Protein 6VPU (pdb70)

InterPro domains:
  IPR002500 Phosphoadenosine phosphosulphate reductase domain [PF01507] (53-225)
  IPR004511 Phosphoadenosine phosphosulphate/adenosine 5'-phosphosulphate reductase [MF_00063] (10-248)
  IPR004511 Phosphoadenosine phosphosulphate/adenosine 5'-phosphosulphate reductase [NF002537] (14-251)
  IPR004511 Phosphoadenosine phosphosulphate/adenosine 5'-phosphosulphate reductase [PIRSF000857] (19-251)
  IPR004511 Phosphoadenosine phosphosulphate/adenosine 5'-phosphosulphate reductase [TIGR00434] (38-248)
  IPR011800 Phosphoadenosine phosphosulphate reductase CysH [TIGR02057] (26-247)
  IPR014729 Rossmann-like alpha/beta/alpha sandwich fold [G3DSA:3.40.50.620] (7-221)

Structure (mmCIF, N/CA/C/O backbone):
data_6VPU
#
_entry.id   6VPU
#
_cell.length_a   107.758
_cell.length_b   76.637
_cell.length_c   143.876
_cell.angle_alpha   90.000
_cell.angle_beta   102.890
_cell.angle_gamma   90.000
#
_symmetry.space_group_name_H-M   'P 1 21 1'
#
loop_
_entity.id
_entity.type
_entity.pdbx_description
1 polymer 'Phosphoadenosine phosphosulfate reductase'
2 non-polymer 'TETRAETHYLENE GLYCOL'
3 non-polymer DI(HYDROXYETHYL)ETHER
4 non-polymer 'HEXAETHYLENE GLYCOL'
5 water water
#
loop_
_atom_site.group_PDB
_atom_site.id
_atom_site.type_symbol
_atom_site.label_atom_id
_atom_site.label_alt_id
_atom_site.label_comp_id
_atom_site.label_asym_id
_atom_site.label_entity_id
_atom_site.label_seq_id
_atom_site.pdbx_PDB_ins_code
_atom_site.Cartn_x
_atom_site.Cartn_y
_atom_site.Cartn_z
_atom_site.occupancy
_atom_site.B_iso_or_equiv
_atom_site.auth_seq_id
_atom_site.auth_comp_id
_atom_site.auth_asym_id
_atom_site.auth_atom_id
_atom_site.pdbx_PDB_model_num
ATOM 1 N N . SER A 1 10 ? -21.955 16.822 53.554 1.00 93.80 7 SER A N 1
ATOM 2 C CA . SER A 1 10 ? -22.619 15.525 53.884 1.00 93.30 7 SER A CA 1
ATOM 3 C C . SER A 1 10 ? -23.555 15.113 52.737 1.00 88.79 7 SER A C 1
ATOM 4 O O . SER A 1 10 ? -23.096 14.370 51.843 1.00 85.93 7 SER A O 1
ATOM 7 N N . THR A 1 11 ? -24.807 15.593 52.762 1.00 85.16 8 THR A N 1
ATOM 8 C CA . THR A 1 11 ? -25.830 15.287 51.720 1.00 80.43 8 THR A CA 1
ATOM 9 C C . THR A 1 11 ? -26.380 16.606 51.157 1.00 74.02 8 THR A C 1
ATOM 10 O O . THR A 1 11 ? -26.775 17.466 51.970 1.00 75.27 8 THR A O 1
ATOM 14 N N . LEU A 1 12 ? -26.421 16.746 49.825 1.00 66.85 9 LEU A N 1
ATOM 15 C CA . LEU A 1 12 ? -26.912 18.000 49.181 1.00 62.94 9 LEU A CA 1
ATOM 16 C C . LEU A 1 12 ? -28.426 18.140 49.409 1.00 63.21 9 LEU A C 1
ATOM 17 O O . LEU A 1 12 ? -29.171 17.164 49.113 1.00 55.73 9 LEU A O 1
ATOM 22 N N . GLN A 1 13 ? -28.839 19.321 49.898 1.00 65.07 10 GLN A N 1
ATOM 23 C CA . GLN A 1 13 ? -30.251 19.624 50.270 1.00 64.10 10 GLN A CA 1
ATOM 24 C C . GLN A 1 13 ? -31.035 20.185 49.073 1.00 53.26 10 GLN A C 1
ATOM 25 O O . GLN A 1 13 ? -30.669 21.244 48.525 1.00 50.50 10 GLN A O 1
ATOM 31 N N . LEU A 1 14 ? -32.120 19.493 48.745 1.00 48.37 11 LEU A N 1
ATOM 32 C CA . LEU A 1 14 ? -33.052 19.789 47.631 1.00 43.22 11 LEU A CA 1
ATOM 33 C C . LEU A 1 14 ? -33.805 21.104 47.873 1.00 43.53 11 LEU A C 1
ATOM 34 O O . LEU A 1 14 ? -33.998 21.854 46.899 1.00 40.32 11 LEU A O 1
ATOM 39 N N . SER A 1 15 ? -34.196 21.374 49.124 1.00 47.00 12 SER A N 1
ATOM 40 C CA . SER A 1 15 ? -35.002 22.576 49.480 1.00 49.84 12 SER A CA 1
ATOM 41 C C . SER A 1 15 ? -34.311 23.882 49.057 1.00 50.58 12 SER A C 1
ATOM 42 O O . SER A 1 15 ? -35.030 24.828 48.663 1.00 49.72 12 SER A O 1
ATOM 45 N N . GLU A 1 16 ? -32.984 23.954 49.169 1.00 52.56 13 GLU A N 1
ATOM 46 C CA . GLU A 1 16 ? -32.244 25.192 48.793 1.00 55.58 13 GLU A CA 1
ATOM 47 C C . GLU A 1 16 ? -32.340 25.381 47.266 1.00 48.37 13 GLU A C 1
ATOM 48 O O . GLU A 1 16 ? -32.639 26.507 46.826 1.00 49.40 13 GLU A O 1
ATOM 54 N N . LEU A 1 17 ? -32.149 24.304 46.497 1.00 42.62 14 LEU A N 1
ATOM 55 C CA . LEU A 1 17 ? -32.198 24.359 45.009 1.00 39.12 14 LEU A CA 1
ATOM 56 C C . LEU A 1 17 ? -33.626 24.630 44.511 1.00 36.65 14 LEU A C 1
ATOM 57 O O . LEU A 1 17 ? -33.758 25.244 43.439 1.00 33.73 14 LEU A O 1
ATOM 62 N N . LEU A 1 18 ? -34.650 24.184 45.246 1.00 36.97 15 LEU A N 1
ATOM 63 C CA . LEU A 1 18 ? -36.053 24.403 44.796 1.00 36.72 15 LEU A CA 1
ATOM 64 C C . LEU A 1 18 ? -36.418 25.887 44.900 1.00 38.16 15 LEU A C 1
ATOM 65 O O . LEU A 1 18 ? -37.374 26.289 44.223 1.00 38.07 15 LEU A O 1
ATOM 70 N N . SER A 1 19 ? -35.680 26.666 45.697 1.00 39.51 16 SER A N 1
ATOM 71 C CA . SER A 1 19 ? -35.981 28.118 45.828 1.00 41.81 16 SER A CA 1
ATOM 72 C C . SER A 1 19 ? -35.218 28.906 44.759 1.00 39.83 16 SER A C 1
ATOM 73 O O . SER A 1 19 ? -35.313 30.132 44.768 1.00 41.83 16 SER A O 1
ATOM 76 N N . LEU A 1 20 ? -34.494 28.216 43.876 1.00 38.00 17 LEU A N 1
ATOM 77 C CA . LEU A 1 20 ? -33.709 28.884 42.801 1.00 38.14 17 LEU A CA 1
ATOM 78 C C . LEU A 1 20 ? -34.449 28.762 41.467 1.00 36.59 17 LEU A C 1
ATOM 79 O O . LEU A 1 20 ? -35.274 27.851 41.330 1.00 35.45 17 LEU A O 1
ATOM 84 N N . THR A 1 21 ? -34.136 29.649 40.523 1.00 36.08 18 THR A N 1
ATOM 85 C CA . THR A 1 21 ? -34.700 29.561 39.155 1.00 33.30 18 THR A CA 1
ATOM 86 C C . THR A 1 21 ? -34.009 28.399 38.436 1.00 30.85 18 THR A C 1
ATOM 87 O O . THR A 1 21 ? -32.962 27.929 38.945 1.00 27.92 18 THR A O 1
ATOM 91 N N . LYS A 1 22 ? -34.535 27.993 37.277 1.00 29.82 19 LYS A N 1
ATOM 92 C CA . LYS A 1 22 ? -33.929 26.889 36.490 1.00 30.12 19 LYS A CA 1
ATOM 93 C C . LYS A 1 22 ? -32.494 27.283 36.109 1.00 27.79 19 LYS A C 1
ATOM 94 O O . LYS A 1 22 ? -31.603 26.415 36.195 1.00 26.43 19 LYS A O 1
ATOM 100 N N . ALA A 1 23 ? -32.299 28.539 35.689 1.00 28.94 20 ALA A N 1
ATOM 101 C CA . ALA A 1 23 ? -30.959 29.049 35.302 1.00 30.00 20 ALA A CA 1
ATOM 102 C C . ALA A 1 23 ? -29.999 28.950 36.494 1.00 29.48 20 ALA A C 1
ATOM 103 O O . ALA A 1 23 ? -28.883 28.442 36.300 1.00 29.02 20 ALA A O 1
ATOM 105 N N . GLU A 1 24 ? -30.422 29.425 37.673 1.00 30.32 21 GLU A N 1
ATOM 106 C CA . GLU A 1 24 ? -29.577 29.379 38.901 1.00 31.73 21 GLU A CA 1
ATOM 107 C C . GLU A 1 24 ? -29.251 27.922 39.263 1.00 29.31 21 GLU A C 1
ATOM 108 O O . GLU A 1 24 ? -28.136 27.672 39.752 1.00 27.52 21 GLU A O 1
ATOM 114 N N . GLN A 1 25 ? -30.189 27.002 39.027 1.00 27.20 22 GLN A N 1
ATOM 115 C CA . GLN A 1 25 ? -29.965 25.565 39.341 1.00 25.12 22 GLN A CA 1
ATOM 116 C C . GLN A 1 25 ? -28.838 25.033 38.451 1.00 24.96 22 GLN A C 1
ATOM 117 O O . GLN A 1 25 ? -27.952 24.319 38.978 1.00 24.32 22 GLN A O 1
ATOM 123 N N . SER A 1 26 ? -28.880 25.376 37.159 1.00 24.37 23 SER A N 1
ATOM 124 C CA . SER A 1 26 ? -27.849 24.942 36.182 1.00 25.33 23 SER A CA 1
ATOM 125 C C . SER A 1 26 ? -26.460 25.455 36.607 1.00 25.00 23 SER A C 1
ATOM 126 O O . SER A 1 26 ? -25.486 24.685 36.489 1.00 24.33 23 SER A O 1
ATOM 129 N N . ILE A 1 27 ? -26.381 26.702 37.072 1.00 26.59 24 ILE A N 1
ATOM 130 C CA . ILE A 1 27 ? -25.094 27.305 37.538 1.00 28.48 24 ILE A CA 1
ATOM 131 C C . ILE A 1 27 ? -24.622 26.552 38.789 1.00 29.18 24 ILE A C 1
ATOM 132 O O . ILE A 1 27 ? -23.445 26.108 38.815 1.00 29.78 24 ILE A O 1
ATOM 137 N N . ARG A 1 28 ? -25.514 26.388 39.770 1.00 28.81 25 ARG A N 1
ATOM 138 C CA . ARG A 1 28 ? -25.177 25.702 41.045 1.00 30.57 25 ARG A CA 1
ATOM 139 C C . ARG A 1 28 ? -24.697 24.263 40.784 1.00 28.29 25 ARG A C 1
ATOM 140 O O . ARG A 1 28 ? -23.782 23.818 41.500 1.00 26.95 25 ARG A O 1
ATOM 148 N N . LEU A 1 29 ? -25.252 23.579 39.776 1.00 24.28 26 LEU A N 1
ATOM 149 C CA . LEU A 1 29 ? -24.902 22.151 39.529 1.00 23.69 26 LEU A CA 1
ATOM 150 C C . LEU A 1 29 ? -23.878 22.005 38.391 1.00 23.78 26 LEU A C 1
ATOM 151 O O . LEU A 1 29 ? -23.548 20.850 38.048 1.00 22.74 26 LEU A O 1
ATOM 156 N N . ALA A 1 30 ? -23.367 23.121 37.864 1.00 25.34 27 ALA A N 1
ATOM 157 C CA . ALA A 1 30 ? -22.434 23.102 36.711 1.00 25.66 27 ALA A CA 1
ATOM 158 C C . ALA A 1 30 ? -21.147 22.311 36.994 1.00 25.28 27 ALA A C 1
ATOM 159 O O . ALA A 1 30 ? -20.779 21.453 36.162 1.00 24.69 27 ALA A O 1
ATOM 161 N N A GLU A 1 31 ? -20.436 22.638 38.081 0.70 27.46 28 GLU A N 1
ATOM 162 N N B GLU A 1 31 ? -20.526 22.560 38.149 0.30 25.05 28 GLU A N 1
ATOM 163 C CA A GLU A 1 31 ? -19.136 21.965 38.393 0.70 28.96 28 GLU A CA 1
ATOM 164 C CA B GLU A 1 31 ? -19.247 21.891 38.504 0.30 25.16 28 GLU A CA 1
ATOM 165 C C A GLU A 1 31 ? -19.341 20.463 38.613 0.70 27.50 28 GLU A C 1
ATOM 166 C C B GLU A 1 31 ? -19.485 20.408 38.823 0.30 23.85 28 GLU A C 1
ATOM 167 O O A GLU A 1 31 ? -18.612 19.657 37.983 0.70 27.77 28 GLU A O 1
ATOM 168 O O B GLU A 1 31 ? -18.702 19.575 38.318 0.30 23.92 28 GLU A O 1
ATOM 179 N N A ILE A 1 32 ? -20.287 20.111 39.501 0.60 26.40 29 ILE A N 1
ATOM 180 N N B ILE A 1 32 ? -20.515 20.071 39.613 0.40 22.73 29 ILE A N 1
ATOM 181 C CA A ILE A 1 32 ? -20.632 18.694 39.839 0.60 25.96 29 ILE A CA 1
ATOM 182 C CA B ILE A 1 32 ? -20.712 18.627 39.933 0.40 22.42 29 ILE A CA 1
ATOM 183 C C A ILE A 1 32 ? -20.896 17.918 38.548 0.60 23.59 29 ILE A C 1
ATOM 184 C C B ILE A 1 32 ? -21.058 17.855 38.648 0.40 21.55 29 ILE A C 1
ATOM 185 O O A ILE A 1 32 ? -20.358 16.804 38.407 0.60 25.04 29 ILE A O 1
ATOM 186 O O B ILE A 1 32 ? -20.712 16.663 38.594 0.40 21.93 29 ILE A O 1
ATOM 195 N N . ASN A 1 33 ? -21.718 18.485 37.661 1.00 21.93 30 ASN A N 1
ATOM 196 C CA . ASN A 1 33 ? -22.041 17.804 36.376 1.00 21.71 30 ASN A CA 1
ATOM 197 C C . ASN A 1 33 ? -20.741 17.508 35.611 1.00 23.02 30 ASN A C 1
ATOM 198 O O . ASN A 1 33 ? -20.603 16.371 35.105 1.00 23.46 30 ASN A O 1
ATOM 203 N N . VAL A 1 34 ? -19.793 18.450 35.579 1.00 24.07 31 VAL A N 1
ATOM 204 C CA . VAL A 1 34 ? -18.525 18.162 34.836 1.00 24.76 31 VAL A CA 1
ATOM 205 C C . VAL A 1 34 ? -17.787 17.019 35.543 1.00 25.21 31 VAL A C 1
ATOM 206 O O . VAL A 1 34 ? -17.253 16.135 34.842 1.00 25.66 31 VAL A O 1
ATOM 210 N N . GLU A 1 35 ? -17.809 17.016 36.875 1.00 26.33 32 GLU A N 1
ATOM 211 C CA . GLU A 1 35 ? -17.112 15.979 37.683 1.00 27.92 32 GLU A CA 1
ATOM 212 C C . GLU A 1 35 ? -17.771 14.612 37.442 1.00 25.39 32 GLU A C 1
ATOM 213 O O . GLU A 1 35 ? -17.031 13.622 37.231 1.00 25.11 32 GLU A O 1
ATOM 219 N N . LEU A 1 36 ? -19.106 14.559 37.458 1.00 23.60 33 LEU A N 1
ATOM 220 C CA . LEU A 1 36 ? -19.849 13.285 37.249 1.00 23.31 33 LEU A CA 1
ATOM 221 C C . LEU A 1 36 ? -19.592 12.714 35.847 1.00 22.48 33 LEU A C 1
ATOM 222 O O . LEU A 1 36 ? -19.515 11.478 35.734 1.00 22.68 33 LEU A O 1
ATOM 227 N N A GLU A 1 37 ? -19.485 13.575 34.825 0.50 22.85 34 GLU A N 1
ATOM 228 N N B GLU A 1 37 ? -19.464 13.586 34.837 0.50 22.05 34 GLU A N 1
ATOM 229 C CA A GLU A 1 37 ? -19.217 13.117 33.430 0.50 25.11 34 GLU A CA 1
ATOM 230 C CA B GLU A 1 37 ? -19.230 13.172 33.423 0.50 23.69 34 GLU A CA 1
ATOM 231 C C A GLU A 1 37 ? -17.949 12.255 33.399 0.50 25.93 34 GLU A C 1
ATOM 232 C C B GLU A 1 37 ? -17.928 12.352 33.329 0.50 25.10 34 GLU A C 1
ATOM 233 O O A GLU A 1 37 ? -17.931 11.263 32.651 0.50 26.38 34 GLU A O 1
ATOM 234 O O B GLU A 1 37 ? -17.857 11.479 32.449 0.50 25.65 34 GLU A O 1
ATOM 245 N N . MET A 1 38 ? -16.940 12.616 34.200 1.00 30.70 35 MET A N 1
ATOM 246 C CA . MET A 1 38 ? -15.646 11.874 34.215 1.00 32.77 35 MET A CA 1
ATOM 247 C C . MET A 1 38 ? -15.761 10.527 34.944 1.00 30.86 35 MET A C 1
ATOM 248 O O . MET A 1 38 ? -14.818 9.732 34.831 1.00 31.37 35 MET A O 1
ATOM 253 N N . LEU A 1 39 ? -16.849 10.290 35.679 1.00 28.79 36 LEU A N 1
ATOM 254 C CA . LEU A 1 39 ? -17.015 9.022 36.438 1.00 27.93 36 LEU A CA 1
ATOM 255 C C . LEU A 1 39 ? -17.761 7.990 35.586 1.00 26.33 36 LEU A C 1
ATOM 256 O O . LEU A 1 39 ? -18.415 8.375 34.602 1.00 25.36 36 LEU A O 1
ATOM 261 N N . SER A 1 40 ? -17.659 6.721 35.975 1.00 25.21 37 SER A N 1
ATOM 262 C CA . SER A 1 40 ? -18.411 5.623 35.317 1.00 24.75 37 SER A CA 1
ATOM 263 C C . SER A 1 40 ? -19.865 5.657 35.794 1.00 23.87 37 SER A C 1
ATOM 264 O O . SER A 1 40 ? -20.125 6.251 36.848 1.00 23.32 37 SER A O 1
ATOM 267 N N . ALA A 1 41 ? -20.755 4.969 35.085 1.00 23.78 38 ALA A N 1
ATOM 268 C CA . ALA A 1 41 ? -22.158 4.878 35.544 1.00 23.51 38 ALA A CA 1
ATOM 269 C C . ALA A 1 41 ? -22.184 4.324 36.981 1.00 23.97 38 ALA A C 1
ATOM 270 O O . ALA A 1 41 ? -22.985 4.827 37.799 1.00 22.76 38 ALA A O 1
ATOM 272 N N . GLN A 1 42 ? -21.332 3.337 37.291 1.00 24.72 39 GLN A N 1
ATOM 273 C CA . GLN A 1 42 ? -21.353 2.751 38.664 1.00 25.28 39 GLN A CA 1
ATOM 274 C C . GLN A 1 42 ? -20.936 3.804 39.693 1.00 25.06 39 GLN A C 1
ATOM 275 O O . GLN A 1 42 ? -21.591 3.864 40.767 1.00 24.80 39 GLN A O 1
ATOM 281 N N . GLU A 1 43 ? -19.889 4.583 39.396 1.00 25.01 40 GLU A N 1
ATOM 282 C CA . GLU A 1 43 ? -19.427 5.639 40.336 1.00 25.20 40 GLU A CA 1
ATOM 283 C C . GLU A 1 43 ? -20.478 6.747 40.454 1.00 23.85 40 GLU A C 1
ATOM 284 O O . GLU A 1 43 ? -20.607 7.317 41.545 1.00 23.30 40 GLU A O 1
ATOM 290 N N . ARG A 1 44 ? -21.194 7.037 39.365 1.00 22.75 41 ARG A N 1
ATOM 291 C CA . ARG A 1 44 ? -22.243 8.093 39.393 1.00 21.81 41 ARG A CA 1
ATOM 292 C C . ARG A 1 44 ? -23.377 7.654 40.330 1.00 21.56 41 ARG A C 1
ATOM 293 O O . ARG A 1 44 ? -23.792 8.462 41.177 1.00 21.51 41 ARG A O 1
ATOM 301 N N . VAL A 1 45 ? -23.856 6.415 40.187 1.00 21.12 42 VAL A N 1
ATOM 302 C CA . VAL A 1 45 ? -24.948 5.914 41.067 1.00 20.64 42 VAL A CA 1
ATOM 303 C C . VAL A 1 45 ? -24.448 5.940 42.512 1.00 21.54 42 VAL A C 1
ATOM 304 O O . VAL A 1 45 ? -25.199 6.414 43.367 1.00 20.76 42 VAL A O 1
ATOM 308 N N . ALA A 1 46 ? -23.228 5.442 42.760 1.00 22.49 43 ALA A N 1
ATOM 309 C CA . ALA A 1 46 ? -22.665 5.456 44.132 1.00 23.75 43 ALA A CA 1
ATOM 310 C C . ALA A 1 46 ? -22.667 6.893 44.668 1.00 23.89 43 ALA A C 1
ATOM 311 O O . ALA A 1 46 ? -23.079 7.096 45.817 1.00 24.08 43 ALA A O 1
ATOM 313 N N . TRP A 1 47 ? -22.199 7.845 43.862 1.00 23.79 44 TRP A N 1
ATOM 314 C CA . TRP A 1 47 ? -22.172 9.273 44.280 1.00 23.97 44 TRP A CA 1
ATOM 315 C C . TRP A 1 47 ? -23.587 9.742 44.651 1.00 23.26 44 TRP A C 1
ATOM 316 O O . TRP A 1 47 ? -23.736 10.421 45.695 1.00 23.31 44 TRP A O 1
ATOM 327 N N . ALA A 1 48 ? -24.589 9.390 43.834 1.00 22.72 45 ALA A N 1
ATOM 328 C CA . ALA A 1 48 ? -25.979 9.834 44.084 1.00 22.62 45 ALA A CA 1
ATOM 329 C C . ALA A 1 48 ? -26.503 9.228 45.391 1.00 23.39 45 ALA A C 1
ATOM 330 O O . ALA A 1 48 ? -27.144 9.957 46.161 1.00 23.44 45 ALA A O 1
ATOM 332 N N . LEU A 1 49 ? -26.241 7.940 45.621 1.00 24.22 46 LEU A N 1
ATOM 333 C CA . LEU A 1 49 ? -26.756 7.278 46.856 1.00 26.28 46 LEU A CA 1
ATOM 334 C C . LEU A 1 49 ? -26.121 7.900 48.107 1.00 27.56 46 LEU A C 1
ATOM 335 O O . LEU A 1 49 ? -26.824 7.988 49.132 1.00 27.72 46 LEU A O 1
ATOM 340 N N . GLN A 1 50 ? -24.861 8.348 48.008 1.00 28.95 47 GLN A N 1
ATOM 341 C CA A GLN A 1 50 ? -24.118 8.925 49.165 0.50 30.27 47 GLN A CA 1
ATOM 342 C CA B GLN A 1 50 ? -24.114 8.920 49.164 0.50 30.11 47 GLN A CA 1
ATOM 343 C C . GLN A 1 50 ? -24.361 10.429 49.330 1.00 29.58 47 GLN A C 1
ATOM 344 O O . GLN A 1 50 ? -24.365 10.886 50.487 1.00 30.34 47 GLN A O 1
ATOM 355 N N . ASN A 1 51 ? -24.572 11.160 48.230 1.00 27.22 48 ASN A N 1
ATOM 356 C CA . ASN A 1 51 ? -24.626 12.646 48.345 1.00 27.49 48 ASN A CA 1
ATOM 357 C C . ASN A 1 51 ? -25.982 13.301 48.075 1.00 26.30 48 ASN A C 1
ATOM 358 O O . ASN A 1 51 ? -26.088 14.507 48.357 1.00 27.85 48 ASN A O 1
ATOM 363 N N . LEU A 1 52 ? -26.948 12.596 47.508 1.00 24.10 49 LEU A N 1
ATOM 364 C CA . LEU A 1 52 ? -28.249 13.264 47.243 1.00 23.09 49 LEU A CA 1
ATOM 365 C C . LEU A 1 52 ? -29.258 12.751 48.266 1.00 22.85 49 LEU A C 1
ATOM 366 O O . LEU A 1 52 ? -29.206 11.556 48.598 1.00 22.00 49 LEU A O 1
ATOM 371 N N . GLU A 1 53 ? -30.140 13.639 48.708 1.00 23.51 50 GLU A N 1
ATOM 372 C CA . GLU A 1 53 ? -31.169 13.335 49.733 1.00 25.15 50 GLU A CA 1
ATOM 373 C C . GLU A 1 53 ? -32.096 12.198 49.281 1.00 23.28 50 GLU A C 1
ATOM 374 O O . GLU A 1 53 ? -32.416 12.121 48.078 1.00 23.37 50 GLU A O 1
ATOM 380 N N . GLY A 1 54 ? -32.492 11.343 50.229 1.00 22.30 51 GLY A N 1
ATOM 381 C CA . GLY A 1 54 ? -33.419 10.226 49.976 1.00 20.89 51 GLY A CA 1
ATOM 382 C C . GLY A 1 54 ? -34.878 10.661 50.136 1.00 19.98 51 GLY A C 1
ATOM 383 O O . GLY A 1 54 ? -35.163 11.756 50.613 1.00 19.68 51 GLY A O 1
ATOM 384 N N . ALA A 1 55 ? -35.812 9.771 49.806 1.00 19.37 52 ALA A N 1
ATOM 385 C CA . ALA A 1 55 ? -35.524 8.422 49.363 1.00 19.18 52 ALA A CA 1
ATOM 386 C C . ALA A 1 55 ? -35.098 8.408 47.895 1.00 19.11 52 ALA A C 1
ATOM 387 O O . ALA A 1 55 ? -35.414 9.360 47.152 1.00 18.69 52 ALA A O 1
ATOM 389 N N . HIS A 1 56 ? -34.378 7.351 47.535 1.00 19.46 53 HIS A N 1
ATOM 390 C CA . HIS A 1 56 ? -33.921 7.089 46.152 1.00 19.77 53 HIS A CA 1
ATOM 391 C C . HIS A 1 56 ? -34.873 6.080 45.514 1.00 19.35 53 HIS A C 1
ATOM 392 O O . HIS A 1 56 ? -35.325 5.156 46.223 1.00 19.42 53 HIS A O 1
ATOM 399 N N . ALA A 1 57 ? -35.192 6.275 44.237 1.00 19.10 54 ALA A N 1
ATOM 400 C CA . ALA A 1 57 ? -36.038 5.308 43.505 1.00 18.80 54 ALA A CA 1
ATOM 401 C C . ALA A 1 57 ? -35.629 5.304 42.032 1.00 18.33 54 ALA A C 1
ATOM 402 O O . ALA A 1 57 ? -35.092 6.323 41.547 1.00 17.90 54 ALA A O 1
ATOM 404 N N . VAL A 1 58 ? -35.843 4.172 41.367 1.00 18.04 55 VAL A N 1
ATOM 405 C CA . VAL A 1 58 ? -35.602 4.088 39.903 1.00 18.35 55 VAL A CA 1
ATOM 406 C C . VAL A 1 58 ? -36.960 3.803 39.258 1.00 18.72 55 VAL A C 1
ATOM 407 O O . VAL A 1 58 ? -37.753 3.058 39.859 1.00 19.70 55 VAL A O 1
ATOM 411 N N . SER A 1 59 ? -37.262 4.459 38.145 1.00 18.15 56 SER A N 1
ATOM 412 C CA . SER A 1 59 ? -38.519 4.133 37.435 1.00 18.37 56 SER A CA 1
ATOM 413 C C . SER A 1 59 ? -38.129 3.314 36.213 1.00 18.00 56 SER A C 1
ATOM 414 O O . SER A 1 59 ? -36.966 3.464 35.754 1.00 17.42 56 SER A O 1
ATOM 417 N N . SER A 1 60 ? -39.024 2.436 35.777 1.00 17.10 57 SER A N 1
ATOM 418 C CA . SER A 1 60 ? -38.779 1.634 34.559 1.00 17.82 57 SER A CA 1
ATOM 419 C C . SER A 1 60 ? -40.101 1.315 33.865 1.00 18.06 57 SER A C 1
ATOM 420 O O . SER A 1 60 ? -41.098 1.056 34.564 1.00 17.68 57 SER A O 1
ATOM 423 N N . SER A 1 61 ? -40.103 1.388 32.538 1.00 18.37 58 SER A N 1
ATOM 424 C CA . SER A 1 61 ? -41.264 0.948 31.724 1.00 19.27 58 SER A CA 1
ATOM 425 C C . SER A 1 61 ? -41.031 -0.514 31.295 1.00 18.57 58 SER A C 1
ATOM 426 O O . SER A 1 61 ? -41.871 -1.066 30.574 1.00 18.01 58 SER A O 1
ATOM 429 N N . PHE A 1 62 ? -39.900 -1.103 31.702 1.00 17.72 59 PHE A N 1
ATOM 430 C CA . PHE A 1 62 ? -39.574 -2.513 31.364 1.00 17.78 59 PHE A CA 1
ATOM 431 C C . PHE A 1 62 ? -39.603 -2.699 29.843 1.00 17.85 59 PHE A C 1
ATOM 432 O O . PHE A 1 62 ? -40.094 -3.725 29.360 1.00 18.41 59 PHE A O 1
ATOM 440 N N . GLY A 1 63 ? -39.057 -1.718 29.129 1.00 17.34 60 GLY A N 1
ATOM 441 C CA . GLY A 1 63 ? -38.931 -1.754 27.664 1.00 18.05 60 GLY A CA 1
ATOM 442 C C . GLY A 1 63 ? -37.699 -2.531 27.196 1.00 18.40 60 GLY A C 1
ATOM 443 O O . GLY A 1 63 ? -37.050 -3.248 28.010 1.00 18.35 60 GLY A O 1
ATOM 444 N N . ILE A 1 64 ? -37.327 -2.320 25.936 1.00 18.49 61 ILE A N 1
ATOM 445 C CA . ILE A 1 64 ? -36.230 -3.102 25.288 1.00 19.30 61 ILE A CA 1
ATOM 446 C C . ILE A 1 64 ? -34.964 -3.195 26.156 1.00 19.29 61 ILE A C 1
ATOM 447 O O . ILE A 1 64 ? -34.492 -4.336 26.387 1.00 19.09 61 ILE A O 1
ATOM 452 N N . GLN A 1 65 ? -34.423 -2.063 26.610 1.00 19.21 62 GLN A N 1
ATOM 453 C CA . GLN A 1 65 ? -33.106 -2.062 27.300 1.00 20.19 62 GLN A CA 1
ATOM 454 C C . GLN A 1 65 ? -33.262 -1.853 28.811 1.00 19.52 62 GLN A C 1
ATOM 455 O O . GLN A 1 65 ? -32.270 -1.480 29.439 1.00 19.71 62 GLN A O 1
ATOM 461 N N . ALA A 1 66 ? -34.413 -2.210 29.384 1.00 18.53 63 ALA A N 1
ATOM 462 C CA . ALA A 1 66 ? -34.691 -1.914 30.810 1.00 17.80 63 ALA A CA 1
ATOM 463 C C . ALA A 1 66 ? -33.724 -2.615 31.778 1.00 17.40 63 ALA A C 1
ATOM 464 O O . ALA A 1 66 ? -33.496 -2.042 32.858 1.00 16.87 63 ALA A O 1
ATOM 466 N N . ALA A 1 67 ? -33.225 -3.809 31.435 1.00 17.64 64 ALA A N 1
ATOM 467 C CA . ALA A 1 67 ? -32.369 -4.584 32.374 1.00 18.10 64 ALA A CA 1
ATOM 468 C C . ALA A 1 67 ? -31.096 -3.821 32.763 1.00 18.58 64 ALA A C 1
ATOM 469 O O . ALA A 1 67 ? -30.560 -4.098 33.881 1.00 17.93 64 ALA A O 1
ATOM 471 N N . VAL A 1 68 ? -30.632 -2.893 31.912 1.00 19.03 65 VAL A N 1
ATOM 472 C CA . VAL A 1 68 ? -29.372 -2.151 32.232 1.00 19.78 65 VAL A CA 1
ATOM 473 C C . VAL A 1 68 ? -29.568 -1.333 33.510 1.00 19.72 65 VAL A C 1
ATOM 474 O O . VAL A 1 68 ? -28.839 -1.594 34.478 1.00 20.90 65 VAL A O 1
ATOM 478 N N . MET A 1 69 ? -30.521 -0.392 33.520 1.00 19.16 66 MET A N 1
ATOM 479 C CA . MET A 1 69 ? -30.736 0.461 34.723 1.00 19.04 66 MET A CA 1
ATOM 480 C C . MET A 1 69 ? -31.105 -0.391 35.935 1.00 18.86 66 MET A C 1
ATOM 481 O O . MET A 1 69 ? -30.620 -0.084 37.038 1.00 19.19 66 MET A O 1
ATOM 486 N N . LEU A 1 70 ? -31.974 -1.383 35.750 1.00 18.44 67 LEU A N 1
ATOM 487 C CA . LEU A 1 70 ? -32.413 -2.197 36.912 1.00 18.13 67 LEU A CA 1
ATOM 488 C C . LEU A 1 70 ? -31.218 -2.928 37.527 1.00 18.51 67 LEU A C 1
ATOM 489 O O . LEU A 1 70 ? -31.114 -2.934 38.758 1.00 19.77 67 LEU A O 1
ATOM 494 N N . HIS A 1 71 ? -30.353 -3.520 36.706 1.00 19.39 68 HIS A N 1
ATOM 495 C CA . HIS A 1 71 ? -29.162 -4.236 37.242 1.00 19.67 68 HIS A CA 1
ATOM 496 C C . HIS A 1 71 ? -28.194 -3.222 37.867 1.00 20.10 68 HIS A C 1
ATOM 497 O O . HIS A 1 71 ? -27.758 -3.438 39.029 1.00 19.98 68 HIS A O 1
ATOM 504 N N . LEU A 1 72 ? -27.894 -2.141 37.133 1.00 20.19 69 LEU A N 1
ATOM 505 C CA . LEU A 1 72 ? -26.922 -1.108 37.587 1.00 20.79 69 LEU A CA 1
ATOM 506 C C . LEU A 1 72 ? -27.271 -0.607 38.993 1.00 20.80 69 LEU A C 1
ATOM 507 O O . LEU A 1 72 ? -26.380 -0.620 39.876 1.00 20.98 69 LEU A O 1
ATOM 512 N N . VAL A 1 73 ? -28.517 -0.174 39.190 1.00 20.30 70 VAL A N 1
ATOM 513 C CA . VAL A 1 73 ? -28.901 0.451 40.489 1.00 21.04 70 VAL A CA 1
ATOM 514 C C . VAL A 1 73 ? -29.156 -0.614 41.568 1.00 21.46 70 VAL A C 1
ATOM 515 O O . VAL A 1 73 ? -28.650 -0.409 42.699 1.00 21.64 70 VAL A O 1
ATOM 519 N N . SER A 1 74 ? -29.846 -1.714 41.248 1.00 21.16 71 SER A N 1
ATOM 520 C CA . SER A 1 74 ? -30.138 -2.735 42.297 1.00 21.89 71 SER A CA 1
ATOM 521 C C . SER A 1 74 ? -28.828 -3.350 42.819 1.00 23.34 71 SER A C 1
ATOM 522 O O . SER A 1 74 ? -28.805 -3.745 43.996 1.00 23.09 71 SER A O 1
ATOM 525 N N . LYS A 1 75 ? -27.768 -3.399 42.004 1.00 24.90 72 LYS A N 1
ATOM 526 C CA . LYS A 1 75 ? -26.501 -3.999 42.512 1.00 26.74 72 LYS A CA 1
ATOM 527 C C . LYS A 1 75 ? -25.867 -3.068 43.553 1.00 27.98 72 LYS A C 1
ATOM 528 O O . LYS A 1 75 ? -25.042 -3.571 44.328 1.00 29.37 72 LYS A O 1
ATOM 534 N N . GLN A 1 76 ? -26.258 -1.789 43.600 1.00 27.66 73 GLN A N 1
ATOM 535 C CA . GLN A 1 76 ? -25.692 -0.849 44.610 1.00 28.89 73 GLN A CA 1
ATOM 536 C C . GLN A 1 76 ? -26.671 -0.647 45.774 1.00 28.67 73 GLN A C 1
ATOM 537 O O . GLN A 1 76 ? -26.201 -0.325 46.879 1.00 28.93 73 GLN A O 1
ATOM 543 N N . GLN A 1 77 ? -27.975 -0.775 45.526 1.00 26.63 74 GLN A N 1
ATOM 544 C CA . GLN A 1 77 ? -28.988 -0.705 46.621 1.00 26.99 74 GLN A CA 1
ATOM 545 C C . GLN A 1 77 ? -30.023 -1.786 46.317 1.00 25.47 74 GLN A C 1
ATOM 546 O O . GLN A 1 77 ? -30.956 -1.519 45.537 1.00 23.06 74 GLN A O 1
ATOM 552 N N . ALA A 1 78 ? -29.837 -2.959 46.924 1.00 24.82 75 ALA A N 1
ATOM 553 C CA . ALA A 1 78 ? -30.671 -4.151 46.654 1.00 24.76 75 ALA A CA 1
ATOM 554 C C . ALA A 1 78 ? -32.171 -3.870 46.819 1.00 24.34 75 ALA A C 1
ATOM 555 O O . ALA A 1 78 ? -32.957 -4.387 45.993 1.00 24.72 75 ALA A O 1
ATOM 557 N N . ASP A 1 79 ? -32.562 -3.079 47.823 1.00 24.08 76 ASP A N 1
ATOM 558 C CA . ASP A 1 79 ? -34.008 -2.858 48.095 1.00 24.13 76 ASP A CA 1
ATOM 559 C C . ASP A 1 79 ? -34.481 -1.528 47.500 1.00 22.36 76 ASP A C 1
ATOM 560 O O . ASP A 1 79 ? -35.529 -1.018 47.937 1.00 21.59 76 ASP A O 1
ATOM 565 N N . ILE A 1 80 ? -33.753 -0.978 46.533 1.00 21.66 77 ILE A N 1
ATOM 566 C CA . ILE A 1 80 ? -34.239 0.318 45.979 1.00 21.32 77 ILE A CA 1
ATOM 567 C C . ILE A 1 80 ? -35.619 0.121 45.356 1.00 20.24 77 ILE A C 1
ATOM 568 O O . ILE A 1 80 ? -35.874 -0.846 44.640 1.00 19.55 77 ILE A O 1
ATOM 573 N N . PRO A 1 81 ? -36.575 1.019 45.665 1.00 19.71 78 PRO A N 1
ATOM 574 C CA . PRO A 1 81 ? -37.893 0.971 45.049 1.00 18.94 78 PRO A CA 1
ATOM 575 C C . PRO A 1 81 ? -37.826 1.125 43.522 1.00 18.51 78 PRO A C 1
ATOM 576 O O . PRO A 1 81 ? -37.189 2.060 43.042 1.00 18.51 78 PRO A O 1
ATOM 580 N N . VAL A 1 82 ? -38.490 0.209 42.809 1.00 17.96 79 VAL A N 1
ATOM 581 C CA . VAL A 1 82 ? -38.581 0.241 41.326 1.00 17.42 79 VAL A CA 1
ATOM 582 C C . VAL A 1 82 ? -40.028 0.632 41.003 1.00 17.37 79 VAL A C 1
ATOM 583 O O . VAL A 1 82 ? -40.938 -0.194 41.244 1.00 17.09 79 VAL A O 1
ATOM 587 N N . ILE A 1 83 ? -40.218 1.847 40.487 1.00 16.69 80 ILE A N 1
ATOM 588 C CA . ILE A 1 83 ? -41.583 2.375 40.217 1.00 16.35 80 ILE A CA 1
ATOM 589 C C . ILE A 1 83 ? -42.040 1.913 38.834 1.00 16.00 80 ILE A C 1
ATOM 590 O O . ILE A 1 83 ? -41.341 2.190 37.852 1.00 15.35 80 ILE A O 1
ATOM 595 N N . LEU A 1 84 ? -43.147 1.179 38.798 1.00 16.16 81 LEU A N 1
ATOM 596 C CA . LEU A 1 84 ? -43.780 0.779 37.523 1.00 16.45 81 LEU A CA 1
ATOM 597 C C . LEU A 1 84 ? -45.175 1.392 37.473 1.00 16.33 81 LEU A C 1
ATOM 598 O O . LEU A 1 84 ? -45.946 1.170 38.423 1.00 15.77 81 LEU A O 1
ATOM 603 N N . THR A 1 85 ? -45.472 2.140 36.410 1.00 17.26 82 THR A N 1
ATOM 604 C CA . THR A 1 85 ? -46.846 2.651 36.209 1.00 17.38 82 THR A CA 1
ATOM 605 C C . THR A 1 85 ? -47.488 1.680 35.217 1.00 17.20 82 THR A C 1
ATOM 606 O O . THR A 1 85 ? -47.050 1.646 34.058 1.00 17.34 82 THR A O 1
ATOM 610 N N . ASP A 1 86 ? -48.421 0.860 35.688 1.00 16.24 83 ASP A N 1
ATOM 611 C CA . ASP A 1 86 ? -49.103 -0.116 34.802 1.00 16.15 83 ASP A CA 1
ATOM 612 C C . ASP A 1 86 ? -50.291 0.597 34.150 1.00 16.02 83 ASP A C 1
ATOM 613 O O . ASP A 1 86 ? -51.260 0.915 34.865 1.00 16.34 83 ASP A O 1
ATOM 618 N N . THR A 1 87 ? -50.182 0.869 32.852 1.00 15.61 84 THR A N 1
ATOM 619 C CA . THR A 1 87 ? -51.268 1.519 32.089 1.00 15.59 84 THR A CA 1
ATOM 620 C C . THR A 1 87 ? -52.467 0.577 31.978 1.00 16.01 84 THR A C 1
ATOM 621 O O . THR A 1 87 ? -53.573 1.091 31.707 1.00 17.60 84 THR A O 1
ATOM 625 N N . GLY A 1 88 ? -52.241 -0.729 32.194 1.00 15.64 85 GLY A N 1
ATOM 626 C CA . GLY A 1 88 ? -53.255 -1.787 32.004 1.00 15.97 85 GLY A CA 1
ATOM 627 C C . GLY A 1 88 ? -53.238 -2.305 30.565 1.00 16.25 85 GLY A C 1
ATOM 628 O O . GLY A 1 88 ? -54.019 -3.232 30.246 1.00 16.48 85 GLY A O 1
ATOM 629 N N . TYR A 1 89 ? -52.366 -1.745 29.716 1.00 15.11 86 TYR A N 1
ATOM 630 C CA . TYR A 1 89 ? -52.326 -2.149 28.288 1.00 15.57 86 TYR A CA 1
ATOM 631 C C . TYR A 1 89 ? -50.903 -2.500 27.829 1.00 15.78 86 TYR A C 1
ATOM 632 O O . TYR A 1 89 ? -50.643 -2.402 26.624 1.00 15.58 86 TYR A O 1
ATOM 641 N N . LEU A 1 90 ? -50.011 -2.893 28.743 1.00 15.83 87 LEU A N 1
ATOM 642 C CA . LEU A 1 90 ? -48.638 -3.244 28.294 1.00 16.08 87 LEU A CA 1
ATOM 643 C C . LEU A 1 90 ? -48.706 -4.558 27.500 1.00 16.54 87 LEU A C 1
ATOM 644 O O . LEU A 1 90 ? -49.709 -5.301 27.629 1.00 15.98 87 LEU A O 1
ATOM 649 N N . PHE A 1 91 ? -47.730 -4.810 26.630 1.00 16.30 88 PHE A N 1
ATOM 650 C CA . PHE A 1 91 ? -47.748 -6.102 25.902 1.00 17.39 88 PHE A CA 1
ATOM 651 C C . PHE A 1 91 ? -47.668 -7.262 26.890 1.00 17.85 88 PHE A C 1
ATOM 652 O O . PHE A 1 91 ? -47.072 -7.141 27.960 1.00 17.12 88 PHE A O 1
ATOM 660 N N . PRO A 1 92 ? -48.279 -8.418 26.549 1.00 18.71 89 PRO A N 1
ATOM 661 C CA . PRO A 1 92 ? -48.175 -9.611 27.380 1.00 18.84 89 PRO A CA 1
ATOM 662 C C . PRO A 1 92 ? -46.691 -9.920 27.661 1.00 18.68 89 PRO A C 1
ATOM 663 O O . PRO A 1 92 ? -46.360 -10.244 28.798 1.00 18.38 89 PRO A O 1
ATOM 667 N N . GLU A 1 93 ? -45.833 -9.732 26.649 1.00 18.25 90 GLU A N 1
ATOM 668 C CA . GLU A 1 93 ? -44.378 -10.018 26.769 1.00 18.72 90 GLU A CA 1
ATOM 669 C C . GLU A 1 93 ? -43.731 -9.035 27.752 1.00 17.77 90 GLU A C 1
ATOM 670 O O . GLU A 1 93 ? -42.715 -9.415 28.377 1.00 17.83 90 GLU A O 1
ATOM 676 N N . THR A 1 94 ? -44.308 -7.840 27.908 1.00 17.26 91 THR A N 1
ATOM 677 C CA . THR A 1 94 ? -43.767 -6.849 28.877 1.00 16.50 91 THR A CA 1
ATOM 678 C C . THR A 1 94 ? -44.123 -7.320 30.292 1.00 16.32 91 THR A C 1
ATOM 679 O O . THR A 1 94 ? -43.239 -7.256 31.174 1.00 16.06 91 THR A O 1
ATOM 683 N N . TYR A 1 95 ? -45.370 -7.747 30.503 1.00 16.18 92 TYR A N 1
ATOM 684 C CA . TYR A 1 95 ? -45.760 -8.278 31.833 1.00 16.38 92 TYR A CA 1
ATOM 685 C C . TYR A 1 95 ? -44.878 -9.489 32.179 1.00 16.89 92 TYR A C 1
ATOM 686 O O . TYR A 1 95 ? -44.445 -9.609 33.337 1.00 16.97 92 TYR A O 1
ATOM 695 N N . GLN A 1 96 ? -44.612 -10.357 31.205 1.00 17.91 93 GLN A N 1
ATOM 696 C CA . GLN A 1 96 ? -43.747 -11.547 31.439 1.00 19.24 93 GLN A CA 1
ATOM 697 C C . GLN A 1 96 ? -42.324 -11.075 31.787 1.00 18.74 93 GLN A C 1
ATOM 698 O O . GLN A 1 96 ? -41.705 -11.662 32.711 1.00 18.57 93 GLN A O 1
ATOM 704 N N . PHE A 1 97 ? -41.827 -10.043 31.099 1.00 18.44 94 PHE A N 1
ATOM 705 C CA . PHE A 1 97 ? -40.463 -9.486 31.347 1.00 18.50 94 PHE A CA 1
ATOM 706 C C . PHE A 1 97 ? -40.397 -8.856 32.749 1.00 17.89 94 PHE A C 1
ATOM 707 O O . PHE A 1 97 ? -39.367 -9.038 33.436 1.00 18.16 94 PHE A O 1
ATOM 715 N N . ILE A 1 98 ? -41.440 -8.116 33.149 1.00 17.27 95 ILE A N 1
ATOM 716 C CA . ILE A 1 98 ? -41.517 -7.524 34.520 1.00 17.36 95 ILE A CA 1
ATOM 717 C C . ILE A 1 98 ? -41.383 -8.658 35.551 1.00 18.04 95 ILE A C 1
ATOM 718 O O . ILE A 1 98 ? -40.570 -8.525 36.505 1.00 17.41 95 ILE A O 1
ATOM 723 N N . ASP A 1 99 ? -42.166 -9.729 35.378 1.00 18.68 96 ASP A N 1
ATOM 724 C CA . ASP A 1 99 ? -42.108 -10.881 36.324 1.00 20.03 96 ASP A CA 1
ATOM 725 C C . ASP A 1 99 ? -40.710 -11.524 36.295 1.00 20.33 96 ASP A C 1
ATOM 726 O O . ASP A 1 99 ? -40.201 -11.868 37.374 1.00 19.24 96 ASP A O 1
ATOM 731 N N . GLU A 1 100 ? -40.125 -11.684 35.106 1.00 21.72 97 GLU A N 1
ATOM 732 C CA . GLU A 1 100 ? -38.796 -12.348 34.968 1.00 23.46 97 GLU A CA 1
ATOM 733 C C . GLU A 1 100 ? -37.712 -11.535 35.686 1.00 22.04 97 GLU A C 1
ATOM 734 O O . GLU A 1 100 ? -36.953 -12.133 36.485 1.00 22.20 97 GLU A O 1
ATOM 740 N N . LEU A 1 101 ? -37.644 -10.230 35.415 1.00 20.46 98 LEU A N 1
ATOM 741 C CA . LEU A 1 101 ? -36.591 -9.383 36.027 1.00 20.39 98 LEU A CA 1
ATOM 742 C C . LEU A 1 101 ? -36.862 -9.185 37.516 1.00 20.01 98 LEU A C 1
ATOM 743 O O . LEU A 1 101 ? -35.892 -9.113 38.257 1.00 20.12 98 LEU A O 1
ATOM 748 N N . THR A 1 102 ? -38.128 -9.060 37.928 1.00 20.10 99 THR A N 1
ATOM 749 C CA . THR A 1 102 ? -38.421 -8.904 39.380 1.00 20.80 99 THR A CA 1
ATOM 750 C C . THR A 1 102 ? -37.822 -10.101 40.133 1.00 22.14 99 THR A C 1
ATOM 751 O O . THR A 1 102 ? -37.220 -9.898 41.216 1.00 21.00 99 THR A O 1
ATOM 755 N N . LYS A 1 103 ? -37.974 -11.298 39.567 1.00 23.23 100 LYS A N 1
ATOM 756 C CA . LYS A 1 103 ? -37.424 -12.520 40.201 1.00 25.34 100 LYS A CA 1
ATOM 757 C C . LYS A 1 103 ? -35.899 -12.596 40.027 1.00 23.91 100 LYS A C 1
ATOM 758 O O . LYS A 1 103 ? -35.222 -12.778 41.031 1.00 23.12 100 LYS A O 1
ATOM 764 N N . SER A 1 104 ? -35.379 -12.417 38.810 1.00 22.67 101 SER A N 1
ATOM 765 C CA . SER A 1 104 ? -33.926 -12.633 38.572 1.00 22.86 101 SER A CA 1
ATOM 766 C C . SER A 1 104 ? -33.069 -11.567 39.271 1.00 22.58 101 SER A C 1
ATOM 767 O O . SER A 1 104 ? -31.962 -11.915 39.712 1.00 21.80 101 SER A O 1
ATOM 770 N N . LEU A 1 105 ? -33.540 -10.319 39.348 1.00 21.34 102 LEU A N 1
ATOM 771 C CA . LEU A 1 105 ? -32.765 -9.243 40.023 1.00 21.55 102 LEU A CA 1
ATOM 772 C C . LEU A 1 105 ? -33.290 -9.006 41.448 1.00 21.69 102 LEU A C 1
ATOM 773 O O . LEU A 1 105 ? -32.736 -8.116 42.129 1.00 21.57 102 LEU A O 1
ATOM 778 N N . ASN A 1 106 ? -34.296 -9.773 41.887 1.00 22.24 103 ASN A N 1
ATOM 779 C CA . ASN A 1 106 ? -34.863 -9.614 43.256 1.00 23.68 103 ASN A CA 1
ATOM 780 C C . ASN A 1 106 ? -35.224 -8.135 43.458 1.00 22.82 103 ASN A C 1
ATOM 781 O O . ASN A 1 106 ? -34.697 -7.508 44.405 1.00 23.06 103 ASN A O 1
ATOM 786 N N . LEU A 1 107 ? -36.102 -7.601 42.601 1.00 21.52 104 LEU A N 1
ATOM 787 C CA . LEU A 1 107 ? -36.448 -6.156 42.631 1.00 20.50 104 LEU A CA 1
ATOM 788 C C . LEU A 1 107 ? -37.544 -5.854 43.658 1.00 20.72 104 LEU A C 1
ATOM 789 O O . LEU A 1 107 ? -38.472 -6.688 43.846 1.00 20.87 104 LEU A O 1
ATOM 794 N N . ASN A 1 108 ? -37.449 -4.664 44.247 1.00 20.40 105 ASN A N 1
ATOM 795 C CA . ASN A 1 108 ? -38.472 -4.105 45.161 1.00 20.58 105 ASN A CA 1
ATOM 796 C C . ASN A 1 108 ? -39.479 -3.373 44.262 1.00 19.95 105 ASN A C 1
ATOM 797 O O . ASN A 1 108 ? -39.419 -2.140 44.180 1.00 20.18 105 ASN A O 1
ATOM 802 N N . LEU A 1 109 ? -40.362 -4.124 43.601 1.00 19.97 106 LEU A N 1
ATOM 803 C CA . LEU A 1 109 ? -41.292 -3.549 42.592 1.00 19.91 106 LEU A CA 1
ATOM 804 C C . LEU A 1 109 ? -42.473 -2.841 43.270 1.00 19.81 106 LEU A C 1
ATOM 805 O O . LEU A 1 109 ? -43.164 -3.468 44.090 1.00 19.85 106 LEU A O 1
ATOM 810 N N . LYS A 1 110 ? -42.673 -1.568 42.929 1.00 19.34 107 LYS A N 1
ATOM 811 C CA . LYS A 1 110 ? -43.789 -0.742 43.450 1.00 19.48 107 LYS A CA 1
ATOM 812 C C . LYS A 1 110 ? -44.698 -0.420 42.263 1.00 18.55 107 LYS A C 1
ATOM 813 O O . LYS A 1 110 ? -44.273 0.341 41.382 1.00 18.84 107 LYS A O 1
ATOM 819 N N . VAL A 1 111 ? -45.904 -0.984 42.245 1.00 18.05 108 VAL A N 1
ATOM 820 C CA . VAL A 1 111 ? -46.809 -0.797 41.072 1.00 17.45 108 VAL A CA 1
ATOM 821 C C . VAL A 1 111 ? -47.845 0.288 41.364 1.00 17.05 108 VAL A C 1
ATOM 822 O O . VAL A 1 111 ? -48.495 0.223 42.426 1.00 16.50 108 VAL A O 1
ATOM 826 N N . TYR A 1 112 ? -47.992 1.227 40.431 1.00 16.75 109 TYR A N 1
ATOM 827 C CA . TYR A 1 112 ? -48.963 2.347 40.484 1.00 16.97 109 TYR A CA 1
ATOM 828 C C . TYR A 1 112 ? -49.809 2.335 39.213 1.00 16.31 109 TYR A C 1
ATOM 829 O O . TYR A 1 112 ? -49.295 1.956 38.146 1.00 16.14 109 TYR A O 1
ATOM 838 N N . ARG A 1 113 ? -51.077 2.721 39.357 1.00 16.00 110 ARG A N 1
ATOM 839 C CA . ARG A 1 113 ? -52.033 2.730 38.224 1.00 15.69 110 ARG A CA 1
ATOM 840 C C . ARG A 1 113 ? -53.220 3.624 38.582 1.00 15.91 110 ARG A C 1
ATOM 841 O O . ARG A 1 113 ? -53.331 4.049 39.769 1.00 15.72 110 ARG A O 1
ATOM 849 N N . ALA A 1 114 ? -54.082 3.876 37.596 1.00 15.79 111 ALA A N 1
ATOM 850 C CA . ALA A 1 114 ? -55.301 4.687 37.808 1.00 16.14 111 ALA A CA 1
ATOM 851 C C . ALA A 1 114 ? -56.213 3.991 38.823 1.00 16.28 111 ALA A C 1
ATOM 852 O O . ALA A 1 114 ? -56.092 2.748 39.001 1.00 16.07 111 ALA A O 1
ATOM 854 N N . ASN A 1 115 ? -57.127 4.761 39.424 1.00 17.13 112 ASN A N 1
ATOM 855 C CA . ASN A 1 115 ? -58.109 4.220 40.399 1.00 18.26 112 ASN A CA 1
ATOM 856 C C . ASN A 1 115 ? -59.111 3.337 39.642 1.00 17.53 112 ASN A C 1
ATOM 857 O O . ASN A 1 115 ? -59.725 2.454 40.260 1.00 17.23 112 ASN A O 1
ATOM 862 N N . GLU A 1 116 ? -59.265 3.594 38.346 1.00 17.45 113 GLU A N 1
ATOM 863 C CA . GLU A 1 116 ? -60.212 2.850 37.485 1.00 18.10 113 GLU A CA 1
ATOM 864 C C . GLU A 1 116 ? -59.409 1.921 36.569 1.00 16.67 113 GLU A C 1
ATOM 865 O O . GLU A 1 116 ? -58.420 2.378 35.985 1.00 16.18 113 GLU A O 1
ATOM 871 N N . SER A 1 117 ? -59.848 0.669 36.456 1.00 15.82 114 SER A N 1
ATOM 872 C CA . SER A 1 117 ? -59.227 -0.354 35.577 1.00 15.75 114 SER A CA 1
ATOM 873 C C . SER A 1 117 ? -59.439 0.014 34.105 1.00 15.62 114 SER A C 1
ATOM 874 O O . SER A 1 117 ? -60.271 0.897 33.817 1.00 15.43 114 SER A O 1
ATOM 877 N N . ALA A 1 118 ? -58.713 -0.670 33.220 1.00 15.46 115 ALA A N 1
ATOM 878 C CA . ALA A 1 118 ? -58.852 -0.507 31.755 1.00 15.44 115 ALA A CA 1
ATOM 879 C C . ALA A 1 118 ? -60.327 -0.648 31.340 1.00 15.35 115 ALA A C 1
ATOM 880 O O . ALA A 1 118 ? -60.842 0.241 30.623 1.00 15.05 115 ALA A O 1
ATOM 882 N N . ASN A 1 119 ? -60.997 -1.715 31.787 1.00 15.40 116 ASN A N 1
ATOM 883 C CA . ASN A 1 119 ? -62.418 -1.934 31.378 1.00 15.48 116 ASN A CA 1
ATOM 884 C C . ASN A 1 119 ? -63.325 -0.820 31.935 1.00 15.26 116 ASN A C 1
ATOM 885 O O . ASN A 1 119 ? -64.275 -0.424 31.208 1.00 15.35 116 ASN A O 1
ATOM 890 N N . TRP A 1 120 ? -63.087 -0.357 33.165 1.00 14.63 117 TRP A N 1
ATOM 891 C CA . TRP A 1 120 ? -63.857 0.781 33.748 1.00 14.94 117 TRP A CA 1
ATOM 892 C C . TRP A 1 120 ? -63.648 2.044 32.876 1.00 15.01 117 TRP A C 1
ATOM 893 O O . TRP A 1 120 ? -64.658 2.710 32.514 1.00 14.95 117 TRP A O 1
ATOM 904 N N . GLN A 1 121 ? -62.392 2.364 32.540 1.00 14.75 118 GLN A N 1
ATOM 905 C CA . GLN A 1 121 ? -62.061 3.529 31.668 1.00 15.39 118 GLN A CA 1
ATOM 906 C C . GLN A 1 121 ? -62.782 3.423 30.316 1.00 15.97 118 GLN A C 1
ATOM 907 O O . GLN A 1 121 ? -63.367 4.440 29.867 1.00 16.09 118 GLN A O 1
ATOM 913 N N . GLU A 1 122 ? -62.761 2.247 29.689 1.00 16.55 119 GLU A N 1
ATOM 914 C CA . GLU A 1 122 ? -63.462 2.077 28.384 1.00 17.19 119 GLU A CA 1
ATOM 915 C C . GLU A 1 122 ? -64.979 2.207 28.583 1.00 17.63 119 GLU A C 1
ATOM 916 O O . GLU A 1 122 ? -65.633 2.807 27.716 1.00 17.60 119 GLU A O 1
ATOM 922 N N . ALA A 1 123 ? -65.521 1.702 29.698 1.00 17.87 120 ALA A N 1
ATOM 923 C CA . ALA A 1 123 ? -66.981 1.839 29.947 1.00 18.53 120 ALA A CA 1
ATOM 924 C C . ALA A 1 123 ? -67.356 3.319 30.128 1.00 19.00 120 ALA A C 1
ATOM 925 O O . ALA A 1 123 ? -68.451 3.729 29.673 1.00 19.19 120 ALA A O 1
ATOM 927 N N . ARG A 1 124 ? -66.480 4.097 30.764 1.00 19.68 121 ARG A N 1
ATOM 928 C CA . ARG A 1 124 ? -66.774 5.524 31.043 1.00 21.08 121 ARG A CA 1
ATOM 929 C C . ARG A 1 124 ? -66.481 6.435 29.845 1.00 21.64 121 ARG A C 1
ATOM 930 O O . ARG A 1 124 ? -67.322 7.323 29.583 1.00 21.94 121 ARG A O 1
ATOM 938 N N . TYR A 1 125 ? -65.375 6.201 29.124 1.00 20.51 122 TYR A N 1
ATOM 939 C CA . TYR A 1 125 ? -64.912 7.172 28.090 1.00 20.45 122 TYR A CA 1
ATOM 940 C C . TYR A 1 125 ? -64.843 6.602 26.675 1.00 20.32 122 TYR A C 1
ATOM 941 O O . TYR A 1 125 ? -64.649 7.407 25.735 1.00 20.65 122 TYR A O 1
ATOM 950 N N . GLY A 1 126 ? -64.968 5.285 26.525 1.00 20.19 123 GLY A N 1
ATOM 951 C CA . GLY A 1 126 ? -64.702 4.684 25.208 1.00 20.36 123 GLY A CA 1
ATOM 952 C C . GLY A 1 126 ? -63.199 4.479 25.113 1.00 19.91 123 GLY A C 1
ATOM 953 O O . GLY A 1 126 ? -62.568 4.443 26.186 1.00 19.58 123 GLY A O 1
ATOM 954 N N . LYS A 1 127 ? -62.636 4.371 23.908 1.00 19.85 124 LYS A N 1
ATOM 955 C CA . LYS A 1 127 ? -61.170 4.145 23.763 1.00 20.11 124 LYS A CA 1
ATOM 956 C C . LYS A 1 127 ? -60.506 5.513 23.580 1.00 19.47 124 LYS A C 1
ATOM 957 O O . LYS A 1 127 ? -60.541 6.046 22.455 1.00 19.03 124 LYS A O 1
ATOM 963 N N . LEU A 1 128 ? -59.954 6.056 24.670 1.00 18.67 125 LEU A N 1
ATOM 964 C CA . LEU A 1 128 ? -59.362 7.421 24.680 1.00 18.93 125 LEU A CA 1
ATOM 965 C C . LEU A 1 128 ? -58.287 7.595 23.604 1.00 19.76 125 LEU A C 1
ATOM 966 O O . LEU A 1 128 ? -58.226 8.690 23.054 1.00 19.90 125 LEU A O 1
ATOM 971 N N . TRP A 1 129 ? -57.488 6.564 23.317 1.00 20.15 126 TRP A N 1
ATOM 972 C CA . TRP A 1 129 ? -56.392 6.677 22.314 1.00 20.95 126 TRP A CA 1
ATOM 973 C C . TRP A 1 129 ? -56.959 6.867 20.897 1.00 23.13 126 TRP A C 1
ATOM 974 O O . TRP A 1 129 ? -56.172 7.248 20.008 1.00 23.86 126 TRP A O 1
ATOM 985 N N . GLU A 1 130 ? -58.253 6.612 20.700 1.00 23.17 127 GLU A N 1
ATOM 986 C CA . GLU A 1 130 ? -58.892 6.779 19.363 1.00 25.43 127 GLU A CA 1
ATOM 987 C C . GLU A 1 130 ? -59.642 8.117 19.303 1.00 26.08 127 GLU A C 1
ATOM 988 O O . GLU A 1 130 ? -60.339 8.344 18.293 1.00 26.48 127 GLU A O 1
ATOM 994 N N . GLN A 1 131 ? -59.477 8.990 20.306 1.00 23.85 128 GLN A N 1
ATOM 995 C CA . GLN A 1 131 ? -60.318 10.221 20.332 1.00 25.10 128 GLN A CA 1
ATOM 996 C C . GLN A 1 131 ? -59.469 11.496 20.232 1.00 25.02 128 GLN A C 1
ATOM 997 O O . GLN A 1 131 ? -59.765 12.457 20.955 1.00 24.98 128 GLN A O 1
ATOM 1003 N N . GLY A 1 132 ? -58.444 11.474 19.379 1.00 26.22 129 GLY A N 1
ATOM 1004 C CA . GLY A 1 132 ? -57.611 12.651 19.063 1.00 26.89 129 GLY A CA 1
ATOM 1005 C C . GLY A 1 132 ? -56.764 13.176 20.209 1.00 27.01 129 GLY A C 1
ATOM 1006 O O . GLY A 1 132 ? -56.531 12.441 21.185 1.00 24.57 129 GLY A O 1
ATOM 1007 N N . ILE A 1 133 ? -56.335 14.436 20.067 1.00 27.42 130 ILE A N 1
ATOM 1008 C CA . ILE A 1 133 ? -55.440 15.149 21.026 1.00 28.56 130 ILE A CA 1
ATOM 1009 C C . ILE A 1 133 ? -55.996 15.092 22.454 1.00 25.95 130 ILE A C 1
ATOM 1010 O O . ILE A 1 133 ? -55.212 14.761 23.370 1.00 24.28 130 ILE A O 1
ATOM 1015 N N . GLU A 1 134 ? -57.268 15.449 22.646 1.00 24.71 131 GLU A N 1
ATOM 1016 C CA . GLU A 1 134 ? -57.858 15.467 24.013 1.00 24.64 131 GLU A CA 1
ATOM 1017 C C . GLU A 1 134 ? -57.903 14.037 24.590 1.00 23.03 131 GLU A C 1
ATOM 1018 O O . GLU A 1 134 ? -57.594 13.884 25.794 1.00 22.39 131 GLU A O 1
ATOM 1024 N N . GLY A 1 135 ? -58.262 13.036 23.778 1.00 21.72 132 GLY A N 1
ATOM 1025 C CA . GLY A 1 135 ? -58.298 11.632 24.241 1.00 20.34 132 GLY A CA 1
ATOM 1026 C C . GLY A 1 135 ? -56.929 11.136 24.701 1.00 19.65 132 GLY A C 1
ATOM 1027 O O . GLY A 1 135 ? -56.834 10.607 25.826 1.00 18.68 132 GLY A O 1
ATOM 1028 N N . ILE A 1 136 ? -55.905 11.312 23.863 1.00 20.15 133 ILE A N 1
ATOM 1029 C CA . ILE A 1 136 ? -54.504 10.896 24.186 1.00 20.88 133 ILE A CA 1
ATOM 1030 C C . ILE A 1 136 ? -54.023 11.652 25.430 1.00 21.40 133 ILE A C 1
ATOM 1031 O O . ILE A 1 136 ? -53.392 11.011 26.313 1.00 19.23 133 ILE A O 1
ATOM 1036 N N . GLU A 1 137 ? -54.324 12.953 25.521 1.00 23.28 134 GLU A N 1
ATOM 1037 C CA . GLU A 1 137 ? -53.878 13.742 26.701 1.00 24.96 134 GLU A CA 1
ATOM 1038 C C . GLU A 1 137 ? -54.527 13.181 27.977 1.00 22.89 134 GLU A C 1
ATOM 1039 O O . GLU A 1 137 ? -53.803 12.985 28.977 1.00 21.55 134 GLU A O 1
ATOM 1045 N N . LYS A 1 138 ? -55.846 12.977 27.964 1.00 22.25 135 LYS A N 1
ATOM 1046 C CA . LYS A 1 138 ? -56.541 12.431 29.160 1.00 22.71 135 LYS A CA 1
ATOM 1047 C C . LYS A 1 138 ? -55.979 11.040 29.491 1.00 19.12 135 LYS A C 1
ATOM 1048 O O . LYS A 1 138 ? -55.743 10.779 30.684 1.00 17.64 135 LYS A O 1
ATOM 1054 N N . TYR A 1 139 ? -55.785 10.188 28.476 1.00 17.38 136 TYR A N 1
ATOM 1055 C CA . TYR A 1 139 ? -55.245 8.821 28.698 1.00 16.51 136 TYR A CA 1
ATOM 1056 C C . TYR A 1 139 ? -53.879 8.912 29.397 1.00 16.81 136 TYR A C 1
ATOM 1057 O O . TYR A 1 139 ? -53.657 8.207 30.408 1.00 15.57 136 TYR A O 1
ATOM 1066 N N . ASN A 1 140 ? -52.987 9.753 28.871 1.00 18.59 137 ASN A N 1
ATOM 1067 C CA . ASN A 1 140 ? -51.624 9.910 29.454 1.00 20.19 137 ASN A CA 1
ATOM 1068 C C . ASN A 1 140 ? -51.703 10.414 30.901 1.00 19.33 137 ASN A C 1
ATOM 1069 O O . ASN A 1 140 ? -50.955 9.868 31.739 1.00 19.01 137 ASN A O 1
ATOM 1074 N N . LYS A 1 141 ? -52.565 11.397 31.183 1.00 19.55 138 LYS A N 1
ATOM 1075 C CA . LYS A 1 141 ? -52.682 11.957 32.558 1.00 20.75 138 LYS A CA 1
ATOM 1076 C C . LYS A 1 141 ? -53.184 10.880 33.519 1.00 18.52 138 LYS A C 1
ATOM 1077 O O . LYS A 1 141 ? -52.609 10.727 34.611 1.00 18.67 138 LYS A O 1
ATOM 1083 N N . LEU A 1 142 ? -54.217 10.161 33.102 1.00 17.27 139 LEU A N 1
ATOM 1084 C CA . LEU A 1 142 ? -54.861 9.104 33.915 1.00 17.54 139 LEU A CA 1
ATOM 1085 C C . LEU A 1 142 ? -53.949 7.882 34.132 1.00 16.34 139 LEU A C 1
ATOM 1086 O O . LEU A 1 142 ? -53.915 7.382 35.277 1.00 15.54 139 LEU A O 1
ATOM 1091 N N . ASN A 1 143 ? -53.210 7.440 33.105 1.00 15.52 140 ASN A N 1
ATOM 1092 C CA . ASN A 1 143 ? -52.476 6.144 33.201 1.00 16.16 140 ASN A CA 1
ATOM 1093 C C . ASN A 1 143 ? -50.948 6.294 33.293 1.00 17.60 140 ASN A C 1
ATOM 1094 O O . ASN A 1 143 ? -50.294 5.266 33.515 1.00 19.39 140 ASN A O 1
ATOM 1099 N N . LYS A 1 144 ? -50.393 7.495 33.138 1.00 18.15 141 LYS A N 1
ATOM 1100 C CA . LYS A 1 144 ? -48.910 7.637 33.213 1.00 19.08 141 LYS A CA 1
ATOM 1101 C C . LYS A 1 144 ? -48.508 8.749 34.190 1.00 18.87 141 LYS A C 1
ATOM 1102 O O . LYS A 1 144 ? -47.755 8.451 35.140 1.00 19.42 141 LYS A O 1
ATOM 1108 N N . VAL A 1 145 ? -48.995 9.974 33.971 1.00 19.43 142 VAL A N 1
ATOM 1109 C CA . VAL A 1 145 ? -48.576 11.165 34.777 1.00 19.59 142 VAL A CA 1
ATOM 1110 C C . VAL A 1 145 ? -49.069 11.084 36.228 1.00 18.64 142 VAL A C 1
ATOM 1111 O O . VAL A 1 145 ? -48.223 11.168 37.140 1.00 17.52 142 VAL A O 1
ATOM 1115 N N . GLU A 1 146 ? -50.373 10.938 36.452 1.00 17.02 143 GLU A N 1
ATOM 1116 C CA . GLU A 1 146 ? -50.865 10.968 37.858 1.00 17.60 143 GLU A CA 1
ATOM 1117 C C . GLU A 1 146 ? -50.303 9.796 38.661 1.00 16.96 143 GLU A C 1
ATOM 1118 O O . GLU A 1 146 ? -49.942 9.982 39.821 1.00 15.98 143 GLU A O 1
ATOM 1124 N N . PRO A 1 147 ? -50.262 8.545 38.136 1.00 16.34 144 PRO A N 1
ATOM 1125 C CA . PRO A 1 147 ? -49.685 7.437 38.897 1.00 16.18 144 PRO A CA 1
ATOM 1126 C C . PRO A 1 147 ? -48.214 7.661 39.286 1.00 16.19 144 PRO A C 1
ATOM 1127 O O . PRO A 1 147 ? -47.853 7.324 40.414 1.00 15.56 144 PRO A O 1
ATOM 1131 N N . MET A 1 148 ? -47.434 8.268 38.390 1.00 16.79 145 MET A N 1
ATOM 1132 C CA . MET A 1 148 ? -45.998 8.543 38.673 1.00 18.39 145 MET A CA 1
ATOM 1133 C C . MET A 1 148 ? -45.898 9.641 39.733 1.00 17.64 145 MET A C 1
ATOM 1134 O O . MET A 1 148 ? -45.076 9.487 40.656 1.00 16.92 145 MET A O 1
ATOM 1139 N N . ARG A 1 149 ? -46.688 10.710 39.592 1.00 18.45 146 ARG A N 1
ATOM 1140 C CA . ARG A 1 149 ? -46.664 11.809 40.594 1.00 20.33 146 ARG A CA 1
ATOM 1141 C C . ARG A 1 149 ? -47.027 11.245 41.978 1.00 18.44 146 ARG A C 1
ATOM 1142 O O . ARG A 1 149 ? -46.368 11.621 42.960 1.00 17.11 146 ARG A O 1
ATOM 1150 N N . ARG A 1 150 ? -48.013 10.349 42.041 1.00 17.05 147 ARG A N 1
ATOM 1151 C CA . ARG A 1 150 ? -48.472 9.764 43.329 1.00 17.72 147 ARG A CA 1
ATOM 1152 C C . ARG A 1 150 ? -47.383 8.829 43.878 1.00 17.04 147 ARG A C 1
ATOM 1153 O O . ARG A 1 150 ? -47.148 8.835 45.111 1.00 17.30 147 ARG A O 1
ATOM 1161 N N . ALA A 1 151 ? -46.737 8.060 43.011 1.00 16.91 148 ALA A N 1
ATOM 1162 C CA . ALA A 1 151 ? -45.648 7.158 43.453 1.00 16.68 148 ALA A CA 1
ATOM 1163 C C . ALA A 1 151 ? -44.504 7.961 44.094 1.00 16.96 148 ALA A C 1
ATOM 1164 O O . ALA A 1 151 ? -44.019 7.554 45.179 1.00 17.38 148 ALA A O 1
ATOM 1166 N N . LEU A 1 152 ? -44.082 9.057 43.457 1.00 17.88 149 LEU A N 1
ATOM 1167 C CA . LEU A 1 152 ? -42.970 9.879 44.011 1.00 18.74 149 LEU A CA 1
ATOM 1168 C C . LEU A 1 152 ? -43.372 10.434 45.386 1.00 19.38 149 LEU A C 1
ATOM 1169 O O . LEU A 1 152 ? -42.519 10.488 46.296 1.00 19.18 149 LEU A O 1
ATOM 1174 N N A ASN A 1 153 ? -44.638 10.833 45.519 0.50 19.88 150 ASN A N 1
ATOM 1175 N N B ASN A 1 153 ? -44.634 10.851 45.525 0.50 19.97 150 ASN A N 1
ATOM 1176 C CA A ASN A 1 153 ? -45.150 11.411 46.788 0.50 20.93 150 ASN A CA 1
ATOM 1177 C CA B ASN A 1 153 ? -45.141 11.422 46.803 0.50 21.08 150 ASN A CA 1
ATOM 1178 C C A ASN A 1 153 ? -45.185 10.336 47.882 0.50 21.07 150 ASN A C 1
ATOM 1179 C C B ASN A 1 153 ? -45.199 10.341 47.892 0.50 21.17 150 ASN A C 1
ATOM 1180 O O A ASN A 1 153 ? -44.579 10.558 48.958 0.50 20.50 150 ASN A O 1
ATOM 1181 O O B ASN A 1 153 ? -44.619 10.566 48.982 0.50 20.65 150 ASN A O 1
ATOM 1190 N N . GLU A 1 154 ? -45.840 9.207 47.598 1.00 20.75 151 GLU A N 1
ATOM 1191 C CA . GLU A 1 154 ? -46.038 8.128 48.605 1.00 21.77 151 GLU A CA 1
ATOM 1192 C C . GLU A 1 154 ? -44.723 7.444 48.972 1.00 19.44 151 GLU A C 1
ATOM 1193 O O . GLU A 1 154 ? -44.620 6.997 50.119 1.00 18.85 151 GLU A O 1
ATOM 1199 N N . LEU A 1 155 ? -43.770 7.369 48.044 1.00 17.71 152 LEU A N 1
ATOM 1200 C CA . LEU A 1 155 ? -42.478 6.701 48.358 1.00 18.18 152 LEU A CA 1
ATOM 1201 C C . LEU A 1 155 ? -41.461 7.733 48.885 1.00 17.88 152 LEU A C 1
ATOM 1202 O O . LEU A 1 155 ? -40.297 7.343 49.092 1.00 17.80 152 LEU A O 1
ATOM 1207 N N . ASN A 1 156 ? -41.879 8.996 49.077 1.00 17.33 153 ASN A N 1
ATOM 1208 C CA . ASN A 1 156 ? -41.016 10.049 49.686 1.00 18.20 153 ASN A CA 1
ATOM 1209 C C . ASN A 1 156 ? -39.728 10.241 48.878 1.00 18.48 153 ASN A C 1
ATOM 1210 O O . ASN A 1 156 ? -38.665 10.505 49.475 1.00 17.98 153 ASN A O 1
ATOM 1215 N N . VAL A 1 157 ? -39.839 10.147 47.559 1.00 18.37 154 VAL A N 1
ATOM 1216 C CA . VAL A 1 157 ? -38.650 10.211 46.670 1.00 18.70 154 VAL A CA 1
ATOM 1217 C C . VAL A 1 157 ? -38.128 11.648 46.534 1.00 20.14 154 VAL A C 1
ATOM 1218 O O . VAL A 1 157 ? -38.934 12.560 46.228 1.00 19.57 154 VAL A O 1
ATOM 1222 N N . LYS A 1 158 ? -36.814 11.814 46.721 1.00 20.71 155 LYS A N 1
ATOM 1223 C CA . LYS A 1 158 ? -36.111 13.107 46.505 1.00 21.43 155 LYS A CA 1
ATOM 1224 C C . LYS A 1 158 ? -35.067 12.913 45.398 1.00 19.64 155 LYS A C 1
ATOM 1225 O O . LYS A 1 158 ? -34.636 13.925 44.813 1.00 20.02 155 LYS A O 1
ATOM 1231 N N . THR A 1 159 ? -34.671 11.664 45.131 1.00 18.84 156 THR A N 1
ATOM 1232 C CA . THR A 1 159 ? -33.705 11.367 44.043 1.00 18.57 156 THR A CA 1
ATOM 1233 C C . THR A 1 159 ? -34.313 10.311 43.122 1.00 18.60 156 THR A C 1
ATOM 1234 O O . THR A 1 159 ? -34.581 9.176 43.578 1.00 19.42 156 THR A O 1
ATOM 1238 N N . TRP A 1 160 ? -34.465 10.681 41.862 1.00 19.09 157 TRP A N 1
ATOM 1239 C CA . TRP A 1 160 ? -35.132 9.828 40.852 1.00 19.66 157 TRP A CA 1
ATOM 1240 C C . TRP A 1 160 ? -34.135 9.413 39.778 1.00 18.33 157 TRP A C 1
ATOM 1241 O O . TRP A 1 160 ? -33.626 10.295 39.052 1.00 17.57 157 TRP A O 1
ATOM 1252 N N . PHE A 1 161 ? -33.842 8.113 39.742 1.00 18.75 158 PHE A N 1
ATOM 1253 C CA . PHE A 1 161 ? -32.923 7.531 38.734 1.00 18.08 158 PHE A CA 1
ATOM 1254 C C . PHE A 1 161 ? -33.721 7.167 37.482 1.00 18.43 158 PHE A C 1
ATOM 1255 O O . PHE A 1 161 ? -34.799 6.525 37.621 1.00 17.79 158 PHE A O 1
ATOM 1263 N N . SER A 1 162 ? -33.210 7.553 36.312 1.00 18.48 159 SER A N 1
ATOM 1264 C CA . SER A 1 162 ? -33.858 7.201 35.023 1.00 20.29 159 SER A CA 1
ATOM 1265 C C . SER A 1 162 ? -32.791 6.802 33.993 1.00 19.96 159 SER A C 1
ATOM 1266 O O . SER A 1 162 ? -31.661 7.320 34.083 1.00 19.06 159 SER A O 1
ATOM 1269 N N . GLY A 1 163 ? -33.152 5.899 33.065 1.00 19.65 160 GLY A N 1
ATOM 1270 C CA . GLY A 1 163 ? -32.232 5.392 32.028 1.00 20.28 160 GLY A CA 1
ATOM 1271 C C . GLY A 1 163 ? -32.221 6.220 30.752 1.00 20.64 160 GLY A C 1
ATOM 1272 O O . GLY A 1 163 ? -31.752 5.683 29.737 1.00 21.01 160 GLY A O 1
ATOM 1273 N N . LEU A 1 164 ? -32.691 7.471 30.788 1.00 20.98 161 LEU A N 1
ATOM 1274 C CA . LEU A 1 164 ? -32.659 8.335 29.576 1.00 21.79 161 LEU A CA 1
ATOM 1275 C C . LEU A 1 164 ? -31.220 8.455 29.062 1.00 22.10 161 LEU A C 1
ATOM 1276 O O . LEU A 1 164 ? -30.284 8.562 29.903 1.00 19.50 161 LEU A O 1
ATOM 1281 N N . ARG A 1 165 ? -31.064 8.490 27.732 1.00 21.37 162 ARG A N 1
ATOM 1282 C CA . ARG A 1 165 ? -29.729 8.624 27.087 1.00 21.49 162 ARG A CA 1
ATOM 1283 C C . ARG A 1 165 ? -29.788 9.707 26.005 1.00 21.80 162 ARG A C 1
ATOM 1284 O O . ARG A 1 165 ? -30.821 9.800 25.292 1.00 22.39 162 ARG A O 1
ATOM 1292 N N . ARG A 1 166 ? -28.721 10.496 25.902 1.00 21.58 163 ARG A N 1
ATOM 1293 C CA . ARG A 1 166 ? -28.611 11.586 24.893 1.00 23.46 163 ARG A CA 1
ATOM 1294 C C . ARG A 1 166 ? -28.786 11.040 23.468 1.00 24.57 163 ARG A C 1
ATOM 1295 O O . ARG A 1 166 ? -29.373 11.747 22.620 1.00 25.60 163 ARG A O 1
ATOM 1303 N N . GLU A 1 167 ? -28.280 9.837 23.219 1.00 25.92 164 GLU A N 1
ATOM 1304 C CA . GLU A 1 167 ? -28.328 9.180 21.884 1.00 29.19 164 GLU A CA 1
ATOM 1305 C C . GLU A 1 167 ? -29.766 8.797 21.482 1.00 30.55 164 GLU A C 1
ATOM 1306 O O . GLU A 1 167 ? -29.963 8.447 20.303 1.00 30.68 164 GLU A O 1
ATOM 1312 N N . GLN A 1 168 ? -30.741 8.871 22.397 1.00 30.42 165 GLN A N 1
ATOM 1313 C CA . GLN A 1 168 ? -32.127 8.432 22.064 1.00 34.02 165 GLN A CA 1
ATOM 1314 C C . GLN A 1 168 ? -32.805 9.417 21.101 1.00 35.95 165 GLN A C 1
ATOM 1315 O O . GLN A 1 168 ? -33.616 8.948 20.267 1.00 38.26 165 GLN A O 1
ATOM 1321 N N . SER A 1 169 ? -32.488 10.712 21.179 1.00 36.14 166 SER A N 1
ATOM 1322 C CA . SER A 1 169 ? -33.122 11.688 20.251 1.00 37.55 166 SER A CA 1
ATOM 1323 C C . SER A 1 169 ? -32.398 13.037 20.291 1.00 38.74 166 SER A C 1
ATOM 1324 O O . SER A 1 169 ? -31.662 13.295 21.266 1.00 35.85 166 SER A O 1
ATOM 1327 N N . GLN A 1 170 ? -32.629 13.857 19.257 1.00 41.10 167 GLN A N 1
ATOM 1328 C CA . GLN A 1 170 ? -32.063 15.227 19.137 1.00 44.61 167 GLN A CA 1
ATOM 1329 C C . GLN A 1 170 ? -32.490 16.044 20.358 1.00 42.54 167 GLN A C 1
ATOM 1330 O O . GLN A 1 170 ? -31.671 16.836 20.858 1.00 42.73 167 GLN A O 1
ATOM 1336 N N . SER A 1 171 ? -33.729 15.833 20.812 1.00 42.25 168 SER A N 1
ATOM 1337 C CA . SER A 1 171 ? -34.308 16.580 21.963 1.00 43.85 168 SER A CA 1
ATOM 1338 C C . SER A 1 171 ? -33.558 16.274 23.268 1.00 41.57 168 SER A C 1
ATOM 1339 O O . SER A 1 171 ? -33.591 17.137 24.165 1.00 43.85 168 SER A O 1
ATOM 1342 N N . ARG A 1 172 ? -32.890 15.115 23.355 1.00 39.34 169 ARG A N 1
ATOM 1343 C CA . ARG A 1 172 ? -32.184 14.680 24.600 1.00 37.35 169 ARG A CA 1
ATOM 1344 C C . ARG A 1 172 ? -30.662 14.849 24.477 1.00 35.17 169 ARG A C 1
ATOM 1345 O O . ARG A 1 172 ? -29.958 14.529 25.455 1.00 31.75 169 ARG A O 1
ATOM 1353 N N . ALA A 1 173 ? -30.187 15.373 23.343 1.00 35.91 170 ALA A N 1
ATOM 1354 C CA . ALA A 1 173 ? -28.740 15.532 23.056 1.00 37.18 170 ALA A CA 1
ATOM 1355 C C . ALA A 1 173 ? -27.985 16.244 24.194 1.00 36.38 170 ALA A C 1
ATOM 1356 O O . ALA A 1 173 ? -26.810 15.883 24.414 1.00 36.42 170 ALA A O 1
ATOM 1358 N N . GLY A 1 174 ? -28.613 17.202 24.889 1.00 35.21 171 GLY A N 1
ATOM 1359 C CA . GLY A 1 174 ? -27.901 17.962 25.943 1.00 34.97 171 GLY A CA 1
ATOM 1360 C C . GLY A 1 174 ? -28.297 17.589 27.372 1.00 32.45 171 GLY A C 1
ATOM 1361 O O . GLY A 1 174 ? -27.927 18.342 28.287 1.00 31.86 171 GLY A O 1
ATOM 1362 N N . LEU A 1 175 ? -29.001 16.475 27.581 1.00 29.86 172 LEU A N 1
ATOM 1363 C CA . LEU A 1 175 ? -29.424 16.103 28.961 1.00 27.73 172 LEU A CA 1
ATOM 1364 C C . LEU A 1 175 ? -28.232 16.076 29.915 1.00 25.82 172 LEU A C 1
ATOM 1365 O O . LEU A 1 175 ? -27.195 15.495 29.613 1.00 25.83 172 LEU A O 1
ATOM 1370 N N . PRO A 1 176 ? -28.328 16.736 31.085 1.00 24.13 173 PRO A N 1
ATOM 1371 C CA . PRO A 1 176 ? -27.276 16.649 32.093 1.00 23.88 173 PRO A CA 1
ATOM 1372 C C . PRO A 1 176 ? -27.458 15.397 32.963 1.00 21.98 173 PRO A C 1
ATOM 1373 O O . PRO A 1 176 ? -28.574 14.873 33.049 1.00 21.32 173 PRO A O 1
ATOM 1377 N N . ILE A 1 177 ? -26.380 14.939 33.598 1.00 20.84 174 ILE A N 1
ATOM 1378 C CA . ILE A 1 177 ? -26.498 13.764 34.514 1.00 19.37 174 ILE A CA 1
ATOM 1379 C C . ILE A 1 177 ? -27.385 14.139 35.706 1.00 18.23 174 ILE A C 1
ATOM 1380 O O . ILE A 1 177 ? -28.196 13.286 36.146 1.00 18.70 174 ILE A O 1
ATOM 1385 N N . LEU A 1 178 ? -27.222 15.358 36.213 1.00 18.71 175 LEU A N 1
ATOM 1386 C CA . LEU A 1 178 ? -27.950 15.825 37.421 1.00 18.88 175 LEU A CA 1
ATOM 1387 C C . LEU A 1 178 ? -28.665 17.143 37.148 1.00 19.16 175 LEU A C 1
ATOM 1388 O O . LEU A 1 178 ? -28.020 18.108 36.730 1.00 20.03 175 LEU A O 1
ATOM 1393 N N . SER A 1 179 ? -29.962 17.158 37.436 1.00 19.50 176 SER A N 1
ATOM 1394 C CA . SER A 1 179 ? -30.812 18.360 37.286 1.00 19.99 176 SER A CA 1
ATOM 1395 C C . SER A 1 179 ? -31.998 18.196 38.235 1.00 20.09 176 SER A C 1
ATOM 1396 O O . SER A 1 179 ? -32.083 17.132 38.889 1.00 18.96 176 SER A O 1
ATOM 1399 N N . ILE A 1 180 ? -32.861 19.206 38.294 1.00 21.27 177 ILE A N 1
ATOM 1400 C CA . ILE A 1 180 ? -34.085 19.178 39.142 1.00 22.96 177 ILE A CA 1
ATOM 1401 C C . ILE A 1 180 ? -35.289 19.115 38.199 1.00 24.19 177 ILE A C 1
ATOM 1402 O O . ILE A 1 180 ? -35.312 19.922 37.240 1.00 22.24 177 ILE A O 1
ATOM 1407 N N . GLN A 1 181 ? -36.207 18.173 38.429 1.00 24.73 178 GLN A N 1
ATOM 1408 C CA . GLN A 1 181 ? -37.452 18.107 37.613 1.00 27.99 178 GLN A CA 1
ATOM 1409 C C . GLN A 1 181 ? -38.593 17.640 38.517 1.00 27.83 178 GLN A C 1
ATOM 1410 O O . GLN A 1 181 ? -38.380 16.694 39.283 1.00 25.57 178 GLN A O 1
ATOM 1416 N N . ASN A 1 182 ? -39.742 18.316 38.436 1.00 29.60 179 ASN A N 1
ATOM 1417 C CA . ASN A 1 182 ? -40.941 17.944 39.236 1.00 30.65 179 ASN A CA 1
ATOM 1418 C C . ASN A 1 182 ? -40.592 17.796 40.721 1.00 29.73 179 ASN A C 1
ATOM 1419 O O . ASN A 1 182 ? -41.060 16.814 41.347 1.00 28.73 179 ASN A O 1
ATOM 1424 N N . GLY A 1 183 ? -39.795 18.735 41.244 1.00 28.65 180 GLY A N 1
ATOM 1425 C CA . GLY A 1 183 ? -39.457 18.824 42.677 1.00 29.13 180 GLY A CA 1
ATOM 1426 C C . GLY A 1 183 ? -38.485 17.770 43.178 1.00 27.43 180 GLY A C 1
ATOM 1427 O O . GLY A 1 183 ? -38.349 17.665 44.405 1.00 30.74 180 GLY A O 1
ATOM 1428 N N . VAL A 1 184 ? -37.806 17.034 42.299 1.00 24.37 181 VAL A N 1
ATOM 1429 C CA . VAL A 1 184 ? -36.847 16.008 42.801 1.00 23.26 181 VAL A CA 1
ATOM 1430 C C . VAL A 1 184 ? -35.551 16.074 41.998 1.00 21.58 181 VAL A C 1
ATOM 1431 O O . VAL A 1 184 ? -35.553 16.659 40.897 1.00 20.13 181 VAL A O 1
ATOM 1435 N N . PHE A 1 185 ? -34.482 15.497 42.546 1.00 20.38 182 PHE A N 1
ATOM 1436 C CA . PHE A 1 185 ? -33.240 15.387 41.747 1.00 20.17 182 PHE A CA 1
ATOM 1437 C C . PHE A 1 185 ? -33.499 14.330 40.667 1.00 20.06 182 PHE A C 1
ATOM 1438 O O . PHE A 1 185 ? -34.015 13.249 41.000 1.00 20.15 182 PHE A O 1
ATOM 1446 N N . LYS A 1 186 ? -33.215 14.670 39.417 1.00 20.23 183 LYS A N 1
ATOM 1447 C CA . LYS A 1 186 ? -33.338 13.753 38.253 1.00 20.95 183 LYS A CA 1
ATOM 1448 C C . LYS A 1 186 ? -31.904 13.318 37.934 1.00 19.28 183 LYS A C 1
ATOM 1449 O O . LYS A 1 186 ? -31.099 14.206 37.564 1.00 19.03 183 LYS A O 1
ATOM 1455 N N . PHE A 1 187 ? -31.586 12.041 38.155 1.00 18.01 184 PHE A N 1
ATOM 1456 C CA . PHE A 1 187 ? -30.197 11.529 37.978 1.00 18.07 184 PHE A CA 1
ATOM 1457 C C . PHE A 1 187 ? -30.171 10.495 36.844 1.00 17.65 184 PHE A C 1
ATOM 1458 O O . PHE A 1 187 ? -30.884 9.474 36.916 1.00 16.84 184 PHE A O 1
ATOM 1466 N N . LEU A 1 188 ? -29.336 10.752 35.839 1.00 17.40 185 LEU A N 1
ATOM 1467 C CA . LEU A 1 188 ? -29.263 9.909 34.619 1.00 17.31 185 LEU A CA 1
ATOM 1468 C C . LEU A 1 188 ? -27.856 9.328 34.531 1.00 17.75 185 LEU A C 1
ATOM 1469 O O . LEU A 1 188 ? -26.986 9.865 33.835 1.00 18.44 185 LEU A O 1
ATOM 1474 N N . PRO A 1 189 ? -27.598 8.183 35.192 1.00 17.21 186 PRO A N 1
ATOM 1475 C CA . PRO A 1 189 ? -26.243 7.643 35.257 1.00 18.07 186 PRO A CA 1
ATOM 1476 C C . PRO A 1 189 ? -25.690 7.073 33.945 1.00 18.27 186 PRO A C 1
ATOM 1477 O O . PRO A 1 189 ? -24.490 6.946 33.881 1.00 19.77 186 PRO A O 1
ATOM 1481 N N . VAL A 1 190 ? -26.541 6.730 32.971 1.00 18.06 187 VAL A N 1
ATOM 1482 C CA . VAL A 1 190 ? -26.019 6.192 31.673 1.00 19.15 187 VAL A CA 1
ATOM 1483 C C . VAL A 1 190 ? -26.360 7.174 30.550 1.00 18.81 187 VAL A C 1
ATOM 1484 O O . VAL A 1 190 ? -26.410 6.738 29.394 1.00 19.23 187 VAL A O 1
ATOM 1488 N N . VAL A 1 191 ? -26.474 8.466 30.871 1.00 19.41 188 VAL A N 1
ATOM 1489 C CA . VAL A 1 191 ? -26.930 9.500 29.895 1.00 19.24 188 VAL A CA 1
ATOM 1490 C C . VAL A 1 191 ? -25.970 9.588 28.694 1.00 20.42 188 VAL A C 1
ATOM 1491 O O . VAL A 1 191 ? -26.443 9.943 27.606 1.00 20.58 188 VAL A O 1
ATOM 1495 N N . ASP A 1 192 ? -24.692 9.246 28.872 1.00 20.98 189 ASP A N 1
ATOM 1496 C CA . ASP A 1 192 ? -23.694 9.357 27.770 1.00 22.60 189 ASP A CA 1
ATOM 1497 C C . ASP A 1 192 ? -23.424 7.998 27.109 1.00 22.27 189 ASP A C 1
ATOM 1498 O O . ASP A 1 192 ? -22.501 7.925 26.269 1.00 22.76 189 ASP A O 1
ATOM 1503 N N . TRP A 1 193 ? -24.183 6.966 27.463 1.00 20.72 190 TRP A N 1
ATOM 1504 C CA . TRP A 1 193 ? -23.986 5.608 26.891 1.00 21.68 190 TRP A CA 1
ATOM 1505 C C . TRP A 1 193 ? -24.553 5.502 25.473 1.00 22.41 190 TRP A C 1
ATOM 1506 O O . TRP A 1 193 ? -25.655 6.036 25.218 1.00 23.19 190 TRP A O 1
ATOM 1517 N N . SER A 1 194 ? -23.833 4.780 24.615 1.00 23.42 191 SER A N 1
ATOM 1518 C CA . SER A 1 194 ? -24.281 4.507 23.229 1.00 24.27 191 SER A CA 1
ATOM 1519 C C . SER A 1 194 ? -25.099 3.215 23.240 1.00 24.07 191 SER A C 1
ATOM 1520 O O . SER A 1 194 ? -25.111 2.522 24.271 1.00 22.89 191 SER A O 1
ATOM 1523 N N . ASN A 1 195 ? -25.738 2.901 22.119 1.00 25.28 192 ASN A N 1
ATOM 1524 C CA . ASN A 1 195 ? -26.496 1.637 21.978 1.00 25.42 192 ASN A CA 1
ATOM 1525 C C . ASN A 1 195 ? -25.511 0.462 22.127 1.00 25.29 192 ASN A C 1
ATOM 1526 O O . ASN A 1 195 ? -25.885 -0.582 22.699 1.00 23.66 192 ASN A O 1
ATOM 1531 N N . LYS A 1 196 ? -24.284 0.645 21.635 1.00 25.98 193 LYS A N 1
ATOM 1532 C CA . LYS A 1 196 ? -23.220 -0.392 21.726 1.00 27.79 193 LYS A CA 1
ATOM 1533 C C . LYS A 1 196 ? -22.865 -0.639 23.200 1.00 25.68 193 LYS A C 1
ATOM 1534 O O . LYS A 1 196 ? -22.695 -1.824 23.581 1.00 24.86 193 LYS A O 1
ATOM 1540 N N . ASP A 1 197 ? -22.746 0.436 23.986 1.00 24.27 194 ASP A N 1
ATOM 1541 C CA . ASP A 1 197 ? -22.401 0.335 25.431 1.00 23.82 194 ASP A CA 1
ATOM 1542 C C . ASP A 1 197 ? -23.480 -0.485 26.149 1.00 23.25 194 ASP A C 1
ATOM 1543 O O . ASP A 1 197 ? -23.137 -1.307 27.030 1.00 22.09 194 ASP A O 1
ATOM 1548 N N . VAL A 1 198 ? -24.743 -0.250 25.786 1.00 22.04 195 VAL A N 1
ATOM 1549 C CA . VAL A 1 198 ? -25.904 -0.980 26.384 1.00 21.92 195 VAL A CA 1
ATOM 1550 C C . VAL A 1 198 ? -25.795 -2.472 26.046 1.00 22.11 195 VAL A C 1
ATOM 1551 O O . VAL A 1 198 ? -25.929 -3.300 26.968 1.00 21.35 195 VAL A O 1
ATOM 1555 N N . HIS A 1 199 ? -25.542 -2.793 24.778 1.00 22.40 196 HIS A N 1
ATOM 1556 C CA . HIS A 1 199 ? -25.431 -4.209 24.338 1.00 23.83 196 HIS A CA 1
ATOM 1557 C C . HIS A 1 199 ? -24.284 -4.894 25.092 1.00 24.59 196 HIS A C 1
ATOM 1558 O O . HIS A 1 199 ? -24.479 -6.008 25.595 1.00 24.46 196 HIS A O 1
ATOM 1565 N N . TYR A 1 200 ? -23.129 -4.237 25.161 1.00 25.27 197 TYR A N 1
ATOM 1566 C CA . TYR A 1 200 ? -21.953 -4.809 25.864 1.00 26.72 197 TYR A CA 1
ATOM 1567 C C . TYR A 1 200 ? -22.310 -5.117 27.332 1.00 25.02 197 TYR A C 1
ATOM 1568 O O . TYR A 1 200 ? -21.971 -6.220 27.841 1.00 24.18 197 TYR A O 1
ATOM 1577 N N . TYR A 1 201 ? -22.996 -4.180 27.989 1.00 23.64 198 TYR A N 1
ATOM 1578 C CA . TYR A 1 201 ? -23.351 -4.348 29.427 1.00 22.77 198 TYR A CA 1
ATOM 1579 C C . TYR A 1 201 ? -24.289 -5.549 29.600 1.00 22.56 198 TYR A C 1
ATOM 1580 O O . TYR A 1 201 ? -24.031 -6.387 30.492 1.00 22.52 198 TYR A O 1
ATOM 1589 N N . LEU A 1 202 ? -25.338 -5.633 28.776 1.00 21.99 199 LEU A N 1
ATOM 1590 C CA . LEU A 1 202 ? -26.284 -6.779 28.856 1.00 22.73 199 LEU A CA 1
ATOM 1591 C C . LEU A 1 202 ? -25.518 -8.101 28.717 1.00 24.64 199 LEU A C 1
ATOM 1592 O O . LEU A 1 202 ? -25.733 -8.986 29.561 1.00 23.89 199 LEU A O 1
ATOM 1597 N N . LYS A 1 203 ? -24.678 -8.233 27.685 1.00 26.85 200 LYS A N 1
ATOM 1598 C CA . LYS A 1 203 ? -23.938 -9.506 27.468 1.00 30.16 200 LYS A CA 1
ATOM 1599 C C . LYS A 1 203 ? -22.964 -9.748 28.630 1.00 29.60 200 LYS A C 1
ATOM 1600 O O . LYS A 1 203 ? -22.878 -10.894 29.093 1.00 28.95 200 LYS A O 1
ATOM 1606 N N . GLU A 1 204 ? -22.297 -8.689 29.088 1.00 29.10 201 GLU A N 1
ATOM 1607 C CA . GLU A 1 204 ? -21.299 -8.759 30.191 1.00 30.40 201 GLU A CA 1
ATOM 1608 C C . GLU A 1 204 ? -21.941 -9.356 31.447 1.00 29.21 201 GLU A C 1
ATOM 1609 O O . GLU A 1 204 ? -21.303 -10.207 32.084 1.00 29.60 201 GLU A O 1
ATOM 1615 N N . HIS A 1 205 ? -23.171 -8.954 31.771 1.00 26.84 202 HIS A N 1
ATOM 1616 C CA . HIS A 1 205 ? -23.810 -9.439 33.022 1.00 26.60 202 HIS A CA 1
ATOM 1617 C C . HIS A 1 205 ? -24.857 -10.525 32.757 1.00 26.23 202 HIS A C 1
ATOM 1618 O O . HIS A 1 205 ? -25.611 -10.830 33.699 1.00 25.74 202 HIS A O 1
ATOM 1625 N N . GLY A 1 206 ? -24.867 -11.106 31.553 1.00 25.71 203 GLY A N 1
ATOM 1626 C CA . GLY A 1 206 ? -25.816 -12.177 31.185 1.00 26.50 203 GLY A CA 1
ATOM 1627 C C . GLY A 1 206 ? -27.272 -11.732 31.267 1.00 25.25 203 GLY A C 1
ATOM 1628 O O . GLY A 1 206 ? -28.132 -12.580 31.574 1.00 25.93 203 GLY A O 1
ATOM 1629 N N . LEU A 1 207 ? -27.550 -10.468 30.948 1.00 23.97 204 LEU A N 1
ATOM 1630 C CA . LEU A 1 207 ? -28.922 -9.894 31.022 1.00 23.27 204 LEU A CA 1
ATOM 1631 C C . LEU A 1 207 ? -29.588 -10.002 29.655 1.00 23.98 204 LEU A C 1
ATOM 1632 O O . LEU A 1 207 ? -28.863 -10.010 28.636 1.00 24.28 204 LEU A O 1
ATOM 1637 N N . SER A 1 208 ? -30.918 -10.014 29.639 1.00 28.64 205 SER A N 1
ATOM 1638 C CA . SER A 1 208 ? -31.647 -10.168 28.358 1.00 28.65 205 SER A CA 1
ATOM 1639 C C . SER A 1 208 ? -32.286 -8.855 27.905 1.00 26.10 205 SER A C 1
ATOM 1640 O O . SER A 1 208 ? -32.548 -7.975 28.748 1.00 23.30 205 SER A O 1
ATOM 1643 N N . TYR A 1 209 ? -32.469 -8.735 26.592 1.00 25.32 206 TYR A N 1
ATOM 1644 C CA . TYR A 1 209 ? -33.314 -7.661 26.027 1.00 24.20 206 TYR A CA 1
ATOM 1645 C C . TYR A 1 209 ? -34.770 -8.082 26.276 1.00 22.17 206 TYR A C 1
ATOM 1646 O O . TYR A 1 209 ? -34.999 -9.272 26.582 1.00 21.16 206 TYR A O 1
ATOM 1655 N N . HIS A 1 210 ? -35.714 -7.147 26.151 1.00 20.51 207 HIS A N 1
ATOM 1656 C CA . HIS A 1 210 ? -37.162 -7.475 26.207 1.00 19.67 207 HIS A CA 1
ATOM 1657 C C . HIS A 1 210 ? -37.427 -8.574 25.174 1.00 21.35 207 HIS A C 1
ATOM 1658 O O . HIS A 1 210 ? -36.835 -8.542 24.096 1.00 20.39 207 HIS A O 1
ATOM 1665 N N . PRO A 1 211 ? -38.304 -9.571 25.449 1.00 21.73 208 PRO A N 1
ATOM 1666 C CA . PRO A 1 211 ? -38.575 -10.655 24.500 1.00 23.59 208 PRO A CA 1
ATOM 1667 C C . PRO A 1 211 ? -39.007 -10.241 23.085 1.00 23.70 208 PRO A C 1
ATOM 1668 O O . PRO A 1 211 ? -38.774 -11.015 22.180 1.00 25.73 208 PRO A O 1
ATOM 1672 N N . LEU A 1 212 ? -39.608 -9.055 22.919 1.00 22.08 209 LEU A N 1
ATOM 1673 C CA . LEU A 1 212 ? -40.097 -8.647 21.568 1.00 22.81 209 LEU A CA 1
ATOM 1674 C C . LEU A 1 212 ? -38.973 -8.036 20.721 1.00 23.88 209 LEU A C 1
ATOM 1675 O O . LEU A 1 212 ? -39.204 -7.832 19.506 1.00 24.13 209 LEU A O 1
ATOM 1680 N N . TRP A 1 213 ? -37.803 -7.780 21.310 1.00 24.54 210 TRP A N 1
ATOM 1681 C CA . TRP A 1 213 ? -36.670 -7.233 20.509 1.00 28.37 210 TRP A CA 1
ATOM 1682 C C . TRP A 1 213 ? -36.334 -8.227 19.391 1.00 32.11 210 TRP A C 1
ATOM 1683 O O . TRP A 1 213 ? -36.132 -7.785 18.233 1.00 32.90 210 TRP A O 1
ATOM 1694 N N . GLU A 1 214 ? -36.308 -9.519 19.726 1.00 35.17 211 GLU A N 1
ATOM 1695 C CA . GLU A 1 214 ? -36.039 -10.595 18.732 1.00 39.50 211 GLU A CA 1
ATOM 1696 C C . GLU A 1 214 ? -37.159 -10.673 17.690 1.00 39.11 211 GLU A C 1
ATOM 1697 O O . GLU A 1 214 ? -36.919 -11.275 16.633 1.00 37.79 211 GLU A O 1
ATOM 1703 N N . GLN A 1 215 ? -38.336 -10.109 17.985 1.00 36.41 212 GLN A N 1
ATOM 1704 C CA . GLN A 1 215 ? -39.497 -10.218 17.053 1.00 35.23 212 GLN A CA 1
ATOM 1705 C C . GLN A 1 215 ? -39.625 -8.954 16.190 1.00 34.83 212 GLN A C 1
ATOM 1706 O O . GLN A 1 215 ? -40.658 -8.821 15.515 1.00 34.69 212 GLN A O 1
ATOM 1712 N N . GLY A 1 216 ? -38.616 -8.070 16.204 1.00 33.63 213 GLY A N 1
ATOM 1713 C CA . GLY A 1 216 ? -38.629 -6.864 15.353 1.00 33.72 213 GLY A CA 1
ATOM 1714 C C . GLY A 1 216 ? -39.252 -5.634 16.000 1.00 32.37 213 GLY A C 1
ATOM 1715 O O . GLY A 1 216 ? -39.514 -4.662 15.264 1.00 33.46 213 GLY A O 1
ATOM 1716 N N . TYR A 1 217 ? -39.495 -5.646 17.310 1.00 29.41 214 TYR A N 1
ATOM 1717 C CA . TYR A 1 217 ? -40.035 -4.423 17.964 1.00 29.39 214 TYR A CA 1
ATOM 1718 C C . TYR A 1 217 ? -38.845 -3.526 18.341 1.00 30.17 214 TYR A C 1
ATOM 1719 O O . TYR A 1 217 ? -37.986 -3.969 19.131 1.00 32.35 214 TYR A O 1
ATOM 1728 N N . LEU A 1 218 ? -38.762 -2.324 17.765 1.00 29.95 215 LEU A N 1
ATOM 1729 C CA . LEU A 1 218 ? -37.633 -1.408 18.098 1.00 31.02 215 LEU A CA 1
ATOM 1730 C C . LEU A 1 218 ? -37.908 -0.795 19.469 1.00 29.06 215 LEU A C 1
ATOM 1731 O O . LEU A 1 218 ? -36.954 -0.365 20.132 1.00 28.22 215 LEU A O 1
ATOM 1736 N N . SER A 1 219 ? -39.186 -0.713 19.832 1.00 26.20 216 SER A N 1
ATOM 1737 C CA . SER A 1 219 ? -39.579 -0.213 21.169 1.00 25.94 216 SER A CA 1
ATOM 1738 C C . SER A 1 219 ? -40.961 -0.782 21.484 1.00 24.53 216 SER A C 1
ATOM 1739 O O . SER A 1 219 ? -41.647 -1.272 20.552 1.00 22.72 216 SER A O 1
ATOM 1742 N N . VAL A 1 220 ? -41.332 -0.733 22.755 1.00 23.52 217 VAL A N 1
ATOM 1743 C CA . VAL A 1 220 ? -42.625 -1.302 23.201 1.00 23.27 217 VAL A CA 1
ATOM 1744 C C . VAL A 1 220 ? -43.260 -0.329 24.186 1.00 25.28 217 VAL A C 1
ATOM 1745 O O . VAL A 1 220 ? -42.536 0.260 25.021 1.00 27.56 217 VAL A O 1
ATOM 1749 N N . GLY A 1 221 ? -44.579 -0.254 24.119 1.00 24.32 218 GLY A N 1
ATOM 1750 C CA . GLY A 1 221 ? -45.397 0.567 25.018 1.00 22.67 218 GLY A CA 1
ATOM 1751 C C . GLY A 1 221 ? -46.737 -0.106 25.191 1.00 20.61 218 GLY A C 1
ATOM 1752 O O . GLY A 1 221 ? -46.759 -1.281 25.568 1.00 19.59 218 GLY A O 1
ATOM 1753 N N . ASP A 1 222 ? -47.812 0.612 24.891 1.00 19.77 219 ASP A N 1
ATOM 1754 C CA . ASP A 1 222 ? -49.167 0.034 25.014 1.00 19.10 219 ASP A CA 1
ATOM 1755 C C . ASP A 1 222 ? -49.480 -0.723 23.723 1.00 19.39 219 ASP A C 1
ATOM 1756 O O . ASP A 1 222 ? -49.030 -0.284 22.638 1.00 19.76 219 ASP A O 1
ATOM 1761 N N . THR A 1 223 ? -50.239 -1.806 23.845 1.00 19.22 220 THR A N 1
ATOM 1762 C CA . THR A 1 223 ? -50.600 -2.638 22.673 1.00 19.65 220 THR A CA 1
ATOM 1763 C C . THR A 1 223 ? -51.346 -1.796 21.634 1.00 21.95 220 THR A C 1
ATOM 1764 O O . THR A 1 223 ? -51.154 -2.047 20.428 1.00 22.95 220 THR A O 1
ATOM 1768 N N . HIS A 1 224 ? -52.115 -0.802 22.089 1.00 22.00 221 HIS A N 1
ATOM 1769 C CA . HIS A 1 224 ? -52.945 0.027 21.178 1.00 24.49 221 HIS A CA 1
ATOM 1770 C C . HIS A 1 224 ? -52.180 1.212 20.580 1.00 27.20 221 HIS A C 1
ATOM 1771 O O . HIS A 1 224 ? -52.733 1.828 19.660 1.00 28.84 221 HIS A O 1
ATOM 1778 N N . THR A 1 225 ? -50.972 1.533 21.053 1.00 28.93 222 THR A N 1
ATOM 1779 C CA . THR A 1 225 ? -50.322 2.782 20.551 1.00 32.66 222 THR A CA 1
ATOM 1780 C C . THR A 1 225 ? -48.923 2.511 19.983 1.00 35.51 222 THR A C 1
ATOM 1781 O O . THR A 1 225 ? -48.469 3.328 19.152 1.00 42.24 222 THR A O 1
ATOM 1785 N N . THR A 1 226 ? -48.267 1.425 20.383 1.00 34.33 223 THR A N 1
ATOM 1786 C CA . THR A 1 226 ? -46.910 1.126 19.851 1.00 34.96 223 THR A CA 1
ATOM 1787 C C . THR A 1 226 ? -46.962 1.100 18.313 1.00 40.52 223 THR A C 1
ATOM 1788 O O . THR A 1 226 ? -47.948 0.583 17.756 1.00 41.60 223 THR A O 1
ATOM 1792 N N . GLN A 1 227 ? -45.937 1.658 17.660 1.00 42.77 224 GLN A N 1
ATOM 1793 C CA . GLN A 1 227 ? -45.869 1.704 16.170 1.00 44.19 224 GLN A CA 1
ATOM 1794 C C . GLN A 1 227 ? -45.773 0.282 15.601 1.00 41.52 224 GLN A C 1
ATOM 1795 O O . GLN A 1 227 ? -45.165 -0.592 16.274 1.00 37.39 224 GLN A O 1
ATOM 1801 N N . LYS A 1 228 ? -46.386 0.057 14.430 1.00 42.39 225 LYS A N 1
ATOM 1802 C CA . LYS A 1 228 ? -46.313 -1.250 13.716 1.00 39.70 225 LYS A CA 1
ATOM 1803 C C . LYS A 1 228 ? -44.979 -1.262 12.952 1.00 36.71 225 LYS A C 1
ATOM 1804 O O . LYS A 1 228 ? -44.956 -0.884 11.760 1.00 35.25 225 LYS A O 1
ATOM 1810 N N . TRP A 1 229 ? -43.918 -1.682 13.649 1.00 34.27 226 TRP A N 1
ATOM 1811 C CA . TRP A 1 229 ? -42.507 -1.695 13.163 1.00 33.80 226 TRP A CA 1
ATOM 1812 C C . TRP A 1 229 ? -42.333 -2.449 11.839 1.00 32.02 226 TRP A C 1
ATOM 1813 O O . TRP A 1 229 ? -41.463 -2.027 11.048 1.00 31.84 226 TRP A O 1
ATOM 1824 N N . GLU A 1 230 ? -43.098 -3.523 11.621 1.00 31.62 227 GLU A N 1
ATOM 1825 C CA . GLU A 1 230 ? -42.929 -4.372 10.413 1.00 32.95 227 GLU A CA 1
ATOM 1826 C C . GLU A 1 230 ? -44.277 -4.754 9.813 1.00 35.67 227 GLU A C 1
ATOM 1827 O O . GLU A 1 230 ? -45.291 -4.726 10.508 1.00 34.71 227 GLU A O 1
ATOM 1833 N N . PRO A 1 231 ? -44.317 -5.143 8.515 1.00 37.45 228 PRO A N 1
ATOM 1834 C CA . PRO A 1 231 ? -45.549 -5.623 7.893 1.00 42.40 228 PRO A CA 1
ATOM 1835 C C . PRO A 1 231 ? -46.027 -6.876 8.647 1.00 48.13 228 PRO A C 1
ATOM 1836 O O . PRO A 1 231 ? -45.184 -7.628 9.111 1.00 48.24 228 PRO A O 1
ATOM 1840 N N . GLY A 1 232 ? -47.348 -7.063 8.760 1.00 54.50 229 GLY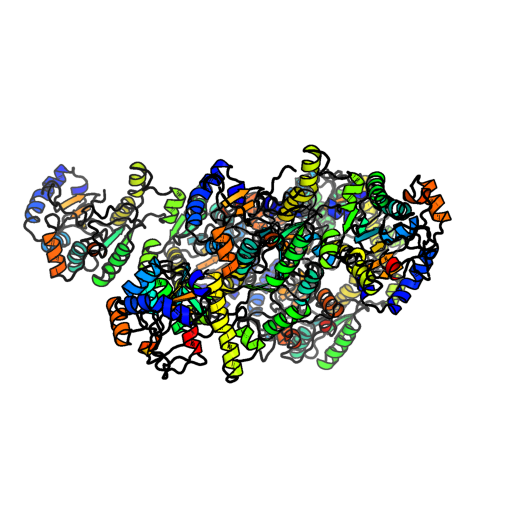 A N 1
ATOM 1841 C CA . GLY A 1 232 ? -47.924 -8.208 9.495 1.00 57.73 229 GLY A CA 1
ATOM 1842 C C . GLY A 1 232 ? -48.292 -7.838 10.926 1.00 60.51 229 GLY A C 1
ATOM 1843 O O . GLY A 1 232 ? -49.074 -8.588 11.543 1.00 63.25 229 GLY A O 1
ATOM 1844 N N . MET A 1 233 ? -47.749 -6.728 11.444 1.00 59.82 230 MET A N 1
ATOM 1845 C CA . MET A 1 233 ? -48.066 -6.281 12.828 1.00 63.03 230 MET A CA 1
ATOM 1846 C C . MET A 1 233 ? -49.369 -5.474 12.811 1.00 67.01 230 MET A C 1
ATOM 1847 O O . MET A 1 233 ? -50.203 -5.620 13.707 1.00 76.28 230 MET A O 1
ATOM 1852 N N . SER B 1 10 ? -53.128 17.092 49.677 1.00 69.73 7 SER B N 1
ATOM 1853 C CA . SER B 1 10 ? -53.905 16.918 50.944 1.00 66.85 7 SER B CA 1
ATOM 1854 C C . SER B 1 10 ? -53.001 16.391 52.070 1.00 61.85 7 SER B C 1
ATOM 1855 O O . SER B 1 10 ? -53.442 16.411 53.235 1.00 62.67 7 SER B O 1
ATOM 1858 N N . THR B 1 11 ? -51.797 15.914 51.742 1.00 59.68 8 THR B N 1
ATOM 1859 C CA . THR B 1 11 ? -50.858 15.427 52.789 1.00 54.52 8 THR B CA 1
ATOM 1860 C C . THR B 1 11 ? -50.234 16.635 53.500 1.00 51.18 8 THR B C 1
ATOM 1861 O O . THR B 1 11 ? -49.673 17.494 52.801 1.00 52.12 8 THR B O 1
ATOM 1865 N N . LEU B 1 12 ? -50.338 16.689 54.834 1.00 46.32 9 LEU B N 1
ATOM 1866 C CA . LEU B 1 12 ? -49.754 17.806 55.626 1.00 44.40 9 LEU B CA 1
ATOM 1867 C C . LEU B 1 12 ? -48.220 17.737 55.520 1.00 42.49 9 LEU B C 1
ATOM 1868 O O . LEU B 1 12 ? -47.634 16.692 55.913 1.00 38.25 9 LEU B O 1
ATOM 1873 N N . GLN B 1 13 ? -47.605 18.807 54.998 1.00 44.03 10 GLN B N 1
ATOM 1874 C CA . GLN B 1 13 ? -46.131 18.881 54.775 1.00 44.44 10 GLN B CA 1
ATOM 1875 C C . GLN B 1 13 ? -45.436 19.393 56.043 1.00 42.30 10 GLN B C 1
ATOM 1876 O O . GLN B 1 13 ? -45.875 20.419 56.595 1.00 42.97 10 GLN B O 1
ATOM 1882 N N . LEU B 1 14 ? -44.368 18.702 56.459 1.00 39.69 11 LEU B N 1
ATOM 1883 C CA . LEU B 1 14 ? -43.598 19.045 57.686 1.00 38.23 11 LEU B CA 1
ATOM 1884 C C . LEU B 1 14 ? -42.992 20.447 57.560 1.00 41.39 11 LEU B C 1
ATOM 1885 O O . LEU B 1 14 ? -42.938 21.148 58.578 1.00 41.11 11 LEU B O 1
ATOM 1890 N N . SER B 1 15 ? -42.545 20.822 56.359 1.00 45.31 12 SER B N 1
ATOM 1891 C CA . SER B 1 15 ? -41.934 22.160 56.140 1.00 49.97 12 SER B CA 1
ATOM 1892 C C . SER B 1 15 ? -42.950 23.256 56.485 1.00 53.15 12 SER B C 1
ATOM 1893 O O . SER B 1 15 ? -42.513 24.360 56.857 1.00 54.68 12 SER B O 1
ATOM 1896 N N . GLU B 1 16 ? -44.251 22.959 56.350 1.00 54.89 13 GLU B N 1
ATOM 1897 C CA . GLU B 1 16 ? -45.315 23.949 56.678 1.00 59.14 13 GLU B CA 1
ATOM 1898 C C . GLU B 1 16 ? -45.235 24.276 58.172 1.00 57.39 13 GLU B C 1
ATOM 1899 O O . GLU B 1 16 ? -45.197 25.466 58.502 1.00 60.86 13 GLU B O 1
ATOM 1905 N N . LEU B 1 17 ? -45.184 23.251 59.034 1.00 54.18 14 LEU B N 1
ATOM 1906 C CA . LEU B 1 17 ? -45.153 23.486 60.503 1.00 51.89 14 LEU B CA 1
ATOM 1907 C C . LEU B 1 17 ? -43.752 23.878 60.991 1.00 51.68 14 LEU B C 1
ATOM 1908 O O . LEU B 1 17 ? -43.670 24.487 62.079 1.00 52.10 14 LEU B O 1
ATOM 1913 N N . LEU B 1 18 ? -42.694 23.558 60.242 1.00 50.57 15 LEU B N 1
ATOM 1914 C CA . LEU B 1 18 ? -41.340 23.982 60.695 1.00 51.59 15 LEU B CA 1
ATOM 1915 C C . LEU B 1 18 ? -41.178 25.484 60.400 1.00 55.87 15 LEU B C 1
ATOM 1916 O O . LEU B 1 18 ? -40.242 26.089 60.958 1.00 56.60 15 LEU B O 1
ATOM 1921 N N . SER B 1 19 ? -42.062 26.056 59.565 1.00 57.85 16 SER B N 1
ATOM 1922 C CA . SER B 1 19 ? -42.003 27.507 59.235 1.00 64.21 16 SER B CA 1
ATOM 1923 C C . SER B 1 19 ? -42.847 28.291 60.249 1.00 64.87 16 SER B C 1
ATOM 1924 O O . SER B 1 19 ? -42.674 29.523 60.330 1.00 69.32 16 SER B O 1
ATOM 1927 N N . LEU B 1 20 ? -43.729 27.592 60.976 1.00 61.43 17 LEU B N 1
ATOM 1928 C CA . LEU B 1 20 ? -44.609 28.210 62.010 1.00 61.62 17 LEU B CA 1
ATOM 1929 C C . LEU B 1 20 ? -43.859 28.253 63.348 1.00 60.41 17 LEU B C 1
ATOM 1930 O O . LEU B 1 20 ? -42.861 27.534 63.495 1.00 58.95 17 LEU B O 1
ATOM 1935 N N . THR B 1 21 ? -44.338 29.082 64.278 1.00 62.93 18 THR B N 1
ATOM 1936 C CA . THR B 1 21 ? -43.742 29.226 65.634 1.00 62.49 18 THR B CA 1
ATOM 1937 C C . THR B 1 21 ? -44.205 28.043 66.504 1.00 58.11 18 THR B C 1
ATOM 1938 O O . THR B 1 21 ? -45.135 27.335 66.080 1.00 55.41 18 THR B O 1
ATOM 1942 N N . LYS B 1 22 ? -43.565 27.835 67.659 1.00 56.58 19 LYS B N 1
ATOM 1943 C CA . LYS B 1 22 ? -43.910 26.738 68.607 1.00 53.19 19 LYS B CA 1
ATOM 1944 C C . LYS B 1 22 ? -45.376 26.878 69.044 1.00 53.15 19 LYS B C 1
ATOM 1945 O O . LYS B 1 22 ? -46.123 25.865 69.038 1.00 48.70 19 LYS B O 1
ATOM 1951 N N . ALA B 1 23 ? -45.772 28.097 69.413 1.00 55.31 20 ALA B N 1
ATOM 1952 C CA . ALA B 1 23 ? -47.163 28.357 69.836 1.00 56.02 20 ALA B CA 1
ATOM 1953 C C . ALA B 1 23 ? -48.086 28.246 68.620 1.00 55.42 20 ALA B C 1
ATOM 1954 O O . ALA B 1 23 ? -49.228 27.796 68.797 1.00 53.00 20 ALA B O 1
ATOM 1956 N N . GLU B 1 24 ? -47.596 28.601 67.425 1.00 57.29 21 GLU B N 1
ATOM 1957 C CA . GLU B 1 24 ? -48.491 28.547 66.234 1.00 57.87 21 GLU B CA 1
ATOM 1958 C C . GLU B 1 24 ? -48.544 27.106 65.708 1.00 52.43 21 GLU B C 1
ATOM 1959 O O . GLU B 1 24 ? -49.510 26.797 64.980 1.00 51.91 21 GLU B O 1
ATOM 1965 N N . GLN B 1 25 ? -47.555 26.269 66.051 1.00 49.17 22 GLN B N 1
ATOM 1966 C CA . GLN B 1 25 ? -47.610 24.831 65.658 1.00 44.90 22 GLN B CA 1
ATOM 1967 C C . GLN B 1 25 ? -48.809 24.224 66.393 1.00 42.66 22 GLN B C 1
ATOM 1968 O O . GLN B 1 25 ? -49.657 23.596 65.737 1.00 41.39 22 GLN B O 1
ATOM 1974 N N . SER B 1 26 ? -48.876 24.463 67.707 1.00 42.56 23 SER B N 1
ATOM 1975 C CA . SER B 1 26 ? -49.980 23.970 68.572 1.00 41.46 23 SER B CA 1
ATOM 1976 C C . SER B 1 26 ? -51.334 24.487 68.061 1.00 42.56 23 SER B C 1
ATOM 1977 O O . SER B 1 26 ? -52.307 23.716 68.089 1.00 40.60 23 SER B O 1
ATOM 1980 N N . ILE B 1 27 ? -51.391 25.747 67.625 1.00 45.86 24 ILE B N 1
ATOM 1981 C CA . ILE B 1 27 ? -52.661 26.345 67.112 1.00 48.57 24 ILE B CA 1
ATOM 1982 C C . ILE B 1 27 ? -53.056 25.644 65.804 1.00 47.84 24 ILE B C 1
ATOM 1983 O O . ILE B 1 27 ? -54.229 25.227 65.681 1.00 47.88 24 ILE B O 1
ATOM 1988 N N . ARG B 1 28 ? -52.104 25.506 64.881 1.00 48.05 25 ARG B N 1
ATOM 1989 C CA . ARG B 1 28 ? -52.349 24.864 63.563 1.00 48.08 25 ARG B CA 1
ATOM 1990 C C . ARG B 1 28 ? -52.820 23.414 63.754 1.00 44.11 25 ARG B C 1
ATOM 1991 O O . ARG B 1 28 ? -53.689 22.987 62.976 1.00 44.81 25 ARG B O 1
ATOM 1999 N N . LEU B 1 29 ? -52.344 22.720 64.795 1.00 40.40 26 LEU B N 1
ATOM 2000 C CA . LEU B 1 29 ? -52.711 21.288 65.025 1.00 37.41 26 LEU B CA 1
ATOM 2001 C C . LEU B 1 29 ? -53.847 21.144 66.057 1.00 36.30 26 LEU B C 1
ATOM 2002 O O . LEU B 1 29 ? -54.243 20.001 66.317 1.00 33.73 26 LEU B O 1
ATOM 2007 N N . ALA B 1 30 ? -54.408 22.253 66.551 1.00 38.17 27 ALA B N 1
ATOM 2008 C CA . ALA B 1 30 ? -55.457 22.211 67.606 1.00 38.60 27 ALA B CA 1
ATOM 2009 C C . ALA B 1 30 ? -56.689 21.380 67.202 1.00 38.06 27 ALA B C 1
ATOM 2010 O O . ALA B 1 30 ? -57.062 20.478 67.968 1.00 36.18 27 ALA B O 1
ATOM 2012 N N . GLU B 1 31 ? -57.336 21.709 66.078 1.00 40.04 28 GLU B N 1
ATOM 2013 C CA . GLU B 1 31 ? -58.561 20.976 65.637 1.00 40.78 28 GLU B CA 1
ATOM 2014 C C . GLU B 1 31 ? -58.242 19.502 65.354 1.00 37.77 28 GLU B C 1
ATOM 2015 O O . GLU B 1 31 ? -58.999 18.633 65.818 1.00 36.71 28 GLU B O 1
ATOM 2021 N N . ILE B 1 32 ? -57.184 19.235 64.583 1.00 36.49 29 ILE B N 1
ATOM 2022 C CA . ILE B 1 32 ? -56.791 17.831 64.245 1.00 34.41 29 ILE B CA 1
ATOM 2023 C C . ILE B 1 32 ? -56.622 17.008 65.533 1.00 32.09 29 ILE B C 1
ATOM 2024 O O . ILE B 1 32 ? -57.058 15.822 65.554 1.00 31.28 29 ILE B O 1
ATOM 2029 N N . ASN B 1 33 ? -55.987 17.586 66.555 1.00 31.26 30 ASN B N 1
ATOM 2030 C CA . ASN B 1 33 ? -55.814 16.868 67.846 1.00 30.39 30 ASN B CA 1
ATOM 2031 C C . ASN B 1 33 ? -57.169 16.495 68.463 1.00 31.38 30 ASN B C 1
ATOM 2032 O O . ASN B 1 33 ? -57.295 15.340 68.913 1.00 30.67 30 ASN B O 1
ATOM 2037 N N . VAL B 1 34 ? -58.144 17.404 68.474 1.00 33.76 31 VAL B N 1
ATOM 2038 C CA . VAL B 1 34 ? -59.469 17.068 69.081 1.00 35.58 31 VAL B CA 1
ATOM 2039 C C . VAL B 1 34 ? -60.094 15.936 68.246 1.00 35.99 31 VAL B C 1
ATOM 2040 O O . VAL B 1 34 ? -60.545 14.925 68.855 1.00 36.52 31 VAL B O 1
ATOM 2044 N N . GLU B 1 35 ? -60.014 16.032 66.913 1.00 37.26 32 GLU B N 1
ATOM 2045 C CA . GLU B 1 35 ? -60.560 14.994 65.992 1.00 38.43 32 GLU B CA 1
ATOM 2046 C C . GLU B 1 35 ? -59.906 13.631 66.261 1.00 36.23 32 GLU B C 1
ATOM 2047 O O . GLU B 1 35 ? -60.651 12.636 66.372 1.00 35.72 32 GLU B O 1
ATOM 2053 N N . LEU B 1 36 ? -58.570 13.600 66.370 1.00 25.31 33 LEU B N 1
ATOM 2054 C CA . LEU B 1 36 ? -57.804 12.340 66.592 1.00 25.00 33 LEU B CA 1
ATOM 2055 C C . LEU B 1 36 ? -58.206 11.693 67.923 1.00 25.70 33 LEU B C 1
ATOM 2056 O O . LEU B 1 36 ? -58.312 10.455 67.942 1.00 25.11 33 LEU B O 1
ATOM 2061 N N . GLU B 1 37 ? -58.457 12.485 68.975 1.00 26.48 34 GLU B N 1
ATOM 2062 C CA . GLU B 1 37 ? -58.853 11.906 70.294 1.00 28.52 34 GLU B CA 1
ATOM 2063 C C . GLU B 1 37 ? -60.107 11.028 70.149 1.00 28.88 34 GLU B C 1
ATOM 2064 O O . GLU B 1 37 ? -60.209 10.013 70.869 1.00 27.52 34 GLU B O 1
ATOM 2070 N N . MET B 1 38 ? -61.026 11.394 69.251 1.00 30.18 35 MET B N 1
ATOM 2071 C CA . MET B 1 38 ? -62.300 10.638 69.087 1.00 32.63 35 MET B CA 1
ATOM 2072 C C . MET B 1 38 ? -62.086 9.314 68.335 1.00 30.59 35 MET B C 1
ATOM 2073 O O . MET B 1 38 ? -62.966 8.441 68.418 1.00 30.76 35 MET B O 1
ATOM 2078 N N . LEU B 1 39 ? -60.964 9.156 67.642 1.00 28.56 36 LEU B N 1
ATOM 2079 C CA . LEU B 1 39 ? -60.737 7.911 66.861 1.00 27.97 36 LEU B CA 1
ATOM 2080 C C . LEU B 1 39 ? -60.069 6.845 67.736 1.00 26.65 36 LEU B C 1
ATOM 2081 O O . LEU B 1 39 ? -59.477 7.187 68.773 1.00 25.81 36 LEU B O 1
ATOM 2086 N N . SER B 1 40 ? -60.182 5.594 67.302 1.00 25.77 37 SER B N 1
ATOM 2087 C CA . SER B 1 40 ? -59.479 4.457 67.937 1.00 25.31 37 SER B CA 1
ATOM 2088 C C . SER B 1 40 ? -57.994 4.569 67.564 1.00 23.32 37 SER B C 1
ATOM 2089 O O . SER B 1 40 ? -57.685 5.284 66.583 1.00 22.09 37 SER B O 1
ATOM 2092 N N . ALA B 1 41 ? -57.117 3.877 68.292 1.00 22.56 38 ALA B N 1
ATOM 2093 C CA . ALA B 1 41 ? -55.671 3.870 67.965 1.00 21.47 38 ALA B CA 1
ATOM 2094 C C . ALA B 1 41 ? -55.462 3.417 66.503 1.00 21.19 38 ALA B C 1
ATOM 2095 O O . ALA B 1 41 ? -54.610 4.014 65.811 1.00 19.80 38 ALA B O 1
ATOM 2097 N N . GLN B 1 42 ? -56.190 2.387 66.057 1.00 21.85 39 GLN B N 1
ATOM 2098 C CA . GLN B 1 42 ? -56.070 1.885 64.658 1.00 22.69 39 GLN B CA 1
ATOM 2099 C C . GLN B 1 42 ? -56.374 3.014 63.661 1.00 22.19 39 GLN B C 1
ATOM 2100 O O . GLN B 1 42 ? -55.580 3.204 62.713 1.00 21.16 39 GLN B O 1
ATOM 2106 N N . GLU B 1 43 ? -57.492 3.720 63.858 1.00 22.79 40 GLU B N 1
ATOM 2107 C CA . GLU B 1 43 ? -57.885 4.829 62.946 1.00 22.99 40 GLU B CA 1
ATOM 2108 C C . GLU B 1 43 ? -56.859 5.966 63.020 1.00 21.67 40 GLU B C 1
ATOM 2109 O O . GLU B 1 43 ? -56.624 6.619 61.973 1.00 20.56 40 GLU B O 1
ATOM 2115 N N . ARG B 1 44 ? -56.300 6.223 64.209 1.00 20.62 41 ARG B N 1
ATOM 2116 C CA . ARG B 1 44 ? -55.261 7.284 64.365 1.00 19.90 41 ARG B CA 1
ATOM 2117 C C . ARG B 1 44 ? -54.038 6.936 63.503 1.00 18.93 41 ARG B C 1
ATOM 2118 O O . ARG B 1 44 ? -53.567 7.819 62.766 1.00 18.48 41 ARG B O 1
ATOM 2126 N N . VAL B 1 45 ? -53.561 5.691 63.566 1.00 18.86 42 VAL B N 1
ATOM 2127 C CA . VAL B 1 45 ? -52.387 5.276 62.734 1.00 18.62 42 VAL B CA 1
ATOM 2128 C C . VAL B 1 45 ? -52.733 5.429 61.239 1.00 18.78 42 VAL B C 1
ATOM 2129 O O . VAL B 1 45 ? -51.915 5.998 60.490 1.00 18.30 42 VAL B O 1
ATOM 2133 N N . ALA B 1 46 ? -53.908 4.951 60.823 1.00 19.74 43 ALA B N 1
ATOM 2134 C CA . ALA B 1 46 ? -54.318 5.057 59.402 1.00 19.85 43 ALA B CA 1
ATOM 2135 C C . ALA B 1 46 ? -54.315 6.532 58.987 1.00 19.64 43 ALA B C 1
ATOM 2136 O O . ALA B 1 46 ? -53.771 6.843 57.915 1.00 19.89 43 ALA B O 1
ATOM 2138 N N . TRP B 1 47 ? -54.874 7.403 59.825 1.00 19.84 44 TRP B N 1
ATOM 2139 C CA . TRP B 1 47 ? -54.929 8.857 59.527 1.00 19.96 44 TRP B CA 1
ATOM 2140 C C . TRP B 1 47 ? -53.505 9.395 59.332 1.00 19.20 44 TRP B C 1
ATOM 2141 O O . TRP B 1 47 ? -53.285 10.107 58.327 1.00 18.72 44 TRP B O 1
ATOM 2152 N N . ALA B 1 48 ? -52.573 9.027 60.219 1.00 18.09 45 ALA B N 1
ATOM 2153 C CA . ALA B 1 48 ? -51.178 9.527 60.126 1.00 18.00 45 ALA B CA 1
ATOM 2154 C C . ALA B 1 48 ? -50.519 9.052 58.823 1.00 18.05 45 ALA B C 1
ATOM 2155 O O . ALA B 1 48 ? -49.853 9.862 58.162 1.00 17.95 45 ALA B O 1
ATOM 2157 N N . LEU B 1 49 ? -50.713 7.780 58.477 1.00 18.75 46 LEU B N 1
ATOM 2158 C CA . LEU B 1 49 ? -50.101 7.192 57.251 1.00 19.85 46 LEU B CA 1
ATOM 2159 C C . LEU B 1 49 ? -50.641 7.894 56.004 1.00 21.35 46 LEU B C 1
ATOM 2160 O O . LEU B 1 49 ? -49.872 8.047 55.045 1.00 21.83 46 LEU B O 1
ATOM 2165 N N . GLN B 1 50 ? -51.902 8.322 56.042 1.00 22.67 47 GLN B N 1
ATOM 2166 C CA . GLN B 1 50 ? -52.586 8.915 54.864 1.00 25.66 47 GLN B CA 1
ATOM 2167 C C . GLN B 1 50 ? -52.456 10.446 54.826 1.00 25.39 47 GLN B C 1
ATOM 2168 O O . GLN B 1 50 ? -52.470 10.996 53.694 1.00 26.95 47 GLN B O 1
ATOM 2174 N N . ASN B 1 51 ? -52.251 11.109 55.969 1.00 23.33 48 ASN B N 1
ATOM 2175 C CA . ASN B 1 51 ? -52.322 12.599 55.987 1.00 24.26 48 ASN B CA 1
ATOM 2176 C C . ASN B 1 51 ? -51.018 13.274 56.407 1.00 23.20 48 ASN B C 1
ATOM 2177 O O . ASN B 1 51 ? -50.926 14.509 56.197 1.00 24.32 48 ASN B O 1
ATOM 2182 N N . LEU B 1 52 ? -50.055 12.535 56.957 1.00 21.03 49 LEU B N 1
ATOM 2183 C CA . LEU B 1 52 ? -48.784 13.180 57.369 1.00 20.28 49 LEU B CA 1
ATOM 2184 C C . LEU B 1 52 ? -47.684 12.728 56.415 1.00 19.88 49 LEU B C 1
ATOM 2185 O O . LEU B 1 52 ? -47.656 11.534 56.056 1.00 18.64 49 LEU B O 1
ATOM 2190 N N . GLU B 1 53 ? -46.800 13.661 56.071 1.00 20.46 50 GLU B N 1
ATOM 2191 C CA . GLU B 1 53 ? -45.674 13.391 55.146 1.00 21.49 50 GLU B CA 1
ATOM 2192 C C . GLU B 1 53 ? -44.760 12.301 55.710 1.00 20.03 50 GLU B C 1
ATOM 2193 O O . GLU B 1 53 ? -44.502 12.308 56.942 1.00 18.50 50 GLU B O 1
ATOM 2199 N N . GLY B 1 54 ? -44.283 11.406 54.833 1.00 19.42 51 GLY B N 1
ATOM 2200 C CA . GLY B 1 54 ? -43.313 10.364 55.220 1.00 18.18 51 GLY B CA 1
ATOM 2201 C C . GLY B 1 54 ? -41.883 10.867 55.027 1.00 18.37 51 GLY B C 1
ATOM 2202 O O . GLY B 1 54 ? -41.687 11.990 54.554 1.00 19.31 51 GLY B O 1
ATOM 2203 N N . ALA B 1 55 ? -40.885 10.021 55.296 1.00 16.72 52 ALA B N 1
ATOM 2204 C CA . ALA B 1 55 ? -41.065 8.634 55.695 1.00 16.08 52 ALA B CA 1
ATOM 2205 C C . ALA B 1 55 ? -41.687 8.493 57.087 1.00 15.35 52 ALA B C 1
ATOM 2206 O O . ALA B 1 55 ? -41.489 9.376 57.946 1.00 14.82 52 ALA B O 1
ATOM 2208 N N . HIS B 1 56 ? -42.398 7.385 57.276 1.00 15.19 53 HIS B N 1
ATOM 2209 C CA . HIS B 1 56 ? -43.004 7.027 58.580 1.00 15.37 53 HIS B CA 1
ATOM 2210 C C . HIS B 1 56 ? -42.111 5.977 59.234 1.00 15.02 53 HIS B C 1
ATOM 2211 O O . HIS B 1 56 ? -41.591 5.110 58.505 1.00 15.17 53 HIS B O 1
ATOM 2218 N N . ALA B 1 57 ? -41.923 6.082 60.548 1.00 14.30 54 ALA B N 1
ATOM 2219 C CA . ALA B 1 57 ? -41.144 5.075 61.288 1.00 14.12 54 ALA B CA 1
ATOM 2220 C C . ALA B 1 57 ? -41.725 4.954 62.694 1.00 14.22 54 ALA B C 1
ATOM 2221 O O . ALA B 1 57 ? -42.344 5.916 63.185 1.00 14.50 54 ALA B O 1
ATOM 2223 N N . VAL B 1 58 ? -41.573 3.778 63.275 1.00 14.36 55 VAL B N 1
ATOM 2224 C CA . VAL B 1 58 ? -41.977 3.570 64.688 1.00 14.47 55 VAL B CA 1
ATOM 2225 C C . VAL B 1 58 ? -40.717 3.188 65.457 1.00 14.23 55 VAL B C 1
ATOM 2226 O O . VAL B 1 58 ? -39.885 2.444 64.891 1.00 14.15 55 VAL B O 1
ATOM 2230 N N . SER B 1 59 ? -40.558 3.725 66.665 1.00 13.65 56 SER B N 1
ATOM 2231 C CA . SER B 1 59 ? -39.401 3.361 67.513 1.00 14.12 56 SER B CA 1
ATOM 2232 C C . SER B 1 59 ? -39.912 2.475 68.640 1.00 14.23 56 SER B C 1
ATOM 2233 O O . SER B 1 59 ? -41.130 2.572 68.993 1.00 13.86 56 SER B O 1
ATOM 2236 N N . SER B 1 60 ? -39.042 1.612 69.141 1.00 14.23 57 SER B N 1
ATOM 2237 C CA . SER B 1 60 ? -39.446 0.734 70.262 1.00 15.11 57 SER B CA 1
ATOM 2238 C C . SER B 1 60 ? -38.227 0.353 71.081 1.00 15.43 57 SER B C 1
ATOM 2239 O O . SER B 1 60 ? -37.150 0.142 70.482 1.00 15.45 57 SER B O 1
ATOM 2242 N N A SER B 1 61 ? -38.394 0.317 72.402 0.50 15.95 58 SER B N 1
ATOM 2243 N N B SER B 1 61 ? -38.393 0.322 72.406 0.50 15.80 58 SER B N 1
ATOM 2244 C CA A SER B 1 61 ? -37.339 -0.143 73.341 0.50 16.50 58 SER B CA 1
ATOM 2245 C CA B SER B 1 61 ? -37.345 -0.143 73.354 0.50 16.25 58 SER B CA 1
ATOM 2246 C C A SER B 1 61 ? -37.544 -1.641 73.618 0.50 16.57 58 SER B C 1
ATOM 2247 C C B SER B 1 61 ? -37.527 -1.649 73.591 0.50 16.43 58 SER B C 1
ATOM 2248 O O A SER B 1 61 ? -36.746 -2.218 74.380 0.50 16.50 58 SER B O 1
ATOM 2249 O O B SER B 1 61 ? -36.691 -2.243 74.298 0.50 16.42 58 SER B O 1
ATOM 2254 N N . PHE B 1 62 ? -38.586 -2.239 73.018 1.00 16.47 59 PHE B N 1
ATOM 2255 C CA . PHE B 1 62 ? -38.887 -3.683 73.199 1.00 16.86 59 PHE B CA 1
ATOM 2256 C C . PHE B 1 62 ? -39.005 -4.000 74.697 1.00 17.45 59 PHE B C 1
ATOM 2257 O O . PHE B 1 62 ? -38.488 -5.030 75.151 1.00 17.45 59 PHE B O 1
ATOM 2265 N N . GLY B 1 63 ? -39.657 -3.088 75.424 1.00 17.68 60 GLY B N 1
ATOM 2266 C CA . GLY B 1 63 ? -39.952 -3.211 76.863 1.00 18.29 60 GLY B CA 1
ATOM 2267 C C . GLY B 1 63 ? -41.171 -4.084 77.132 1.00 18.68 60 GLY B C 1
ATOM 2268 O O . GLY B 1 63 ? -41.616 -4.817 76.227 1.00 17.66 60 GLY B O 1
ATOM 2269 N N . ILE B 1 64 ? -41.734 -3.946 78.332 1.00 19.24 61 ILE B N 1
ATOM 2270 C CA . ILE B 1 64 ? -42.829 -4.830 78.826 1.00 20.12 61 ILE B CA 1
ATOM 2271 C C . ILE B 1 64 ? -44.021 -4.898 77.862 1.00 19.56 61 ILE B C 1
ATOM 2272 O O . ILE B 1 64 ? -44.439 -6.023 77.557 1.00 19.95 61 ILE B O 1
ATOM 2277 N N . GLN B 1 65 ? -44.543 -3.755 77.422 1.00 18.76 62 GLN B N 1
ATOM 2278 C CA . GLN B 1 65 ? -45.772 -3.703 76.587 1.00 19.60 62 GLN B CA 1
ATOM 2279 C C . GLN B 1 65 ? -45.459 -3.369 75.129 1.00 18.42 62 GLN B C 1
ATOM 2280 O O . GLN B 1 65 ? -46.397 -2.968 74.425 1.00 18.71 62 GLN B O 1
ATOM 2286 N N . ALA B 1 66 ? -44.236 -3.649 74.675 1.00 17.46 63 ALA B N 1
ATOM 2287 C CA . ALA B 1 66 ? -43.785 -3.236 73.327 1.00 16.86 63 ALA B CA 1
ATOM 2288 C C . ALA B 1 66 ? -44.599 -3.867 72.197 1.00 17.19 63 ALA B C 1
ATOM 2289 O O . ALA B 1 66 ? -44.690 -3.215 71.154 1.00 16.60 63 ALA B O 1
ATOM 2291 N N . ALA B 1 67 ? -45.121 -5.083 72.375 1.00 17.81 64 ALA B N 1
ATOM 2292 C CA . ALA B 1 67 ? -45.831 -5.759 71.260 1.00 18.60 64 ALA B CA 1
ATOM 2293 C C . ALA B 1 67 ? -47.048 -4.952 70.794 1.00 18.52 64 ALA B C 1
ATOM 2294 O O . ALA B 1 67 ? -47.403 -5.074 69.605 1.00 18.60 64 ALA B O 1
ATOM 2296 N N . VAL B 1 68 ? -47.657 -4.148 71.674 1.00 18.56 65 VAL B N 1
ATOM 2297 C CA . VAL B 1 68 ? -48.852 -3.343 71.283 1.00 18.92 65 VAL B CA 1
ATOM 2298 C C . VAL B 1 68 ? -48.523 -2.423 70.101 1.00 18.45 65 VAL B C 1
ATOM 2299 O O . VAL B 1 68 ? -49.183 -2.572 69.069 1.00 18.94 65 VAL B O 1
ATOM 2303 N N . MET B 1 69 ? -47.560 -1.500 70.251 1.00 18.22 66 MET B N 1
ATOM 2304 C CA . MET B 1 69 ? -47.239 -0.543 69.155 1.00 18.08 66 MET B CA 1
ATOM 2305 C C . MET B 1 69 ? -46.714 -1.274 67.916 1.00 17.36 66 MET B C 1
ATOM 2306 O O . MET B 1 69 ? -47.055 -0.862 66.811 1.00 16.77 66 MET B O 1
ATOM 2311 N N . LEU B 1 70 ? -45.853 -2.272 68.100 1.00 17.52 67 LEU B N 1
ATOM 2312 C CA . LEU B 1 70 ? -45.245 -2.968 66.932 1.00 17.27 67 LEU B CA 1
ATOM 2313 C C . LEU B 1 70 ? -46.326 -3.695 66.123 1.00 17.72 67 LEU B C 1
ATOM 2314 O O . LEU B 1 70 ? -46.276 -3.626 64.888 1.00 18.31 67 LEU B O 1
ATOM 2319 N N . HIS B 1 71 ? -47.262 -4.367 66.792 1.00 18.57 68 HIS B N 1
ATOM 2320 C CA . HIS B 1 71 ? -48.368 -5.054 66.066 1.00 19.04 68 HIS B CA 1
ATOM 2321 C C . HIS B 1 71 ? -49.308 -4.010 65.451 1.00 19.09 68 HIS B C 1
ATOM 2322 O O . HIS B 1 71 ? -49.622 -4.107 64.230 1.00 18.98 68 HIS B O 1
ATOM 2329 N N . LEU B 1 72 ? -49.700 -3.015 66.252 1.00 19.37 69 LEU B N 1
ATOM 2330 C CA . LEU B 1 72 ? -50.645 -1.961 65.794 1.00 19.78 69 LEU B CA 1
ATOM 2331 C C . LEU B 1 72 ? -50.168 -1.303 64.494 1.00 19.42 69 LEU B C 1
ATOM 2332 O O . LEU B 1 72 ? -50.952 -1.235 63.532 1.00 19.43 69 LEU B O 1
ATOM 2337 N N . VAL B 1 73 ? -48.926 -0.820 64.467 1.00 18.97 70 VAL B N 1
ATOM 2338 C CA . VAL B 1 73 ? -48.411 -0.054 63.300 1.00 19.33 70 VAL B CA 1
ATOM 2339 C C . VAL B 1 73 ? -48.046 -1.015 62.163 1.00 19.03 70 VAL B C 1
ATOM 2340 O O . VAL B 1 73 ? -48.406 -0.702 61.008 1.00 19.27 70 VAL B O 1
ATOM 2344 N N . SER B 1 74 ? -47.439 -2.167 62.467 1.00 19.45 71 SER B N 1
ATOM 2345 C CA . SER B 1 74 ? -47.018 -3.086 61.372 1.00 19.99 71 SER B CA 1
ATOM 2346 C C . SER B 1 74 ? -48.231 -3.701 60.660 1.00 21.50 71 SER B C 1
ATOM 2347 O O . SER B 1 74 ? -48.113 -3.961 59.455 1.00 21.07 71 SER B O 1
ATOM 2350 N N . LYS B 1 75 ? -49.360 -3.896 61.347 1.00 23.83 72 LYS B N 1
ATOM 2351 C CA . LYS B 1 75 ? -50.518 -4.499 60.629 1.00 25.74 72 LYS B CA 1
ATOM 2352 C C . LYS B 1 75 ? -51.113 -3.483 59.641 1.00 26.38 72 LYS B C 1
ATOM 2353 O O . LYS B 1 75 ? -51.873 -3.907 58.764 1.00 27.07 72 LYS B O 1
ATOM 2359 N N . GLN B 1 76 ? -50.744 -2.202 59.727 1.00 26.22 73 GLN B N 1
ATOM 2360 C CA . GLN B 1 76 ? -51.291 -1.227 58.742 1.00 26.24 73 GLN B CA 1
ATOM 2361 C C . GLN B 1 76 ? -50.213 -0.793 57.749 1.00 26.14 73 GLN B C 1
ATOM 2362 O O . GLN B 1 76 ? -50.569 -0.239 56.697 1.00 25.29 73 GLN B O 1
ATOM 2368 N N . GLN B 1 77 ? -48.945 -1.042 58.080 1.00 25.99 74 GLN B N 1
ATOM 2369 C CA . GLN B 1 77 ? -47.821 -0.725 57.164 1.00 25.07 74 GLN B CA 1
ATOM 2370 C C . GLN B 1 77 ? -46.764 -1.808 57.417 1.00 24.05 74 GLN B C 1
ATOM 2371 O O . GLN B 1 77 ? -45.889 -1.589 58.259 1.00 20.41 74 GLN B O 1
ATOM 2377 N N . ALA B 1 78 ? -46.892 -2.945 56.723 1.00 23.85 75 ALA B N 1
ATOM 2378 C CA . ALA B 1 78 ? -46.027 -4.131 56.949 1.00 23.92 75 ALA B CA 1
ATOM 2379 C C . ALA B 1 78 ? -44.529 -3.782 56.907 1.00 23.12 75 ALA B C 1
ATOM 2380 O O . ALA B 1 78 ? -43.772 -4.339 57.721 1.00 22.23 75 ALA B O 1
ATOM 2382 N N . ASP B 1 79 ? -44.116 -2.899 56.000 1.00 22.99 76 ASP B N 1
ATOM 2383 C CA . ASP B 1 79 ? -42.662 -2.610 55.826 1.00 23.77 76 ASP B CA 1
ATOM 2384 C C . ASP B 1 79 ? -42.238 -1.363 56.608 1.00 21.17 76 ASP B C 1
ATOM 2385 O O . ASP B 1 79 ? -41.129 -0.844 56.332 1.00 20.76 76 ASP B O 1
ATOM 2390 N N . ILE B 1 80 ? -43.043 -0.913 57.568 1.00 19.43 77 ILE B N 1
ATOM 2391 C CA . ILE B 1 80 ? -42.639 0.328 58.287 1.00 18.58 77 ILE B CA 1
ATOM 2392 C C . ILE B 1 80 ? -41.291 0.099 58.974 1.00 17.20 77 ILE B C 1
ATOM 2393 O O . ILE B 1 80 ? -41.069 -0.936 59.599 1.00 16.58 77 ILE B O 1
ATOM 2398 N N . PRO B 1 81 ? -40.323 1.022 58.817 1.00 15.89 78 PRO B N 1
ATOM 2399 C CA . PRO B 1 81 ? -39.061 0.915 59.550 1.00 15.39 78 PRO B CA 1
ATOM 2400 C C . PRO B 1 81 ? -39.326 0.933 61.066 1.00 14.28 78 PRO B C 1
ATOM 2401 O O . PRO B 1 81 ? -40.101 1.776 61.547 1.00 14.05 78 PRO B O 1
ATOM 2405 N N . VAL B 1 82 ? -38.723 -0.024 61.775 1.00 14.02 79 VAL B N 1
ATOM 2406 C CA . VAL B 1 82 ? -38.839 -0.128 63.258 1.00 13.85 79 VAL B CA 1
ATOM 2407 C C . VAL B 1 82 ? -37.457 0.227 63.818 1.00 13.89 79 VAL B C 1
ATOM 2408 O O . VAL B 1 82 ? -36.509 -0.580 63.629 1.00 13.73 79 VAL B O 1
ATOM 2412 N N . ILE B 1 83 ? -37.344 1.402 64.439 1.00 13.53 80 ILE B N 1
ATOM 2413 C CA . ILE B 1 83 ? -36.044 1.880 64.978 1.00 13.37 80 ILE B CA 1
ATOM 2414 C C . ILE B 1 83 ? -35.777 1.278 66.361 1.00 13.63 80 ILE B C 1
ATOM 2415 O O . ILE B 1 83 ? -36.611 1.469 67.298 1.00 13.10 80 ILE B O 1
ATOM 2420 N N . LEU B 1 84 ? -34.636 0.598 66.478 1.00 13.78 81 LEU B N 1
ATOM 2421 C CA . LEU B 1 84 ? -34.166 0.063 67.781 1.00 14.44 81 LEU B CA 1
ATOM 2422 C C . LEU B 1 84 ? -32.792 0.667 68.071 1.00 14.27 81 LEU B C 1
ATOM 2423 O O . LEU B 1 84 ? -31.915 0.536 67.210 1.00 14.14 81 LEU B O 1
ATOM 2428 N N . THR B 1 85 ? -32.640 1.326 69.225 1.00 15.12 82 THR B N 1
ATOM 2429 C CA . THR B 1 85 ? -31.300 1.818 69.636 1.00 15.29 82 THR B CA 1
ATOM 2430 C C . THR B 1 85 ? -30.765 0.756 70.596 1.00 15.12 82 THR B C 1
ATOM 2431 O O . THR B 1 85 ? -31.406 0.511 71.642 1.00 15.05 82 THR B O 1
ATOM 2435 N N . ASP B 1 86 ? -29.715 0.058 70.182 1.00 14.67 83 ASP B N 1
ATOM 2436 C CA . ASP B 1 86 ? -29.098 -0.996 71.024 1.00 14.68 83 ASP B CA 1
ATOM 2437 C C . ASP B 1 86 ? -28.002 -0.355 71.874 1.00 14.83 83 ASP B C 1
ATOM 2438 O O . ASP B 1 86 ? -26.948 0.034 71.306 1.00 15.66 83 ASP B O 1
ATOM 2443 N N . THR B 1 87 ? -28.232 -0.236 73.178 1.00 14.30 84 THR B N 1
ATOM 2444 C CA . THR B 1 87 ? -27.210 0.361 74.082 1.00 14.81 84 THR B CA 1
ATOM 2445 C C . THR B 1 87 ? -25.997 -0.569 74.191 1.00 14.41 84 THR B C 1
ATOM 2446 O O . THR B 1 87 ? -24.917 -0.098 74.612 1.00 14.70 84 THR B O 1
ATOM 2450 N N . GLY B 1 88 ? -26.195 -1.841 73.838 1.00 14.29 85 GLY B N 1
ATOM 2451 C CA . GLY B 1 88 ? -25.197 -2.912 73.970 1.00 14.63 85 GLY B CA 1
ATOM 2452 C C . GLY B 1 88 ? -25.318 -3.613 75.321 1.00 14.77 85 GLY B C 1
ATOM 2453 O O . GLY B 1 88 ? -24.526 -4.546 75.584 1.00 14.92 85 GLY B O 1
ATOM 2454 N N . TYR B 1 89 ? -26.277 -3.189 76.150 1.00 15.23 86 TYR B N 1
ATOM 2455 C CA . TYR B 1 89 ? -26.433 -3.742 77.524 1.00 15.19 86 TYR B CA 1
ATOM 2456 C C . TYR B 1 89 ? -27.890 -4.109 77.847 1.00 15.80 86 TYR B C 1
ATOM 2457 O O . TYR B 1 89 ? -28.250 -4.199 79.065 1.00 15.27 86 TYR B O 1
ATOM 2466 N N . LEU B 1 90 ? -28.720 -4.347 76.826 1.00 15.23 87 LEU B N 1
ATOM 2467 C CA . LEU B 1 90 ? -30.112 -4.754 77.137 1.00 15.93 87 LEU B CA 1
ATOM 2468 C C . LEU B 1 90 ? -30.108 -6.137 77.808 1.00 16.86 87 LEU B C 1
ATOM 2469 O O . LEU B 1 90 ? -29.112 -6.888 77.672 1.00 15.95 87 LEU B O 1
ATOM 2474 N N . PHE B 1 91 ? -31.179 -6.461 78.537 1.00 17.13 88 PHE B N 1
ATOM 2475 C CA . PHE B 1 91 ? -31.284 -7.813 79.136 1.00 18.51 88 PHE B CA 1
ATOM 2476 C C . PHE B 1 91 ? -31.254 -8.881 78.047 1.00 18.58 88 PHE B C 1
ATOM 2477 O O . PHE B 1 91 ? -31.772 -8.676 76.949 1.00 17.20 88 PHE B O 1
ATOM 2485 N N . PRO B 1 92 ? -30.642 -10.055 78.320 1.00 19.28 89 PRO B N 1
ATOM 2486 C CA . PRO B 1 92 ? -30.668 -11.165 77.371 1.00 19.69 89 PRO B CA 1
ATOM 2487 C C . PRO B 1 92 ? -32.107 -11.457 76.914 1.00 19.69 89 PRO B C 1
ATOM 2488 O O . PRO B 1 92 ? -32.318 -11.707 75.737 1.00 19.42 89 PRO B O 1
ATOM 2492 N N . GLU B 1 93 ? -33.062 -11.346 77.843 1.00 19.35 90 GLU B N 1
ATOM 2493 C CA . GLU B 1 93 ? -34.495 -11.605 77.537 1.00 19.67 90 GLU B CA 1
ATOM 2494 C C . GLU B 1 93 ? -35.026 -10.545 76.559 1.00 18.41 90 GLU B C 1
ATOM 2495 O O . GLU B 1 93 ? -35.956 -10.857 75.793 1.00 18.57 90 GLU B O 1
ATOM 2501 N N . THR B 1 94 ? -34.502 -9.319 76.622 1.00 17.42 91 THR B N 1
ATOM 2502 C CA . THR B 1 94 ? -34.938 -8.259 75.681 1.00 16.65 91 THR B CA 1
ATOM 2503 C C . THR B 1 94 ? -34.432 -8.613 74.273 1.00 16.23 91 THR B C 1
ATOM 2504 O O . THR B 1 94 ? -35.212 -8.473 73.312 1.00 15.34 91 THR B O 1
ATOM 2508 N N . TYR B 1 95 ? -33.171 -9.040 74.165 1.00 16.13 92 TYR B N 1
ATOM 2509 C CA . TYR B 1 95 ? -32.635 -9.456 72.842 1.00 16.29 92 TYR B CA 1
ATOM 2510 C C . TYR B 1 95 ? -33.467 -10.630 72.308 1.00 17.24 92 TYR B C 1
ATOM 2511 O O . TYR B 1 95 ? -33.771 -10.636 71.102 1.00 17.01 92 TYR B O 1
ATOM 2520 N N . GLN B 1 96 ? -33.827 -11.585 73.174 1.00 18.55 93 GLN B N 1
ATOM 2521 C CA . GLN B 1 96 ? -34.651 -12.748 72.755 1.00 20.27 93 GLN B CA 1
ATOM 2522 C C . GLN B 1 96 ? -36.031 -12.258 72.286 1.00 20.00 93 GLN B C 1
ATOM 2523 O O . GLN B 1 96 ? -36.553 -12.808 71.297 1.00 20.12 93 GLN B O 1
ATOM 2529 N N . PHE B 1 97 ? -36.590 -11.258 72.969 1.00 19.58 94 PHE B N 1
ATOM 2530 C CA . PHE B 1 97 ? -37.923 -10.689 72.649 1.00 19.31 94 PHE B CA 1
ATOM 2531 C C . PHE B 1 97 ? -37.849 -9.953 71.306 1.00 18.56 94 PHE B C 1
ATOM 2532 O O . PHE B 1 97 ? -38.792 -10.070 70.491 1.00 18.92 94 PHE B O 1
ATOM 2540 N N . ILE B 1 98 ? -36.761 -9.208 71.087 1.00 17.39 95 ILE B N 1
ATOM 2541 C CA . ILE B 1 98 ? -36.553 -8.492 69.794 1.00 16.89 95 ILE B CA 1
ATOM 2542 C C . ILE B 1 98 ? -36.580 -9.541 68.679 1.00 17.47 95 ILE B C 1
ATOM 2543 O O . ILE B 1 98 ? -37.339 -9.360 67.701 1.00 17.72 95 ILE B O 1
ATOM 2548 N N . ASP B 1 99 ? -35.815 -10.620 68.849 1.00 18.68 96 ASP B N 1
ATOM 2549 C CA . ASP B 1 99 ? -35.745 -11.689 67.813 1.00 20.46 96 ASP B CA 1
ATOM 2550 C C . ASP B 1 99 ? -37.124 -12.329 67.605 1.00 21.56 96 ASP B C 1
ATOM 2551 O O . ASP B 1 99 ? -37.509 -12.529 66.423 1.00 21.17 96 ASP B O 1
ATOM 2556 N N . GLU B 1 100 ? -37.833 -12.630 68.698 1.00 22.03 97 GLU B N 1
ATOM 2557 C CA . GLU B 1 100 ? -39.175 -13.281 68.628 1.00 24.40 97 GLU B CA 1
ATOM 2558 C C . GLU B 1 100 ? -40.175 -12.381 67.877 1.00 23.47 97 GLU B C 1
ATOM 2559 O O . GLU B 1 100 ? -40.863 -12.894 66.979 1.00 23.99 97 GLU B O 1
ATOM 2565 N N . LEU B 1 101 ? -40.246 -11.089 68.222 1.00 21.77 98 LEU B N 1
ATOM 2566 C CA . LEU B 1 101 ? -41.227 -10.163 67.578 1.00 21.19 98 LEU B CA 1
ATOM 2567 C C . LEU B 1 101 ? -40.809 -9.851 66.136 1.00 20.33 98 LEU B C 1
ATOM 2568 O O . LEU B 1 101 ? -41.709 -9.719 65.280 1.00 19.47 98 LEU B O 1
ATOM 2573 N N . THR B 1 102 ? -39.503 -9.752 65.877 1.00 19.94 99 THR B N 1
ATOM 2574 C CA . THR B 1 102 ? -39.054 -9.468 64.493 1.00 20.11 99 THR B CA 1
ATOM 2575 C C . THR B 1 102 ? -39.540 -10.600 63.580 1.00 21.17 99 THR B C 1
ATOM 2576 O O . THR B 1 102 ? -40.021 -10.313 62.465 1.00 20.91 99 THR B O 1
ATOM 2580 N N . LYS B 1 103 ? -39.445 -11.839 64.057 1.00 23.48 100 LYS B N 1
ATOM 2581 C CA . LYS B 1 103 ? -39.866 -13.022 63.268 1.00 26.09 100 LYS B CA 1
ATOM 2582 C C . LYS B 1 103 ? -41.397 -13.122 63.231 1.00 25.00 100 LYS B C 1
ATOM 2583 O O . LYS B 1 103 ? -41.957 -13.200 62.118 1.00 25.25 100 LYS B O 1
ATOM 2589 N N . SER B 1 104 ? -42.057 -13.087 64.392 1.00 24.35 101 SER B N 1
ATOM 2590 C CA . SER B 1 104 ? -43.534 -13.279 64.432 1.00 24.46 101 SER B CA 1
ATOM 2591 C C . SER B 1 104 ? -44.273 -12.112 63.756 1.00 24.12 101 SER B C 1
ATOM 2592 O O . SER B 1 104 ? -45.311 -12.373 63.153 1.00 25.25 101 SER B O 1
ATOM 2595 N N . LEU B 1 105 ? -43.769 -10.876 63.838 1.00 22.70 102 LEU B N 1
ATOM 2596 C CA . LEU B 1 105 ? -44.460 -9.726 63.188 1.00 22.38 102 LEU B CA 1
ATOM 2597 C C . LEU B 1 105 ? -43.803 -9.347 61.850 1.00 22.44 102 LEU B C 1
ATOM 2598 O O . LEU B 1 105 ? -44.318 -8.406 61.208 1.00 22.85 102 LEU B O 1
ATOM 2603 N N . ASN B 1 106 ? -42.733 -10.042 61.443 1.00 22.58 103 ASN B N 1
ATOM 2604 C CA . ASN B 1 106 ? -42.029 -9.735 60.165 1.00 23.46 103 ASN B CA 1
ATOM 2605 C C . ASN B 1 106 ? -41.663 -8.240 60.160 1.00 21.45 103 ASN B C 1
ATOM 2606 O O . ASN B 1 106 ? -42.019 -7.536 59.199 1.00 20.29 103 ASN B O 1
ATOM 2611 N N . LEU B 1 107 ? -40.938 -7.782 61.184 1.00 20.09 104 LEU B N 1
ATOM 2612 C CA . LEU B 1 107 ? -40.626 -6.330 61.315 1.00 19.03 104 LEU B CA 1
ATOM 2613 C C . LEU B 1 107 ? -39.441 -5.924 60.434 1.00 18.45 104 LEU B C 1
ATOM 2614 O O . LEU B 1 107 ? -38.497 -6.718 60.301 1.00 18.70 104 LEU B O 1
ATOM 2619 N N . ASN B 1 108 ? -39.497 -4.699 59.903 1.00 17.60 105 ASN B N 1
ATOM 2620 C CA . ASN B 1 108 ? -38.398 -4.093 59.112 1.00 17.08 105 ASN B CA 1
ATOM 2621 C C . ASN B 1 108 ? -37.499 -3.411 60.152 1.00 16.31 105 ASN B C 1
ATOM 2622 O O . ASN B 1 108 ? -37.550 -2.176 60.288 1.00 15.46 105 ASN B O 1
ATOM 2627 N N . LEU B 1 109 ? -36.749 -4.219 60.893 1.00 16.26 106 LEU B N 1
ATOM 2628 C CA . LEU B 1 109 ? -35.944 -3.712 62.023 1.00 16.50 106 LEU B CA 1
ATOM 2629 C C . LEU B 1 109 ? -34.709 -2.945 61.532 1.00 16.19 106 LEU B C 1
ATOM 2630 O O . LEU B 1 109 ? -33.947 -3.486 60.722 1.00 16.14 106 LEU B O 1
ATOM 2635 N N . LYS B 1 110 ? -34.544 -1.721 62.028 1.00 15.24 107 LYS B N 1
ATOM 2636 C CA . LYS B 1 110 ? -33.395 -0.829 61.737 1.00 15.32 107 LYS B CA 1
ATOM 2637 C C . LYS B 1 110 ? -32.648 -0.615 63.050 1.00 14.38 107 LYS B C 1
ATOM 2638 O O . LYS B 1 110 ? -33.166 0.115 63.913 1.00 14.11 107 LYS B O 1
ATOM 2644 N N . VAL B 1 111 ? -31.470 -1.225 63.185 1.00 14.33 108 VAL B N 1
ATOM 2645 C CA . VAL B 1 111 ? -30.705 -1.129 64.461 1.00 13.99 108 VAL B CA 1
ATOM 2646 C C . VAL B 1 111 ? -29.679 0.007 64.385 1.00 14.22 108 VAL B C 1
ATOM 2647 O O . VAL B 1 111 ? -28.904 0.060 63.412 1.00 14.16 108 VAL B O 1
ATOM 2651 N N . TYR B 1 112 ? -29.664 0.842 65.419 1.00 14.16 109 TYR B N 1
ATOM 2652 C CA . TYR B 1 112 ? -28.717 1.971 65.562 1.00 14.46 109 TYR B CA 1
ATOM 2653 C C . TYR B 1 112 ? -28.003 1.836 66.901 1.00 14.25 109 TYR B C 1
ATOM 2654 O O . TYR B 1 112 ? -28.617 1.383 67.892 1.00 15.32 109 TYR B O 1
ATOM 2663 N N . ARG B 1 113 ? -26.735 2.245 66.925 1.00 14.19 110 ARG B N 1
ATOM 2664 C CA . ARG B 1 113 ? -25.921 2.117 68.153 1.00 13.75 110 ARG B CA 1
ATOM 2665 C C . ARG B 1 113 ? -24.710 3.032 68.046 1.00 13.71 110 ARG B C 1
ATOM 2666 O O . ARG B 1 113 ? -24.494 3.623 66.976 1.00 13.76 110 ARG B O 1
ATOM 2674 N N . ALA B 1 114 ? -23.976 3.139 69.145 1.00 13.81 111 ALA B N 1
ATOM 2675 C CA . ALA B 1 114 ? -22.747 3.954 69.179 1.00 14.13 111 ALA B CA 1
ATOM 2676 C C . ALA B 1 114 ? -21.751 3.411 68.151 1.00 14.22 111 ALA B C 1
ATOM 2677 O O . ALA B 1 114 ? -21.854 2.216 67.771 1.00 13.55 111 ALA B O 1
ATOM 2679 N N . ASN B 1 115 ? -20.794 4.246 67.751 1.00 14.87 112 ASN B N 1
ATOM 2680 C CA . ASN B 1 115 ? -19.736 3.831 66.797 1.00 15.60 112 ASN B CA 1
ATOM 2681 C C . ASN B 1 115 ? -18.813 2.835 67.514 1.00 16.11 112 ASN B C 1
ATOM 2682 O O . ASN B 1 115 ? -18.251 1.941 66.838 1.00 15.36 112 ASN B O 1
ATOM 2687 N N . GLU B 1 116 ? -18.683 2.996 68.833 1.00 16.30 113 GLU B N 1
ATOM 2688 C CA . GLU B 1 116 ? -17.836 2.141 69.704 1.00 17.03 113 GLU B CA 1
ATOM 2689 C C . GLU B 1 116 ? -18.696 1.076 70.401 1.00 16.28 113 GLU B C 1
ATOM 2690 O O . GLU B 1 116 ? -19.746 1.430 70.979 1.00 16.05 113 GLU B O 1
ATOM 2696 N N . SER B 1 117 ? -18.224 -0.175 70.385 1.00 15.93 114 SER B N 1
ATOM 2697 C CA . SER B 1 117 ? -18.905 -1.304 71.066 1.00 15.64 114 SER B CA 1
ATOM 2698 C C . SER B 1 117 ? -18.824 -1.127 72.585 1.00 15.65 114 SER B C 1
ATOM 2699 O O . SER B 1 117 ? -18.000 -0.299 73.061 1.00 15.29 114 SER B O 1
ATOM 2702 N N . ALA B 1 118 ? -19.621 -1.912 73.311 1.00 15.71 115 ALA B N 1
ATOM 2703 C CA . ALA B 1 118 ? -19.594 -1.878 74.791 1.00 15.96 115 ALA B CA 1
ATOM 2704 C C . ALA B 1 118 ? -18.154 -2.054 75.306 1.00 16.28 115 ALA B C 1
ATOM 2705 O O . ALA B 1 118 ? -17.730 -1.242 76.150 1.00 16.29 115 ALA B O 1
ATOM 2707 N N . ASN B 1 119 ? -17.407 -3.044 74.796 1.00 16.46 116 ASN B N 1
ATOM 2708 C CA . ASN B 1 119 ? -16.036 -3.289 75.334 1.00 17.02 116 ASN B CA 1
ATOM 2709 C C . ASN B 1 119 ? -15.082 -2.141 74.952 1.00 16.97 116 ASN B C 1
ATOM 2710 O O . ASN B 1 119 ? -14.161 -1.854 75.745 1.00 16.73 116 ASN B O 1
ATOM 2715 N N . TRP B 1 120 ? -15.309 -1.508 73.806 1.00 16.24 117 TRP B N 1
ATOM 2716 C CA . TRP B 1 120 ? -14.480 -0.350 73.383 1.00 16.50 117 TRP B CA 1
ATOM 2717 C C . TRP B 1 120 ? -14.741 0.806 74.358 1.00 16.41 117 TRP B C 1
ATOM 2718 O O . TRP B 1 120 ? -13.763 1.433 74.832 1.00 16.56 117 TRP B O 1
ATOM 2729 N N . GLN B 1 121 ? -16.019 1.070 74.649 1.00 16.25 118 GLN B N 1
ATOM 2730 C CA . GLN B 1 121 ? -16.405 2.154 75.593 1.00 16.91 118 GLN B CA 1
ATOM 2731 C C . GLN B 1 121 ? -15.777 1.900 76.975 1.00 17.79 118 GLN B C 1
ATOM 2732 O O . GLN B 1 121 ? -15.221 2.857 77.562 1.00 17.79 118 GLN B O 1
ATOM 2738 N N . GLU B 1 122 ? -15.851 0.661 77.473 1.00 18.33 119 GLU B N 1
ATOM 2739 C CA . GLU B 1 122 ? -15.280 0.351 78.809 1.00 19.80 119 GLU B CA 1
ATOM 2740 C C . GLU B 1 122 ? -13.744 0.510 78.776 1.00 20.06 119 GLU B C 1
ATOM 2741 O O . GLU B 1 122 ? -13.189 0.988 79.770 1.00 19.63 119 GLU B O 1
ATOM 2747 N N . ALA B 1 123 ? -13.084 0.159 77.672 1.00 20.09 120 ALA B N 1
ATOM 2748 C CA . ALA B 1 123 ? -11.609 0.340 77.596 1.00 21.99 120 ALA B CA 1
ATOM 2749 C C . ALA B 1 123 ? -11.261 1.834 77.659 1.00 22.64 120 ALA B C 1
ATOM 2750 O O . ALA B 1 123 ? -10.184 2.176 78.169 1.00 22.73 120 ALA B O 1
ATOM 2752 N N . ARG B 1 124 ? -12.140 2.693 77.140 1.00 23.32 121 ARG B N 1
ATOM 2753 C CA . ARG B 1 124 ? -11.861 4.155 77.128 1.00 24.76 121 ARG B CA 1
ATOM 2754 C C . ARG B 1 124 ? -12.276 4.858 78.418 1.00 25.11 121 ARG B C 1
ATOM 2755 O O . ARG B 1 124 ? -11.474 5.678 78.920 1.00 25.14 121 ARG B O 1
ATOM 2763 N N . TYR B 1 125 ? -13.480 4.559 78.914 1.00 24.26 122 TYR B N 1
ATOM 2764 C CA . TYR B 1 125 ? -14.106 5.351 80.003 1.00 25.11 122 TYR B CA 1
ATOM 2765 C C . TYR B 1 125 ? -14.316 4.586 81.311 1.00 25.95 122 TYR B C 1
ATOM 2766 O O . TYR B 1 125 ? -14.651 5.237 82.327 1.00 27.86 122 TYR B O 1
ATOM 2775 N N . GLY B 1 126 ? -14.101 3.276 81.311 1.00 25.12 123 GLY B N 1
ATOM 2776 C CA . GLY B 1 126 ? -14.490 2.489 82.489 1.00 25.65 123 GLY B CA 1
ATOM 2777 C C . GLY B 1 126 ? -15.992 2.270 82.419 1.00 25.52 123 GLY B C 1
ATOM 2778 O O . GLY B 1 126 ? -16.516 2.177 81.280 1.00 24.55 123 GLY B O 1
ATOM 2779 N N . LYS B 1 127 ? -16.688 2.271 83.557 1.00 25.26 124 LYS B N 1
ATOM 2780 C CA . LYS B 1 127 ? -18.157 2.044 83.552 1.00 25.26 124 LYS B CA 1
ATOM 2781 C C . LYS B 1 127 ? -18.852 3.381 83.818 1.00 25.14 124 LYS B C 1
ATOM 2782 O O . LYS B 1 127 ? -18.947 3.779 84.995 1.00 25.76 124 LYS B O 1
ATOM 2788 N N . LEU B 1 128 ? -19.340 4.022 82.750 1.00 23.78 125 LEU B N 1
ATOM 2789 C CA . LEU B 1 128 ? -19.956 5.371 82.836 1.00 23.90 125 LEU B CA 1
ATOM 2790 C C . LEU B 1 128 ? -21.150 5.393 83.793 1.00 24.03 125 LEU B C 1
ATOM 2791 O O . LEU B 1 128 ? -21.314 6.413 84.477 1.00 23.93 125 LEU B O 1
ATOM 2796 N N . TRP B 1 129 ? -21.916 4.307 83.865 1.00 24.01 126 TRP B N 1
ATOM 2797 C CA . TRP B 1 129 ? -23.132 4.284 84.727 1.00 25.59 126 TRP B CA 1
ATOM 2798 C C . TRP B 1 129 ? -22.753 4.342 86.216 1.00 27.45 126 TRP B C 1
ATOM 2799 O O . TRP B 1 129 ? -23.642 4.673 87.037 1.00 28.89 126 TRP B O 1
ATOM 2810 N N . GLU B 1 130 ? -21.490 4.059 86.546 1.00 29.00 127 GLU B N 1
ATOM 2811 C CA . GLU B 1 130 ? -21.016 4.106 87.958 1.00 31.60 127 GLU B CA 1
ATOM 2812 C C . GLU B 1 130 ? -20.329 5.447 88.256 1.00 32.34 127 GLU B C 1
ATOM 2813 O O . GLU B 1 130 ? -19.765 5.572 89.355 1.00 34.42 127 GLU B O 1
ATOM 2819 N N . GLN B 1 131 ? -20.402 6.425 87.347 1.00 31.67 128 GLN B N 1
ATOM 2820 C CA . GLN B 1 131 ? -19.639 7.693 87.546 1.00 32.66 128 GLN B CA 1
ATOM 2821 C C . GLN B 1 131 ? -20.583 8.876 87.804 1.00 33.51 128 GLN B C 1
ATOM 2822 O O . GLN B 1 131 ? -20.285 9.998 87.327 1.00 33.22 128 GLN B O 1
ATOM 2828 N N . GLY B 1 132 ? -21.679 8.631 88.528 1.00 34.61 129 GLY B N 1
ATOM 2829 C CA . GLY B 1 132 ? -22.615 9.702 88.925 1.00 36.19 129 GLY B CA 1
ATOM 2830 C C . GLY B 1 132 ? -23.437 10.251 87.773 1.00 35.62 129 GLY B C 1
ATOM 2831 O O . GLY B 1 132 ? -23.376 9.680 86.657 1.00 33.57 129 GLY B O 1
ATOM 2832 N N . ILE B 1 133 ? -24.185 11.326 88.041 1.00 35.54 130 ILE B N 1
ATOM 2833 C CA . ILE B 1 133 ? -25.066 11.965 87.017 1.00 36.85 130 ILE B CA 1
ATOM 2834 C C . ILE B 1 133 ? -24.225 12.356 85.792 1.00 35.19 130 ILE B C 1
ATOM 2835 O O . ILE B 1 133 ? -24.758 12.272 84.679 1.00 31.85 130 ILE B O 1
ATOM 2840 N N . GLU B 1 134 ? -22.963 12.753 85.998 1.00 35.63 131 GLU B N 1
ATOM 2841 C CA . GLU B 1 134 ? -22.052 13.132 84.878 1.00 37.34 131 GLU B CA 1
ATOM 2842 C C . GLU B 1 134 ? -21.834 11.906 83.976 1.00 34.15 131 GLU B C 1
ATOM 2843 O O . GLU B 1 134 ? -21.940 12.040 82.738 1.00 33.16 131 GLU B O 1
ATOM 2849 N N . GLY B 1 135 ? -21.552 10.753 84.588 1.00 31.16 132 GLY B N 1
ATOM 2850 C CA . GLY B 1 135 ? -21.309 9.505 83.846 1.00 29.24 132 GLY B CA 1
ATOM 2851 C C . GLY B 1 135 ? -22.555 9.020 83.127 1.00 27.19 132 GLY B C 1
ATOM 2852 O O . GLY B 1 135 ? -22.451 8.606 81.957 1.00 24.86 132 GLY B O 1
ATOM 2853 N N . ILE B 1 136 ? -23.700 9.071 83.805 1.00 26.79 133 ILE B N 1
ATOM 2854 C CA . ILE B 1 136 ? -24.981 8.601 83.204 1.00 27.52 133 ILE B CA 1
ATOM 2855 C C . ILE B 1 136 ? -25.336 9.482 81.996 1.00 26.61 133 ILE B C 1
ATOM 2856 O O . ILE B 1 136 ? -25.760 8.922 80.979 1.00 23.93 133 ILE B O 1
ATOM 2861 N N . GLU B 1 137 ? -25.142 10.801 82.090 1.00 27.77 134 GLU B N 1
ATOM 2862 C CA . GLU B 1 137 ? -25.467 11.705 80.948 1.00 29.33 134 GLU B CA 1
ATOM 2863 C C . GLU B 1 137 ? -24.554 11.378 79.753 1.00 26.40 134 GLU B C 1
ATOM 2864 O O . GLU B 1 137 ? -25.072 11.331 78.619 1.00 24.85 134 GLU B O 1
ATOM 2870 N N . LYS B 1 138 ? -23.256 11.171 79.994 1.00 24.70 135 LYS B N 1
ATOM 2871 C CA . LYS B 1 138 ? -22.328 10.797 78.892 1.00 24.25 135 LYS B CA 1
ATOM 2872 C C . LYS B 1 138 ? -22.805 9.480 78.261 1.00 21.90 135 LYS B C 1
ATOM 2873 O O . LYS B 1 138 ? -22.887 9.416 77.024 1.00 20.39 135 LYS B O 1
ATOM 2879 N N . TYR B 1 139 ? -23.110 8.481 79.098 1.00 20.87 136 TYR B N 1
ATOM 2880 C CA . TYR B 1 139 ? -23.593 7.148 78.637 1.00 19.88 136 TYR B CA 1
ATOM 2881 C C . TYR B 1 139 ? -24.876 7.287 77.806 1.00 19.22 136 TYR B C 1
ATOM 2882 O O . TYR B 1 139 ? -24.964 6.659 76.734 1.00 17.21 136 TYR B O 1
ATOM 2891 N N . ASN B 1 140 ? -25.839 8.081 78.291 1.00 20.36 137 ASN B N 1
ATOM 2892 C CA . ASN B 1 140 ? -27.139 8.267 77.585 1.00 21.04 137 ASN B CA 1
ATOM 2893 C C . ASN B 1 140 ? -26.913 8.940 76.228 1.00 21.13 137 ASN B C 1
ATOM 2894 O O . ASN B 1 140 ? -27.534 8.509 75.240 1.00 20.23 137 ASN B O 1
ATOM 2899 N N . LYS B 1 141 ? -26.037 9.944 76.179 1.00 22.65 138 LYS B N 1
ATOM 2900 C CA . LYS B 1 141 ? -25.773 10.643 74.896 1.00 23.93 138 LYS B CA 1
ATOM 2901 C C . LYS B 1 141 ? -25.161 9.662 73.893 1.00 21.13 138 LYS B C 1
ATOM 2902 O O . LYS B 1 141 ? -25.577 9.638 72.731 1.00 19.66 138 LYS B O 1
ATOM 2908 N N . LEU B 1 142 ? -24.208 8.867 74.367 1.00 19.35 139 LEU B N 1
ATOM 2909 C CA . LEU B 1 142 ? -23.446 7.942 73.500 1.00 18.95 139 LEU B CA 1
ATOM 2910 C C . LEU B 1 142 ? -24.312 6.776 73.017 1.00 17.14 139 LEU B C 1
ATOM 2911 O O . LEU B 1 142 ? -24.252 6.447 71.812 1.00 16.78 139 LEU B O 1
ATOM 2916 N N . ASN B 1 143 ? -25.138 6.231 73.906 1.00 16.33 140 ASN B N 1
ATOM 2917 C CA . ASN B 1 143 ? -25.836 4.949 73.630 1.00 16.14 140 ASN B CA 1
ATOM 2918 C C . ASN B 1 143 ? -27.349 5.088 73.399 1.00 17.16 140 ASN B C 1
ATOM 2919 O O . ASN B 1 143 ? -27.945 4.056 73.024 1.00 17.29 140 ASN B O 1
ATOM 2924 N N . LYS B 1 144 ? -27.936 6.279 73.564 1.00 18.13 141 LYS B N 1
ATOM 2925 C CA . LYS B 1 144 ? -29.410 6.438 73.355 1.00 18.43 141 LYS B CA 1
ATOM 2926 C C . LYS B 1 144 ? -29.742 7.653 72.477 1.00 17.85 141 LYS B C 1
ATOM 2927 O O . LYS B 1 144 ? -30.374 7.470 71.418 1.00 18.51 141 LYS B O 1
ATOM 2933 N N . VAL B 1 145 ? -29.285 8.839 72.865 1.00 18.29 142 VAL B N 1
ATOM 2934 C CA . VAL B 1 145 ? -29.661 10.104 72.162 1.00 17.99 142 VAL B CA 1
ATOM 2935 C C . VAL B 1 145 ? -29.012 10.211 70.779 1.00 17.28 142 VAL B C 1
ATOM 2936 O O . VAL B 1 145 ? -29.755 10.380 69.791 1.00 16.43 142 VAL B O 1
ATOM 2940 N N . GLU B 1 146 ? -27.685 10.099 70.680 1.00 16.65 143 GLU B N 1
ATOM 2941 C CA . GLU B 1 146 ? -27.077 10.289 69.337 1.00 16.66 143 GLU B CA 1
ATOM 2942 C C . GLU B 1 146 ? -27.550 9.205 68.369 1.00 16.04 143 GLU B C 1
ATOM 2943 O O . GLU B 1 146 ? -27.827 9.508 67.206 1.00 16.37 143 GLU B O 1
ATOM 2949 N N . PRO B 1 147 ? -27.608 7.907 68.751 1.00 15.54 144 PRO B N 1
ATOM 2950 C CA . PRO B 1 147 ? -28.083 6.888 67.818 1.00 15.34 144 PRO B CA 1
ATOM 2951 C C . PRO B 1 147 ? -29.522 7.124 67.320 1.00 15.48 144 PRO B C 1
ATOM 2952 O O . PRO B 1 147 ? -29.784 6.851 66.154 1.00 15.22 144 PRO B O 1
ATOM 2956 N N . MET B 1 148 ? -30.411 7.599 68.195 1.00 16.05 145 MET B N 1
ATOM 2957 C CA . MET B 1 148 ? -31.817 7.895 67.790 1.00 17.61 145 MET B CA 1
ATOM 2958 C C . MET B 1 148 ? -31.817 9.102 66.849 1.00 17.38 145 MET B C 1
ATOM 2959 O O . MET B 1 148 ? -32.525 9.057 65.817 1.00 16.68 145 MET B O 1
ATOM 2964 N N . ARG B 1 149 ? -31.043 10.143 67.186 1.00 17.78 146 ARG B N 1
ATOM 2965 C CA . ARG B 1 149 ? -30.978 11.342 66.305 1.00 17.86 146 ARG B CA 1
ATOM 2966 C C . ARG B 1 149 ? -30.537 10.901 64.907 1.00 17.44 146 ARG B C 1
ATOM 2967 O O . ARG B 1 149 ? -31.165 11.338 63.916 1.00 16.77 146 ARG B O 1
ATOM 2975 N N . ARG B 1 150 ? -29.498 10.048 64.832 1.00 16.87 147 ARG B N 1
ATOM 2976 C CA . ARG B 1 150 ? -28.927 9.586 63.540 1.00 16.59 147 ARG B CA 1
ATOM 2977 C C . ARG B 1 150 ? -29.937 8.687 62.813 1.00 16.52 147 ARG B C 1
ATOM 2978 O O . ARG B 1 150 ? -30.043 8.789 61.566 1.00 17.01 147 ARG B O 1
ATOM 2986 N N . ALA B 1 151 ? -30.637 7.834 63.552 1.00 16.07 148 ALA B N 1
ATOM 2987 C CA . ALA B 1 151 ? -31.660 6.952 62.936 1.00 16.07 148 ALA B CA 1
ATOM 2988 C C . ALA B 1 151 ? -32.728 7.812 62.245 1.00 16.18 148 ALA B C 1
ATOM 2989 O O . ALA B 1 151 ? -33.041 7.551 61.066 1.00 17.02 148 ALA B O 1
ATOM 2991 N N . LEU B 1 152 ? -33.234 8.838 62.933 1.00 16.87 149 LEU B N 1
ATOM 2992 C CA . LEU B 1 152 ? -34.310 9.677 62.332 1.00 17.91 149 LEU B CA 1
ATOM 2993 C C . LEU B 1 152 ? -33.767 10.377 61.084 1.00 19.21 149 LEU B C 1
ATOM 2994 O O . LEU B 1 152 ? -34.525 10.499 60.084 1.00 18.53 149 LEU B O 1
ATOM 2999 N N . ASN B 1 153 ? -32.512 10.824 61.147 1.00 20.36 150 ASN B N 1
ATOM 3000 C CA . ASN B 1 153 ? -31.906 11.554 60.006 1.00 22.04 150 ASN B CA 1
ATOM 3001 C C . ASN B 1 153 ? -31.667 10.592 58.841 1.00 20.79 150 ASN B C 1
ATOM 3002 O O . ASN B 1 153 ? -32.147 10.891 57.737 1.00 20.35 150 ASN B O 1
ATOM 3007 N N . GLU B 1 154 ? -30.988 9.465 59.087 1.00 19.86 151 GLU B N 1
ATOM 3008 C CA . GLU B 1 154 ? -30.623 8.534 57.980 1.00 20.86 151 GLU B CA 1
ATOM 3009 C C . GLU B 1 154 ? -31.847 7.868 57.362 1.00 20.43 151 GLU B C 1
ATOM 3010 O O . GLU B 1 154 ? -31.765 7.522 56.181 1.00 20.72 151 GLU B O 1
ATOM 3016 N N . LEU B 1 155 ? -32.913 7.654 58.134 1.00 18.85 152 LEU B N 1
ATOM 3017 C CA . LEU B 1 155 ? -34.110 6.982 57.558 1.00 18.97 152 LEU B CA 1
ATOM 3018 C C . LEU B 1 155 ? -35.063 8.025 56.952 1.00 19.26 152 LEU B C 1
ATOM 3019 O O . LEU B 1 155 ? -36.176 7.631 56.547 1.00 19.69 152 LEU B O 1
ATOM 3024 N N . ASN B 1 156 ? -34.638 9.295 56.891 1.00 19.26 153 ASN B N 1
ATOM 3025 C CA . ASN B 1 156 ? -35.445 10.396 56.300 1.00 19.99 153 ASN B CA 1
ATOM 3026 C C . ASN B 1 156 ? -36.821 10.472 56.980 1.00 18.24 153 ASN B C 1
ATOM 3027 O O . ASN B 1 156 ? -37.807 10.755 56.285 1.00 18.35 153 ASN B O 1
ATOM 3032 N N . VAL B 1 157 ? -36.879 10.269 58.299 1.00 16.46 154 VAL B N 1
ATOM 3033 C CA . VAL B 1 157 ? -38.194 10.258 59.008 1.00 16.06 154 VAL B CA 1
ATOM 3034 C C . VAL B 1 157 ? -38.803 11.658 59.104 1.00 16.56 154 VAL B C 1
ATOM 3035 O O . VAL B 1 157 ? -38.104 12.586 59.538 1.00 16.84 154 VAL B O 1
ATOM 3039 N N . LYS B 1 158 ? -40.086 11.777 58.751 1.00 16.26 155 LYS B N 1
ATOM 3040 C CA . LYS B 1 158 ? -40.850 13.039 58.937 1.00 17.05 155 LYS B CA 1
ATOM 3041 C C . LYS B 1 158 ? -42.023 12.738 59.880 1.00 16.35 155 LYS B C 1
ATOM 3042 O O . LYS B 1 158 ? -42.542 13.684 60.491 1.00 16.19 155 LYS B O 1
ATOM 3048 N N . THR B 1 159 ? -42.431 11.465 59.989 1.00 15.73 156 THR B N 1
ATOM 3049 C CA . THR B 1 159 ? -43.517 11.087 60.943 1.00 15.44 156 THR B CA 1
ATOM 3050 C C . THR B 1 159 ? -42.993 9.952 61.830 1.00 15.22 156 THR B C 1
ATOM 3051 O O . THR B 1 159 ? -42.683 8.851 61.309 1.00 14.48 156 THR B O 1
ATOM 3055 N N . TRP B 1 160 ? -42.918 10.232 63.128 1.00 15.23 157 TRP B N 1
ATOM 3056 C CA . TRP B 1 160 ? -42.360 9.302 64.133 1.00 15.56 157 TRP B CA 1
ATOM 3057 C C . TRP B 1 160 ? -43.458 8.802 65.075 1.00 15.22 157 TRP B C 1
ATOM 3058 O O . TRP B 1 160 ? -43.988 9.609 65.844 1.00 15.69 157 TRP B O 1
ATOM 3069 N N . PHE B 1 161 ? -43.789 7.515 64.962 1.00 14.81 158 PHE B N 1
ATOM 3070 C CA . PHE B 1 161 ? -44.784 6.875 65.853 1.00 15.10 158 PHE B CA 1
ATOM 3071 C C . PHE B 1 161 ? -44.084 6.418 67.129 1.00 15.26 158 PHE B C 1
ATOM 3072 O O . PHE B 1 161 ? -43.008 5.787 67.028 1.00 14.80 158 PHE B O 1
ATOM 3080 N N . SER B 1 162 ? -44.704 6.685 68.280 1.00 16.32 159 SER B N 1
ATOM 3081 C CA . SER B 1 162 ? -44.146 6.282 69.598 1.00 17.82 159 SER B CA 1
ATOM 3082 C C . SER B 1 162 ? -45.277 5.813 70.517 1.00 18.44 159 SER B C 1
ATOM 3083 O O . SER B 1 162 ? -46.402 6.360 70.396 1.00 17.26 159 SER B O 1
ATOM 3086 N N . GLY B 1 163 ? -44.966 4.871 71.420 1.00 18.71 160 GLY B N 1
ATOM 3087 C CA . GLY B 1 163 ? -45.962 4.294 72.341 1.00 20.50 160 GLY B CA 1
ATOM 3088 C C . GLY B 1 163 ? -46.104 5.066 73.641 1.00 21.21 160 GLY B C 1
ATOM 3089 O O . GLY B 1 163 ? -46.689 4.512 74.549 1.00 21.39 160 GLY B O 1
ATOM 3090 N N . LEU B 1 164 ? -45.607 6.301 73.718 1.00 22.54 161 LEU B N 1
ATOM 3091 C CA . LEU B 1 164 ? -45.727 7.101 74.968 1.00 24.34 161 LEU B CA 1
ATOM 3092 C C . LEU B 1 164 ? -47.193 7.219 75.388 1.00 26.07 161 LEU B C 1
ATOM 3093 O O . LEU B 1 164 ? -48.059 7.377 74.490 1.00 23.98 161 LEU B O 1
ATOM 3098 N N . ARG B 1 165 ? -47.452 7.166 76.702 1.00 24.49 162 ARG B N 1
ATOM 3099 C CA . ARG B 1 165 ? -48.843 7.306 77.198 1.00 26.47 162 ARG B CA 1
ATOM 3100 C C . ARG B 1 165 ? -48.894 8.343 78.326 1.00 26.77 162 ARG B C 1
ATOM 3101 O O . ARG B 1 165 ? -47.886 8.544 78.988 1.00 25.59 162 ARG B O 1
ATOM 3109 N N . ARG B 1 166 ? -50.041 8.987 78.496 1.00 29.47 163 ARG B N 1
ATOM 3110 C CA . ARG B 1 166 ? -50.280 10.019 79.541 1.00 32.88 163 ARG B CA 1
ATOM 3111 C C . ARG B 1 166 ? -50.148 9.393 80.935 1.00 36.75 163 ARG B C 1
ATOM 3112 O O . ARG B 1 166 ? -49.532 10.047 81.795 1.00 40.23 163 ARG B O 1
ATOM 3120 N N . GLU B 1 167 ? -50.701 8.191 81.143 1.00 37.55 164 GLU B N 1
ATOM 3121 C CA . GLU B 1 167 ? -50.604 7.494 82.461 1.00 50.73 164 GLU B CA 1
ATOM 3122 C C . GLU B 1 167 ? -49.714 6.250 82.317 1.00 53.25 164 GLU B C 1
ATOM 3123 O O . GLU B 1 167 ? -48.475 6.414 82.409 1.00 56.35 164 GLU B O 1
ATOM 3129 N N . GLN B 1 170 ? -51.832 14.257 83.724 1.00 85.41 167 GLN B N 1
ATOM 3130 C CA . GLN B 1 170 ? -51.277 14.878 82.488 1.00 83.31 167 GLN B CA 1
ATOM 3131 C C . GLN B 1 170 ? -52.405 15.005 81.456 1.00 81.49 167 GLN B C 1
ATOM 3132 O O . GLN B 1 170 ? -52.884 13.960 80.962 1.00 74.07 167 GLN B O 1
ATOM 3138 N N . SER B 1 171 ? -52.804 16.245 81.154 1.00 80.54 168 SER B N 1
ATOM 3139 C CA . SER B 1 171 ? -53.920 16.536 80.215 1.00 76.60 168 SER B CA 1
ATOM 3140 C C . SER B 1 171 ? -53.507 16.259 78.762 1.00 71.34 168 SER B C 1
ATOM 3141 O O . SER B 1 171 ? -52.350 15.847 78.525 1.00 70.16 168 SER B O 1
ATOM 3144 N N . ARG B 1 172 ? -54.442 16.489 77.836 1.00 67.84 169 ARG B N 1
ATOM 3145 C CA . ARG B 1 172 ? -54.244 16.291 76.377 1.00 65.42 169 ARG B CA 1
ATOM 3146 C C . ARG B 1 172 ? -53.287 17.366 75.839 1.00 68.61 169 ARG B C 1
ATOM 3147 O O . ARG B 1 172 ? -52.502 17.045 74.929 1.00 72.33 169 ARG B O 1
ATOM 3155 N N . ALA B 1 173 ? -53.367 18.593 76.373 1.00 69.82 170 ALA B N 1
ATOM 3156 C CA . ALA B 1 173 ? -52.464 19.699 75.968 1.00 68.51 170 ALA B CA 1
ATOM 3157 C C . ALA B 1 173 ? -51.035 19.377 76.431 1.00 67.01 170 ALA B C 1
ATOM 3158 O O . ALA B 1 173 ? -50.078 19.845 75.775 1.00 66.59 170 ALA B O 1
ATOM 3160 N N . GLY B 1 174 ? -50.911 18.598 77.515 1.00 62.05 171 GLY B N 1
ATOM 3161 C CA . GLY B 1 174 ? -49.606 18.188 78.074 1.00 58.76 171 GLY B CA 1
ATOM 3162 C C . GLY B 1 174 ? -48.915 17.157 77.193 1.00 54.04 171 GLY B C 1
ATOM 3163 O O . GLY B 1 174 ? -47.682 17.293 76.979 1.00 54.35 171 GLY B O 1
ATOM 3164 N N . LEU B 1 175 ? -49.672 16.161 76.704 1.00 44.69 172 LEU B N 1
ATOM 3165 C CA . LEU B 1 175 ? -49.134 15.101 75.806 1.00 38.78 172 LEU B CA 1
ATOM 3166 C C . LEU B 1 175 ? -50.160 14.867 74.699 1.00 33.98 172 LEU B C 1
ATOM 3167 O O . LEU B 1 175 ? -51.029 14.002 74.785 1.00 30.88 172 LEU B O 1
ATOM 3172 N N . PRO B 1 176 ? -50.112 15.684 73.632 1.00 30.26 173 PRO B N 1
ATOM 3173 C CA . PRO B 1 176 ? -51.064 15.566 72.539 1.00 28.18 173 PRO B CA 1
ATOM 3174 C C . PRO B 1 176 ? -50.706 14.373 71.644 1.00 24.23 173 PRO B C 1
ATOM 3175 O O . PRO B 1 176 ? -49.558 13.936 71.649 1.00 22.11 173 PRO B O 1
ATOM 3179 N N . ILE B 1 177 ? -51.707 13.872 70.922 1.00 22.23 174 ILE B N 1
ATOM 3180 C CA . ILE B 1 177 ? -51.497 12.764 69.951 1.00 20.46 174 ILE B CA 1
ATOM 3181 C C . ILE B 1 177 ? -50.513 13.231 68.876 1.00 19.44 174 ILE B C 1
ATOM 3182 O O . ILE B 1 177 ? -49.636 12.426 68.503 1.00 17.96 174 ILE B O 1
ATOM 3187 N N . LEU B 1 178 ? -50.661 14.479 68.409 1.00 19.70 175 LEU B N 1
ATOM 3188 C CA . LEU B 1 178 ? -49.822 15.009 67.303 1.00 20.11 175 LEU B CA 1
ATOM 3189 C C . LEU B 1 178 ? -49.148 16.321 67.709 1.00 20.92 175 LEU B C 1
ATOM 3190 O O . LEU B 1 178 ? -49.845 17.272 68.098 1.00 22.03 175 LEU B O 1
ATOM 3195 N N . SER B 1 179 ? -47.820 16.358 67.605 1.00 20.76 176 SER B N 1
ATOM 3196 C CA . SER B 1 179 ? -47.056 17.594 67.894 1.00 22.05 176 SER B CA 1
ATOM 3197 C C . SER B 1 179 ? -45.735 17.536 67.127 1.00 22.93 176 SER B C 1
ATOM 3198 O O . SER B 1 179 ? -45.437 16.476 66.539 1.00 21.85 176 SER B O 1
ATOM 3201 N N . ILE B 1 180 ? -45.020 18.661 67.094 1.00 24.80 177 ILE B N 1
ATOM 3202 C CA . ILE B 1 180 ? -43.677 18.732 66.461 1.00 25.19 177 ILE B CA 1
ATOM 3203 C C . ILE B 1 180 ? -42.657 18.503 67.576 1.00 26.25 177 ILE B C 1
ATOM 3204 O O . ILE B 1 180 ? -42.724 19.223 68.579 1.00 27.53 177 ILE B O 1
ATOM 3209 N N . GLN B 1 181 ? -41.805 17.490 67.422 1.00 26.58 178 GLN B N 1
ATOM 3210 C CA . GLN B 1 181 ? -40.740 17.170 68.406 1.00 26.95 178 GLN B CA 1
ATOM 3211 C C . GLN B 1 181 ? -39.506 16.715 67.626 1.00 26.63 178 GLN B C 1
ATOM 3212 O O . GLN B 1 181 ? -39.683 15.972 66.647 1.00 22.13 178 GLN B O 1
ATOM 3218 N N . ASN B 1 182 ? -38.313 17.165 68.024 1.00 27.69 179 ASN B N 1
ATOM 3219 C CA . ASN B 1 182 ? -37.051 16.755 67.349 1.00 29.51 179 ASN B CA 1
ATOM 3220 C C . ASN B 1 182 ? -37.128 16.996 65.830 1.00 27.56 179 ASN B C 1
ATOM 3221 O O . ASN B 1 182 ? -36.554 16.189 65.085 1.00 27.44 179 ASN B O 1
ATOM 3226 N N . GLY B 1 183 ? -37.837 18.042 65.396 1.00 27.38 180 GLY B N 1
ATOM 3227 C CA . GLY B 1 183 ? -37.918 18.417 63.969 1.00 27.15 180 GLY B CA 1
ATOM 3228 C C . GLY B 1 183 ? -38.840 17.535 63.127 1.00 26.16 180 GLY B C 1
ATOM 3229 O O . GLY B 1 183 ? -38.806 17.704 61.896 1.00 26.87 180 GLY B O 1
ATOM 3230 N N . VAL B 1 184 ? -39.660 16.668 63.740 1.00 22.66 181 VAL B N 1
ATOM 3231 C CA . VAL B 1 184 ? -40.566 15.775 62.948 1.00 20.92 181 VAL B CA 1
ATOM 3232 C C . VAL B 1 184 ? -41.965 15.749 63.571 1.00 20.02 181 VAL B C 1
ATOM 3233 O O . VAL B 1 184 ? -42.140 16.257 64.707 1.00 19.69 181 VAL B O 1
ATOM 3237 N N . PHE B 1 185 ? -42.929 15.208 62.827 1.00 18.50 182 PHE B N 1
ATOM 3238 C CA . PHE B 1 185 ? -44.267 14.978 63.421 1.00 18.28 182 PHE B CA 1
ATOM 3239 C C . PHE B 1 185 ? -44.118 13.836 64.430 1.00 17.98 182 PHE B C 1
ATOM 3240 O O . PHE B 1 185 ? -43.640 12.744 64.026 1.00 17.33 182 PHE B O 1
ATOM 3248 N N . LYS B 1 186 ? -44.460 14.076 65.694 1.00 17.76 183 LYS B N 1
ATOM 3249 C CA . LYS B 1 186 ? -44.389 12.985 66.695 1.00 18.25 183 LYS B CA 1
ATOM 3250 C C . LYS B 1 186 ? -45.834 12.543 66.937 1.00 17.51 183 LYS B C 1
ATOM 3251 O O . LYS B 1 186 ? -46.643 13.394 67.392 1.00 18.45 183 LYS B O 1
ATOM 3257 N N . PHE B 1 187 ? -46.132 11.279 66.630 1.00 16.34 184 PHE B N 1
ATOM 3258 C CA . PHE B 1 187 ? -47.521 10.753 66.674 1.00 16.03 184 PHE B CA 1
ATOM 3259 C C . PHE B 1 187 ? -47.642 9.644 67.731 1.00 16.14 184 PHE B C 1
ATOM 3260 O O . PHE B 1 187 ? -46.920 8.622 67.643 1.00 15.46 184 PHE B O 1
ATOM 3268 N N . LEU B 1 188 ? -48.560 9.841 68.690 1.00 16.27 185 LEU B N 1
ATOM 3269 C CA . LEU B 1 188 ? -48.761 8.944 69.866 1.00 16.20 185 LEU B CA 1
ATOM 3270 C C . LEU B 1 188 ? -50.152 8.323 69.798 1.00 16.64 185 LEU B C 1
ATOM 3271 O O . LEU B 1 188 ? -51.078 8.790 70.463 1.00 17.43 185 LEU B O 1
ATOM 3276 N N . PRO B 1 189 ? -50.331 7.213 69.053 1.00 16.80 186 PRO B N 1
ATOM 3277 C CA . PRO B 1 189 ? -51.660 6.652 68.829 1.00 17.90 186 PRO B CA 1
ATOM 3278 C C . PRO B 1 189 ? -52.306 5.953 70.035 1.00 18.66 186 PRO B C 1
ATOM 3279 O O . PRO B 1 189 ? -53.494 5.796 69.985 1.00 19.14 186 PRO B O 1
ATOM 3283 N N . VAL B 1 190 ? -51.535 5.567 71.062 1.00 18.31 187 VAL B N 1
ATOM 3284 C CA . VAL B 1 190 ? -52.147 4.912 72.263 1.00 18.88 187 VAL B CA 1
ATOM 3285 C C . VAL B 1 190 ? -51.931 5.820 73.484 1.00 19.48 187 VAL B C 1
ATOM 3286 O O . VAL B 1 190 ? -51.950 5.312 74.612 1.00 20.10 187 VAL B O 1
ATOM 3290 N N . VAL B 1 191 ? -51.808 7.127 73.253 1.00 19.52 188 VAL B N 1
ATOM 3291 C CA . VAL B 1 191 ? -51.459 8.113 74.320 1.00 20.49 188 VAL B CA 1
ATOM 3292 C C . VAL B 1 191 ? -52.502 8.102 75.446 1.00 21.91 188 VAL B C 1
ATOM 3293 O O . VAL B 1 191 ? -52.128 8.452 76.585 1.00 22.90 188 VAL B O 1
ATOM 3297 N N . ASP B 1 192 ? -53.741 7.691 75.148 1.00 22.15 189 ASP B N 1
ATOM 3298 C CA . ASP B 1 192 ? -54.837 7.704 76.153 1.00 23.23 189 ASP B CA 1
ATOM 3299 C C . ASP B 1 192 ? -55.164 6.286 76.648 1.00 23.37 189 ASP B C 1
ATOM 3300 O O . ASP B 1 192 ? -56.186 6.137 77.342 1.00 24.28 189 ASP B O 1
ATOM 3305 N N . TRP B 1 193 ? -54.326 5.297 76.337 1.00 22.29 190 TRP B N 1
ATOM 3306 C CA . TRP B 1 193 ? -54.571 3.895 76.769 1.00 22.85 190 TRP B CA 1
ATOM 3307 C C . TRP B 1 193 ? -54.138 3.652 78.223 1.00 23.07 190 TRP B C 1
ATOM 3308 O O . TRP B 1 193 ? -53.148 4.256 78.684 1.00 23.16 190 TRP B O 1
ATOM 3319 N N . SER B 1 194 ? -54.876 2.773 78.899 1.00 23.78 191 SER B N 1
ATOM 3320 C CA . SER B 1 194 ? -54.557 2.306 80.266 1.00 24.65 191 SER B CA 1
ATOM 3321 C C . SER B 1 194 ? -53.802 0.976 80.164 1.00 24.04 191 SER B C 1
ATOM 3322 O O . SER B 1 194 ? -53.722 0.411 79.044 1.00 22.77 191 SER B O 1
ATOM 3325 N N . ASN B 1 195 ? -53.296 0.474 81.291 1.00 24.17 192 ASN B N 1
ATOM 3326 C CA . ASN B 1 195 ? -52.639 -0.858 81.314 1.00 24.46 192 ASN B CA 1
ATOM 3327 C C . ASN B 1 195 ? -53.699 -1.923 81.013 1.00 24.71 192 ASN B C 1
ATOM 3328 O O . ASN B 1 195 ? -53.352 -2.949 80.392 1.00 24.25 192 ASN B O 1
ATOM 3333 N N . LYS B 1 196 ? -54.950 -1.667 81.398 1.00 25.74 193 LYS B N 1
ATOM 3334 C CA . LYS B 1 196 ? -56.046 -2.629 81.103 1.00 27.73 193 LYS B CA 1
ATOM 3335 C C . LYS B 1 196 ? -56.206 -2.716 79.578 1.00 26.68 193 LYS B C 1
ATOM 3336 O O . LYS B 1 196 ? -56.322 -3.835 79.057 1.00 28.10 193 LYS B O 1
ATOM 3342 N N . ASP B 1 197 ? -56.206 -1.572 78.896 1.00 25.89 194 ASP B N 1
ATOM 3343 C CA . ASP B 1 197 ? -56.353 -1.546 77.409 1.00 25.47 194 ASP B CA 1
ATOM 3344 C C . ASP B 1 197 ? -55.254 -2.408 76.778 1.00 24.39 194 ASP B C 1
ATOM 3345 O O . ASP B 1 197 ? -55.547 -3.192 75.848 1.00 24.17 194 ASP B O 1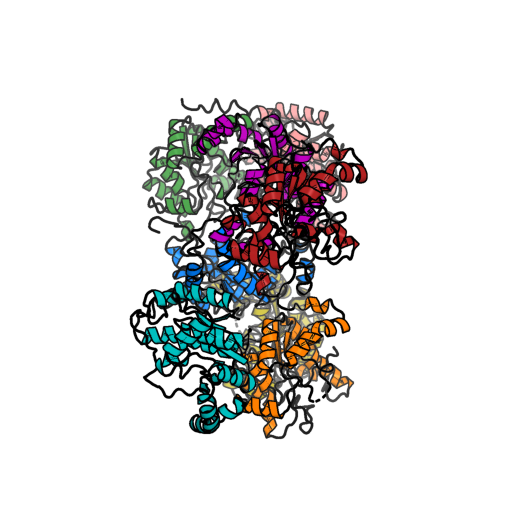
ATOM 3350 N N . VAL B 1 198 ? -54.026 -2.249 77.268 1.00 23.95 195 VAL B N 1
ATOM 3351 C CA . VAL B 1 198 ? -52.857 -3.026 76.772 1.00 23.90 195 VAL B CA 1
ATOM 3352 C C . VAL B 1 198 ? -53.104 -4.523 76.995 1.00 25.14 195 VAL B C 1
ATOM 3353 O O . VAL B 1 198 ? -52.932 -5.305 76.040 1.00 24.80 195 VAL B O 1
ATOM 3357 N N . HIS B 1 199 ? -53.494 -4.911 78.209 1.00 26.64 196 HIS B N 1
ATOM 3358 C CA . HIS B 1 199 ? -53.721 -6.347 78.523 1.00 29.09 196 HIS B CA 1
ATOM 3359 C C . HIS B 1 199 ? -54.722 -6.980 77.538 1.00 29.97 196 HIS B C 1
ATOM 3360 O O . HIS B 1 199 ? -54.424 -8.073 77.018 1.00 28.93 196 HIS B O 1
ATOM 3367 N N . TYR B 1 200 ? -55.860 -6.325 77.282 1.00 29.70 197 TYR B N 1
ATOM 3368 C CA . TYR B 1 200 ? -56.874 -6.927 76.376 1.00 32.26 197 TYR B CA 1
ATOM 3369 C C . TYR B 1 200 ? -56.425 -6.844 74.916 1.00 29.74 197 TYR B C 1
ATOM 3370 O O . TYR B 1 200 ? -56.817 -7.746 74.151 1.00 29.87 197 TYR B O 1
ATOM 3379 N N . TYR B 1 201 ? -55.654 -5.821 74.539 1.00 27.96 198 TYR B N 1
ATOM 3380 C CA . TYR B 1 201 ? -55.167 -5.772 73.136 1.00 27.18 198 TYR B CA 1
ATOM 3381 C C . TYR B 1 201 ? -54.251 -6.981 72.898 1.00 27.43 198 TYR B C 1
ATOM 3382 O O . TYR B 1 201 ? -54.431 -7.672 71.882 1.00 27.67 198 TYR B O 1
ATOM 3391 N N . LEU B 1 202 ? -53.306 -7.226 73.813 1.00 27.07 199 LEU B N 1
ATOM 3392 C CA . LEU B 1 202 ? -52.352 -8.367 73.732 1.00 28.08 199 LEU B CA 1
ATOM 3393 C C . LEU B 1 202 ? -53.132 -9.689 73.683 1.00 30.80 199 LEU B C 1
ATOM 3394 O O . LEU B 1 202 ? -52.829 -10.527 72.816 1.00 30.79 199 LEU B O 1
ATOM 3399 N N . LYS B 1 203 ? -54.117 -9.849 74.569 1.00 33.83 200 LYS B N 1
ATOM 3400 C CA . LYS B 1 203 ? -54.914 -11.100 74.644 1.00 36.56 200 LYS B CA 1
ATOM 3401 C C . LYS B 1 203 ? -55.679 -11.313 73.334 1.00 36.47 200 LYS B C 1
ATOM 3402 O O . LYS B 1 203 ? -55.647 -12.444 72.813 1.00 36.81 200 LYS B O 1
ATOM 3408 N N . GLU B 1 204 ? -56.316 -10.256 72.824 1.00 35.50 201 GLU B N 1
ATOM 3409 C CA . GLU B 1 204 ? -57.112 -10.321 71.570 1.00 37.22 201 GLU B CA 1
ATOM 3410 C C . GLU B 1 204 ? -56.250 -10.786 70.385 1.00 36.40 201 GLU B C 1
ATOM 3411 O O . GLU B 1 204 ? -56.745 -11.601 69.580 1.00 37.37 201 GLU B O 1
ATOM 3417 N N . HIS B 1 205 ? -55.019 -10.285 70.262 1.00 34.05 202 HIS B N 1
ATOM 3418 C CA . HIS B 1 205 ? -54.179 -10.641 69.088 1.00 33.11 202 HIS B CA 1
ATOM 3419 C C . HIS B 1 205 ? -53.160 -11.745 69.415 1.00 33.25 202 HIS B C 1
ATOM 3420 O O . HIS B 1 205 ? -52.285 -11.988 68.568 1.00 34.91 202 HIS B O 1
ATOM 3427 N N . GLY B 1 206 ? -53.285 -12.414 70.563 1.00 34.20 203 GLY B N 1
ATOM 3428 C CA . GLY B 1 206 ? -52.350 -13.488 70.967 1.00 34.60 203 GLY B CA 1
ATOM 3429 C C . GLY B 1 206 ? -50.919 -12.986 71.086 1.00 33.65 203 GLY B C 1
ATOM 3430 O O . GLY B 1 206 ? -49.988 -13.754 70.776 1.00 35.12 203 GLY B O 1
ATOM 3431 N N . LEU B 1 207 ? -50.742 -11.737 71.521 1.00 31.84 204 LEU B N 1
ATOM 3432 C CA . LEU B 1 207 ? -49.386 -11.147 71.657 1.00 29.70 204 LEU B CA 1
ATOM 3433 C C . LEU B 1 207 ? -48.862 -11.400 73.067 1.00 29.31 204 LEU B C 1
ATOM 3434 O O . LEU B 1 207 ? -49.672 -11.593 73.975 1.00 29.58 204 LEU B O 1
ATOM 3439 N N . SER B 1 208 ? -47.544 -11.394 73.227 1.00 28.44 205 SER B N 1
ATOM 3440 C CA . SER B 1 208 ? -46.940 -11.667 74.551 1.00 28.98 205 SER B CA 1
ATOM 3441 C C . SER B 1 208 ? -46.386 -10.396 75.180 1.00 26.81 205 SER B C 1
ATOM 3442 O O . SER B 1 208 ? -46.089 -9.420 74.445 1.00 24.24 205 SER B O 1
ATOM 3445 N N . TYR B 1 209 ? -46.316 -10.422 76.507 1.00 25.26 206 TYR B N 1
ATOM 3446 C CA . TYR B 1 209 ? -45.590 -9.393 77.276 1.00 24.15 206 TYR B CA 1
ATOM 3447 C C . TYR B 1 209 ? -44.104 -9.767 77.178 1.00 22.90 206 TYR B C 1
ATOM 3448 O O . TYR B 1 209 ? -43.801 -10.933 76.797 1.00 22.94 206 TYR B O 1
ATOM 3457 N N . HIS B 1 210 ? -43.212 -8.832 77.500 1.00 21.49 207 HIS B N 1
ATOM 3458 C CA . HIS B 1 210 ? -41.750 -9.114 77.559 1.00 20.60 207 HIS B CA 1
ATOM 3459 C C . HIS B 1 210 ? -41.546 -10.333 78.457 1.00 22.03 207 HIS B C 1
ATOM 3460 O O . HIS B 1 210 ? -42.221 -10.453 79.481 1.00 21.88 207 HIS B O 1
ATOM 3467 N N . PRO B 1 211 ? -40.635 -11.276 78.130 1.00 22.72 208 PRO B N 1
ATOM 3468 C CA . PRO B 1 211 ? -40.438 -12.462 78.966 1.00 24.60 208 PRO B CA 1
ATOM 3469 C C . PRO B 1 211 ? -40.196 -12.188 80.461 1.00 25.06 208 PRO B C 1
ATOM 3470 O O . PRO B 1 211 ? -40.535 -13.034 81.256 1.00 26.70 208 PRO B O 1
ATOM 3474 N N . LEU B 1 212 ? -39.653 -11.022 80.816 1.00 23.82 209 LEU B N 1
ATOM 3475 C CA . LEU B 1 212 ? -39.343 -10.760 82.249 1.00 24.63 209 LEU B CA 1
ATOM 3476 C C . LEU B 1 212 ? -40.597 -10.319 83.012 1.00 25.70 209 LEU B C 1
ATOM 3477 O O . LEU B 1 212 ? -40.541 -10.273 84.262 1.00 26.53 209 LEU B O 1
ATOM 3482 N N . TRP B 1 213 ? -41.690 -10.046 82.303 1.00 26.00 210 TRP B N 1
ATOM 3483 C CA . TRP B 1 213 ? -42.958 -9.666 82.980 1.00 28.62 210 TRP B CA 1
ATOM 3484 C C . TRP B 1 213 ? -43.418 -10.807 83.900 1.00 31.05 210 TRP B C 1
ATOM 3485 O O . TRP B 1 213 ? -43.781 -10.521 85.072 1.00 31.33 210 TRP B O 1
ATOM 3496 N N . GLU B 1 214 ? -43.351 -12.057 83.426 1.00 33.43 211 GLU B N 1
ATOM 3497 C CA . GLU B 1 214 ? -43.831 -13.182 84.280 1.00 37.16 211 GLU B CA 1
ATOM 3498 C C . GLU B 1 214 ? -42.808 -13.462 85.388 1.00 37.32 211 GLU B C 1
ATOM 3499 O O . GLU B 1 214 ? -43.163 -14.206 86.329 1.00 37.45 211 GLU B O 1
ATOM 3505 N N . GLN B 1 215 ? -41.612 -12.863 85.307 1.00 35.25 212 GLN B N 1
ATOM 3506 C CA . GLN B 1 215 ? -40.589 -13.051 86.373 1.00 36.83 212 GLN B CA 1
ATOM 3507 C C . GLN B 1 215 ? -40.669 -11.907 87.395 1.00 35.83 212 GLN B C 1
ATOM 3508 O O . GLN B 1 215 ? -39.768 -11.839 88.240 1.00 38.70 212 GLN B O 1
ATOM 3514 N N . GLY B 1 216 ? -41.679 -11.031 87.301 1.00 34.24 213 GLY B N 1
ATOM 3515 C CA . GLY B 1 216 ? -41.875 -9.945 88.289 1.00 34.03 213 GLY B CA 1
ATOM 3516 C C . GLY B 1 216 ? -41.310 -8.586 87.886 1.00 31.98 213 GLY B C 1
ATOM 3517 O O . GLY B 1 216 ? -41.468 -7.636 88.681 1.00 31.67 213 GLY B O 1
ATOM 3518 N N . TYR B 1 217 ? -40.676 -8.465 86.718 1.00 28.50 214 TYR B N 1
ATOM 3519 C CA . TYR B 1 217 ? -40.125 -7.146 86.305 1.00 27.19 214 TYR B CA 1
ATOM 3520 C C . TYR B 1 217 ? -41.257 -6.190 85.924 1.00 26.84 214 TYR B C 1
ATOM 3521 O O . TYR B 1 217 ? -42.113 -6.560 85.102 1.00 26.93 214 TYR B O 1
ATOM 3530 N N . LEU B 1 218 ? -41.235 -4.983 86.493 1.00 27.03 215 LEU B N 1
ATOM 3531 C CA . LEU B 1 218 ? -42.266 -3.960 86.181 1.00 28.18 215 LEU B CA 1
ATOM 3532 C C . LEU B 1 218 ? -41.661 -2.962 85.193 1.00 26.39 215 LEU B C 1
ATOM 3533 O O . LEU B 1 218 ? -42.405 -2.178 84.610 1.00 25.96 215 LEU B O 1
ATOM 3538 N N . SER B 1 219 ? -40.344 -3.029 85.014 1.00 26.83 216 SER B N 1
ATOM 3539 C CA . SER B 1 219 ? -39.626 -2.174 84.038 1.00 25.75 216 SER B CA 1
ATOM 3540 C C . SER B 1 219 ? -38.385 -2.944 83.582 1.00 24.79 216 SER B C 1
ATOM 3541 O O . SER B 1 219 ? -37.939 -3.855 84.326 1.00 23.54 216 SER B O 1
ATOM 3544 N N . VAL B 1 220 ? -37.901 -2.658 82.377 1.00 22.64 217 VAL B N 1
ATOM 3545 C CA . VAL B 1 220 ? -36.659 -3.316 81.894 1.00 23.14 217 VAL B CA 1
ATOM 3546 C C . VAL B 1 220 ? -35.682 -2.200 81.517 1.00 24.05 217 VAL B C 1
ATOM 3547 O O . VAL B 1 220 ? -35.775 -1.116 82.107 1.00 31.76 217 VAL B O 1
ATOM 3551 N N . GLY B 1 221 ? -34.785 -2.447 80.583 1.00 23.03 218 GLY B N 1
ATOM 3552 C CA . GLY B 1 221 ? -33.779 -1.435 80.234 1.00 20.60 218 GLY B CA 1
ATOM 3553 C C . GLY B 1 221 ? -32.418 -2.095 80.199 1.00 20.12 218 GLY B C 1
ATOM 3554 O O . GLY B 1 221 ? -32.336 -3.205 79.632 1.00 19.14 218 GLY B O 1
ATOM 3555 N N . ASP B 1 222 ? -31.404 -1.455 80.789 1.00 19.36 219 ASP B N 1
ATOM 3556 C CA . ASP B 1 222 ? -30.024 -2.006 80.752 1.00 19.39 219 ASP B CA 1
ATOM 3557 C C . ASP B 1 222 ? -29.789 -2.868 81.995 1.00 20.15 219 ASP B C 1
ATOM 3558 O O . ASP B 1 222 ? -30.303 -2.512 83.069 1.00 19.90 219 ASP B O 1
ATOM 3563 N N . THR B 1 223 ? -29.040 -3.958 81.841 1.00 20.22 220 THR B N 1
ATOM 3564 C CA . THR B 1 223 ? -28.742 -4.872 82.974 1.00 21.32 220 THR B CA 1
ATOM 3565 C C . THR B 1 223 ? -28.105 -4.118 84.152 1.00 22.29 220 THR B C 1
ATOM 3566 O O . THR B 1 223 ? -28.396 -4.477 85.298 1.00 22.51 220 THR B O 1
ATOM 3570 N N . HIS B 1 224 ? -27.277 -3.110 83.875 1.00 22.28 221 HIS B N 1
ATOM 3571 C CA . HIS B 1 224 ? -26.525 -2.398 84.947 1.00 23.58 221 HIS B CA 1
ATOM 3572 C C . HIS B 1 224 ? -27.326 -1.265 85.600 1.00 25.29 221 HIS B C 1
ATOM 3573 O O . HIS B 1 224 ? -26.847 -0.770 86.639 1.00 26.52 221 HIS B O 1
ATOM 3580 N N . THR B 1 225 ? -28.499 -0.892 85.072 1.00 25.80 222 THR B N 1
ATOM 3581 C CA . THR B 1 225 ? -29.206 0.294 85.640 1.00 28.40 222 THR B CA 1
ATOM 3582 C C . THR B 1 225 ? -30.683 0.003 85.949 1.00 28.66 222 THR B C 1
ATOM 3583 O O . THR B 1 225 ? -31.231 0.708 86.825 1.00 33.51 222 THR B O 1
ATOM 3587 N N . THR B 1 226 ? -31.291 -0.992 85.305 1.00 34.96 223 THR B N 1
ATOM 3588 C CA . THR B 1 226 ? -32.728 -1.313 85.546 1.00 34.71 223 THR B CA 1
ATOM 3589 C C . THR B 1 226 ? -33.017 -1.616 87.026 1.00 37.68 223 THR B C 1
ATOM 3590 O O . THR B 1 226 ? -32.253 -2.384 87.649 1.00 40.58 223 THR B O 1
ATOM 3594 N N . GLN B 1 227 ? -34.092 -1.011 87.541 1.00 38.43 224 GLN B N 1
ATOM 3595 C CA . GLN B 1 227 ? -34.681 -1.221 88.895 1.00 40.41 224 GLN B CA 1
ATOM 3596 C C . GLN B 1 227 ? -36.014 -1.941 88.650 1.00 36.54 224 GLN B C 1
ATOM 3597 O O . GLN B 1 227 ? -37.042 -1.262 88.466 1.00 34.86 224 GLN B O 1
ATOM 3603 N N . LYS B 1 228 ? -35.956 -3.273 88.596 1.00 36.05 225 LYS B N 1
ATOM 3604 C CA . LYS B 1 228 ? -37.093 -4.165 88.247 1.00 33.58 225 LYS B CA 1
ATOM 3605 C C . LYS B 1 228 ? -38.356 -3.876 89.066 1.00 31.56 225 LYS B C 1
ATOM 3606 O O . LYS B 1 228 ? -39.463 -4.093 88.516 1.00 29.95 225 LYS B O 1
ATOM 3612 N N . TRP B 1 229 ? -38.202 -3.433 90.318 1.00 30.06 226 TRP B N 1
ATOM 3613 C CA . TRP B 1 229 ? -39.358 -3.210 91.227 1.00 30.74 226 TRP B CA 1
ATOM 3614 C C . TRP B 1 229 ? -40.138 -1.937 90.858 1.00 31.25 226 TRP B C 1
ATOM 3615 O O . TRP B 1 229 ? -41.268 -1.781 91.382 1.00 29.43 226 TRP B O 1
ATOM 3626 N N . GLU B 1 230 ? -39.570 -1.042 90.035 1.00 31.20 227 GLU B N 1
ATOM 3627 C CA . GLU B 1 230 ? -40.244 0.254 89.730 1.00 34.00 227 GLU B CA 1
ATOM 3628 C C . GLU B 1 230 ? -41.114 0.116 88.487 1.00 34.97 227 GLU B C 1
ATOM 3629 O O . GLU B 1 230 ? -40.663 -0.425 87.478 1.00 35.16 227 GLU B O 1
ATOM 3635 N N . PRO B 1 231 ? -42.375 0.606 88.516 1.00 35.32 228 PRO B N 1
ATOM 3636 C CA . PRO B 1 231 ? -43.254 0.531 87.351 1.00 36.83 228 PRO B CA 1
ATOM 3637 C C . PRO B 1 231 ? -42.699 1.355 86.180 1.00 38.28 228 PRO B C 1
ATOM 3638 O O . PRO B 1 231 ? -42.338 2.499 86.376 1.00 38.58 228 PRO B O 1
ATOM 3642 N N . GLY B 1 232 ? -42.626 0.725 85.006 1.00 36.69 229 GLY B N 1
ATOM 3643 C CA . GLY B 1 232 ? -42.138 1.349 83.759 1.00 38.12 229 GLY B CA 1
ATOM 3644 C C . GLY B 1 232 ? -42.555 0.495 82.575 1.00 39.56 229 GLY B C 1
ATOM 3645 O O . GLY B 1 232 ? -41.735 0.303 81.654 1.00 36.41 229 GLY B O 1
ATOM 3646 N N . MET B 1 233 ? -43.794 -0.013 82.622 1.00 39.60 230 MET B N 1
ATOM 3647 C CA . MET B 1 233 ? -44.320 -0.917 81.563 1.00 41.66 230 MET B CA 1
ATOM 3648 C C . MET B 1 233 ? -44.493 -0.172 80.229 1.00 43.22 230 MET B C 1
ATOM 3649 O O . MET B 1 233 ? -44.180 -0.776 79.164 1.00 43.60 230 MET B O 1
ATOM 3654 N N . SER B 1 234 ? -44.959 1.081 80.276 1.00 44.56 231 SER B N 1
ATOM 3655 C CA . SER B 1 234 ? -45.208 1.873 79.038 1.00 48.76 231 SER B CA 1
ATOM 3656 C C . SER B 1 234 ? -43.879 2.267 78.377 1.00 49.36 231 SER B C 1
ATOM 3657 O O . SER B 1 234 ? -42.829 2.188 79.056 1.00 44.21 231 SER B O 1
ATOM 3660 N N . GLU B 1 235 ? -43.927 2.672 77.100 1.00 44.69 232 GLU B N 1
ATOM 3661 C CA . GLU B 1 235 ? -42.696 3.069 76.359 1.00 50.09 232 GLU B CA 1
ATOM 3662 C C . GLU B 1 235 ? -41.937 4.117 77.184 1.00 51.24 232 GLU B C 1
ATOM 3663 O O . GLU B 1 235 ? -42.584 5.055 77.697 1.00 49.86 232 GLU B O 1
ATOM 3669 N N . GLU B 1 236 ? -40.622 3.935 77.324 1.00 58.38 233 GLU B N 1
ATOM 3670 C CA . GLU B 1 236 ? -39.766 4.891 78.074 1.00 65.60 233 GLU B CA 1
ATOM 3671 C C . GLU B 1 236 ? -39.486 6.091 77.157 1.00 66.74 233 GLU B C 1
ATOM 3672 O O . GLU B 1 236 ? -39.170 5.869 75.972 1.00 63.38 233 GLU B O 1
ATOM 3678 N N . GLU B 1 237 ? -39.592 7.308 77.697 1.00 69.48 234 GLU B N 1
ATOM 3679 C CA . GLU B 1 237 ? -39.408 8.559 76.914 1.00 74.64 234 GLU B CA 1
ATOM 3680 C C . GLU B 1 237 ? -37.929 8.796 76.587 1.00 79.40 234 GLU B C 1
ATOM 3681 O O . GLU B 1 237 ? -37.087 8.619 77.492 1.00 83.94 234 GLU B O 1
ATOM 3687 N N . THR B 1 238 ? -37.645 9.189 75.338 1.00 81.26 235 THR B N 1
ATOM 3688 C CA . THR B 1 238 ? -36.267 9.522 74.881 1.00 83.65 235 THR B CA 1
ATOM 3689 C C . THR B 1 238 ? -35.967 10.957 75.333 1.00 84.56 235 THR B C 1
ATOM 3690 O O . THR B 1 238 ? -36.729 11.861 74.933 1.00 87.01 235 THR B O 1
ATOM 3694 N N . ARG B 1 239 ? -34.909 11.156 76.127 1.00 87.06 236 ARG B N 1
ATOM 3695 C CA . ARG B 1 239 ? -34.573 12.507 76.662 1.00 92.27 236 ARG B CA 1
ATOM 3696 C C . ARG B 1 239 ? -33.316 13.042 75.960 1.00 90.47 236 ARG B C 1
ATOM 3697 O O . ARG B 1 239 ? -32.195 12.721 76.408 1.00 92.30 236 ARG B O 1
ATOM 3705 N N . PHE B 1 240 ? -33.527 13.847 74.910 1.00 86.16 237 PHE B N 1
ATOM 3706 C CA . PHE B 1 240 ? -32.452 14.443 74.069 1.00 83.78 237 PHE B CA 1
ATOM 3707 C C . PHE B 1 240 ? -31.699 15.548 74.820 1.00 85.61 237 PHE B C 1
ATOM 3708 O O . PHE B 1 240 ? -32.336 16.524 75.266 1.00 87.19 237 PHE B O 1
ATOM 3716 N N . PHE B 1 241 ? -30.374 15.386 74.927 1.00 85.25 238 PHE B N 1
ATOM 3717 C CA . PHE B 1 241 ? -29.470 16.371 75.581 1.00 89.38 238 PHE B CA 1
ATOM 3718 C C . PHE B 1 241 ? -28.283 16.670 74.651 1.00 84.47 238 PHE B C 1
ATOM 3719 O O . PHE B 1 241 ? -27.737 17.790 74.731 1.00 89.01 238 PHE B O 1
ATOM 3727 N N . GLY B 1 242 ? -27.908 15.705 73.798 1.00 75.13 239 GLY B N 1
ATOM 3728 C CA . GLY B 1 242 ? -26.789 15.871 72.843 1.00 69.74 239 GLY B CA 1
ATOM 3729 C C . GLY B 1 242 ? -26.318 14.536 72.282 1.00 64.02 239 GLY B C 1
ATOM 3730 O O . GLY B 1 242 ? -25.510 14.402 71.346 1.00 57.67 239 GLY B O 1
ATOM 3731 N N . SER C 1 10 ? -39.411 20.237 -19.133 1.00 52.96 7 SER C N 1
ATOM 3732 C CA . SER C 1 10 ? -38.013 20.319 -19.679 1.00 51.56 7 SER C CA 1
ATOM 3733 C C . SER C 1 10 ? -37.015 20.136 -18.525 1.00 45.92 7 SER C C 1
ATOM 3734 O O . SER C 1 10 ? -37.191 20.786 -17.468 1.00 46.10 7 SER C O 1
ATOM 3737 N N . THR C 1 11 ? -36.011 19.280 -18.731 1.00 43.58 8 THR C N 1
ATOM 3738 C CA . THR C 1 11 ? -35.004 18.902 -17.696 1.00 40.94 8 THR C CA 1
ATOM 3739 C C . THR C 1 11 ? -34.370 20.144 -17.052 1.00 37.59 8 THR C C 1
ATOM 3740 O O . THR C 1 11 ? -33.831 20.989 -17.789 1.00 36.73 8 THR C O 1
ATOM 3744 N N . LEU C 1 12 ? -34.422 20.231 -15.717 1.00 34.62 9 LEU C N 1
ATOM 3745 C CA . LEU C 1 12 ? -33.801 21.366 -14.985 1.00 33.17 9 LEU C CA 1
ATOM 3746 C C . LEU C 1 12 ? -32.273 21.233 -15.092 1.00 31.65 9 LEU C C 1
ATOM 3747 O O . LEU C 1 12 ? -31.720 20.196 -14.628 1.00 27.83 9 LEU C O 1
ATOM 3752 N N . GLN C 1 13 ? -31.628 22.249 -15.669 1.00 32.04 10 GLN C N 1
ATOM 3753 C CA . GLN C 1 13 ? -30.157 22.258 -15.892 1.00 33.56 10 GLN C CA 1
ATOM 3754 C C . GLN C 1 13 ? -29.455 22.831 -14.652 1.00 31.45 10 GLN C C 1
ATOM 3755 O O . GLN C 1 13 ? -29.867 23.908 -14.160 1.00 31.32 10 GLN C O 1
ATOM 3761 N N . LEU C 1 14 ? -28.424 22.132 -14.170 1.00 29.46 11 LEU C N 1
ATOM 3762 C CA . LEU C 1 14 ? -27.654 22.591 -12.980 1.00 29.13 11 LEU C CA 1
ATOM 3763 C C . LEU C 1 14 ? -27.086 23.998 -13.219 1.00 31.52 11 LEU C C 1
ATOM 3764 O O . LEU C 1 14 ? -26.998 24.762 -12.244 1.00 32.74 11 LEU C O 1
ATOM 3769 N N . SER C 1 15 ? -26.723 24.335 -14.466 1.00 33.63 12 SER C N 1
ATOM 3770 C CA . SER C 1 15 ? -26.160 25.679 -14.775 1.00 36.80 12 SER C CA 1
ATOM 3771 C C . SER C 1 15 ? -27.171 26.790 -14.459 1.00 38.72 12 SER C C 1
ATOM 3772 O O . SER C 1 15 ? -26.724 27.913 -14.096 1.00 38.25 12 SER C O 1
ATOM 3775 N N A GLU C 1 16 ? -28.473 26.526 -14.619 0.40 38.21 13 GLU C N 1
ATOM 3776 N N B GLU C 1 16 ? -28.474 26.494 -14.604 0.60 39.34 13 GLU C N 1
ATOM 3777 C CA A GLU C 1 16 ? -29.483 27.568 -14.289 0.40 40.02 13 GLU C CA 1
ATOM 3778 C CA B GLU C 1 16 ? -29.559 27.470 -14.302 0.60 41.97 13 GLU C CA 1
ATOM 3779 C C A GLU C 1 16 ? -29.377 27.906 -12.798 0.40 40.58 13 GLU C C 1
ATOM 3780 C C B GLU C 1 16 ? -29.472 27.862 -12.822 0.60 41.98 13 GLU C C 1
ATOM 3781 O O A GLU C 1 16 ? -29.457 29.102 -12.465 0.40 44.22 13 GLU C O 1
ATOM 3782 O O B GLU C 1 16 ? -29.686 29.049 -12.517 0.60 46.61 13 GLU C O 1
ATOM 3793 N N . LEU C 1 17 ? -29.182 26.891 -11.944 1.00 38.49 14 LEU C N 1
ATOM 3794 C CA . LEU C 1 17 ? -29.090 27.126 -10.470 1.00 39.46 14 LEU C CA 1
ATOM 3795 C C . LEU C 1 17 ? -27.717 27.673 -10.053 1.00 39.17 14 LEU C C 1
ATOM 3796 O O . LEU C 1 17 ? -27.701 28.568 -9.192 1.00 38.09 14 LEU C O 1
ATOM 3801 N N . LEU C 1 18 ? -26.616 27.151 -10.608 1.00 40.77 15 LEU C N 1
ATOM 3802 C CA . LEU C 1 18 ? -25.255 27.606 -10.188 1.00 42.09 15 LEU C CA 1
ATOM 3803 C C . LEU C 1 18 ? -25.053 29.098 -10.492 1.00 46.16 15 LEU C C 1
ATOM 3804 O O . LEU C 1 18 ? -24.163 29.698 -9.855 1.00 46.22 15 LEU C O 1
ATOM 3809 N N . SER C 1 19 ? -25.848 29.674 -11.405 1.00 48.50 16 SER C N 1
ATOM 3810 C CA . SER C 1 19 ? -25.689 31.108 -11.778 1.00 54.43 16 SER C CA 1
ATOM 3811 C C . SER C 1 19 ? -26.513 32.013 -10.849 1.00 56.22 16 SER C C 1
ATOM 3812 O O . SER C 1 19 ? -26.460 33.246 -11.034 1.00 59.23 16 SER C O 1
ATOM 3815 N N . LEU C 1 20 ? -27.229 31.423 -9.883 1.00 53.45 17 LEU C N 1
ATOM 3816 C CA . LEU C 1 20 ? -28.063 32.188 -8.910 1.00 52.48 17 LEU C CA 1
ATOM 3817 C C . LEU C 1 20 ? -27.381 32.181 -7.536 1.00 50.98 17 LEU C C 1
ATOM 3818 O O . LEU C 1 20 ? -26.579 31.274 -7.279 1.00 48.75 17 LEU C O 1
ATOM 3823 N N . THR C 1 21 ? -27.685 33.178 -6.699 1.00 53.71 18 THR C N 1
ATOM 3824 C CA . THR C 1 21 ? -27.164 33.248 -5.307 1.00 52.87 18 THR C CA 1
ATOM 3825 C C . THR C 1 21 ? -27.776 32.083 -4.511 1.00 51.16 18 THR C C 1
ATOM 3826 O O . THR C 1 21 ? -28.745 31.487 -5.017 1.00 44.87 18 THR C O 1
ATOM 3830 N N . LYS C 1 22 ? -27.265 31.793 -3.310 1.00 50.44 19 LYS C N 1
ATOM 3831 C CA . LYS C 1 22 ? -27.796 30.658 -2.512 1.00 47.95 19 LYS C CA 1
ATOM 3832 C C . LYS C 1 22 ? -29.260 30.926 -2.131 1.00 47.32 19 LYS C C 1
ATOM 3833 O O . LYS C 1 22 ? -30.057 29.957 -2.101 1.00 41.57 19 LYS C O 1
ATOM 3839 N N . ALA C 1 23 ? -29.587 32.185 -1.819 1.00 47.68 20 ALA C N 1
ATOM 3840 C CA . ALA C 1 23 ? -30.964 32.571 -1.431 1.00 47.57 20 ALA C CA 1
ATOM 3841 C C . ALA C 1 23 ? -31.876 32.452 -2.654 1.00 46.00 20 ALA C C 1
ATOM 3842 O O . ALA C 1 23 ? -33.022 31.982 -2.496 1.00 43.77 20 ALA C O 1
ATOM 3844 N N . GLU C 1 24 ? -31.363 32.837 -3.829 1.00 46.54 21 GLU C N 1
ATOM 3845 C CA . GLU C 1 24 ? -32.122 32.750 -5.106 1.00 45.90 21 GLU C CA 1
ATOM 3846 C C . GLU C 1 24 ? -32.308 31.268 -5.452 1.00 41.22 21 GLU C C 1
ATOM 3847 O O . GLU C 1 24 ? -33.343 30.942 -6.055 1.00 40.90 21 GLU C O 1
ATOM 3853 N N . GLN C 1 25 ? -31.332 30.420 -5.097 1.00 38.26 22 GLN C N 1
ATOM 3854 C CA . GLN C 1 25 ? -31.442 28.952 -5.345 1.00 35.06 22 GLN C CA 1
ATOM 3855 C C . GLN C 1 25 ? -32.628 28.412 -4.536 1.00 32.27 22 GLN C C 1
ATOM 3856 O O . GLN C 1 25 ? -33.483 27.731 -5.126 1.00 30.97 22 GLN C O 1
ATOM 3862 N N . SER C 1 26 ? -32.679 28.732 -3.239 1.00 33.95 23 SER C N 1
ATOM 3863 C CA . SER C 1 26 ? -33.790 28.269 -2.359 1.00 32.35 23 SER C CA 1
ATOM 3864 C C . SER C 1 26 ? -35.149 28.746 -2.890 1.00 32.32 23 SER C C 1
ATOM 3865 O O . SER C 1 26 ? -36.128 27.954 -2.838 1.00 29.32 23 SER C O 1
ATOM 3868 N N . ILE C 1 27 ? -35.215 29.991 -3.373 1.00 34.19 24 ILE C N 1
ATOM 3869 C CA . ILE C 1 27 ? -36.479 30.551 -3.935 1.00 35.73 24 ILE C CA 1
ATOM 3870 C C . ILE C 1 27 ? -36.838 29.786 -5.215 1.00 35.13 24 ILE C C 1
ATOM 3871 O O . ILE C 1 27 ? -38.001 29.360 -5.338 1.00 34.32 24 ILE C O 1
ATOM 3876 N N . ARG C 1 28 ? -35.863 29.588 -6.111 1.00 34.65 25 ARG C N 1
ATOM 3877 C CA . ARG C 1 28 ? -36.099 28.872 -7.396 1.00 34.88 25 ARG C CA 1
ATOM 3878 C C . ARG C 1 28 ? -36.557 27.429 -7.141 1.00 30.37 25 ARG C C 1
ATOM 3879 O O . ARG C 1 28 ? -37.349 26.916 -7.956 1.00 30.76 25 ARG C O 1
ATOM 3887 N N . LEU C 1 29 ? -36.083 26.789 -6.068 1.00 27.36 26 LEU C N 1
ATOM 3888 C CA . LEU C 1 29 ? -36.474 25.380 -5.795 1.00 25.08 26 LEU C CA 1
ATOM 3889 C C . LEU C 1 29 ? -37.618 25.304 -4.771 1.00 24.22 26 LEU C C 1
ATOM 3890 O O . LEU C 1 29 ? -38.016 24.171 -4.437 1.00 22.53 26 LEU C O 1
ATOM 3895 N N . ALA C 1 30 ? -38.167 26.445 -4.342 1.00 25.46 27 ALA C N 1
ATOM 3896 C CA . ALA C 1 30 ? -39.226 26.467 -3.296 1.00 26.64 27 ALA C CA 1
ATOM 3897 C C . ALA C 1 30 ? -40.454 25.627 -3.679 1.00 26.17 27 ALA C C 1
ATOM 3898 O O . ALA C 1 30 ? -40.860 24.777 -2.854 1.00 24.79 27 ALA C O 1
ATOM 3900 N N . GLU C 1 31 ? -41.043 25.878 -4.852 1.00 27.45 28 GLU C N 1
ATOM 3901 C CA . GLU C 1 31 ? -42.280 25.157 -5.268 1.00 28.60 28 GLU C CA 1
ATOM 3902 C C . GLU C 1 31 ? -41.978 23.673 -5.487 1.00 25.23 28 GLU C C 1
ATOM 3903 O O . GLU C 1 31 ? -42.780 22.851 -5.025 1.00 24.35 28 GLU C O 1
ATOM 3909 N N . ILE C 1 32 ? -40.871 23.352 -6.167 1.00 24.13 29 ILE C N 1
ATOM 3910 C CA . ILE C 1 32 ? -40.483 21.928 -6.402 1.00 23.33 29 ILE C CA 1
ATOM 3911 C C . ILE C 1 32 ? -40.385 21.196 -5.056 1.00 21.41 29 ILE C C 1
ATOM 3912 O O . ILE C 1 32 ? -40.905 20.065 -4.948 1.00 20.65 29 ILE C O 1
ATOM 3917 N N . ASN C 1 33 ? -39.779 21.838 -4.056 1.00 20.70 30 ASN C N 1
ATOM 3918 C CA . ASN C 1 33 ? -39.602 21.187 -2.728 1.00 19.89 30 ASN C CA 1
ATOM 3919 C C . ASN C 1 33 ? -40.956 20.906 -2.078 1.00 19.90 30 ASN C C 1
ATOM 3920 O O . ASN C 1 33 ? -41.114 19.816 -1.511 1.00 20.19 30 ASN C O 1
ATOM 3925 N N . VAL C 1 34 ? -41.908 21.822 -2.192 1.00 21.42 31 VAL C N 1
ATOM 3926 C CA . VAL C 1 34 ? -43.247 21.557 -1.591 1.00 22.88 31 VAL C CA 1
ATOM 3927 C C . VAL C 1 34 ? -43.896 20.393 -2.357 1.00 23.10 31 VAL C C 1
ATOM 3928 O O . VAL C 1 34 ? -44.498 19.517 -1.708 1.00 21.95 31 VAL C O 1
ATOM 3932 N N . GLU C 1 35 ? -43.780 20.386 -3.688 1.00 23.61 32 GLU C N 1
ATOM 3933 C CA . GLU C 1 35 ? -44.373 19.290 -4.507 1.00 24.87 32 GLU C CA 1
ATOM 3934 C C . GLU C 1 35 ? -43.722 17.947 -4.129 1.00 22.03 32 GLU C C 1
ATOM 3935 O O . GLU C 1 35 ? -44.450 16.956 -3.964 1.00 21.52 32 GLU C O 1
ATOM 3941 N N . LEU C 1 36 ? -42.394 17.915 -4.031 1.00 21.07 33 LEU C N 1
ATOM 3942 C CA . LEU C 1 36 ? -41.666 16.649 -3.719 1.00 21.17 33 LEU C CA 1
ATOM 3943 C C . LEU C 1 36 ? -42.052 16.108 -2.335 1.00 21.23 33 LEU C C 1
ATOM 3944 O O . LEU C 1 36 ? -42.179 14.879 -2.185 1.00 21.44 33 LEU C O 1
ATOM 3949 N N . GLU C 1 37 ? -42.258 16.993 -1.363 1.00 22.82 34 GLU C N 1
ATOM 3950 C CA . GLU C 1 37 ? -42.626 16.570 0.013 1.00 24.75 34 GLU C CA 1
ATOM 3951 C C . GLU C 1 37 ? -43.915 15.720 -0.022 1.00 25.18 34 GLU C C 1
ATOM 3952 O O . GLU C 1 37 ? -44.027 14.769 0.782 1.00 23.12 34 GLU C O 1
ATOM 3958 N N A MET C 1 38 ? -44.824 16.022 -0.961 0.50 24.92 35 MET C N 1
ATOM 3959 N N B MET C 1 38 ? -44.825 16.019 -0.959 0.50 25.03 35 MET C N 1
ATOM 3960 C CA A MET C 1 38 ? -46.138 15.324 -1.087 0.50 26.69 35 MET C CA 1
ATOM 3961 C CA B MET C 1 38 ? -46.140 15.319 -1.036 0.50 26.89 35 MET C CA 1
ATOM 3962 C C A MET C 1 38 ? -45.976 13.912 -1.661 0.50 25.84 35 MET C C 1
ATOM 3963 C C B MET C 1 38 ? -46.037 13.987 -1.796 0.50 26.02 35 MET C C 1
ATOM 3964 O O A MET C 1 38 ? -46.877 13.084 -1.432 0.50 26.01 35 MET C O 1
ATOM 3965 O O B MET C 1 38 ? -47.067 13.292 -1.869 0.50 26.16 35 MET C O 1
ATOM 3974 N N . LEU C 1 39 ? -44.868 13.656 -2.362 1.00 23.92 36 LEU C N 1
ATOM 3975 C CA . LEU C 1 39 ? -44.659 12.357 -3.058 1.00 23.95 36 LEU C CA 1
ATOM 3976 C C . LEU C 1 39 ? -43.988 11.327 -2.138 1.00 23.25 36 LEU C C 1
ATOM 3977 O O . LEU C 1 39 ? -43.339 11.722 -1.148 1.00 22.64 36 LEU C O 1
ATOM 3982 N N . SER C 1 40 ? -44.123 10.049 -2.498 1.00 22.66 37 SER C N 1
ATOM 3983 C CA . SER C 1 40 ? -43.432 8.945 -1.795 1.00 22.12 37 SER C CA 1
ATOM 3984 C C . SER C 1 40 ? -41.938 8.989 -2.161 1.00 20.12 37 SER C C 1
ATOM 3985 O O . SER C 1 40 ? -41.595 9.597 -3.196 1.00 18.87 37 SER C O 1
ATOM 3988 N N . ALA C 1 41 ? -41.091 8.324 -1.376 1.00 19.75 38 ALA C N 1
ATOM 3989 C CA . ALA C 1 41 ? -39.644 8.233 -1.702 1.00 19.10 38 ALA C CA 1
ATOM 3990 C C . ALA C 1 41 ? -39.455 7.707 -3.137 1.00 18.34 38 ALA C C 1
ATOM 3991 O O . ALA C 1 41 ? -38.587 8.254 -3.868 1.00 17.20 38 ALA C O 1
ATOM 3993 N N . GLN C 1 42 ? -40.226 6.684 -3.525 1.00 19.57 39 GLN C N 1
ATOM 3994 C CA . GLN C 1 42 ? -40.103 6.073 -4.882 1.00 20.02 39 GLN C CA 1
ATOM 3995 C C . GLN C 1 42 ? -40.405 7.124 -5.956 1.00 19.40 39 GLN C C 1
ATOM 3996 O O . GLN C 1 42 ? -39.627 7.234 -6.915 1.00 19.09 39 GLN C O 1
ATOM 4002 N N . GLU C 1 43 ? -41.498 7.869 -5.785 1.00 20.29 40 GLU C N 1
ATOM 4003 C CA . GLU C 1 43 ? -41.917 8.904 -6.765 1.00 21.38 40 GLU C CA 1
ATOM 4004 C C . GLU C 1 43 ? -40.885 10.038 -6.777 1.00 19.12 40 GLU C C 1
ATOM 4005 O O . GLU C 1 43 ? -40.620 10.577 -7.870 1.00 19.07 40 GLU C O 1
ATOM 4011 N N . ARG C 1 44 ? -40.304 10.371 -5.619 1.00 18.02 41 ARG C N 1
ATOM 4012 C CA . ARG C 1 44 ? -39.273 11.448 -5.561 1.00 16.63 41 ARG C CA 1
ATOM 4013 C C . ARG C 1 44 ? -38.054 11.027 -6.396 1.00 16.47 41 ARG C C 1
ATOM 4014 O O . ARG C 1 44 ? -37.540 11.862 -7.175 1.00 16.49 41 ARG C O 1
ATOM 4022 N N . VAL C 1 45 ? -37.612 9.782 -6.251 1.00 16.62 42 VAL C N 1
ATOM 4023 C CA . VAL C 1 45 ? -36.430 9.312 -7.034 1.00 17.09 42 VAL C CA 1
ATOM 4024 C C . VAL C 1 45 ? -36.778 9.341 -8.529 1.00 16.76 42 VAL C C 1
ATOM 4025 O O . VAL C 1 45 ? -35.966 9.857 -9.325 1.00 16.50 42 VAL C O 1
ATOM 4029 N N . ALA C 1 46 ? -37.946 8.811 -8.896 1.00 17.87 43 ALA C N 1
ATOM 4030 C CA . ALA C 1 46 ? -38.372 8.822 -10.320 1.00 18.82 43 ALA C CA 1
ATOM 4031 C C . ALA C 1 46 ? -38.384 10.260 -10.858 1.00 18.08 43 ALA C C 1
ATOM 4032 O O . ALA C 1 46 ? -37.899 10.486 -11.994 1.00 17.99 43 ALA C O 1
ATOM 4034 N N . TRP C 1 47 ? -38.904 11.207 -10.078 1.00 17.92 44 TRP C N 1
ATOM 4035 C CA . TRP C 1 47 ? -38.944 12.625 -10.529 1.00 18.31 44 TRP C CA 1
ATOM 4036 C C . TRP C 1 47 ? -37.512 13.141 -10.766 1.00 17.27 44 TRP C C 1
ATOM 4037 O O . TRP C 1 47 ? -37.279 13.785 -11.806 1.00 17.93 44 TRP C O 1
ATOM 4048 N N . ALA C 1 48 ? -36.581 12.835 -9.864 1.00 16.36 45 ALA C N 1
ATOM 4049 C CA . ALA C 1 48 ? -35.185 13.318 -10.017 1.00 16.11 45 ALA C CA 1
ATOM 4050 C C . ALA C 1 48 ? -34.551 12.706 -11.272 1.00 16.56 45 ALA C C 1
ATOM 4051 O O . ALA C 1 48 ? -33.861 13.427 -12.009 1.00 17.93 45 ALA C O 1
ATOM 4053 N N . LEU C 1 49 ? -34.804 11.425 -11.508 1.00 16.98 46 LEU C N 1
ATOM 4054 C CA . LEU C 1 49 ? -34.213 10.724 -12.677 1.00 18.14 46 LEU C CA 1
ATOM 4055 C C . LEU C 1 49 ? -34.733 11.325 -13.981 1.00 20.09 46 LEU C C 1
ATOM 4056 O O . LEU C 1 49 ? -33.945 11.410 -14.937 1.00 20.13 46 LEU C O 1
ATOM 4061 N N . GLN C 1 50 ? -36.003 11.731 -14.003 1.00 21.25 47 GLN C N 1
ATOM 4062 C CA . GLN C 1 50 ? -36.659 12.243 -15.234 1.00 24.13 47 GLN C CA 1
ATOM 4063 C C . GLN C 1 50 ? -36.500 13.765 -15.384 1.00 23.49 47 GLN C C 1
ATOM 4064 O O . GLN C 1 50 ? -36.504 14.225 -16.541 1.00 23.48 47 GLN C O 1
ATOM 4070 N N . ASN C 1 51 ? -36.312 14.514 -14.288 1.00 21.33 48 ASN C N 1
ATOM 4071 C CA . ASN C 1 51 ? -36.383 16.003 -14.377 1.00 22.44 48 ASN C CA 1
ATOM 4072 C C . ASN C 1 51 ? -35.089 16.733 -14.002 1.00 21.47 48 ASN C C 1
ATOM 4073 O O . ASN C 1 51 ? -35.018 17.943 -14.301 1.00 24.04 48 ASN C O 1
ATOM 4078 N N . LEU C 1 52 ? -34.142 16.068 -13.347 1.00 20.51 49 LEU C N 1
ATOM 4079 C CA . LEU C 1 52 ? -32.861 16.739 -13.002 1.00 19.27 49 LEU C CA 1
ATOM 4080 C C . LEU C 1 52 ? -31.769 16.242 -13.939 1.00 19.29 49 LEU C C 1
ATOM 4081 O O . LEU C 1 52 ? -31.732 15.041 -14.245 1.00 18.10 49 LEU C O 1
ATOM 4086 N N . GLU C 1 53 ? -30.877 17.147 -14.308 1.00 20.19 50 GLU C N 1
ATOM 4087 C CA . GLU C 1 53 ? -29.772 16.812 -15.230 1.00 21.43 50 GLU C CA 1
ATOM 4088 C C . GLU C 1 53 ? -28.900 15.704 -14.629 1.00 19.87 50 GLU C C 1
ATOM 4089 O O . GLU C 1 53 ? -28.698 15.716 -13.396 1.00 18.16 50 GLU C O 1
ATOM 4095 N N . GLY C 1 54 ? -28.425 14.789 -15.481 1.00 18.44 51 GLY C N 1
ATOM 4096 C CA . GLY C 1 54 ? -27.512 13.700 -15.079 1.00 18.42 51 GLY C CA 1
ATOM 4097 C C . GLY C 1 54 ? -26.051 14.126 -15.235 1.00 18.40 51 GLY C C 1
ATOM 4098 O O . GLY C 1 54 ? -25.767 15.246 -15.673 1.00 17.98 51 GLY C O 1
ATOM 4099 N N . ALA C 1 55 ? -25.115 13.225 -14.918 1.00 18.58 52 ALA C N 1
ATOM 4100 C CA . ALA C 1 55 ? -25.391 11.869 -14.475 1.00 17.93 52 ALA C CA 1
ATOM 4101 C C . ALA C 1 55 ? -25.949 11.834 -13.047 1.00 16.91 52 ALA C C 1
ATOM 4102 O O . ALA C 1 55 ? -25.722 12.794 -12.260 1.00 17.11 52 ALA C O 1
ATOM 4104 N N . HIS C 1 56 ? -26.678 10.759 -12.752 1.00 16.70 53 HIS C N 1
ATOM 4105 C CA . HIS C 1 56 ? -27.292 10.482 -11.428 1.00 16.48 53 HIS C CA 1
ATOM 4106 C C . HIS C 1 56 ? -26.431 9.438 -10.726 1.00 16.32 53 HIS C C 1
ATOM 4107 O O . HIS C 1 56 ? -25.985 8.476 -11.409 1.00 16.63 53 HIS C O 1
ATOM 4114 N N . ALA C 1 57 ? -26.169 9.642 -9.440 1.00 15.62 54 ALA C N 1
ATOM 4115 C CA . ALA C 1 57 ? -25.368 8.673 -8.667 1.00 15.85 54 ALA C CA 1
ATOM 4116 C C . ALA C 1 57 ? -25.856 8.676 -7.226 1.00 15.64 54 ALA C C 1
ATOM 4117 O O . ALA C 1 57 ? -26.440 9.690 -6.777 1.00 15.52 54 ALA C O 1
ATOM 4119 N N . VAL C 1 58 ? -25.710 7.529 -6.574 1.00 17.23 55 VAL C N 1
ATOM 4120 C CA . VAL C 1 58 ? -26.015 7.434 -5.125 1.00 17.08 55 VAL C CA 1
ATOM 4121 C C . VAL C 1 58 ? -24.696 7.132 -4.414 1.00 17.42 55 VAL C C 1
ATOM 4122 O O . VAL C 1 58 ? -23.855 6.405 -4.991 1.00 17.17 55 VAL C O 1
ATOM 4126 N N . SER C 1 59 ? -24.478 7.758 -3.265 1.00 16.98 56 SER C N 1
ATOM 4127 C CA . SER C 1 59 ? -23.274 7.442 -2.456 1.00 17.17 56 SER C CA 1
ATOM 4128 C C . SER C 1 59 ? -23.720 6.613 -1.250 1.00 17.32 56 SER C C 1
ATOM 4129 O O . SER C 1 59 ? -24.875 6.784 -0.806 1.00 16.59 56 SER C O 1
ATOM 4132 N N . SER C 1 60 ? -22.842 5.744 -0.756 1.00 17.37 57 SER C N 1
ATOM 4133 C CA . SER C 1 60 ? -23.180 4.965 0.456 1.00 17.91 57 SER C CA 1
ATOM 4134 C C . SER C 1 60 ? -21.911 4.647 1.239 1.00 18.48 57 SER C C 1
ATOM 4135 O O . SER C 1 60 ? -20.875 4.389 0.620 1.00 17.65 57 SER C O 1
ATOM 4138 N N A SER C 1 61 ? -21.994 4.737 2.564 0.70 19.10 58 SER C N 1
ATOM 4139 N N B SER C 1 61 ? -22.006 4.719 2.568 0.30 18.81 58 SER C N 1
ATOM 4140 C CA A SER C 1 61 ? -20.890 4.303 3.458 0.70 20.12 58 SER C CA 1
ATOM 4141 C CA B SER C 1 61 ? -20.909 4.305 3.480 0.30 19.32 58 SER C CA 1
ATOM 4142 C C A SER C 1 61 ? -21.131 2.831 3.839 0.70 20.57 58 SER C C 1
ATOM 4143 C C B SER C 1 61 ? -21.146 2.837 3.864 0.30 19.69 58 SER C C 1
ATOM 4144 O O A SER C 1 61 ? -20.280 2.250 4.539 0.70 20.45 58 SER C O 1
ATOM 4145 O O B SER C 1 61 ? -20.311 2.274 4.598 0.30 19.82 58 SER C O 1
ATOM 4150 N N . PHE C 1 62 ? -22.250 2.251 3.373 1.00 19.22 59 PHE C N 1
ATOM 4151 C CA . PHE C 1 62 ? -22.613 0.842 3.686 1.00 19.58 59 PHE C CA 1
ATOM 4152 C C . PHE C 1 62 ? -22.682 0.645 5.204 1.00 19.82 59 PHE C C 1
ATOM 4153 O O . PHE C 1 62 ? -22.230 -0.405 5.712 1.00 20.01 59 PHE C O 1
ATOM 4161 N N . GLY C 1 63 ? -23.233 1.653 5.885 1.00 19.04 60 GLY C N 1
ATOM 4162 C CA . GLY C 1 63 ? -23.447 1.659 7.337 1.00 19.50 60 GLY C CA 1
ATOM 4163 C C . GLY C 1 63 ? -24.681 0.863 7.741 1.00 19.55 60 GLY C C 1
ATOM 4164 O O . GLY C 1 63 ? -25.246 0.136 6.893 1.00 19.19 60 GLY C O 1
ATOM 4165 N N . ILE C 1 64 ? -25.146 1.080 8.968 1.00 19.77 61 ILE C N 1
ATOM 4166 C CA . ILE C 1 64 ? -26.244 0.261 9.562 1.00 20.61 61 ILE C CA 1
ATOM 4167 C C . ILE C 1 64 ? -27.503 0.208 8.681 1.00 20.01 61 ILE C C 1
ATOM 4168 O O . ILE C 1 64 ? -27.981 -0.917 8.449 1.00 19.89 61 ILE C O 1
ATOM 4173 N N . GLN C 1 65 ? -28.014 1.350 8.210 1.00 19.83 62 GLN C N 1
ATOM 4174 C CA . GLN C 1 65 ? -29.305 1.382 7.447 1.00 19.73 62 GLN C CA 1
ATOM 4175 C C . GLN C 1 65 ? -29.084 1.582 5.943 1.00 18.60 62 GLN C C 1
ATOM 4176 O O . GLN C 1 65 ? -30.051 1.963 5.244 1.00 18.25 62 GLN C O 1
ATOM 4182 N N . ALA C 1 66 ? -27.886 1.264 5.443 1.00 18.00 63 ALA C N 1
ATOM 4183 C CA . ALA C 1 66 ? -27.498 1.521 4.035 1.00 17.30 63 ALA C CA 1
ATOM 4184 C C . ALA C 1 66 ? -28.388 0.819 2.994 1.00 17.05 63 ALA C C 1
ATOM 4185 O O . ALA C 1 66 ? -28.539 1.391 1.885 1.00 16.83 63 ALA C O 1
ATOM 4187 N N . ALA C 1 67 ? -28.930 -0.361 3.293 1.00 17.53 64 ALA C N 1
ATOM 4188 C CA . ALA C 1 67 ? -29.718 -1.118 2.278 1.00 17.43 64 ALA C CA 1
ATOM 4189 C C . ALA C 1 67 ? -30.976 -0.358 1.813 1.00 17.68 64 ALA C C 1
ATOM 4190 O O . ALA C 1 67 ? -31.402 -0.616 0.670 1.00 17.01 64 ALA C O 1
ATOM 4192 N N . VAL C 1 68 ? -31.545 0.547 2.624 1.00 18.03 65 VAL C N 1
ATOM 4193 C CA . VAL C 1 68 ? -32.768 1.293 2.187 1.00 18.32 65 VAL C CA 1
ATOM 4194 C C . VAL C 1 68 ? -32.469 2.092 0.908 1.00 18.04 65 VAL C C 1
ATOM 4195 O O . VAL C 1 68 ? -33.138 1.849 -0.121 1.00 17.61 65 VAL C O 1
ATOM 4199 N N . MET C 1 69 ? -31.477 2.992 0.951 1.00 17.84 66 MET C N 1
ATOM 4200 C CA . MET C 1 69 ? -31.180 3.870 -0.216 1.00 17.48 66 MET C CA 1
ATOM 4201 C C . MET C 1 69 ? -30.712 3.042 -1.411 1.00 17.25 66 MET C C 1
ATOM 4202 O O . MET C 1 69 ? -31.114 3.361 -2.545 1.00 16.73 66 MET C O 1
ATOM 4207 N N . LEU C 1 70 ? -29.896 2.017 -1.167 1.00 16.89 67 LEU C N 1
ATOM 4208 C CA . LEU C 1 70 ? -29.305 1.208 -2.262 1.00 16.68 67 LEU C CA 1
ATOM 4209 C C . LEU C 1 70 ? -30.424 0.447 -2.977 1.00 16.64 67 LEU C C 1
ATOM 4210 O O . LEU C 1 70 ? -30.431 0.444 -4.213 1.00 17.28 67 LEU C O 1
ATOM 4215 N N . HIS C 1 71 ? -31.359 -0.129 -2.229 1.00 16.89 68 HIS C N 1
ATOM 4216 C CA . HIS C 1 71 ? -32.493 -0.854 -2.861 1.00 17.35 68 HIS C CA 1
ATOM 4217 C C . HIS C 1 71 ? -33.439 0.156 -3.516 1.00 17.48 68 HIS C C 1
ATOM 4218 O O . HIS C 1 71 ? -33.806 -0.035 -4.705 1.00 17.86 68 HIS C O 1
ATOM 4225 N N . LEU C 1 72 ? -33.794 1.208 -2.783 1.00 17.70 69 LEU C N 1
ATOM 4226 C CA . LEU C 1 72 ? -34.749 2.234 -3.289 1.00 18.11 69 LEU C CA 1
ATOM 4227 C C . LEU C 1 72 ? -34.270 2.801 -4.633 1.00 18.12 69 LEU C C 1
ATOM 4228 O O . LEU C 1 72 ? -35.075 2.837 -5.594 1.00 18.11 69 LEU C O 1
ATOM 4233 N N . VAL C 1 73 ? -32.996 3.181 -4.724 1.00 18.04 70 VAL C N 1
ATOM 4234 C CA . VAL C 1 73 ? -32.518 3.831 -5.981 1.00 18.55 70 VAL C CA 1
ATOM 4235 C C . VAL C 1 73 ? -32.226 2.783 -7.073 1.00 18.20 70 VAL C C 1
ATOM 4236 O O . VAL C 1 73 ? -32.620 3.029 -8.225 1.00 18.31 70 VAL C O 1
ATOM 4240 N N . SER C 1 74 ? -31.610 1.646 -6.740 1.00 17.62 71 SER C N 1
ATOM 4241 C CA . SER C 1 74 ? -31.275 0.652 -7.799 1.00 18.07 71 SER C CA 1
ATOM 4242 C C . SER C 1 74 ? -32.552 0.051 -8.403 1.00 19.34 71 SER C C 1
ATOM 4243 O O . SER C 1 74 ? -32.519 -0.303 -9.610 1.00 19.85 71 SER C O 1
ATOM 4246 N N . LYS C 1 75 ? -33.640 -0.021 -7.634 1.00 20.56 72 LYS C N 1
ATOM 4247 C CA . LYS C 1 75 ? -34.904 -0.561 -8.208 1.00 23.39 72 LYS C CA 1
ATOM 4248 C C . LYS C 1 75 ? -35.500 0.430 -9.218 1.00 23.47 72 LYS C C 1
ATOM 4249 O O . LYS C 1 75 ? -36.331 -0.012 -10.030 1.00 24.50 72 LYS C O 1
ATOM 4255 N N . GLN C 1 76 ? -35.080 1.700 -9.187 1.00 23.05 73 GLN C N 1
ATOM 4256 C CA . GLN C 1 76 ? -35.560 2.733 -10.148 1.00 22.87 73 GLN C CA 1
ATOM 4257 C C . GLN C 1 76 ? -34.585 2.809 -11.336 1.00 23.42 73 GLN C C 1
ATOM 4258 O O . GLN C 1 76 ? -35.034 3.137 -12.443 1.00 22.82 73 GLN C O 1
ATOM 4264 N N . GLN C 1 77 ? -33.285 2.577 -11.098 1.00 22.22 74 GLN C N 1
ATOM 4265 C CA . GLN C 1 77 ? -32.248 2.577 -12.174 1.00 23.06 74 GLN C CA 1
ATOM 4266 C C . GLN C 1 77 ? -31.225 1.493 -11.809 1.00 21.99 74 GLN C C 1
ATOM 4267 O O . GLN C 1 77 ? -30.325 1.771 -10.988 1.00 19.04 74 GLN C O 1
ATOM 4273 N N . ALA C 1 78 ? -31.357 0.310 -12.416 1.00 22.10 75 ALA C N 1
ATOM 4274 C CA . ALA C 1 78 ? -30.510 -0.863 -12.088 1.00 22.96 75 ALA C CA 1
ATOM 4275 C C . ALA C 1 78 ? -29.010 -0.541 -12.136 1.00 22.57 75 ALA C C 1
ATOM 4276 O O . ALA C 1 78 ? -28.292 -1.002 -11.236 1.00 22.07 75 ALA C O 1
ATOM 4278 N N . ASP C 1 79 ? -28.559 0.212 -13.142 1.00 22.55 76 ASP C N 1
ATOM 4279 C CA . ASP C 1 79 ? -27.104 0.451 -13.311 1.00 22.83 76 ASP C CA 1
ATOM 4280 C C . ASP C 1 79 ? -26.690 1.806 -12.727 1.00 21.15 76 ASP C C 1
ATOM 4281 O O . ASP C 1 79 ? -25.645 2.335 -13.153 1.00 20.29 76 ASP C O 1
ATOM 4286 N N . ILE C 1 80 ? -27.455 2.340 -11.773 1.00 19.95 77 ILE C N 1
ATOM 4287 C CA . ILE C 1 80 ? -27.043 3.639 -11.175 1.00 19.80 77 ILE C CA 1
ATOM 4288 C C . ILE C 1 80 ? -25.680 3.461 -10.515 1.00 18.53 77 ILE C C 1
ATOM 4289 O O . ILE C 1 80 ? -25.448 2.473 -9.821 1.00 17.44 77 ILE C O 1
ATOM 4294 N N . PRO C 1 81 ? -24.717 4.372 -10.779 1.00 17.96 78 PRO C N 1
ATOM 4295 C CA . PRO C 1 81 ? -23.420 4.311 -10.127 1.00 17.49 78 PRO C CA 1
ATOM 4296 C C . PRO C 1 81 ? -23.568 4.454 -8.607 1.00 16.78 78 PRO C C 1
ATOM 4297 O O . PRO C 1 81 ? -24.257 5.380 -8.150 1.00 16.63 78 PRO C O 1
ATOM 4301 N N . VAL C 1 82 ? -22.956 3.528 -7.870 1.00 15.88 79 VAL C N 1
ATOM 4302 C CA . VAL C 1 82 ? -22.945 3.555 -6.381 1.00 15.44 79 VAL C CA 1
ATOM 4303 C C . VAL C 1 82 ? -21.525 3.939 -5.951 1.00 15.29 79 VAL C C 1
ATOM 4304 O O . VAL C 1 82 ? -20.588 3.120 -6.145 1.00 15.09 79 VAL C O 1
ATOM 4308 N N . ILE C 1 83 ? -21.368 5.149 -5.422 1.00 15.34 80 ILE C N 1
ATOM 4309 C CA . ILE C 1 83 ? -20.029 5.645 -5.011 1.00 15.67 80 ILE C CA 1
ATOM 4310 C C . ILE C 1 83 ? -19.689 5.159 -3.605 1.00 15.91 80 ILE C C 1
ATOM 4311 O O . ILE C 1 83 ? -20.457 5.462 -2.645 1.00 16.24 80 ILE C O 1
ATOM 4316 N N . LEU C 1 84 ? -18.569 4.459 -3.494 1.00 15.84 81 LEU C N 1
ATOM 4317 C CA . LEU C 1 84 ? -18.044 4.027 -2.179 1.00 16.04 81 LEU C CA 1
ATOM 4318 C C . LEU C 1 84 ? -16.646 4.616 -2.012 1.00 16.42 81 LEU C C 1
ATOM 4319 O O . LEU C 1 84 ? -15.819 4.442 -2.933 1.00 15.76 81 LEU C O 1
ATOM 4324 N N . THR C 1 85 ? -16.416 5.320 -0.901 1.00 16.89 82 THR C N 1
ATOM 4325 C CA . THR C 1 85 ? -15.045 5.799 -0.604 1.00 17.88 82 THR C CA 1
ATOM 4326 C C . THR C 1 85 ? -14.458 4.793 0.391 1.00 17.70 82 THR C C 1
ATOM 4327 O O . THR C 1 85 ? -15.038 4.627 1.472 1.00 17.91 82 THR C O 1
ATOM 4331 N N . ASP C 1 86 ? -13.421 4.069 -0.025 1.00 17.50 83 ASP C N 1
ATOM 4332 C CA . ASP C 1 86 ? -12.779 3.061 0.856 1.00 17.61 83 ASP C CA 1
ATOM 4333 C C . ASP C 1 86 ? -11.599 3.734 1.553 1.00 18.41 83 ASP C C 1
ATOM 4334 O O . ASP C 1 86 ? -10.574 3.997 0.877 1.00 18.29 83 ASP C O 1
ATOM 4339 N N . THR C 1 87 ? -11.761 4.009 2.851 1.00 18.59 84 THR C N 1
ATOM 4340 C CA . THR C 1 87 ? -10.699 4.617 3.692 1.00 19.21 84 THR C CA 1
ATOM 4341 C C . THR C 1 87 ? -9.529 3.646 3.826 1.00 19.50 84 THR C C 1
ATOM 4342 O O . THR C 1 87 ? -8.424 4.109 4.126 1.00 19.83 84 THR C O 1
ATOM 4346 N N . GLY C 1 88 ? -9.790 2.359 3.576 1.00 19.27 85 GLY C N 1
ATOM 4347 C CA . GLY C 1 88 ? -8.814 1.271 3.759 1.00 19.28 85 GLY C CA 1
ATOM 4348 C C . GLY C 1 88 ? -8.892 0.698 5.172 1.00 19.73 85 GLY C C 1
ATOM 4349 O O . GLY C 1 88 ? -8.120 -0.229 5.468 1.00 19.59 85 GLY C O 1
ATOM 4350 N N . TYR C 1 89 ? -9.797 1.225 6.011 1.00 19.20 86 TYR C N 1
ATOM 4351 C CA . TYR C 1 89 ? -9.884 0.777 7.426 1.00 20.08 86 TYR C CA 1
ATOM 4352 C C . TYR C 1 89 ? -11.331 0.533 7.888 1.00 20.21 86 TYR C C 1
ATOM 4353 O O . TYR C 1 89 ? -11.597 0.650 9.117 1.00 19.81 86 TYR C O 1
ATOM 4362 N N . LEU C 1 90 ? -12.244 0.226 6.959 1.00 19.81 87 LEU C N 1
ATOM 4363 C CA . LEU C 1 90 ? -13.647 -0.079 7.340 1.00 20.25 87 LEU C CA 1
ATOM 4364 C C . LEU C 1 90 ? -13.671 -1.362 8.178 1.00 21.19 87 LEU C C 1
ATOM 4365 O O . LEU C 1 90 ? -12.696 -2.145 8.117 1.00 20.54 87 LEU C O 1
ATOM 4370 N N . PHE C 1 91 ? -14.734 -1.552 8.959 1.00 21.06 88 PHE C N 1
ATOM 4371 C CA . PHE C 1 91 ? -14.878 -2.811 9.725 1.00 22.45 88 PHE C CA 1
ATOM 4372 C C . PHE C 1 91 ? -14.926 -3.984 8.753 1.00 21.82 88 PHE C C 1
ATOM 4373 O O . PHE C 1 91 ? -15.434 -3.841 7.637 1.00 19.97 88 PHE C O 1
ATOM 4381 N N . PRO C 1 92 ? -14.352 -5.154 9.122 1.00 23.06 89 PRO C N 1
ATOM 4382 C CA . PRO C 1 92 ? -14.442 -6.347 8.284 1.00 22.97 89 PRO C CA 1
ATOM 4383 C C . PRO C 1 92 ? -15.912 -6.615 7.928 1.00 22.36 89 PRO C C 1
ATOM 4384 O O . PRO C 1 92 ? -16.196 -6.955 6.798 1.00 21.18 89 PRO C O 1
ATOM 4388 N N . GLU C 1 93 ? -16.813 -6.402 8.894 1.00 22.19 90 GLU C N 1
ATOM 4389 C CA . GLU C 1 93 ? -18.263 -6.625 8.658 1.00 21.87 90 GLU C CA 1
ATOM 4390 C C . GLU C 1 93 ? -18.777 -5.627 7.614 1.00 20.75 90 GLU C C 1
ATOM 4391 O O . GLU C 1 93 ? -19.747 -5.967 6.897 1.00 20.31 90 GLU C O 1
ATOM 4397 N N . THR C 1 94 ? -18.158 -4.447 7.521 1.00 20.12 91 THR C N 1
ATOM 4398 C CA . THR C 1 94 ? -18.622 -3.468 6.503 1.00 19.14 91 THR C CA 1
ATOM 4399 C C . THR C 1 94 ? -18.204 -3.982 5.119 1.00 18.88 91 THR C C 1
ATOM 4400 O O . THR C 1 94 ? -19.059 -3.947 4.199 1.00 17.77 91 THR C O 1
ATOM 4404 N N . TYR C 1 95 ? -16.956 -4.453 4.978 1.00 18.15 92 TYR C N 1
ATOM 4405 C CA . TYR C 1 95 ? -16.513 -5.007 3.670 1.00 18.41 92 TYR C CA 1
ATOM 4406 C C . TYR C 1 95 ? -17.375 -6.223 3.319 1.00 19.08 92 TYR C C 1
ATOM 4407 O O . TYR C 1 95 ? -17.721 -6.373 2.148 1.00 18.57 92 TYR C O 1
ATOM 4416 N N . GLN C 1 96 ? -17.735 -7.044 4.311 1.00 20.30 93 GLN C N 1
ATOM 4417 C CA . GLN C 1 96 ? -18.601 -8.230 4.023 1.00 21.55 93 GLN C CA 1
ATOM 4418 C C . GLN C 1 96 ? -19.997 -7.743 3.587 1.00 20.65 93 GLN C C 1
ATOM 4419 O O . GLN C 1 96 ? -20.598 -8.363 2.676 1.00 19.92 93 GLN C O 1
ATOM 4425 N N . PHE C 1 97 ? -20.467 -6.633 4.160 1.00 20.80 94 PHE C N 1
ATOM 4426 C CA . PHE C 1 97 ? -21.812 -6.087 3.823 1.00 20.32 94 PHE C CA 1
ATOM 4427 C C . PHE C 1 97 ? -21.787 -5.504 2.407 1.00 19.46 94 PHE C C 1
ATOM 4428 O O . PHE C 1 97 ? -22.778 -5.667 1.653 1.00 18.49 94 PHE C O 1
ATOM 4436 N N . ILE C 1 98 ? -20.702 -4.800 2.071 1.00 18.86 95 ILE C N 1
ATOM 4437 C CA . ILE C 1 98 ? -20.515 -4.253 0.697 1.00 18.68 95 ILE C CA 1
ATOM 4438 C C . ILE C 1 98 ? -20.615 -5.414 -0.299 1.00 19.21 95 ILE C C 1
ATOM 4439 O O . ILE C 1 98 ? -21.372 -5.295 -1.292 1.00 18.85 95 ILE C O 1
ATOM 4444 N N . ASP C 1 99 ? -19.877 -6.497 -0.047 1.00 20.02 96 ASP C N 1
ATOM 4445 C CA . ASP C 1 99 ? -19.908 -7.655 -0.976 1.00 21.55 96 ASP C CA 1
ATOM 4446 C C . ASP C 1 99 ? -21.328 -8.218 -1.052 1.00 22.33 96 ASP C C 1
ATOM 4447 O O . ASP C 1 99 ? -21.780 -8.503 -2.179 1.00 21.26 96 ASP C O 1
ATOM 4452 N N . GLU C 1 100 ? -21.991 -8.366 0.100 1.00 23.43 97 GLU C N 1
ATOM 4453 C CA . GLU C 1 100 ? -23.355 -8.967 0.160 1.00 25.11 97 GLU C CA 1
ATOM 4454 C C . GLU C 1 100 ? -24.360 -8.134 -0.655 1.00 23.19 97 GLU C C 1
ATOM 4455 O O . GLU C 1 100 ? -25.076 -8.720 -1.487 1.00 22.10 97 GLU C O 1
ATOM 4461 N N . LEU C 1 101 ? -24.426 -6.823 -0.406 1.00 21.20 98 LEU C N 1
ATOM 4462 C CA . LEU C 1 101 ? -25.400 -5.951 -1.116 1.00 20.48 98 LEU C CA 1
ATOM 4463 C C . LEU C 1 101 ? -25.016 -5.786 -2.592 1.00 19.75 98 LEU C C 1
ATOM 4464 O O . LEU C 1 101 ? -25.933 -5.690 -3.427 1.00 19.42 98 LEU C O 1
ATOM 4469 N N . THR C 1 102 ? -23.718 -5.764 -2.909 1.00 19.98 99 THR C N 1
ATOM 4470 C CA . THR C 1 102 ? -23.311 -5.618 -4.333 1.00 20.15 99 THR C CA 1
ATOM 4471 C C . THR C 1 102 ? -23.851 -6.821 -5.114 1.00 21.50 99 THR C C 1
ATOM 4472 O O . THR C 1 102 ? -24.362 -6.619 -6.230 1.00 21.40 99 THR C O 1
ATOM 4476 N N . LYS C 1 103 ? -23.797 -8.011 -4.515 1.00 23.00 100 LYS C N 1
ATOM 4477 C CA . LYS C 1 103 ? -24.278 -9.238 -5.191 1.00 25.34 100 LYS C CA 1
ATOM 4478 C C . LYS C 1 103 ? -25.817 -9.290 -5.194 1.00 24.62 100 LYS C C 1
ATOM 4479 O O . LYS C 1 103 ? -26.400 -9.420 -6.286 1.00 23.48 100 LYS C O 1
ATOM 4485 N N . SER C 1 104 ? -26.454 -9.129 -4.030 1.00 23.90 101 SER C N 1
ATOM 4486 C CA . SER C 1 104 ? -27.932 -9.276 -3.934 1.00 23.99 101 SER C CA 1
ATOM 4487 C C . SER C 1 104 ? -28.686 -8.183 -4.702 1.00 23.26 101 SER C C 1
ATOM 4488 O O . SER C 1 104 ? -29.774 -8.485 -5.205 1.00 23.00 101 SER C O 1
ATOM 4491 N N . LEU C 1 105 ? -28.135 -6.971 -4.801 1.00 21.83 102 LEU C N 1
ATOM 4492 C CA . LEU C 1 105 ? -28.837 -5.854 -5.486 1.00 21.34 102 LEU C CA 1
ATOM 4493 C C . LEU C 1 105 ? -28.208 -5.575 -6.859 1.00 21.28 102 LEU C C 1
ATOM 4494 O O . LEU C 1 105 ? -28.685 -4.647 -7.544 1.00 20.72 102 LEU C O 1
ATOM 4499 N N A ASN C 1 106 ? -27.188 -6.354 -7.237 0.70 21.55 103 ASN C N 1
ATOM 4500 N N B ASN C 1 106 ? -27.190 -6.360 -7.243 0.30 21.12 103 ASN C N 1
ATOM 4501 C CA A ASN C 1 106 ? -26.486 -6.186 -8.537 0.70 21.73 103 ASN C CA 1
ATOM 4502 C CA B ASN C 1 106 ? -26.495 -6.179 -8.548 0.30 20.99 103 ASN C CA 1
ATOM 4503 C C A ASN C 1 106 ? -26.085 -4.709 -8.680 0.70 20.74 103 ASN C C 1
ATOM 4504 C C B ASN C 1 106 ? -26.090 -4.706 -8.683 0.30 20.27 103 ASN C C 1
ATOM 4505 O O A ASN C 1 106 ? -26.424 -4.082 -9.693 0.70 20.64 103 ASN C O 1
ATOM 4506 O O B ASN C 1 106 ? -26.441 -4.083 -9.701 0.30 20.30 103 ASN C O 1
ATOM 4515 N N . LEU C 1 107 ? -25.365 -4.181 -7.691 1.00 19.66 104 LEU C N 1
ATOM 4516 C CA . LEU C 1 107 ? -24.963 -2.750 -7.705 1.00 18.78 104 LEU C CA 1
ATOM 4517 C C . LEU C 1 107 ? -23.814 -2.475 -8.674 1.00 18.28 104 LEU C C 1
ATOM 4518 O O . LEU C 1 107 ? -22.896 -3.308 -8.775 1.00 18.34 104 LEU C O 1
ATOM 4523 N N . ASN C 1 108 ? -23.885 -1.312 -9.313 1.00 17.46 105 ASN C N 1
ATOM 4524 C CA . ASN C 1 108 ? -22.831 -0.776 -10.208 1.00 17.31 105 ASN C CA 1
ATOM 4525 C C . ASN C 1 108 ? -21.873 -0.013 -9.281 1.00 16.97 105 ASN C C 1
ATOM 4526 O O . ASN C 1 108 ? -21.888 1.223 -9.270 1.00 16.82 105 ASN C O 1
ATOM 4531 N N . LEU C 1 109 ? -21.086 -0.753 -8.508 1.00 17.23 106 LEU C N 1
ATOM 4532 C CA . LEU C 1 109 ? -20.213 -0.156 -7.467 1.00 16.85 106 LEU C CA 1
ATOM 4533 C C . LEU C 1 109 ? -18.995 0.527 -8.085 1.00 17.22 106 LEU C C 1
ATOM 4534 O O . LEU C 1 109 ? -18.279 -0.114 -8.877 1.00 16.91 106 LEU C O 1
ATOM 4539 N N . LYS C 1 110 ? -18.767 1.777 -7.691 1.00 17.40 107 LYS C N 1
ATOM 4540 C CA . LYS C 1 110 ? -17.623 2.593 -8.165 1.00 17.73 107 LYS C CA 1
ATOM 4541 C C . LYS C 1 110 ? -16.793 2.935 -6.926 1.00 17.51 107 LYS C C 1
ATOM 4542 O O . LYS C 1 110 ? -17.273 3.739 -6.093 1.00 17.49 107 LYS C O 1
ATOM 4548 N N . VAL C 1 111 ? -15.623 2.309 -6.802 1.00 17.24 108 VAL C N 1
ATOM 4549 C CA . VAL C 1 111 ? -14.777 2.484 -5.588 1.00 17.25 108 VAL C CA 1
ATOM 4550 C C . VAL C 1 111 ? -13.720 3.567 -5.820 1.00 17.71 108 VAL C C 1
ATOM 4551 O O . VAL C 1 111 ? -13.032 3.532 -6.852 1.00 17.28 108 VAL C O 1
ATOM 4555 N N . TYR C 1 112 ? -13.605 4.484 -4.861 1.00 17.25 109 TYR C N 1
ATOM 4556 C CA . TYR C 1 112 ? -12.621 5.594 -4.848 1.00 18.18 109 TYR C CA 1
ATOM 4557 C C . TYR C 1 112 ? -11.845 5.527 -3.534 1.00 17.32 109 TYR C C 1
ATOM 4558 O O . TYR C 1 112 ? -12.421 5.165 -2.494 1.00 17.41 109 TYR C O 1
ATOM 4567 N N . ARG C 1 113 ? -10.569 5.884 -3.601 1.00 17.57 110 ARG C N 1
ATOM 4568 C CA . ARG C 1 113 ? -9.677 5.835 -2.421 1.00 17.62 110 ARG C CA 1
ATOM 4569 C C . ARG C 1 113 ? -8.443 6.695 -2.703 1.00 17.95 110 ARG C C 1
ATOM 4570 O O . ARG C 1 113 ? -8.271 7.156 -3.846 1.00 17.16 110 ARG C O 1
ATOM 4578 N N . ALA C 1 114 ? -7.591 6.841 -1.699 1.00 18.62 111 ALA C N 1
ATOM 4579 C CA . ALA C 1 114 ? -6.332 7.604 -1.853 1.00 19.32 111 ALA C CA 1
ATOM 4580 C C . ALA C 1 114 ? -5.395 6.869 -2.820 1.00 19.94 111 ALA C C 1
ATOM 4581 O O . ALA C 1 114 ? -5.528 5.639 -2.974 1.00 19.43 111 ALA C O 1
ATOM 4583 N N . ASN C 1 115 ? -4.490 7.614 -3.455 1.00 21.34 112 ASN C N 1
ATOM 4584 C CA . ASN C 1 115 ? -3.493 7.039 -4.395 1.00 23.29 112 ASN C CA 1
ATOM 4585 C C . ASN C 1 115 ? -2.506 6.170 -3.601 1.00 23.66 112 ASN C C 1
ATOM 4586 O O . ASN C 1 115 ? -1.867 5.284 -4.197 1.00 22.85 112 ASN C O 1
ATOM 4591 N N . GLU C 1 116 ? -2.394 6.423 -2.296 1.00 23.93 113 GLU C N 1
ATOM 4592 C CA . GLU C 1 116 ? -1.485 5.655 -1.410 1.00 24.58 113 GLU C CA 1
ATOM 4593 C C . GLU C 1 116 ? -2.327 4.709 -0.544 1.00 23.13 113 GLU C C 1
ATOM 4594 O O . GLU C 1 116 ? -3.293 5.189 0.078 1.00 21.79 113 GLU C O 1
ATOM 4600 N N . SER C 1 117 ? -1.963 3.424 -0.518 1.00 21.64 114 SER C N 1
ATOM 4601 C CA . SER C 1 117 ? -2.645 2.394 0.313 1.00 20.71 114 SER C CA 1
ATOM 4602 C C . SER C 1 117 ? -2.456 2.699 1.803 1.00 20.57 114 SER C C 1
ATOM 4603 O O . SER C 1 117 ? -1.585 3.542 2.146 1.00 20.54 114 SER C O 1
ATOM 4606 N N . ALA C 1 118 ? -3.239 2.036 2.655 1.00 20.50 115 ALA C N 1
ATOM 4607 C CA . ALA C 1 118 ? -3.121 2.217 4.122 1.00 21.37 115 ALA C CA 1
ATOM 4608 C C . ALA C 1 118 ? -1.666 2.024 4.582 1.00 21.70 115 ALA C C 1
ATOM 4609 O O . ALA C 1 118 ? -1.187 2.866 5.348 1.00 22.77 115 ALA C O 1
ATOM 4611 N N . ASN C 1 119 ? -0.979 0.982 4.110 1.00 21.47 116 ASN C N 1
ATOM 4612 C CA . ASN C 1 119 ? 0.418 0.697 4.560 1.00 22.22 116 ASN C CA 1
ATOM 4613 C C . ASN C 1 119 ? 1.397 1.762 4.043 1.00 22.19 116 ASN C C 1
ATOM 4614 O O . ASN C 1 119 ? 2.376 2.060 4.772 1.00 21.89 116 ASN C O 1
ATOM 4619 N N . TRP C 1 120 ? 1.154 2.301 2.846 1.00 21.44 117 TRP C N 1
ATOM 4620 C CA . TRP C 1 120 ? 1.968 3.401 2.267 1.00 21.84 117 TRP C CA 1
ATOM 4621 C C . TRP C 1 120 ? 1.792 4.636 3.159 1.00 22.33 117 TRP C C 1
ATOM 4622 O O . TRP C 1 120 ? 2.802 5.255 3.527 1.00 22.47 117 TRP C O 1
ATOM 4633 N N . GLN C 1 121 ? 0.536 4.955 3.503 1.00 22.30 118 GLN C N 1
ATOM 4634 C CA . GLN C 1 121 ? 0.230 6.115 4.379 1.00 23.15 118 GLN C CA 1
ATOM 4635 C C . GLN C 1 121 ? 0.943 5.939 5.729 1.00 24.31 118 GLN C C 1
ATOM 4636 O O . GLN C 1 121 ? 1.615 6.895 6.172 1.00 24.40 118 GLN C O 1
ATOM 4642 N N . GLU C 1 122 ? 0.814 4.765 6.353 1.00 24.79 119 GLU C N 1
ATOM 4643 C CA . GLU C 1 122 ? 1.457 4.548 7.678 1.00 26.51 119 GLU C CA 1
ATOM 4644 C C . GLU C 1 122 ? 2.985 4.675 7.543 1.00 26.91 119 GLU C C 1
ATOM 4645 O O . GLU C 1 122 ? 3.607 5.250 8.467 1.00 26.80 119 GLU C O 1
ATOM 4651 N N . ALA C 1 123 ? 3.564 4.196 6.435 1.00 26.96 120 ALA C N 1
ATOM 4652 C CA . ALA C 1 123 ? 5.034 4.296 6.242 1.00 28.11 120 ALA C CA 1
ATOM 4653 C C . ALA C 1 123 ? 5.461 5.767 6.159 1.00 29.25 120 ALA C C 1
ATOM 4654 O O . ALA C 1 123 ? 6.553 6.094 6.659 1.00 30.25 120 ALA C O 1
ATOM 4656 N N . ARG C 1 124 ? 4.639 6.625 5.553 1.00 28.81 121 ARG C N 1
ATOM 4657 C CA . ARG C 1 124 ? 4.991 8.064 5.434 1.00 30.54 121 ARG C CA 1
ATOM 4658 C C . ARG C 1 124 ? 4.665 8.871 6.699 1.00 31.37 121 ARG C C 1
ATOM 4659 O O . ARG C 1 124 ? 5.514 9.668 7.101 1.00 33.61 121 ARG C O 1
ATOM 4667 N N . TYR C 1 125 ? 3.483 8.676 7.292 1.00 31.55 122 TYR C N 1
ATOM 4668 C CA . TYR C 1 125 ? 3.005 9.581 8.375 1.00 32.82 122 TYR C CA 1
ATOM 4669 C C . TYR C 1 125 ? 2.765 8.928 9.738 1.00 33.59 122 TYR C C 1
ATOM 4670 O O . TYR C 1 125 ? 2.396 9.692 10.665 1.00 35.45 122 TYR C O 1
ATOM 4679 N N . GLY C 1 126 ? 2.986 7.621 9.882 1.00 32.88 123 GLY C N 1
ATOM 4680 C CA . GLY C 1 126 ? 2.588 6.959 11.136 1.00 33.84 123 GLY C CA 1
ATOM 4681 C C . GLY C 1 126 ? 1.078 6.802 11.117 1.00 33.63 123 GLY C C 1
ATOM 4682 O O . GLY C 1 126 ? 0.520 6.728 9.994 1.00 33.24 123 GLY C O 1
ATOM 4683 N N . LYS C 1 127 ? 0.425 6.841 12.279 1.00 32.11 124 LYS C N 1
ATOM 4684 C CA . LYS C 1 127 ? -1.055 6.678 12.343 1.00 32.17 124 LYS C CA 1
ATOM 4685 C C . LYS C 1 127 ? -1.688 8.061 12.536 1.00 32.06 124 LYS C C 1
ATOM 4686 O O . LYS C 1 127 ? -1.746 8.538 13.682 1.00 32.36 124 LYS C O 1
ATOM 4692 N N . LEU C 1 128 ? -2.152 8.667 11.437 1.00 30.95 125 LEU C N 1
ATOM 4693 C CA . LEU C 1 128 ? -2.741 10.037 11.469 1.00 31.36 125 LEU C CA 1
ATOM 4694 C C . LEU C 1 128 ? -3.873 10.139 12.498 1.00 31.75 125 LEU C C 1
ATOM 4695 O O . LEU C 1 128 ? -3.969 11.203 13.139 1.00 32.35 125 LEU C O 1
ATOM 4700 N N . TRP C 1 129 ? -4.677 9.082 12.663 1.00 32.04 126 TRP C N 1
ATOM 4701 C CA . TRP C 1 129 ? -5.826 9.131 13.613 1.00 33.27 126 TRP C CA 1
ATOM 4702 C C . TRP C 1 129 ? -5.342 9.253 15.066 1.00 35.89 126 TRP C C 1
ATOM 4703 O O . TRP C 1 129 ? -6.159 9.651 15.922 1.00 38.02 126 TRP C O 1
ATOM 4714 N N . GLU C 1 130 ? -4.069 8.956 15.334 1.00 37.01 127 GLU C N 1
ATOM 4715 C CA . GLU C 1 130 ? -3.544 9.043 16.727 1.00 40.76 127 GLU C CA 1
ATOM 4716 C C . GLU C 1 130 ? -2.809 10.370 16.949 1.00 40.94 127 GLU C C 1
ATOM 4717 O O . GLU C 1 130 ? -2.172 10.502 18.011 1.00 41.91 127 GLU C O 1
ATOM 4723 N N . GLN C 1 131 ? -2.941 11.327 16.022 1.00 38.97 128 GLN C N 1
ATOM 4724 C CA . GLN C 1 131 ? -2.181 12.607 16.105 1.00 38.87 128 GLN C CA 1
ATOM 4725 C C . GLN C 1 131 ? -3.141 13.782 16.349 1.00 39.08 128 GLN C C 1
ATOM 4726 O O . GLN C 1 131 ? -2.864 14.890 15.845 1.00 38.97 128 GLN C O 1
ATOM 4732 N N . GLY C 1 132 ? -4.238 13.527 17.074 1.00 38.98 129 GLY C N 1
ATOM 4733 C CA . GLY C 1 132 ? -5.202 14.570 17.476 1.00 39.79 129 GLY C CA 1
ATOM 4734 C C . GLY C 1 132 ? -6.029 15.126 16.333 1.00 40.50 129 GLY C C 1
ATOM 4735 O O . GLY C 1 132 ? -5.993 14.556 15.214 1.00 39.01 129 GLY C O 1
ATOM 4736 N N . ILE C 1 133 ? -6.756 16.209 16.628 1.00 40.97 130 ILE C N 1
ATOM 4737 C CA . ILE C 1 133 ? -7.659 16.918 15.670 1.00 41.88 130 ILE C CA 1
ATOM 4738 C C . ILE C 1 133 ? -6.935 17.139 14.334 1.00 39.63 130 ILE C C 1
ATOM 4739 O O . ILE C 1 133 ? -7.540 16.852 13.269 1.00 36.99 130 ILE C O 1
ATOM 4744 N N A GLU C 1 134 ? -5.689 17.619 14.397 0.50 38.92 131 GLU C N 1
ATOM 4745 N N B GLU C 1 134 ? -5.689 17.626 14.395 0.50 39.20 131 GLU C N 1
ATOM 4746 C CA A GLU C 1 134 ? -4.866 17.918 13.192 0.50 38.58 131 GLU C CA 1
ATOM 4747 C CA B GLU C 1 134 ? -4.869 17.912 13.184 0.50 39.03 131 GLU C CA 1
ATOM 4748 C C A GLU C 1 134 ? -4.678 16.651 12.344 0.50 37.14 131 GLU C C 1
ATOM 4749 C C B GLU C 1 134 ? -4.694 16.642 12.343 0.50 37.38 131 GLU C C 1
ATOM 4750 O O A GLU C 1 134 ? -4.910 16.725 11.117 0.50 36.13 131 GLU C O 1
ATOM 4751 O O B GLU C 1 134 ? -4.955 16.705 11.120 0.50 36.31 131 GLU C O 1
ATOM 4762 N N . GLY C 1 135 ? -4.272 15.542 12.974 1.00 36.20 132 GLY C N 1
ATOM 4763 C CA . GLY C 1 135 ? -4.056 14.263 12.268 1.00 35.00 132 GLY C CA 1
ATOM 4764 C C . GLY C 1 135 ? -5.343 13.716 11.661 1.00 34.31 132 GLY C C 1
ATOM 4765 O O . GLY C 1 135 ? -5.294 13.262 10.503 1.00 32.57 132 GLY C O 1
ATOM 4766 N N . ILE C 1 136 ? -6.446 13.752 12.421 1.00 33.69 133 ILE C N 1
ATOM 4767 C CA . ILE C 1 136 ? -7.776 13.251 11.957 1.00 34.32 133 ILE C CA 1
ATOM 4768 C C . ILE C 1 136 ? -8.231 14.052 10.723 1.00 33.24 133 ILE C C 1
ATOM 4769 O O . ILE C 1 136 ? -8.809 13.438 9.808 1.00 31.73 133 ILE C O 1
ATOM 4774 N N . GLU C 1 137 ? -7.974 15.362 10.695 1.00 34.86 134 GLU C N 1
ATOM 4775 C CA . GLU C 1 137 ? -8.373 16.207 9.532 1.00 36.27 134 GLU C CA 1
ATOM 4776 C C . GLU C 1 137 ? -7.546 15.806 8.305 1.00 33.84 134 GLU C C 1
ATOM 4777 O O . GLU C 1 137 ? -8.127 15.740 7.199 1.00 31.57 134 GLU C O 1
ATOM 4783 N N . LYS C 1 138 ? -6.237 15.595 8.481 1.00 31.82 135 LYS C N 1
ATOM 4784 C CA . LYS C 1 138 ? -5.364 15.153 7.358 1.00 30.47 135 LYS C CA 1
ATOM 4785 C C . LYS C 1 138 ? -5.881 13.813 6.821 1.00 27.93 135 LYS C C 1
ATOM 4786 O O . LYS C 1 138 ? -5.939 13.636 5.591 1.00 25.72 135 LYS C O 1
ATOM 4792 N N . TYR C 1 139 ? -6.238 12.908 7.735 1.00 27.44 136 TYR C N 1
ATOM 4793 C CA . TYR C 1 139 ? -6.745 11.559 7.380 1.00 26.43 136 TYR C CA 1
ATOM 4794 C C . TYR C 1 139 ? -8.085 11.653 6.635 1.00 25.33 136 TYR C C 1
ATOM 4795 O O . TYR C 1 139 ? -8.279 10.917 5.655 1.00 22.94 136 TYR C O 1
ATOM 4804 N N . ASN C 1 140 ? -8.974 12.532 7.095 1.00 26.53 137 ASN C N 1
ATOM 4805 C CA . ASN C 1 140 ? -10.319 12.687 6.476 1.00 27.28 137 ASN C CA 1
ATOM 4806 C C . ASN C 1 140 ? -10.184 13.257 5.060 1.00 26.51 137 ASN C C 1
ATOM 4807 O O . ASN C 1 140 ? -10.884 12.781 4.154 1.00 23.69 137 ASN C O 1
ATOM 4812 N N . LYS C 1 141 ? -9.283 14.214 4.869 1.00 28.14 138 LYS C N 1
ATOM 4813 C CA . LYS C 1 141 ? -9.118 14.835 3.525 1.00 28.31 138 LYS C CA 1
ATOM 4814 C C . LYS C 1 141 ? -8.515 13.798 2.565 1.00 26.07 138 LYS C C 1
ATOM 4815 O O . LYS C 1 141 ? -9.012 13.678 1.427 1.00 23.51 138 LYS C O 1
ATOM 4821 N N . LEU C 1 142 ? -7.563 13.003 3.046 1.00 24.56 139 LEU C N 1
ATOM 4822 C CA . LEU C 1 142 ? -6.874 12.000 2.189 1.00 23.88 139 LEU C CA 1
ATOM 4823 C C . LEU C 1 142 ? -7.764 10.776 1.900 1.00 22.54 139 LEU C C 1
ATOM 4824 O O . LEU C 1 142 ? -7.753 10.278 0.752 1.00 21.33 139 LEU C O 1
ATOM 4829 N N . ASN C 1 143 ? -8.539 10.324 2.883 1.00 21.91 140 ASN C N 1
ATOM 4830 C CA . ASN C 1 143 ? -9.246 9.021 2.733 1.00 21.15 140 ASN C CA 1
ATOM 4831 C C . ASN C 1 143 ? -10.761 9.169 2.556 1.00 21.17 140 ASN C C 1
ATOM 4832 O O . ASN C 1 143 ? -11.389 8.142 2.264 1.00 20.78 140 ASN C O 1
ATOM 4837 N N . LYS C 1 144 ? -11.320 10.374 2.700 1.00 22.10 141 LYS C N 1
ATOM 4838 C CA . LYS C 1 144 ? -12.796 10.517 2.541 1.00 23.59 141 LYS C CA 1
ATOM 4839 C C . LYS C 1 144 ? -13.164 11.675 1.598 1.00 23.80 141 LYS C C 1
ATOM 4840 O O . LYS C 1 144 ? -13.880 11.423 0.610 1.00 23.38 141 LYS C O 1
ATOM 4846 N N . VAL C 1 145 ? -12.667 12.888 1.872 1.00 24.52 142 VAL C N 1
ATOM 4847 C CA . VAL C 1 145 ? -13.099 14.095 1.100 1.00 23.86 142 VAL C CA 1
ATOM 4848 C C . VAL C 1 145 ? -12.567 14.104 -0.339 1.00 22.91 142 VAL C C 1
ATOM 4849 O O . VAL C 1 145 ? -13.402 14.265 -1.277 1.00 21.10 142 VAL C O 1
ATOM 4853 N N . GLU C 1 146 ? -11.250 13.977 -0.534 1.00 21.57 143 GLU C N 1
ATOM 4854 C CA . GLU C 1 146 ? -10.714 14.074 -1.921 1.00 21.48 143 GLU C CA 1
ATOM 4855 C C . GLU C 1 146 ? -11.249 12.931 -2.788 1.00 20.56 143 GLU C C 1
ATOM 4856 O O . GLU C 1 146 ? -11.582 13.161 -3.946 1.00 20.66 143 GLU C O 1
ATOM 4862 N N . PRO C 1 147 ? -11.295 11.664 -2.316 1.00 19.34 144 PRO C N 1
ATOM 4863 C CA . PRO C 1 147 ? -11.856 10.580 -3.128 1.00 19.28 144 PRO C CA 1
ATOM 4864 C C . PRO C 1 147 ? -13.323 10.837 -3.518 1.00 18.99 144 PRO C C 1
ATOM 4865 O O . PRO C 1 147 ? -13.684 10.523 -4.638 1.00 19.27 144 PRO C O 1
ATOM 4869 N N . MET C 1 148 ? -14.136 11.378 -2.606 1.00 19.43 145 MET C N 1
ATOM 4870 C CA . MET C 1 148 ? -15.555 11.683 -2.969 1.00 20.51 145 MET C CA 1
ATOM 4871 C C . MET C 1 148 ? -15.575 12.810 -4.017 1.00 20.40 145 MET C C 1
ATOM 4872 O O . MET C 1 148 ? -16.359 12.717 -4.992 1.00 19.39 145 MET C O 1
ATOM 4877 N N . ARG C 1 149 ? -14.721 13.821 -3.850 1.00 21.07 146 ARG C N 1
ATOM 4878 C CA . ARG C 1 149 ? -14.662 14.947 -4.827 1.00 22.22 146 ARG C CA 1
ATOM 4879 C C . ARG C 1 149 ? -14.297 14.408 -6.218 1.00 20.87 146 ARG C C 1
ATOM 4880 O O . ARG C 1 149 ? -14.920 14.834 -7.225 1.00 20.01 146 ARG C O 1
ATOM 4888 N N . ARG C 1 150 ? -13.291 13.536 -6.275 1.00 19.78 147 ARG C N 1
ATOM 4889 C CA . ARG C 1 150 ? -12.837 12.928 -7.552 1.00 19.55 147 ARG C CA 1
ATOM 4890 C C . ARG C 1 150 ? -13.950 12.036 -8.121 1.00 18.81 147 ARG C C 1
ATOM 4891 O O . ARG C 1 150 ? -14.157 12.054 -9.347 1.00 19.86 147 ARG C O 1
ATOM 4899 N N . ALA C 1 151 ? -14.651 11.290 -7.270 1.00 18.17 148 ALA C N 1
ATOM 4900 C CA . ALA C 1 151 ? -15.729 10.409 -7.791 1.00 17.84 148 ALA C CA 1
ATOM 4901 C C . ALA C 1 151 ? -16.821 11.242 -8.481 1.00 17.66 148 ALA C C 1
ATOM 4902 O O . ALA C 1 151 ? -17.219 10.882 -9.600 1.00 17.31 148 ALA C O 1
ATOM 4904 N N . LEU C 1 152 ? -17.283 12.323 -7.843 1.00 18.40 149 LEU C N 1
ATOM 4905 C CA . LEU C 1 152 ? -18.366 13.164 -8.429 1.00 19.10 149 LEU C CA 1
ATOM 4906 C C . LEU C 1 152 ? -17.880 13.743 -9.761 1.00 20.28 149 LEU C C 1
ATOM 4907 O O . LEU C 1 152 ? -18.664 13.771 -10.718 1.00 19.50 149 LEU C O 1
ATOM 4912 N N . ASN C 1 153 ? -16.609 14.141 -9.820 1.00 21.91 150 ASN C N 1
ATOM 4913 C CA . ASN C 1 153 ? -16.036 14.732 -11.056 1.00 23.63 150 ASN C CA 1
ATOM 4914 C C . ASN C 1 153 ? -15.884 13.663 -12.156 1.00 23.15 150 ASN C C 1
ATOM 4915 O O . ASN C 1 153 ? -16.388 13.887 -13.266 1.00 22.71 150 ASN C O 1
ATOM 4920 N N . GLU C 1 154 ? -15.224 12.539 -11.864 1.00 22.99 151 GLU C N 1
ATOM 4921 C CA . GLU C 1 154 ? -14.973 11.517 -12.926 1.00 23.68 151 GLU C CA 1
ATOM 4922 C C . GLU C 1 154 ? -16.270 10.839 -13.387 1.00 22.73 151 GLU C C 1
ATOM 4923 O O . GLU C 1 154 ? -16.314 10.401 -14.562 1.00 22.12 151 GLU C O 1
ATOM 4929 N N . LEU C 1 155 ? -17.272 10.728 -12.509 1.00 20.67 152 LEU C N 1
ATOM 4930 C CA . LEU C 1 155 ? -18.539 10.055 -12.909 1.00 20.08 152 LEU C CA 1
ATOM 4931 C C . LEU C 1 155 ? -19.530 11.081 -13.483 1.00 19.90 152 LEU C C 1
ATOM 4932 O O . LEU C 1 155 ? -20.696 10.684 -13.752 1.00 18.59 152 LEU C O 1
ATOM 4937 N N . ASN C 1 156 ? -19.096 12.340 -13.638 1.00 19.75 153 ASN C N 1
ATOM 4938 C CA . ASN C 1 156 ? -19.923 13.386 -14.299 1.00 21.20 153 ASN C CA 1
ATOM 4939 C C . ASN C 1 156 ? -21.242 13.573 -13.552 1.00 19.69 153 ASN C C 1
ATOM 4940 O O . ASN C 1 156 ? -22.268 13.803 -14.217 1.00 21.00 153 ASN C O 1
ATOM 4945 N N . VAL C 1 157 ? -21.197 13.527 -12.223 1.00 18.97 154 VAL C N 1
ATOM 4946 C CA . VAL C 1 157 ? -22.444 13.592 -11.400 1.00 18.08 154 VAL C CA 1
ATOM 4947 C C . VAL C 1 157 ? -22.994 15.019 -11.314 1.00 18.75 154 VAL C C 1
ATOM 4948 O O . VAL C 1 157 ? -22.235 15.936 -10.918 1.00 19.05 154 VAL C O 1
ATOM 4952 N N . LYS C 1 158 ? -24.279 15.186 -11.660 1.00 18.36 155 LYS C N 1
ATOM 4953 C CA . LYS C 1 158 ? -24.986 16.481 -11.492 1.00 19.03 155 LYS C CA 1
ATOM 4954 C C . LYS C 1 158 ? -26.145 16.289 -10.499 1.00 17.75 155 LYS C C 1
ATOM 4955 O O . LYS C 1 158 ? -26.637 17.303 -9.961 1.00 18.28 155 LYS C O 1
ATOM 4961 N N . THR C 1 159 ? -26.575 15.044 -10.290 1.00 16.98 156 THR C N 1
ATOM 4962 C CA . THR C 1 159 ? -27.621 14.724 -9.284 1.00 16.31 156 THR C CA 1
ATOM 4963 C C . THR C 1 159 ? -27.069 13.626 -8.378 1.00 16.25 156 THR C C 1
ATOM 4964 O O . THR C 1 159 ? -26.832 12.494 -8.864 1.00 15.84 156 THR C O 1
ATOM 4968 N N . TRP C 1 160 ? -26.941 13.963 -7.103 1.00 15.95 157 TRP C N 1
ATOM 4969 C CA . TRP C 1 160 ? -26.349 13.097 -6.065 1.00 16.61 157 TRP C CA 1
ATOM 4970 C C . TRP C 1 160 ? -27.427 12.691 -5.051 1.00 15.77 157 TRP C C 1
ATOM 4971 O O . TRP C 1 160 ? -27.949 13.574 -4.359 1.00 16.17 157 TRP C O 1
ATOM 4982 N N . PHE C 1 161 ? -27.792 11.408 -5.059 1.00 15.37 158 PHE C N 1
ATOM 4983 C CA . PHE C 1 161 ? -28.777 10.843 -4.107 1.00 15.43 158 PHE C CA 1
ATOM 4984 C C . PHE C 1 161 ? -28.063 10.525 -2.796 1.00 16.18 158 PHE C C 1
ATOM 4985 O O . PHE C 1 161 ? -26.978 9.897 -2.829 1.00 16.85 158 PHE C O 1
ATOM 4993 N N . SER C 1 162 ? -28.641 10.965 -1.683 1.00 17.40 159 SER C N 1
ATOM 4994 C CA . SER C 1 162 ? -28.054 10.696 -0.347 1.00 18.55 159 SER C CA 1
ATOM 4995 C C . SER C 1 162 ? -29.157 10.276 0.629 1.00 18.60 159 SER C C 1
ATOM 4996 O O . SER C 1 162 ? -30.282 10.756 0.468 1.00 17.78 159 SER C O 1
ATOM 4999 N N . GLY C 1 163 ? -28.810 9.453 1.621 1.00 18.63 160 GLY C N 1
ATOM 5000 C CA . GLY C 1 163 ? -29.781 8.942 2.612 1.00 19.67 160 GLY C CA 1
ATOM 5001 C C . GLY C 1 163 ? -29.920 9.806 3.855 1.00 19.96 160 GLY C C 1
ATOM 5002 O O . GLY C 1 163 ? -30.497 9.297 4.826 1.00 20.70 160 GLY C O 1
ATOM 5003 N N . LEU C 1 164 ? -29.461 11.065 3.837 1.00 20.77 161 LEU C N 1
ATOM 5004 C CA . LEU C 1 164 ? -29.575 11.947 5.036 1.00 23.14 161 LEU C CA 1
ATOM 5005 C C . LEU C 1 164 ? -31.048 12.065 5.450 1.00 22.62 161 LEU C C 1
ATOM 5006 O O . LEU C 1 164 ? -31.908 12.149 4.550 1.00 21.55 161 LEU C O 1
ATOM 5011 N N . ARG C 1 165 ? -31.312 12.086 6.761 1.00 21.53 162 ARG C N 1
ATOM 5012 C CA . ARG C 1 165 ? -32.696 12.214 7.298 1.00 21.77 162 ARG C CA 1
ATOM 5013 C C . ARG C 1 165 ? -32.720 13.302 8.382 1.00 22.22 162 ARG C C 1
ATOM 5014 O O . ARG C 1 165 ? -31.775 13.350 9.189 1.00 21.30 162 ARG C O 1
ATOM 5022 N N . ARG C 1 166 ? -33.752 14.151 8.360 1.00 22.71 163 ARG C N 1
ATOM 5023 C CA . ARG C 1 166 ? -33.968 15.243 9.356 1.00 25.22 163 ARG C CA 1
ATOM 5024 C C . ARG C 1 166 ? -33.863 14.716 10.793 1.00 26.68 163 ARG C C 1
ATOM 5025 O O . ARG C 1 166 ? -33.239 15.406 11.623 1.00 27.01 163 ARG C O 1
ATOM 5033 N N . GLU C 1 167 ? -34.474 13.560 11.064 1.00 26.88 164 GLU C N 1
ATOM 5034 C CA . GLU C 1 167 ? -34.466 12.904 12.403 1.00 30.40 164 GLU C CA 1
ATOM 5035 C C . GLU C 1 167 ? -33.024 12.747 12.919 1.00 30.98 164 GLU C C 1
ATOM 5036 O O . GLU C 1 167 ? -32.824 12.755 14.161 1.00 31.35 164 GLU C O 1
ATOM 5042 N N . GLN C 1 168 ? -32.056 12.660 12.003 1.00 30.48 165 GLN C N 1
ATOM 5043 C CA . GLN C 1 168 ? -30.636 12.387 12.364 1.00 34.26 165 GLN C CA 1
ATOM 5044 C C . GLN C 1 168 ? -29.765 13.650 12.274 1.00 37.59 165 GLN C C 1
ATOM 5045 O O . GLN C 1 168 ? -28.567 13.545 12.596 1.00 41.65 165 GLN C O 1
ATOM 5051 N N . SER C 1 169 ? -30.338 14.792 11.882 1.00 53.90 166 SER C N 1
ATOM 5052 C CA . SER C 1 169 ? -29.552 16.052 11.770 1.00 54.51 166 SER C CA 1
ATOM 5053 C C . SER C 1 169 ? -29.027 16.462 13.156 1.00 57.58 166 SER C C 1
ATOM 5054 O O . SER C 1 169 ? -29.229 17.634 13.529 1.00 58.68 166 SER C O 1
ATOM 5057 N N . GLY C 1 174 ? -32.857 22.121 9.065 1.00 53.09 171 GLY C N 1
ATOM 5058 C CA . GLY C 1 174 ? -33.653 22.392 7.852 1.00 53.88 171 GLY C CA 1
ATOM 5059 C C . GLY C 1 174 ? -33.058 21.719 6.623 1.00 49.75 171 GLY C C 1
ATOM 5060 O O . GLY C 1 174 ? -32.226 22.353 5.949 1.00 55.05 171 GLY C O 1
ATOM 5061 N N . LEU C 1 175 ? -33.459 20.471 6.359 1.00 35.92 172 LEU C N 1
ATOM 5062 C CA . LEU C 1 175 ? -32.964 19.677 5.201 1.00 32.10 172 LEU C CA 1
ATOM 5063 C C . LEU C 1 175 ? -34.045 19.590 4.127 1.00 28.92 172 LEU C C 1
ATOM 5064 O O . LEU C 1 175 ? -35.008 18.839 4.281 1.00 26.35 172 LEU C O 1
ATOM 5069 N N . PRO C 1 176 ? -33.935 20.359 3.025 1.00 26.90 173 PRO C N 1
ATOM 5070 C CA . PRO C 1 176 ? -34.872 20.222 1.916 1.00 25.45 173 PRO C CA 1
ATOM 5071 C C . PRO C 1 176 ? -34.553 18.944 1.121 1.00 22.78 173 PRO C C 1
ATOM 5072 O O . PRO C 1 176 ? -33.422 18.478 1.152 1.00 21.79 173 PRO C O 1
ATOM 5076 N N . ILE C 1 177 ? -35.559 18.390 0.448 1.00 21.28 174 ILE C N 1
ATOM 5077 C CA . ILE C 1 177 ? -35.356 17.191 -0.414 1.00 19.66 174 ILE C CA 1
ATOM 5078 C C . ILE C 1 177 ? -34.374 17.551 -1.529 1.00 19.13 174 ILE C C 1
ATOM 5079 O O . ILE C 1 177 ? -33.495 16.715 -1.828 1.00 18.74 174 ILE C O 1
ATOM 5084 N N . LEU C 1 178 ? -34.514 18.753 -2.103 1.00 19.24 175 LEU C N 1
ATOM 5085 C CA . LEU C 1 178 ? -33.651 19.187 -3.235 1.00 18.97 175 LEU C CA 1
ATOM 5086 C C . LEU C 1 178 ? -32.951 20.511 -2.896 1.00 20.17 175 LEU C C 1
ATOM 5087 O O . LEU C 1 178 ? -33.641 21.483 -2.524 1.00 20.05 175 LEU C O 1
ATOM 5092 N N . SER C 1 179 ? -31.627 20.529 -3.050 1.00 20.44 176 SER C N 1
ATOM 5093 C CA . SER C 1 179 ? -30.799 21.747 -2.839 1.00 21.44 176 SER C CA 1
ATOM 5094 C C . SER C 1 179 ? -29.498 21.582 -3.623 1.00 22.22 176 SER C C 1
ATOM 5095 O O . SER C 1 179 ? -29.282 20.493 -4.200 1.00 20.72 176 SER C O 1
ATOM 5098 N N . ILE C 1 180 ? -28.684 22.633 -3.661 1.00 24.34 177 ILE C N 1
ATOM 5099 C CA . ILE C 1 180 ? -27.355 22.579 -4.332 1.00 25.37 177 ILE C CA 1
ATOM 5100 C C . ILE C 1 180 ? -26.312 22.382 -3.233 1.00 27.54 177 ILE C C 1
ATOM 5101 O O . ILE C 1 180 ? -26.251 23.241 -2.341 1.00 29.07 177 ILE C O 1
ATOM 5106 N N . GLN C 1 181 ? -25.560 21.283 -3.265 1.00 28.50 178 GLN C N 1
ATOM 5107 C CA . GLN C 1 181 ? -24.480 20.988 -2.284 1.00 31.13 178 GLN C CA 1
ATOM 5108 C C . GLN C 1 181 ? -23.274 20.448 -3.066 1.00 30.56 178 GLN C C 1
ATOM 5109 O O . GLN C 1 181 ? -23.483 19.615 -3.967 1.00 28.90 178 GLN C O 1
ATOM 5115 N N . ASN C 1 182 ? -22.067 20.928 -2.758 1.00 31.17 179 ASN C N 1
ATOM 5116 C CA . ASN C 1 182 ? -20.833 20.471 -3.455 1.00 32.13 179 ASN C CA 1
ATOM 5117 C C . ASN C 1 182 ? -20.945 20.730 -4.965 1.00 30.30 179 ASN C C 1
ATOM 5118 O O . ASN C 1 182 ? -20.370 19.948 -5.730 1.00 30.75 179 ASN C O 1
ATOM 5123 N N . GLY C 1 183 ? -21.688 21.764 -5.366 1.00 29.17 180 GLY C N 1
ATOM 5124 C CA . GLY C 1 183 ? -21.810 22.162 -6.785 1.00 28.51 180 GLY C CA 1
ATOM 5125 C C . GLY C 1 183 ? -22.768 21.295 -7.593 1.00 26.31 180 GLY C C 1
ATOM 5126 O O . GLY C 1 183 ? -22.813 21.487 -8.825 1.00 26.91 180 GLY C O 1
ATOM 5127 N N . VAL C 1 184 ? -23.529 20.402 -6.949 1.00 23.34 181 VAL C N 1
ATOM 5128 C CA . VAL C 1 184 ? -24.465 19.516 -7.715 1.00 21.52 181 VAL C CA 1
ATOM 5129 C C . VAL C 1 184 ? -25.848 19.539 -7.059 1.00 20.47 181 VAL C C 1
ATOM 5130 O O . VAL C 1 184 ? -25.985 20.100 -5.947 1.00 20.61 181 VAL C O 1
ATOM 5134 N N . PHE C 1 185 ? -26.839 18.970 -7.740 1.00 19.50 182 PHE C N 1
ATOM 5135 C CA . PHE C 1 185 ? -28.169 18.816 -7.107 1.00 19.29 182 PHE C CA 1
ATOM 5136 C C . PHE C 1 185 ? -28.028 17.744 -6.024 1.00 19.63 182 PHE C C 1
ATOM 5137 O O . PHE C 1 185 ? -27.527 16.639 -6.347 1.00 19.86 182 PHE C O 1
ATOM 5145 N N . LYS C 1 186 ? -28.337 18.080 -4.772 1.00 20.09 183 LYS C N 1
ATOM 5146 C CA . LYS C 1 186 ? -28.280 17.049 -3.709 1.00 20.15 183 LYS C CA 1
ATOM 5147 C C . LYS C 1 186 ? -29.730 16.669 -3.433 1.00 18.47 183 LYS C C 1
ATOM 5148 O O . LYS C 1 186 ? -30.511 17.565 -3.076 1.00 18.39 183 LYS C O 1
ATOM 5154 N N . PHE C 1 187 ? -30.042 15.386 -3.604 1.00 17.10 184 PHE C N 1
ATOM 5155 C CA . PHE C 1 187 ? -31.437 14.896 -3.536 1.00 16.35 184 PHE C CA 1
ATOM 5156 C C . PHE C 1 187 ? -31.566 13.885 -2.398 1.00 16.44 184 PHE C C 1
ATOM 5157 O O . PHE C 1 187 ? -30.871 12.857 -2.426 1.00 16.15 184 PHE C O 1
ATOM 5165 N N . LEU C 1 188 ? -32.452 14.181 -1.443 1.00 16.56 185 LEU C N 1
ATOM 5166 C CA . LEU C 1 188 ? -32.623 13.350 -0.218 1.00 16.80 185 LEU C CA 1
ATOM 5167 C C . LEU C 1 188 ? -34.022 12.759 -0.241 1.00 16.53 185 LEU C C 1
ATOM 5168 O O . LEU C 1 188 ? -34.939 13.319 0.360 1.00 17.22 185 LEU C O 1
ATOM 5173 N N . PRO C 1 189 ? -34.224 11.596 -0.899 1.00 16.32 186 PRO C N 1
ATOM 5174 C CA . PRO C 1 189 ? -35.568 11.043 -1.071 1.00 16.45 186 PRO C CA 1
ATOM 5175 C C . PRO C 1 189 ? -36.201 10.488 0.213 1.00 17.07 186 PRO C C 1
ATOM 5176 O O . PRO C 1 189 ? -37.410 10.352 0.217 1.00 16.76 186 PRO C O 1
ATOM 5180 N N . VAL C 1 190 ? -35.396 10.193 1.252 1.00 16.56 187 VAL C N 1
ATOM 5181 C CA . VAL C 1 190 ? -35.984 9.656 2.518 1.00 16.91 187 VAL C CA 1
ATOM 5182 C C . VAL C 1 190 ? -35.764 10.655 3.661 1.00 17.62 187 VAL C C 1
ATOM 5183 O O . VAL C 1 190 ? -35.858 10.241 4.840 1.00 18.66 187 VAL C O 1
ATOM 5187 N N . VAL C 1 191 ? -35.609 11.934 3.326 1.00 17.71 188 VAL C N 1
ATOM 5188 C CA . VAL C 1 191 ? -35.246 12.985 4.321 1.00 18.18 188 VAL C CA 1
ATOM 5189 C C . VAL C 1 191 ? -36.269 13.049 5.467 1.00 19.13 188 VAL C C 1
ATOM 5190 O O . VAL C 1 191 ? -35.851 13.418 6.577 1.00 19.24 188 VAL C O 1
ATOM 5194 N N . ASP C 1 192 ? -37.534 12.692 5.206 1.00 19.46 189 ASP C N 1
ATOM 5195 C CA . ASP C 1 192 ? -38.623 12.785 6.221 1.00 20.65 189 ASP C CA 1
ATOM 5196 C C . ASP C 1 192 ? -38.905 11.427 6.875 1.00 20.43 189 ASP C C 1
ATOM 5197 O O . ASP C 1 192 ? -39.903 11.335 7.614 1.00 20.83 189 ASP C O 1
ATOM 5202 N N . TRP C 1 193 ? -38.054 10.429 6.641 1.00 19.61 190 TRP C N 1
ATOM 5203 C CA . TRP C 1 193 ? -38.258 9.074 7.224 1.00 19.96 190 TRP C CA 1
ATOM 5204 C C . TRP C 1 193 ? -37.714 8.980 8.653 1.00 19.98 190 TRP C C 1
ATOM 5205 O O . TRP C 1 193 ? -36.679 9.585 8.950 1.00 20.13 190 TRP C O 1
ATOM 5216 N N . SER C 1 194 ? -38.418 8.229 9.493 1.00 20.83 191 SER C N 1
ATOM 5217 C CA . SER C 1 194 ? -38.015 7.933 10.889 1.00 20.99 191 SER C CA 1
ATOM 5218 C C . SER C 1 194 ? -37.276 6.595 10.920 1.00 20.57 191 SER C C 1
ATOM 5219 O O . SER C 1 194 ? -37.296 5.875 9.897 1.00 19.03 191 SER C O 1
ATOM 5222 N N . ASN C 1 195 ? -36.670 6.264 12.063 1.00 21.15 192 ASN C N 1
ATOM 5223 C CA . ASN C 1 195 ? -36.032 4.934 12.239 1.00 21.45 192 ASN C CA 1
ATOM 5224 C C . ASN C 1 195 ? -37.094 3.846 12.018 1.00 21.20 192 ASN C C 1
ATOM 5225 O O . ASN C 1 195 ? -36.727 2.761 11.528 1.00 20.35 192 ASN C O 1
ATOM 5230 N N . LYS C 1 196 ? -38.354 4.116 12.381 1.00 22.46 193 LYS C N 1
ATOM 5231 C CA . LYS C 1 196 ? -39.431 3.108 12.182 1.00 23.79 193 LYS C CA 1
ATOM 5232 C C . LYS C 1 196 ? -39.658 2.906 10.683 1.00 22.73 193 LYS C C 1
ATOM 5233 O O . LYS C 1 196 ? -39.827 1.737 10.268 1.00 22.70 193 LYS C O 1
ATOM 5239 N N . ASP C 1 197 ? -39.665 3.999 9.908 1.00 22.34 194 ASP C N 1
ATOM 5240 C CA . ASP C 1 197 ? -39.895 3.912 8.439 1.00 21.87 194 ASP C CA 1
ATOM 5241 C C . ASP C 1 197 ? -38.785 3.059 7.809 1.00 20.46 194 ASP C C 1
ATOM 5242 O O . ASP C 1 197 ? -39.082 2.212 6.927 1.00 20.09 194 ASP C O 1
ATOM 5247 N N . VAL C 1 198 ? -37.552 3.260 8.268 1.00 19.74 195 VAL C N 1
ATOM 5248 C CA . VAL C 1 198 ? -36.371 2.509 7.752 1.00 18.92 195 VAL C CA 1
ATOM 5249 C C . VAL C 1 198 ? -36.544 1.023 8.071 1.00 19.47 195 VAL C C 1
ATOM 5250 O O . VAL C 1 198 ? -36.413 0.181 7.145 1.00 18.54 195 VAL C O 1
ATOM 5254 N N . HIS C 1 199 ? -36.896 0.726 9.322 1.00 20.19 196 HIS C N 1
ATOM 5255 C CA . HIS C 1 199 ? -37.033 -0.672 9.798 1.00 21.11 196 HIS C CA 1
ATOM 5256 C C . HIS C 1 199 ? -38.135 -1.389 9.012 1.00 20.99 196 HIS C C 1
ATOM 5257 O O . HIS C 1 199 ? -37.915 -2.539 8.583 1.00 20.93 196 HIS C O 1
ATOM 5264 N N . TYR C 1 200 ? -39.278 -0.723 8.860 1.00 20.90 197 TYR C N 1
ATOM 5265 C CA . TYR C 1 200 ? -40.442 -1.277 8.125 1.00 21.35 197 TYR C CA 1
ATOM 5266 C C . TYR C 1 200 ? -40.024 -1.593 6.686 1.00 20.57 197 TYR C C 1
ATOM 5267 O O . TYR C 1 200 ? -40.344 -2.688 6.210 1.00 21.25 197 TYR C O 1
ATOM 5276 N N . TYR C 1 201 ? -39.368 -0.637 6.020 1.00 19.52 198 TYR C N 1
ATOM 5277 C CA . TYR C 1 201 ? -38.898 -0.811 4.618 1.00 18.89 198 TYR C CA 1
ATOM 5278 C C . TYR C 1 201 ? -37.966 -2.030 4.500 1.00 19.06 198 TYR C C 1
ATOM 5279 O O . TYR C 1 201 ? -38.147 -2.854 3.569 1.00 18.81 198 TYR C O 1
ATOM 5288 N N . LEU C 1 202 ? -36.982 -2.149 5.399 1.00 19.47 199 LEU C N 1
ATOM 5289 C CA . LEU C 1 202 ? -36.037 -3.302 5.335 1.00 20.42 199 LEU C CA 1
ATOM 5290 C C . LEU C 1 202 ? -36.802 -4.637 5.389 1.00 22.26 199 LEU C C 1
ATOM 5291 O O . LEU C 1 202 ? -36.507 -5.535 4.572 1.00 22.11 199 LEU C O 1
ATOM 5296 N N A LYS C 1 203 ? -37.735 -4.761 6.337 0.50 23.08 200 LYS C N 1
ATOM 5297 N N B LYS C 1 203 ? -37.767 -4.766 6.305 0.50 23.41 200 LYS C N 1
ATOM 5298 C CA A LYS C 1 203 ? -38.541 -6.003 6.487 0.50 24.81 200 LYS C CA 1
ATOM 5299 C CA B LYS C 1 203 ? -38.522 -6.046 6.447 0.50 25.33 200 LYS C CA 1
ATOM 5300 C C A LYS C 1 203 ? -39.416 -6.214 5.245 0.50 25.39 200 LYS C C 1
ATOM 5301 C C B LYS C 1 203 ? -39.465 -6.234 5.254 0.50 25.74 200 LYS C C 1
ATOM 5302 O O A LYS C 1 203 ? -39.463 -7.350 4.745 0.50 26.22 200 LYS C O 1
ATOM 5303 O O B LYS C 1 203 ? -39.615 -7.380 4.803 0.50 26.69 200 LYS C O 1
ATOM 5314 N N . GLU C 1 204 ? -40.056 -5.140 4.772 1.00 25.54 201 GLU C N 1
ATOM 5315 C CA . GLU C 1 204 ? -40.982 -5.152 3.607 1.00 26.77 201 GLU C CA 1
ATOM 5316 C C . GLU C 1 204 ? -40.294 -5.703 2.346 1.00 27.51 201 GLU C C 1
ATOM 5317 O O . GLU C 1 204 ? -40.981 -6.386 1.551 1.00 27.87 201 GLU C O 1
ATOM 5323 N N . HIS C 1 205 ? -38.989 -5.452 2.191 1.00 25.42 202 HIS C N 1
ATOM 5324 C CA . HIS C 1 205 ? -38.252 -5.851 0.959 1.00 25.26 202 HIS C CA 1
ATOM 5325 C C . HIS C 1 205 ? -37.236 -6.974 1.211 1.00 25.24 202 HIS C C 1
ATOM 5326 O O . HIS C 1 205 ? -36.414 -7.240 0.293 1.00 24.59 202 HIS C O 1
ATOM 5333 N N . GLY C 1 206 ? -37.300 -7.620 2.377 1.00 25.35 203 GLY C N 1
ATOM 5334 C CA . GLY C 1 206 ? -36.390 -8.735 2.701 1.00 26.40 203 GLY C CA 1
ATOM 5335 C C . GLY C 1 206 ? -34.941 -8.289 2.778 1.00 25.99 203 GLY C C 1
ATOM 5336 O O . GLY C 1 206 ? -34.056 -9.120 2.475 1.00 26.15 203 GLY C O 1
ATOM 5337 N N . LEU C 1 207 ? -34.711 -7.034 3.180 1.00 24.43 204 LEU C N 1
ATOM 5338 C CA . LEU C 1 207 ? -33.346 -6.462 3.274 1.00 24.06 204 LEU C CA 1
ATOM 5339 C C . LEU C 1 207 ? -32.821 -6.612 4.697 1.00 24.86 204 LEU C C 1
ATOM 5340 O O . LEU C 1 207 ? -33.616 -6.745 5.632 1.00 25.14 204 LEU C O 1
ATOM 5345 N N A SER C 1 208 ? -31.501 -6.539 4.851 0.50 24.97 205 SER C N 1
ATOM 5346 N N B SER C 1 208 ? -31.503 -6.544 4.856 0.50 24.84 205 SER C N 1
ATOM 5347 C CA A SER C 1 208 ? -30.905 -6.718 6.196 0.50 25.50 205 SER C CA 1
ATOM 5348 C CA B SER C 1 208 ? -30.926 -6.722 6.209 0.50 25.29 205 SER C CA 1
ATOM 5349 C C A SER C 1 208 ? -30.201 -5.445 6.670 0.50 24.57 205 SER C C 1
ATOM 5350 C C B SER C 1 208 ? -30.184 -5.464 6.670 0.50 24.47 205 SER C C 1
ATOM 5351 O O A SER C 1 208 ? -29.836 -4.589 5.825 0.50 23.50 205 SER C O 1
ATOM 5352 O O B SER C 1 208 ? -29.782 -4.635 5.815 0.50 23.44 205 SER C O 1
ATOM 5357 N N . TYR C 1 209 ? -30.061 -5.325 7.991 1.00 24.45 206 TYR C N 1
ATOM 5358 C CA . TYR C 1 209 ? -29.260 -4.246 8.599 1.00 23.35 206 TYR C CA 1
ATOM 5359 C C . TYR C 1 209 ? -27.802 -4.683 8.444 1.00 22.97 206 TYR C C 1
ATOM 5360 O O . TYR C 1 209 ? -27.573 -5.879 8.155 1.00 23.42 206 TYR C O 1
ATOM 5369 N N . HIS C 1 210 ? -26.862 -3.758 8.607 1.00 21.63 207 HIS C N 1
ATOM 5370 C CA . HIS C 1 210 ? -25.421 -4.117 8.638 1.00 21.20 207 HIS C CA 1
ATOM 5371 C C . HIS C 1 210 ? -25.245 -5.172 9.726 1.00 22.11 207 HIS C C 1
ATOM 5372 O O . HIS C 1 210 ? -25.921 -5.102 10.757 1.00 21.40 207 HIS C O 1
ATOM 5379 N N . PRO C 1 211 ? -24.334 -6.160 9.557 1.00 22.89 208 PRO C N 1
ATOM 5380 C CA . PRO C 1 211 ? -24.119 -7.197 10.569 1.00 24.23 208 PRO C CA 1
ATOM 5381 C C . PRO C 1 211 ? -23.832 -6.700 11.995 1.00 24.39 208 PRO C C 1
ATOM 5382 O O . PRO C 1 211 ? -24.200 -7.402 12.909 1.00 25.64 208 PRO C O 1
ATOM 5386 N N . LEU C 1 212 ? -23.233 -5.513 12.157 1.00 23.95 209 LEU C N 1
ATOM 5387 C CA . LEU C 1 212 ? -22.873 -5.036 13.528 1.00 24.83 209 LEU C CA 1
ATOM 5388 C C . LEU C 1 212 ? -24.108 -4.502 14.265 1.00 25.50 209 LEU C C 1
ATOM 5389 O O . LEU C 1 212 ? -24.008 -4.243 15.480 1.00 24.82 209 LEU C O 1
ATOM 5394 N N . TRP C 1 213 ? -25.235 -4.380 13.563 1.00 19.81 210 TRP C N 1
ATOM 5395 C CA . TRP C 1 213 ? -26.516 -4.018 14.225 1.00 24.09 210 TRP C CA 1
ATOM 5396 C C . TRP C 1 213 ? -26.802 -5.038 15.338 1.00 25.94 210 TRP C C 1
ATOM 5397 O O . TRP C 1 213 ? -27.269 -4.631 16.403 1.00 26.51 210 TRP C O 1
ATOM 5408 N N . GLU C 1 214 ? -26.488 -6.313 15.090 1.00 29.96 211 GLU C N 1
ATOM 5409 C CA . GLU C 1 214 ? -26.716 -7.421 16.064 1.00 35.17 211 GLU C CA 1
ATOM 5410 C C . GLU C 1 214 ? -25.816 -7.238 17.297 1.00 36.78 211 GLU C C 1
ATOM 5411 O O . GLU C 1 214 ? -26.099 -7.886 18.337 1.00 37.09 211 GLU C O 1
ATOM 5417 N N . GLN C 1 215 ? -24.766 -6.413 17.187 1.00 35.02 212 GLN C N 1
ATOM 5418 C CA . GLN C 1 215 ? -23.861 -6.131 18.337 1.00 36.45 212 GLN C CA 1
ATOM 5419 C C . GLN C 1 215 ? -24.194 -4.740 18.885 1.00 34.59 212 GLN C C 1
ATOM 5420 O O . GLN C 1 215 ? -23.407 -4.211 19.674 1.00 37.11 212 GLN C O 1
ATOM 5426 N N . GLY C 1 216 ? -25.320 -4.169 18.455 1.00 33.02 213 GLY C N 1
ATOM 5427 C CA . GLY C 1 216 ? -25.788 -2.882 19.006 1.00 33.31 213 GLY C CA 1
ATOM 5428 C C . GLY C 1 216 ? -25.129 -1.658 18.403 1.00 31.69 213 GLY C C 1
ATOM 5429 O O . GLY C 1 216 ? -25.271 -0.576 19.015 1.00 31.98 213 GLY C O 1
ATOM 5430 N N . TYR C 1 217 ? -24.418 -1.796 17.275 1.00 28.47 214 TYR C N 1
ATOM 5431 C CA . TYR C 1 217 ? -23.831 -0.590 16.636 1.00 28.31 214 TYR C CA 1
ATOM 5432 C C . TYR C 1 217 ? -24.973 0.186 15.974 1.00 29.21 214 TYR C C 1
ATOM 5433 O O . TYR C 1 217 ? -25.822 -0.423 15.323 1.00 29.66 214 TYR C O 1
ATOM 5442 N N . LEU C 1 218 ? -24.974 1.500 16.151 1.00 33.26 215 LEU C N 1
ATOM 5443 C CA . LEU C 1 218 ? -26.012 2.389 15.579 1.00 37.85 215 LEU C CA 1
ATOM 5444 C C . LEU C 1 218 ? -25.373 3.120 14.400 1.00 37.59 215 LEU C C 1
ATOM 5445 O O . LEU C 1 218 ? -26.102 3.563 13.486 1.00 38.30 215 LEU C O 1
ATOM 5450 N N . SER C 1 219 ? -24.041 3.210 14.441 1.00 36.23 216 SER C N 1
ATOM 5451 C CA . SER C 1 219 ? -23.224 3.849 13.383 1.00 34.73 216 SER C CA 1
ATOM 5452 C C . SER C 1 219 ? -21.896 3.093 13.276 1.00 33.90 216 SER C C 1
ATOM 5453 O O . SER C 1 219 ? -21.391 2.624 14.315 1.00 31.13 216 SER C O 1
ATOM 5456 N N . VAL C 1 220 ? -21.347 2.998 12.067 1.00 32.12 217 VAL C N 1
ATOM 5457 C CA . VAL C 1 220 ? -20.058 2.277 11.862 1.00 31.04 217 VAL C CA 1
ATOM 5458 C C . VAL C 1 220 ? -19.207 3.099 10.902 1.00 31.57 217 VAL C C 1
ATOM 5459 O O . VAL C 1 220 ? -19.759 3.619 9.900 1.00 34.59 217 VAL C O 1
ATOM 5463 N N . GLY C 1 221 ? -17.922 3.205 11.222 1.00 29.82 218 GLY C N 1
ATOM 5464 C CA . GLY C 1 221 ? -16.944 3.910 10.380 1.00 28.52 218 GLY C CA 1
ATOM 5465 C C . GLY C 1 221 ? -15.680 3.087 10.279 1.00 26.14 218 GLY C C 1
ATOM 5466 O O . GLY C 1 221 ? -15.753 1.919 9.832 1.00 25.28 218 GLY C O 1
ATOM 5467 N N . ASP C 1 222 ? -14.563 3.667 10.702 1.00 25.30 219 ASP C N 1
ATOM 5468 C CA . ASP C 1 222 ? -13.261 2.963 10.651 1.00 24.38 219 ASP C CA 1
ATOM 5469 C C . ASP C 1 222 ? -13.082 2.194 11.959 1.00 26.35 219 ASP C C 1
ATOM 5470 O O . ASP C 1 222 ? -13.673 2.606 12.980 1.00 25.82 219 ASP C O 1
ATOM 5475 N N . THR C 1 223 ? -12.279 1.132 11.918 1.00 25.60 220 THR C N 1
ATOM 5476 C CA . THR C 1 223 ? -12.008 0.280 13.105 1.00 28.84 220 THR C CA 1
ATOM 5477 C C . THR C 1 223 ? -11.241 1.038 14.201 1.00 33.32 220 THR C C 1
ATOM 5478 O O . THR C 1 223 ? -11.391 0.656 15.378 1.00 35.33 220 THR C O 1
ATOM 5482 N N . HIS C 1 224 ? -10.457 2.057 13.833 1.00 32.39 221 HIS C N 1
ATOM 5483 C CA . HIS C 1 224 ? -9.581 2.789 14.792 1.00 36.76 221 HIS C CA 1
ATOM 5484 C C . HIS C 1 224 ? -10.223 4.057 15.390 1.00 39.41 221 HIS C C 1
ATOM 5485 O O . HIS C 1 224 ? -9.560 4.675 16.255 1.00 42.73 221 HIS C O 1
ATOM 5492 N N . THR C 1 225 ? -11.436 4.444 14.973 1.00 39.74 222 THR C N 1
ATOM 5493 C CA . THR C 1 225 ? -12.054 5.689 15.510 1.00 42.88 222 THR C CA 1
ATOM 5494 C C . THR C 1 225 ? -13.541 5.435 15.784 1.00 45.76 222 THR C C 1
ATOM 5495 O O . THR C 1 225 ? -14.319 5.305 14.837 1.00 45.43 222 THR C O 1
ATOM 5499 N N . SER D 1 10 ? -99.640 59.648 15.555 1.00 77.21 7 SER D N 1
ATOM 5500 C CA . SER D 1 10 ? -100.102 58.281 15.945 1.00 75.46 7 SER D CA 1
ATOM 5501 C C . SER D 1 10 ? -99.319 57.799 17.171 1.00 70.83 7 SER D C 1
ATOM 5502 O O . SER D 1 10 ? -99.956 57.450 18.192 1.00 69.13 7 SER D O 1
ATOM 5505 N N . THR D 1 11 ? -97.988 57.800 17.058 1.00 67.01 8 THR D N 1
ATOM 5506 C CA . THR D 1 11 ? -97.065 57.326 18.124 1.00 60.70 8 THR D CA 1
ATOM 5507 C C . THR D 1 11 ? -96.524 58.511 18.933 1.00 55.19 8 THR D C 1
ATOM 5508 O O . THR D 1 11 ? -96.083 59.498 18.310 1.00 54.02 8 THR D O 1
ATOM 5512 N N . LEU D 1 12 ? -96.570 58.410 20.268 1.00 48.82 9 LEU D N 1
ATOM 5513 C CA . LEU D 1 12 ? -96.005 59.462 21.155 1.00 45.30 9 LEU D CA 1
ATOM 5514 C C . LEU D 1 12 ? -94.475 59.355 21.063 1.00 43.58 9 LEU D C 1
ATOM 5515 O O . LEU D 1 12 ? -93.949 58.221 21.266 1.00 39.76 9 LEU D O 1
ATOM 5520 N N . GLN D 1 13 ? -93.815 60.479 20.740 1.00 42.31 10 GLN D N 1
ATOM 5521 C CA . GLN D 1 13 ? -92.347 60.577 20.492 1.00 41.61 10 GLN D CA 1
ATOM 5522 C C . GLN D 1 13 ? -91.614 61.031 21.764 1.00 38.36 10 GLN D C 1
ATOM 5523 O O . GLN D 1 13 ? -91.961 62.086 22.325 1.00 38.06 10 GLN D O 1
ATOM 5529 N N . LEU D 1 14 ? -90.582 60.275 22.134 1.00 35.38 11 LEU D N 1
ATOM 5530 C CA . LEU D 1 14 ? -89.751 60.443 23.359 1.00 32.12 11 LEU D CA 1
ATOM 5531 C C . LEU D 1 14 ? -88.885 61.716 23.350 1.00 32.60 11 LEU D C 1
ATOM 5532 O O . LEU D 1 14 ? -88.701 62.291 24.436 1.00 30.05 11 LEU D O 1
ATOM 5537 N N . SER D 1 15 ? -88.345 62.114 22.190 1.00 35.70 12 SER D N 1
ATOM 5538 C CA . SER D 1 15 ? -87.401 63.269 22.061 1.00 38.90 12 SER D CA 1
ATOM 5539 C C . SER D 1 15 ? -87.920 64.529 22.769 1.00 42.64 12 SER D C 1
ATOM 5540 O O . SER D 1 15 ? -87.101 65.222 23.435 1.00 44.62 12 SER D O 1
ATOM 5543 N N . GLU D 1 16 ? -89.202 64.838 22.574 1.00 45.71 13 GLU D N 1
ATOM 5544 C CA . GLU D 1 16 ? -89.861 66.007 23.210 1.00 50.14 13 GLU D CA 1
ATOM 5545 C C . GLU D 1 16 ? -89.618 65.959 24.723 1.00 47.11 13 GLU D C 1
ATOM 5546 O O . GLU D 1 16 ? -88.859 66.815 25.266 1.00 45.58 13 GLU D O 1
ATOM 5552 N N . LEU D 1 17 ? -90.223 64.937 25.337 1.00 41.90 14 LEU D N 1
ATOM 5553 C CA . LEU D 1 17 ? -90.256 64.686 26.799 1.00 38.86 14 LEU D CA 1
ATOM 5554 C C . LEU D 1 17 ? -88.855 64.695 27.415 1.00 36.57 14 LEU D C 1
ATOM 5555 O O . LEU D 1 17 ? -88.750 65.131 28.568 1.00 32.97 14 LEU D O 1
ATOM 5560 N N . LEU D 1 18 ? -87.829 64.276 26.668 1.00 35.05 15 LEU D N 1
ATOM 5561 C CA . LEU D 1 18 ? -86.463 64.172 27.259 1.00 35.40 15 LEU D CA 1
ATOM 5562 C C . LEU D 1 18 ? -85.869 65.539 27.614 1.00 35.51 15 LEU D C 1
ATOM 5563 O O . LEU D 1 18 ? -84.995 65.570 28.505 1.00 37.48 15 LEU D O 1
ATOM 5568 N N . SER D 1 19 ? -86.294 66.607 26.949 1.00 34.71 16 SER D N 1
ATOM 5569 C CA . SER D 1 19 ? -85.713 67.940 27.262 1.00 36.55 16 SER D CA 1
ATOM 5570 C C . SER D 1 19 ? -86.617 68.697 28.239 1.00 34.60 16 SER D C 1
ATOM 5571 O O . SER D 1 19 ? -86.411 69.914 28.407 1.00 36.53 16 SER D O 1
ATOM 5574 N N . LEU D 1 20 ? -87.565 67.992 28.867 1.00 31.94 17 LEU D N 1
ATOM 5575 C CA . LEU D 1 20 ? -88.505 68.620 29.833 1.00 32.13 17 LEU D CA 1
ATOM 5576 C C . LEU D 1 20 ? -88.106 68.256 31.269 1.00 31.15 17 LEU D C 1
ATOM 5577 O O . LEU D 1 20 ? -87.444 67.222 31.479 1.00 30.19 17 LEU D O 1
ATOM 5582 N N . THR D 1 21 ? -88.502 69.091 32.223 1.00 31.43 18 THR D N 1
ATOM 5583 C CA . THR D 1 21 ? -88.263 68.780 33.649 1.00 31.30 18 THR D CA 1
ATOM 5584 C C . THR D 1 21 ? -89.169 67.608 34.033 1.00 29.97 18 THR D C 1
ATOM 5585 O O . THR D 1 21 ? -90.139 67.350 33.289 1.00 28.23 18 THR D O 1
ATOM 5589 N N . LYS D 1 22 ? -88.855 66.933 35.138 1.00 30.32 19 LYS D N 1
ATOM 5590 C CA . LYS D 1 22 ? -89.670 65.799 35.648 1.00 30.50 19 LYS D CA 1
ATOM 5591 C C . LYS D 1 22 ? -91.120 66.271 35.836 1.00 29.14 19 LYS D C 1
ATOM 5592 O O . LYS D 1 22 ? -92.042 65.511 35.480 1.00 27.28 19 LYS D O 1
ATOM 5598 N N . ALA D 1 23 ? -91.306 67.496 36.339 1.00 29.45 20 ALA D N 1
ATOM 5599 C CA . ALA D 1 23 ? -92.660 68.056 36.575 1.00 29.81 20 ALA D CA 1
ATOM 5600 C C . ALA D 1 23 ? -93.417 68.201 35.245 1.00 28.54 20 ALA D C 1
ATOM 5601 O O . ALA D 1 23 ? -94.592 67.796 35.186 1.00 27.61 20 ALA D O 1
ATOM 5603 N N . GLU D 1 24 ? -92.757 68.737 34.216 1.00 28.85 21 GLU D N 1
ATOM 5604 C CA . GLU D 1 24 ? -93.380 68.949 32.879 1.00 29.54 21 GLU D CA 1
ATOM 5605 C C . GLU D 1 24 ? -93.758 67.592 32.274 1.00 27.36 21 GLU D C 1
ATOM 5606 O O . GLU D 1 24 ? -94.838 67.490 31.651 1.00 26.78 21 GLU D O 1
ATOM 5612 N N . GLN D 1 25 ? -92.881 66.597 32.426 1.00 25.44 22 GLN D N 1
ATOM 5613 C CA . GLN D 1 25 ? -93.169 65.229 31.913 1.00 23.88 22 GLN D CA 1
ATOM 5614 C C . GLN D 1 25 ? -94.422 64.688 32.613 1.00 23.46 22 GLN D C 1
ATOM 5615 O O . GLN D 1 25 ? -95.295 64.107 31.919 1.00 23.29 22 GLN D O 1
ATOM 5621 N N . SER D 1 26 ? -94.509 64.885 33.934 1.00 23.62 23 SER D N 1
ATOM 5622 C CA . SER D 1 26 ? -95.653 64.345 34.716 1.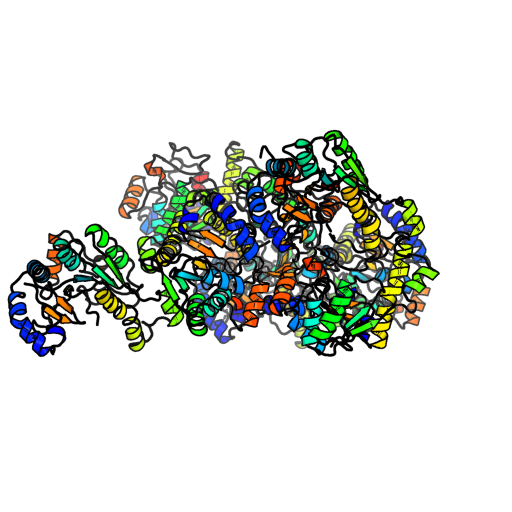00 23.43 23 SER D CA 1
ATOM 5623 C C . SER D 1 26 ? -96.969 64.984 34.243 1.00 24.26 23 SER D C 1
ATOM 5624 O O . SER D 1 26 ? -97.982 64.253 34.137 1.00 23.53 23 SER D O 1
ATOM 5627 N N . ILE D 1 27 ? -96.941 66.285 33.950 1.00 25.63 24 ILE D N 1
ATOM 5628 C CA . ILE D 1 27 ? -98.139 67.015 33.442 1.00 27.29 24 ILE D CA 1
ATOM 5629 C C . ILE D 1 27 ? -98.522 66.435 32.072 1.00 27.00 24 ILE D C 1
ATOM 5630 O O . ILE D 1 27 ? -99.701 66.060 31.887 1.00 27.30 24 ILE D O 1
ATOM 5635 N N . ARG D 1 28 ? -97.557 66.330 31.159 1.00 26.69 25 ARG D N 1
ATOM 5636 C CA . ARG D 1 28 ? -97.820 65.787 29.797 1.00 27.66 25 ARG D CA 1
ATOM 5637 C C . ARG D 1 28 ? -98.389 64.354 29.854 1.00 25.45 25 ARG D C 1
ATOM 5638 O O . ARG D 1 28 ? -99.196 64.018 28.980 1.00 25.94 25 ARG D O 1
ATOM 5646 N N . LEU D 1 29 ? -97.978 63.524 30.818 1.00 23.07 26 LEU D N 1
ATOM 5647 C CA . LEU D 1 29 ? -98.469 62.109 30.862 1.00 22.42 26 LEU D CA 1
ATOM 5648 C C . LEU D 1 29 ? -99.600 61.905 31.887 1.00 22.03 26 LEU D C 1
ATOM 5649 O O . LEU D 1 29 ? -100.017 60.754 32.051 1.00 21.77 26 LEU D O 1
ATOM 5654 N N . ALA D 1 30 ? -100.108 62.968 32.517 1.00 22.59 27 ALA D N 1
ATOM 5655 C CA . ALA D 1 30 ? -101.133 62.815 33.584 1.00 22.74 27 ALA D CA 1
ATOM 5656 C C . ALA D 1 30 ? -102.412 62.130 33.077 1.00 22.98 27 ALA D C 1
ATOM 5657 O O . ALA D 1 30 ? -102.872 61.183 33.726 1.00 22.36 27 ALA D O 1
ATOM 5659 N N . GLU D 1 31 ? -102.986 62.624 31.984 1.00 24.72 28 GLU D N 1
ATOM 5660 C CA . GLU D 1 31 ? -104.280 62.087 31.487 1.00 25.91 28 GLU D CA 1
ATOM 5661 C C . GLU D 1 31 ? -104.103 60.636 31.015 1.00 25.04 28 GLU D C 1
ATOM 5662 O O . GLU D 1 31 ? -104.960 59.790 31.348 1.00 24.60 28 GLU D O 1
ATOM 5668 N N . ILE D 1 32 ? -103.016 60.351 30.300 1.00 23.99 29 ILE D N 1
ATOM 5669 C CA . ILE D 1 32 ? -102.743 58.965 29.819 1.00 23.79 29 ILE D CA 1
ATOM 5670 C C . ILE D 1 32 ? -102.649 58.016 31.019 1.00 22.65 29 ILE D C 1
ATOM 5671 O O . ILE D 1 32 ? -103.167 56.897 30.921 1.00 22.64 29 ILE D O 1
ATOM 5676 N N . ASN D 1 33 ? -102.015 58.453 32.110 1.00 21.60 30 ASN D N 1
ATOM 5677 C CA . ASN D 1 33 ? -101.854 57.569 33.296 1.00 21.42 30 ASN D CA 1
ATOM 5678 C C . ASN D 1 33 ? -103.219 57.241 33.915 1.00 22.51 30 ASN D C 1
ATOM 5679 O O . ASN D 1 33 ? -103.438 56.065 34.274 1.00 22.62 30 ASN D O 1
ATOM 5684 N N . VAL D 1 34 ? -104.118 58.222 33.986 1.00 23.52 31 VAL D N 1
ATOM 5685 C CA . VAL D 1 34 ? -105.459 57.945 34.572 1.00 25.23 31 VAL D CA 1
ATOM 5686 C C . VAL D 1 34 ? -106.198 56.962 33.650 1.00 26.66 31 VAL D C 1
ATOM 5687 O O . VAL D 1 34 ? -106.834 56.039 34.191 1.00 26.99 31 VAL D O 1
ATOM 5691 N N . GLU D 1 35 ? -106.077 57.111 32.324 1.00 28.10 32 GLU D N 1
ATOM 5692 C CA . GLU D 1 35 ? -106.733 56.165 31.371 1.00 30.99 32 GLU D CA 1
ATOM 5693 C C . GLU D 1 35 ? -106.121 54.762 31.516 1.00 29.98 32 GLU D C 1
ATOM 5694 O O . GLU D 1 35 ? -106.877 53.774 31.565 1.00 29.76 32 GLU D O 1
ATOM 5700 N N . LEU D 1 36 ? -104.788 54.670 31.564 1.00 24.95 33 LEU D N 1
ATOM 5701 C CA . LEU D 1 36 ? -104.135 53.334 31.668 1.00 24.35 33 LEU D CA 1
ATOM 5702 C C . LEU D 1 36 ? -104.517 52.601 32.964 1.00 24.73 33 LEU D C 1
ATOM 5703 O O . LEU D 1 36 ? -104.650 51.360 32.914 1.00 24.47 33 LEU D O 1
ATOM 5708 N N A GLU D 1 37 ? -104.672 53.324 34.082 0.50 25.29 34 GLU D N 1
ATOM 5709 N N B GLU D 1 37 ? -104.695 53.345 34.060 0.50 25.34 34 GLU D N 1
ATOM 5710 C CA A GLU D 1 37 ? -105.040 52.687 35.380 0.50 26.73 34 GLU D CA 1
ATOM 5711 C CA B GLU D 1 37 ? -105.040 52.769 35.387 0.50 26.83 34 GLU D CA 1
ATOM 5712 C C A GLU D 1 37 ? -106.355 51.908 35.234 0.50 27.66 34 GLU D C 1
ATOM 5713 C C B GLU D 1 37 ? -106.361 51.981 35.288 0.50 27.73 34 GLU D C 1
ATOM 5714 O O A GLU D 1 37 ? -106.493 50.855 35.886 0.50 27.13 34 GLU D O 1
ATOM 5715 O O B GLU D 1 37 ? -106.508 50.986 36.025 0.50 27.22 34 GLU D O 1
ATOM 5726 N N . MET D 1 38 ? -107.280 52.410 34.412 1.00 28.68 35 MET D N 1
ATOM 5727 C CA . MET D 1 38 ? -108.600 51.739 34.229 1.00 31.10 35 MET D CA 1
ATOM 5728 C C . MET D 1 38 ? -108.472 50.476 33.358 1.00 29.92 35 MET D C 1
ATOM 5729 O O . MET D 1 38 ? -109.415 49.674 33.367 1.00 29.42 35 MET D O 1
ATOM 5734 N N . LEU D 1 39 ? -107.354 50.293 32.644 1.00 27.99 36 LEU D N 1
ATOM 5735 C CA . LEU D 1 39 ? -107.203 49.109 31.752 1.00 27.46 36 LEU D CA 1
ATOM 5736 C C . LEU D 1 39 ? -106.573 47.920 32.488 1.00 26.42 36 LEU D C 1
ATOM 5737 O O . LEU D 1 39 ? -105.975 48.114 33.561 1.00 26.89 36 LEU D O 1
ATOM 5742 N N . SER D 1 40 ? -106.706 46.730 31.893 1.00 25.12 37 SER D N 1
ATOM 5743 C CA . SER D 1 40 ? -106.050 45.502 32.399 1.00 23.82 37 SER D CA 1
ATOM 5744 C C . SER D 1 40 ? -104.564 45.548 32.010 1.00 22.23 37 SER D C 1
ATOM 5745 O O . SER D 1 40 ? -104.216 46.302 31.066 1.00 21.05 37 SER D O 1
ATOM 5748 N N . ALA D 1 41 ? -103.727 44.762 32.690 1.00 21.51 38 ALA D N 1
ATOM 5749 C CA . ALA D 1 41 ? -102.290 44.668 32.335 1.00 20.95 38 ALA D CA 1
ATOM 5750 C C . ALA D 1 41 ? -102.145 44.360 30.838 1.00 21.07 38 ALA D C 1
ATOM 5751 O O . ALA D 1 41 ? -101.293 44.993 30.181 1.00 19.37 38 ALA D O 1
ATOM 5753 N N . GLN D 1 42 ? -102.933 43.402 30.330 1.00 21.12 39 GLN D N 1
ATOM 5754 C CA . GLN D 1 42 ? -102.860 43.024 28.895 1.00 23.02 39 GLN D CA 1
ATOM 5755 C C . GLN D 1 42 ? -103.152 44.225 27.994 1.00 22.81 39 GLN D C 1
ATOM 5756 O O . GLN D 1 42 ? -102.425 44.394 27.003 1.00 22.49 39 GLN D O 1
ATOM 5762 N N . GLU D 1 43 ? -104.201 44.990 28.316 1.00 23.39 40 GLU D N 1
ATOM 5763 C CA . GLU D 1 43 ? -104.621 46.158 27.494 1.00 24.48 40 GLU D CA 1
ATOM 5764 C C . GLU D 1 43 ? -103.593 47.287 27.629 1.00 22.11 40 GLU D C 1
ATOM 5765 O O . GLU D 1 43 ? -103.455 48.071 26.683 1.00 20.91 40 GLU D O 1
ATOM 5771 N N . ARG D 1 44 ? -102.931 47.369 28.776 1.00 21.09 41 ARG D N 1
ATOM 5772 C CA . ARG D 1 44 ? -101.886 48.405 28.973 1.00 20.50 41 ARG D CA 1
ATOM 5773 C C . ARG D 1 44 ? -100.726 48.093 28.023 1.00 19.82 41 ARG D C 1
ATOM 5774 O O . ARG D 1 44 ? -100.235 49.024 27.385 1.00 19.58 41 ARG D O 1
ATOM 5782 N N . VAL D 1 45 ? -100.308 46.824 27.961 1.00 19.32 42 VAL D N 1
ATOM 5783 C CA . VAL D 1 45 ? -99.202 46.404 27.054 1.00 18.92 42 VAL D CA 1
ATOM 5784 C C . VAL D 1 45 ? -99.605 46.698 25.604 1.00 19.48 42 VAL D C 1
ATOM 5785 O O . VAL D 1 45 ? -98.778 47.271 24.871 1.00 19.05 42 VAL D O 1
ATOM 5789 N N . ALA D 1 46 ? -100.825 46.312 25.212 1.00 19.86 43 ALA D N 1
ATOM 5790 C CA . ALA D 1 46 ? -101.319 46.579 23.841 1.00 20.56 43 ALA D CA 1
ATOM 5791 C C . ALA D 1 46 ? -101.227 48.083 23.555 1.00 20.71 43 ALA D C 1
ATOM 5792 O O . ALA D 1 46 ? -100.736 48.446 22.481 1.00 21.45 43 ALA D O 1
ATOM 5794 N N . TRP D 1 47 ? -101.701 48.923 24.480 1.00 20.50 44 TRP D N 1
ATOM 5795 C CA . TRP D 1 47 ? -101.641 50.394 24.284 1.00 20.26 44 TRP D CA 1
ATOM 5796 C C . TRP D 1 47 ? -100.182 50.839 24.079 1.00 19.48 44 TRP D C 1
ATOM 5797 O O . TRP D 1 47 ? -99.920 51.605 23.136 1.00 18.64 44 TRP D O 1
ATOM 5808 N N . ALA D 1 48 ? -99.263 50.345 24.913 1.00 19.01 45 ALA D N 1
ATOM 5809 C CA . ALA D 1 48 ? -97.830 50.723 24.809 1.00 18.74 45 ALA D CA 1
ATOM 5810 C C . ALA D 1 48 ? -97.247 50.298 23.454 1.00 19.10 45 ALA D C 1
ATOM 5811 O O . ALA D 1 48 ? -96.502 51.092 22.861 1.00 19.38 45 ALA D O 1
ATOM 5813 N N . LEU D 1 49 ? -97.571 49.089 22.990 1.00 19.70 46 LEU D N 1
ATOM 5814 C CA . LEU D 1 49 ? -97.017 48.572 21.709 1.00 20.52 46 LEU D CA 1
ATOM 5815 C C . LEU D 1 49 ? -97.548 49.400 20.526 1.00 22.28 46 LEU D C 1
ATOM 5816 O O . LEU D 1 49 ? -96.801 49.588 19.556 1.00 22.30 46 LEU D O 1
ATOM 5821 N N . GLN D 1 50 ? -98.775 49.908 20.637 1.00 24.03 47 GLN D N 1
ATOM 5822 C CA . GLN D 1 50 ? -99.451 50.673 19.559 1.00 27.03 47 GLN D CA 1
ATOM 5823 C C . GLN D 1 50 ? -99.169 52.184 19.631 1.00 25.94 47 GLN D C 1
ATOM 5824 O O . GLN D 1 50 ? -99.111 52.796 18.555 1.00 25.19 47 GLN D O 1
ATOM 5830 N N . ASN D 1 51 ? -98.936 52.753 20.825 1.00 24.12 48 ASN D N 1
ATOM 5831 C CA . ASN D 1 51 ? -98.887 54.237 20.962 1.00 23.90 48 ASN D CA 1
ATOM 5832 C C . ASN D 1 51 ? -97.538 54.803 21.412 1.00 23.10 48 ASN D C 1
ATOM 5833 O O . ASN D 1 51 ? -97.390 56.038 21.328 1.00 23.60 48 ASN D O 1
ATOM 5838 N N . LEU D 1 52 ? -96.616 53.981 21.905 1.00 21.16 49 LEU D N 1
ATOM 5839 C CA . LEU D 1 52 ? -95.300 54.519 22.343 1.00 20.30 49 LEU D CA 1
ATOM 5840 C C . LEU D 1 52 ? -94.243 54.117 21.319 1.00 20.33 49 LEU D C 1
ATOM 5841 O O . LEU D 1 52 ? -94.276 52.969 20.849 1.00 19.50 49 LEU D O 1
ATOM 5846 N N . GLU D 1 53 ? -93.321 55.037 21.036 1.00 21.54 50 GLU D N 1
ATOM 5847 C CA . GLU D 1 53 ? -92.219 54.791 20.077 1.00 21.90 50 GLU D CA 1
ATOM 5848 C C . GLU D 1 53 ? -91.390 53.581 20.521 1.00 20.16 50 GLU D C 1
ATOM 5849 O O . GLU D 1 53 ? -91.204 53.400 21.746 1.00 18.65 50 GLU D O 1
ATOM 5855 N N . GLY D 1 54 ? -90.945 52.777 19.550 1.00 18.81 51 GLY D N 1
ATOM 5856 C CA . GLY D 1 54 ? -90.056 51.627 19.781 1.00 17.95 51 GLY D CA 1
ATOM 5857 C C . GLY D 1 54 ? -88.588 52.055 19.686 1.00 17.86 51 GLY D C 1
ATOM 5858 O O . GLY D 1 54 ? -88.299 53.215 19.394 1.00 18.11 51 GLY D O 1
ATOM 5859 N N . ALA D 1 55 ? -87.659 51.109 19.844 1.00 17.20 52 ALA D N 1
ATOM 5860 C CA . ALA D 1 55 ? -87.958 49.706 20.055 1.00 17.03 52 ALA D CA 1
ATOM 5861 C C . ALA D 1 55 ? -88.515 49.479 21.463 1.00 16.94 52 ALA D C 1
ATOM 5862 O O . ALA D 1 55 ? -88.201 50.273 22.376 1.00 17.04 52 ALA D O 1
ATOM 5864 N N . HIS D 1 56 ? -89.359 48.455 21.580 1.00 16.81 53 HIS D N 1
ATOM 5865 C CA . HIS D 1 56 ? -89.929 47.989 22.866 1.00 16.51 53 HIS D CA 1
ATOM 5866 C C . HIS D 1 56 ? -89.057 46.835 23.370 1.00 16.07 53 HIS D C 1
ATOM 5867 O O . HIS D 1 56 ? -88.626 46.005 22.539 1.00 16.27 53 HIS D O 1
ATOM 5874 N N . ALA D 1 57 ? -88.802 46.788 24.674 1.00 15.17 54 ALA D N 1
ATOM 5875 C CA . ALA D 1 57 ? -88.033 45.671 25.255 1.00 14.77 54 ALA D CA 1
ATOM 5876 C C . ALA D 1 57 ? -88.581 45.412 26.646 1.00 14.58 54 ALA D C 1
ATOM 5877 O O . ALA D 1 57 ? -89.192 46.339 27.209 1.00 15.10 54 ALA D O 1
ATOM 5879 N N . VAL D 1 58 ? -88.412 44.189 27.130 1.00 14.36 55 VAL D N 1
ATOM 5880 C CA . VAL D 1 58 ? -88.776 43.848 28.531 1.00 14.74 55 VAL D CA 1
ATOM 5881 C C . VAL D 1 58 ? -87.486 43.411 29.238 1.00 14.72 55 VAL D C 1
ATOM 5882 O O . VAL D 1 58 ? -86.670 42.728 28.597 1.00 15.12 55 VAL D O 1
ATOM 5886 N N . SER D 1 59 ? -87.270 43.864 30.468 1.00 14.40 56 SER D N 1
ATOM 5887 C CA . SER D 1 59 ? -86.109 43.372 31.243 1.00 14.45 56 SER D CA 1
ATOM 5888 C C . SER D 1 59 ? -86.626 42.373 32.282 1.00 15.11 56 SER D C 1
ATOM 5889 O O . SER D 1 59 ? -87.809 42.490 32.699 1.00 14.64 56 SER D O 1
ATOM 5892 N N . SER D 1 60 ? -85.802 41.398 32.648 1.00 14.96 57 SER D N 1
ATOM 5893 C CA . SER D 1 60 ? -86.216 40.451 33.707 1.00 15.39 57 SER D CA 1
ATOM 5894 C C . SER D 1 60 ? -84.996 39.957 34.468 1.00 15.52 57 SER D C 1
ATOM 5895 O O . SER D 1 60 ? -83.945 39.755 33.841 1.00 15.43 57 SER D O 1
ATOM 5898 N N A SER D 1 61 ? -85.131 39.803 35.786 0.50 16.01 58 SER D N 1
ATOM 5899 N N B SER D 1 61 ? -85.157 39.818 35.786 0.50 15.85 58 SER D N 1
ATOM 5900 C CA A SER D 1 61 ? -84.066 39.201 36.628 0.50 16.37 58 SER D CA 1
ATOM 5901 C CA B SER D 1 61 ? -84.131 39.240 36.688 0.50 16.13 58 SER D CA 1
ATOM 5902 C C A SER D 1 61 ? -84.319 37.689 36.714 0.50 16.34 58 SER D C 1
ATOM 5903 C C B SER D 1 61 ? -84.399 37.735 36.825 0.50 16.24 58 SER D C 1
ATOM 5904 O O A SER D 1 61 ? -83.474 36.969 37.271 0.50 16.50 58 SER D O 1
ATOM 5905 O O B SER D 1 61 ? -83.654 37.070 37.561 0.50 16.46 58 SER D O 1
ATOM 5910 N N . PHE D 1 62 ? -85.453 37.236 36.161 1.00 16.38 59 PHE D N 1
ATOM 5911 C CA . PHE D 1 62 ? -85.836 35.797 36.195 1.00 16.04 59 PHE D CA 1
ATOM 5912 C C . PHE D 1 62 ? -85.965 35.331 37.646 1.00 15.96 59 PHE D C 1
ATOM 5913 O O . PHE D 1 62 ? -85.539 34.205 37.961 1.00 16.38 59 PHE D O 1
ATOM 5921 N N . GLY D 1 63 ? -86.546 36.197 38.486 1.00 15.52 60 GLY D N 1
ATOM 5922 C CA . GLY D 1 63 ? -86.831 35.913 39.903 1.00 15.94 60 GLY D CA 1
ATOM 5923 C C . GLY D 1 63 ? -88.110 35.104 40.104 1.00 16.44 60 GLY D C 1
ATOM 5924 O O . GLY D 1 63 ? -88.632 34.537 39.123 1.00 15.87 60 GLY D O 1
ATOM 5925 N N . ILE D 1 64 ? -88.628 35.114 41.335 1.00 17.00 61 ILE D N 1
ATOM 5926 C CA . ILE D 1 64 ? -89.778 34.255 41.751 1.00 18.05 61 ILE D CA 1
ATOM 5927 C C . ILE D 1 64 ? -90.979 34.371 40.801 1.00 17.61 61 ILE D C 1
ATOM 5928 O O . ILE D 1 64 ? -91.488 33.309 40.395 1.00 17.81 61 ILE D O 1
ATOM 5933 N N . GLN D 1 65 ? -91.415 35.588 40.471 1.00 17.17 62 GLN D N 1
ATOM 5934 C CA . GLN D 1 65 ? -92.658 35.785 39.667 1.00 17.81 62 GLN D CA 1
ATOM 5935 C C . GLN D 1 65 ? -92.355 36.232 38.234 1.00 16.80 62 GLN D C 1
ATOM 5936 O O . GLN D 1 65 ? -93.271 36.778 37.582 1.00 16.86 62 GLN D O 1
ATOM 5942 N N . ALA D 1 66 ? -91.154 35.946 37.733 1.00 16.35 63 ALA D N 1
ATOM 5943 C CA . ALA D 1 66 ? -90.721 36.465 36.413 1.00 15.70 63 ALA D CA 1
ATOM 5944 C C . ALA D 1 66 ? -91.597 35.994 35.245 1.00 15.79 63 ALA D C 1
ATOM 5945 O O . ALA D 1 66 ? -91.662 36.752 34.247 1.00 15.72 63 ALA D O 1
ATOM 5947 N N . ALA D 1 67 ? -92.175 34.789 35.315 1.00 16.38 64 ALA D N 1
ATOM 5948 C CA . ALA D 1 67 ? -92.957 34.254 34.170 1.00 16.83 64 ALA D CA 1
ATOM 5949 C C . ALA D 1 67 ? -94.121 35.183 33.813 1.00 17.08 64 ALA D C 1
ATOM 5950 O O . ALA D 1 67 ? -94.498 35.200 32.624 1.00 17.30 64 ALA D O 1
ATOM 5952 N N . VAL D 1 68 ? -94.645 35.953 34.773 1.00 17.20 65 VAL D N 1
ATOM 5953 C CA . VAL D 1 68 ? -95.805 36.845 34.467 1.00 17.77 65 VAL D CA 1
ATOM 5954 C C . VAL D 1 68 ? -95.444 37.820 33.335 1.00 17.34 65 VAL D C 1
ATOM 5955 O O . VAL D 1 68 ? -96.073 37.742 32.272 1.00 17.63 65 VAL D O 1
ATOM 5959 N N . MET D 1 69 ? -94.478 38.719 33.558 1.00 17.43 66 MET D N 1
ATOM 5960 C CA . MET D 1 69 ? -94.122 39.755 32.553 1.00 16.93 66 MET D CA 1
ATOM 5961 C C . MET D 1 69 ? -93.672 39.129 31.228 1.00 16.91 66 MET D C 1
ATOM 5962 O O . MET D 1 69 ? -94.045 39.670 30.153 1.00 16.77 66 MET D O 1
ATOM 5967 N N . LEU D 1 70 ? -92.885 38.055 31.298 1.00 16.25 67 LEU D N 1
ATOM 5968 C CA . LEU D 1 70 ? -92.326 37.429 30.079 1.00 16.26 67 LEU D CA 1
ATOM 5969 C C . LEU D 1 70 ? -93.442 36.856 29.197 1.00 16.79 67 LEU D C 1
ATOM 5970 O O . LEU D 1 70 ? -93.354 37.029 27.956 1.00 15.81 67 LEU D O 1
ATOM 5975 N N . HIS D 1 71 ? -94.442 36.205 29.810 1.00 17.42 68 HIS D N 1
ATOM 5976 C CA . HIS D 1 71 ? -95.578 35.623 29.047 1.00 18.12 68 HIS D CA 1
ATOM 5977 C C . HIS D 1 71 ? -96.489 36.755 28.551 1.00 18.57 68 HIS D C 1
ATOM 5978 O O . HIS D 1 71 ? -96.858 36.742 27.353 1.00 19.26 68 HIS D O 1
ATOM 5985 N N . LEU D 1 72 ? -96.827 37.695 29.443 1.00 18.65 69 LEU D N 1
ATOM 5986 C CA . LEU D 1 72 ? -97.729 38.834 29.133 1.00 19.22 69 LEU D CA 1
ATOM 5987 C C . LEU D 1 72 ? -97.245 39.571 27.872 1.00 18.81 69 LEU D C 1
ATOM 5988 O O . LEU D 1 72 ? -98.039 39.750 26.951 1.00 17.80 69 LEU D O 1
ATOM 5993 N N . VAL D 1 73 ? -95.973 39.960 27.836 1.00 18.78 70 VAL D N 1
ATOM 5994 C CA . VAL D 1 73 ? -95.464 40.763 26.688 1.00 19.15 70 VAL D CA 1
ATOM 5995 C C . VAL D 1 73 ? -95.175 39.875 25.462 1.00 19.11 70 VAL D C 1
ATOM 5996 O O . VAL D 1 73 ? -95.596 40.274 24.351 1.00 18.83 70 VAL D O 1
ATOM 6000 N N . SER D 1 74 ? -94.509 38.727 25.631 1.00 18.65 71 SER D N 1
ATOM 6001 C CA . SER D 1 74 ? -94.171 37.848 24.477 1.00 19.47 71 SER D CA 1
ATOM 6002 C C . SER D 1 74 ? -95.449 37.365 23.763 1.00 21.11 71 SER D C 1
ATOM 6003 O O . SER D 1 74 ? -95.403 37.148 22.535 1.00 20.15 71 SER D O 1
ATOM 6006 N N . LYS D 1 75 ? -96.561 37.231 24.483 1.00 22.06 72 LYS D N 1
ATOM 6007 C CA . LYS D 1 75 ? -97.809 36.783 23.801 1.00 24.81 72 LYS D CA 1
ATOM 6008 C C . LYS D 1 75 ? -98.301 37.859 22.826 1.00 23.70 72 LYS D C 1
ATOM 6009 O O . LYS D 1 75 ? -98.972 37.482 21.857 1.00 23.74 72 LYS D O 1
ATOM 6015 N N . GLN D 1 76 ? -97.947 39.128 23.056 1.00 22.72 73 GLN D N 1
ATOM 6016 C CA . GLN D 1 76 ? -98.410 40.238 22.177 1.00 22.79 73 GLN D CA 1
ATOM 6017 C C . GLN D 1 76 ? -97.347 40.596 21.131 1.00 23.36 73 GLN D C 1
ATOM 6018 O O . GLN D 1 76 ? -97.744 41.091 20.070 1.00 23.81 73 GLN D O 1
ATOM 6024 N N . GLN D 1 77 ? -96.066 40.406 21.445 1.00 22.42 74 GLN D N 1
ATOM 6025 C CA . GLN D 1 77 ? -94.947 40.624 20.483 1.00 23.07 74 GLN D CA 1
ATOM 6026 C C . GLN D 1 77 ? -93.977 39.452 20.707 1.00 22.08 74 GLN D C 1
ATOM 6027 O O . GLN D 1 77 ? -93.155 39.517 21.652 1.00 19.32 74 GLN D O 1
ATOM 6033 N N . ALA D 1 78 ? -94.078 38.422 19.861 1.00 21.91 75 ALA D N 1
ATOM 6034 C CA . ALA D 1 78 ? -93.317 37.161 20.029 1.00 22.14 75 ALA D CA 1
ATOM 6035 C C . ALA D 1 78 ? -91.806 37.397 20.091 1.00 21.41 75 ALA D C 1
ATOM 6036 O O . ALA D 1 78 ? -91.149 36.730 20.902 1.00 20.46 75 ALA D O 1
ATOM 6038 N N . ASP D 1 79 ? -91.281 38.291 19.259 1.00 22.10 76 ASP D N 1
ATOM 6039 C CA . ASP D 1 79 ? -89.806 38.482 19.208 1.00 23.26 76 ASP D CA 1
ATOM 6040 C C . ASP D 1 79 ? -89.381 39.667 20.076 1.00 20.98 76 ASP D C 1
ATOM 6041 O O . ASP D 1 79 ? -88.262 40.181 19.857 1.00 20.26 76 ASP D O 1
ATOM 6046 N N . ILE D 1 80 ? -90.187 40.047 21.069 1.00 20.09 77 ILE D N 1
ATOM 6047 C CA . ILE D 1 80 ? -89.760 41.228 21.872 1.00 19.55 77 ILE D CA 1
ATOM 6048 C C . ILE D 1 80 ? -88.424 40.913 22.539 1.00 18.21 77 ILE D C 1
ATOM 6049 O O . ILE D 1 80 ? -88.232 39.826 23.084 1.00 17.95 77 ILE D O 1
ATOM 6054 N N . PRO D 1 81 ? -87.433 41.822 22.461 1.00 17.25 78 PRO D N 1
ATOM 6055 C CA . PRO D 1 81 ? -86.154 41.604 23.128 1.00 16.52 78 PRO D CA 1
ATOM 6056 C C . PRO D 1 81 ? -86.333 41.511 24.648 1.00 15.46 78 PRO D C 1
ATOM 6057 O O . PRO D 1 81 ? -87.050 42.332 25.219 1.00 15.13 78 PRO D O 1
ATOM 6061 N N . VAL D 1 82 ? -85.756 40.464 25.242 1.00 14.59 79 VAL D N 1
ATOM 6062 C CA . VAL D 1 82 ? -85.780 40.247 26.716 1.00 14.22 79 VAL D CA 1
ATOM 6063 C C . VAL D 1 82 ? -84.369 40.514 27.233 1.00 13.81 79 VAL D C 1
ATOM 6064 O O . VAL D 1 82 ? -83.459 39.695 26.934 1.00 14.04 79 VAL D O 1
ATOM 6068 N N . ILE D 1 83 ? -84.196 41.610 27.969 1.00 13.77 80 ILE D N 1
ATOM 6069 C CA . ILE D 1 83 ? -82.855 42.001 28.483 1.00 13.95 80 ILE D CA 1
ATOM 6070 C C . ILE D 1 83 ? -82.564 41.277 29.789 1.00 14.22 80 ILE D C 1
ATOM 6071 O O . ILE D 1 83 ? -83.348 41.424 30.759 1.00 14.34 80 ILE D O 1
ATOM 6076 N N . LEU D 1 84 ? -81.466 40.523 29.787 1.00 14.77 81 LEU D N 1
ATOM 6077 C CA . LEU D 1 84 ? -80.963 39.847 30.999 1.00 14.91 81 LEU D CA 1
ATOM 6078 C C . LEU D 1 84 ? -79.556 40.378 31.290 1.00 14.96 81 LEU D C 1
ATOM 6079 O O . LEU D 1 84 ? -78.705 40.304 30.381 1.00 14.70 81 LEU D O 1
ATOM 6084 N N . THR D 1 85 ? -79.344 40.903 32.499 1.00 15.36 82 THR D N 1
ATOM 6085 C CA . THR D 1 85 ? -77.983 41.298 32.938 1.00 15.38 82 THR D CA 1
ATOM 6086 C C . THR D 1 85 ? -77.472 40.134 33.778 1.00 15.33 82 THR D C 1
ATOM 6087 O O . THR D 1 85 ? -78.038 39.872 34.849 1.00 16.11 82 THR D O 1
ATOM 6091 N N . ASP D 1 86 ? -76.504 39.395 33.256 1.00 14.96 83 ASP D N 1
ATOM 6092 C CA . ASP D 1 86 ? -75.967 38.241 34.007 1.00 15.10 83 ASP D CA 1
ATOM 6093 C C . ASP D 1 86 ? -74.820 38.743 34.887 1.00 15.07 83 ASP D C 1
ATOM 6094 O O . ASP D 1 86 ? -73.769 39.087 34.328 1.00 14.81 83 ASP D O 1
ATOM 6099 N N . THR D 1 87 ? -75.013 38.742 36.205 1.00 14.94 84 THR D N 1
ATOM 6100 C CA . THR D 1 87 ? -73.971 39.207 37.153 1.00 15.33 84 THR D CA 1
ATOM 6101 C C . THR D 1 87 ? -72.822 38.203 37.180 1.00 15.26 84 THR D C 1
ATOM 6102 O O . THR D 1 87 ? -71.728 38.572 37.650 1.00 14.97 84 THR D O 1
ATOM 6106 N N . GLY D 1 88 ? -73.102 36.983 36.707 1.00 14.95 85 GLY D N 1
ATOM 6107 C CA . GLY D 1 88 ? -72.175 35.848 36.760 1.00 15.61 85 GLY D CA 1
ATOM 6108 C C . GLY D 1 88 ? -72.332 35.054 38.050 1.00 15.91 85 GLY D C 1
ATOM 6109 O O . GLY D 1 88 ? -71.646 34.017 38.183 1.00 16.45 85 GLY D O 1
ATOM 6110 N N . TYR D 1 89 ? -73.223 35.490 38.955 1.00 15.74 86 TYR D N 1
ATOM 6111 C CA . TYR D 1 89 ? -73.409 34.805 40.263 1.00 16.01 86 TYR D CA 1
ATOM 6112 C C . TYR D 1 89 ? -74.880 34.458 40.536 1.00 16.07 86 TYR D C 1
ATOM 6113 O O . TYR D 1 89 ? -75.257 34.306 41.730 1.00 15.75 86 TYR D O 1
ATOM 6122 N N . LEU D 1 90 ? -75.703 34.329 39.491 1.00 15.92 87 LEU D N 1
ATOM 6123 C CA . LEU D 1 90 ? -77.116 33.963 39.759 1.00 16.36 87 LEU D CA 1
ATOM 6124 C C . LEU D 1 90 ? -77.163 32.534 40.312 1.00 16.97 87 LEU D C 1
ATOM 6125 O O . LEU D 1 90 ? -76.201 31.767 40.074 1.00 16.49 87 LEU D O 1
ATOM 6130 N N . PHE D 1 91 ? -78.226 32.201 41.056 1.00 17.36 88 PHE D N 1
ATOM 6131 C CA . PHE D 1 91 ? -78.376 30.810 41.547 1.00 18.34 88 PHE D CA 1
ATOM 6132 C C . PHE D 1 91 ? -78.410 29.856 40.364 1.00 17.92 88 PHE D C 1
ATOM 6133 O O . PHE D 1 91 ? -78.887 30.226 39.287 1.00 17.79 88 PHE D O 1
ATOM 6141 N N . PRO D 1 92 ? -77.865 28.625 40.515 1.00 18.64 89 PRO D N 1
ATOM 6142 C CA . PRO D 1 92 ? -77.953 27.606 39.471 1.00 18.57 89 PRO D CA 1
ATOM 6143 C C . PRO D 1 92 ? -79.408 27.449 39.006 1.00 18.46 89 PRO D C 1
ATOM 6144 O O . PRO D 1 92 ? -79.635 27.343 37.795 1.00 17.88 89 PRO D O 1
ATOM 6148 N N . GLU D 1 93 ? -80.350 27.449 39.967 1.00 18.27 90 GLU D N 1
ATOM 6149 C CA . GLU D 1 93 ? -81.799 27.327 39.662 1.00 18.33 90 GLU D CA 1
ATOM 6150 C C . GLU D 1 93 ? -82.271 28.514 38.809 1.00 17.43 90 GLU D C 1
ATOM 6151 O O . GLU D 1 93 ? -83.215 28.319 38.028 1.00 17.59 90 GLU D O 1
ATOM 6157 N N . THR D 1 94 ? -81.653 29.695 38.951 1.00 16.79 91 THR D N 1
ATOM 6158 C CA . THR D 1 94 ? -82.081 30.864 38.132 1.00 15.93 91 THR D CA 1
ATOM 6159 C C . THR D 1 94 ? -81.624 30.634 36.686 1.00 15.63 91 THR D C 1
ATOM 6160 O O . THR D 1 94 ? -82.414 30.919 35.761 1.00 15.37 91 THR D O 1
ATOM 6164 N N . TYR D 1 95 ? -80.385 30.169 36.498 1.00 15.65 92 TYR D N 1
ATOM 6165 C CA . TYR D 1 95 ? -79.892 29.846 35.131 1.00 15.74 92 TYR D CA 1
ATOM 6166 C C . TYR D 1 95 ? -80.795 28.772 34.495 1.00 16.63 92 TYR D C 1
ATOM 6167 O O . TYR D 1 95 ? -81.150 28.901 33.307 1.00 16.10 92 TYR D O 1
ATOM 6176 N N . GLN D 1 96 ? -81.178 27.748 35.263 1.00 17.89 93 GLN D N 1
ATOM 6177 C CA . GLN D 1 96 ? -82.066 26.666 34.750 1.00 19.24 93 GLN D CA 1
ATOM 6178 C C . GLN D 1 96 ? -83.444 27.250 34.398 1.00 18.64 93 GLN D C 1
ATOM 6179 O O . GLN D 1 96 ? -84.026 26.825 33.385 1.00 18.04 93 GLN D O 1
ATOM 6185 N N . PHE D 1 97 ? -83.936 28.198 35.198 1.00 18.31 94 PHE D N 1
ATOM 6186 C CA . PHE D 1 97 ? -85.246 28.849 34.938 1.00 17.94 94 PHE D CA 1
ATOM 6187 C C . PHE D 1 97 ? -85.148 29.697 33.662 1.00 17.11 94 PHE D C 1
ATOM 6188 O O . PHE D 1 97 ? -86.102 29.679 32.860 1.00 17.08 94 PHE D O 1
ATOM 6196 N N . ILE D 1 98 ? -84.052 30.448 33.491 1.00 16.73 95 ILE D N 1
ATOM 6197 C CA . ILE D 1 98 ? -83.814 31.265 32.262 1.00 16.49 95 ILE D CA 1
ATOM 6198 C C . ILE D 1 98 ? -83.892 30.332 31.050 1.00 16.94 95 ILE D C 1
ATOM 6199 O O . ILE D 1 98 ? -84.624 30.661 30.101 1.00 17.52 95 ILE D O 1
ATOM 6204 N N . ASP D 1 99 ? -83.179 29.206 31.101 1.00 17.88 96 ASP D N 1
ATOM 6205 C CA . ASP D 1 99 ? -83.172 28.223 29.983 1.00 19.15 96 ASP D CA 1
ATOM 6206 C C . ASP D 1 99 ? -84.583 27.663 29.734 1.00 20.16 96 ASP D C 1
ATOM 6207 O O . ASP D 1 99 ? -84.987 27.592 28.554 1.00 20.20 96 ASP D O 1
ATOM 6212 N N A GLU D 1 100 ? -85.317 27.303 30.789 0.50 20.60 97 GLU D N 1
ATOM 6213 N N B GLU D 1 100 ? -85.296 27.298 30.812 0.50 20.84 97 GLU D N 1
ATOM 6214 C CA A GLU D 1 100 ? -86.671 26.704 30.610 0.50 21.53 97 GLU D CA 1
ATOM 6215 C CA B GLU D 1 100 ? -86.681 26.749 30.730 0.50 21.92 97 GLU D CA 1
ATOM 6216 C C A GLU D 1 100 ? -87.652 27.727 30.011 0.50 21.05 97 GLU D C 1
ATOM 6217 C C B GLU D 1 100 ? -87.598 27.735 30.003 0.50 21.28 97 GLU D C 1
ATOM 6218 O O A GLU D 1 100 ? -88.412 27.338 29.094 0.50 21.73 97 GLU D O 1
ATOM 6219 O O B GLU D 1 100 ? -88.236 27.340 29.003 0.50 22.09 97 GLU D O 1
ATOM 6230 N N . LEU D 1 101 ? -87.666 28.967 30.516 1.00 20.30 98 LEU D N 1
ATOM 6231 C CA . LEU D 1 101 ? -88.563 30.036 29.991 1.00 19.76 98 LEU D CA 1
ATOM 6232 C C . LEU D 1 101 ? -88.124 30.457 28.584 1.00 18.73 98 LEU D C 1
ATOM 6233 O O . LEU D 1 101 ? -89.019 30.733 27.746 1.00 18.48 98 LEU D O 1
ATOM 6238 N N . THR D 1 102 ? -86.819 30.506 28.321 1.00 18.15 99 THR D N 1
ATOM 6239 C CA . THR D 1 102 ? -86.372 30.896 26.957 1.00 18.47 99 THR D CA 1
ATOM 6240 C C . THR D 1 102 ? -86.954 29.891 25.959 1.00 20.10 99 THR D C 1
ATOM 6241 O O . THR D 1 102 ? -87.456 30.327 24.903 1.00 20.54 99 THR D O 1
ATOM 6245 N N . LYS D 1 103 ? -86.917 28.604 26.306 1.00 21.27 100 LYS D N 1
ATOM 6246 C CA . LYS D 1 103 ? -87.433 27.546 25.402 1.00 23.66 100 LYS D CA 1
ATOM 6247 C C . LYS D 1 103 ? -88.971 27.523 25.388 1.00 22.84 100 LYS D C 1
ATOM 6248 O O . LYS D 1 103 ? -89.542 27.551 24.281 1.00 23.01 100 LYS D O 1
ATOM 6254 N N . SER D 1 104 ? -89.627 27.507 26.554 1.00 22.44 101 SER D N 1
ATOM 6255 C CA . SER D 1 104 ? -91.114 27.377 26.599 1.00 23.22 101 SER D CA 1
ATOM 6256 C C . SER D 1 104 ? -91.828 28.610 26.029 1.00 23.21 101 SER D C 1
ATOM 6257 O O . SER D 1 104 ? -92.906 28.419 25.442 1.00 22.83 101 SER D O 1
ATOM 6260 N N . LEU D 1 105 ? -91.282 29.821 26.206 1.00 21.70 102 LEU D N 1
ATOM 6261 C CA . LEU D 1 105 ? -91.954 31.043 25.679 1.00 21.46 102 LEU D CA 1
ATOM 6262 C C . LEU D 1 105 ? -91.280 31.529 24.382 1.00 22.05 102 LEU D C 1
ATOM 6263 O O . LEU D 1 105 ? -91.719 32.573 23.851 1.00 21.93 102 LEU D O 1
ATOM 6268 N N . ASN D 1 106 ? -90.277 30.799 23.881 1.00 22.74 103 ASN D N 1
ATOM 6269 C CA . ASN D 1 106 ? -89.534 31.190 22.649 1.00 23.33 103 ASN D CA 1
ATOM 6270 C C . ASN D 1 106 ? -89.062 32.650 22.802 1.00 21.16 103 ASN D C 1
ATOM 6271 O O . ASN D 1 106 ? -89.344 33.485 21.925 1.00 20.67 103 ASN D O 1
ATOM 6276 N N . LEU D 1 107 ? -88.362 32.949 23.893 1.00 19.31 104 LEU D N 1
ATOM 6277 C CA . LEU D 1 107 ? -87.924 34.348 24.153 1.00 18.25 104 LEU D CA 1
ATOM 6278 C C . LEU D 1 107 ? -86.730 34.742 23.281 1.00 17.84 104 LEU D C 1
ATOM 6279 O O . LEU D 1 107 ? -85.830 33.895 23.061 1.00 18.30 104 LEU D O 1
ATOM 6284 N N . ASN D 1 108 ? -86.715 36.015 22.875 1.00 17.60 105 ASN D N 1
ATOM 6285 C CA . ASN D 1 108 ? -85.596 36.628 22.114 1.00 17.17 105 ASN D CA 1
ATOM 6286 C C . ASN D 1 108 ? -84.662 37.190 23.191 1.00 16.22 105 ASN D C 1
ATOM 6287 O O . ASN D 1 108 ? -84.712 38.411 23.456 1.00 15.80 105 ASN D O 1
ATOM 6292 N N . LEU D 1 109 ? -83.867 36.311 23.810 1.00 15.90 106 LEU D N 1
ATOM 6293 C CA . LEU D 1 109 ? -83.044 36.664 24.992 1.00 15.77 106 LEU D CA 1
ATOM 6294 C C . LEU D 1 109 ? -81.774 37.425 24.582 1.00 15.89 106 LEU D C 1
ATOM 6295 O O . LEU D 1 109 ? -81.004 36.915 23.739 1.00 15.72 106 LEU D O 1
ATOM 6300 N N . LYS D 1 110 ? -81.569 38.594 25.182 1.00 15.46 107 LYS D N 1
ATOM 6301 C CA . LYS D 1 110 ? -80.386 39.462 24.920 1.00 16.06 107 LYS D CA 1
ATOM 6302 C C . LYS D 1 110 ? -79.598 39.552 26.223 1.00 15.22 107 LYS D C 1
ATOM 6303 O O . LYS D 1 110 ? -80.063 40.243 27.148 1.00 14.32 107 LYS D O 1
ATOM 6309 N N . VAL D 1 111 ? -78.447 38.885 26.275 1.00 14.97 108 VAL D N 1
ATOM 6310 C CA . VAL D 1 111 ? -77.645 38.833 27.527 1.00 14.92 108 VAL D CA 1
ATOM 6311 C C . VAL D 1 111 ? -76.568 39.926 27.535 1.00 14.98 108 VAL D C 1
ATOM 6312 O O . VAL D 1 111 ? -75.798 40.041 26.550 1.00 14.69 108 VAL D O 1
ATOM 6316 N N . TYR D 1 112 ? -76.495 40.654 28.647 1.00 14.63 109 TYR D N 1
ATOM 6317 C CA . TYR D 1 112 ? -75.506 41.739 28.874 1.00 15.04 109 TYR D CA 1
ATOM 6318 C C . TYR D 1 112 ? -74.768 41.450 30.181 1.00 14.47 109 TYR D C 1
ATOM 6319 O O . TYR D 1 112 ? -75.366 40.880 31.126 1.00 14.25 109 TYR D O 1
ATOM 6328 N N . ARG D 1 113 ? -73.489 41.819 30.215 1.00 14.23 110 ARG D N 1
ATOM 6329 C CA . ARG D 1 113 ? -72.649 41.549 31.403 1.00 13.83 110 ARG D CA 1
ATOM 6330 C C . ARG D 1 113 ? -71.399 42.423 31.335 1.00 14.21 110 ARG D C 1
ATOM 6331 O O . ARG D 1 113 ? -71.177 43.060 30.292 1.00 14.16 110 ARG D O 1
ATOM 6339 N N . ALA D 1 114 ? -70.628 42.448 32.424 1.00 14.55 111 ALA D N 1
ATOM 6340 C CA . ALA D 1 114 ? -69.351 43.193 32.469 1.00 14.72 111 ALA D CA 1
ATOM 6341 C C . ALA D 1 114 ? -68.377 42.632 31.426 1.00 15.22 111 ALA D C 1
ATOM 6342 O O . ALA D 1 114 ? -68.527 41.449 31.037 1.00 14.97 111 ALA D O 1
ATOM 6344 N N . ASN D 1 115 ? -67.364 43.428 31.067 1.00 15.53 112 ASN D N 1
ATOM 6345 C CA . ASN D 1 115 ? -66.319 43.023 30.092 1.00 16.81 112 ASN D CA 1
ATOM 6346 C C . ASN D 1 115 ? -65.385 41.995 30.760 1.00 17.03 112 ASN D C 1
ATOM 6347 O O . ASN D 1 115 ? -64.745 41.212 30.049 1.00 16.54 112 ASN D O 1
ATOM 6352 N N . GLU D 1 116 ? -65.337 42.004 32.089 1.00 17.48 113 GLU D N 1
ATOM 6353 C CA . GLU D 1 116 ? -64.512 41.066 32.894 1.00 18.23 113 GLU D CA 1
ATOM 6354 C C . GLU D 1 116 ? -65.432 39.993 33.506 1.00 17.36 113 GLU D C 1
ATOM 6355 O O . GLU D 1 116 ? -66.459 40.360 34.144 1.00 16.08 113 GLU D O 1
ATOM 6361 N N . SER D 1 117 ? -65.051 38.721 33.358 1.00 16.51 114 SER D N 1
ATOM 6362 C CA . SER D 1 117 ? -65.812 37.586 33.942 1.00 16.51 114 SER D CA 1
ATOM 6363 C C . SER D 1 117 ? -65.717 37.634 35.470 1.00 16.33 114 SER D C 1
ATOM 6364 O O . SER D 1 117 ? -64.880 38.399 36.003 1.00 15.55 114 SER D O 1
ATOM 6367 N N . ALA D 1 118 ? -66.529 36.818 36.139 1.00 16.33 115 ALA D N 1
ATOM 6368 C CA . ALA D 1 118 ? -66.506 36.728 37.617 1.00 16.70 115 ALA D CA 1
ATOM 6369 C C . ALA D 1 118 ? -65.086 36.418 38.128 1.00 16.76 115 ALA D C 1
ATOM 6370 O O . ALA D 1 118 ? -64.637 37.098 39.067 1.00 16.99 115 ALA D O 1
ATOM 6372 N N . ASN D 1 119 ? -64.397 35.433 37.538 1.00 16.91 116 ASN D N 1
ATOM 6373 C CA . ASN D 1 119 ? -63.031 35.049 38.012 1.00 17.41 116 ASN D CA 1
ATOM 6374 C C . ASN D 1 119 ? -62.032 36.188 37.742 1.00 17.42 116 ASN D C 1
ATOM 6375 O O . ASN D 1 119 ? -61.117 36.382 38.563 1.00 17.05 116 ASN D O 1
ATOM 6380 N N . TRP D 1 120 ? -62.194 36.902 36.626 1.00 16.74 117 TRP D N 1
ATOM 6381 C CA . TRP D 1 120 ? -61.336 38.072 36.317 1.00 17.14 117 TRP D CA 1
ATOM 6382 C C . TRP D 1 120 ? -61.572 39.152 37.391 1.00 17.24 117 TRP D C 1
ATOM 6383 O O . TRP D 1 120 ? -60.589 39.677 37.928 1.00 17.86 117 TRP D O 1
ATOM 6394 N N . GLN D 1 121 ? -62.842 39.463 37.685 1.00 16.85 118 GLN D N 1
ATOM 6395 C CA . GLN D 1 121 ? -63.182 40.482 38.715 1.00 17.65 118 GLN D CA 1
ATOM 6396 C C . GLN D 1 121 ? -62.574 40.092 40.069 1.00 18.32 118 GLN D C 1
ATOM 6397 O O . GLN D 1 121 ? -62.005 40.982 40.735 1.00 18.01 118 GLN D O 1
ATOM 6403 N N . GLU D 1 122 ? -62.683 38.819 40.464 1.00 19.13 119 GLU D N 1
ATOM 6404 C CA . GLU D 1 122 ? -62.123 38.383 41.776 1.00 20.28 119 GLU D CA 1
ATOM 6405 C C . GLU D 1 122 ? -60.591 38.492 41.777 1.00 20.45 119 GLU D C 1
ATOM 6406 O O . GLU D 1 122 ? -60.028 38.884 42.825 1.00 20.16 119 GLU D O 1
ATOM 6412 N N . ALA D 1 123 ? -59.939 38.171 40.658 1.00 20.45 120 ALA D N 1
ATOM 6413 C CA . ALA D 1 123 ? -58.461 38.274 40.586 1.00 21.35 120 ALA D CA 1
ATOM 6414 C C . ALA D 1 123 ? -58.027 39.739 40.698 1.00 22.17 120 ALA D C 1
ATOM 6415 O O . ALA D 1 123 ? -56.961 40.016 41.265 1.00 22.93 120 ALA D O 1
ATOM 6417 N N . ARG D 1 124 ? -58.840 40.646 40.174 1.00 22.96 121 ARG D N 1
ATOM 6418 C CA . ARG D 1 124 ? -58.478 42.081 40.132 1.00 24.98 121 ARG D CA 1
ATOM 6419 C C . ARG D 1 124 ? -58.940 42.824 41.394 1.00 25.44 121 ARG D C 1
ATOM 6420 O O . ARG D 1 124 ? -58.164 43.665 41.874 1.00 26.10 121 ARG D O 1
ATOM 6428 N N . TYR D 1 125 ? -60.097 42.467 41.970 1.00 24.19 122 TYR D N 1
ATOM 6429 C CA . TYR D 1 125 ? -60.664 43.276 43.082 1.00 24.30 122 TYR D CA 1
ATOM 6430 C C . TYR D 1 125 ? -60.896 42.495 44.383 1.00 25.06 122 TYR D C 1
ATOM 6431 O O . TYR D 1 125 ? -61.205 43.142 45.415 1.00 25.97 122 TYR D O 1
ATOM 6440 N N . GLY D 1 126 ? -60.733 41.174 44.365 1.00 25.39 123 GLY D N 1
ATOM 6441 C CA . GLY D 1 126 ? -61.169 40.373 45.523 1.00 25.49 123 GLY D CA 1
ATOM 6442 C C . GLY D 1 126 ? -62.681 40.208 45.425 1.00 25.28 123 GLY D C 1
ATOM 6443 O O . GLY D 1 126 ? -63.203 40.327 44.289 1.00 23.34 123 GLY D O 1
ATOM 6444 N N . LYS D 1 127 ? -63.374 40.008 46.547 1.00 26.15 124 LYS D N 1
ATOM 6445 C CA . LYS D 1 127 ? -64.855 39.846 46.525 1.00 27.06 124 LYS D CA 1
ATOM 6446 C C . LYS D 1 127 ? -65.487 41.182 46.932 1.00 26.85 124 LYS D C 1
ATOM 6447 O O . LYS D 1 127 ? -65.580 41.458 48.151 1.00 27.85 124 LYS D O 1
ATOM 6453 N N . LEU D 1 128 ? -65.904 41.969 45.935 1.00 25.77 125 LEU D N 1
ATOM 6454 C CA . LEU D 1 128 ? -66.464 43.332 46.160 1.00 25.26 125 LEU D CA 1
ATOM 6455 C C . LEU D 1 128 ? -67.656 43.298 47.122 1.00 25.76 125 LEU D C 1
ATOM 6456 O O . LEU D 1 128 ? -67.764 44.239 47.923 1.00 25.58 125 LEU D O 1
ATOM 6461 N N . TRP D 1 129 ? -68.491 42.256 47.074 1.00 25.16 126 TRP D N 1
ATOM 6462 C CA . TRP D 1 129 ? -69.679 42.193 47.977 1.00 25.87 126 TRP D CA 1
ATOM 6463 C C . TRP D 1 129 ? -69.256 42.089 49.443 1.00 28.37 126 TRP D C 1
ATOM 6464 O O . TRP D 1 129 ? -70.112 42.346 50.296 1.00 29.80 126 TRP D O 1
ATOM 6475 N N . GLU D 1 130 ? -68.004 41.712 49.724 1.00 31.43 127 GLU D N 1
ATOM 6476 C CA . GLU D 1 130 ? -67.519 41.604 51.132 1.00 33.30 127 GLU D CA 1
ATOM 6477 C C . GLU D 1 130 ? -66.748 42.872 51.535 1.00 34.64 127 GLU D C 1
ATOM 6478 O O . GLU D 1 130 ? -66.103 42.838 52.610 1.00 37.54 127 GLU D O 1
ATOM 6484 N N . GLN D 1 131 ? -66.846 43.957 50.754 1.00 32.92 128 GLN D N 1
ATOM 6485 C CA . GLN D 1 131 ? -66.048 45.185 51.046 1.00 33.90 128 GLN D CA 1
ATOM 6486 C C . GLN D 1 131 ? -66.958 46.370 51.400 1.00 34.88 128 GLN D C 1
ATOM 6487 O O . GLN D 1 131 ? -66.628 47.511 50.999 1.00 36.25 128 GLN D O 1
ATOM 6493 N N . GLY D 1 132 ? -68.051 46.101 52.125 1.00 35.26 129 GLY D N 1
ATOM 6494 C CA . GLY D 1 132 ? -68.973 47.134 52.637 1.00 35.58 129 GLY D CA 1
ATOM 6495 C C . GLY D 1 132 ? -69.781 47.827 51.560 1.00 35.52 129 GLY D C 1
ATOM 6496 O O . GLY D 1 132 ? -69.792 47.346 50.399 1.00 32.17 129 GLY D O 1
ATOM 6497 N N . ILE D 1 133 ? -70.425 48.937 51.933 1.00 35.08 130 ILE D N 1
ATOM 6498 C CA . ILE D 1 133 ? -71.272 49.719 50.982 1.00 36.79 130 ILE D CA 1
ATOM 6499 C C . ILE D 1 133 ? -70.441 50.134 49.759 1.00 35.27 130 ILE D C 1
ATOM 6500 O O . ILE D 1 133 ? -70.994 50.107 48.653 1.00 34.09 130 ILE D O 1
ATOM 6505 N N . GLU D 1 134 ? -69.169 50.503 49.952 1.00 37.49 131 GLU D N 1
ATOM 6506 C CA . GLU D 1 134 ? -68.309 50.944 48.818 1.00 38.39 131 GLU D CA 1
ATOM 6507 C C . GLU D 1 134 ? -68.146 49.799 47.807 1.00 33.13 131 GLU D C 1
ATOM 6508 O O . GLU D 1 134 ? -68.313 50.051 46.593 1.00 31.41 131 GLU D O 1
ATOM 6514 N N . GLY D 1 135 ? -67.827 48.596 48.292 1.00 29.64 132 GLY D N 1
ATOM 6515 C CA . GLY D 1 135 ? -67.633 47.431 47.404 1.00 27.74 132 GLY D CA 1
ATOM 6516 C C . GLY D 1 135 ? -68.924 47.036 46.715 1.00 26.41 132 GLY D C 1
ATOM 6517 O O . GLY D 1 135 ? -68.893 46.749 45.489 1.00 23.28 132 GLY D O 1
ATOM 6518 N N . ILE D 1 136 ? -70.033 47.063 47.462 1.00 25.80 133 ILE D N 1
ATOM 6519 C CA . ILE D 1 136 ? -71.366 46.689 46.905 1.00 25.69 133 ILE D CA 1
ATOM 6520 C C . ILE D 1 136 ? -71.728 47.673 45.783 1.00 25.36 133 ILE D C 1
ATOM 6521 O O . ILE D 1 136 ? -72.224 47.203 44.741 1.00 23.90 133 ILE D O 1
ATOM 6526 N N . GLU D 1 137 ? -71.468 48.973 45.966 1.00 26.33 134 GLU D N 1
ATOM 6527 C CA . GLU D 1 137 ? -71.764 49.969 44.895 1.00 28.47 134 GLU D CA 1
ATOM 6528 C C . GLU D 1 137 ? -70.889 49.684 43.662 1.00 25.90 134 GLU D C 1
ATOM 6529 O O . GLU D 1 137 ? -71.403 49.776 42.536 1.00 25.88 134 GLU D O 1
ATOM 6535 N N . LYS D 1 138 ? -69.611 49.372 43.862 1.00 26.66 135 LYS D N 1
ATOM 6536 C CA . LYS D 1 138 ? -68.714 49.060 42.717 1.00 25.73 135 LYS D CA 1
ATOM 6537 C C . LYS D 1 138 ? -69.234 47.819 41.987 1.00 23.26 135 LYS D C 1
ATOM 6538 O O . LYS D 1 138 ? -69.261 47.820 40.743 1.00 22.59 135 LYS D O 1
ATOM 6544 N N . TYR D 1 139 ? -69.627 46.798 42.745 1.00 22.23 136 TYR D N 1
ATOM 6545 C CA . TYR D 1 139 ? -70.140 45.536 42.155 1.00 20.94 136 TYR D CA 1
ATOM 6546 C C . TYR D 1 139 ? -71.414 45.802 41.344 1.00 19.99 136 TYR D C 1
ATOM 6547 O O . TYR D 1 139 ? -71.536 45.266 40.239 1.00 18.81 136 TYR D O 1
ATOM 6556 N N . ASN D 1 140 ? -72.332 46.607 41.885 1.00 20.75 137 ASN D N 1
ATOM 6557 C CA . ASN D 1 140 ? -73.624 46.916 41.214 1.00 20.69 137 ASN D CA 1
ATOM 6558 C C . ASN D 1 140 ? -73.377 47.676 39.906 1.00 20.67 137 ASN D C 1
ATOM 6559 O O . ASN D 1 140 ? -73.993 47.323 38.893 1.00 19.90 137 ASN D O 1
ATOM 6564 N N A LYS D 1 141 ? -72.515 48.698 39.939 0.50 21.74 138 LYS D N 1
ATOM 6565 N N B LYS D 1 141 ? -72.491 48.676 39.932 0.50 21.95 138 LYS D N 1
ATOM 6566 C CA A LYS D 1 141 ? -72.196 49.476 38.712 0.50 22.27 138 LYS D CA 1
ATOM 6567 C CA B LYS D 1 141 ? -72.184 49.482 38.720 0.50 22.65 138 LYS D CA 1
ATOM 6568 C C A LYS D 1 141 ? -71.653 48.530 37.633 0.50 21.35 138 LYS D C 1
ATOM 6569 C C B LYS D 1 141 ? -71.607 48.578 37.624 0.50 21.66 138 LYS D C 1
ATOM 6570 O O A LYS D 1 141 ? -72.171 48.557 36.498 0.50 21.28 138 LYS D O 1
ATOM 6571 O O B LYS D 1 141 ? -72.031 48.707 36.455 0.50 21.68 138 LYS D O 1
ATOM 6582 N N . LEU D 1 142 ? -70.664 47.714 37.998 1.00 21.01 139 LEU D N 1
ATOM 6583 C CA . LEU D 1 142 ? -69.956 46.787 37.077 1.00 20.55 139 LEU D CA 1
ATOM 6584 C C . LEU D 1 142 ? -70.871 45.674 36.538 1.00 18.55 139 LEU D C 1
ATOM 6585 O O . LEU D 1 142 ? -70.848 45.435 35.308 1.00 18.03 139 LEU D O 1
ATOM 6590 N N . ASN D 1 143 ? -71.699 45.076 37.400 1.00 16.97 140 ASN D N 1
ATOM 6591 C CA . ASN D 1 143 ? -72.468 43.852 37.041 1.00 16.64 140 ASN D CA 1
ATOM 6592 C C . ASN D 1 143 ? -73.964 44.089 36.818 1.00 17.43 140 ASN D C 1
ATOM 6593 O O . ASN D 1 143 ? -74.608 43.150 36.308 1.00 17.81 140 ASN D O 1
ATOM 6598 N N . LYS D 1 144 ? -74.482 45.282 37.105 1.00 18.46 141 LYS D N 1
ATOM 6599 C CA . LYS D 1 144 ? -75.939 45.518 36.908 1.00 19.28 141 LYS D CA 1
ATOM 6600 C C . LYS D 1 144 ? -76.220 46.833 36.175 1.00 18.41 141 LYS D C 1
ATOM 6601 O O . LYS D 1 144 ? -76.900 46.790 35.138 1.00 18.87 141 LYS D O 1
ATOM 6607 N N . VAL D 1 145 ? -75.712 47.952 36.688 1.00 18.78 142 VAL D N 1
ATOM 6608 C CA . VAL D 1 145 ? -76.065 49.290 36.128 1.00 18.59 142 VAL D CA 1
ATOM 6609 C C . VAL D 1 145 ? -75.459 49.492 34.739 1.00 17.54 142 VAL D C 1
ATOM 6610 O O . VAL D 1 145 ? -76.217 49.806 33.808 1.00 16.41 142 VAL D O 1
ATOM 6614 N N . GLU D 1 146 ? -74.149 49.335 34.594 1.00 16.84 143 GLU D N 1
ATOM 6615 C CA . GLU D 1 146 ? -73.555 49.627 33.264 1.00 17.00 143 GLU D CA 1
ATOM 6616 C C . GLU D 1 146 ? -74.096 48.657 32.213 1.00 16.09 143 GLU D C 1
ATOM 6617 O O . GLU D 1 146 ? -74.379 49.077 31.094 1.00 16.07 143 GLU D O 1
ATOM 6623 N N . PRO D 1 147 ? -74.208 47.333 32.464 1.00 15.47 144 PRO D N 1
ATOM 6624 C CA . PRO D 1 147 ? -74.752 46.433 31.439 1.00 15.27 144 PRO D CA 1
ATOM 6625 C C . PRO D 1 147 ? -76.192 46.785 31.013 1.00 15.33 144 PRO D C 1
ATOM 6626 O O . PRO D 1 147 ? -76.503 46.673 29.827 1.00 15.70 144 PRO D O 1
ATOM 6630 N N . MET D 1 148 ? -77.018 47.258 31.942 1.00 16.65 145 MET D N 1
ATOM 6631 C CA . MET D 1 148 ? -78.417 47.618 31.583 1.00 17.51 145 MET D CA 1
ATOM 6632 C C . MET D 1 148 ? -78.389 48.884 30.723 1.00 17.90 145 MET D C 1
ATOM 6633 O O . MET D 1 148 ? -79.115 48.943 29.719 1.00 18.32 145 MET D O 1
ATOM 6638 N N . ARG D 1 149 ? -77.584 49.872 31.122 1.00 18.25 146 ARG D N 1
ATOM 6639 C CA . ARG D 1 149 ? -77.458 51.122 30.336 1.00 18.76 146 ARG D CA 1
ATOM 6640 C C . ARG D 1 149 ? -77.036 50.768 28.904 1.00 17.78 146 ARG D C 1
ATOM 6641 O O . ARG D 1 149 ? -77.619 51.309 27.975 1.00 17.29 146 ARG D O 1
ATOM 6649 N N . ARG D 1 150 ? -76.062 49.865 28.759 1.00 17.04 147 ARG D N 1
ATOM 6650 C CA . ARG D 1 150 ? -75.523 49.478 27.425 1.00 17.39 147 ARG D CA 1
ATOM 6651 C C . ARG D 1 150 ? -76.597 48.699 26.661 1.00 16.58 147 ARG D C 1
ATOM 6652 O O . ARG D 1 150 ? -76.733 48.918 25.434 1.00 17.47 147 ARG D O 1
ATOM 6660 N N . ALA D 1 151 ? -77.327 47.821 27.346 1.00 15.85 148 ALA D N 1
ATOM 6661 C CA . ALA D 1 151 ? -78.412 47.059 26.682 1.00 15.46 148 ALA D CA 1
ATOM 6662 C C . ALA D 1 151 ? -79.458 48.022 26.098 1.00 15.88 148 ALA D C 1
ATOM 6663 O O . ALA D 1 151 ? -79.821 47.872 24.918 1.00 15.11 148 ALA D O 1
ATOM 6665 N N . LEU D 1 152 ? -79.916 48.997 26.893 1.00 15.99 149 LEU D N 1
ATOM 6666 C CA . LEU D 1 152 ? -80.967 49.939 26.410 1.00 16.85 149 LEU D CA 1
ATOM 6667 C C . LEU D 1 152 ? -80.454 50.704 25.181 1.00 18.05 149 LEU D C 1
ATOM 6668 O O . LEU D 1 152 ? -81.236 50.909 24.243 1.00 18.69 149 LEU D O 1
ATOM 6673 N N . ASN D 1 153 ? -79.187 51.112 25.201 1.00 18.67 150 ASN D N 1
ATOM 6674 C CA . ASN D 1 153 ? -78.596 51.889 24.079 1.00 20.33 150 ASN D CA 1
ATOM 6675 C C . ASN D 1 153 ? -78.422 51.005 22.834 1.00 19.70 150 ASN D C 1
ATOM 6676 O O . ASN D 1 153 ? -78.888 51.407 21.746 1.00 19.65 150 ASN D O 1
ATOM 6681 N N . GLU D 1 154 ? -77.796 49.842 22.984 1.00 19.04 151 GLU D N 1
ATOM 6682 C CA . GLU D 1 154 ? -77.495 48.981 21.807 1.00 20.03 151 GLU D CA 1
ATOM 6683 C C . GLU D 1 154 ? -78.779 48.427 21.179 1.00 18.93 151 GLU D C 1
ATOM 6684 O O . GLU D 1 154 ? -78.795 48.212 19.961 1.00 18.36 151 GLU D O 1
ATOM 6690 N N . LEU D 1 155 ? -79.825 48.235 21.975 1.00 18.27 152 LEU D N 1
ATOM 6691 C CA . LEU D 1 155 ? -81.079 47.655 21.433 1.00 18.16 152 LEU D CA 1
ATOM 6692 C C . LEU D 1 155 ? -82.029 48.775 20.984 1.00 18.01 152 LEU D C 1
ATOM 6693 O O . LEU D 1 155 ? -83.172 48.445 20.650 1.00 18.08 152 LEU D O 1
ATOM 6698 N N . ASN D 1 156 ? -81.575 50.038 21.009 1.00 18.40 153 ASN D N 1
ATOM 6699 C CA . ASN D 1 156 ? -82.381 51.191 20.511 1.00 19.40 153 ASN D CA 1
ATOM 6700 C C . ASN D 1 156 ? -83.707 51.274 21.267 1.00 18.21 153 ASN D C 1
ATOM 6701 O O . ASN D 1 156 ? -84.726 51.644 20.655 1.00 18.70 153 ASN D O 1
ATOM 6706 N N . VAL D 1 157 ? -83.679 50.970 22.561 1.00 17.29 154 VAL D N 1
ATOM 6707 C CA . VAL D 1 157 ? -84.935 50.911 23.362 1.00 16.24 154 VAL D CA 1
ATOM 6708 C C . VAL D 1 157 ? -85.479 52.311 23.651 1.00 16.35 154 VAL D C 1
ATOM 6709 O O . VAL D 1 157 ? -84.712 53.161 24.124 1.00 17.46 154 VAL D O 1
ATOM 6713 N N . LYS D 1 158 ? -86.756 52.541 23.340 1.00 16.50 155 LYS D N 1
ATOM 6714 C CA . LYS D 1 158 ? -87.431 53.811 23.716 1.00 17.55 155 LYS D CA 1
ATOM 6715 C C . LYS D 1 158 ? -88.598 53.495 24.662 1.00 16.24 155 LYS D C 1
ATOM 6716 O O . LYS D 1 158 ? -89.072 54.439 25.334 1.00 16.41 155 LYS D O 1
ATOM 6722 N N . THR D 1 159 ? -89.056 52.236 24.687 1.00 15.48 156 THR D N 1
ATOM 6723 C CA . THR D 1 159 ? -90.124 51.782 25.608 1.00 15.34 156 THR D CA 1
ATOM 6724 C C . THR D 1 159 ? -89.617 50.549 26.359 1.00 15.04 156 THR D C 1
ATOM 6725 O O . THR D 1 159 ? -89.426 49.474 25.731 1.00 14.49 156 THR D O 1
ATOM 6729 N N . TRP D 1 160 ? -89.459 50.712 27.669 1.00 15.43 157 TRP D N 1
ATOM 6730 C CA . TRP D 1 160 ? -88.904 49.669 28.563 1.00 14.98 157 TRP D CA 1
ATOM 6731 C C . TRP D 1 160 ? -90.000 49.118 29.476 1.00 14.38 157 TRP D C 1
ATOM 6732 O O . TRP D 1 160 ? -90.500 49.865 30.317 1.00 13.79 157 TRP D O 1
ATOM 6743 N N . PHE D 1 161 ? -90.387 47.865 29.235 1.00 14.39 158 PHE D N 1
ATOM 6744 C CA . PHE D 1 161 ? -91.399 47.161 30.057 1.00 14.82 158 PHE D CA 1
ATOM 6745 C C . PHE D 1 161 ? -90.713 46.566 31.283 1.00 14.77 158 PHE D C 1
ATOM 6746 O O . PHE D 1 161 ? -89.685 45.872 31.126 1.00 14.82 158 PHE D O 1
ATOM 6754 N N . SER D 1 162 ? -91.269 46.832 32.458 1.00 15.96 159 SER D N 1
ATOM 6755 C CA . SER D 1 162 ? -90.723 46.264 33.710 1.00 17.11 159 SER D CA 1
ATOM 6756 C C . SER D 1 162 ? -91.857 45.737 34.603 1.00 17.07 159 SER D C 1
ATOM 6757 O O . SER D 1 162 ? -92.949 46.347 34.602 1.00 16.62 159 SER D O 1
ATOM 6760 N N . GLY D 1 163 ? -91.578 44.676 35.370 1.00 16.68 160 GLY D N 1
ATOM 6761 C CA . GLY D 1 163 ? -92.575 44.086 36.284 1.00 18.63 160 GLY D CA 1
ATOM 6762 C C . GLY D 1 163 ? -92.612 44.726 37.666 1.00 18.98 160 GLY D C 1
ATOM 6763 O O . GLY D 1 163 ? -93.194 44.109 38.568 1.00 20.35 160 GLY D O 1
ATOM 6764 N N A LEU D 1 164 ? -92.043 45.930 37.832 0.60 19.20 161 LEU D N 1
ATOM 6765 N N B LEU D 1 164 ? -92.056 45.930 37.827 0.40 19.66 161 LEU D N 1
ATOM 6766 C CA A LEU D 1 164 ? -92.072 46.601 39.166 0.60 20.58 161 LEU D CA 1
ATOM 6767 C CA B LEU D 1 164 ? -92.049 46.609 39.154 0.40 21.13 161 LEU D CA 1
ATOM 6768 C C A LEU D 1 164 ? -93.521 46.772 39.631 0.60 21.69 161 LEU D C 1
ATOM 6769 C C B LEU D 1 164 ? -93.496 46.820 39.636 0.40 22.12 161 LEU D C 1
ATOM 6770 O O A LEU D 1 164 ? -94.405 47.078 38.784 0.60 21.36 161 LEU D O 1
ATOM 6771 O O B LEU D 1 164 ? -94.354 47.193 38.800 0.40 21.95 161 LEU D O 1
ATOM 6780 N N . ARG D 1 165 ? -93.758 46.587 40.931 1.00 23.58 162 ARG D N 1
ATOM 6781 C CA . ARG D 1 165 ? -95.127 46.730 41.503 1.00 25.47 162 ARG D CA 1
ATOM 6782 C C . ARG D 1 165 ? -95.106 47.670 42.711 1.00 26.73 162 ARG D C 1
ATOM 6783 O O . ARG D 1 165 ? -94.076 47.713 43.398 1.00 27.56 162 ARG D O 1
ATOM 6791 N N . ARG D 1 166 ? -96.207 48.398 42.930 1.00 28.76 163 ARG D N 1
ATOM 6792 C CA . ARG D 1 166 ? -96.356 49.340 44.076 1.00 32.98 163 ARG D CA 1
ATOM 6793 C C . ARG D 1 166 ? -96.357 48.543 45.384 1.00 36.38 163 ARG D C 1
ATOM 6794 O O . ARG D 1 166 ? -95.598 48.906 46.292 1.00 40.09 163 ARG D O 1
ATOM 6802 N N . GLU D 1 167 ? -97.196 47.507 45.447 1.00 45.75 164 GLU D N 1
ATOM 6803 C CA . GLU D 1 167 ? -97.367 46.588 46.610 1.00 58.15 164 GLU D CA 1
ATOM 6804 C C . GLU D 1 167 ? -98.206 47.257 47.717 1.00 67.20 164 GLU D C 1
ATOM 6805 O O . GLU D 1 167 ? -99.343 46.780 47.913 1.00 75.59 164 GLU D O 1
ATOM 6811 N N . GLN D 1 168 ? -97.713 48.308 48.402 1.00 76.73 165 GLN D N 1
ATOM 6812 C CA . GLN D 1 168 ? -98.531 48.911 49.504 1.00 84.78 165 GLN D CA 1
ATOM 6813 C C . GLN D 1 168 ? -98.203 50.385 49.806 1.00 90.26 165 GLN D C 1
ATOM 6814 O O . GLN D 1 168 ? -99.158 51.195 49.842 1.00 85.25 165 GLN D O 1
ATOM 6820 N N . SER D 1 169 ? -96.926 50.716 50.047 1.00 94.69 166 SER D N 1
ATOM 6821 C CA . SER D 1 169 ? -96.524 52.078 50.509 1.00 96.53 166 SER D CA 1
ATOM 6822 C C . SER D 1 169 ? -96.567 53.159 49.412 1.00 98.11 166 SER D C 1
ATOM 6823 O O . SER D 1 169 ? -96.849 54.320 49.775 1.00 101.18 166 SER D O 1
ATOM 6826 N N . GLN D 1 170 ? -96.297 52.822 48.144 1.00 91.82 167 GLN D N 1
ATOM 6827 C CA . GLN D 1 170 ? -96.267 53.866 47.072 1.00 84.75 167 GLN D CA 1
ATOM 6828 C C . GLN D 1 170 ? -97.636 53.966 46.378 1.00 82.21 167 GLN D C 1
ATOM 6829 O O . GLN D 1 170 ? -98.315 52.928 46.234 1.00 80.47 167 GLN D O 1
ATOM 6835 N N . SER D 1 171 ? -98.020 55.196 46.000 1.00 80.60 168 SER D N 1
ATOM 6836 C CA . SER D 1 171 ? -99.322 55.519 45.347 1.00 76.02 168 SER D CA 1
ATOM 6837 C C . SER D 1 171 ? -99.157 55.598 43.821 1.00 72.00 168 SER D C 1
ATOM 6838 O O . SER D 1 171 ? -98.053 55.267 43.334 1.00 70.56 168 SER D O 1
ATOM 6841 N N . ARG D 1 172 ? -100.211 56.029 43.103 1.00 67.38 169 ARG D N 1
ATOM 6842 C CA . ARG D 1 172 ? -100.146 56.173 41.619 1.00 62.72 169 ARG D CA 1
ATOM 6843 C C . ARG D 1 172 ? -99.047 57.175 41.230 1.00 61.66 169 ARG D C 1
ATOM 6844 O O . ARG D 1 172 ? -98.188 56.812 40.403 1.00 57.48 169 ARG D O 1
ATOM 6852 N N . ALA D 1 173 ? -99.099 58.396 41.785 1.00 60.73 170 ALA D N 1
ATOM 6853 C CA . ALA D 1 173 ? -98.120 59.475 41.486 1.00 59.33 170 ALA D CA 1
ATOM 6854 C C . ALA D 1 173 ? -96.694 59.034 41.848 1.00 57.53 170 ALA D C 1
ATOM 6855 O O . ALA D 1 173 ? -95.750 59.465 41.148 1.00 57.04 170 ALA D O 1
ATOM 6857 N N . GLY D 1 174 ? -96.550 58.212 42.898 1.00 54.84 171 GLY D N 1
ATOM 6858 C CA . GLY D 1 174 ? -95.238 57.706 43.356 1.00 52.46 171 GLY D CA 1
ATOM 6859 C C . GLY D 1 174 ? -94.611 56.760 42.344 1.00 47.54 171 GLY D C 1
ATOM 6860 O O . GLY D 1 174 ? -93.415 56.942 42.026 1.00 47.38 171 GLY D O 1
ATOM 6861 N N . LEU D 1 175 ? -95.385 55.774 41.873 1.00 39.91 172 LEU D N 1
ATOM 6862 C CA . LEU D 1 175 ? -94.911 54.811 40.842 1.00 34.07 172 LEU D CA 1
ATOM 6863 C C . LEU D 1 175 ? -95.986 54.721 39.759 1.00 30.68 172 LEU D C 1
ATOM 6864 O O . LEU D 1 175 ? -96.916 53.921 39.848 1.00 27.81 172 LEU D O 1
ATOM 6869 N N . PRO D 1 176 ? -95.923 55.598 38.736 1.00 26.87 173 PRO D N 1
ATOM 6870 C CA . PRO D 1 176 ? -96.919 55.619 37.675 1.00 25.03 173 PRO D CA 1
ATOM 6871 C C . PRO D 1 176 ? -96.742 54.477 36.677 1.00 21.98 173 PRO D C 1
ATOM 6872 O O . PRO D 1 176 ? -95.649 53.951 36.576 1.00 21.12 173 PRO D O 1
ATOM 6876 N N . ILE D 1 177 ? -97.821 54.129 35.974 1.00 20.79 174 ILE D N 1
ATOM 6877 C CA . ILE D 1 177 ? -97.727 53.097 34.901 1.00 19.49 174 ILE D CA 1
ATOM 6878 C C . ILE D 1 177 ? -96.740 53.589 33.834 1.00 18.40 174 ILE D C 1
ATOM 6879 O O . ILE D 1 177 ? -95.919 52.770 33.366 1.00 17.31 174 ILE D O 1
ATOM 6884 N N . LEU D 1 178 ? -96.794 54.888 33.512 1.00 18.73 175 LEU D N 1
ATOM 6885 C CA . LEU D 1 178 ? -95.959 55.482 32.431 1.00 18.09 175 LEU D CA 1
ATOM 6886 C C . LEU D 1 178 ? -95.218 56.719 32.930 1.00 18.58 175 LEU D C 1
ATOM 6887 O O . LEU D 1 178 ? -95.861 57.671 33.393 1.00 19.01 175 LEU D O 1
ATOM 6892 N N . SER D 1 179 ? -93.897 56.694 32.789 1.00 18.03 176 SER D N 1
ATOM 6893 C CA . SER D 1 179 ? -93.044 57.838 33.185 1.00 18.80 176 SER D CA 1
ATOM 6894 C C . SER D 1 179 ? -91.743 57.726 32.403 1.00 18.68 176 SER D C 1
ATOM 6895 O O . SER D 1 179 ? -91.539 56.672 31.752 1.00 18.00 176 SER D O 1
ATOM 6898 N N . ILE D 1 180 ? -90.923 58.769 32.452 1.00 19.72 177 ILE D N 1
ATOM 6899 C CA . ILE D 1 180 ? -89.599 58.768 31.773 1.00 20.35 177 ILE D CA 1
ATOM 6900 C C . ILE D 1 180 ? -88.536 58.392 32.814 1.00 21.17 177 ILE D C 1
ATOM 6901 O O . ILE D 1 180 ? -88.463 59.074 33.847 1.00 20.77 177 ILE D O 1
ATOM 6906 N N . GLN D 1 181 ? -87.787 57.313 32.568 1.00 21.87 178 GLN D N 1
ATOM 6907 C CA . GLN D 1 181 ? -86.704 56.880 33.492 1.00 23.16 178 GLN D CA 1
ATOM 6908 C C . GLN D 1 181 ? -85.520 56.408 32.638 1.00 22.75 178 GLN D C 1
ATOM 6909 O O . GLN D 1 181 ? -85.764 55.758 31.599 1.00 19.52 178 GLN D O 1
ATOM 6915 N N . ASN D 1 182 ? -84.295 56.778 33.024 1.00 23.67 179 ASN D N 1
ATOM 6916 C CA . ASN D 1 182 ? -83.073 56.331 32.300 1.00 25.51 179 ASN D CA 1
ATOM 6917 C C . ASN D 1 182 ? -83.155 56.722 30.812 1.00 24.79 179 ASN D C 1
ATOM 6918 O O . ASN D 1 182 ? -82.613 55.974 29.982 1.00 24.09 179 ASN D O 1
ATOM 6923 N N . GLY D 1 183 ? -83.859 57.809 30.486 1.00 24.18 180 GLY D N 1
ATOM 6924 C CA . GLY D 1 183 ? -83.929 58.331 29.104 1.00 24.20 180 GLY D CA 1
ATOM 6925 C C . GLY D 1 183 ? -84.942 57.622 28.218 1.00 23.13 180 GLY D C 1
ATOM 6926 O O . GLY D 1 183 ? -84.916 57.882 26.993 1.00 23.59 180 GLY D O 1
ATOM 6927 N N . VAL D 1 184 ? -85.809 56.778 28.784 1.00 20.20 181 VAL D N 1
ATOM 6928 C CA . VAL D 1 184 ? -86.801 56.054 27.935 1.00 19.63 181 VAL D CA 1
ATOM 6929 C C . VAL D 1 184 ? -88.183 56.072 28.584 1.00 18.58 181 VAL D C 1
ATOM 6930 O O . VAL D 1 184 ? -88.305 56.445 29.774 1.00 18.13 181 VAL D O 1
ATOM 6934 N N . PHE D 1 185 ? -89.192 55.659 27.814 1.00 17.68 182 PHE D N 1
ATOM 6935 C CA . PHE D 1 185 ? -90.522 55.463 28.426 1.00 17.46 182 PHE D CA 1
ATOM 6936 C C . PHE D 1 185 ? -90.429 54.225 29.318 1.00 17.38 182 PHE D C 1
ATOM 6937 O O . PHE D 1 185 ? -90.057 53.132 28.797 1.00 16.64 182 PHE D O 1
ATOM 6945 N N . LYS D 1 186 ? -90.721 54.382 30.612 1.00 17.60 183 LYS D N 1
ATOM 6946 C CA . LYS D 1 186 ? -90.694 53.211 31.516 1.00 17.49 183 LYS D CA 1
ATOM 6947 C C . LYS D 1 186 ? -92.148 52.836 31.768 1.00 16.61 183 LYS D C 1
ATOM 6948 O O . LYS D 1 186 ? -92.880 53.665 32.368 1.00 16.97 183 LYS D O 1
ATOM 6954 N N . PHE D 1 187 ? -92.522 51.636 31.321 1.00 15.46 184 PHE D N 1
ATOM 6955 C CA . PHE D 1 187 ? -93.933 51.173 31.325 1.00 15.43 184 PHE D CA 1
ATOM 6956 C C . PHE D 1 187 ? -94.083 49.974 32.272 1.00 15.48 184 PHE D C 1
ATOM 6957 O O . PHE D 1 187 ? -93.431 48.933 32.070 1.00 14.82 184 PHE D O 1
ATOM 6965 N N . LEU D 1 188 ? -94.933 50.147 33.290 1.00 15.71 185 LEU D N 1
ATOM 6966 C CA . LEU D 1 188 ? -95.145 49.150 34.371 1.00 15.81 185 LEU D CA 1
ATOM 6967 C C . LEU D 1 188 ? -96.582 48.636 34.270 1.00 16.13 185 LEU D C 1
ATOM 6968 O O . LEU D 1 188 ? -97.468 49.117 34.976 1.00 16.68 185 LEU D O 1
ATOM 6973 N N . PRO D 1 189 ? -96.842 47.599 33.443 1.00 16.03 186 PRO D N 1
ATOM 6974 C CA . PRO D 1 189 ? -98.207 47.131 33.213 1.00 17.23 186 PRO D CA 1
ATOM 6975 C C . PRO D 1 189 ? -98.850 46.370 34.383 1.00 17.91 186 PRO D C 1
ATOM 6976 O O . PRO D 1 189 ? -100.059 46.302 34.409 1.00 18.38 186 PRO D O 1
ATOM 6980 N N . VAL D 1 190 ? -98.049 45.821 35.303 1.00 18.01 187 VAL D N 1
ATOM 6981 C CA . VAL D 1 190 ? -98.629 45.065 36.459 1.00 19.44 187 VAL D CA 1
ATOM 6982 C C . VAL D 1 190 ? -98.342 45.834 37.751 1.00 20.21 187 VAL D C 1
ATOM 6983 O O . VAL D 1 190 ? -98.375 45.218 38.843 1.00 20.93 187 VAL D O 1
ATOM 6987 N N . VAL D 1 191 ? -98.207 47.154 37.638 1.00 19.80 188 VAL D N 1
ATOM 6988 C CA . VAL D 1 191 ? -97.793 48.008 38.789 1.00 20.36 188 VAL D CA 1
ATOM 6989 C C . VAL D 1 191 ? -98.802 47.937 39.944 1.00 21.54 188 VAL D C 1
ATOM 6990 O O . VAL D 1 191 ? -98.376 48.170 41.083 1.00 22.31 188 VAL D O 1
ATOM 6994 N N . ASP D 1 192 ? -100.072 47.642 39.659 1.00 22.11 189 ASP D N 1
ATOM 6995 C CA . ASP D 1 192 ? -101.122 47.628 40.712 1.00 23.87 189 ASP D CA 1
ATOM 6996 C C . ASP D 1 192 ? -101.507 46.191 41.071 1.00 24.42 189 ASP D C 1
ATOM 6997 O O . ASP D 1 192 ? -102.524 46.019 41.749 1.00 25.10 189 ASP D O 1
ATOM 7002 N N . TRP D 1 193 ? -100.702 45.210 40.668 1.00 23.79 190 TRP D N 1
ATOM 7003 C CA . TRP D 1 193 ? -101.025 43.787 40.952 1.00 23.48 190 TRP D CA 1
ATOM 7004 C C . TRP D 1 193 ? -100.583 43.382 42.362 1.00 23.48 190 TRP D C 1
ATOM 7005 O O . TRP D 1 193 ? -99.559 43.911 42.857 1.00 23.13 190 TRP D O 1
ATOM 7016 N N . SER D 1 194 ? -101.335 42.448 42.951 1.00 23.17 191 SER D N 1
ATOM 7017 C CA . SER D 1 194 ? -101.022 41.811 44.253 1.00 23.78 191 SER D CA 1
ATOM 7018 C C . SER D 1 194 ? -100.373 40.451 43.974 1.00 23.01 191 SER D C 1
ATOM 7019 O O . SER D 1 194 ? -100.394 40.012 42.809 1.00 22.69 191 SER D O 1
ATOM 7022 N N . ASN D 1 195 ? -99.844 39.800 45.005 1.00 23.09 192 ASN D N 1
ATOM 7023 C CA . ASN D 1 195 ? -99.278 38.438 44.856 1.00 23.17 192 ASN D CA 1
ATOM 7024 C C . ASN D 1 195 ? -100.428 37.487 44.494 1.00 23.18 192 ASN D C 1
ATOM 7025 O O . ASN D 1 195 ? -100.153 36.443 43.886 1.00 22.28 192 ASN D O 1
ATOM 7030 N N . LYS D 1 196 ? -101.667 37.833 44.867 1.00 24.56 193 LYS D N 1
ATOM 7031 C CA . LYS D 1 196 ? -102.835 36.982 44.503 1.00 25.92 193 LYS D CA 1
ATOM 7032 C C . LYS D 1 196 ? -103.017 37.057 42.979 1.00 24.77 193 LYS D C 1
ATOM 7033 O O . LYS D 1 196 ? -103.153 35.995 42.344 1.00 24.91 193 LYS D O 1
ATOM 7039 N N . ASP D 1 197 ? -102.997 38.267 42.419 1.00 24.20 194 ASP D N 1
ATOM 7040 C CA . ASP D 1 197 ? -103.128 38.453 40.946 1.00 23.68 194 ASP D CA 1
ATOM 7041 C C . ASP D 1 197 ? -102.041 37.625 40.244 1.00 22.49 194 ASP D C 1
ATOM 7042 O O . ASP D 1 197 ? -102.352 36.953 39.244 1.00 22.47 194 ASP D O 1
ATOM 7047 N N . VAL D 1 198 ? -100.811 37.657 40.764 1.00 21.52 195 VAL D N 1
ATOM 7048 C CA . VAL D 1 198 ? -99.699 36.868 40.152 1.00 20.64 195 VAL D CA 1
ATOM 7049 C C . VAL D 1 198 ? -100.030 35.373 40.223 1.00 21.46 195 VAL D C 1
ATOM 7050 O O . VAL D 1 198 ? -99.901 34.701 39.193 1.00 20.84 195 VAL D O 1
ATOM 7054 N N . HIS D 1 199 ? -100.408 34.869 41.401 1.00 22.26 196 HIS D N 1
ATOM 7055 C CA . HIS D 1 199 ? -100.737 33.425 41.552 1.00 24.12 196 HIS D CA 1
ATOM 7056 C C . HIS D 1 199 ? -101.784 32.977 40.518 1.00 24.32 196 HIS D C 1
ATOM 7057 O O . HIS D 1 199 ? -101.536 31.957 39.843 1.00 24.21 196 HIS D O 1
ATOM 7064 N N . TYR D 1 200 ? -102.904 33.697 40.411 1.00 24.25 197 TYR D N 1
ATOM 7065 C CA . TYR D 1 200 ? -103.976 33.292 39.461 1.00 25.58 197 TYR D CA 1
ATOM 7066 C C . TYR D 1 200 ? -103.524 33.475 38.008 1.00 24.19 197 TYR D C 1
ATOM 7067 O O . TYR D 1 200 ? -103.967 32.664 37.157 1.00 24.33 197 TYR D O 1
ATOM 7076 N N . TYR D 1 201 ? -102.674 34.467 37.724 1.00 22.52 198 TYR D N 1
ATOM 7077 C CA . TYR D 1 201 ? -102.192 34.614 36.323 1.00 21.98 198 TYR D CA 1
ATOM 7078 C C . TYR D 1 201 ? -101.359 33.377 35.952 1.00 21.77 198 TYR D C 1
ATOM 7079 O O . TYR D 1 201 ? -101.589 32.794 34.872 1.00 21.64 198 TYR D O 1
ATOM 7088 N N . LEU D 1 202 ? -100.397 33.012 36.804 1.00 21.67 199 LEU D N 1
ATOM 7089 C CA . LEU D 1 202 ? -99.550 31.814 36.549 1.00 22.65 199 LEU D CA 1
ATOM 7090 C C . LEU D 1 202 ? -100.445 30.576 36.389 1.00 24.46 199 LEU D C 1
ATOM 7091 O O . LEU D 1 202 ? -100.161 29.755 35.494 1.00 25.43 199 LEU D O 1
ATOM 7096 N N . LYS D 1 203 ? -101.471 30.445 37.235 1.00 26.40 200 LYS D N 1
ATOM 7097 C CA . LYS D 1 203 ? -102.391 29.276 37.212 1.00 29.08 200 LYS D CA 1
ATOM 7098 C C . LYS D 1 203 ? -103.212 29.266 35.910 1.00 29.50 200 LYS D C 1
ATOM 7099 O O . LYS D 1 203 ? -103.295 28.200 35.277 1.00 29.46 200 LYS D O 1
ATOM 7105 N N . GLU D 1 204 ? -103.789 30.413 35.539 1.00 28.78 201 GLU D N 1
ATOM 7106 C CA . GLU D 1 204 ? -104.636 30.532 34.317 1.00 29.28 201 GLU D CA 1
ATOM 7107 C C . GLU D 1 204 ? -103.831 30.173 33.064 1.00 28.18 201 GLU D C 1
ATOM 7108 O O . GLU D 1 204 ? -104.406 29.545 32.168 1.00 27.85 201 GLU D O 1
ATOM 7114 N N . HIS D 1 205 ? -102.546 30.546 33.015 1.00 26.68 202 HIS D N 1
ATOM 7115 C CA . HIS D 1 205 ? -101.734 30.352 31.783 1.00 26.49 202 HIS D CA 1
ATOM 7116 C C . HIS D 1 205 ? -100.764 29.161 31.877 1.00 26.25 202 HIS D C 1
ATOM 7117 O O . HIS D 1 205 ? -99.957 29.012 30.956 1.00 25.81 202 HIS D O 1
ATOM 7124 N N . GLY D 1 206 ? -100.855 28.332 32.919 1.00 27.44 203 GLY D N 1
ATOM 7125 C CA . GLY D 1 206 ? -99.991 27.134 33.047 1.00 28.02 203 GLY D CA 1
ATOM 7126 C C . GLY D 1 206 ? -98.518 27.477 33.232 1.00 27.44 203 GLY D C 1
ATOM 7127 O O . GLY D 1 206 ? -97.662 26.686 32.787 1.00 28.26 203 GLY D O 1
ATOM 7128 N N . LEU D 1 207 ? -98.227 28.599 33.890 1.00 26.05 204 LEU D N 1
ATOM 7129 C CA . LEU D 1 207 ? -96.823 29.044 34.109 1.00 24.66 204 LEU D CA 1
ATOM 7130 C C . LEU D 1 207 ? -96.349 28.636 35.501 1.00 24.98 204 LEU D C 1
ATOM 7131 O O . LEU D 1 207 ? -97.202 28.401 36.391 1.00 23.73 204 LEU D O 1
ATOM 7136 N N . SER D 1 208 ? -95.030 28.601 35.685 1.00 23.63 205 SER D N 1
ATOM 7137 C CA . SER D 1 208 ? -94.444 28.168 36.975 1.00 23.88 205 SER D CA 1
ATOM 7138 C C . SER D 1 208 ? -93.769 29.331 37.695 1.00 21.98 205 SER D C 1
ATOM 7139 O O . SER D 1 208 ? -93.447 30.341 37.054 1.00 20.29 205 SER D O 1
ATOM 7142 N N . TYR D 1 209 ? -93.626 29.177 39.007 1.00 21.45 206 TYR D N 1
ATOM 7143 C CA . TYR D 1 209 ? -92.798 30.095 39.815 1.00 20.32 206 TYR D CA 1
ATOM 7144 C C . TYR D 1 209 ? -91.347 29.636 39.634 1.00 19.51 206 TYR D C 1
ATOM 7145 O O . TYR D 1 209 ? -91.120 28.494 39.152 1.00 19.46 206 TYR D O 1
ATOM 7154 N N . HIS D 1 210 ? -90.396 30.494 39.989 1.00 18.46 207 HIS D N 1
ATOM 7155 C CA . HIS D 1 210 ? -88.955 30.127 40.006 1.00 17.99 207 HIS D CA 1
ATOM 7156 C C . HIS D 1 210 ? -88.811 28.823 40.787 1.00 18.69 207 HIS D C 1
ATOM 7157 O O . HIS D 1 210 ? -89.504 28.631 41.792 1.00 18.16 207 HIS D O 1
ATOM 7164 N N . PRO D 1 211 ? -87.901 27.904 40.404 1.00 19.58 208 PRO D N 1
ATOM 7165 C CA . PRO D 1 211 ? -87.753 26.631 41.118 1.00 21.00 208 PRO D CA 1
ATOM 7166 C C . PRO D 1 211 ? -87.474 26.720 42.629 1.00 21.45 208 PRO D C 1
ATOM 7167 O O . PRO D 1 211 ? -87.851 25.786 43.316 1.00 22.76 208 PRO D O 1
ATOM 7171 N N . LEU D 1 212 ? -86.867 27.812 43.115 1.00 20.80 209 LEU D N 1
ATOM 7172 C CA . LEU D 1 212 ? -86.541 27.924 44.572 1.00 21.14 209 LEU D CA 1
ATOM 7173 C C . LEU D 1 212 ? -87.766 28.357 45.389 1.00 22.34 209 LEU D C 1
ATOM 7174 O O . LEU D 1 212 ? -87.694 28.285 46.641 1.00 22.92 209 LEU D O 1
ATOM 7179 N N . TRP D 1 213 ? -88.857 28.737 44.720 1.00 22.39 210 TRP D N 1
ATOM 7180 C CA . TRP D 1 213 ? -90.107 29.112 45.429 1.00 23.76 210 TRP D CA 1
ATOM 7181 C C . TRP D 1 213 ? -90.576 27.922 46.278 1.00 25.62 210 TRP D C 1
ATOM 7182 O O . TRP D 1 213 ? -90.886 28.115 47.461 1.00 24.23 210 TRP D O 1
ATOM 7193 N N . GLU D 1 214 ? -90.553 26.734 45.672 1.00 28.33 211 GLU D N 1
ATOM 7194 C CA . GLU D 1 214 ? -90.990 25.446 46.272 1.00 32.21 211 GLU D CA 1
ATOM 7195 C C . GLU D 1 214 ? -90.053 25.047 47.417 1.00 31.32 211 GLU D C 1
ATOM 7196 O O . GLU D 1 214 ? -90.463 24.238 48.268 1.00 31.64 211 GLU D O 1
ATOM 7202 N N . GLN D 1 215 ? -88.850 25.620 47.444 1.00 29.44 212 GLN D N 1
ATOM 7203 C CA . GLN D 1 215 ? -87.843 25.303 48.488 1.00 30.85 212 GLN D CA 1
ATOM 7204 C C . GLN D 1 215 ? -87.855 26.378 49.584 1.00 30.11 212 GLN D C 1
ATOM 7205 O O . GLN D 1 215 ? -86.917 26.384 50.370 1.00 32.95 212 GLN D O 1
ATOM 7211 N N . GLY D 1 216 ? -88.850 27.273 49.599 1.00 29.62 213 GLY D N 1
ATOM 7212 C CA . GLY D 1 216 ? -88.981 28.278 50.679 1.00 29.64 213 GLY D CA 1
ATOM 7213 C C . GLY D 1 216 ? -88.275 29.604 50.420 1.00 29.11 213 GLY D C 1
ATOM 7214 O O . GLY D 1 216 ? -88.264 30.440 51.340 1.00 28.50 213 GLY D O 1
ATOM 7215 N N . TYR D 1 217 ? -87.704 29.824 49.233 1.00 26.68 214 TYR D N 1
ATOM 7216 C CA . TYR D 1 217 ? -87.057 31.138 48.973 1.00 26.41 214 TYR D CA 1
ATOM 7217 C C . TYR D 1 217 ? -88.142 32.187 48.717 1.00 25.95 214 TYR D C 1
ATOM 7218 O O . TYR D 1 217 ? -89.007 31.938 47.861 1.00 25.78 214 TYR D O 1
ATOM 7227 N N . LEU D 1 218 ? -88.100 33.312 49.437 1.00 26.85 215 LEU D N 1
ATOM 7228 C CA . LEU D 1 218 ? -89.107 34.388 49.222 1.00 28.39 215 LEU D CA 1
ATOM 7229 C C . LEU D 1 218 ? -88.488 35.452 48.313 1.00 27.20 215 LEU D C 1
ATOM 7230 O O . LEU D 1 218 ? -89.208 36.336 47.858 1.00 26.24 215 LEU D O 1
ATOM 7235 N N . SER D 1 219 ? -87.178 35.346 48.072 1.00 27.02 216 SER D N 1
ATOM 7236 C CA . SER D 1 219 ? -86.450 36.266 47.166 1.00 25.21 216 SER D CA 1
ATOM 7237 C C . SER D 1 219 ? -85.229 35.522 46.623 1.00 23.69 216 SER D C 1
ATOM 7238 O O . SER D 1 219 ? -84.760 34.591 47.290 1.00 23.76 216 SER D O 1
ATOM 7241 N N . VAL D 1 220 ? -84.769 35.901 45.442 1.00 21.76 217 VAL D N 1
ATOM 7242 C CA . VAL D 1 220 ? -83.548 35.267 44.875 1.00 23.16 217 VAL D CA 1
ATOM 7243 C C . VAL D 1 220 ? -82.605 36.410 44.492 1.00 24.06 217 VAL D C 1
ATOM 7244 O O . VAL D 1 220 ? -82.786 37.520 45.023 1.00 31.96 217 VAL D O 1
ATOM 7248 N N . GLY D 1 221 ? -81.620 36.144 43.656 1.00 22.96 218 GLY D N 1
ATOM 7249 C CA . GLY D 1 221 ? -80.634 37.165 43.273 1.00 21.20 218 GLY D CA 1
ATOM 7250 C C . GLY D 1 221 ? -79.287 36.494 43.125 1.00 20.71 218 GLY D C 1
ATOM 7251 O O . GLY D 1 221 ? -79.248 35.406 42.518 1.00 20.53 218 GLY D O 1
ATOM 7252 N N . ASP D 1 222 ? -78.240 37.097 43.689 1.00 19.70 219 ASP D N 1
ATOM 7253 C CA . ASP D 1 222 ? -76.877 36.511 43.618 1.00 19.55 219 ASP D CA 1
ATOM 7254 C C . ASP D 1 222 ? -76.693 35.532 44.785 1.00 19.89 219 ASP D C 1
ATOM 7255 O O . ASP D 1 222 ? -77.182 35.830 45.906 1.00 19.41 219 ASP D O 1
ATOM 7260 N N . THR D 1 223 ? -75.989 34.422 44.535 1.00 19.88 220 THR D N 1
ATOM 7261 C CA . THR D 1 223 ? -75.721 33.395 45.574 1.00 21.10 220 THR D CA 1
ATOM 7262 C C . THR D 1 223 ? -75.048 34.014 46.803 1.00 22.34 220 THR D C 1
ATOM 7263 O O . THR D 1 223 ? -75.363 33.579 47.920 1.00 22.60 220 THR D O 1
ATOM 7267 N N . HIS D 1 224 ? -74.190 35.011 46.597 1.00 22.77 221 HIS D N 1
ATOM 7268 C CA . HIS D 1 224 ? -73.404 35.594 47.719 1.00 24.40 221 HIS D CA 1
ATOM 7269 C C . HIS D 1 224 ? -74.156 36.666 48.511 1.00 25.25 221 HIS D C 1
ATOM 7270 O O . HIS D 1 224 ? -73.678 36.982 49.612 1.00 26.34 221 HIS D O 1
ATOM 7277 N N . THR D 1 225 ? -75.282 37.184 48.014 1.00 26.49 222 THR D N 1
ATOM 7278 C CA . THR D 1 225 ? -75.922 38.321 48.724 1.00 27.50 222 THR D CA 1
ATOM 7279 C C . THR D 1 225 ? -77.373 38.012 49.122 1.00 28.32 222 THR D C 1
ATOM 7280 O O . THR D 1 225 ? -77.812 38.556 50.161 1.00 29.73 222 THR D O 1
ATOM 7284 N N . THR D 1 226 ? -78.061 37.143 48.386 1.00 26.55 223 THR D N 1
ATOM 7285 C CA . THR D 1 226 ? -79.497 36.842 48.654 1.00 27.43 223 THR D CA 1
ATOM 7286 C C . THR D 1 226 ? -79.763 36.431 50.112 1.00 29.06 223 THR D C 1
ATOM 7287 O O . THR D 1 226 ? -79.016 35.592 50.643 1.00 31.26 223 THR D O 1
ATOM 7291 N N . GLN D 1 227 ? -80.817 37.007 50.699 1.00 30.78 224 GLN D N 1
ATOM 7292 C CA . GLN D 1 227 ? -81.363 36.668 52.050 1.00 31.94 224 GLN D CA 1
ATOM 7293 C C . GLN D 1 227 ? -82.704 35.972 51.780 1.00 29.90 224 GLN D C 1
ATOM 7294 O O . GLN D 1 227 ? -83.720 36.678 51.669 1.00 30.24 224 GLN D O 1
ATOM 7300 N N . LYS D 1 228 ? -82.686 34.639 51.682 1.00 32.50 225 LYS D N 1
ATOM 7301 C CA . LYS D 1 228 ? -83.854 33.848 51.201 1.00 33.10 225 LYS D CA 1
ATOM 7302 C C . LYS D 1 228 ? -85.097 34.025 52.073 1.00 32.85 225 LYS D C 1
ATOM 7303 O O . LYS D 1 228 ? -86.197 33.861 51.524 1.00 31.59 225 LYS D O 1
ATOM 7309 N N . TRP D 1 229 ? -84.923 34.342 53.357 1.00 33.14 226 TRP D N 1
ATOM 7310 C CA . TRP D 1 229 ? -86.065 34.484 54.305 1.00 33.59 226 TRP D CA 1
ATOM 7311 C C . TRP D 1 229 ? -86.799 35.816 54.100 1.00 32.44 226 TRP D C 1
ATOM 7312 O O . TRP D 1 229 ? -87.912 35.962 54.670 1.00 30.54 226 TRP D O 1
ATOM 7323 N N . GLU D 1 230 ? -86.206 36.749 53.343 1.00 32.08 227 GLU D N 1
ATOM 7324 C CA . GLU D 1 230 ? -86.795 38.107 53.182 1.00 33.96 227 GLU D CA 1
ATOM 7325 C C . GLU D 1 230 ? -87.671 38.151 51.933 1.00 34.72 227 GLU D C 1
ATOM 7326 O O . GLU D 1 230 ? -87.255 37.703 50.862 1.00 34.03 227 GLU D O 1
ATOM 7332 N N . PRO D 1 231 ? -88.916 38.679 52.027 1.00 36.63 228 PRO D N 1
ATOM 7333 C CA . PRO D 1 231 ? -89.810 38.770 50.873 1.00 37.53 228 PRO D CA 1
ATOM 7334 C C . PRO D 1 231 ? -89.292 39.729 49.791 1.00 38.66 228 PRO D C 1
ATOM 7335 O O . PRO D 1 231 ? -88.897 40.836 50.110 1.00 40.41 228 PRO D O 1
ATOM 7339 N N . GLY D 1 232 ? -89.303 39.247 48.547 1.00 38.72 229 GLY D N 1
ATOM 7340 C CA . GLY D 1 232 ? -88.878 39.999 47.353 1.00 38.45 229 GLY D CA 1
ATOM 7341 C C . GLY D 1 232 ? -89.271 39.224 46.110 1.00 38.72 229 GLY D C 1
ATOM 7342 O O . GLY D 1 232 ? -88.427 39.063 45.227 1.00 36.15 229 GLY D O 1
ATOM 7343 N N . MET D 1 233 ? -90.514 38.732 46.077 1.00 39.61 230 MET D N 1
ATOM 7344 C CA . MET D 1 233 ? -91.028 37.919 44.937 1.00 41.07 230 MET D CA 1
ATOM 7345 C C . MET D 1 233 ? -91.146 38.764 43.655 1.00 40.41 230 MET D C 1
ATOM 7346 O O . MET D 1 233 ? -90.840 38.221 42.549 1.00 40.38 230 MET D O 1
ATOM 7351 N N . SER D 1 234 ? -91.545 40.036 43.776 1.00 41.92 231 SER D N 1
ATOM 7352 C CA . SER D 1 234 ? -91.721 40.919 42.582 1.00 45.28 231 SER D CA 1
ATOM 7353 C C . SER D 1 234 ? -90.364 41.368 42.017 1.00 44.65 231 SER D C 1
ATOM 7354 O O . SER D 1 234 ? -89.345 41.198 42.712 1.00 41.80 231 SER D O 1
ATOM 7357 N N . GLU D 1 235 ? -90.362 41.918 40.794 1.00 49.05 232 GLU D N 1
ATOM 7358 C CA . GLU D 1 235 ? -89.115 42.396 40.129 1.00 51.03 232 GLU D CA 1
ATOM 7359 C C . GLU D 1 235 ? -88.429 43.424 41.043 1.00 54.66 232 GLU D C 1
ATOM 7360 O O . GLU D 1 235 ? -89.135 44.301 41.579 1.00 49.74 232 GLU D O 1
ATOM 7366 N N . GLU D 1 236 ? -87.105 43.308 41.211 1.00 62.48 233 GLU D N 1
ATOM 7367 C CA . GLU D 1 236 ? -86.327 44.228 42.089 1.00 70.91 233 GLU D CA 1
ATOM 7368 C C . GLU D 1 236 ? -86.004 45.530 41.340 1.00 74.67 233 GLU D C 1
ATOM 7369 O O . GLU D 1 236 ? -85.758 45.472 40.117 1.00 72.03 233 GLU D O 1
ATOM 7375 N N . GLU D 1 237 ? -85.990 46.652 42.074 1.00 81.54 234 GLU D N 1
ATOM 7376 C CA . GLU D 1 237 ? -85.710 48.007 41.524 1.00 86.83 234 GLU D CA 1
ATOM 7377 C C . GLU D 1 237 ? -84.212 48.178 41.250 1.00 87.81 234 GLU D C 1
ATOM 7378 O O . GLU D 1 237 ? -83.473 48.473 42.215 1.00 85.81 234 GLU D O 1
ATOM 7384 N N . THR D 1 238 ? -83.781 48.000 39.996 1.00 90.26 235 THR D N 1
ATOM 7385 C CA . THR D 1 238 ? -82.351 48.230 39.646 1.00 91.11 235 THR D CA 1
ATOM 7386 C C . THR D 1 238 ? -82.132 49.749 39.602 1.00 92.21 235 THR D C 1
ATOM 7387 O O . THR D 1 238 ? -82.868 50.423 38.856 1.00 95.65 235 THR D O 1
ATOM 7391 N N . ARG D 1 239 ? -81.183 50.263 40.394 1.00 94.04 236 ARG D N 1
ATOM 7392 C CA . ARG D 1 239 ? -80.932 51.729 40.462 1.00 98.79 236 ARG D CA 1
ATOM 7393 C C . ARG D 1 239 ? -79.482 51.973 40.900 1.00 94.75 236 ARG D C 1
ATOM 7394 O O . ARG D 1 239 ? -78.762 52.786 40.322 1.00 92.54 236 ARG D O 1
ATOM 7402 N N . LEU E 1 12 ? -51.234 37.590 -3.829 1.00 52.39 9 LEU E N 1
ATOM 7403 C CA . LEU E 1 12 ? -51.765 37.340 -2.456 1.00 49.05 9 LEU E CA 1
ATOM 7404 C C . LEU E 1 12 ? -53.200 37.873 -2.341 1.00 47.18 9 LEU E C 1
ATOM 7405 O O . LEU E 1 12 ? -53.402 38.915 -1.679 1.00 48.42 9 LEU E O 1
ATOM 7410 N N . GLN E 1 13 ? -54.143 37.205 -3.007 1.00 41.96 10 GLN E N 1
ATOM 7411 C CA . GLN E 1 13 ? -55.585 37.544 -2.896 1.00 39.82 10 GLN E CA 1
ATOM 7412 C C . GLN E 1 13 ? -56.209 36.436 -2.045 1.00 31.68 10 GLN E C 1
ATOM 7413 O O . GLN E 1 13 ? -56.229 35.281 -2.509 1.00 27.61 10 GLN E O 1
ATOM 7419 N N . LEU E 1 14 ? -56.709 36.768 -0.853 1.00 30.61 11 LEU E N 1
ATOM 7420 C CA . LEU E 1 14 ? -57.248 35.698 0.033 1.00 27.54 11 LEU E CA 1
ATOM 7421 C C . LEU E 1 14 ? -58.378 34.926 -0.663 1.00 25.64 11 LEU E C 1
ATOM 7422 O O . LEU E 1 14 ? -58.378 33.694 -0.555 1.00 25.06 11 LEU E O 1
ATOM 7427 N N . SER E 1 15 ? -59.295 35.619 -1.342 1.00 24.81 12 SER E N 1
ATOM 7428 C CA . SER E 1 15 ? -60.443 34.954 -2.023 1.00 25.75 12 SER E CA 1
ATOM 7429 C C . SER E 1 15 ? -59.944 33.951 -3.074 1.00 27.18 12 SER E C 1
ATOM 7430 O O . SER E 1 15 ? -60.589 32.890 -3.240 1.00 27.51 12 SER E O 1
ATOM 7433 N N . GLU E 1 16 ? -58.840 34.264 -3.753 1.00 27.56 13 GLU E N 1
ATOM 7434 C CA . GLU E 1 16 ? -58.274 33.313 -4.749 1.00 29.81 13 GLU E CA 1
ATOM 7435 C C . GLU E 1 16 ? -57.745 32.074 -4.012 1.00 29.31 13 GLU E C 1
ATOM 7436 O O . GLU E 1 16 ? -58.098 30.953 -4.420 1.00 30.42 13 GLU E O 1
ATOM 7442 N N . LEU E 1 17 ? -56.978 32.270 -2.935 1.00 28.69 14 LEU E N 1
ATOM 7443 C CA . LEU E 1 17 ? -56.373 31.132 -2.178 1.00 28.28 14 LEU E CA 1
ATOM 7444 C C . LEU E 1 17 ? -57.457 30.273 -1.509 1.00 28.49 14 LEU E C 1
ATOM 7445 O O . LEU E 1 17 ? -57.263 29.037 -1.419 1.00 28.24 14 LEU E O 1
ATOM 7450 N N . LEU E 1 18 ? -58.571 30.877 -1.080 1.00 26.95 15 LEU E N 1
ATOM 7451 C CA . LEU E 1 18 ? -59.635 30.079 -0.400 1.00 27.30 15 LEU E CA 1
ATOM 7452 C C . LEU E 1 18 ? -60.327 29.131 -1.389 1.00 29.92 15 LEU E C 1
ATOM 7453 O O . LEU E 1 18 ? -61.007 28.212 -0.908 1.00 30.73 15 LEU E O 1
ATOM 7458 N N . SER E 1 19 ? -60.159 29.339 -2.701 1.00 32.04 16 SER E N 1
ATOM 7459 C CA . SER E 1 19 ? -60.798 28.468 -3.730 1.00 33.78 16 SER E CA 1
ATOM 7460 C C . SER E 1 19 ? -59.902 27.263 -4.036 1.00 33.82 16 SER E C 1
ATOM 7461 O O . SER E 1 19 ? -60.347 26.368 -4.775 1.00 35.35 16 SER E O 1
ATOM 7464 N N . LEU E 1 20 ? -58.692 27.245 -3.480 1.00 32.08 17 LEU E N 1
ATOM 7465 C CA . LEU E 1 20 ? -57.706 26.165 -3.744 1.00 32.68 17 LEU E CA 1
ATOM 7466 C C . LEU E 1 20 ? -57.730 25.134 -2.614 1.00 32.90 17 LEU E C 1
ATOM 7467 O O . LEU E 1 20 ? -58.191 25.468 -1.508 1.00 31.96 17 LEU E O 1
ATOM 7472 N N . THR E 1 21 ? -57.264 23.917 -2.905 1.00 35.48 18 THR E N 1
ATOM 7473 C CA . THR E 1 21 ? -57.127 22.872 -1.860 1.00 35.25 18 THR E CA 1
ATOM 7474 C C . THR E 1 21 ? -55.970 23.285 -0.945 1.00 32.73 18 THR E C 1
ATOM 7475 O O . THR E 1 21 ? -55.203 24.184 -1.347 1.00 29.36 18 THR E O 1
ATOM 7479 N N . LYS E 1 22 ? -55.851 22.647 0.220 1.00 34.00 19 LYS E N 1
ATOM 7480 C CA . LYS E 1 22 ? -54.737 22.920 1.170 1.00 35.57 19 LYS E CA 1
ATOM 7481 C C . LYS E 1 22 ? -53.398 22.740 0.431 1.00 32.73 19 LYS E C 1
ATOM 7482 O O . LYS E 1 22 ? -52.513 23.610 0.576 1.00 29.94 19 LYS E O 1
ATOM 7488 N N . ALA E 1 23 ? -53.283 21.672 -0.370 1.00 29.97 20 ALA E N 1
ATOM 7489 C CA . ALA E 1 23 ? -52.058 21.335 -1.137 1.00 29.45 20 ALA E CA 1
ATOM 7490 C C . ALA E 1 23 ? -51.737 22.454 -2.136 1.00 28.34 20 ALA E C 1
ATOM 7491 O O . ALA E 1 23 ? -50.569 22.868 -2.200 1.00 27.04 20 ALA E O 1
ATOM 7493 N N . GLU E 1 24 ? -52.739 22.913 -2.887 1.00 28.66 21 GLU E N 1
ATOM 7494 C CA . GLU E 1 24 ? -52.608 24.010 -3.891 1.00 29.21 21 GLU E CA 1
ATOM 7495 C C . GLU E 1 24 ? -52.185 25.321 -3.191 1.00 26.74 21 GLU E C 1
ATOM 7496 O O . GLU E 1 24 ? -51.378 26.065 -3.789 1.00 26.56 21 GLU E O 1
ATOM 7502 N N . GLN E 1 25 ? -52.692 25.590 -1.979 1.00 24.70 22 GLN E N 1
ATOM 7503 C CA . GLN E 1 25 ? -52.300 26.809 -1.215 1.00 24.38 22 GLN E CA 1
ATOM 7504 C C . GLN E 1 25 ? -50.807 26.719 -0.843 1.00 24.25 22 GLN E C 1
ATOM 7505 O O . GLN E 1 25 ? -50.079 27.705 -1.079 1.00 23.83 22 GLN E O 1
ATOM 7511 N N . SER E 1 26 ? -50.371 25.569 -0.315 1.00 24.84 23 SER E N 1
ATOM 7512 C CA . SER E 1 26 ? -48.949 25.361 0.079 1.00 24.85 23 SER E CA 1
ATOM 7513 C C . SER E 1 26 ? -48.030 25.621 -1.124 1.00 25.35 23 SER E C 1
ATOM 7514 O O . SER E 1 26 ? -47.003 26.310 -0.953 1.00 24.40 23 SER E O 1
ATOM 7517 N N . ILE E 1 27 ? -48.397 25.103 -2.302 1.00 26.84 24 ILE E N 1
ATOM 7518 C CA . ILE E 1 27 ? -47.575 25.303 -3.533 1.00 29.45 24 ILE E CA 1
ATOM 7519 C C . ILE E 1 27 ? -47.569 26.793 -3.902 1.00 30.07 24 ILE E C 1
ATOM 7520 O O . ILE E 1 27 ? -46.475 27.340 -4.175 1.00 30.61 24 ILE E O 1
ATOM 7525 N N . ARG E 1 28 ? -48.734 27.443 -3.883 1.00 29.28 25 ARG E N 1
ATOM 7526 C CA . ARG E 1 28 ? -48.788 28.876 -4.288 1.00 31.07 25 ARG E CA 1
ATOM 7527 C C . ARG E 1 28 ? -48.028 29.768 -3.292 1.00 26.99 25 ARG E C 1
ATOM 7528 O O . ARG E 1 28 ? -47.514 30.815 -3.740 1.00 27.91 25 ARG E O 1
ATOM 7536 N N . LEU E 1 29 ? -47.954 29.393 -2.007 1.00 26.35 26 LEU E N 1
ATOM 7537 C CA . LEU E 1 29 ? -47.239 30.240 -1.006 1.00 25.10 26 LEU E CA 1
ATOM 7538 C C . LEU E 1 29 ? -45.797 29.749 -0.770 1.00 24.32 26 LEU E C 1
ATOM 7539 O O . LEU E 1 29 ? -45.129 30.311 0.117 1.00 23.11 26 LEU E O 1
ATOM 7544 N N . ALA E 1 30 ? -45.308 28.806 -1.580 1.00 25.08 27 ALA E N 1
ATOM 7545 C CA . ALA E 1 30 ? -43.975 28.194 -1.350 1.00 24.89 27 ALA E CA 1
ATOM 7546 C C . ALA E 1 30 ? -42.849 29.231 -1.434 1.00 24.78 27 ALA E C 1
ATOM 7547 O O . ALA E 1 30 ? -41.994 29.251 -0.526 1.00 23.57 27 ALA E O 1
ATOM 7549 N N . GLU E 1 31 ? -42.845 30.042 -2.488 1.00 25.74 28 GLU E N 1
ATOM 7550 C CA . GLU E 1 31 ? -41.754 31.028 -2.689 1.00 27.60 28 GLU E CA 1
ATOM 7551 C C . GLU E 1 31 ? -41.782 32.107 -1.601 1.00 26.20 28 GLU E C 1
ATOM 7552 O O . GLU E 1 31 ? -40.700 32.422 -1.077 1.00 24.85 28 GLU E O 1
ATOM 7558 N N . ILE E 1 32 ? -42.960 32.659 -1.295 1.00 25.90 29 ILE E N 1
ATOM 7559 C CA . ILE E 1 32 ? -43.030 33.735 -0.259 1.00 26.34 29 ILE E CA 1
ATOM 7560 C C . ILE E 1 32 ? -42.559 33.166 1.086 1.00 24.66 29 ILE E C 1
ATOM 7561 O O . ILE E 1 32 ? -41.872 33.897 1.806 1.00 25.87 29 ILE E O 1
ATOM 7566 N N . ASN E 1 33 ? -42.902 31.914 1.401 1.00 22.83 30 ASN E N 1
ATOM 7567 C CA . ASN E 1 33 ? -42.488 31.311 2.699 1.00 22.49 30 ASN E CA 1
ATOM 7568 C C . ASN E 1 33 ? -40.960 31.211 2.780 1.00 23.12 30 ASN E C 1
ATOM 7569 O O . ASN E 1 33 ? -40.421 31.513 3.856 1.00 23.14 30 ASN E O 1
ATOM 7574 N N . VAL E 1 34 ? -40.295 30.849 1.683 1.00 23.60 31 VAL E N 1
ATOM 7575 C CA . VAL E 1 34 ? -38.806 30.773 1.696 1.00 25.04 31 VAL E CA 1
ATOM 7576 C C . VAL E 1 34 ? -38.244 32.190 1.905 1.00 25.35 31 VAL E C 1
ATOM 7577 O O . VAL E 1 34 ? -37.303 32.331 2.704 1.00 25.02 31 VAL E O 1
ATOM 7581 N N . GLU E 1 35 ? -38.825 33.197 1.246 1.00 26.11 32 GLU E N 1
ATOM 7582 C CA . GLU E 1 35 ? -38.375 34.614 1.408 1.00 27.95 32 GLU E CA 1
ATOM 7583 C C . GLU E 1 35 ? -38.586 35.069 2.860 1.00 26.00 32 GLU E C 1
ATOM 7584 O O . GLU E 1 35 ? -37.664 35.682 3.444 1.00 25.00 32 GLU E O 1
ATOM 7590 N N . LEU E 1 36 ? -39.761 34.774 3.418 1.00 24.66 33 LEU E N 1
ATOM 7591 C CA . LEU E 1 36 ? -40.103 35.191 4.807 1.00 24.01 33 LEU E CA 1
ATOM 7592 C C . LEU E 1 36 ? -39.166 34.527 5.821 1.00 24.68 33 LEU E C 1
ATOM 7593 O O . LEU E 1 36 ? -38.853 35.164 6.835 1.00 23.58 33 LEU E O 1
ATOM 7598 N N . GLU E 1 37 ? -38.773 33.280 5.564 1.00 26.11 34 GLU E N 1
ATOM 7599 C CA . GLU E 1 37 ? -37.879 32.514 6.467 1.00 28.26 34 GLU E CA 1
ATOM 7600 C C . GLU E 1 37 ? -36.549 33.271 6.655 1.00 28.68 34 GLU E C 1
ATOM 7601 O O . GLU E 1 37 ? -35.951 33.184 7.749 1.00 27.36 34 GLU E O 1
ATOM 7607 N N A MET E 1 38 ? -36.111 34.007 5.629 0.60 29.28 35 MET E N 1
ATOM 7608 N N B MET E 1 38 ? -36.123 33.998 5.617 0.40 28.20 35 MET E N 1
ATOM 7609 C CA A MET E 1 38 ? -34.817 34.748 5.680 0.60 31.84 35 MET E CA 1
ATOM 7610 C CA B MET E 1 38 ? -34.843 34.759 5.612 0.40 29.49 35 MET E CA 1
ATOM 7611 C C A MET E 1 38 ? -34.989 36.093 6.396 0.60 29.98 35 MET E C 1
ATOM 7612 C C B MET E 1 38 ? -34.995 36.098 6.347 0.40 28.77 35 MET E C 1
ATOM 7613 O O A MET E 1 38 ? -33.966 36.711 6.717 0.60 29.26 35 MET E O 1
ATOM 7614 O O B MET E 1 38 ? -33.960 36.715 6.643 0.40 28.57 35 MET E O 1
ATOM 7623 N N . LEU E 1 39 ? -36.231 36.529 6.623 1.00 27.53 36 LEU E N 1
ATOM 7624 C CA . LEU E 1 39 ? -36.462 37.827 7.309 1.00 27.08 36 LEU E CA 1
ATOM 7625 C C . LEU E 1 39 ? -36.450 37.631 8.831 1.00 25.95 36 LEU E C 1
ATOM 7626 O O . LEU E 1 39 ? -36.658 36.497 9.301 1.00 24.76 36 LEU E O 1
ATOM 7631 N N . SER E 1 40 ? -36.181 38.707 9.570 1.00 25.58 37 SER E N 1
ATOM 7632 C CA . SER E 1 40 ? -36.270 38.676 11.053 1.00 24.97 37 SER E CA 1
ATOM 7633 C C . SER E 1 40 ? -37.751 38.722 11.458 1.00 23.37 37 SER E C 1
ATOM 7634 O O . SER E 1 40 ? -38.589 39.124 10.606 1.00 22.11 37 SER E O 1
ATOM 7637 N N . ALA E 1 41 ? -38.058 38.399 12.720 1.00 22.98 38 ALA E N 1
ATOM 7638 C CA . ALA E 1 41 ? -39.457 38.470 13.208 1.00 22.54 38 ALA E CA 1
ATOM 7639 C C . ALA E 1 41 ? -40.022 39.874 12.931 1.00 22.89 38 ALA E C 1
ATOM 7640 O O . ALA E 1 41 ? -41.170 39.971 12.438 1.00 21.86 38 ALA E O 1
ATOM 7642 N N . GLN E 1 42 ? -39.253 40.924 13.243 1.00 24.23 39 GLN E N 1
ATOM 7643 C CA . GLN E 1 42 ? -39.712 42.324 13.002 1.00 25.01 39 GLN E CA 1
ATOM 7644 C C . GLN E 1 42 ? -40.019 42.551 11.511 1.00 23.61 39 GLN E C 1
ATOM 7645 O O . GLN E 1 42 ? -41.076 43.149 11.191 1.00 22.79 39 GLN E O 1
ATOM 7651 N N . GLU E 1 43 ? -39.129 42.111 10.625 1.00 23.49 40 GLU E N 1
ATOM 7652 C CA . GLU E 1 43 ? -39.322 42.314 9.158 1.00 23.64 40 GLU E CA 1
ATOM 7653 C C . GLU E 1 43 ? -40.538 41.518 8.663 1.00 22.15 40 GLU E C 1
ATOM 7654 O O . GLU E 1 43 ? -41.250 41.999 7.743 1.00 21.82 40 GLU E O 1
ATOM 7660 N N . ARG E 1 44 ? -40.757 40.336 9.229 1.00 21.29 41 ARG E N 1
ATOM 7661 C CA . ARG E 1 44 ? -41.930 39.497 8.861 1.00 20.68 41 ARG E CA 1
ATOM 7662 C C . ARG E 1 44 ? -43.224 40.246 9.213 1.00 20.47 41 ARG E C 1
ATOM 7663 O O . ARG E 1 44 ? -44.118 40.312 8.351 1.00 19.88 41 ARG E O 1
ATOM 7671 N N . VAL E 1 45 ? -43.326 40.775 10.435 1.00 20.97 42 VAL E N 1
ATOM 7672 C CA . VAL E 1 45 ? -44.532 41.557 10.829 1.00 20.54 42 VAL E CA 1
ATOM 7673 C C . VAL E 1 45 ? -44.687 42.744 9.865 1.00 21.74 42 VAL E C 1
ATOM 7674 O O . VAL E 1 45 ? -45.804 42.936 9.347 1.00 21.73 42 VAL E O 1
ATOM 7678 N N . ALA E 1 46 ? -43.606 43.498 9.620 1.00 22.79 43 ALA E N 1
ATOM 7679 C CA . ALA E 1 46 ? -43.660 44.660 8.698 1.00 23.55 43 ALA E CA 1
ATOM 7680 C C . ALA E 1 46 ? -44.191 44.209 7.337 1.00 23.13 43 ALA E C 1
ATOM 7681 O O . ALA E 1 46 ? -45.092 44.876 6.798 1.00 24.47 43 ALA E O 1
ATOM 7683 N N . TRP E 1 47 ? -43.674 43.095 6.828 1.00 22.64 44 TRP E N 1
ATOM 7684 C CA . TRP E 1 47 ? -44.088 42.572 5.498 1.00 22.45 44 TRP E CA 1
ATOM 7685 C C . TRP E 1 47 ? -45.592 42.254 5.491 1.00 21.76 44 TRP E C 1
ATOM 7686 O O . TRP E 1 47 ? -46.282 42.646 4.514 1.00 21.64 44 TRP E O 1
ATOM 7697 N N . ALA E 1 48 ? -46.084 41.583 6.540 1.00 20.51 45 ALA E N 1
ATOM 7698 C CA . ALA E 1 48 ? -47.515 41.194 6.644 1.00 20.43 45 ALA E CA 1
ATOM 7699 C C . ALA E 1 48 ? -48.418 42.435 6.664 1.00 20.56 45 ALA E C 1
ATOM 7700 O O . ALA E 1 48 ? -49.451 42.421 5.982 1.00 20.56 45 ALA E O 1
ATOM 7702 N N . LEU E 1 49 ? -48.034 43.476 7.403 1.00 21.69 46 LEU E N 1
ATOM 7703 C CA . LEU E 1 49 ? -48.871 44.705 7.497 1.00 22.98 46 LEU E CA 1
ATOM 7704 C C . LEU E 1 49 ? -48.909 45.417 6.136 1.00 24.32 46 LEU E C 1
ATOM 7705 O O . LEU E 1 49 ? -49.944 46.012 5.802 1.00 23.29 46 LEU E O 1
ATOM 7710 N N . GLN E 1 50 ? -47.831 45.306 5.362 1.00 27.06 47 GLN E N 1
ATOM 7711 C CA . GLN E 1 50 ? -47.727 46.004 4.052 1.00 30.09 47 GLN E CA 1
ATOM 7712 C C . GLN E 1 50 ? -48.324 45.165 2.914 1.00 29.57 47 GLN E C 1
ATOM 7713 O O . GLN E 1 50 ? -48.964 45.769 2.036 1.00 30.48 47 GLN E O 1
ATOM 7719 N N . ASN E 1 51 ? -48.207 43.834 2.973 1.00 27.64 48 ASN E N 1
ATOM 7720 C CA . ASN E 1 51 ? -48.570 42.980 1.804 1.00 26.72 48 ASN E CA 1
ATOM 7721 C C . ASN E 1 51 ? -49.812 42.093 1.991 1.00 25.51 48 ASN E C 1
ATOM 7722 O O . ASN E 1 51 ? -50.312 41.616 0.957 1.00 25.93 48 ASN E O 1
ATOM 7727 N N . LEU E 1 52 ? -50.292 41.856 3.210 1.00 23.68 49 LEU E N 1
ATOM 7728 C CA . LEU E 1 52 ? -51.488 40.982 3.369 1.00 24.06 49 LEU E CA 1
ATOM 7729 C C . LEU E 1 52 ? -52.727 41.831 3.674 1.00 25.01 49 LEU E C 1
ATOM 7730 O O . LEU E 1 52 ? -52.613 42.822 4.420 1.00 25.51 49 LEU E O 1
ATOM 7735 N N A GLU E 1 53 ? -53.872 41.408 3.127 0.50 26.02 50 GLU E N 1
ATOM 7736 N N B GLU E 1 53 ? -53.868 41.425 3.107 0.50 26.18 50 GLU E N 1
ATOM 7737 C CA A GLU E 1 53 ? -55.193 42.081 3.263 0.50 25.91 50 GLU E CA 1
ATOM 7738 C CA B GLU E 1 53 ? -55.177 42.113 3.267 0.50 26.15 50 GLU E CA 1
ATOM 7739 C C A GLU E 1 53 ? -55.556 42.270 4.744 0.50 24.67 50 GLU E C 1
ATOM 7740 C C B GLU E 1 53 ? -55.525 42.288 4.749 0.50 24.80 50 GLU E C 1
ATOM 7741 O O A GLU E 1 53 ? -55.327 41.339 5.537 0.50 23.90 50 GLU E O 1
ATOM 7742 O O B GLU E 1 53 ? -55.271 41.362 5.540 0.50 24.05 50 GLU E O 1
ATOM 7753 N N . GLY E 1 54 ? -56.089 43.448 5.088 1.00 24.79 51 GLY E N 1
ATOM 7754 C CA . GLY E 1 54 ? -56.544 43.757 6.452 1.00 23.95 51 GLY E CA 1
ATOM 7755 C C . GLY E 1 54 ? -57.996 43.302 6.598 1.00 24.07 51 GLY E C 1
ATOM 7756 O O . GLY E 1 54 ? -58.600 42.860 5.625 1.00 26.34 51 GLY E O 1
ATOM 7757 N N . ALA E 1 55 ? -58.562 43.416 7.796 1.00 21.65 52 ALA E N 1
ATOM 7758 C CA . ALA E 1 55 ? -57.885 43.967 8.953 1.00 21.27 52 ALA E CA 1
ATOM 7759 C C . ALA E 1 55 ? -56.866 42.971 9.525 1.00 20.26 52 ALA E C 1
ATOM 7760 O O . ALA E 1 55 ? -56.961 41.756 9.248 1.00 19.56 52 ALA E O 1
ATOM 7762 N N . HIS E 1 56 ? -55.918 43.492 10.297 1.00 19.88 53 HIS E N 1
ATOM 7763 C CA . HIS E 1 56 ? -54.897 42.658 10.980 1.00 20.26 53 HIS E CA 1
ATOM 7764 C C . HIS E 1 56 ? -55.263 42.574 12.455 1.00 19.65 53 HIS E C 1
ATOM 7765 O O . HIS E 1 56 ? -55.812 43.570 12.990 1.00 20.06 53 HIS E O 1
ATOM 7772 N N . ALA E 1 57 ? -54.987 41.428 13.066 1.00 18.29 54 ALA E N 1
ATOM 7773 C CA . ALA E 1 57 ? -55.261 41.247 14.501 1.00 18.34 54 ALA E CA 1
ATOM 7774 C C . ALA E 1 57 ? -54.261 40.250 15.069 1.00 17.50 54 ALA E C 1
ATOM 7775 O O . ALA E 1 57 ? -53.793 39.387 14.300 1.00 18.57 54 ALA E O 1
ATOM 7777 N N . VAL E 1 58 ? -53.940 40.388 16.354 1.00 16.30 55 VAL E N 1
ATOM 7778 C CA . VAL E 1 58 ? -53.068 39.398 17.040 1.00 16.66 55 VAL E CA 1
ATOM 7779 C C . VAL E 1 58 ? -53.924 38.714 18.116 1.00 17.10 55 VAL E C 1
ATOM 7780 O O . VAL E 1 58 ? -54.730 39.415 18.750 1.00 18.01 55 VAL E O 1
ATOM 7784 N N . SER E 1 59 ? -53.819 37.394 18.256 1.00 16.17 56 SER E N 1
ATOM 7785 C CA . SER E 1 59 ? -54.555 36.694 19.338 1.00 16.48 56 SER E CA 1
ATOM 7786 C C . SER E 1 59 ? -53.542 36.349 20.425 1.00 17.46 56 SER E C 1
ATOM 7787 O O . SER E 1 59 ? -52.341 36.170 20.086 1.00 17.15 56 SER E O 1
ATOM 7790 N N . SER E 1 60 ? -53.994 36.281 21.674 1.00 16.95 57 SER E N 1
ATOM 7791 C CA . SER E 1 60 ? -53.060 35.871 22.749 1.00 17.61 57 SER E CA 1
ATOM 7792 C C . SER E 1 60 ? -53.839 35.211 23.875 1.00 18.15 57 SER E C 1
ATOM 7793 O O . SER E 1 60 ? -54.984 35.626 24.127 1.00 18.20 57 SER E O 1
ATOM 7796 N N . SER E 1 61 ? -53.212 34.231 24.513 1.00 19.38 58 SER E N 1
ATOM 7797 C CA . SER E 1 61 ? -53.790 33.552 25.694 1.00 20.62 58 SER E CA 1
ATOM 7798 C C . SER E 1 61 ? -53.101 34.129 26.938 1.00 20.24 58 SER E C 1
ATOM 7799 O O . SER E 1 61 ? -53.414 33.703 28.049 1.00 20.87 58 SER E O 1
ATOM 7802 N N . PHE E 1 62 ? -52.206 35.100 26.732 1.00 19.25 59 PHE E N 1
ATOM 7803 C CA . PHE E 1 62 ? -51.448 35.768 27.822 1.00 19.31 59 PHE E CA 1
ATOM 7804 C C . PHE E 1 62 ? -50.779 34.713 28.712 1.00 19.76 59 PHE E C 1
ATOM 7805 O O . PHE E 1 62 ? -50.880 34.790 29.954 1.00 20.49 59 PHE E O 1
ATOM 7813 N N . GLY E 1 63 ? -50.143 33.734 28.067 1.00 19.88 60 GLY E N 1
ATOM 7814 C CA . GLY E 1 63 ? -49.388 32.663 28.730 1.00 20.41 60 GLY E CA 1
ATOM 7815 C C . GLY E 1 63 ? -47.992 33.121 29.125 1.00 21.19 60 GLY E C 1
ATOM 7816 O O . GLY E 1 63 ? -47.724 34.338 29.090 1.00 21.29 60 GLY E O 1
ATOM 7817 N N . ILE E 1 64 ? -47.127 32.160 29.438 1.00 21.97 61 ILE E N 1
ATOM 7818 C CA . ILE E 1 64 ? -45.752 32.411 29.966 1.00 23.41 61 ILE E CA 1
ATOM 7819 C C . ILE E 1 64 ? -44.967 33.393 29.088 1.00 22.89 61 ILE E C 1
ATOM 7820 O O . ILE E 1 64 ? -44.433 34.353 29.657 1.00 23.32 61 ILE E O 1
ATOM 7825 N N . GLN E 1 65 ? -44.958 33.196 27.767 1.00 22.35 62 GLN E N 1
ATOM 7826 C CA . GLN E 1 65 ? -44.104 34.011 26.857 1.00 22.44 62 GLN E CA 1
ATOM 7827 C C . GLN E 1 65 ? -44.922 34.981 25.995 1.00 21.30 62 GLN E C 1
ATOM 7828 O O . GLN E 1 65 ? -44.358 35.481 25.007 1.00 20.85 62 GLN E O 1
ATOM 7834 N N . ALA E 1 66 ? -46.154 35.305 26.406 1.00 19.99 63 ALA E N 1
ATOM 7835 C CA . ALA E 1 66 ? -47.080 36.150 25.612 1.00 18.97 63 ALA E CA 1
ATOM 7836 C C . ALA E 1 66 ? -46.530 37.547 25.296 1.00 19.11 63 ALA E C 1
ATOM 7837 O O . ALA E 1 66 ? -46.942 38.102 24.264 1.00 18.71 63 ALA E O 1
ATOM 7839 N N . ALA E 1 67 ? -45.678 38.111 26.152 1.00 19.87 64 ALA E N 1
ATOM 7840 C CA . ALA E 1 67 ? -45.207 39.500 25.930 1.00 20.45 64 ALA E CA 1
ATOM 7841 C C . ALA E 1 67 ? -44.453 39.631 24.602 1.00 20.50 64 ALA E C 1
ATOM 7842 O O . ALA E 1 67 ? -44.514 40.731 24.006 1.00 20.76 64 ALA E O 1
ATOM 7844 N N . VAL E 1 68 ? -43.780 38.568 24.141 1.00 20.29 65 VAL E N 1
ATOM 7845 C CA . VAL E 1 68 ? -43.020 38.670 22.859 1.00 20.53 65 VAL E CA 1
ATOM 7846 C C . VAL E 1 68 ? -43.944 39.129 21.720 1.00 20.29 65 VAL E C 1
ATOM 7847 O O . VAL E 1 68 ? -43.673 40.206 21.128 1.00 19.89 65 VAL E O 1
ATOM 7851 N N . MET E 1 69 ? -44.981 38.347 21.405 1.00 20.22 66 MET E N 1
ATOM 7852 C CA . MET E 1 69 ? -45.876 38.701 20.268 1.00 19.58 66 MET E CA 1
ATOM 7853 C C . MET E 1 69 ? -46.568 40.046 20.506 1.00 19.07 66 MET E C 1
ATOM 7854 O O . MET E 1 69 ? -46.684 40.834 19.550 1.00 19.07 66 MET E O 1
ATOM 7859 N N . LEU E 1 70 ? -47.054 40.286 21.722 1.00 19.26 67 LEU E N 1
ATOM 7860 C CA . LEU E 1 70 ? -47.822 41.530 21.984 1.00 19.21 67 LEU E CA 1
ATOM 7861 C C . LEU E 1 70 ? -46.936 42.765 21.770 1.00 19.71 67 LEU E C 1
ATOM 7862 O O . LEU E 1 70 ? -47.429 43.745 21.148 1.00 19.03 67 LEU E O 1
ATOM 7867 N N . HIS E 1 71 ? -45.691 42.718 22.243 1.00 20.00 68 HIS E N 1
ATOM 7868 C CA . HIS E 1 71 ? -44.749 43.850 22.049 1.00 21.13 68 HIS E CA 1
ATOM 7869 C C . HIS E 1 71 ? -44.351 43.928 20.567 1.00 21.01 68 HIS E C 1
ATOM 7870 O O . HIS E 1 71 ? -44.456 45.010 19.971 1.00 21.46 68 HIS E O 1
ATOM 7877 N N . LEU E 1 72 ? -43.960 42.798 19.984 1.00 21.29 69 LEU E N 1
ATOM 7878 C CA . LEU E 1 72 ? -43.474 42.772 18.578 1.00 21.74 69 LEU E CA 1
ATOM 7879 C C . LEU E 1 72 ? -44.498 43.399 17.623 1.00 21.06 69 LEU E C 1
ATOM 7880 O O . LEU E 1 72 ? -44.113 44.255 16.807 1.00 20.47 69 LEU E O 1
ATOM 7885 N N . VAL E 1 73 ? -45.761 42.993 17.726 1.00 20.66 70 VAL E N 1
ATOM 7886 C CA . VAL E 1 73 ? -46.791 43.496 16.773 1.00 20.70 70 VAL E CA 1
ATOM 7887 C C . VAL E 1 73 ? -47.292 44.892 17.188 1.00 20.96 70 VAL E C 1
ATOM 7888 O O . VAL E 1 73 ? -47.419 45.761 16.282 1.00 20.97 70 VAL E O 1
ATOM 7892 N N . SER E 1 74 ? -47.530 45.138 18.485 1.00 20.60 71 SER E N 1
ATOM 7893 C CA . SER E 1 74 ? -48.066 46.466 18.900 1.00 21.41 71 SER E CA 1
ATOM 7894 C C . SER E 1 74 ? -47.068 47.600 18.601 1.00 23.30 71 SER E C 1
ATOM 7895 O O . SER E 1 74 ? -47.537 48.728 18.356 1.00 22.36 71 SER E O 1
ATOM 7898 N N . LYS E 1 75 ? -45.756 47.329 18.583 1.00 25.18 72 LYS E N 1
ATOM 7899 C CA . LYS E 1 75 ? -44.785 48.423 18.288 1.00 27.14 72 LYS E CA 1
ATOM 7900 C C . LYS E 1 75 ? -44.862 48.803 16.801 1.00 27.55 72 LYS E C 1
ATOM 7901 O O . LYS E 1 75 ? -44.426 49.920 16.467 1.00 27.64 72 LYS E O 1
ATOM 7907 N N . GLN E 1 76 ? -45.424 47.939 15.950 1.00 26.36 73 GLN E N 1
ATOM 7908 C CA . GLN E 1 76 ? -45.545 48.277 14.502 1.00 26.90 73 GLN E CA 1
ATOM 7909 C C . GLN E 1 76 ? -46.955 48.791 14.176 1.00 26.64 73 GLN E C 1
ATOM 7910 O O . GLN E 1 76 ? -47.090 49.490 13.160 1.00 27.92 73 GLN E O 1
ATOM 7916 N N . GLN E 1 77 ? -47.964 48.416 14.969 1.00 26.35 74 GLN E N 1
ATOM 7917 C CA . GLN E 1 77 ? -49.352 48.929 14.804 1.00 26.66 74 GLN E CA 1
ATOM 7918 C C . GLN E 1 77 ? -49.916 49.084 16.220 1.00 25.39 74 GLN E C 1
ATOM 7919 O O . GLN E 1 77 ? -50.461 48.096 16.757 1.00 22.21 74 GLN E O 1
ATOM 7925 N N . ALA E 1 78 ? -49.770 50.278 16.802 1.00 25.64 75 ALA E N 1
ATOM 7926 C CA . ALA E 1 78 ? -50.169 50.534 18.209 1.00 26.16 75 ALA E CA 1
ATOM 7927 C C . ALA E 1 78 ? -51.633 50.154 18.500 1.00 26.05 75 ALA E C 1
ATOM 7928 O O . ALA E 1 78 ? -51.877 49.662 19.613 1.00 26.73 75 ALA E O 1
ATOM 7930 N N . ASP E 1 79 ? -52.562 50.376 17.562 1.00 26.47 76 ASP E N 1
ATOM 7931 C CA . ASP E 1 79 ? -54.008 50.115 17.818 1.00 27.83 76 ASP E CA 1
ATOM 7932 C C . ASP E 1 79 ? -54.437 48.742 17.288 1.00 25.21 76 ASP E C 1
ATOM 7933 O O . ASP E 1 79 ? -55.658 48.526 17.152 1.00 23.67 76 ASP E O 1
ATOM 7938 N N . ILE E 1 80 ? -53.495 47.833 17.035 1.00 22.70 77 ILE E N 1
ATOM 7939 C CA . ILE E 1 80 ? -53.920 46.522 16.476 1.00 21.67 77 ILE E CA 1
ATOM 7940 C C . ILE E 1 80 ? -54.842 45.831 17.473 1.00 19.71 77 ILE E C 1
ATOM 7941 O O . ILE E 1 80 ? -54.567 45.813 18.671 1.00 18.77 77 ILE E O 1
ATOM 7946 N N . PRO E 1 81 ? -55.987 45.282 17.019 1.00 18.06 78 PRO E N 1
ATOM 7947 C CA . PRO E 1 81 ? -56.869 44.532 17.908 1.00 17.57 78 PRO E CA 1
ATOM 7948 C C . PRO E 1 81 ? -56.156 43.299 18.488 1.00 17.02 78 PRO E C 1
ATOM 7949 O O . PRO E 1 81 ? -55.525 42.550 17.735 1.00 17.15 78 PRO E O 1
ATOM 7953 N N . VAL E 1 82 ? -56.209 43.173 19.814 1.00 16.73 79 VAL E N 1
ATOM 7954 C CA . VAL E 1 82 ? -55.658 42.008 20.555 1.00 16.69 79 VAL E CA 1
ATOM 7955 C C . VAL E 1 82 ? -56.859 41.170 21.006 1.00 16.21 79 VAL E C 1
ATOM 7956 O O . VAL E 1 82 ? -57.626 41.620 21.887 1.00 15.87 79 VAL E O 1
ATOM 7960 N N . ILE E 1 83 ? -57.043 40.029 20.354 1.00 15.86 80 ILE E N 1
ATOM 7961 C CA . ILE E 1 83 ? -58.181 39.120 20.650 1.00 15.61 80 ILE E CA 1
ATOM 7962 C C . ILE E 1 83 ? -57.836 38.208 21.828 1.00 15.23 80 ILE E C 1
ATOM 7963 O O . ILE E 1 83 ? -56.851 37.457 21.740 1.00 15.25 80 ILE E O 1
ATOM 7968 N N . LEU E 1 84 ? -58.622 38.324 22.896 1.00 15.76 81 LEU E N 1
ATOM 7969 C CA . LEU E 1 84 ? -58.545 37.428 24.072 1.00 15.88 81 LEU E CA 1
ATOM 7970 C C . LEU E 1 84 ? -59.854 36.639 24.158 1.00 15.97 81 LEU E C 1
ATOM 7971 O O . LEU E 1 84 ? -60.956 37.278 24.173 1.00 16.16 81 LEU E O 1
ATOM 7976 N N . THR E 1 85 ? -59.760 35.313 24.169 1.00 16.20 82 THR E N 1
ATOM 7977 C CA . THR E 1 85 ? -60.954 34.486 24.452 1.00 16.48 82 THR E CA 1
ATOM 7978 C C . THR E 1 85 ? -60.896 34.163 25.949 1.00 16.49 82 THR E C 1
ATOM 7979 O O . THR E 1 85 ? -59.947 33.458 26.386 1.00 16.58 82 THR E O 1
ATOM 7983 N N . ASP E 1 86 ? -61.831 34.720 26.715 1.00 15.51 83 ASP E N 1
ATOM 7984 C CA . ASP E 1 86 ? -61.878 34.484 28.178 1.00 15.17 83 ASP E CA 1
ATOM 7985 C C . ASP E 1 86 ? -62.755 33.259 28.413 1.00 15.34 83 ASP E C 1
ATOM 7986 O O . ASP E 1 86 ? -63.982 33.377 28.245 1.00 16.29 83 ASP E O 1
ATOM 7991 N N . THR E 1 87 ? -62.136 32.140 28.776 1.00 15.53 84 THR E N 1
ATOM 7992 C CA . THR E 1 87 ? -62.853 30.878 29.062 1.00 15.71 84 THR E CA 1
ATOM 7993 C C . THR E 1 87 ? -63.693 31.033 30.331 1.00 16.18 84 THR E C 1
ATOM 7994 O O . THR E 1 87 ? -64.633 30.215 30.515 1.00 16.84 84 THR E O 1
ATOM 7998 N N . GLY E 1 88 ? -63.358 32.039 31.154 1.00 15.60 85 GLY E N 1
ATOM 7999 C CA . GLY E 1 88 ? -63.981 32.273 32.471 1.00 15.90 85 GLY E CA 1
ATOM 8000 C C . GLY E 1 88 ? -63.244 31.531 33.586 1.00 16.23 85 GLY E C 1
ATOM 8001 O O . GLY E 1 88 ? -63.661 31.661 34.762 1.00 16.29 85 GLY E O 1
ATOM 8002 N N . TYR E 1 89 ? -62.161 30.815 33.246 1.00 16.19 86 TYR E N 1
ATOM 8003 C CA . TYR E 1 89 ? -61.423 29.976 34.228 1.00 17.04 86 TYR E CA 1
ATOM 8004 C C . TYR E 1 89 ? -59.904 30.179 34.125 1.00 17.70 86 TYR E C 1
ATOM 8005 O O . TYR E 1 89 ? -59.136 29.266 34.492 1.00 18.03 86 TYR E O 1
ATOM 8014 N N . LEU E 1 90 ? -59.466 31.323 33.603 1.00 17.82 87 LEU E N 1
ATOM 8015 C CA . LEU E 1 90 ? -58.002 31.558 33.525 1.00 18.62 87 LEU E CA 1
ATOM 8016 C C . LEU E 1 90 ? -57.433 31.698 34.944 1.00 19.26 87 LEU E C 1
ATOM 8017 O O . LEU E 1 90 ? -58.193 31.989 35.892 1.00 18.91 87 LEU E O 1
ATOM 8022 N N . PHE E 1 91 ? -56.143 31.423 35.110 1.00 19.93 88 PHE E N 1
ATOM 8023 C CA . PHE E 1 91 ? -55.532 31.611 36.448 1.00 21.00 88 PHE E CA 1
ATOM 8024 C C . PHE E 1 91 ? -55.689 33.064 36.881 1.00 20.93 88 PHE E C 1
ATOM 8025 O O . PHE E 1 91 ? -55.662 33.980 36.051 1.00 19.67 88 PHE E O 1
ATOM 8033 N N . PRO E 1 92 ? -55.862 33.326 38.190 1.00 21.69 89 PRO E N 1
ATOM 8034 C CA . PRO E 1 92 ? -55.909 34.704 38.677 1.00 22.03 89 PRO E CA 1
ATOM 8035 C C . PRO E 1 92 ? -54.664 35.475 38.196 1.00 21.91 89 PRO E C 1
ATOM 8036 O O . PRO E 1 92 ? -54.785 36.648 37.835 1.00 21.34 89 PRO E O 1
ATOM 8040 N N . GLU E 1 93 ? -53.503 34.801 38.176 1.00 22.14 90 GLU E N 1
ATOM 8041 C CA . GLU E 1 93 ? -52.236 35.436 37.715 1.00 22.32 90 GLU E CA 1
ATOM 8042 C C . GLU E 1 93 ? -52.331 35.772 36.222 1.00 20.62 90 GLU E C 1
ATOM 8043 O O . GLU E 1 93 ? -51.697 36.728 35.804 1.00 20.26 90 GLU E O 1
ATOM 8049 N N . THR E 1 94 ? -53.094 35.000 35.448 1.00 19.55 91 THR E N 1
ATOM 8050 C CA . THR E 1 94 ? -53.248 35.319 34.010 1.00 18.38 91 THR E CA 1
ATOM 8051 C C . THR E 1 94 ? -54.082 36.602 33.894 1.00 18.19 91 THR E C 1
ATOM 8052 O O . THR E 1 94 ? -53.718 37.484 33.083 1.00 17.97 91 THR E O 1
ATOM 8056 N N . TYR E 1 95 ? -55.167 36.703 34.666 1.00 18.14 92 TYR E N 1
ATOM 8057 C CA . TYR E 1 95 ? -56.011 37.926 34.600 1.00 17.88 92 TYR E CA 1
ATOM 8058 C C . TYR E 1 95 ? -55.166 39.146 35.004 1.00 18.88 92 TYR E C 1
ATOM 8059 O O . TYR E 1 95 ? -55.294 40.211 34.376 1.00 18.39 92 TYR E O 1
ATOM 8068 N N . GLN E 1 96 ? -54.310 38.989 36.010 1.00 20.65 93 GLN E N 1
ATOM 8069 C CA . GLN E 1 96 ? -53.433 40.096 36.477 1.00 22.18 93 GLN E CA 1
ATOM 8070 C C . GLN E 1 96 ? -52.426 40.433 35.376 1.00 22.13 93 GLN E C 1
ATOM 8071 O O . GLN E 1 96 ? -52.120 41.634 35.213 1.00 22.03 93 GLN E O 1
ATOM 8077 N N . PHE E 1 97 ? -51.977 39.420 34.622 1.00 21.08 94 PHE E N 1
ATOM 8078 C CA . PHE E 1 97 ? -50.991 39.616 33.528 1.00 20.83 94 PHE E CA 1
ATOM 8079 C C . PHE E 1 97 ? -51.659 40.336 32.356 1.00 20.01 94 PHE E C 1
ATOM 8080 O O . PHE E 1 97 ? -51.000 41.190 31.740 1.00 20.03 94 PHE E O 1
ATOM 8088 N N . ILE E 1 98 ? -52.911 39.973 32.036 1.00 18.73 95 ILE E N 1
ATOM 8089 C CA . ILE E 1 98 ? -53.712 40.633 30.966 1.00 18.03 95 ILE E CA 1
ATOM 8090 C C . ILE E 1 98 ? -53.803 42.127 31.305 1.00 18.64 95 ILE E C 1
ATOM 8091 O O . ILE E 1 98 ? -53.526 42.960 30.416 1.00 18.52 95 ILE E O 1
ATOM 8096 N N . ASP E 1 99 ? -54.161 42.442 32.551 1.00 19.53 96 ASP E N 1
ATOM 8097 C CA . ASP E 1 99 ? -54.323 43.857 32.980 1.00 21.11 96 ASP E CA 1
ATOM 8098 C C . ASP E 1 99 ? -52.957 44.552 32.949 1.00 22.31 96 ASP E C 1
ATOM 8099 O O . ASP E 1 99 ? -52.909 45.687 32.449 1.00 21.78 96 ASP E O 1
ATOM 8104 N N . GLU E 1 100 ? -51.898 43.881 33.430 1.00 23.41 97 GLU E N 1
ATOM 8105 C CA . GLU E 1 100 ? -50.520 44.453 33.451 1.00 25.30 97 GLU E CA 1
ATOM 8106 C C . GLU E 1 100 ? -50.067 44.808 32.028 1.00 23.79 97 GLU E C 1
ATOM 8107 O O . GLU E 1 100 ? -49.685 45.977 31.811 1.00 24.10 97 GLU E O 1
ATOM 8113 N N . LEU E 1 101 ? -50.130 43.851 31.096 1.00 22.30 98 LEU E N 1
ATOM 8114 C CA . LEU E 1 101 ? -49.669 44.066 29.693 1.00 21.70 98 LEU E CA 1
ATOM 8115 C C . LEU E 1 101 ? -50.598 45.024 28.941 1.00 21.36 98 LEU E C 1
ATOM 8116 O O . LEU E 1 101 ? -50.082 45.816 28.110 1.00 21.42 98 LEU E O 1
ATOM 8121 N N . THR E 1 102 ? -51.908 44.936 29.168 1.00 21.62 99 THR E N 1
ATOM 8122 C CA . THR E 1 102 ? -52.838 45.890 28.511 1.00 22.11 99 THR E CA 1
ATOM 8123 C C . THR E 1 102 ? -52.390 47.322 28.852 1.00 23.20 99 THR E C 1
ATOM 8124 O O . THR E 1 102 ? -52.366 48.179 27.956 1.00 22.43 99 THR E O 1
ATOM 8128 N N . LYS E 1 103 ? -51.978 47.547 30.095 1.00 25.08 100 LYS E N 1
ATOM 8129 C CA . LYS E 1 103 ? -51.582 48.911 30.524 1.00 28.69 100 LYS E CA 1
ATOM 8130 C C . LYS E 1 103 ? -50.174 49.262 30.007 1.00 27.48 100 LYS E C 1
ATOM 8131 O O . LYS E 1 103 ? -50.050 50.295 29.341 1.00 26.81 100 LYS E O 1
ATOM 8137 N N . SER E 1 104 ? -49.169 48.411 30.253 1.00 26.58 101 SER E N 1
ATOM 8138 C CA . SER E 1 104 ? -47.758 48.722 29.888 1.00 26.59 101 SER E CA 1
ATOM 8139 C C . SER E 1 104 ? -47.550 48.793 28.366 1.00 26.53 101 SER E C 1
ATOM 8140 O O . SER E 1 104 ? -46.700 49.597 27.946 1.00 27.00 101 SER E O 1
ATOM 8143 N N . LEU E 1 105 ? -48.273 47.989 27.574 1.00 25.01 102 LEU E N 1
ATOM 8144 C CA . LEU E 1 105 ? -48.139 48.029 26.090 1.00 25.14 102 LEU E CA 1
ATOM 8145 C C . LEU E 1 105 ? -49.287 48.829 25.444 1.00 24.63 102 LEU E C 1
ATOM 8146 O O . LEU E 1 105 ? -49.285 48.924 24.204 1.00 24.26 102 LEU E O 1
ATOM 8151 N N . ASN E 1 106 ? -50.223 49.372 26.233 1.00 25.87 103 ASN E N 1
ATOM 8152 C CA . ASN E 1 106 ? -51.359 50.161 25.669 1.00 25.96 103 ASN E CA 1
ATOM 8153 C C . ASN E 1 106 ? -52.062 49.329 24.582 1.00 24.68 103 ASN E C 1
ATOM 8154 O O . ASN E 1 106 ? -52.230 49.812 23.430 1.00 23.43 103 ASN E O 1
ATOM 8159 N N . LEU E 1 107 ? -52.474 48.118 24.943 1.00 22.61 104 LEU E N 1
ATOM 8160 C CA . LEU E 1 107 ? -53.112 47.195 23.973 1.00 21.17 104 LEU E CA 1
ATOM 8161 C C . LEU E 1 107 ? -54.570 47.566 23.715 1.00 20.48 104 LEU E C 1
ATOM 8162 O O . LEU E 1 107 ? -55.257 47.977 24.653 1.00 21.73 104 LEU E O 1
ATOM 8167 N N . ASN E 1 108 ? -54.996 47.389 22.467 1.00 20.05 105 ASN E N 1
ATOM 8168 C CA . ASN E 1 108 ? -56.415 47.535 22.048 1.00 19.95 105 ASN E CA 1
ATOM 8169 C C . ASN E 1 108 ? -57.053 46.158 22.289 1.00 18.65 105 ASN E C 1
ATOM 8170 O O . ASN E 1 108 ? -57.228 45.399 21.326 1.00 19.32 105 ASN E O 1
ATOM 8175 N N . LEU E 1 109 ? -57.356 45.841 23.547 1.00 18.32 106 LEU E N 1
ATOM 8176 C CA . LEU E 1 109 ? -57.839 44.489 23.931 1.00 17.84 106 LEU E CA 1
ATOM 8177 C C . LEU E 1 109 ? -59.307 44.279 23.532 1.00 17.72 106 LEU E C 1
ATOM 8178 O O . LEU E 1 109 ? -60.143 45.108 23.915 1.00 18.02 106 LEU E O 1
ATOM 8183 N N . LYS E 1 110 ? -59.589 43.181 22.830 1.00 16.96 107 LYS E N 1
ATOM 8184 C CA . LYS E 1 110 ? -60.964 42.817 22.398 1.00 17.28 107 LYS E CA 1
ATOM 8185 C C . LYS E 1 110 ? -61.298 41.488 23.071 1.00 16.20 107 LYS E C 1
ATOM 8186 O O . LYS E 1 110 ? -60.662 40.475 22.711 1.00 16.05 107 LYS E O 1
ATOM 8192 N N . VAL E 1 111 ? -62.259 41.501 24.000 1.00 15.23 108 VAL E N 1
ATOM 8193 C CA . VAL E 1 111 ? -62.549 40.284 24.812 1.00 14.76 108 VAL E CA 1
ATOM 8194 C C . VAL E 1 111 ? -63.757 39.561 24.228 1.00 14.48 108 VAL E C 1
ATOM 8195 O O . VAL E 1 111 ? -64.793 40.211 24.006 1.00 13.13 108 VAL E O 1
ATOM 8199 N N . TYR E 1 112 ? -63.608 38.254 24.018 1.00 13.94 109 TYR E N 1
ATOM 8200 C CA . TYR E 1 112 ? -64.695 37.396 23.492 1.00 14.47 109 TYR E CA 1
ATOM 8201 C C . TYR E 1 112 ? -64.880 36.231 24.452 1.00 14.24 109 TYR E C 1
ATOM 8202 O O . TYR E 1 112 ? -63.888 35.745 25.043 1.00 14.90 109 TYR E O 1
ATOM 8211 N N . ARG E 1 113 ? -66.128 35.801 24.590 1.00 14.21 110 ARG E N 1
ATOM 8212 C CA . ARG E 1 113 ? -66.464 34.696 25.502 1.00 14.21 110 ARG E CA 1
ATOM 8213 C C . ARG E 1 113 ? -67.819 34.107 25.109 1.00 13.63 110 ARG E C 1
ATOM 8214 O O . ARG E 1 113 ? -68.521 34.703 24.250 1.00 13.06 110 ARG E O 1
ATOM 8222 N N . ALA E 1 114 ? -68.186 33.004 25.770 1.00 14.09 111 ALA E N 1
ATOM 8223 C CA . ALA E 1 114 ? -69.480 32.328 25.540 1.00 14.62 111 ALA E CA 1
ATOM 8224 C C . ALA E 1 114 ? -70.631 33.267 25.925 1.00 15.02 111 ALA E C 1
ATOM 8225 O O . ALA E 1 114 ? -70.397 34.201 26.719 1.00 14.70 111 ALA E O 1
ATOM 8227 N N . ASN E 1 115 ? -71.817 33.051 25.348 1.00 15.38 112 ASN E N 1
ATOM 8228 C CA . ASN E 1 115 ? -73.027 33.840 25.693 1.00 16.07 112 ASN E CA 1
ATOM 8229 C C . ASN E 1 115 ? -73.429 33.512 27.143 1.00 15.93 112 ASN E C 1
ATOM 8230 O O . ASN E 1 115 ? -74.118 34.331 27.776 1.00 15.67 112 ASN E O 1
ATOM 8235 N N . GLU E 1 116 ? -73.011 32.348 27.641 1.00 16.35 113 GLU E N 1
ATOM 8236 C CA . GLU E 1 116 ? -73.347 31.892 29.015 1.00 16.80 113 GLU E CA 1
ATOM 8237 C C . GLU E 1 116 ? -72.086 31.985 29.877 1.00 16.10 113 GLU E C 1
ATOM 8238 O O . GLU E 1 116 ? -71.021 31.540 29.417 1.00 15.03 113 GLU E O 1
ATOM 8244 N N . SER E 1 117 ? -72.219 32.564 31.074 1.00 15.26 114 SER E N 1
ATOM 8245 C CA . SER E 1 117 ? -71.100 32.716 32.041 1.00 15.01 114 SER E CA 1
ATOM 8246 C C . SER E 1 117 ? -70.691 31.344 32.593 1.00 15.24 114 SER E C 1
ATOM 8247 O O . SER E 1 117 ? -71.451 30.371 32.416 1.00 15.17 114 SER E O 1
ATOM 8250 N N . ALA E 1 118 ? -69.516 31.264 33.213 1.00 15.26 115 ALA E N 1
ATOM 8251 C CA . ALA E 1 118 ? -69.051 29.994 33.821 1.00 15.83 115 ALA E CA 1
ATOM 8252 C C . ALA E 1 118 ? -70.133 29.383 34.730 1.00 16.08 115 ALA E C 1
ATOM 8253 O O . ALA E 1 118 ? -70.411 28.165 34.614 1.00 16.23 115 ALA E O 1
ATOM 8255 N N . ASN E 1 119 ? -70.744 30.183 35.609 1.00 16.33 116 ASN E N 1
ATOM 8256 C CA . ASN E 1 119 ? -71.750 29.640 36.560 1.00 16.41 116 ASN E CA 1
ATOM 8257 C C . ASN E 1 119 ? -72.997 29.164 35.797 1.00 16.29 116 ASN E C 1
ATOM 8258 O O . ASN E 1 119 ? -73.600 28.151 36.216 1.00 16.09 116 ASN E O 1
ATOM 8263 N N . TRP E 1 120 ? -73.373 29.859 34.730 1.00 15.32 117 TRP E N 1
ATOM 8264 C CA . TRP E 1 120 ? -74.529 29.439 33.890 1.00 15.85 117 TRP E CA 1
ATOM 8265 C C . TRP E 1 120 ? -74.205 28.083 33.242 1.00 16.28 117 TRP E C 1
ATOM 8266 O O . TRP E 1 120 ? -75.046 27.152 33.294 1.00 16.24 117 TRP E O 1
ATOM 8277 N N . GLN E 1 121 ? -73.005 27.976 32.664 1.00 16.70 118 GLN E N 1
ATOM 8278 C CA . GLN E 1 121 ? -72.566 26.719 31.997 1.00 17.37 118 GLN E CA 1
ATOM 8279 C C . GLN E 1 121 ? -72.605 25.561 32.998 1.00 18.58 118 GLN E C 1
ATOM 8280 O O . GLN E 1 121 ? -73.143 24.484 32.633 1.00 18.40 118 GLN E O 1
ATOM 8286 N N . GLU E 1 122 ? -72.088 25.778 34.214 1.00 18.87 119 GLU E N 1
ATOM 8287 C CA . GLU E 1 122 ? -72.072 24.690 35.233 1.00 20.41 119 GLU E CA 1
ATOM 8288 C C . GLU E 1 122 ? -73.510 24.356 35.659 1.00 20.87 119 GLU E C 1
ATOM 8289 O O . GLU E 1 122 ? -73.772 23.171 35.924 1.00 21.30 119 GLU E O 1
ATOM 8295 N N . ALA E 1 123 ? -74.409 25.345 35.690 1.00 20.31 120 ALA E N 1
ATOM 8296 C CA . ALA E 1 123 ? -75.820 25.065 36.061 1.00 20.83 120 ALA E CA 1
ATOM 8297 C C . ALA E 1 123 ? -76.494 24.241 34.958 1.00 21.36 120 ALA E C 1
ATOM 8298 O O . ALA E 1 123 ? -77.316 23.351 35.264 1.00 21.88 120 ALA E O 1
ATOM 8300 N N . ARG E 1 124 ? -76.168 24.540 33.708 1.00 21.50 121 ARG E N 1
ATOM 8301 C CA . ARG E 1 124 ? -76.827 23.849 32.568 1.00 23.40 121 ARG E CA 1
ATOM 8302 C C . ARG E 1 124 ? -76.197 22.472 32.322 1.00 24.42 121 ARG E C 1
ATOM 8303 O O . ARG E 1 124 ? -76.964 21.514 32.144 1.00 24.69 121 ARG E O 1
ATOM 8311 N N . TYR E 1 125 ? -74.870 22.341 32.418 1.00 24.03 122 TYR E N 1
ATOM 8312 C CA . TYR E 1 125 ? -74.237 21.058 31.995 1.00 26.62 122 TYR E CA 1
ATOM 8313 C C . TYR E 1 125 ? -73.445 20.341 33.089 1.00 27.63 122 TYR E C 1
ATOM 8314 O O . TYR E 1 125 ? -72.989 19.215 32.817 1.00 28.71 122 TYR E O 1
ATOM 8323 N N . GLY E 1 126 ? -73.294 20.937 34.270 1.00 27.11 123 GLY E N 1
ATOM 8324 C CA . GLY E 1 126 ? -72.347 20.358 35.235 1.00 26.91 123 GLY E CA 1
ATOM 8325 C C . GLY E 1 126 ? -70.956 20.805 34.811 1.00 26.68 123 GLY E C 1
ATOM 8326 O O . GLY E 1 126 ? -70.880 21.791 34.051 1.00 24.45 123 GLY E O 1
ATOM 8327 N N . LYS E 1 127 ? -69.896 20.114 35.231 1.00 26.58 124 LYS E N 1
ATOM 8328 C CA . LYS E 1 127 ? -68.524 20.540 34.844 1.00 27.14 124 LYS E CA 1
ATOM 8329 C C . LYS E 1 127 ? -68.118 19.758 33.593 1.00 26.32 124 LYS E C 1
ATOM 8330 O O . LYS E 1 127 ? -67.731 18.586 33.732 1.00 26.85 124 LYS E O 1
ATOM 8336 N N . LEU E 1 128 ? -68.207 20.396 32.422 1.00 24.63 125 LEU E N 1
ATOM 8337 C CA . LEU E 1 128 ? -67.927 19.726 31.120 1.00 25.13 125 LEU E CA 1
ATOM 8338 C C . LEU E 1 128 ? -66.544 19.065 31.112 1.00 25.26 125 LEU E C 1
ATOM 8339 O O . LEU E 1 128 ? -66.439 17.967 30.550 1.00 26.14 125 LEU E O 1
ATOM 8344 N N . TRP E 1 129 ? -65.544 19.680 31.741 1.00 26.30 126 TRP E N 1
ATOM 8345 C CA . TRP E 1 129 ? -64.166 19.115 31.709 1.00 27.98 126 TRP E CA 1
ATOM 8346 C C . TRP E 1 129 ? -64.084 17.780 32.463 1.00 32.27 126 TRP E C 1
ATOM 8347 O O . TRP E 1 129 ? -63.027 17.131 32.367 1.00 34.35 126 TRP E O 1
ATOM 8358 N N . GLU E 1 130 ? -65.166 17.366 33.139 1.00 35.03 127 GLU E N 1
ATOM 8359 C CA . GLU E 1 130 ? -65.201 16.078 33.885 1.00 37.28 127 GLU E CA 1
ATOM 8360 C C . GLU E 1 130 ? -66.135 15.078 33.180 1.00 38.90 127 GLU E C 1
ATOM 8361 O O . GLU E 1 130 ? -66.441 14.042 33.818 1.00 41.01 127 GLU E O 1
ATOM 8367 N N . GLN E 1 131 ? -66.550 15.337 31.927 1.00 36.11 128 GLN E N 1
ATOM 8368 C CA . GLN E 1 131 ? -67.541 14.443 31.248 1.00 36.19 128 GLN E CA 1
ATOM 8369 C C . GLN E 1 131 ? -66.998 13.819 29.954 1.00 35.69 128 GLN E C 1
ATOM 8370 O O . GLN E 1 131 ? -67.728 13.797 28.919 1.00 36.01 128 GLN E O 1
ATOM 8376 N N . GLY E 1 132 ? -65.777 13.309 30.007 1.00 28.83 129 GLY E N 1
ATOM 8377 C CA . GLY E 1 132 ? -65.223 12.609 28.835 1.00 27.66 129 GLY E CA 1
ATOM 8378 C C . GLY E 1 132 ? -64.848 13.565 27.730 1.00 25.09 129 GLY E C 1
ATOM 8379 O O . GLY E 1 132 ? -64.975 14.785 27.924 1.00 23.88 129 GLY E O 1
ATOM 8380 N N . ILE E 1 133 ? -64.446 13.013 26.591 1.00 23.98 130 ILE E N 1
ATOM 8381 C CA . ILE E 1 133 ? -63.966 13.838 25.451 1.00 23.60 130 ILE E CA 1
ATOM 8382 C C . ILE E 1 133 ? -65.137 14.609 24.838 1.00 23.17 130 ILE E C 1
ATOM 8383 O O . ILE E 1 133 ? -64.896 15.740 24.413 1.00 22.40 130 ILE E O 1
ATOM 8388 N N . GLU E 1 134 ? -66.354 14.056 24.864 1.00 24.03 131 GLU E N 1
ATOM 8389 C CA . GLU E 1 134 ? -67.515 14.802 24.305 1.00 25.75 131 GLU E CA 1
ATOM 8390 C C . GLU E 1 134 ? -67.687 16.105 25.113 1.00 23.33 131 GLU E C 1
ATOM 8391 O O . GLU E 1 134 ? -67.829 17.170 24.495 1.00 22.67 131 GLU E O 1
ATOM 8397 N N . GLY E 1 135 ? -67.632 16.027 26.447 1.00 21.91 132 GLY E N 1
ATOM 8398 C CA . GLY E 1 135 ? -67.764 17.212 27.316 1.00 21.36 132 GLY E CA 1
ATOM 8399 C C . GLY E 1 135 ? -66.610 18.193 27.114 1.00 19.94 132 GLY E C 1
ATOM 8400 O O . GLY E 1 135 ? -66.861 19.404 27.049 1.00 18.61 132 GLY E O 1
ATOM 8401 N N . ILE E 1 136 ? -65.379 17.688 27.042 1.00 20.08 133 ILE E N 1
ATOM 8402 C CA . ILE E 1 136 ? -64.187 18.571 26.842 1.00 20.52 133 ILE E CA 1
ATOM 8403 C C . ILE E 1 136 ? -64.292 19.287 25.489 1.00 20.69 133 ILE E C 1
ATOM 8404 O O . ILE E 1 136 ? -64.025 20.502 25.446 1.00 19.41 133 ILE E O 1
ATOM 8409 N N . GLU E 1 137 ? -64.713 18.577 24.436 1.00 22.27 134 GLU E N 1
ATOM 8410 C CA . GLU E 1 137 ? -64.807 19.211 23.092 1.00 23.55 134 GLU E CA 1
ATOM 8411 C C . GLU E 1 137 ? -65.943 20.241 23.104 1.00 22.34 134 GLU E C 1
ATOM 8412 O O . GLU E 1 137 ? -65.776 21.324 22.491 1.00 21.42 134 GLU E O 1
ATOM 8418 N N . LYS E 1 138 ? -67.034 19.943 23.802 1.00 22.01 135 LYS E N 1
ATOM 8419 C CA . LYS E 1 138 ? -68.153 20.915 23.897 1.00 22.67 135 LYS E CA 1
ATOM 8420 C C . LYS E 1 138 ? -67.640 22.164 24.629 1.00 20.57 135 LYS E C 1
ATOM 8421 O O . LYS E 1 138 ? -67.954 23.288 24.180 1.00 19.84 135 LYS E O 1
ATOM 8427 N N . TYR E 1 139 ? -66.895 21.966 25.718 1.00 18.90 136 TYR E N 1
ATOM 8428 C CA . TYR E 1 139 ? -66.298 23.084 26.493 1.00 18.36 136 TYR E CA 1
ATOM 8429 C C . TYR E 1 139 ? -65.380 23.920 25.587 1.00 17.33 136 TYR E C 1
ATOM 8430 O O . TYR E 1 139 ? -65.463 25.145 25.619 1.00 16.56 136 TYR E O 1
ATOM 8439 N N . ASN E 1 140 ? -64.498 23.258 24.838 1.00 18.33 137 ASN E N 1
ATOM 8440 C CA . ASN E 1 140 ? -63.527 23.946 23.943 1.00 18.82 137 ASN E CA 1
ATOM 8441 C C . ASN E 1 140 ? -64.254 24.778 22.875 1.00 19.67 137 ASN E C 1
ATOM 8442 O O . ASN E 1 140 ? -63.831 25.919 22.609 1.00 18.35 137 ASN E O 1
ATOM 8447 N N A LYS E 1 141 ? -65.324 24.228 22.301 0.50 20.29 138 LYS E N 1
ATOM 8448 N N B LYS E 1 141 ? -65.316 24.229 22.285 0.50 20.09 138 LYS E N 1
ATOM 8449 C CA A LYS E 1 141 ? -66.065 24.946 21.232 0.50 21.98 138 LYS E CA 1
ATOM 8450 C CA B LYS E 1 141 ? -66.049 24.968 21.225 0.50 21.61 138 LYS E CA 1
ATOM 8451 C C A LYS E 1 141 ? -66.770 26.169 21.830 0.50 20.89 138 LYS E C 1
ATOM 8452 C C B LYS E 1 141 ? -66.767 26.179 21.834 0.50 20.68 138 LYS E C 1
ATOM 8453 O O A LYS E 1 141 ? -66.698 27.249 21.224 0.50 19.78 138 LYS E O 1
ATOM 8454 O O B LYS E 1 141 ? -66.700 27.264 21.236 0.50 19.63 138 LYS E O 1
ATOM 8465 N N . LEU E 1 142 ? -67.387 25.994 23.000 1.00 20.13 139 LEU E N 1
ATOM 8466 C CA . LEU E 1 142 ? -68.168 27.069 23.665 1.00 20.43 139 LEU E CA 1
ATOM 8467 C C . LEU E 1 142 ? -67.268 28.203 24.185 1.00 18.45 139 LEU E C 1
ATOM 8468 O O . LEU E 1 142 ? -67.644 29.388 24.032 1.00 17.56 139 LEU E O 1
ATOM 8473 N N . ASN E 1 143 ? -66.087 27.860 24.693 1.00 17.52 140 ASN E N 1
ATOM 8474 C CA . ASN E 1 143 ? -65.249 28.850 25.413 1.00 17.56 140 ASN E CA 1
ATOM 8475 C C . ASN E 1 143 ? -63.967 29.228 24.667 1.00 18.27 140 ASN E C 1
ATOM 8476 O O . ASN E 1 143 ? -63.289 30.156 25.164 1.00 18.31 140 ASN E O 1
ATOM 8481 N N . LYS E 1 144 ? -63.630 28.554 23.562 1.00 17.96 141 LYS E N 1
ATOM 8482 C CA . LYS E 1 144 ? -62.380 28.924 22.837 1.00 18.54 141 LYS E CA 1
ATOM 8483 C C . LYS E 1 144 ? -62.618 29.054 21.323 1.00 17.93 141 LYS E C 1
ATOM 8484 O O . LYS E 1 144 ? -62.314 30.122 20.764 1.00 18.12 141 LYS E O 1
ATOM 8490 N N . VAL E 1 145 ? -63.159 28.020 20.685 1.00 18.19 142 VAL E N 1
ATOM 8491 C CA . VAL E 1 145 ? -63.306 28.025 19.196 1.00 18.71 142 VAL E CA 1
ATOM 8492 C C . VAL E 1 145 ? -64.393 28.996 18.731 1.00 17.96 142 VAL E C 1
ATOM 8493 O O . VAL E 1 145 ? -64.102 29.811 17.836 1.00 16.78 142 VAL E O 1
ATOM 8497 N N . GLU E 1 146 ? -65.621 28.889 19.247 1.00 17.81 143 GLU E N 1
ATOM 8498 C CA . GLU E 1 146 ? -66.664 29.808 18.708 1.00 16.87 143 GLU E CA 1
ATOM 8499 C C . GLU E 1 146 ? -66.288 31.264 19.002 1.00 15.97 143 GLU E C 1
ATOM 8500 O O . GLU E 1 146 ? -66.387 32.109 18.119 1.00 15.64 143 GLU E O 1
ATOM 8506 N N . PRO E 1 147 ? -65.852 31.648 20.223 1.00 15.51 144 PRO E N 1
ATOM 8507 C CA . PRO E 1 147 ? -65.493 33.049 20.469 1.00 15.15 144 PRO E CA 1
ATOM 8508 C C . PRO E 1 147 ? -64.385 33.566 19.531 1.00 15.62 144 PRO E C 1
ATOM 8509 O O . PRO E 1 147 ? -64.458 34.704 19.099 1.00 14.99 144 PRO E O 1
ATOM 8513 N N . MET E 1 148 ? -63.394 32.726 19.229 1.00 16.35 145 MET E N 1
ATOM 8514 C CA . MET E 1 148 ? -62.307 33.138 18.298 1.00 17.12 145 MET E CA 1
ATOM 8515 C C . MET E 1 148 ? -62.901 33.327 16.898 1.00 17.22 145 MET E C 1
ATOM 8516 O O . MET E 1 148 ? -62.566 34.332 16.252 1.00 16.26 145 MET E O 1
ATOM 8521 N N . ARG E 1 149 ? -63.752 32.392 16.454 1.00 18.17 146 ARG E N 1
ATOM 8522 C CA . ARG E 1 149 ? -64.394 32.500 15.111 1.00 19.28 146 ARG E CA 1
ATOM 8523 C C . ARG E 1 149 ? -65.207 33.799 15.033 1.00 17.35 146 ARG E C 1
ATOM 8524 O O . ARG E 1 149 ? -65.086 34.532 14.004 1.00 16.49 146 ARG E O 1
ATOM 8532 N N . ARG E 1 150 ? -66.003 34.081 16.066 1.00 16.07 147 ARG E N 1
ATOM 8533 C CA . ARG E 1 150 ? -66.854 35.302 16.114 1.00 16.29 147 ARG E CA 1
ATOM 8534 C C . ARG E 1 150 ? -65.965 36.555 16.130 1.00 15.48 147 ARG E C 1
ATOM 8535 O O . ARG E 1 150 ? -66.315 37.524 15.436 1.00 15.37 147 ARG E O 1
ATOM 8543 N N . ALA E 1 151 ? -64.854 36.539 16.869 1.00 14.71 148 ALA E N 1
ATOM 8544 C CA . ALA E 1 151 ? -63.941 37.713 16.890 1.00 15.26 148 ALA E CA 1
ATOM 8545 C C . ALA E 1 151 ? -63.395 37.993 15.482 1.00 15.53 148 ALA E C 1
ATOM 8546 O O . ALA E 1 151 ? -63.419 39.165 15.054 1.00 15.50 148 ALA E O 1
ATOM 8548 N N . LEU E 1 152 ? -62.901 36.965 14.794 1.00 15.62 149 LEU E N 1
ATOM 8549 C CA . LEU E 1 152 ? -62.330 37.177 13.434 1.00 16.31 149 LEU E CA 1
ATOM 8550 C C . LEU E 1 152 ? -63.415 37.762 12.511 1.00 16.78 149 LEU E C 1
ATOM 8551 O O . LEU E 1 152 ? -63.098 38.680 11.717 1.00 17.18 149 LEU E O 1
ATOM 8556 N N A ASN E 1 153 ? -64.651 37.268 12.630 0.70 16.61 150 ASN E N 1
ATOM 8557 N N B ASN E 1 153 ? -64.648 37.255 12.629 0.30 16.81 150 ASN E N 1
ATOM 8558 C CA A ASN E 1 153 ? -65.768 37.746 11.770 0.70 17.64 150 ASN E CA 1
ATOM 8559 C CA B ASN E 1 153 ? -65.791 37.714 11.792 0.30 17.53 150 ASN E CA 1
ATOM 8560 C C A ASN E 1 153 ? -66.149 39.184 12.137 0.70 17.39 150 ASN E C 1
ATOM 8561 C C B ASN E 1 153 ? -66.169 39.162 12.138 0.30 17.75 150 ASN E C 1
ATOM 8562 O O A ASN E 1 153 ? -66.229 40.009 11.226 0.70 17.29 150 ASN E O 1
ATOM 8563 O O B ASN E 1 153 ? -66.249 39.980 11.208 0.30 17.90 150 ASN E O 1
ATOM 8572 N N . GLU E 1 154 ? -66.399 39.456 13.423 1.00 18.26 151 GLU E N 1
ATOM 8573 C CA . GLU E 1 154 ? -66.839 40.817 13.859 1.00 19.54 151 GLU E CA 1
ATOM 8574 C C . GLU E 1 154 ? -65.779 41.879 13.552 1.00 18.56 151 GLU E C 1
ATOM 8575 O O . GLU E 1 154 ? -66.167 43.007 13.191 1.00 18.31 151 GLU E O 1
ATOM 8581 N N . LEU E 1 155 ? -64.499 41.536 13.706 1.00 18.02 152 LEU E N 1
ATOM 8582 C CA . LEU E 1 155 ? -63.396 42.501 13.463 1.00 17.91 152 LEU E CA 1
ATOM 8583 C C . LEU E 1 155 ? -62.977 42.507 11.982 1.00 18.20 152 LEU E C 1
ATOM 8584 O O . LEU E 1 155 ? -62.039 43.257 11.665 1.00 18.66 152 LEU E O 1
ATOM 8589 N N . ASN E 1 156 ? -63.650 41.725 11.118 1.00 18.43 153 ASN E N 1
ATOM 8590 C CA . ASN E 1 156 ? -63.338 41.655 9.661 1.00 18.85 153 ASN E CA 1
ATOM 8591 C C . ASN E 1 156 ? -61.840 41.393 9.468 1.00 18.28 153 ASN E C 1
ATOM 8592 O O . ASN E 1 156 ? -61.211 42.059 8.643 1.00 17.93 153 ASN E O 1
ATOM 8597 N N . VAL E 1 157 ? -61.305 40.442 10.227 1.00 17.57 154 VAL E N 1
ATOM 8598 C CA . VAL E 1 157 ? -59.857 40.098 10.148 1.00 18.22 154 VAL E CA 1
ATOM 8599 C C . VAL E 1 157 ? -59.590 39.219 8.926 1.00 18.57 154 VAL E C 1
ATOM 8600 O O . VAL E 1 157 ? -60.326 38.232 8.725 1.00 18.63 154 VAL E O 1
ATOM 8604 N N . LYS E 1 158 ? -58.540 39.553 8.176 1.00 19.17 155 LYS E N 1
ATOM 8605 C CA . LYS E 1 158 ? -58.091 38.736 7.018 1.00 20.98 155 LYS E CA 1
ATOM 8606 C C . LYS E 1 158 ? -56.676 38.226 7.300 1.00 19.57 155 LYS E C 1
ATOM 8607 O O . LYS E 1 158 ? -56.254 37.264 6.637 1.00 18.85 155 LYS E O 1
ATOM 8613 N N . THR E 1 159 ? -55.966 38.887 8.217 1.00 18.98 156 THR E N 1
ATOM 8614 C CA . THR E 1 159 ? -54.587 38.465 8.582 1.00 18.72 156 THR E CA 1
ATOM 8615 C C . THR E 1 159 ? -54.518 38.312 10.094 1.00 17.75 156 THR E C 1
ATOM 8616 O O . THR E 1 159 ? -54.693 39.312 10.805 1.00 18.32 156 THR E O 1
ATOM 8620 N N . TRP E 1 160 ? -54.285 37.089 10.540 1.00 17.15 157 TRP E N 1
ATOM 8621 C CA . TRP E 1 160 ? -54.246 36.747 11.979 1.00 17.18 157 TRP E CA 1
ATOM 8622 C C . TRP E 1 160 ? -52.817 36.399 12.421 1.00 16.76 157 TRP E C 1
ATOM 8623 O O . TRP E 1 160 ? -52.286 35.391 11.934 1.00 16.54 157 TRP E O 1
ATOM 8634 N N . PHE E 1 161 ? -52.243 37.224 13.303 1.00 16.87 158 PHE E N 1
ATOM 8635 C CA . PHE E 1 161 ? -50.895 36.995 13.887 1.00 17.51 158 PHE E CA 1
ATOM 8636 C C . PHE E 1 161 ? -51.022 36.079 15.108 1.00 18.26 158 PHE E C 1
ATOM 8637 O O . PHE E 1 161 ? -51.879 36.349 15.961 1.00 17.98 158 PHE E O 1
ATOM 8645 N N . SER E 1 162 ? -50.187 35.045 15.175 1.00 18.80 159 SER E N 1
ATOM 8646 C CA . SER E 1 162 ? -50.179 34.076 16.300 1.00 20.21 159 SER E CA 1
ATOM 8647 C C . SER E 1 162 ? -48.726 33.791 16.702 1.00 19.32 159 SER E C 1
ATOM 8648 O O . SER E 1 162 ? -47.865 33.823 15.811 1.00 18.58 159 SER E O 1
ATOM 8651 N N . GLY E 1 163 ? -48.488 33.533 17.989 1.00 18.83 160 GLY E N 1
ATOM 8652 C CA . GLY E 1 163 ? -47.140 33.238 18.515 1.00 20.85 160 GLY E CA 1
ATOM 8653 C C . GLY E 1 163 ? -46.764 31.765 18.477 1.00 21.48 160 GLY E C 1
ATOM 8654 O O . GLY E 1 163 ? -45.802 31.415 19.170 1.00 23.53 160 GLY E O 1
ATOM 8655 N N . LEU E 1 164 ? -47.454 30.928 17.699 1.00 23.04 161 LEU E N 1
ATOM 8656 C CA . LEU E 1 164 ? -47.085 29.482 17.630 1.00 25.82 161 LEU E CA 1
ATOM 8657 C C . LEU E 1 164 ? -45.630 29.325 17.170 1.00 26.17 161 LEU E C 1
ATOM 8658 O O . LEU E 1 164 ? -45.206 30.075 16.256 1.00 23.34 161 LEU E O 1
ATOM 8663 N N . ARG E 1 165 ? -44.923 28.345 17.742 1.00 25.96 162 ARG E N 1
ATOM 8664 C CA . ARG E 1 165 ? -43.504 28.052 17.421 1.00 27.86 162 ARG E CA 1
ATOM 8665 C C . ARG E 1 165 ? -43.354 26.563 17.093 1.00 29.66 162 ARG E C 1
ATOM 8666 O O . ARG E 1 165 ? -44.063 25.747 17.715 1.00 30.58 162 ARG E O 1
ATOM 8674 N N . ARG E 1 166 ? -42.491 26.245 16.121 1.00 30.72 163 ARG E N 1
ATOM 8675 C CA . ARG E 1 166 ? -42.178 24.845 15.718 1.00 33.11 163 ARG E CA 1
ATOM 8676 C C . ARG E 1 166 ? -41.625 24.051 16.912 1.00 36.06 163 ARG E C 1
ATOM 8677 O O . ARG E 1 166 ? -41.997 22.876 17.053 1.00 36.79 163 ARG E O 1
ATOM 8685 N N . GLU E 1 167 ? -40.778 24.683 17.730 1.00 38.88 164 GLU E N 1
ATOM 8686 C CA . GLU E 1 167 ? -40.122 24.037 18.906 1.00 48.23 164 GLU E CA 1
ATOM 8687 C C . GLU E 1 167 ? -41.171 23.466 19.871 1.00 54.79 164 GLU E C 1
ATOM 8688 O O . GLU E 1 167 ? -40.934 22.367 20.406 1.00 57.85 164 GLU E O 1
ATOM 8694 N N . GLN E 1 168 ? -42.269 24.198 20.093 1.00 58.62 165 GLN E N 1
ATOM 8695 C CA . GLN E 1 168 ? -43.356 23.811 21.038 1.00 63.46 165 GLN E CA 1
ATOM 8696 C C . GLN E 1 168 ? -43.869 22.395 20.737 1.00 71.39 165 GLN E C 1
ATOM 8697 O O . GLN E 1 168 ? -44.050 21.633 21.705 1.00 77.14 165 GLN E O 1
ATOM 8703 N N . SER E 1 169 ? -44.103 22.057 19.464 1.00 77.87 166 SER E N 1
ATOM 8704 C CA . SER E 1 169 ? -44.575 20.690 19.104 1.00 87.04 166 SER E CA 1
ATOM 8705 C C . SER E 1 169 ? -43.438 19.922 18.418 1.00 95.25 166 SER E C 1
ATOM 8706 O O . SER E 1 169 ? -43.039 20.323 17.304 1.00 97.10 166 SER E O 1
ATOM 8709 N N . GLN E 1 170 ? -42.950 18.859 19.070 1.00 103.33 167 GLN E N 1
ATOM 8710 C CA . GLN E 1 170 ? -41.824 18.029 18.554 1.00 109.94 167 GLN E CA 1
ATOM 8711 C C . GLN E 1 170 ? -42.281 17.280 17.293 1.00 115.51 167 GLN E C 1
ATOM 8712 O O . GLN E 1 170 ? -41.412 16.959 16.454 1.00 120.61 167 GLN E O 1
ATOM 8718 N N . SER E 1 171 ? -43.591 17.027 17.168 1.00 114.82 168 SER E N 1
ATOM 8719 C CA . SER E 1 171 ? -44.173 16.337 15.985 1.00 115.37 168 SER E CA 1
ATOM 8720 C C . SER E 1 171 ? -44.878 17.370 15.095 1.00 113.43 168 SER E C 1
ATOM 8721 O O . SER E 1 171 ? -45.971 17.064 14.574 1.00 109.50 168 SER E O 1
ATOM 8724 N N . ARG E 1 172 ? -44.263 18.547 14.936 1.00 113.45 169 ARG E N 1
ATOM 8725 C CA . ARG E 1 172 ? -44.834 19.648 14.111 1.00 111.84 169 ARG E CA 1
ATOM 8726 C C . ARG E 1 172 ? -43.753 20.710 13.857 1.00 107.10 169 ARG E C 1
ATOM 8727 O O . ARG E 1 172 ? -43.856 21.820 14.429 1.00 104.58 169 ARG E O 1
ATOM 8735 N N . ALA E 1 173 ? -42.749 20.366 13.042 1.00 100.33 170 ALA E N 1
ATOM 8736 C CA . ALA E 1 173 ? -41.650 21.289 12.669 1.00 89.86 170 ALA E CA 1
ATOM 8737 C C . ALA E 1 173 ? -41.871 21.749 11.222 1.00 85.49 170 ALA E C 1
ATOM 8738 O O . ALA E 1 173 ? -40.920 22.285 10.613 1.00 88.89 170 ALA E O 1
ATOM 8740 N N . GLY E 1 174 ? -43.088 21.536 10.704 1.00 76.24 171 GLY E N 1
ATOM 8741 C CA . GLY E 1 174 ? -43.469 21.906 9.326 1.00 69.08 171 GLY E CA 1
ATOM 8742 C C . GLY E 1 174 ? -44.276 23.196 9.255 1.00 59.33 171 GLY E C 1
ATOM 8743 O O . GLY E 1 174 ? -44.489 23.663 8.127 1.00 60.87 171 GLY E O 1
ATOM 8744 N N . LEU E 1 175 ? -44.714 23.745 10.400 1.00 45.81 172 LEU E N 1
ATOM 8745 C CA . LEU E 1 175 ? -45.513 25.005 10.428 1.00 38.36 172 LEU E CA 1
ATOM 8746 C C . LEU E 1 175 ? -44.866 26.084 9.569 1.00 32.60 172 LEU E C 1
ATOM 8747 O O . LEU E 1 175 ? -43.777 26.554 9.879 1.00 30.53 172 LEU E O 1
ATOM 8752 N N . PRO E 1 176 ? -45.512 26.516 8.469 1.00 29.09 173 PRO E N 1
ATOM 8753 C CA . PRO E 1 176 ? -44.983 27.613 7.673 1.00 26.86 173 PRO E CA 1
ATOM 8754 C C . PRO E 1 176 ? -45.323 28.949 8.347 1.00 23.63 173 PRO E C 1
ATOM 8755 O O . PRO E 1 176 ? -46.255 29.005 9.168 1.00 22.68 173 PRO E O 1
ATOM 8759 N N . ILE E 1 177 ? -44.544 29.982 8.028 1.00 21.31 174 ILE E N 1
ATOM 8760 C CA . ILE E 1 177 ? -44.807 31.356 8.550 1.00 20.26 174 ILE E CA 1
ATOM 8761 C C . ILE E 1 177 ? -46.174 31.819 8.032 1.00 19.44 174 ILE E C 1
ATOM 8762 O O . ILE E 1 177 ? -46.936 32.420 8.816 1.00 18.84 174 ILE E O 1
ATOM 8767 N N . LEU E 1 178 ? -46.476 31.522 6.763 1.00 19.76 175 LEU E N 1
ATOM 8768 C CA . LEU E 1 178 ? -47.742 31.997 6.133 1.00 19.40 175 LEU E CA 1
ATOM 8769 C C . LEU E 1 178 ? -48.540 30.816 5.579 1.00 19.81 175 LEU E C 1
ATOM 8770 O O . LEU E 1 178 ? -48.005 30.044 4.750 1.00 20.25 175 LEU E O 1
ATOM 8775 N N . SER E 1 179 ? -49.782 30.699 6.032 1.00 19.60 176 SER E N 1
ATOM 8776 C CA . SER E 1 179 ? -50.693 29.642 5.544 1.00 20.33 176 SER E CA 1
ATOM 8777 C C . SER E 1 179 ? -52.118 30.172 5.673 1.00 20.20 176 SER E C 1
ATOM 8778 O O . SER E 1 179 ? -52.279 31.321 6.144 1.00 19.45 176 SER E O 1
ATOM 8781 N N . ILE E 1 180 ? -53.091 29.364 5.264 1.00 21.98 177 ILE E N 1
ATOM 8782 C CA . ILE E 1 180 ? -54.530 29.739 5.350 1.00 23.25 177 ILE E CA 1
ATOM 8783 C C . ILE E 1 180 ? -55.176 28.850 6.406 1.00 23.87 177 ILE E C 1
ATOM 8784 O O . ILE E 1 180 ? -55.046 27.626 6.291 1.00 24.47 177 ILE E O 1
ATOM 8789 N N . GLN E 1 181 ? -55.816 29.450 7.404 1.00 25.03 178 GLN E N 1
ATOM 8790 C CA . GLN E 1 181 ? -56.519 28.633 8.425 1.00 27.76 178 GLN E CA 1
ATOM 8791 C C . GLN E 1 181 ? -57.767 29.393 8.879 1.00 27.02 178 GLN E C 1
ATOM 8792 O O . GLN E 1 181 ? -57.676 30.617 9.056 1.00 23.75 178 GLN E O 1
ATOM 8798 N N . ASN E 1 182 ? -58.891 28.686 8.986 1.00 29.29 179 ASN E N 1
ATOM 8799 C CA . ASN E 1 182 ? -60.163 29.273 9.484 1.00 30.66 179 ASN E CA 1
ATOM 8800 C C . ASN E 1 182 ? -60.572 30.476 8.619 1.00 28.87 179 ASN E C 1
ATOM 8801 O O . ASN E 1 182 ? -61.093 31.459 9.182 1.00 29.11 179 ASN E O 1
ATOM 8806 N N . GLY E 1 183 ? -60.329 30.397 7.307 1.00 26.01 180 GLY E N 1
ATOM 8807 C CA . GLY E 1 183 ? -60.748 31.444 6.353 1.00 25.05 180 GLY E CA 1
ATOM 8808 C C . GLY E 1 183 ? -59.859 32.678 6.337 1.00 23.35 180 GLY E C 1
ATOM 8809 O O . GLY E 1 183 ? -60.215 33.635 5.625 1.00 22.92 180 GLY E O 1
ATOM 8810 N N . VAL E 1 184 ? -58.742 32.681 7.070 1.00 21.53 181 VAL E N 1
ATOM 8811 C CA . VAL E 1 184 ? -57.885 33.901 7.058 1.00 21.32 181 VAL E CA 1
ATOM 8812 C C . VAL E 1 184 ? -56.421 33.527 6.837 1.00 20.39 181 VAL E C 1
ATOM 8813 O O . VAL E 1 184 ? -56.079 32.331 6.915 1.00 19.75 181 VAL E O 1
ATOM 8817 N N . PHE E 1 185 ? -55.606 34.533 6.522 1.00 20.01 182 PHE E N 1
ATOM 8818 C CA . PHE E 1 185 ? -54.145 34.319 6.501 1.00 20.01 182 PHE E CA 1
ATOM 8819 C C . PHE E 1 185 ? -53.702 34.120 7.954 1.00 19.50 182 PHE E C 1
ATOM 8820 O O . PHE E 1 185 ? -54.076 34.962 8.813 1.00 18.91 182 PHE E O 1
ATOM 8828 N N . LYS E 1 186 ? -52.998 33.023 8.224 1.00 20.26 183 LYS E N 1
ATOM 8829 C CA . LYS E 1 186 ? -52.413 32.751 9.561 1.00 20.54 183 LYS E CA 1
ATOM 8830 C C . LYS E 1 186 ? -50.919 33.062 9.453 1.00 19.60 183 LYS E C 1
ATOM 8831 O O . LYS E 1 186 ? -50.221 32.361 8.676 1.00 20.16 183 LYS E O 1
ATOM 8837 N N . PHE E 1 187 ? -50.455 34.058 10.207 1.00 17.73 184 PHE E N 1
ATOM 8838 C CA . PHE E 1 187 ? -49.058 34.536 10.088 1.00 17.53 184 PHE E CA 1
ATOM 8839 C C . PHE E 1 187 ? -48.349 34.328 11.429 1.00 17.06 184 PHE E C 1
ATOM 8840 O O . PHE E 1 187 ? -48.811 34.887 12.443 1.00 16.33 184 PHE E O 1
ATOM 8848 N N . LEU E 1 188 ? -47.270 33.542 11.401 1.00 17.31 185 LEU E N 1
ATOM 8849 C CA . LEU E 1 188 ? -46.473 33.107 12.576 1.00 17.41 185 LEU E CA 1
ATOM 8850 C C . LEU E 1 188 ? -45.077 33.705 12.480 1.00 17.68 185 LEU E C 1
ATOM 8851 O O . LEU E 1 188 ? -44.148 33.053 12.016 1.00 17.83 185 LEU E O 1
ATOM 8856 N N . PRO E 1 189 ? -44.880 34.945 12.963 1.00 17.99 186 PRO E N 1
ATOM 8857 C CA . PRO E 1 189 ? -43.598 35.625 12.799 1.00 18.66 186 PRO E CA 1
ATOM 8858 C C . PRO E 1 189 ? -42.442 35.114 13.667 1.00 19.42 186 PRO E C 1
ATOM 8859 O O . PRO E 1 189 ? -41.321 35.431 13.324 1.00 19.02 186 PRO E O 1
ATOM 8863 N N . VAL E 1 190 ? -42.731 34.376 14.746 1.00 19.73 187 VAL E N 1
ATOM 8864 C CA . VAL E 1 190 ? -41.648 33.824 15.615 1.00 20.85 187 VAL E CA 1
ATOM 8865 C C . VAL E 1 190 ? -41.685 32.293 15.520 1.00 22.10 187 VAL E C 1
ATOM 8866 O O . VAL E 1 190 ? -41.173 31.634 16.437 1.00 22.44 187 VAL E O 1
ATOM 8870 N N . VAL E 1 191 ? -42.170 31.755 14.395 1.00 21.89 188 VAL E N 1
ATOM 8871 C CA . VAL E 1 191 ? -42.375 30.277 14.268 1.00 22.99 188 VAL E CA 1
ATOM 8872 C C . VAL E 1 191 ? -41.051 29.503 14.399 1.00 23.42 188 VAL E C 1
ATOM 8873 O O . VAL E 1 191 ? -41.109 28.337 14.835 1.00 22.87 188 VAL E O 1
ATOM 8877 N N . ASP E 1 192 ? -39.918 30.117 14.057 1.00 23.48 189 ASP E N 1
ATOM 8878 C CA . ASP E 1 192 ? -38.607 29.412 14.116 1.00 24.99 189 ASP E CA 1
ATOM 8879 C C . ASP E 1 192 ? -37.831 29.821 15.370 1.00 24.84 189 ASP E C 1
ATOM 8880 O O . ASP E 1 192 ? -36.647 29.483 15.445 1.00 24.89 189 ASP E O 1
ATOM 8885 N N . TRP E 1 193 ? -38.475 30.502 16.320 1.00 24.06 190 TRP E N 1
ATOM 8886 C CA . TRP E 1 193 ? -37.783 30.931 17.565 1.00 25.01 190 TRP E CA 1
ATOM 8887 C C . TRP E 1 193 ? -37.675 29.801 18.594 1.00 26.43 190 TRP E C 1
ATOM 8888 O O . TRP E 1 193 ? -38.608 28.977 18.704 1.00 25.40 190 TRP E O 1
ATOM 8899 N N . SER E 1 194 ? -36.563 29.806 19.335 1.00 28.13 191 SER E N 1
ATOM 8900 C CA . SER E 1 194 ? -36.308 28.859 20.449 1.00 29.20 191 SER E CA 1
ATOM 8901 C C . SER E 1 194 ? -36.665 29.545 21.772 1.00 29.56 191 SER E C 1
ATOM 8902 O O . SER E 1 194 ? -36.864 30.774 21.763 1.00 29.12 191 SER E O 1
ATOM 8905 N N . ASN E 1 195 ? -36.687 28.794 22.877 1.00 30.40 192 ASN E N 1
ATOM 8906 C CA . ASN E 1 195 ? -36.929 29.424 24.201 1.00 30.31 192 ASN E CA 1
ATOM 8907 C C . ASN E 1 195 ? -35.801 30.428 24.449 1.00 31.31 192 ASN E C 1
ATOM 8908 O O . ASN E 1 195 ? -36.028 31.414 25.160 1.00 33.25 192 ASN E O 1
ATOM 8913 N N . LYS E 1 196 ? -34.632 30.184 23.853 1.00 33.22 193 LYS E N 1
ATOM 8914 C CA . LYS E 1 196 ? -33.467 31.086 24.033 1.00 34.06 193 LYS E CA 1
ATOM 8915 C C . LYS E 1 196 ? -33.765 32.426 23.335 1.00 31.44 193 LYS E C 1
ATOM 8916 O O . LYS E 1 196 ? -33.523 33.490 23.950 1.00 31.79 193 LYS E O 1
ATOM 8922 N N . ASP E 1 197 ? -34.265 32.381 22.099 1.00 29.77 194 ASP E N 1
ATOM 8923 C CA . ASP E 1 197 ? -34.621 33.619 21.345 1.00 28.91 194 ASP E CA 1
ATOM 8924 C C . ASP E 1 197 ? -35.669 34.420 22.137 1.00 26.85 194 ASP E C 1
ATOM 8925 O O . ASP E 1 197 ? -35.582 35.660 22.158 1.00 26.20 194 ASP E O 1
ATOM 8930 N N . VAL E 1 198 ? -36.605 33.725 22.786 1.00 25.60 195 VAL E N 1
ATOM 8931 C CA . VAL E 1 198 ? -37.651 34.412 23.608 1.00 24.94 195 VAL E CA 1
ATOM 8932 C C . VAL E 1 198 ? -36.956 35.117 24.787 1.00 26.87 195 VAL E C 1
ATOM 8933 O O . VAL E 1 198 ? -37.251 36.306 25.022 1.00 26.27 195 VAL E O 1
ATOM 8937 N N . HIS E 1 199 ? -36.065 34.405 25.486 1.00 28.79 196 HIS E N 1
ATOM 8938 C CA . HIS E 1 199 ? -35.279 34.955 26.633 1.00 31.45 196 HIS E CA 1
ATOM 8939 C C . HIS E 1 199 ? -34.519 36.219 26.196 1.00 31.96 196 HIS E C 1
ATOM 8940 O O . HIS E 1 199 ? -34.632 37.245 26.894 1.00 31.72 196 HIS E O 1
ATOM 8947 N N . TYR E 1 200 ? -33.773 36.139 25.087 1.00 31.86 197 TYR E N 1
ATOM 8948 C CA . TYR E 1 200 ? -32.999 37.304 24.576 1.00 32.91 197 TYR E CA 1
ATOM 8949 C C . TYR E 1 200 ? -33.945 38.475 24.235 1.00 30.82 197 TYR E C 1
ATOM 8950 O O . TYR E 1 200 ? -33.599 39.622 24.542 1.00 30.75 197 TYR E O 1
ATOM 8959 N N . TYR E 1 201 ? -35.120 38.212 23.650 1.00 29.76 198 TYR E N 1
ATOM 8960 C CA . TYR E 1 201 ? -36.039 39.327 23.277 1.00 28.62 198 TYR E CA 1
ATOM 8961 C C . TYR E 1 201 ? -36.655 39.973 24.525 1.00 28.45 198 TYR E C 1
ATOM 8962 O O . TYR E 1 201 ? -36.725 41.221 24.591 1.00 27.92 198 TYR E O 1
ATOM 8971 N N . LEU E 1 202 ? -37.117 39.156 25.473 1.00 28.26 199 LEU E N 1
ATOM 8972 C CA . LEU E 1 202 ? -37.729 39.721 26.705 1.00 29.07 199 LEU E CA 1
ATOM 8973 C C . LEU E 1 202 ? -36.673 40.565 27.430 1.00 30.95 199 LEU E C 1
ATOM 8974 O O . LEU E 1 202 ? -37.007 41.665 27.903 1.00 30.85 199 LEU E O 1
ATOM 8979 N N . LYS E 1 203 ? -35.439 40.068 27.491 1.00 32.58 200 LYS E N 1
ATOM 8980 C CA . LYS E 1 203 ? -34.355 40.803 28.200 1.00 34.78 200 LYS E CA 1
ATOM 8981 C C . LYS E 1 203 ? -34.057 42.119 27.466 1.00 35.88 200 LYS E C 1
ATOM 8982 O O . LYS E 1 203 ? -34.025 43.172 28.114 1.00 36.48 200 LYS E O 1
ATOM 8988 N N . GLU E 1 204 ? -33.886 42.049 26.148 1.00 36.10 201 GLU E N 1
ATOM 8989 C CA . GLU E 1 204 ? -33.554 43.241 25.326 1.00 37.80 201 GLU E CA 1
ATOM 8990 C C . GLU E 1 204 ? -34.604 44.348 25.491 1.00 36.40 201 GLU E C 1
ATOM 8991 O O . GLU E 1 204 ? -34.208 45.518 25.555 1.00 35.96 201 GLU E O 1
ATOM 8997 N N . HIS E 1 205 ? -35.890 43.995 25.577 1.00 34.56 202 HIS E N 1
ATOM 8998 C CA . HIS E 1 205 ? -36.936 45.053 25.621 1.00 33.28 202 HIS E CA 1
ATOM 8999 C C . HIS E 1 205 ? -37.468 45.292 27.042 1.00 34.23 202 HIS E C 1
ATOM 9000 O O . HIS E 1 205 ? -38.437 46.063 27.163 1.00 34.91 202 HIS E O 1
ATOM 9007 N N . GLY E 1 206 ? -36.849 44.695 28.070 1.00 34.77 203 GLY E N 1
ATOM 9008 C CA . GLY E 1 206 ? -37.293 44.885 29.466 1.00 34.36 203 GLY E CA 1
ATOM 9009 C C . GLY E 1 206 ? -38.706 44.363 29.698 1.00 33.36 203 GLY E C 1
ATOM 9010 O O . GLY E 1 206 ? -39.425 44.950 30.532 1.00 32.56 203 GLY E O 1
ATOM 9011 N N . LEU E 1 207 ? -39.092 43.295 28.990 1.00 31.07 204 LEU E N 1
ATOM 9012 C CA . LEU E 1 207 ? -40.453 42.708 29.129 1.00 30.22 204 LEU E CA 1
ATOM 9013 C C . LEU E 1 207 ? -40.443 41.623 30.204 1.00 30.73 204 LEU E C 1
ATOM 9014 O O . LEU E 1 207 ? -39.366 41.091 30.501 1.00 31.72 204 LEU E O 1
ATOM 9019 N N . SER E 1 208 ? -41.618 41.309 30.745 1.00 30.98 205 SER E N 1
ATOM 9020 C CA . SER E 1 208 ? -41.742 40.291 31.817 1.00 32.88 205 SER E CA 1
ATOM 9021 C C . SER E 1 208 ? -42.316 38.974 31.299 1.00 30.52 205 SER E C 1
ATOM 9022 O O . SER E 1 208 ? -42.996 38.970 30.254 1.00 28.73 205 SER E O 1
ATOM 9025 N N . TYR E 1 209 ? -42.002 37.895 32.017 1.00 30.28 206 TYR E N 1
ATOM 9026 C CA . TYR E 1 209 ? -42.655 36.583 31.809 1.00 29.43 206 TYR E CA 1
ATOM 9027 C C . TYR E 1 209 ? -43.948 36.628 32.634 1.00 27.85 206 TYR E C 1
ATOM 9028 O O . TYR E 1 209 ? -44.063 37.516 33.513 1.00 27.86 206 TYR E O 1
ATOM 9037 N N . HIS E 1 210 ? -44.896 35.739 32.340 1.00 24.19 207 HIS E N 1
ATOM 9038 C CA . HIS E 1 210 ? -46.140 35.609 33.142 1.00 23.48 207 HIS E CA 1
ATOM 9039 C C . HIS E 1 210 ? -45.728 35.462 34.606 1.00 25.03 207 HIS E C 1
ATOM 9040 O O . HIS E 1 210 ? -44.719 34.823 34.892 1.00 25.19 207 HIS E O 1
ATOM 9047 N N . PRO E 1 211 ? -46.470 36.029 35.580 1.00 25.23 208 PRO E N 1
ATOM 9048 C CA . PRO E 1 211 ? -46.093 35.915 36.991 1.00 26.76 208 PRO E CA 1
ATOM 9049 C C . PRO E 1 211 ? -45.828 34.485 37.491 1.00 27.74 208 PRO E C 1
ATOM 9050 O O . PRO E 1 211 ? -45.025 34.326 38.412 1.00 28.52 208 PRO E O 1
ATOM 9054 N N . LEU E 1 212 ? -46.471 33.482 36.885 1.00 26.68 209 LEU E N 1
ATOM 9055 C CA . LEU E 1 212 ? -46.275 32.091 37.376 1.00 28.05 209 LEU E CA 1
ATOM 9056 C C . LEU E 1 212 ? -44.934 31.523 36.881 1.00 30.22 209 LEU E C 1
ATOM 9057 O O . LEU E 1 212 ? -44.570 30.413 37.322 1.00 30.72 209 LEU E O 1
ATOM 9062 N N . TRP E 1 213 ? -44.223 32.251 36.017 1.00 30.99 210 TRP E N 1
ATOM 9063 C CA . TRP E 1 213 ? -42.872 31.791 35.590 1.00 34.73 210 TRP E CA 1
ATOM 9064 C C . TRP E 1 213 ? -41.959 31.696 36.821 1.00 37.22 210 TRP E C 1
ATOM 9065 O O . TRP E 1 213 ? -41.215 30.704 36.939 1.00 36.66 210 TRP E O 1
ATOM 9076 N N . GLU E 1 214 ? -42.051 32.679 37.721 1.00 40.95 211 GLU E N 1
ATOM 9077 C CA . GLU E 1 214 ? -41.198 32.718 38.943 1.00 45.23 211 GLU E CA 1
ATOM 9078 C C . GLU E 1 214 ? -41.624 31.644 39.953 1.00 44.45 211 GLU E C 1
ATOM 9079 O O . GLU E 1 214 ? -40.854 31.415 40.909 1.00 43.23 211 GLU E O 1
ATOM 9085 N N . GLN E 1 215 ? -42.788 31.015 39.749 1.00 42.00 212 GLN E N 1
ATOM 9086 C CA . GLN E 1 215 ? -43.290 29.961 40.676 1.00 42.93 212 GLN E CA 1
ATOM 9087 C C . GLN E 1 215 ? -43.061 28.574 40.057 1.00 42.04 212 GLN E C 1
ATOM 9088 O O . GLN E 1 215 ? -43.635 27.601 40.580 1.00 45.86 212 GLN E O 1
ATOM 9094 N N . GLY E 1 216 ? -42.263 28.492 38.987 1.00 39.61 213 GLY E N 1
ATOM 9095 C CA . GLY E 1 216 ? -41.910 27.196 38.369 1.00 39.53 213 GLY E CA 1
ATOM 9096 C C . GLY E 1 216 ? -42.872 26.703 37.294 1.00 38.37 213 GLY E C 1
ATOM 9097 O O . GLY E 1 216 ? -42.658 25.571 36.824 1.00 38.24 213 GLY E O 1
ATOM 9098 N N . TYR E 1 217 ? -43.891 27.479 36.905 1.00 36.61 214 TYR E N 1
ATOM 9099 C CA . TYR E 1 217 ? -44.811 27.009 35.829 1.00 34.83 214 TYR E CA 1
ATOM 9100 C C . TYR E 1 217 ? -44.149 27.186 34.453 1.00 34.62 214 TYR E C 1
ATOM 9101 O O . TYR E 1 217 ? -43.560 28.255 34.200 1.00 33.37 214 TYR E O 1
ATOM 9110 N N . LEU E 1 218 ? -44.280 26.180 33.580 1.00 35.03 215 LEU E N 1
ATOM 9111 C CA . LEU E 1 218 ? -43.704 26.236 32.207 1.00 36.34 215 LEU E CA 1
ATOM 9112 C C . LEU E 1 218 ? -44.823 26.530 31.207 1.00 33.66 215 LEU E C 1
ATOM 9113 O O . LEU E 1 218 ? -44.513 26.922 30.072 1.00 33.23 215 LEU E O 1
ATOM 9118 N N . SER E 1 219 ? -46.074 26.324 31.621 1.00 32.77 216 SER E N 1
ATOM 9119 C CA . SER E 1 219 ? -47.249 26.651 30.776 1.00 32.08 216 SER E CA 1
ATOM 9120 C C . SER E 1 219 ? -48.448 26.915 31.686 1.00 29.48 216 SER E C 1
ATOM 9121 O O . SER E 1 219 ? -48.431 26.450 32.843 1.00 28.63 216 SER E O 1
ATOM 9124 N N . VAL E 1 220 ? -49.432 27.654 31.177 1.00 26.75 217 VAL E N 1
ATOM 9125 C CA . VAL E 1 220 ? -50.656 27.956 31.968 1.00 26.01 217 VAL E CA 1
ATOM 9126 C C . VAL E 1 220 ? -51.869 27.843 31.046 1.00 25.97 217 VAL E C 1
ATOM 9127 O O . VAL E 1 220 ? -51.734 28.149 29.865 1.00 28.86 217 VAL E O 1
ATOM 9131 N N . GLY E 1 221 ? -53.008 27.450 31.607 1.00 25.73 218 GLY E N 1
ATOM 9132 C CA . GLY E 1 221 ? -54.292 27.367 30.881 1.00 24.23 218 GLY E CA 1
ATOM 9133 C C . GLY E 1 221 ? -55.441 27.655 31.833 1.00 23.11 218 GLY E C 1
ATOM 9134 O O . GLY E 1 221 ? -55.387 28.687 32.556 1.00 22.55 218 GLY E O 1
ATOM 9135 N N . ASP E 1 222 ? -56.443 26.778 31.850 1.00 23.06 219 ASP E N 1
ATOM 9136 C CA . ASP E 1 222 ? -57.591 26.934 32.780 1.00 21.65 219 ASP E CA 1
ATOM 9137 C C . ASP E 1 222 ? -57.187 26.333 34.130 1.00 22.49 219 ASP E C 1
ATOM 9138 O O . ASP E 1 222 ? -56.434 25.342 34.136 1.00 22.68 219 ASP E O 1
ATOM 9143 N N . THR E 1 223 ? -57.680 26.904 35.229 1.00 22.79 220 THR E N 1
ATOM 9144 C CA . THR E 1 223 ? -57.330 26.418 36.590 1.00 23.63 220 THR E CA 1
ATOM 9145 C C . THR E 1 223 ? -57.741 24.949 36.766 1.00 25.58 220 THR E C 1
ATOM 9146 O O . THR E 1 223 ? -57.051 24.240 37.501 1.00 27.04 220 THR E O 1
ATOM 9150 N N . HIS E 1 224 ? -58.818 24.517 36.107 1.00 24.79 221 HIS E N 1
ATOM 9151 C CA . HIS E 1 224 ? -59.337 23.133 36.283 1.00 27.82 221 HIS E CA 1
ATOM 9152 C C . HIS E 1 224 ? -58.601 22.104 35.412 1.00 28.52 221 HIS E C 1
ATOM 9153 O O . HIS E 1 224 ? -58.888 20.914 35.588 1.00 28.19 221 HIS E O 1
ATOM 9160 N N . THR E 1 225 ? -57.683 22.525 34.536 1.00 28.88 222 THR E N 1
ATOM 9161 C CA . THR E 1 225 ? -57.054 21.544 33.608 1.00 31.95 222 THR E CA 1
ATOM 9162 C C . THR E 1 225 ? -55.522 21.651 33.620 1.00 33.68 222 THR E C 1
ATOM 9163 O O . THR E 1 225 ? -54.873 20.650 33.265 1.00 38.38 222 THR E O 1
ATOM 9167 N N . THR E 1 226 ? -54.964 22.788 34.035 1.00 34.56 223 THR E N 1
ATOM 9168 C CA . THR E 1 226 ? -53.484 22.944 34.026 1.00 37.06 223 THR E CA 1
ATOM 9169 C C . THR E 1 226 ? -52.853 22.152 35.176 1.00 40.93 223 THR E C 1
ATOM 9170 O O . THR E 1 226 ? -53.301 22.312 36.323 1.00 40.65 223 THR E O 1
ATOM 9174 N N . GLN E 1 227 ? -51.867 21.318 34.847 1.00 43.69 224 GLN E N 1
ATOM 9175 C CA . GLN E 1 227 ? -51.073 20.525 35.819 1.00 48.42 224 GLN E CA 1
ATOM 9176 C C . GLN E 1 227 ? -49.677 21.147 35.931 1.00 44.31 224 GLN E C 1
ATOM 9177 O O . GLN E 1 227 ? -49.035 21.326 34.880 1.00 40.18 224 GLN E O 1
ATOM 9183 N N . LYS E 1 228 ? -49.241 21.500 37.143 1.00 47.20 225 LYS E N 1
ATOM 9184 C CA . LYS E 1 228 ? -47.857 22.016 37.315 1.00 47.82 225 LYS E CA 1
ATOM 9185 C C . LYS E 1 228 ? -46.935 20.790 37.259 1.00 50.74 225 LYS E C 1
ATOM 9186 O O . LYS E 1 228 ? -46.486 20.329 38.327 1.00 56.44 225 LYS E O 1
ATOM 9192 N N . TRP E 1 229 ? -46.725 20.257 36.053 1.00 48.60 226 TRP E N 1
ATOM 9193 C CA . TRP E 1 229 ? -45.907 19.035 35.837 1.00 47.29 226 TRP E CA 1
ATOM 9194 C C . TRP E 1 229 ? -45.111 19.157 34.533 1.00 47.85 226 TRP E C 1
ATOM 9195 O O . TRP E 1 229 ? -45.721 19.458 33.487 1.00 43.00 226 TRP E O 1
ATOM 9206 N N . GLU E 1 230 ? -43.799 18.927 34.603 1.00 47.89 227 GLU E N 1
ATOM 9207 C CA . GLU E 1 230 ? -42.920 18.999 33.405 1.00 54.21 227 GLU E CA 1
ATOM 9208 C C . GLU E 1 230 ? -42.853 17.601 32.790 1.00 57.10 227 GLU E C 1
ATOM 9209 O O . GLU E 1 230 ? -42.470 16.645 33.465 1.00 53.10 227 GLU E O 1
ATOM 9215 N N . PRO E 1 231 ? -43.236 17.426 31.503 1.00 62.57 228 PRO E N 1
ATOM 9216 C CA . PRO E 1 231 ? -43.218 16.103 30.876 1.00 65.05 228 PRO E CA 1
ATOM 9217 C C . PRO E 1 231 ? -41.795 15.578 30.619 1.00 67.86 228 PRO E C 1
ATOM 9218 O O . PRO E 1 231 ? -40.864 16.374 30.606 1.00 61.73 228 PRO E O 1
ATOM 9222 N N . GLY E 1 232 ? -41.671 14.258 30.436 1.00 73.41 229 GLY E N 1
ATOM 9223 C CA . GLY E 1 232 ? -40.375 13.598 30.178 1.00 79.97 229 GLY E CA 1
ATOM 9224 C C . GLY E 1 232 ? -40.142 12.419 31.110 1.00 85.76 229 GLY E C 1
ATOM 9225 O O . GLY E 1 232 ? -40.868 12.311 32.125 1.00 83.41 229 GLY E O 1
ATOM 9226 N N . MET E 1 233 ? -39.169 11.564 30.763 1.00 93.48 230 MET E N 1
ATOM 9227 C CA . MET E 1 233 ? -38.781 10.363 31.559 1.00 94.82 230 MET E CA 1
ATOM 9228 C C . MET E 1 233 ? -39.899 9.315 31.488 1.00 93.79 230 MET E C 1
ATOM 9229 O O . MET E 1 233 ? -40.019 8.576 30.509 1.00 90.27 230 MET E O 1
ATOM 9234 N N . LEU F 1 12 ? -71.530 -3.251 72.129 1.00 76.81 9 LEU F N 1
ATOM 9235 C CA . LEU F 1 12 ? -70.818 -4.552 72.332 1.00 72.45 9 LEU F CA 1
ATOM 9236 C C . LEU F 1 12 ? -69.372 -4.419 71.844 1.00 69.99 9 LEU F C 1
ATOM 9237 O O . LEU F 1 12 ? -69.159 -3.785 70.788 1.00 71.90 9 LEU F O 1
ATOM 9242 N N . GLN F 1 13 ? -68.425 -4.998 72.589 1.00 67.67 10 GLN F N 1
ATOM 9243 C CA . GLN F 1 13 ? -66.985 -4.951 72.211 1.00 66.27 10 GLN F CA 1
ATOM 9244 C C . GLN F 1 13 ? -66.647 -6.205 71.399 1.00 59.02 10 GLN F C 1
ATOM 9245 O O . GLN F 1 13 ? -66.837 -7.325 71.915 1.00 55.77 10 GLN F O 1
ATOM 9251 N N . LEU F 1 14 ? -66.168 -6.002 70.169 1.00 54.67 11 LEU F N 1
ATOM 9252 C CA . LEU F 1 14 ? -65.811 -7.124 69.260 1.00 49.73 11 LEU F CA 1
ATOM 9253 C C . LEU F 1 14 ? -64.809 -8.054 69.959 1.00 46.72 11 LEU F C 1
ATOM 9254 O O . LEU F 1 14 ? -64.960 -9.279 69.821 1.00 43.50 11 LEU F O 1
ATOM 9259 N N . SER F 1 15 ? -63.857 -7.486 70.710 1.00 47.26 12 SER F N 1
ATOM 9260 C CA . SER F 1 15 ? -62.802 -8.269 71.412 1.00 48.94 12 SER F CA 1
ATOM 9261 C C . SER F 1 15 ? -63.431 -9.339 72.313 1.00 50.67 12 SER F C 1
ATOM 9262 O O . SER F 1 15 ? -62.992 -10.502 72.227 1.00 51.47 12 SER F O 1
ATOM 9265 N N . GLU F 1 16 ? -64.412 -8.953 73.138 1.00 56.03 13 GLU F N 1
ATOM 9266 C CA . GLU F 1 16 ? -65.114 -9.893 74.061 1.00 59.80 13 GLU F CA 1
ATOM 9267 C C . GLU F 1 16 ? -65.575 -11.143 73.298 1.00 55.97 13 GLU F C 1
ATOM 9268 O O . GLU F 1 16 ? -65.266 -12.262 73.749 1.00 58.67 13 GLU F O 1
ATOM 9274 N N . LEU F 1 17 ? -66.260 -10.938 72.170 1.00 50.13 14 LEU F N 1
ATOM 9275 C CA . LEU F 1 17 ? -66.847 -12.029 71.344 1.00 47.52 14 LEU F CA 1
ATOM 9276 C C . LEU F 1 17 ? -65.782 -12.877 70.635 1.00 45.76 14 LEU F C 1
ATOM 9277 O O . LEU F 1 17 ? -66.075 -14.060 70.378 1.00 42.17 14 LEU F O 1
ATOM 9282 N N . LEU F 1 18 ? -64.600 -12.321 70.339 1.00 44.16 15 LEU F N 1
ATOM 9283 C CA . LEU F 1 18 ? -63.561 -13.101 69.603 1.00 45.40 15 LEU F CA 1
ATOM 9284 C C . LEU F 1 18 ? -62.920 -14.140 70.530 1.00 44.73 15 LEU F C 1
ATOM 9285 O O . LEU F 1 18 ? -62.354 -15.117 70.007 1.00 47.31 15 LEU F O 1
ATOM 9290 N N . SER F 1 19 ? -63.006 -13.935 71.846 1.00 45.83 16 SER F N 1
ATOM 9291 C CA . SER F 1 19 ? -62.426 -14.890 72.831 1.00 49.27 16 SER F CA 1
ATOM 9292 C C . SER F 1 19 ? -63.364 -16.093 73.033 1.00 50.01 16 SER F C 1
ATOM 9293 O O . SER F 1 19 ? -62.943 -17.063 73.702 1.00 51.65 16 SER F O 1
ATOM 9296 N N . LEU F 1 20 ? -64.573 -16.038 72.459 1.00 47.55 17 LEU F N 1
ATOM 9297 C CA . LEU F 1 20 ? -65.595 -17.113 72.610 1.00 47.54 17 LEU F CA 1
ATOM 9298 C C . LEU F 1 20 ? -65.662 -17.979 71.344 1.00 47.52 17 LEU F C 1
ATOM 9299 O O . LEU F 1 20 ? -65.349 -17.459 70.254 1.00 49.01 17 LEU F O 1
ATOM 9304 N N . THR F 1 21 ? -66.065 -19.250 71.489 1.00 49.30 18 THR F N 1
ATOM 9305 C CA . THR F 1 21 ? -66.251 -20.153 70.319 1.00 49.45 18 THR F CA 1
ATOM 9306 C C . THR F 1 21 ? -67.479 -19.665 69.544 1.00 46.80 18 THR F C 1
ATOM 9307 O O . THR F 1 21 ? -68.201 -18.807 70.088 1.00 42.68 18 THR F O 1
ATOM 9311 N N . LYS F 1 22 ? -67.726 -20.201 68.344 1.00 48.99 19 LYS F N 1
ATOM 9312 C CA . LYS F 1 22 ? -68.908 -19.758 67.550 1.00 49.89 19 LYS F CA 1
ATOM 9313 C C . LYS F 1 22 ? -70.201 -20.079 68.320 1.00 48.95 19 LYS F C 1
ATOM 9314 O O . LYS F 1 22 ? -71.134 -19.244 68.273 1.00 45.10 19 LYS F O 1
ATOM 9320 N N . ALA F 1 23 ? -70.255 -21.236 68.998 1.00 48.87 20 ALA F N 1
ATOM 9321 C CA . ALA F 1 23 ? -71.451 -21.638 69.780 1.00 49.14 20 ALA F CA 1
ATOM 9322 C C . ALA F 1 23 ? -71.721 -20.609 70.888 1.00 46.33 20 ALA F C 1
ATOM 9323 O O . ALA F 1 23 ? -72.896 -20.204 71.054 1.00 43.92 20 ALA F O 1
ATOM 9325 N N . GLU F 1 24 ? -70.670 -20.203 71.610 1.00 44.83 21 GLU F N 1
ATOM 9326 C CA . GLU F 1 24 ? -70.768 -19.199 72.708 1.00 44.46 21 GLU F CA 1
ATOM 9327 C C . GLU F 1 24 ? -71.179 -17.831 72.140 1.00 40.93 21 GLU F C 1
ATOM 9328 O O . GLU F 1 24 ? -71.892 -17.097 72.848 1.00 40.35 21 GLU F O 1
ATOM 9334 N N . GLN F 1 25 ? -70.712 -17.484 70.932 1.00 40.01 22 GLN F N 1
ATOM 9335 C CA . GLN F 1 25 ? -71.096 -16.198 70.281 1.00 38.90 22 GLN F CA 1
ATOM 9336 C C . GLN F 1 25 ? -72.599 -16.227 69.971 1.00 37.56 22 GLN F C 1
ATOM 9337 O O . GLN F 1 25 ? -73.284 -15.224 70.238 1.00 37.84 22 GLN F O 1
ATOM 9343 N N . SER F 1 26 ? -73.082 -17.344 69.427 1.00 38.24 23 SER F N 1
ATOM 9344 C CA . SER F 1 26 ? -74.524 -17.480 69.092 1.00 38.07 23 SER F CA 1
ATOM 9345 C C . SER F 1 26 ? -75.375 -17.227 70.340 1.00 37.84 23 SER F C 1
ATOM 9346 O O . SER F 1 26 ? -76.335 -16.445 70.248 1.00 38.91 23 SER F O 1
ATOM 9349 N N . ILE F 1 27 ? -75.025 -17.861 71.461 1.00 38.87 24 ILE F N 1
ATOM 9350 C CA . ILE F 1 27 ? -75.774 -17.667 72.738 1.00 39.82 24 ILE F CA 1
ATOM 9351 C C . ILE F 1 27 ? -75.705 -16.188 73.132 1.00 39.07 24 ILE F C 1
ATOM 9352 O O . ILE F 1 27 ? -76.756 -15.605 73.460 1.00 39.11 24 ILE F O 1
ATOM 9357 N N . ARG F 1 28 ? -74.506 -15.602 73.056 1.00 38.96 25 ARG F N 1
ATOM 9358 C CA . ARG F 1 28 ? -74.280 -14.193 73.466 1.00 39.18 25 ARG F CA 1
ATOM 9359 C C . ARG F 1 28 ? -75.140 -13.229 72.627 1.00 37.58 25 ARG F C 1
ATOM 9360 O O . ARG F 1 28 ? -75.682 -12.282 73.221 1.00 37.68 25 ARG F O 1
ATOM 9368 N N . LEU F 1 29 ? -75.276 -13.459 71.312 1.00 35.60 26 LEU F N 1
ATOM 9369 C CA . LEU F 1 29 ? -76.052 -12.547 70.415 1.00 36.00 26 LEU F CA 1
ATOM 9370 C C . LEU F 1 29 ? -77.495 -13.042 70.188 1.00 35.62 26 LEU F C 1
ATOM 9371 O O . LEU F 1 29 ? -78.227 -12.401 69.388 1.00 34.42 26 LEU F O 1
ATOM 9376 N N . ALA F 1 30 ? -77.911 -14.099 70.892 1.00 34.69 27 ALA F N 1
ATOM 9377 C CA . ALA F 1 30 ? -79.254 -14.694 70.681 1.00 34.30 27 ALA F CA 1
ATOM 9378 C C . ALA F 1 30 ? -80.367 -13.667 70.903 1.00 34.01 27 ALA F C 1
ATOM 9379 O O . ALA F 1 30 ? -81.210 -13.507 70.004 1.00 34.76 27 ALA F O 1
ATOM 9381 N N . GLU F 1 31 ? -80.354 -12.990 72.049 1.00 35.30 28 GLU F N 1
ATOM 9382 C CA . GLU F 1 31 ? -81.443 -12.041 72.397 1.00 37.37 28 GLU F CA 1
ATOM 9383 C C . GLU F 1 31 ? -81.405 -10.805 71.494 1.00 36.66 28 GLU F C 1
ATOM 9384 O O . GLU F 1 31 ? -82.481 -10.393 71.022 1.00 35.55 28 GLU F O 1
ATOM 9390 N N . ILE F 1 32 ? -80.224 -10.227 71.260 1.00 36.15 29 ILE F N 1
ATOM 9391 C CA . ILE F 1 32 ? -80.197 -8.999 70.411 1.00 37.25 29 ILE F CA 1
ATOM 9392 C C . ILE F 1 32 ? -80.700 -9.341 68.997 1.00 35.13 29 ILE F C 1
ATOM 9393 O O . ILE F 1 32 ? -81.397 -8.507 68.418 1.00 36.83 29 ILE F O 1
ATOM 9398 N N . ASN F 1 33 ? -80.391 -10.530 68.478 1.00 34.07 30 ASN F N 1
ATOM 9399 C CA . ASN F 1 33 ? -80.860 -10.932 67.119 1.00 33.99 30 ASN F CA 1
ATOM 9400 C C . ASN F 1 33 ? -82.393 -10.994 67.056 1.00 35.62 30 ASN F C 1
ATOM 9401 O O . ASN F 1 33 ? -82.958 -10.570 66.025 1.00 35.37 30 ASN F O 1
ATOM 9406 N N . VAL F 1 34 ? -83.054 -11.516 68.093 1.00 34.83 31 VAL F N 1
ATOM 9407 C CA . VAL F 1 34 ? -84.546 -11.527 68.050 1.00 36.54 31 VAL F CA 1
ATOM 9408 C C . VAL F 1 34 ? -85.044 -10.076 68.104 1.00 37.56 31 VAL F C 1
ATOM 9409 O O . VAL F 1 34 ? -85.995 -9.765 67.382 1.00 37.84 31 VAL F O 1
ATOM 9413 N N . GLU F 1 35 ? -84.410 -9.225 68.917 1.00 39.18 32 GLU F N 1
ATOM 9414 C CA . GLU F 1 35 ? -84.817 -7.794 69.018 1.00 42.67 32 GLU F CA 1
ATOM 9415 C C . GLU F 1 35 ? -84.633 -7.118 67.653 1.00 43.11 32 GLU F C 1
ATOM 9416 O O . GLU F 1 35 ? -85.505 -6.309 67.260 1.00 44.76 32 GLU F O 1
ATOM 9422 N N . LEU F 1 36 ? -83.544 -7.449 66.956 1.00 43.74 33 LEU F N 1
ATOM 9423 C CA . LEU F 1 36 ? -83.259 -6.835 65.629 1.00 42.77 33 LEU F CA 1
ATOM 9424 C C . LEU F 1 36 ? -84.270 -7.351 64.596 1.00 44.03 33 LEU F C 1
ATOM 9425 O O . LEU F 1 36 ? -84.637 -6.562 63.702 1.00 43.57 33 LEU F O 1
ATOM 9430 N N . GLU F 1 37 ? -84.707 -8.614 64.721 1.00 46.63 34 GLU F N 1
ATOM 9431 C CA . GLU F 1 37 ? -85.704 -9.200 63.775 1.00 48.36 34 GLU F CA 1
ATOM 9432 C C . GLU F 1 37 ? -86.970 -8.332 63.749 1.00 49.09 34 GLU F C 1
ATOM 9433 O O . GLU F 1 37 ? -87.524 -8.142 62.653 1.00 48.79 34 GLU F O 1
ATOM 9439 N N . MET F 1 38 ? -87.405 -7.842 64.914 1.00 51.96 35 MET F N 1
ATOM 9440 C CA . MET F 1 38 ? -88.645 -7.022 65.051 1.00 54.60 35 MET F CA 1
ATOM 9441 C C . MET F 1 38 ? -88.441 -5.586 64.545 1.00 51.80 35 MET F C 1
ATOM 9442 O O . MET F 1 38 ? -89.463 -4.909 64.324 1.00 50.80 35 MET F O 1
ATOM 9447 N N . LEU F 1 39 ? -87.195 -5.128 64.377 1.00 49.04 36 LEU F N 1
ATOM 9448 C CA . LEU F 1 39 ? -86.951 -3.730 63.918 1.00 47.23 36 LEU F CA 1
ATOM 9449 C C . LEU F 1 39 ? -86.942 -3.652 62.384 1.00 43.74 36 LEU F C 1
ATOM 9450 O O . LEU F 1 39 ? -86.730 -4.694 61.724 1.00 43.23 36 LEU F O 1
ATOM 9455 N N . SER F 1 40 ? -87.145 -2.444 61.850 1.00 42.01 37 SER F N 1
ATOM 9456 C CA . SER F 1 40 ? -87.103 -2.199 60.383 1.00 40.46 37 SER F CA 1
ATOM 9457 C C . SER F 1 40 ? -85.639 -2.131 59.932 1.00 37.53 37 SER F C 1
ATOM 9458 O O . SER F 1 40 ? -84.763 -2.051 60.806 1.00 36.98 37 SER F O 1
ATOM 9461 N N . ALA F 1 41 ? -85.396 -2.145 58.620 1.00 36.78 38 ALA F N 1
ATOM 9462 C CA . ALA F 1 41 ? -84.020 -2.038 58.075 1.00 35.11 38 ALA F CA 1
ATOM 9463 C C . ALA F 1 41 ? -83.387 -0.721 58.537 1.00 34.46 38 ALA F C 1
ATOM 9464 O O . ALA F 1 41 ? -82.231 -0.751 58.979 1.00 34.35 38 ALA F O 1
ATOM 9466 N N . GLN F 1 42 ? -84.141 0.380 58.477 1.00 35.96 39 GLN F N 1
ATOM 9467 C CA . GLN F 1 42 ? -83.636 1.722 58.877 1.00 36.87 39 GLN F CA 1
ATOM 9468 C C . GLN F 1 42 ? -83.266 1.733 60.364 1.00 37.03 39 GLN F C 1
ATOM 9469 O O . GLN F 1 42 ? -82.215 2.321 60.704 1.00 35.08 39 GLN F O 1
ATOM 9475 N N . GLU F 1 43 ? -84.104 1.125 61.217 1.00 37.32 40 GLU F N 1
ATOM 9476 C CA . GLU F 1 43 ? -83.832 1.094 62.681 1.00 38.23 40 GLU F CA 1
ATOM 9477 C C . GLU F 1 43 ? -82.636 0.175 62.965 1.00 36.65 40 GLU F C 1
ATOM 9478 O O . GLU F 1 43 ? -81.872 0.482 63.903 1.00 37.67 40 GLU F O 1
ATOM 9484 N N . ARG F 1 44 ? -82.476 -0.891 62.176 1.00 35.50 41 ARG F N 1
ATOM 9485 C CA . ARG F 1 44 ? -81.344 -1.847 62.337 1.00 34.21 41 ARG F CA 1
ATOM 9486 C C . ARG F 1 44 ? -80.028 -1.104 62.083 1.00 32.80 41 ARG F C 1
ATOM 9487 O O . ARG F 1 44 ? -79.109 -1.234 62.905 1.00 32.74 41 ARG F O 1
ATOM 9495 N N . VAL F 1 45 ? -79.948 -0.384 60.960 1.00 32.42 42 VAL F N 1
ATOM 9496 C CA . VAL F 1 45 ? -78.746 0.432 60.612 1.00 31.29 42 VAL F CA 1
ATOM 9497 C C . VAL F 1 45 ? -78.503 1.451 61.738 1.00 32.32 42 VAL F C 1
ATOM 9498 O O . VAL F 1 45 ? -77.348 1.606 62.145 1.00 32.66 42 VAL F O 1
ATOM 9502 N N . ALA F 1 46 ? -79.555 2.124 62.211 1.00 34.10 43 ALA F N 1
ATOM 9503 C CA . ALA F 1 46 ? -79.414 3.113 63.310 1.00 35.97 43 ALA F CA 1
ATOM 9504 C C . ALA F 1 46 ? -78.804 2.444 64.552 1.00 36.32 43 ALA F C 1
ATOM 9505 O O . ALA F 1 46 ? -77.893 3.043 65.154 1.00 36.99 43 ALA F O 1
ATOM 9507 N N . TRP F 1 47 ? -79.285 1.246 64.902 1.00 36.95 44 TRP F N 1
ATOM 9508 C CA . TRP F 1 47 ? -78.800 0.496 66.091 1.00 37.71 44 TRP F CA 1
ATOM 9509 C C . TRP F 1 47 ? -77.331 0.084 65.910 1.00 37.13 44 TRP F C 1
ATOM 9510 O O . TRP F 1 47 ? -76.560 0.221 66.878 1.00 38.52 44 TRP F O 1
ATOM 9521 N N . ALA F 1 48 ? -76.970 -0.421 64.725 1.00 35.05 45 ALA F N 1
ATOM 9522 C CA . ALA F 1 48 ? -75.587 -0.879 64.451 1.00 34.19 45 ALA F CA 1
ATOM 9523 C C . ALA F 1 48 ? -74.598 0.289 64.597 1.00 34.10 45 ALA F C 1
ATOM 9524 O O . ALA F 1 48 ? -73.530 0.096 65.219 1.00 33.66 45 ALA F O 1
ATOM 9526 N N . LEU F 1 49 ? -74.961 1.464 64.075 1.00 34.75 46 LEU F N 1
ATOM 9527 C CA . LEU F 1 49 ? -74.061 2.651 64.103 1.00 35.75 46 LEU F CA 1
ATOM 9528 C C . LEU F 1 49 ? -73.867 3.146 65.542 1.00 38.30 46 LEU F C 1
ATOM 9529 O O . LEU F 1 49 ? -72.788 3.688 65.836 1.00 39.32 46 LEU F O 1
ATOM 9534 N N . GLN F 1 50 ? -74.861 2.933 66.403 1.00 42.54 47 GLN F N 1
ATOM 9535 C CA . GLN F 1 50 ? -74.806 3.421 67.810 1.00 45.09 47 GLN F CA 1
ATOM 9536 C C . GLN F 1 50 ? -74.250 2.375 68.781 1.00 44.65 47 GLN F C 1
ATOM 9537 O O . GLN F 1 50 ? -73.643 2.795 69.777 1.00 46.57 47 GLN F O 1
ATOM 9543 N N . ASN F 1 51 ? -74.403 1.082 68.489 1.00 42.60 48 ASN F N 1
ATOM 9544 C CA . ASN F 1 51 ? -74.064 0.044 69.501 1.00 42.88 48 ASN F CA 1
ATOM 9545 C C . ASN F 1 51 ? -72.918 -0.878 69.076 1.00 41.98 48 ASN F C 1
ATOM 9546 O O . ASN F 1 51 ? -72.483 -1.657 69.942 1.00 42.12 48 ASN F O 1
ATOM 9551 N N . LEU F 1 52 ? -72.452 -0.815 67.822 1.00 39.12 49 LEU F N 1
ATOM 9552 C CA . LEU F 1 52 ? -71.336 -1.705 67.397 1.00 38.63 49 LEU F CA 1
ATOM 9553 C C . LEU F 1 52 ? -70.070 -0.866 67.168 1.00 38.60 49 LEU F C 1
ATOM 9554 O O . LEU F 1 52 ? -70.180 0.278 66.702 1.00 40.19 49 LEU F O 1
ATOM 9559 N N . GLU F 1 53 ? -68.915 -1.440 67.501 1.00 39.08 50 GLU F N 1
ATOM 9560 C CA . GLU F 1 53 ? -67.584 -0.781 67.412 1.00 39.47 50 GLU F CA 1
ATOM 9561 C C . GLU F 1 53 ? -67.253 -0.384 65.963 1.00 37.32 50 GLU F C 1
ATOM 9562 O O . GLU F 1 53 ? -67.688 -1.095 65.032 1.00 36.14 50 GLU F O 1
ATOM 9568 N N . GLY F 1 54 ? -66.516 0.725 65.802 1.00 35.54 51 GLY F N 1
ATOM 9569 C CA . GLY F 1 54 ? -66.062 1.249 64.502 1.00 33.22 51 GLY F CA 1
ATOM 9570 C C . GLY F 1 54 ? -64.729 0.614 64.113 1.00 31.52 51 GLY F C 1
ATOM 9571 O O . GLY F 1 54 ? -64.067 0.019 64.959 1.00 32.09 51 GLY F O 1
ATOM 9572 N N . ALA F 1 55 ? -64.301 0.793 62.860 1.00 28.62 52 ALA F N 1
ATOM 9573 C CA . ALA F 1 55 ? -65.002 1.591 61.871 1.00 27.36 52 ALA F CA 1
ATOM 9574 C C . ALA F 1 55 ? -66.150 0.799 61.228 1.00 26.15 52 ALA F C 1
ATOM 9575 O O . ALA F 1 55 ? -66.112 -0.444 61.233 1.00 24.40 52 ALA F O 1
ATOM 9577 N N . HIS F 1 56 ? -67.125 1.530 60.697 1.00 26.01 53 HIS F N 1
ATOM 9578 C CA . HIS F 1 56 ? -68.266 0.943 59.955 1.00 25.63 53 HIS F CA 1
ATOM 9579 C C . HIS F 1 56 ? -67.980 1.081 58.457 1.00 23.96 53 HIS F C 1
ATOM 9580 O O . HIS F 1 56 ? -67.404 2.109 58.066 1.00 23.70 53 HIS F O 1
ATOM 9587 N N . ALA F 1 57 ? -68.330 0.065 57.672 1.00 22.45 54 ALA F N 1
ATOM 9588 C CA . ALA F 1 57 ? -68.152 0.106 56.205 1.00 21.73 54 ALA F CA 1
ATOM 9589 C C . ALA F 1 57 ? -69.258 -0.728 55.562 1.00 21.36 54 ALA F C 1
ATOM 9590 O O . ALA F 1 57 ? -69.774 -1.635 56.237 1.00 22.29 54 ALA F O 1
ATOM 9592 N N . VAL F 1 58 ? -69.614 -0.402 54.321 1.00 20.67 55 VAL F N 1
ATOM 9593 C CA . VAL F 1 58 ? -70.626 -1.179 53.559 1.00 20.82 55 VAL F CA 1
ATOM 9594 C C . VAL F 1 58 ? -69.936 -1.702 52.298 1.00 20.82 55 VAL F C 1
ATOM 9595 O O . VAL F 1 58 ? -69.143 -0.948 51.688 1.00 19.79 55 VAL F O 1
ATOM 9599 N N . SER F 1 59 ? -70.159 -2.965 51.968 1.00 20.22 56 SER F N 1
ATOM 9600 C CA . SER F 1 59 ? -69.580 -3.502 50.715 1.00 19.93 56 SER F CA 1
ATOM 9601 C C . SER F 1 59 ? -70.696 -3.573 49.677 1.00 19.66 56 SER F C 1
ATOM 9602 O O . SER F 1 59 ? -71.889 -3.721 50.067 1.00 19.05 56 SER F O 1
ATOM 9605 N N . SER F 1 60 ? -70.332 -3.423 48.411 1.00 19.01 57 SER F N 1
ATOM 9606 C CA . SER F 1 60 ? -71.348 -3.513 47.336 1.00 19.87 57 SER F CA 1
ATOM 9607 C C . SER F 1 60 ? -70.686 -3.995 46.048 1.00 19.70 57 SER F C 1
ATOM 9608 O O . SER F 1 60 ? -69.555 -3.548 45.762 1.00 18.54 57 SER F O 1
ATOM 9611 N N . SER F 1 61 ? -71.393 -4.860 45.320 1.00 20.72 58 SER F N 1
ATOM 9612 C CA . SER F 1 61 ? -70.975 -5.375 43.992 1.00 21.88 58 SER F CA 1
ATOM 9613 C C . SER F 1 61 ? -71.623 -4.491 42.923 1.00 20.30 58 SER F C 1
ATOM 9614 O O . SER F 1 61 ? -71.374 -4.712 41.732 1.00 20.31 58 SER F O 1
ATOM 9617 N N . PHE F 1 62 ? -72.442 -3.534 43.354 1.00 19.55 59 PHE F N 1
ATOM 9618 C CA . PHE F 1 62 ? -73.146 -2.617 42.418 1.00 19.55 59 PHE F CA 1
ATOM 9619 C C . PHE F 1 62 ? -73.952 -3.421 41.398 1.00 19.86 59 PHE F C 1
ATOM 9620 O O . PHE F 1 62 ? -73.974 -3.056 40.197 1.00 19.85 59 PHE F O 1
ATOM 9628 N N . GLY F 1 63 ? -74.588 -4.483 41.889 1.00 20.09 60 GLY F N 1
ATOM 9629 C CA . GLY F 1 63 ? -75.476 -5.355 41.096 1.00 20.69 60 GLY F CA 1
ATOM 9630 C C . GLY F 1 63 ? -76.891 -4.800 40.990 1.00 21.68 60 GLY F C 1
ATOM 9631 O O . GLY F 1 63 ? -77.120 -3.631 41.356 1.00 20.91 60 GLY F O 1
ATOM 9632 N N . ILE F 1 64 ? -77.820 -5.652 40.548 1.00 23.00 61 ILE F N 1
ATOM 9633 C CA . ILE F 1 64 ? -79.245 -5.292 40.254 1.00 23.55 61 ILE F CA 1
ATOM 9634 C C . ILE F 1 64 ? -79.882 -4.402 41.329 1.00 23.81 61 ILE F C 1
ATOM 9635 O O . ILE F 1 64 ? -80.448 -3.352 40.954 1.00 23.63 61 ILE F O 1
ATOM 9640 N N . GLN F 1 65 ? -79.793 -4.805 42.598 1.00 24.40 62 GLN F N 1
ATOM 9641 C CA . GLN F 1 65 ? -80.530 -4.136 43.706 1.00 25.13 62 GLN F CA 1
ATOM 9642 C C . GLN F 1 65 ? -79.590 -3.341 44.621 1.00 23.86 62 GLN F C 1
ATOM 9643 O O . GLN F 1 65 ? -80.040 -2.933 45.718 1.00 23.82 62 GLN F O 1
ATOM 9649 N N . ALA F 1 66 ? -78.380 -3.046 44.147 1.00 21.74 63 ALA F N 1
ATOM 9650 C CA . ALA F 1 66 ? -77.325 -2.380 44.952 1.00 21.17 63 ALA F CA 1
ATOM 9651 C C . ALA F 1 66 ? -77.761 -1.045 45.583 1.00 20.80 63 ALA F C 1
ATOM 9652 O O . ALA F 1 66 ? -77.253 -0.739 46.672 1.00 20.73 63 ALA F O 1
ATOM 9654 N N . ALA F 1 67 ? -78.619 -0.265 44.925 1.00 21.21 64 ALA F N 1
ATOM 9655 C CA . ALA F 1 67 ? -78.994 1.078 45.434 1.00 22.03 64 ALA F CA 1
ATOM 9656 C C . ALA F 1 67 ? -79.666 1.010 46.818 1.00 22.66 64 ALA F C 1
ATOM 9657 O O . ALA F 1 67 ? -79.517 1.977 47.582 1.00 22.34 64 ALA F O 1
ATOM 9659 N N . VAL F 1 68 ? -80.369 -0.079 47.142 1.00 23.34 65 VAL F N 1
ATOM 9660 C CA . VAL F 1 68 ? -81.037 -0.187 48.481 1.00 24.79 65 VAL F CA 1
ATOM 9661 C C . VAL F 1 68 ? -80.019 0.024 49.616 1.00 24.54 65 VAL F C 1
ATOM 9662 O O . VAL F 1 68 ? -80.210 0.990 50.404 1.00 25.90 65 VAL F O 1
ATOM 9666 N N . MET F 1 69 ? -79.000 -0.837 49.718 1.00 24.11 66 MET F N 1
ATOM 9667 C CA . MET F 1 69 ? -78.014 -0.748 50.836 1.00 24.15 66 MET F CA 1
ATOM 9668 C C . MET F 1 69 ? -77.240 0.576 50.796 1.00 23.07 66 MET F C 1
ATOM 9669 O O . MET F 1 69 ? -77.010 1.156 51.869 1.00 23.24 66 MET F O 1
ATOM 9674 N N . LEU F 1 70 ? -76.824 1.004 49.607 1.00 21.92 67 LEU F N 1
ATOM 9675 C CA . LEU F 1 70 ? -76.010 2.239 49.483 1.00 21.77 67 LEU F CA 1
ATOM 9676 C C . LEU F 1 70 ? -76.825 3.450 49.951 1.00 22.36 67 LEU F C 1
ATOM 9677 O O . LEU F 1 70 ? -76.256 4.280 50.669 1.00 23.05 67 LEU F O 1
ATOM 9682 N N . HIS F 1 71 ? -78.111 3.531 49.601 1.00 23.11 68 HIS F N 1
ATOM 9683 C CA . HIS F 1 71 ? -78.947 4.669 50.071 1.00 24.10 68 HIS F CA 1
ATOM 9684 C C . HIS F 1 71 ? -79.274 4.499 51.564 1.00 24.80 68 HIS F C 1
ATOM 9685 O O . HIS F 1 71 ? -79.121 5.468 52.325 1.00 24.42 68 HIS F O 1
ATOM 9692 N N . LEU F 1 72 ? -79.697 3.299 51.960 1.00 25.69 69 LEU F N 1
ATOM 9693 C CA . LEU F 1 72 ? -80.077 2.998 53.368 1.00 26.66 69 LEU F CA 1
ATOM 9694 C C . LEU F 1 72 ? -78.966 3.426 54.337 1.00 26.59 69 LEU F C 1
ATOM 9695 O O . LEU F 1 72 ? -79.272 4.160 55.290 1.00 26.90 69 LEU F O 1
ATOM 9700 N N . VAL F 1 73 ? -77.719 3.020 54.072 1.00 25.08 70 VAL F N 1
ATOM 9701 C CA . VAL F 1 73 ? -76.601 3.300 55.021 1.00 25.70 70 VAL F CA 1
ATOM 9702 C C . VAL F 1 73 ? -76.045 4.727 54.849 1.00 25.50 70 VAL F C 1
ATOM 9703 O O . VAL F 1 73 ? -75.830 5.390 55.898 1.00 25.76 70 VAL F O 1
ATOM 9707 N N . SER F 1 74 ? -75.854 5.200 53.612 1.00 24.92 71 SER F N 1
ATOM 9708 C CA . SER F 1 74 ? -75.265 6.551 53.381 1.00 25.55 71 SER F CA 1
ATOM 9709 C C . SER F 1 74 ? -76.193 7.655 53.919 1.00 27.98 71 SER F C 1
ATOM 9710 O O . SER F 1 74 ? -75.665 8.712 54.311 1.00 28.44 71 SER F O 1
ATOM 9713 N N . LYS F 1 75 ? -77.511 7.439 53.957 1.00 29.37 72 LYS F N 1
ATOM 9714 C CA . LYS F 1 75 ? -78.391 8.503 54.515 1.00 32.44 72 LYS F CA 1
ATOM 9715 C C . LYS F 1 75 ? -78.192 8.592 56.034 1.00 32.94 72 LYS F C 1
ATOM 9716 O O . LYS F 1 75 ? -78.495 9.656 56.586 1.00 35.15 72 LYS F O 1
ATOM 9722 N N . GLN F 1 76 ? -77.648 7.551 56.673 1.00 32.28 73 GLN F N 1
ATOM 9723 C CA . GLN F 1 76 ? -77.433 7.606 58.147 1.00 33.65 73 GLN F CA 1
ATOM 9724 C C . GLN F 1 76 ? -75.965 7.951 58.464 1.00 32.83 73 GLN F C 1
ATOM 9725 O O . GLN F 1 76 ? -75.733 8.444 59.575 1.00 33.35 73 GLN F O 1
ATOM 9731 N N . GLN F 1 77 ? -75.020 7.670 57.552 1.00 31.87 74 GLN F N 1
ATOM 9732 C CA . GLN F 1 77 ? -73.578 8.047 57.711 1.00 31.65 74 GLN F CA 1
ATOM 9733 C C . GLN F 1 77 ? -73.058 8.412 56.314 1.00 30.18 74 GLN F C 1
ATOM 9734 O O . GLN F 1 77 ? -72.591 7.504 55.582 1.00 27.31 74 GLN F O 1
ATOM 9740 N N . ALA F 1 78 ? -73.148 9.699 55.970 1.00 29.77 75 ALA F N 1
ATOM 9741 C CA . ALA F 1 78 ? -72.799 10.218 54.626 1.00 29.38 75 ALA F CA 1
ATOM 9742 C C . ALA F 1 78 ? -71.395 9.794 54.179 1.00 28.23 75 ALA F C 1
ATOM 9743 O O . ALA F 1 78 ? -71.243 9.491 52.982 1.00 27.52 75 ALA F O 1
ATOM 9745 N N . ASP F 1 79 ? -70.417 9.768 55.089 1.00 28.42 76 ASP F N 1
ATOM 9746 C CA . ASP F 1 79 ? -69.017 9.446 54.695 1.00 28.66 76 ASP F CA 1
ATOM 9747 C C . ASP F 1 79 ? -68.703 7.962 54.912 1.00 26.50 76 ASP F C 1
ATOM 9748 O O . ASP F 1 79 ? -67.503 7.635 54.954 1.00 26.07 76 ASP F O 1
ATOM 9753 N N . ILE F 1 80 ? -69.712 7.089 54.989 1.00 25.88 77 ILE F N 1
ATOM 9754 C CA . ILE F 1 80 ? -69.376 5.654 55.251 1.00 25.28 77 ILE F CA 1
ATOM 9755 C C . ILE F 1 80 ? -68.546 5.126 54.085 1.00 23.64 77 ILE F C 1
ATOM 9756 O O . ILE F 1 80 ? -68.881 5.345 52.922 1.00 23.27 77 ILE F O 1
ATOM 9761 N N . PRO F 1 81 ? -67.396 4.473 54.359 1.00 22.62 78 PRO F N 1
ATOM 9762 C CA . PRO F 1 81 ? -66.595 3.881 53.293 1.00 21.52 78 PRO F CA 1
ATOM 9763 C C . PRO F 1 81 ? -67.421 2.820 52.549 1.00 20.16 78 PRO F C 1
ATOM 9764 O O . PRO F 1 81 ? -68.052 1.999 53.196 1.00 20.02 78 PRO F O 1
ATOM 9768 N N . VAL F 1 82 ? -67.422 2.892 51.217 1.00 19.82 79 VAL F N 1
ATOM 9769 C CA . VAL F 1 82 ? -68.143 1.913 50.350 1.00 18.94 79 VAL F CA 1
ATOM 9770 C C . VAL F 1 82 ? -67.067 1.067 49.659 1.00 18.40 79 VAL F C 1
ATOM 9771 O O . VAL F 1 82 ? -66.330 1.606 48.798 1.00 17.67 79 VAL F O 1
ATOM 9775 N N . ILE F 1 83 ? -66.973 -0.205 50.043 1.00 17.87 80 ILE F N 1
ATOM 9776 C CA . ILE F 1 83 ? -65.909 -1.114 49.530 1.00 17.93 80 ILE F CA 1
ATOM 9777 C C . ILE F 1 83 ? -66.368 -1.754 48.224 1.00 17.51 80 ILE F C 1
ATOM 9778 O O . ILE F 1 83 ? -67.380 -2.482 48.232 1.00 16.58 80 ILE F O 1
ATOM 9783 N N . LEU F 1 84 ? -65.652 -1.433 47.146 1.00 17.54 81 LEU F N 1
ATOM 9784 C CA . LEU F 1 84 ? -65.884 -2.061 45.824 1.00 17.40 81 LEU F CA 1
ATOM 9785 C C . LEU F 1 84 ? -64.646 -2.877 45.455 1.00 17.20 81 LEU F C 1
ATOM 9786 O O . LEU F 1 84 ? -63.524 -2.309 45.493 1.00 16.50 81 LEU F O 1
ATOM 9791 N N . THR F 1 85 ? -64.836 -4.165 45.165 1.00 18.15 82 THR F N 1
ATOM 9792 C CA . THR F 1 85 ? -63.712 -4.985 44.651 1.00 18.04 82 THR F CA 1
ATOM 9793 C C . THR F 1 85 ? -63.873 -5.006 43.130 1.00 17.15 82 THR F C 1
ATOM 9794 O O . THR F 1 85 ? -64.897 -5.505 42.658 1.00 19.25 82 THR F O 1
ATOM 9798 N N . ASP F 1 86 ? -62.952 -4.366 42.413 1.00 16.69 83 ASP F N 1
ATOM 9799 C CA . ASP F 1 86 ? -63.006 -4.326 40.934 1.00 15.97 83 ASP F CA 1
ATOM 9800 C C . ASP F 1 86 ? -62.233 -5.530 40.389 1.00 15.74 83 ASP F C 1
ATOM 9801 O O . ASP F 1 86 ? -61.003 -5.512 40.453 1.00 17.00 83 ASP F O 1
ATOM 9806 N N . THR F 1 87 ? -62.940 -6.529 39.861 1.00 15.85 84 THR F N 1
ATOM 9807 C CA . THR F 1 87 ? -62.261 -7.715 39.280 1.00 16.11 84 THR F CA 1
ATOM 9808 C C . THR F 1 87 ? -61.488 -7.343 38.013 1.00 15.74 84 THR F C 1
ATOM 9809 O O . THR F 1 87 ? -60.627 -8.128 37.626 1.00 16.89 84 THR F O 1
ATOM 9813 N N . GLY F 1 88 ? -61.827 -6.211 37.388 1.00 15.20 85 GLY F N 1
ATOM 9814 C CA . GLY F 1 88 ? -61.264 -5.780 36.096 1.00 14.82 85 GLY F CA 1
ATOM 9815 C C . GLY F 1 88 ? -62.150 -6.227 34.932 1.00 14.68 85 GLY F C 1
ATOM 9816 O O . GLY F 1 88 ? -61.857 -5.847 33.794 1.00 14.87 85 GLY F O 1
ATOM 9817 N N . TYR F 1 89 ? -63.231 -6.976 35.215 1.00 15.28 86 TYR F N 1
ATOM 9818 C CA . TYR F 1 89 ? -64.109 -7.516 34.145 1.00 15.18 86 TYR F CA 1
ATOM 9819 C C . TYR F 1 89 ? -65.597 -7.259 34.427 1.00 15.66 86 TYR F C 1
ATOM 9820 O O . TYR F 1 89 ? -66.437 -8.028 33.892 1.00 15.77 86 TYR F O 1
ATOM 9829 N N . LEU F 1 90 ? -65.934 -6.234 35.221 1.00 15.23 87 LEU F N 1
ATOM 9830 C CA . LEU F 1 90 ? -67.373 -5.974 35.483 1.00 15.15 87 LEU F CA 1
ATOM 9831 C C . LEU F 1 90 ? -68.043 -5.542 34.175 1.00 15.60 87 LEU F C 1
ATOM 9832 O O . LEU F 1 90 ? -67.325 -5.134 33.241 1.00 15.40 87 LEU F O 1
ATOM 9837 N N . PHE F 1 91 ? -69.364 -5.680 34.080 1.00 16.21 88 PHE F N 1
ATOM 9838 C CA . PHE F 1 91 ? -70.054 -5.211 32.850 1.00 17.56 88 PHE F CA 1
ATOM 9839 C C . PHE F 1 91 ? -69.842 -3.714 32.668 1.00 17.55 88 PHE F C 1
ATOM 9840 O O . PHE F 1 91 ? -69.720 -2.973 33.649 1.00 17.08 88 PHE F O 1
ATOM 9848 N N . PRO F 1 92 ? -69.763 -3.219 31.411 1.00 18.36 89 PRO F N 1
ATOM 9849 C CA . PRO F 1 92 ? -69.665 -1.780 31.164 1.00 18.15 89 PRO F CA 1
ATOM 9850 C C . PRO F 1 92 ? -70.790 -1.047 31.918 1.00 18.21 89 PRO F C 1
ATOM 9851 O O . PRO F 1 92 ? -70.536 -0.031 32.539 1.00 17.74 89 PRO F O 1
ATOM 9855 N N . GLU F 1 93 ? -72.004 -1.602 31.874 1.00 18.25 90 GLU F N 1
ATOM 9856 C CA . GLU F 1 93 ? -73.173 -1.001 32.575 1.00 18.59 90 GLU F CA 1
ATOM 9857 C C . GLU F 1 93 ? -72.939 -0.993 34.091 1.00 17.98 90 GLU F C 1
ATOM 9858 O O . GLU F 1 93 ? -73.492 -0.100 34.772 1.00 18.59 90 GLU F O 1
ATOM 9864 N N . THR F 1 94 ? -72.159 -1.943 34.615 1.00 17.04 91 THR F N 1
ATOM 9865 C CA . THR F 1 94 ? -71.876 -1.946 36.071 1.00 16.22 91 THR F CA 1
ATOM 9866 C C . THR F 1 94 ? -70.941 -0.768 36.384 1.00 15.82 91 THR F C 1
ATOM 9867 O O . THR F 1 94 ? -71.198 -0.069 37.365 1.00 15.74 91 THR F O 1
ATOM 9871 N N . TYR F 1 95 ? -69.885 -0.573 35.588 1.00 15.48 92 TYR F N 1
ATOM 9872 C CA . TYR F 1 95 ? -68.979 0.583 35.816 1.00 15.23 92 TYR F CA 1
ATOM 9873 C C . TYR F 1 95 ? -69.783 1.888 35.688 1.00 16.07 92 TYR F C 1
ATOM 9874 O O . TYR F 1 95 ? -69.578 2.819 36.482 1.00 15.68 92 TYR F O 1
ATOM 9883 N N . GLN F 1 96 ? -70.727 1.939 34.747 1.00 17.68 93 GLN F N 1
ATOM 9884 C CA . GLN F 1 96 ? -71.536 3.169 34.539 1.00 19.25 93 GLN F CA 1
ATOM 9885 C C . GLN F 1 96 ? -72.441 3.385 35.763 1.00 19.34 93 GLN F C 1
ATOM 9886 O O . GLN F 1 96 ? -72.617 4.552 36.173 1.00 19.88 93 GLN F O 1
ATOM 9892 N N . PHE F 1 97 ? -72.955 2.294 36.343 1.00 18.82 94 PHE F N 1
ATOM 9893 C CA . PHE F 1 97 ? -73.846 2.345 37.534 1.00 18.61 94 PHE F CA 1
ATOM 9894 C C . PHE F 1 97 ? -73.035 2.796 38.754 1.00 17.16 94 PHE F C 1
ATOM 9895 O O . PHE F 1 97 ? -73.539 3.605 39.552 1.00 16.98 94 PHE F O 1
ATOM 9903 N N . ILE F 1 98 ? -71.821 2.262 38.901 1.00 16.55 95 ILE F N 1
ATOM 9904 C CA . ILE F 1 98 ? -70.900 2.705 39.994 1.00 16.69 95 ILE F CA 1
ATOM 9905 C C . ILE F 1 98 ? -70.726 4.228 39.911 1.00 17.14 95 ILE F C 1
ATOM 9906 O O . ILE F 1 98 ? -70.900 4.905 40.944 1.00 17.16 95 ILE F O 1
ATOM 9911 N N . ASP F 1 99 ? -70.400 4.738 38.721 1.00 17.89 96 ASP F N 1
ATOM 9912 C CA . ASP F 1 99 ? -70.150 6.194 38.525 1.00 19.03 96 ASP F CA 1
ATOM 9913 C C . ASP F 1 99 ? -71.424 6.990 38.850 1.00 20.67 96 ASP F C 1
ATOM 9914 O O . ASP F 1 99 ? -71.319 7.985 39.583 1.00 20.99 96 ASP F O 1
ATOM 9919 N N . GLU F 1 100 ? -72.576 6.524 38.351 1.00 22.03 97 GLU F N 1
ATOM 9920 C CA . GLU F 1 100 ? -73.900 7.167 38.570 1.00 24.31 97 GLU F CA 1
ATOM 9921 C C . GLU F 1 100 ? -74.235 7.240 40.072 1.00 22.91 97 GLU F C 1
ATOM 9922 O O . GLU F 1 100 ? -74.524 8.351 40.547 1.00 23.13 97 GLU F O 1
ATOM 9928 N N . LEU F 1 101 ? -74.210 6.112 40.793 1.00 21.52 98 LEU F N 1
ATOM 9929 C CA . LEU F 1 101 ? -74.567 6.110 42.243 1.00 22.47 98 LEU F CA 1
ATOM 9930 C C . LEU F 1 101 ? -73.498 6.844 43.058 1.00 22.31 98 LEU F C 1
ATOM 9931 O O . LEU F 1 101 ? -73.866 7.487 44.067 1.00 22.65 98 LEU F O 1
ATOM 9936 N N . THR F 1 102 ? -72.220 6.701 42.694 1.00 21.51 99 THR F N 1
ATOM 9937 C CA . THR F 1 102 ? -71.185 7.435 43.458 1.00 22.16 99 THR F CA 1
ATOM 9938 C C . THR F 1 102 ? -71.521 8.932 43.418 1.00 23.83 99 THR F C 1
ATOM 9939 O O . THR F 1 102 ? -71.427 9.596 44.479 1.00 24.11 99 THR F O 1
ATOM 9943 N N . LYS F 1 103 ? -71.941 9.427 42.254 1.00 25.61 100 LYS F N 1
ATOM 9944 C CA . LYS F 1 103 ? -72.284 10.868 42.090 1.00 27.60 100 LYS F CA 1
ATOM 9945 C C . LYS F 1 103 ? -73.628 11.197 42.768 1.00 27.33 100 LYS F C 1
ATOM 9946 O O . LYS F 1 103 ? -73.660 12.124 43.599 1.00 28.63 100 LYS F O 1
ATOM 9952 N N . SER F 1 104 ? -74.689 10.453 42.451 1.00 26.03 101 SER F N 1
ATOM 9953 C CA . SER F 1 104 ? -76.040 10.767 42.982 1.00 26.72 101 SER F CA 1
ATOM 9954 C C . SER F 1 104 ? -76.110 10.571 44.505 1.00 26.46 101 SER F C 1
ATOM 9955 O O . SER F 1 104 ? -76.831 11.344 45.149 1.00 26.42 101 SER F O 1
ATOM 9958 N N . LEU F 1 105 ? -75.372 9.614 45.079 1.00 24.83 102 LEU F N 1
ATOM 9959 C CA . LEU F 1 105 ? -75.472 9.417 46.553 1.00 25.27 102 LEU F CA 1
ATOM 9960 C C . LEU F 1 105 ? -74.253 10.013 47.273 1.00 25.30 102 LEU F C 1
ATOM 9961 O O . LEU F 1 105 ? -74.208 9.900 48.520 1.00 25.55 102 LEU F O 1
ATOM 9966 N N . ASN F 1 106 ? -73.323 10.627 46.534 1.00 25.17 103 ASN F N 1
ATOM 9967 C CA . ASN F 1 106 ? -72.075 11.201 47.118 1.00 26.02 103 ASN F CA 1
ATOM 9968 C C . ASN F 1 106 ? -71.396 10.119 47.973 1.00 24.84 103 ASN F C 1
ATOM 9969 O O . ASN F 1 106 ? -71.162 10.362 49.183 1.00 25.21 103 ASN F O 1
ATOM 9974 N N . LEU F 1 107 ? -71.081 8.967 47.362 1.00 22.59 104 LEU F N 1
ATOM 9975 C CA . LEU F 1 107 ? -70.484 7.826 48.106 1.00 21.42 104 LEU F CA 1
ATOM 9976 C C . LEU F 1 107 ? -68.981 8.009 48.314 1.00 20.40 104 LEU F C 1
ATOM 9977 O O . LEU F 1 107 ? -68.293 8.481 47.404 1.00 19.01 104 LEU F O 1
ATOM 9982 N N . ASN F 1 108 ? -68.519 7.599 49.487 1.00 20.47 105 ASN F N 1
ATOM 9983 C CA . ASN F 1 108 ? -67.075 7.585 49.823 1.00 20.32 105 ASN F CA 1
ATOM 9984 C C . ASN F 1 108 ? -66.548 6.244 49.299 1.00 18.87 105 ASN F C 1
ATOM 9985 O O . ASN F 1 108 ? -66.362 5.298 50.100 1.00 18.23 105 ASN F O 1
ATOM 9990 N N . LEU F 1 109 ? -66.351 6.162 47.983 1.00 18.73 106 LEU F N 1
ATOM 9991 C CA . LEU F 1 109 ? -66.007 4.881 47.312 1.00 17.83 106 LEU F CA 1
ATOM 9992 C C . LEU F 1 109 ? -64.540 4.510 47.555 1.00 18.49 106 LEU F C 1
ATOM 9993 O O . LEU F 1 109 ? -63.675 5.359 47.309 1.00 17.76 106 LEU F O 1
ATOM 9998 N N . LYS F 1 110 ? -64.299 3.274 48.012 1.00 17.82 107 LYS F N 1
ATOM 9999 C CA . LYS F 1 110 ? -62.933 2.742 48.259 1.00 17.96 107 LYS F CA 1
ATOM 10000 C C . LYS F 1 110 ? -62.752 1.547 47.322 1.00 17.06 107 LYS F C 1
ATOM 10001 O O . LYS F 1 110 ? -63.378 0.487 47.575 1.00 17.06 107 LYS F O 1
ATOM 10007 N N . VAL F 1 111 ? -61.938 1.720 46.283 1.00 16.82 108 VAL F N 1
ATOM 10008 C CA . VAL F 1 111 ? -61.745 0.660 45.254 1.00 16.70 108 VAL F CA 1
ATOM 10009 C C . VAL F 1 111 ? -60.547 -0.223 45.612 1.00 16.71 108 VAL F C 1
ATOM 10010 O O . VAL F 1 111 ? -59.449 0.312 45.864 1.00 16.22 108 VAL F O 1
ATOM 10014 N N . TYR F 1 112 ? -60.767 -1.533 45.589 1.00 16.69 109 TYR F N 1
ATOM 10015 C CA . TYR F 1 112 ? -59.718 -2.552 45.863 1.00 17.41 109 TYR F CA 1
ATOM 10016 C C . TYR F 1 112 ? -59.671 -3.533 44.687 1.00 16.54 109 TYR F C 1
ATOM 10017 O O . TYR F 1 112 ? -60.718 -3.793 44.063 1.00 16.36 109 TYR F O 1
ATOM 10026 N N . ARG F 1 113 ? -58.474 -4.032 44.389 1.00 16.87 110 ARG F N 1
ATOM 10027 C CA . ARG F 1 113 ? -58.253 -4.974 43.266 1.00 16.84 110 ARG F CA 1
ATOM 10028 C C . ARG F 1 113 ? -56.914 -5.682 43.468 1.00 18.29 110 ARG F C 1
ATOM 10029 O O . ARG F 1 113 ? -56.153 -5.280 44.384 1.00 17.48 110 ARG F O 1
ATOM 10037 N N . ALA F 1 114 ? -56.626 -6.671 42.616 1.00 18.21 111 ALA F N 1
ATOM 10038 C CA . ALA F 1 114 ? -55.331 -7.385 42.644 1.00 17.91 111 ALA F CA 1
ATOM 10039 C C . ALA F 1 114 ? -54.193 -6.410 42.320 1.00 18.48 111 ALA F C 1
ATOM 10040 O O . ALA F 1 114 ? -54.446 -5.372 41.659 1.00 18.26 111 ALA F O 1
ATOM 10042 N N . ASN F 1 115 ? -52.971 -6.742 42.742 1.00 20.10 112 ASN F N 1
ATOM 10043 C CA . ASN F 1 115 ? -51.789 -5.897 42.423 1.00 20.83 112 ASN F CA 1
ATOM 10044 C C . ASN F 1 115 ? -51.520 -5.961 40.916 1.00 19.85 112 ASN F C 1
ATOM 10045 O O . ASN F 1 115 ? -50.822 -5.060 40.392 1.00 19.78 112 ASN F O 1
ATOM 10050 N N . GLU F 1 116 ? -52.016 -7.007 40.251 1.00 18.82 113 GLU F N 1
ATOM 10051 C CA . GLU F 1 116 ? -51.788 -7.166 38.792 1.00 19.93 113 GLU F CA 1
ATOM 10052 C C . GLU F 1 116 ? -53.089 -6.860 38.052 1.00 18.08 113 GLU F C 1
ATOM 10053 O O . GLU F 1 116 ? -54.120 -7.411 38.438 1.00 18.40 113 GLU F O 1
ATOM 10059 N N . SER F 1 117 ? -53.011 -6.028 37.017 1.00 16.90 114 SER F N 1
ATOM 10060 C CA . SER F 1 117 ? -54.189 -5.693 36.182 1.00 16.45 114 SER F CA 1
ATOM 10061 C C . SER F 1 117 ? -54.687 -6.932 35.420 1.00 16.57 114 SER F C 1
ATOM 10062 O O . SER F 1 117 ? -53.953 -7.934 35.344 1.00 16.14 114 SER F O 1
ATOM 10065 N N . ALA F 1 118 ? -55.897 -6.844 34.860 1.00 16.17 115 ALA F N 1
ATOM 10066 C CA . ALA F 1 118 ? -56.487 -7.929 34.042 1.00 17.06 115 ALA F CA 1
ATOM 10067 C C . ALA F 1 118 ? -55.515 -8.388 32.939 1.00 17.46 115 ALA F C 1
ATOM 10068 O O . ALA F 1 118 ? -55.315 -9.610 32.785 1.00 18.08 115 ALA F O 1
ATOM 10070 N N . ASN F 1 119 ? -54.889 -7.461 32.213 1.00 17.05 116 ASN F N 1
ATOM 10071 C CA . ASN F 1 119 ? -53.983 -7.884 31.110 1.00 17.05 116 ASN F CA 1
ATOM 10072 C C . ASN F 1 119 ? -52.725 -8.554 31.680 1.00 17.30 116 ASN F C 1
ATOM 10073 O O . ASN F 1 119 ? -52.236 -9.491 31.048 1.00 17.36 116 ASN F O 1
ATOM 10078 N N . TRP F 1 120 ? -52.238 -8.098 32.834 1.00 16.61 117 TRP F N 1
ATOM 10079 C CA . TRP F 1 120 ? -51.054 -8.720 33.472 1.00 17.21 117 TRP F CA 1
ATOM 10080 C C . TRP F 1 120 ? -51.408 -10.159 33.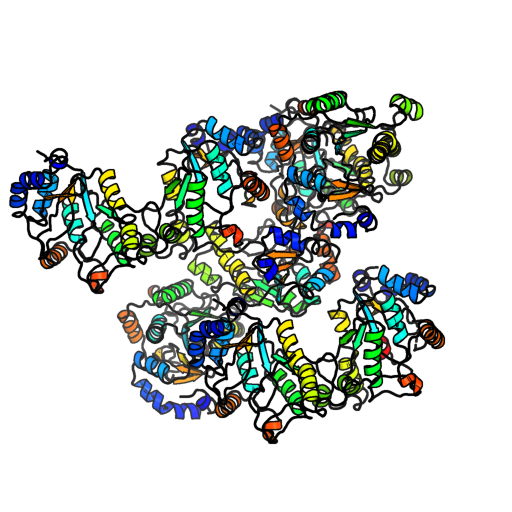875 1.00 17.26 117 TRP F C 1
ATOM 10081 O O . TRP F 1 120 ? -50.592 -11.052 33.630 1.00 17.19 117 TRP F O 1
ATOM 10092 N N . GLN F 1 121 ? -52.575 -10.354 34.501 1.00 17.11 118 GLN F N 1
ATOM 10093 C CA . GLN F 1 121 ? -53.025 -11.707 34.934 1.00 17.99 118 GLN F CA 1
ATOM 10094 C C . GLN F 1 121 ? -53.133 -12.652 33.734 1.00 19.18 118 GLN F C 1
ATOM 10095 O O . GLN F 1 121 ? -52.703 -13.812 33.867 1.00 19.85 118 GLN F O 1
ATOM 10101 N N . GLU F 1 122 ? -53.705 -12.180 32.621 1.00 19.31 119 GLU F N 1
ATOM 10102 C CA . GLU F 1 122 ? -53.845 -13.022 31.397 1.00 20.51 119 GLU F CA 1
ATOM 10103 C C . GLU F 1 122 ? -52.451 -13.338 30.828 1.00 21.23 119 GLU F C 1
ATOM 10104 O O . GLU F 1 122 ? -52.258 -14.458 30.327 1.00 21.90 119 GLU F O 1
ATOM 10110 N N . ALA F 1 123 ? -51.516 -12.390 30.907 1.00 21.19 120 ALA F N 1
ATOM 10111 C CA . ALA F 1 123 ? -50.140 -12.641 30.418 1.00 21.67 120 ALA F CA 1
ATOM 10112 C C . ALA F 1 123 ? -49.493 -13.720 31.292 1.00 22.56 120 ALA F C 1
ATOM 10113 O O . ALA F 1 123 ? -48.678 -14.507 30.784 1.00 22.70 120 ALA F O 1
ATOM 10115 N N . ARG F 1 124 ? -49.835 -13.737 32.572 1.00 23.19 121 ARG F N 1
ATOM 10116 C CA . ARG F 1 124 ? -49.224 -14.729 33.491 1.00 24.91 121 ARG F CA 1
ATOM 10117 C C . ARG F 1 124 ? -49.889 -16.103 33.449 1.00 26.02 121 ARG F C 1
ATOM 10118 O O . ARG F 1 124 ? -49.149 -17.101 33.487 1.00 24.78 121 ARG F O 1
ATOM 10126 N N . TYR F 1 125 ? -51.223 -16.139 33.382 1.00 24.52 122 TYR F N 1
ATOM 10127 C CA . TYR F 1 125 ? -51.935 -17.426 33.576 1.00 26.46 122 TYR F CA 1
ATOM 10128 C C . TYR F 1 125 ? -52.881 -17.795 32.438 1.00 26.34 122 TYR F C 1
ATOM 10129 O O . TYR F 1 125 ? -53.459 -18.898 32.523 1.00 27.42 122 TYR F O 1
ATOM 10138 N N . GLY F 1 126 ? -53.001 -16.961 31.407 1.00 25.07 123 GLY F N 1
ATOM 10139 C CA . GLY F 1 126 ? -54.050 -17.219 30.400 1.00 25.28 123 GLY F CA 1
ATOM 10140 C C . GLY F 1 126 ? -55.385 -16.787 30.998 1.00 24.09 123 GLY F C 1
ATOM 10141 O O . GLY F 1 126 ? -55.353 -15.965 31.927 1.00 23.72 123 GLY F O 1
ATOM 10142 N N . LYS F 1 127 ? -56.502 -17.369 30.559 1.00 24.23 124 LYS F N 1
ATOM 10143 C CA . LYS F 1 127 ? -57.846 -16.980 31.080 1.00 23.59 124 LYS F CA 1
ATOM 10144 C C . LYS F 1 127 ? -58.269 -17.986 32.162 1.00 22.33 124 LYS F C 1
ATOM 10145 O O . LYS F 1 127 ? -58.754 -19.078 31.811 1.00 22.42 124 LYS F O 1
ATOM 10151 N N . LEU F 1 128 ? -58.093 -17.604 33.431 1.00 20.99 125 LEU F N 1
ATOM 10152 C CA . LEU F 1 128 ? -58.365 -18.490 34.593 1.00 21.63 125 LEU F CA 1
ATOM 10153 C C . LEU F 1 128 ? -59.814 -18.989 34.606 1.00 21.84 125 LEU F C 1
ATOM 10154 O O . LEU F 1 128 ? -60.004 -20.140 34.997 1.00 21.77 125 LEU F O 1
ATOM 10159 N N . TRP F 1 129 ? -60.775 -18.173 34.163 1.00 21.72 126 TRP F N 1
ATOM 10160 C CA . TRP F 1 129 ? -62.206 -18.590 34.168 1.00 22.33 126 TRP F CA 1
ATOM 10161 C C . TRP F 1 129 ? -62.451 -19.726 33.166 1.00 24.52 126 TRP F C 1
ATOM 10162 O O . TRP F 1 129 ? -63.524 -20.368 33.254 1.00 24.34 126 TRP F O 1
ATOM 10173 N N . GLU F 1 130 ? -61.511 -19.967 32.247 1.00 24.48 127 GLU F N 1
ATOM 10174 C CA . GLU F 1 130 ? -61.671 -21.077 31.269 1.00 26.40 127 GLU F CA 1
ATOM 10175 C C . GLU F 1 130 ? -60.927 -22.320 31.765 1.00 26.49 127 GLU F C 1
ATOM 10176 O O . GLU F 1 130 ? -60.901 -23.303 31.023 1.00 27.85 127 GLU F O 1
ATOM 10182 N N . GLN F 1 131 ? -60.397 -22.308 32.990 1.00 25.21 128 GLN F N 1
ATOM 10183 C CA . GLN F 1 131 ? -59.558 -23.459 33.429 1.00 26.23 128 GLN F CA 1
ATOM 10184 C C . GLN F 1 131 ? -60.250 -24.287 34.527 1.00 26.46 128 GLN F C 1
ATOM 10185 O O . GLN F 1 131 ? -59.541 -24.830 35.387 1.00 27.14 128 GLN F O 1
ATOM 10191 N N . GLY F 1 132 ? -61.581 -24.380 34.485 1.00 25.82 129 GLY F N 1
ATOM 10192 C CA . GLY F 1 132 ? -62.338 -25.243 35.417 1.00 26.11 129 GLY F CA 1
ATOM 10193 C C . GLY F 1 132 ? -62.252 -24.812 36.873 1.00 24.70 129 GLY F C 1
ATOM 10194 O O . GLY F 1 132 ? -61.775 -23.690 37.163 1.00 23.23 129 GLY F O 1
ATOM 10195 N N . ILE F 1 133 ? -62.690 -25.705 37.758 1.00 24.89 130 ILE F N 1
ATOM 10196 C CA . ILE F 1 133 ? -62.717 -25.450 39.226 1.00 24.38 130 ILE F CA 1
ATOM 10197 C C . ILE F 1 133 ? -61.403 -24.815 39.711 1.00 23.23 130 ILE F C 1
ATOM 10198 O O . ILE F 1 133 ? -61.478 -23.773 40.396 1.00 21.67 130 ILE F O 1
ATOM 10203 N N . GLU F 1 134 ? -60.258 -25.402 39.360 1.00 30.92 131 GLU F N 1
ATOM 10204 C CA . GLU F 1 134 ? -58.946 -24.903 39.855 1.00 31.35 131 GLU F CA 1
ATOM 10205 C C . GLU F 1 134 ? -58.723 -23.458 39.384 1.00 28.69 131 GLU F C 1
ATOM 10206 O O . GLU F 1 134 ? -58.341 -22.619 40.209 1.00 27.91 131 GLU F O 1
ATOM 10212 N N . GLY F 1 135 ? -58.970 -23.185 38.105 1.00 27.45 132 GLY F N 1
ATOM 10213 C CA . GLY F 1 135 ? -58.778 -21.831 37.553 1.00 25.86 132 GLY F CA 1
ATOM 10214 C C . GLY F 1 135 ? -59.698 -20.817 38.208 1.00 24.52 132 GLY F C 1
ATOM 10215 O O . GLY F 1 135 ? -59.217 -19.747 38.597 1.00 23.59 132 GLY F O 1
ATOM 10216 N N . ILE F 1 136 ? -60.978 -21.160 38.343 1.00 24.65 133 ILE F N 1
ATOM 10217 C CA . ILE F 1 136 ? -61.985 -20.245 38.951 1.00 23.84 133 ILE F CA 1
ATOM 10218 C C . ILE F 1 136 ? -61.625 -19.959 40.413 1.00 24.17 133 ILE F C 1
ATOM 10219 O O . ILE F 1 136 ? -61.749 -18.794 40.812 1.00 22.79 133 ILE F O 1
ATOM 10224 N N . GLU F 1 137 ? -61.190 -20.971 41.169 1.00 26.22 134 GLU F N 1
ATOM 10225 C CA . GLU F 1 137 ? -60.840 -20.750 42.597 1.00 27.60 134 GLU F CA 1
ATOM 10226 C C . GLU F 1 137 ? -59.671 -19.755 42.666 1.00 26.09 134 GLU F C 1
ATOM 10227 O O . GLU F 1 137 ? -59.735 -18.829 43.467 1.00 24.76 134 GLU F O 1
ATOM 10233 N N . LYS F 1 138 ? -58.662 -19.935 41.816 1.00 25.95 135 LYS F N 1
ATOM 10234 C CA . LYS F 1 138 ? -57.483 -19.032 41.793 1.00 25.62 135 LYS F CA 1
ATOM 10235 C C . LYS F 1 138 ? -57.939 -17.617 41.412 1.00 23.10 135 LYS F C 1
ATOM 10236 O O . LYS F 1 138 ? -57.521 -16.649 42.086 1.00 22.07 135 LYS F O 1
ATOM 10242 N N . TYR F 1 139 ? -58.778 -17.508 40.383 1.00 22.04 136 TYR F N 1
ATOM 10243 C CA . TYR F 1 139 ? -59.310 -16.192 39.938 1.00 20.88 136 TYR F CA 1
ATOM 10244 C C . TYR F 1 139 ? -60.071 -15.515 41.090 1.00 20.62 136 TYR F C 1
ATOM 10245 O O . TYR F 1 139 ? -59.832 -14.327 41.351 1.00 19.89 136 TYR F O 1
ATOM 10254 N N . ASN F 1 140 ? -60.964 -16.257 41.757 1.00 21.61 137 ASN F N 1
ATOM 10255 C CA . ASN F 1 140 ? -61.786 -15.701 42.872 1.00 21.81 137 ASN F CA 1
ATOM 10256 C C . ASN F 1 140 ? -60.888 -15.226 44.016 1.00 22.30 137 ASN F C 1
ATOM 10257 O O . ASN F 1 140 ? -61.161 -14.147 44.568 1.00 22.01 137 ASN F O 1
ATOM 10262 N N . LYS F 1 141 ? -59.862 -15.991 44.369 1.00 23.90 138 LYS F N 1
ATOM 10263 C CA . LYS F 1 141 ? -58.998 -15.563 45.497 1.00 24.99 138 LYS F CA 1
ATOM 10264 C C . LYS F 1 141 ? -58.250 -14.279 45.120 1.00 24.05 138 LYS F C 1
ATOM 10265 O O . LYS F 1 141 ? -58.187 -13.367 45.955 1.00 23.70 138 LYS F O 1
ATOM 10271 N N . LEU F 1 142 ? -57.754 -14.203 43.888 1.00 23.37 139 LEU F N 1
ATOM 10272 C CA . LEU F 1 142 ? -56.953 -13.047 43.408 1.00 23.09 139 LEU F CA 1
ATOM 10273 C C . LEU F 1 142 ? -57.788 -11.768 43.230 1.00 21.47 139 LEU F C 1
ATOM 10274 O O . LEU F 1 142 ? -57.277 -10.671 43.598 1.00 20.34 139 LEU F O 1
ATOM 10279 N N . ASN F 1 143 ? -59.018 -11.900 42.710 1.00 20.85 140 ASN F N 1
ATOM 10280 C CA . ASN F 1 143 ? -59.826 -10.721 42.287 1.00 20.14 140 ASN F CA 1
ATOM 10281 C C . ASN F 1 143 ? -61.039 -10.434 43.177 1.00 21.10 140 ASN F C 1
ATOM 10282 O O . ASN F 1 143 ? -61.668 -9.382 42.937 1.00 21.36 140 ASN F O 1
ATOM 10287 N N . LYS F 1 144 ? -61.340 -11.286 44.160 1.00 22.46 141 LYS F N 1
ATOM 10288 C CA . LYS F 1 144 ? -62.527 -11.037 45.023 1.00 23.24 141 LYS F CA 1
ATOM 10289 C C . LYS F 1 144 ? -62.171 -11.205 46.506 1.00 24.02 141 LYS F C 1
ATOM 10290 O O . LYS F 1 144 ? -62.388 -10.256 47.277 1.00 24.85 141 LYS F O 1
ATOM 10296 N N . VAL F 1 145 ? -61.614 -12.350 46.887 1.00 25.14 142 VAL F N 1
ATOM 10297 C CA . VAL F 1 145 ? -61.380 -12.635 48.336 1.00 25.79 142 VAL F CA 1
ATOM 10298 C C . VAL F 1 145 ? -60.237 -11.788 48.914 1.00 25.57 142 VAL F C 1
ATOM 10299 O O . VAL F 1 145 ? -60.484 -11.079 49.932 1.00 25.41 142 VAL F O 1
ATOM 10303 N N . GLU F 1 146 ? -59.029 -11.897 48.351 1.00 24.64 143 GLU F N 1
ATOM 10304 C CA . GLU F 1 146 ? -57.868 -11.154 48.906 1.00 24.59 143 GLU F CA 1
ATOM 10305 C C . GLU F 1 146 ? -58.176 -9.653 48.915 1.00 22.84 143 GLU F C 1
ATOM 10306 O O . GLU F 1 146 ? -57.998 -9.012 49.943 1.00 22.49 143 GLU F O 1
ATOM 10312 N N . PRO F 1 147 ? -58.660 -9.026 47.818 1.00 21.44 144 PRO F N 1
ATOM 10313 C CA . PRO F 1 147 ? -58.959 -7.591 47.852 1.00 21.00 144 PRO F CA 1
ATOM 10314 C C . PRO F 1 147 ? -59.951 -7.201 48.961 1.00 21.51 144 PRO F C 1
ATOM 10315 O O . PRO F 1 147 ? -59.735 -6.171 49.593 1.00 21.12 144 PRO F O 1
ATOM 10319 N N . MET F 1 148 ? -60.991 -8.013 49.179 1.00 22.80 145 MET F N 1
ATOM 10320 C CA . MET F 1 148 ? -61.975 -7.720 50.257 1.00 24.13 145 MET F CA 1
ATOM 10321 C C . MET F 1 148 ? -61.286 -7.844 51.627 1.00 25.08 145 MET F C 1
ATOM 10322 O O . MET F 1 148 ? -61.485 -6.947 52.463 1.00 24.71 145 MET F O 1
ATOM 10327 N N . ARG F 1 149 ? -60.498 -8.900 51.850 1.00 26.99 146 ARG F N 1
ATOM 10328 C CA . ARG F 1 149 ? -59.791 -9.066 53.154 1.00 29.05 146 ARG F CA 1
ATOM 10329 C C . ARG F 1 149 ? -58.866 -7.866 53.409 1.00 27.57 146 ARG F C 1
ATOM 10330 O O . ARG F 1 149 ? -58.875 -7.345 54.539 1.00 26.11 146 ARG F O 1
ATOM 10338 N N . ARG F 1 150 ? -58.102 -7.443 52.396 1.00 24.89 147 ARG F N 1
ATOM 10339 C CA . ARG F 1 150 ? -57.191 -6.272 52.523 1.00 24.43 147 ARG F CA 1
ATOM 10340 C C . ARG F 1 150 ? -58.002 -4.991 52.800 1.00 22.70 147 ARG F C 1
ATOM 10341 O O . ARG F 1 150 ? -57.562 -4.181 53.640 1.00 22.46 147 ARG F O 1
ATOM 10349 N N . ALA F 1 151 ? -59.147 -4.821 52.140 1.00 21.50 148 ALA F N 1
ATOM 10350 C CA . ALA F 1 151 ? -60.001 -3.629 52.368 1.00 21.29 148 ALA F CA 1
ATOM 10351 C C . ALA F 1 151 ? -60.440 -3.576 53.837 1.00 21.62 148 ALA F C 1
ATOM 10352 O O . ALA F 1 151 ? -60.258 -2.518 54.468 1.00 21.36 148 ALA F O 1
ATOM 10354 N N . LEU F 1 152 ? -60.962 -4.695 54.357 1.00 22.09 149 LEU F N 1
ATOM 10355 C CA . LEU F 1 152 ? -61.455 -4.751 55.761 1.00 23.07 149 LEU F CA 1
ATOM 10356 C C . LEU F 1 152 ? -60.323 -4.364 56.717 1.00 23.97 149 LEU F C 1
ATOM 10357 O O . LEU F 1 152 ? -60.598 -3.575 57.658 1.00 24.05 149 LEU F O 1
ATOM 10362 N N . ASN F 1 153 ? -59.109 -4.877 56.484 1.00 24.51 150 ASN F N 1
ATOM 10363 C CA . ASN F 1 153 ? -57.946 -4.546 57.346 1.00 25.98 150 ASN F CA 1
ATOM 10364 C C . ASN F 1 153 ? -57.543 -3.078 57.173 1.00 25.05 150 ASN F C 1
ATOM 10365 O O . ASN F 1 153 ? -57.404 -2.393 58.197 1.00 25.24 150 ASN F O 1
ATOM 10370 N N . GLU F 1 154 ? -57.353 -2.613 55.933 1.00 24.04 151 GLU F N 1
ATOM 10371 C CA . GLU F 1 154 ? -56.865 -1.221 55.718 1.00 23.95 151 GLU F CA 1
ATOM 10372 C C . GLU F 1 154 ? -57.866 -0.173 56.210 1.00 22.49 151 GLU F C 1
ATOM 10373 O O . GLU F 1 154 ? -57.409 0.892 56.660 1.00 22.42 151 GLU F O 1
ATOM 10379 N N . LEU F 1 155 ? -59.171 -0.429 56.066 1.00 21.14 152 LEU F N 1
ATOM 10380 C CA . LEU F 1 155 ? -60.198 0.550 56.522 1.00 20.66 152 LEU F CA 1
ATOM 10381 C C . LEU F 1 155 ? -60.517 0.357 58.017 1.00 21.12 152 LEU F C 1
ATOM 10382 O O . LEU F 1 155 ? -61.377 1.097 58.534 1.00 20.94 152 LEU F O 1
ATOM 10387 N N . ASN F 1 156 ? -59.793 -0.542 58.703 1.00 21.75 153 ASN F N 1
ATOM 10388 C CA . ASN F 1 156 ? -59.985 -0.782 60.161 1.00 22.82 153 ASN F CA 1
ATOM 10389 C C . ASN F 1 156 ? -61.459 -1.081 60.452 1.00 22.72 153 ASN F C 1
ATOM 10390 O O . ASN F 1 156 ? -61.974 -0.602 61.478 1.00 22.80 153 ASN F O 1
ATOM 10395 N N . VAL F 1 157 ? -62.079 -1.895 59.602 1.00 22.25 154 VAL F N 1
ATOM 10396 C CA . VAL F 1 157 ? -63.531 -2.196 59.751 1.00 22.65 154 VAL F CA 1
ATOM 10397 C C . VAL F 1 157 ? -63.763 -3.143 60.935 1.00 24.23 154 VAL F C 1
ATOM 10398 O O . VAL F 1 157 ? -63.092 -4.169 61.010 1.00 24.78 154 VAL F O 1
ATOM 10402 N N . LYS F 1 158 ? -64.724 -2.803 61.794 1.00 25.72 155 LYS F N 1
ATOM 10403 C CA . LYS F 1 158 ? -65.146 -3.679 62.919 1.00 28.05 155 LYS F CA 1
ATOM 10404 C C . LYS F 1 158 ? -66.615 -4.047 62.696 1.00 27.54 155 LYS F C 1
ATOM 10405 O O . LYS F 1 158 ? -67.070 -5.061 63.276 1.00 28.19 155 LYS F O 1
ATOM 10411 N N . THR F 1 159 ? -67.329 -3.200 61.948 1.00 26.17 156 THR F N 1
ATOM 10412 C CA . THR F 1 159 ? -68.748 -3.455 61.604 1.00 26.22 156 THR F CA 1
ATOM 10413 C C . THR F 1 159 ? -68.900 -3.380 60.090 1.00 24.86 156 THR F C 1
ATOM 10414 O O . THR F 1 159 ? -68.772 -2.270 59.518 1.00 23.51 156 THR F O 1
ATOM 10418 N N . TRP F 1 160 ? -69.177 -4.540 59.499 1.00 24.84 157 TRP F N 1
ATOM 10419 C CA . TRP F 1 160 ? -69.321 -4.701 58.038 1.00 24.43 157 TRP F CA 1
ATOM 10420 C C . TRP F 1 160 ? -70.794 -4.861 57.647 1.00 24.60 157 TRP F C 1
ATOM 10421 O O . TRP F 1 160 ? -71.383 -5.904 57.997 1.00 25.18 157 TRP F O 1
ATOM 10432 N N . PHE F 1 161 ? -71.358 -3.836 56.992 1.00 24.03 158 PHE F N 1
ATOM 10433 C CA . PHE F 1 161 ? -72.759 -3.868 56.483 1.00 24.41 158 PHE F CA 1
ATOM 10434 C C . PHE F 1 161 ? -72.776 -4.578 55.126 1.00 24.23 158 PHE F C 1
ATOM 10435 O O . PHE F 1 161 ? -71.976 -4.209 54.242 1.00 22.93 158 PHE F O 1
ATOM 10443 N N . SER F 1 162 ? -73.705 -5.522 54.952 1.00 25.51 159 SER F N 1
ATOM 10444 C CA . SER F 1 162 ? -73.859 -6.319 53.709 1.00 25.79 159 SER F CA 1
ATOM 10445 C C . SER F 1 162 ? -75.346 -6.419 53.341 1.00 26.58 159 SER F C 1
ATOM 10446 O O . SER F 1 162 ? -76.195 -6.465 54.270 1.00 26.72 159 SER F O 1
ATOM 10449 N N . GLY F 1 163 ? -75.631 -6.447 52.037 1.00 26.61 160 GLY F N 1
ATOM 10450 C CA . GLY F 1 163 ? -77.013 -6.546 51.526 1.00 28.31 160 GLY F CA 1
ATOM 10451 C C . GLY F 1 163 ? -77.477 -7.980 51.318 1.00 29.59 160 GLY F C 1
ATOM 10452 O O . GLY F 1 163 ? -78.461 -8.157 50.575 1.00 30.84 160 GLY F O 1
ATOM 10453 N N . LEU F 1 164 ? -76.822 -8.970 51.938 1.00 31.18 161 LEU F N 1
ATOM 10454 C CA . LEU F 1 164 ? -77.255 -10.389 51.782 1.00 33.82 161 LEU F CA 1
ATOM 10455 C C . LEU F 1 164 ? -78.715 -10.532 52.211 1.00 34.70 161 LEU F C 1
ATOM 10456 O O . LEU F 1 164 ? -79.091 -9.888 53.203 1.00 32.86 161 LEU F O 1
ATOM 10461 N N . ARG F 1 165 ? -79.476 -11.375 51.499 1.00 36.31 162 ARG F N 1
ATOM 10462 C CA . ARG F 1 165 ? -80.901 -11.645 51.835 1.00 38.96 162 ARG F CA 1
ATOM 10463 C C . ARG F 1 165 ? -81.115 -13.167 51.866 1.00 40.73 162 ARG F C 1
ATOM 10464 O O . ARG F 1 165 ? -80.517 -13.862 51.028 1.00 40.07 162 ARG F O 1
ATOM 10472 N N . ARG F 1 166 ? -81.907 -13.646 52.829 1.00 44.12 163 ARG F N 1
ATOM 10473 C CA . ARG F 1 166 ? -82.234 -15.093 52.994 1.00 47.80 163 ARG F CA 1
ATOM 10474 C C . ARG F 1 166 ? -82.900 -15.629 51.722 1.00 50.85 163 ARG F C 1
ATOM 10475 O O . ARG F 1 166 ? -82.648 -16.788 51.369 1.00 51.45 163 ARG F O 1
ATOM 10483 N N . GLU F 1 167 ? -83.702 -14.791 51.062 1.00 52.06 164 GLU F N 1
ATOM 10484 C CA . GLU F 1 167 ? -84.433 -15.162 49.819 1.00 59.10 164 GLU F CA 1
ATOM 10485 C C . GLU F 1 167 ? -83.424 -15.550 48.726 1.00 64.21 164 GLU F C 1
ATOM 10486 O O . GLU F 1 167 ? -83.661 -16.565 48.043 1.00 65.09 164 GLU F O 1
ATOM 10492 N N . GLN F 1 168 ? -82.340 -14.774 48.585 1.00 69.31 165 GLN F N 1
ATOM 10493 C CA . GLN F 1 168 ? -81.271 -14.984 47.563 1.00 74.66 165 GLN F CA 1
ATOM 10494 C C . GLN F 1 168 ? -80.508 -16.292 47.808 1.00 79.58 165 GLN F C 1
ATOM 10495 O O . GLN F 1 168 ? -80.053 -16.897 46.817 1.00 83.31 165 GLN F O 1
ATOM 10501 N N . SER F 1 169 ? -80.353 -16.691 49.074 1.00 86.71 166 SER F N 1
ATOM 10502 C CA . SER F 1 169 ? -79.604 -17.925 49.434 1.00 92.40 166 SER F CA 1
ATOM 10503 C C . SER F 1 169 ? -80.552 -18.943 50.083 1.00 98.46 166 SER F C 1
ATOM 10504 O O . SER F 1 169 ? -80.493 -19.098 51.318 1.00 101.51 166 SER F O 1
ATOM 10507 N N . GLN F 1 170 ? -81.390 -19.603 49.273 1.00 106.34 167 GLN F N 1
ATOM 10508 C CA . GLN F 1 170 ? -82.353 -20.627 49.773 1.00 113.10 167 GLN F CA 1
ATOM 10509 C C . GLN F 1 170 ? -81.568 -21.840 50.300 1.00 119.12 167 GLN F C 1
ATOM 10510 O O . GLN F 1 170 ? -82.174 -22.684 50.997 1.00 122.26 167 GLN F O 1
ATOM 10516 N N . SER F 1 171 ? -80.268 -21.912 49.980 1.00 119.05 168 SER F N 1
ATOM 10517 C CA . SER F 1 171 ? -79.375 -23.003 50.457 1.00 115.50 168 SER F CA 1
ATOM 10518 C C . SER F 1 171 ? -79.085 -22.810 51.953 1.00 111.68 168 SER F C 1
ATOM 10519 O O . SER F 1 171 ? -78.592 -23.761 52.592 1.00 109.85 168 SER F O 1
ATOM 10522 N N . ARG F 1 172 ? -79.376 -21.613 52.473 1.00 109.11 169 ARG F N 1
ATOM 10523 C CA . ARG F 1 172 ? -79.165 -21.282 53.907 1.00 108.63 169 ARG F CA 1
ATOM 10524 C C . ARG F 1 172 ? -80.021 -20.045 54.231 1.00 104.65 169 ARG F C 1
ATOM 10525 O O . ARG F 1 172 ? -79.505 -18.913 54.106 1.00 107.00 169 ARG F O 1
ATOM 10533 N N . ALA F 1 173 ? -81.294 -20.263 54.594 1.00 98.55 170 ALA F N 1
ATOM 10534 C CA . ALA F 1 173 ? -82.247 -19.175 54.935 1.00 88.73 170 ALA F CA 1
ATOM 10535 C C . ALA F 1 173 ? -82.183 -18.860 56.439 1.00 85.35 170 ALA F C 1
ATOM 10536 O O . ALA F 1 173 ? -83.114 -18.193 56.943 1.00 83.27 170 ALA F O 1
ATOM 10538 N N . GLY F 1 174 ? -81.130 -19.329 57.123 1.00 79.18 171 GLY F N 1
ATOM 10539 C CA . GLY F 1 174 ? -80.937 -19.077 58.566 1.00 73.30 171 GLY F CA 1
ATOM 10540 C C . GLY F 1 174 ? -79.840 -18.053 58.823 1.00 66.98 171 GLY F C 1
ATOM 10541 O O . GLY F 1 174 ? -79.166 -18.168 59.863 1.00 67.94 171 GLY F O 1
ATOM 10542 N N . LEU F 1 175 ? -79.656 -17.104 57.896 1.00 58.56 172 LEU F N 1
ATOM 10543 C CA . LEU F 1 175 ? -78.650 -16.013 58.043 1.00 52.57 172 LEU F CA 1
ATOM 10544 C C . LEU F 1 175 ? -79.117 -15.058 59.131 1.00 46.70 172 LEU F C 1
ATOM 10545 O O . LEU F 1 175 ? -80.169 -14.445 58.990 1.00 44.26 172 LEU F O 1
ATOM 10550 N N . PRO F 1 176 ? -78.377 -14.918 60.252 1.00 46.81 173 PRO F N 1
ATOM 10551 C CA . PRO F 1 176 ? -78.759 -13.982 61.304 1.00 45.33 173 PRO F CA 1
ATOM 10552 C C . PRO F 1 176 ? -78.410 -12.541 60.912 1.00 42.02 173 PRO F C 1
ATOM 10553 O O . PRO F 1 176 ? -77.528 -12.362 60.089 1.00 40.87 173 PRO F O 1
ATOM 10557 N N . ILE F 1 177 ? -79.112 -11.571 61.501 1.00 40.37 174 ILE F N 1
ATOM 10558 C CA . ILE F 1 177 ? -78.855 -10.127 61.237 1.00 38.88 174 ILE F CA 1
ATOM 10559 C C . ILE F 1 177 ? -77.448 -9.773 61.735 1.00 37.85 174 ILE F C 1
ATOM 10560 O O . ILE F 1 177 ? -76.717 -9.091 60.991 1.00 36.23 174 ILE F O 1
ATOM 10565 N N . LEU F 1 178 ? -77.100 -10.226 62.945 1.00 38.07 175 LEU F N 1
ATOM 10566 C CA . LEU F 1 178 ? -75.785 -9.921 63.578 1.00 37.53 175 LEU F CA 1
ATOM 10567 C C . LEU F 1 178 ? -75.033 -11.216 63.895 1.00 38.33 175 LEU F C 1
ATOM 10568 O O . LEU F 1 178 ? -75.602 -12.097 64.572 1.00 39.35 175 LEU F O 1
ATOM 10573 N N . SER F 1 179 ? -73.792 -11.312 63.418 1.00 38.29 176 SER F N 1
ATOM 10574 C CA . SER F 1 179 ? -72.915 -12.478 63.680 1.00 39.19 176 SER F CA 1
ATOM 10575 C C . SER F 1 179 ? -71.465 -12.038 63.493 1.00 39.48 176 SER F C 1
ATOM 10576 O O . SER F 1 179 ? -71.255 -10.878 63.072 1.00 38.21 176 SER F O 1
ATOM 10579 N N . ILE F 1 180 ? -70.521 -12.920 63.817 1.00 41.27 177 ILE F N 1
ATOM 10580 C CA . ILE F 1 180 ? -69.072 -12.628 63.633 1.00 42.87 177 ILE F CA 1
ATOM 10581 C C . ILE F 1 180 ? -68.605 -13.410 62.403 1.00 44.95 177 ILE F C 1
ATOM 10582 O O . ILE F 1 180 ? -68.799 -14.638 62.390 1.00 45.05 177 ILE F O 1
ATOM 10587 N N . GLN F 1 181 ? -68.075 -12.708 61.394 1.00 46.67 178 GLN F N 1
ATOM 10588 C CA . GLN F 1 181 ? -67.542 -13.358 60.166 1.00 49.00 178 GLN F CA 1
ATOM 10589 C C . GLN F 1 181 ? -66.247 -12.633 59.783 1.00 49.08 178 GLN F C 1
ATOM 10590 O O . GLN F 1 181 ? -66.217 -11.388 59.884 1.00 47.06 178 GLN F O 1
ATOM 10596 N N . ASN F 1 182 ? -65.220 -13.391 59.387 1.00 50.89 179 ASN F N 1
ATOM 10597 C CA . ASN F 1 182 ? -63.900 -12.830 58.987 1.00 50.57 179 ASN F CA 1
ATOM 10598 C C . ASN F 1 182 ? -63.320 -11.959 60.113 1.00 48.11 179 ASN F C 1
ATOM 10599 O O . ASN F 1 182 ? -62.577 -11.013 59.790 1.00 48.72 179 ASN F O 1
ATOM 10604 N N . GLY F 1 183 ? -63.653 -12.265 61.372 1.00 45.75 180 GLY F N 1
ATOM 10605 C CA . GLY F 1 183 ? -63.121 -11.537 62.545 1.00 43.73 180 GLY F CA 1
ATOM 10606 C C . GLY F 1 183 ? -63.796 -10.193 62.799 1.00 41.03 180 GLY F C 1
ATOM 10607 O O . GLY F 1 183 ? -63.274 -9.428 63.641 1.00 41.30 180 GLY F O 1
ATOM 10608 N N . VAL F 1 184 ? -64.923 -9.905 62.137 1.00 37.84 181 VAL F N 1
ATOM 10609 C CA . VAL F 1 184 ? -65.612 -8.595 62.353 1.00 35.69 181 VAL F CA 1
ATOM 10610 C C . VAL F 1 184 ? -67.110 -8.828 62.576 1.00 34.71 181 VAL F C 1
ATOM 10611 O O . VAL F 1 184 ? -67.564 -9.955 62.366 1.00 34.46 181 VAL F O 1
ATOM 10615 N N . PHE F 1 185 ? -67.828 -7.795 63.026 1.00 33.69 182 PHE F N 1
ATOM 10616 C CA . PHE F 1 185 ? -69.304 -7.897 63.135 1.00 33.25 182 PHE F CA 1
ATOM 10617 C C . PHE F 1 185 ? -69.880 -7.829 61.718 1.00 32.14 182 PHE F C 1
ATOM 10618 O O . PHE F 1 185 ? -69.600 -6.823 61.016 1.00 31.08 182 PHE F O 1
ATOM 10626 N N . LYS F 1 186 ? -70.600 -8.868 61.288 1.00 32.18 183 LYS F N 1
ATOM 10627 C CA . LYS F 1 186 ? -71.255 -8.786 59.959 1.00 31.39 183 LYS F CA 1
ATOM 10628 C C . LYS F 1 186 ? -72.734 -8.488 60.224 1.00 31.03 183 LYS F C 1
ATOM 10629 O O . LYS F 1 186 ? -73.387 -9.285 60.946 1.00 31.45 183 LYS F O 1
ATOM 10635 N N . PHE F 1 187 ? -73.210 -7.366 59.675 1.00 29.89 184 PHE F N 1
ATOM 10636 C CA . PHE F 1 187 ? -74.578 -6.852 59.915 1.00 30.08 184 PHE F CA 1
ATOM 10637 C C . PHE F 1 187 ? -75.362 -6.855 58.599 1.00 29.47 184 PHE F C 1
ATOM 10638 O O . PHE F 1 187 ? -74.922 -6.204 57.634 1.00 28.59 184 PHE F O 1
ATOM 10646 N N . LEU F 1 188 ? -76.494 -7.568 58.581 1.00 29.82 185 LEU F N 1
ATOM 10647 C CA . LEU F 1 188 ? -77.357 -7.709 57.375 1.00 29.57 185 LEU F CA 1
ATOM 10648 C C . LEU F 1 188 ? -78.702 -7.034 57.636 1.00 30.17 185 LEU F C 1
ATOM 10649 O O . LEU F 1 188 ? -79.649 -7.701 58.029 1.00 30.93 185 LEU F O 1
ATOM 10654 N N . PRO F 1 189 ? -78.846 -5.703 57.435 1.00 29.98 186 PRO F N 1
ATOM 10655 C CA . PRO F 1 189 ? -80.098 -5.013 57.768 1.00 30.91 186 PRO F CA 1
ATOM 10656 C C . PRO F 1 189 ? -81.330 -5.301 56.892 1.00 31.38 186 PRO F C 1
ATOM 10657 O O . PRO F 1 189 ? -82.417 -4.984 57.335 1.00 32.40 186 PRO F O 1
ATOM 10661 N N . VAL F 1 190 ? -81.154 -5.880 55.702 1.00 30.81 187 VAL F N 1
ATOM 10662 C CA . VAL F 1 190 ? -82.311 -6.206 54.808 1.00 31.48 187 VAL F CA 1
ATOM 10663 C C . VAL F 1 190 ? -82.353 -7.725 54.577 1.00 31.74 187 VAL F C 1
ATOM 10664 O O . VAL F 1 190 ? -82.897 -8.155 53.551 1.00 31.77 187 VAL F O 1
ATOM 10668 N N . VAL F 1 191 ? -81.843 -8.503 55.538 1.00 32.16 188 VAL F N 1
ATOM 10669 C CA . VAL F 1 191 ? -81.709 -9.987 55.397 1.00 32.43 188 VAL F CA 1
ATOM 10670 C C . VAL F 1 191 ? -83.082 -10.659 55.238 1.00 33.59 188 VAL F C 1
ATOM 10671 O O . VAL F 1 191 ? -83.133 -11.724 54.595 1.00 33.60 188 VAL F O 1
ATOM 10675 N N . ASP F 1 192 ? -84.141 -10.056 55.778 1.00 34.64 189 ASP F N 1
ATOM 10676 C CA . ASP F 1 192 ? -85.507 -10.650 55.700 1.00 36.06 189 ASP F CA 1
ATOM 10677 C C . ASP F 1 192 ? -86.326 -9.986 54.585 1.00 36.23 189 ASP F C 1
ATOM 10678 O O . ASP F 1 192 ? -87.538 -10.234 54.536 1.00 37.36 189 ASP F O 1
ATOM 10683 N N . TRP F 1 193 ? -85.690 -9.189 53.718 1.00 35.20 190 TRP F N 1
ATOM 10684 C CA . TRP F 1 193 ? -86.409 -8.494 52.612 1.00 35.42 190 TRP F CA 1
ATOM 10685 C C . TRP F 1 193 ? -86.635 -9.421 51.417 1.00 35.53 190 TRP F C 1
ATOM 10686 O O . TRP F 1 193 ? -85.792 -10.305 51.171 1.00 34.92 190 TRP F O 1
ATOM 10697 N N . SER F 1 194 ? -87.761 -9.214 50.726 1.00 36.60 191 SER F N 1
ATOM 10698 C CA . SER F 1 194 ? -88.136 -9.925 49.477 1.00 36.75 191 SER F CA 1
ATOM 10699 C C . SER F 1 194 ? -87.838 -9.000 48.294 1.00 36.04 191 SER F C 1
ATOM 10700 O O . SER F 1 194 ? -87.482 -7.836 48.533 1.0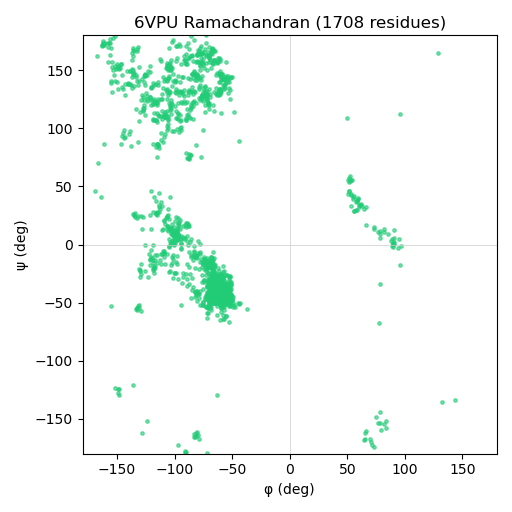0 35.56 191 SER F O 1
ATOM 10703 N N . ASN F 1 195 ? -88.022 -9.489 47.070 1.00 36.23 192 ASN F N 1
ATOM 10704 C CA . ASN F 1 195 ? -87.826 -8.635 45.872 1.00 35.75 192 ASN F CA 1
ATOM 10705 C C . ASN F 1 195 ? -88.842 -7.490 45.918 1.00 36.56 192 ASN F C 1
ATOM 10706 O O . ASN F 1 195 ? -88.488 -6.377 45.493 1.00 36.27 192 ASN F O 1
ATOM 10711 N N . LYS F 1 196 ? -90.044 -7.760 46.442 1.00 37.65 193 LYS F N 1
ATOM 10712 C CA . LYS F 1 196 ? -91.133 -6.748 46.538 1.00 38.70 193 LYS F CA 1
ATOM 10713 C C . LYS F 1 196 ? -90.713 -5.621 47.502 1.00 37.93 193 LYS F C 1
ATOM 10714 O O . LYS F 1 196 ? -90.982 -4.440 47.170 1.00 38.36 193 LYS F O 1
ATOM 10720 N N . ASP F 1 197 ? -90.108 -5.956 48.653 1.00 36.88 194 ASP F N 1
ATOM 10721 C CA . ASP F 1 197 ? -89.622 -4.924 49.614 1.00 36.26 194 ASP F CA 1
ATOM 10722 C C . ASP F 1 197 ? -88.564 -4.058 48.916 1.00 34.66 194 ASP F C 1
ATOM 10723 O O . ASP F 1 197 ? -88.610 -2.823 49.073 1.00 34.92 194 ASP F O 1
ATOM 10728 N N . VAL F 1 198 ? -87.669 -4.698 48.160 1.00 33.10 195 VAL F N 1
ATOM 10729 C CA . VAL F 1 198 ? -86.605 -3.968 47.407 1.00 31.69 195 VAL F CA 1
ATOM 10730 C C . VAL F 1 198 ? -87.293 -3.000 46.441 1.00 32.32 195 VAL F C 1
ATOM 10731 O O . VAL F 1 198 ? -86.946 -1.803 46.447 1.00 32.13 195 VAL F O 1
ATOM 10735 N N . HIS F 1 199 ? -88.256 -3.521 45.672 1.00 33.09 196 HIS F N 1
ATOM 10736 C CA . HIS F 1 199 ? -88.993 -2.718 44.663 1.00 33.98 196 HIS F CA 1
ATOM 10737 C C . HIS F 1 199 ? -89.637 -1.495 45.324 1.00 35.12 196 HIS F C 1
ATOM 10738 O O . HIS F 1 199 ? -89.492 -0.378 44.778 1.00 35.25 196 HIS F O 1
ATOM 10745 N N . TYR F 1 200 ? -90.299 -1.704 46.466 1.00 35.95 197 TYR F N 1
ATOM 10746 C CA . TYR F 1 200 ? -91.018 -0.605 47.166 1.00 37.34 197 TYR F CA 1
ATOM 10747 C C . TYR F 1 200 ? -90.018 0.443 47.680 1.00 36.38 197 TYR F C 1
ATOM 10748 O O . TYR F 1 200 ? -90.330 1.650 47.606 1.00 37.34 197 TYR F O 1
ATOM 10757 N N . TYR F 1 201 ? -88.855 0.001 48.168 1.00 34.66 198 TYR F N 1
ATOM 10758 C CA . TYR F 1 201 ? -87.844 0.957 48.705 1.00 33.83 198 TYR F CA 1
ATOM 10759 C C . TYR F 1 201 ? -87.236 1.804 47.570 1.00 33.24 198 TYR F C 1
ATOM 10760 O O . TYR F 1 201 ? -87.029 3.033 47.754 1.00 33.63 198 TYR F O 1
ATOM 10769 N N . LEU F 1 202 ? -86.909 1.166 46.442 1.00 32.35 199 LEU F N 1
ATOM 10770 C CA . LEU F 1 202 ? -86.360 1.906 45.273 1.00 31.90 199 LEU F CA 1
ATOM 10771 C C . LEU F 1 202 ? -87.393 2.910 44.741 1.00 33.59 199 LEU F C 1
ATOM 10772 O O . LEU F 1 202 ? -87.003 4.054 44.431 1.00 33.75 199 LEU F O 1
ATOM 10777 N N . LYS F 1 203 ? -88.659 2.495 44.632 1.00 34.95 200 LYS F N 1
ATOM 10778 C CA . LYS F 1 203 ? -89.715 3.387 44.081 1.00 36.84 200 LYS F CA 1
ATOM 10779 C C . LYS F 1 203 ? -89.972 4.549 45.048 1.00 38.03 200 LYS F C 1
ATOM 10780 O O . LYS F 1 203 ? -90.152 5.691 44.578 1.00 39.09 200 LYS F O 1
ATOM 10786 N N . GLU F 1 204 ? -89.963 4.254 46.348 1.00 37.98 201 GLU F N 1
ATOM 10787 C CA . GLU F 1 204 ? -90.228 5.270 47.397 1.00 39.20 201 GLU F CA 1
ATOM 10788 C C . GLU F 1 204 ? -89.162 6.371 47.390 1.00 38.54 201 GLU F C 1
ATOM 10789 O O . GLU F 1 204 ? -89.537 7.547 47.570 1.00 40.00 201 GLU F O 1
ATOM 10795 N N . HIS F 1 205 ? -87.891 6.010 47.182 1.00 36.59 202 HIS F N 1
ATOM 10796 C CA . HIS F 1 205 ? -86.799 7.018 47.251 1.00 36.01 202 HIS F CA 1
ATOM 10797 C C . HIS F 1 205 ? -86.336 7.430 45.847 1.00 35.63 202 HIS F C 1
ATOM 10798 O O . HIS F 1 205 ? -85.321 8.144 45.756 1.00 35.00 202 HIS F O 1
ATOM 10805 N N . GLY F 1 206 ? -87.063 7.027 44.801 1.00 36.14 203 GLY F N 1
ATOM 10806 C CA . GLY F 1 206 ? -86.690 7.397 43.421 1.00 35.91 203 GLY F CA 1
ATOM 10807 C C . GLY F 1 206 ? -85.321 6.858 43.028 1.00 33.87 203 GLY F C 1
ATOM 10808 O O . GLY F 1 206 ? -84.623 7.544 42.274 1.00 33.58 203 GLY F O 1
ATOM 10809 N N . LEU F 1 207 ? -84.961 5.672 43.524 1.00 32.66 204 LEU F N 1
ATOM 10810 C CA . LEU F 1 207 ? -83.654 5.031 43.208 1.00 30.85 204 LEU F CA 1
ATOM 10811 C C . LEU F 1 207 ? -83.826 4.129 41.984 1.00 30.49 204 LEU F C 1
ATOM 10812 O O . LEU F 1 207 ? -84.977 3.746 41.690 1.00 31.49 204 LEU F O 1
ATOM 10817 N N . SER F 1 208 ? -82.725 3.827 41.295 1.00 29.26 205 SER F N 1
ATOM 10818 C CA . SER F 1 208 ? -82.796 2.998 40.065 1.00 28.96 205 SER F CA 1
ATOM 10819 C C . SER F 1 208 ? -82.257 1.587 40.280 1.00 27.80 205 SER F C 1
ATOM 10820 O O . SER F 1 208 ? -81.398 1.381 41.163 1.00 26.91 205 SER F O 1
ATOM 10823 N N . TYR F 1 209 ? -82.793 0.654 39.495 1.00 27.99 206 TYR F N 1
ATOM 10824 C CA . TYR F 1 209 ? -82.194 -0.694 39.402 1.00 27.02 206 TYR F CA 1
ATOM 10825 C C . TYR F 1 209 ? -80.948 -0.550 38.520 1.00 26.03 206 TYR F C 1
ATOM 10826 O O . TYR F 1 209 ? -80.802 0.492 37.848 1.00 26.24 206 TYR F O 1
ATOM 10835 N N . HIS F 1 210 ? -80.080 -1.558 38.530 1.00 25.14 207 HIS F N 1
ATOM 10836 C CA . HIS F 1 210 ? -78.899 -1.607 37.629 1.00 24.36 207 HIS F CA 1
ATOM 10837 C C . HIS F 1 210 ? -79.418 -1.450 36.196 1.00 24.98 207 HIS F C 1
ATOM 10838 O O . HIS F 1 210 ? -80.477 -1.974 35.874 1.00 25.66 207 HIS F O 1
ATOM 10845 N N . PRO F 1 211 ? -78.704 -0.756 35.280 1.00 24.87 208 PRO F N 1
ATOM 10846 C CA . PRO F 1 211 ? -79.200 -0.564 33.914 1.00 25.58 208 PRO F CA 1
ATOM 10847 C C . PRO F 1 211 ? -79.560 -1.858 33.162 1.00 25.82 208 PRO F C 1
ATOM 10848 O O . PRO F 1 211 ? -80.415 -1.791 32.310 1.00 26.68 208 PRO F O 1
ATOM 10852 N N . LEU F 1 212 ? -78.953 -2.994 33.516 1.00 25.32 209 LEU F N 1
ATOM 10853 C CA . LEU F 1 212 ? -79.244 -4.266 32.787 1.00 25.77 209 LEU F CA 1
ATOM 10854 C C . LEU F 1 212 ? -80.552 -4.918 33.270 1.00 26.95 209 LEU F C 1
ATOM 10855 O O . LEU F 1 212 ? -81.026 -5.847 32.572 1.00 27.33 209 LEU F O 1
ATOM 10860 N N . TRP F 1 213 ? -81.125 -4.443 34.385 1.00 27.76 210 TRP F N 1
ATOM 10861 C CA . TRP F 1 213 ? -82.423 -4.971 34.893 1.00 29.27 210 TRP F CA 1
ATOM 10862 C C . TRP F 1 213 ? -83.498 -4.789 33.808 1.00 30.93 210 TRP F C 1
ATOM 10863 O O . TRP F 1 213 ? -84.250 -5.748 33.554 1.00 31.32 210 TRP F O 1
ATOM 10874 N N . GLU F 1 214 ? -83.549 -3.597 33.198 1.00 32.01 211 GLU F N 1
ATOM 10875 C CA . GLU F 1 214 ? -84.529 -3.271 32.122 1.00 34.17 211 GLU F CA 1
ATOM 10876 C C . GLU F 1 214 ? -84.349 -4.188 30.912 1.00 33.94 211 GLU F C 1
ATOM 10877 O O . GLU F 1 214 ? -85.310 -4.300 30.135 1.00 35.19 211 GLU F O 1
ATOM 10883 N N . GLN F 1 215 ? -83.159 -4.776 30.755 1.00 32.62 212 GLN F N 1
ATOM 10884 C CA . GLN F 1 215 ? -82.830 -5.620 29.575 1.00 32.60 212 GLN F CA 1
ATOM 10885 C C . GLN F 1 215 ? -83.063 -7.103 29.900 1.00 32.30 212 GLN F C 1
ATOM 10886 O O . GLN F 1 215 ? -82.745 -7.929 29.048 1.00 32.06 212 GLN F O 1
ATOM 10892 N N . GLY F 1 216 ? -83.594 -7.413 31.087 1.00 32.15 213 GLY F N 1
ATOM 10893 C CA . GLY F 1 216 ? -83.930 -8.802 31.467 1.00 32.42 213 GLY F CA 1
ATOM 10894 C C . GLY F 1 216 ? -82.847 -9.532 32.251 1.00 31.24 213 GLY F C 1
ATOM 10895 O O . GLY F 1 216 ? -83.036 -10.738 32.497 1.00 31.43 213 GLY F O 1
ATOM 10896 N N . TYR F 1 217 ? -81.745 -8.869 32.621 1.00 29.98 214 TYR F N 1
ATOM 10897 C CA . TYR F 1 217 ? -80.699 -9.568 33.419 1.00 29.16 214 TYR F CA 1
ATOM 10898 C C . TYR F 1 217 ? -81.212 -9.840 34.838 1.00 29.45 214 TYR F C 1
ATOM 10899 O O . TYR F 1 217 ? -81.753 -8.914 35.475 1.00 29.32 214 TYR F O 1
ATOM 10908 N N . LEU F 1 218 ? -81.011 -11.069 35.320 1.00 29.74 215 LEU F N 1
ATOM 10909 C CA . LEU F 1 218 ? -81.453 -11.465 36.683 1.00 30.35 215 LEU F CA 1
ATOM 10910 C C . LEU F 1 218 ? -80.258 -11.355 37.633 1.00 29.66 215 LEU F C 1
ATOM 10911 O O . LEU F 1 218 ? -80.464 -11.314 38.858 1.00 30.03 215 LEU F O 1
ATOM 10916 N N . SER F 1 219 ? -79.052 -11.286 37.071 1.00 28.85 216 SER F N 1
ATOM 10917 C CA . SER F 1 219 ? -77.818 -11.121 37.877 1.00 28.15 216 SER F CA 1
ATOM 10918 C C . SER F 1 219 ? -76.732 -10.541 36.982 1.00 26.96 216 SER F C 1
ATOM 10919 O O . SER F 1 219 ? -76.821 -10.719 35.744 1.00 27.06 216 SER F O 1
ATOM 10922 N N . VAL F 1 220 ? -75.750 -9.907 37.606 1.00 25.88 217 VAL F N 1
ATOM 10923 C CA . VAL F 1 220 ? -74.606 -9.296 36.880 1.00 25.13 217 VAL F CA 1
ATOM 10924 C C . VAL F 1 220 ? -73.344 -9.549 37.704 1.00 24.51 217 VAL F C 1
ATOM 10925 O O . VAL F 1 220 ? -73.369 -9.395 38.944 1.00 25.10 217 VAL F O 1
ATOM 10929 N N . GLY F 1 221 ? -72.271 -9.895 37.018 1.00 23.76 218 GLY F N 1
ATOM 10930 C CA . GLY F 1 221 ? -70.970 -10.153 37.642 1.00 22.93 218 GLY F CA 1
ATOM 10931 C C . GLY F 1 221 ? -69.903 -9.833 36.623 1.00 22.32 218 GLY F C 1
ATOM 10932 O O . GLY F 1 221 ? -69.904 -8.694 36.114 1.00 21.87 218 GLY F O 1
ATOM 10933 N N . ASP F 1 222 ? -69.052 -10.808 36.326 1.00 22.22 219 ASP F N 1
ATOM 10934 C CA . ASP F 1 222 ? -67.980 -10.602 35.331 1.00 21.99 219 ASP F CA 1
ATOM 10935 C C . ASP F 1 222 ? -68.542 -10.947 33.951 1.00 22.17 219 ASP F C 1
ATOM 10936 O O . ASP F 1 222 ? -69.349 -11.917 33.842 1.00 22.55 219 ASP F O 1
ATOM 10941 N N . THR F 1 223 ? -68.123 -10.181 32.945 1.00 21.91 220 THR F N 1
ATOM 10942 C CA . THR F 1 223 ? -68.612 -10.370 31.558 1.00 22.22 220 THR F CA 1
ATOM 10943 C C . THR F 1 223 ? -68.353 -11.799 31.081 1.00 22.90 220 THR F C 1
ATOM 10944 O O . THR F 1 223 ? -69.217 -12.337 30.376 1.00 23.27 220 THR F O 1
ATOM 10948 N N . HIS F 1 224 ? -67.236 -12.389 31.503 1.00 23.15 221 HIS F N 1
ATOM 10949 C CA . HIS F 1 224 ? -66.829 -13.734 31.019 1.00 24.08 221 HIS F CA 1
ATOM 10950 C C . HIS F 1 224 ? -67.551 -14.883 31.744 1.00 24.77 221 HIS F C 1
ATOM 10951 O O . HIS F 1 224 ? -67.473 -16.017 31.229 1.00 25.61 221 HIS F O 1
ATOM 10958 N N . THR F 1 225 ? -68.271 -14.625 32.842 1.00 24.60 222 THR F N 1
ATOM 10959 C CA . THR F 1 225 ? -68.829 -15.775 33.612 1.00 25.48 222 THR F CA 1
ATOM 10960 C C . THR F 1 225 ? -70.328 -15.628 33.892 1.00 25.73 222 THR F C 1
ATOM 10961 O O . THR F 1 225 ? -70.991 -16.672 34.041 1.00 26.67 222 THR F O 1
ATOM 10965 N N . THR F 1 226 ? -70.850 -14.409 33.918 1.00 25.44 223 THR F N 1
ATOM 10966 C CA . THR F 1 226 ? -72.283 -14.184 34.236 1.00 26.02 223 THR F CA 1
ATOM 10967 C C . THR F 1 226 ? -73.219 -14.942 33.288 1.00 27.47 223 THR F C 1
ATOM 10968 O O . THR F 1 226 ? -72.994 -14.930 32.063 1.00 27.54 223 THR F O 1
ATOM 10972 N N . GLN F 1 227 ? -74.247 -15.557 33.870 1.00 29.03 224 GLN F N 1
ATOM 10973 C CA . GLN F 1 227 ? -75.328 -16.235 33.115 1.00 30.99 224 GLN F CA 1
ATOM 10974 C C . GLN F 1 227 ? -76.550 -15.318 33.252 1.00 31.66 224 GLN F C 1
ATOM 10975 O O . GLN F 1 227 ? -77.176 -15.329 34.325 1.00 32.04 224 GLN F O 1
ATOM 10981 N N . LYS F 1 228 ? -76.797 -14.500 32.227 1.00 32.80 225 LYS F N 1
ATOM 10982 C CA . LYS F 1 228 ? -77.885 -13.489 32.179 1.00 34.31 225 LYS F CA 1
ATOM 10983 C C . LYS F 1 228 ? -79.203 -14.061 32.722 1.00 36.25 225 LYS F C 1
ATOM 10984 O O . LYS F 1 228 ? -79.807 -13.425 33.614 1.00 35.65 225 LYS F O 1
ATOM 10990 N N . TRP F 1 229 ? -79.605 -15.229 32.224 1.00 37.94 226 TRP F N 1
ATOM 10991 C CA . TRP F 1 229 ? -80.922 -15.817 32.592 1.00 41.02 226 TRP F CA 1
ATOM 10992 C C . TRP F 1 229 ? -80.863 -16.673 33.867 1.00 41.95 226 TRP F C 1
ATOM 10993 O O . TRP F 1 229 ? -81.827 -17.435 34.072 1.00 44.43 226 TRP F O 1
ATOM 11004 N N . GLU F 1 230 ? -79.800 -16.563 34.679 1.00 56.21 227 GLU F N 1
ATOM 11005 C CA . GLU F 1 230 ? -79.666 -17.359 35.940 1.00 56.06 227 GLU F CA 1
ATOM 11006 C C . GLU F 1 230 ? -79.229 -16.516 37.139 1.00 57.87 227 GLU F C 1
ATOM 11007 O O . GLU F 1 230 ? -78.140 -15.945 37.110 1.00 60.26 227 GLU F O 1
ATOM 11013 N N . PRO F 1 231 ? -80.047 -16.376 38.214 1.00 59.98 228 PRO F N 1
ATOM 11014 C CA . PRO F 1 231 ? -79.777 -15.407 39.286 1.00 61.00 228 PRO F CA 1
ATOM 11015 C C . PRO F 1 231 ? -79.237 -15.738 40.692 1.00 62.59 228 PRO F C 1
ATOM 11016 O O . PRO F 1 231 ? -79.035 -14.794 41.433 1.00 63.75 228 PRO F O 1
ATOM 11020 N N . GLY F 1 232 ? -79.009 -17.007 41.046 1.00 64.56 229 GLY F N 1
ATOM 11021 C CA . GLY F 1 232 ? -78.563 -17.340 42.422 1.00 65.14 229 GLY F CA 1
ATOM 11022 C C . GLY F 1 232 ? -77.123 -16.940 42.730 1.00 66.85 229 GLY F C 1
ATOM 11023 O O . GLY F 1 232 ? -76.461 -16.360 41.845 1.00 68.50 229 GLY F O 1
ATOM 11024 N N . MET F 1 233 ? -76.667 -17.229 43.959 1.00 67.81 230 MET F N 1
ATOM 11025 C CA . MET F 1 233 ? -75.276 -16.947 44.430 1.00 69.04 230 MET F CA 1
ATOM 11026 C C . MET F 1 233 ? -74.643 -18.219 44.998 1.00 69.84 230 MET F C 1
ATOM 11027 O O . MET F 1 233 ? -75.365 -19.005 45.644 1.00 69.53 230 MET F O 1
ATOM 11032 N N . SER F 1 234 ? -73.331 -18.380 44.797 1.00 70.99 231 SER F N 1
ATOM 11033 C CA . SER F 1 234 ? -72.583 -19.531 45.367 1.00 72.66 231 SER F CA 1
ATOM 11034 C C . SER F 1 234 ? -72.426 -19.314 46.879 1.00 74.52 231 SER F C 1
ATOM 11035 O O . SER F 1 234 ? -72.802 -18.225 47.357 1.00 72.91 231 SER F O 1
ATOM 11038 N N . GLU F 1 235 ? -71.893 -20.307 47.596 1.00 77.47 232 GLU F N 1
ATOM 11039 C CA . GLU F 1 235 ? -71.686 -20.201 49.067 1.00 80.66 232 GLU F CA 1
ATOM 11040 C C . GLU F 1 235 ? -70.569 -19.188 49.359 1.00 82.27 232 GLU F C 1
ATOM 11041 O O . GLU F 1 235 ? -70.747 -18.383 50.295 1.00 82.57 232 GLU F O 1
ATOM 11047 N N . GLU F 1 236 ? -69.475 -19.215 48.583 1.00 83.33 233 GLU F N 1
ATOM 11048 C CA . GLU F 1 236 ? -68.329 -18.289 48.825 1.00 84.92 233 GLU F CA 1
ATOM 11049 C C . GLU F 1 236 ? -68.691 -16.872 48.362 1.00 82.33 233 GLU F C 1
ATOM 11050 O O . GLU F 1 236 ? -68.170 -15.907 48.960 1.00 82.45 233 GLU F O 1
ATOM 11056 N N . GLU F 1 237 ? -69.540 -16.752 47.336 1.00 79.29 234 GLU F N 1
ATOM 11057 C CA . GLU F 1 237 ? -69.949 -15.411 46.840 1.00 77.71 234 GLU F CA 1
ATOM 11058 C C . GLU F 1 237 ? -70.682 -14.673 47.967 1.00 76.21 234 GLU F C 1
ATOM 11059 O O . GLU F 1 237 ? -70.435 -13.463 48.134 1.00 75.72 234 GLU F O 1
ATOM 11065 N N . THR F 1 238 ? -71.535 -15.384 48.715 1.00 74.75 235 THR F N 1
ATOM 11066 C CA . THR F 1 238 ? -72.296 -14.789 49.847 1.00 74.53 235 THR F CA 1
ATOM 11067 C C . THR F 1 238 ? -71.355 -14.480 51.017 1.00 76.31 235 THR F C 1
ATOM 11068 O O . THR F 1 238 ? -71.691 -13.588 51.811 1.00 76.43 235 THR F O 1
ATOM 11072 N N . ARG F 1 239 ? -70.219 -15.178 51.105 1.00 78.01 236 ARG F N 1
ATOM 11073 C CA . ARG F 1 239 ? -69.263 -14.988 52.232 1.00 81.25 236 ARG F CA 1
ATOM 11074 C C . ARG F 1 239 ? -68.536 -13.638 52.111 1.00 80.44 236 ARG F C 1
ATOM 11075 O O . ARG F 1 239 ? -68.036 -13.163 53.152 1.00 82.28 236 ARG F O 1
ATOM 11083 N N . PHE F 1 240 ? -68.485 -13.038 50.911 1.00 77.34 237 PHE F N 1
ATOM 11084 C CA . PHE F 1 240 ? -67.775 -11.738 50.729 1.00 76.51 237 PHE F CA 1
ATOM 11085 C C . PHE F 1 240 ? -68.620 -10.762 49.894 1.00 73.35 237 PHE F C 1
ATOM 11086 O O . PHE F 1 240 ? -68.029 -9.863 49.254 1.00 73.11 237 PHE F O 1
ATOM 11094 N N . PHE F 1 241 ? -69.952 -10.909 49.936 1.00 70.37 238 PHE F N 1
ATOM 11095 C CA . PHE F 1 241 ? -70.888 -10.036 49.173 1.00 68.06 238 PHE F CA 1
ATOM 11096 C C . PHE F 1 241 ? -71.143 -8.743 49.957 1.00 67.61 238 PHE F C 1
ATOM 11097 O O . PHE F 1 241 ? -71.733 -8.777 51.033 1.00 67.70 238 PHE F O 1
ATOM 11105 N N . LEU G 1 12 ? -6.198 -1.676 32.528 1.00 67.23 9 LEU G N 1
ATOM 11106 C CA . LEU G 1 12 ? -6.384 -2.704 33.611 1.00 63.37 9 LEU G CA 1
ATOM 11107 C C . LEU G 1 12 ? -7.674 -2.382 34.385 1.00 59.59 9 LEU G C 1
ATOM 11108 O O . LEU G 1 12 ? -7.584 -1.938 35.547 1.00 59.08 9 LEU G O 1
ATOM 11113 N N . GLN G 1 13 ? -8.829 -2.606 33.749 1.00 56.24 10 GLN G N 1
ATOM 11114 C CA . GLN G 1 13 ? -10.171 -2.309 34.330 1.00 53.14 10 GLN G CA 1
ATOM 11115 C C . GLN G 1 13 ? -10.660 -3.524 35.125 1.00 46.59 10 GLN G C 1
ATOM 11116 O O . GLN G 1 13 ? -10.662 -4.639 34.557 1.00 44.01 10 GLN G O 1
ATOM 11122 N N . LEU G 1 14 ? -11.080 -3.302 36.375 1.00 42.95 11 LEU G N 1
ATOM 11123 C CA . LEU G 1 14 ? -11.562 -4.403 37.254 1.00 40.79 11 LEU G CA 1
ATOM 11124 C C . LEU G 1 14 ? -12.696 -5.181 36.574 1.00 39.75 11 LEU G C 1
ATOM 11125 O O . LEU G 1 14 ? -12.655 -6.427 36.621 1.00 38.03 11 LEU G O 1
ATOM 11130 N N . SER G 1 15 ? -13.672 -4.485 35.979 1.00 40.68 12 SER G N 1
ATOM 11131 C CA . SER G 1 15 ? -14.817 -5.180 35.326 1.00 40.82 12 SER G CA 1
ATOM 11132 C C . SER G 1 15 ? -14.312 -6.105 34.208 1.00 40.97 12 SER G C 1
ATOM 11133 O O . SER G 1 15 ? -14.850 -7.215 34.073 1.00 40.17 12 SER G O 1
ATOM 11136 N N . GLU G 1 16 ? -13.304 -5.674 33.446 1.00 43.87 13 GLU G N 1
ATOM 11137 C CA . GLU G 1 16 ? -12.770 -6.513 32.336 1.00 45.70 13 GLU G CA 1
ATOM 11138 C C . GLU G 1 16 ? -12.091 -7.769 32.910 1.00 43.88 13 GLU G C 1
ATOM 11139 O O . GLU G 1 16 ? -12.221 -8.830 32.285 1.00 43.84 13 GLU G O 1
ATOM 11145 N N . LEU G 1 17 ? -11.425 -7.657 34.065 1.00 43.09 14 LEU G N 1
ATOM 11146 C CA . LEU G 1 17 ? -10.742 -8.824 34.699 1.00 42.36 14 LEU G CA 1
ATOM 11147 C C . LEU G 1 17 ? -11.775 -9.734 35.378 1.00 42.02 14 LEU G C 1
ATOM 11148 O O . LEU G 1 17 ? -11.537 -10.954 35.421 1.00 40.79 14 LEU G O 1
ATOM 11153 N N . LEU G 1 18 ? -12.867 -9.162 35.900 1.00 42.37 15 LEU G N 1
ATOM 11154 C CA . LEU G 1 18 ? -13.926 -9.987 36.550 1.00 43.30 15 LEU G CA 1
ATOM 11155 C C . LEU G 1 18 ? -14.614 -10.861 35.493 1.00 43.07 15 LEU G C 1
ATOM 11156 O O . LEU G 1 18 ? -15.230 -11.860 35.888 1.00 43.87 15 LEU G O 1
ATOM 11161 N N . SER G 1 19 ? -14.502 -10.494 34.209 1.00 44.31 16 SER G N 1
ATOM 11162 C CA . SER G 1 19 ? -15.108 -11.279 33.097 1.00 46.53 16 SER G CA 1
ATOM 11163 C C . SER G 1 19 ? -14.251 -12.511 32.771 1.00 46.04 16 SER G C 1
ATOM 11164 O O . SER G 1 19 ? -14.650 -13.273 31.876 1.00 44.85 16 SER G O 1
ATOM 11167 N N . LEU G 1 20 ? -13.138 -12.717 33.488 1.00 45.72 17 LEU G N 1
ATOM 11168 C CA . LEU G 1 20 ? -12.200 -13.834 33.176 1.00 45.79 17 LEU G CA 1
ATOM 11169 C C . LEU G 1 20 ? -12.178 -14.892 34.284 1.00 44.03 17 LEU G C 1
ATOM 11170 O O . LEU G 1 20 ? -12.572 -14.585 35.420 1.00 43.80 17 LEU G O 1
ATOM 11175 N N . THR G 1 21 ? -11.716 -16.098 33.941 1.00 44.75 18 THR G N 1
ATOM 11176 C CA . THR G 1 21 ? -11.523 -17.197 34.926 1.00 45.17 18 THR G CA 1
ATOM 11177 C C . THR G 1 21 ? -10.374 -16.797 35.863 1.00 44.21 18 THR G C 1
ATOM 11178 O O . THR G 1 21 ? -9.613 -15.881 35.494 1.00 42.67 18 THR G O 1
ATOM 11182 N N . LYS G 1 22 ? -10.224 -17.458 37.012 1.00 44.96 19 LYS G N 1
ATOM 11183 C CA . LYS G 1 22 ? -9.112 -17.063 37.918 1.00 46.01 19 LYS G CA 1
ATOM 11184 C C . LYS G 1 22 ? -7.780 -17.344 37.205 1.00 44.22 19 LYS G C 1
ATOM 11185 O O . LYS G 1 22 ? -6.820 -16.585 37.429 1.00 41.36 19 LYS G O 1
ATOM 11191 N N . ALA G 1 23 ? -7.749 -18.371 36.352 1.00 45.06 20 ALA G N 1
ATOM 11192 C CA . ALA G 1 23 ? -6.527 -18.743 35.600 1.00 44.54 20 ALA G CA 1
ATOM 11193 C C . ALA G 1 23 ? -6.151 -17.614 34.629 1.00 42.91 20 ALA G C 1
ATOM 11194 O O . ALA G 1 23 ? -4.967 -17.214 34.613 1.00 40.71 20 ALA G O 1
ATOM 11196 N N . GLU G 1 24 ? -7.131 -17.123 33.857 1.00 42.48 21 GLU G N 1
ATOM 11197 C CA . GLU G 1 24 ? -6.922 -16.038 32.856 1.00 41.42 21 GLU G CA 1
ATOM 11198 C C . GLU G 1 24 ? -6.509 -14.746 33.572 1.00 38.83 21 GLU G C 1
ATOM 11199 O O . GLU G 1 24 ? -5.731 -13.965 32.980 1.00 37.36 21 GLU G O 1
ATOM 11205 N N . GLN G 1 25 ? -7.031 -14.531 34.788 1.00 37.56 22 GLN G N 1
ATOM 11206 C CA . GLN G 1 25 ? -6.680 -13.343 35.615 1.00 35.74 22 GLN G CA 1
ATOM 11207 C C . GLN G 1 25 ? -5.193 -13.425 35.983 1.00 33.50 22 GLN G C 1
ATOM 11208 O O . GLN G 1 25 ? -4.496 -12.416 35.836 1.00 33.10 22 GLN G O 1
ATOM 11214 N N . SER G 1 26 ? -4.743 -14.599 36.428 1.00 33.24 23 SER G N 1
ATOM 11215 C CA . SER G 1 26 ? -3.322 -14.795 36.827 1.00 33.03 23 SER G CA 1
ATOM 11216 C C . SER G 1 26 ? -2.386 -14.525 35.644 1.00 31.96 23 SER G C 1
ATOM 11217 O O . SER G 1 26 ? -1.342 -13.896 35.865 1.00 31.52 23 SER G O 1
ATOM 11220 N N . ILE G 1 27 ? -2.751 -14.984 34.446 1.00 33.19 24 ILE G N 1
ATOM 11221 C CA . ILE G 1 27 ? -1.931 -14.751 33.219 1.00 34.53 24 ILE G CA 1
ATOM 11222 C C . ILE G 1 27 ? -1.921 -13.249 32.912 1.00 34.61 24 ILE G C 1
ATOM 11223 O O . ILE G 1 27 ? -0.833 -12.687 32.623 1.00 34.26 24 ILE G O 1
ATOM 11228 N N . ARG G 1 28 ? -3.092 -12.619 33.013 1.00 34.78 25 ARG G N 1
ATOM 11229 C CA . ARG G 1 28 ? -3.246 -11.174 32.708 1.00 35.05 25 ARG G CA 1
ATOM 11230 C C . ARG G 1 28 ? -2.426 -10.329 33.695 1.00 31.94 25 ARG G C 1
ATOM 11231 O O . ARG G 1 28 ? -1.898 -9.289 33.268 1.00 32.32 25 ARG G O 1
ATOM 11239 N N . LEU G 1 29 ? -2.273 -10.781 34.942 1.00 29.44 26 LEU G N 1
ATOM 11240 C CA . LEU G 1 29 ? -1.534 -9.985 35.964 1.00 28.97 26 LEU G CA 1
ATOM 11241 C C . LEU G 1 29 ? -0.107 -10.523 36.175 1.00 28.69 26 LEU G C 1
ATOM 11242 O O . LEU G 1 29 ? 0.603 -9.955 37.021 1.00 28.30 26 LEU G O 1
ATOM 11247 N N . ALA G 1 30 ? 0.312 -11.529 35.398 1.00 28.28 27 ALA G N 1
ATOM 11248 C CA . ALA G 1 30 ? 1.637 -12.176 35.591 1.00 27.68 27 ALA G CA 1
ATOM 11249 C C . ALA G 1 30 ? 2.794 -11.173 35.491 1.00 27.47 27 ALA G C 1
ATOM 11250 O O . ALA G 1 30 ? 3.612 -11.121 36.424 1.00 26.70 27 ALA G O 1
ATOM 11252 N N . GLU G 1 31 ? 2.854 -10.409 34.402 1.00 28.51 28 GLU G N 1
ATOM 11253 C CA . GLU G 1 31 ? 3.977 -9.466 34.150 1.00 29.27 28 GLU G CA 1
ATOM 11254 C C . GLU G 1 31 ? 3.971 -8.302 35.156 1.00 29.25 28 GLU G C 1
ATOM 11255 O O . GLU G 1 31 ? 5.047 -8.016 35.736 1.00 28.18 28 GLU G O 1
ATOM 11261 N N . ILE G 1 32 ? 2.819 -7.658 35.383 1.00 28.77 29 ILE G N 1
ATOM 11262 C CA . ILE G 1 32 ? 2.806 -6.513 36.345 1.00 29.60 29 ILE G CA 1
ATOM 11263 C C . ILE G 1 32 ? 3.231 -7.026 37.733 1.00 28.13 29 ILE G C 1
ATOM 11264 O O . ILE G 1 32 ? 3.935 -6.286 38.444 1.00 28.70 29 ILE G O 1
ATOM 11269 N N . ASN G 1 33 ? 2.901 -8.273 38.073 1.00 26.99 30 ASN G N 1
ATOM 11270 C CA . ASN G 1 33 ? 3.299 -8.802 39.408 1.00 27.39 30 ASN G CA 1
ATOM 11271 C C . ASN G 1 33 ? 4.825 -8.863 39.540 1.00 27.92 30 ASN G C 1
ATOM 11272 O O . ASN G 1 33 ? 5.328 -8.446 40.600 1.00 28.71 30 ASN G O 1
ATOM 11277 N N . VAL G 1 34 ? 5.530 -9.328 38.508 1.00 27.65 31 VAL G N 1
ATOM 11278 C CA . VAL G 1 34 ? 7.018 -9.402 38.605 1.00 28.42 31 VAL G CA 1
ATOM 11279 C C . VAL G 1 34 ? 7.590 -7.980 38.689 1.00 30.18 31 VAL G C 1
ATOM 11280 O O . VAL G 1 34 ? 8.525 -7.782 39.489 1.00 31.17 31 VAL G O 1
ATOM 11284 N N . GLU G 1 35 ? 7.035 -7.024 37.932 1.00 31.74 32 GLU G N 1
ATOM 11285 C CA . GLU G 1 35 ? 7.505 -5.606 37.942 1.00 35.44 32 GLU G CA 1
ATOM 11286 C C . GLU G 1 35 ? 7.347 -5.018 39.355 1.00 36.31 32 GLU G C 1
ATOM 11287 O O . GLU G 1 35 ? 8.302 -4.385 39.849 1.00 37.42 32 GLU G O 1
ATOM 11293 N N . LEU G 1 36 ? 6.190 -5.247 39.981 1.00 35.94 33 LEU G N 1
ATOM 11294 C CA . LEU G 1 36 ? 5.892 -4.733 41.350 1.00 35.53 33 LEU G CA 1
ATOM 11295 C C . LEU G 1 36 ? 6.882 -5.309 42.380 1.00 35.56 33 LEU G C 1
ATOM 11296 O O . LEU G 1 36 ? 7.159 -4.615 43.366 1.00 35.96 33 LEU G O 1
ATOM 11301 N N . GLU G 1 37 ? 7.393 -6.524 42.158 1.00 37.53 34 GLU G N 1
ATOM 11302 C CA . GLU G 1 37 ? 8.391 -7.159 43.066 1.00 38.69 34 GLU G CA 1
ATOM 11303 C C . GLU G 1 37 ? 9.633 -6.270 43.229 1.00 38.15 34 GLU G C 1
ATOM 11304 O O . GLU G 1 37 ? 10.121 -6.181 44.360 1.00 36.75 34 GLU G O 1
ATOM 11310 N N . MET G 1 38 ? 10.126 -5.642 42.154 1.00 41.30 35 MET G N 1
ATOM 11311 C CA . MET G 1 38 ? 11.360 -4.802 42.241 1.00 43.75 35 MET G CA 1
ATOM 11312 C C . MET G 1 38 ? 11.078 -3.429 42.858 1.00 42.06 35 MET G C 1
ATOM 11313 O O . MET G 1 38 ? 12.058 -2.763 43.224 1.00 41.51 35 MET G O 1
ATOM 11318 N N . LEU G 1 39 ? 9.811 -3.017 42.962 1.00 39.38 36 LEU G N 1
ATOM 11319 C CA . LEU G 1 39 ? 9.502 -1.699 43.575 1.00 38.36 36 LEU G CA 1
ATOM 11320 C C . LEU G 1 39 ? 9.521 -1.821 45.105 1.00 36.09 36 LEU G C 1
ATOM 11321 O O . LEU G 1 39 ? 9.367 -2.948 45.617 1.00 34.08 36 LEU G O 1
ATOM 11326 N N . SER G 1 40 ? 9.721 -0.691 45.792 1.00 35.17 37 SER G N 1
ATOM 11327 C CA . SER G 1 40 ? 9.667 -0.626 47.275 1.00 33.77 37 SER G CA 1
ATOM 11328 C C . SER G 1 40 ? 8.196 -0.580 47.708 1.00 32.04 37 SER G C 1
ATOM 11329 O O . SER G 1 40 ? 7.338 -0.290 46.858 1.00 30.68 37 SER G O 1
ATOM 11332 N N . ALA G 1 41 ? 7.924 -0.838 48.987 1.00 31.47 38 ALA G N 1
ATOM 11333 C CA . ALA G 1 41 ? 6.539 -0.769 49.511 1.00 30.10 38 ALA G CA 1
ATOM 11334 C C . ALA G 1 41 ? 5.933 0.594 49.158 1.00 30.55 38 ALA G C 1
ATOM 11335 O O . ALA G 1 41 ? 4.777 0.641 48.686 1.00 29.13 38 ALA G O 1
ATOM 11337 N N . GLN G 1 42 ? 6.710 1.658 49.357 1.00 32.00 39 GLN G N 1
ATOM 11338 C CA . GLN G 1 42 ? 6.269 3.048 49.079 1.00 34.01 39 GLN G CA 1
ATOM 11339 C C . GLN G 1 42 ? 5.905 3.184 47.589 1.00 33.54 39 GLN G C 1
ATOM 11340 O O . GLN G 1 42 ? 4.823 3.739 47.297 1.00 32.70 39 GLN G O 1
ATOM 11346 N N . GLU G 1 43 ? 6.755 2.676 46.682 1.00 33.54 40 GLU G N 1
ATOM 11347 C CA . GLU G 1 43 ? 6.514 2.772 45.210 1.00 33.85 40 GLU G CA 1
ATOM 11348 C C . GLU G 1 43 ? 5.321 1.900 44.786 1.00 32.06 40 GLU G C 1
ATOM 11349 O O . GLU G 1 43 ? 4.621 2.286 43.839 1.00 31.39 40 GLU G O 1
ATOM 11355 N N . ARG G 1 44 ? 5.136 0.743 45.420 1.00 31.48 41 ARG G N 1
ATOM 11356 C CA . ARG G 1 44 ? 3.977 -0.140 45.112 1.00 31.33 41 ARG G CA 1
ATOM 11357 C C . ARG G 1 44 ? 2.671 0.601 45.436 1.00 31.00 41 ARG G C 1
ATOM 11358 O O . ARG G 1 44 ? 1.752 0.588 44.595 1.00 30.99 41 ARG G O 1
ATOM 11366 N N . VAL G 1 45 ? 2.587 1.205 46.623 1.00 30.54 42 VAL G N 1
ATOM 11367 C CA . VAL G 1 45 ? 1.367 1.967 47.013 1.00 30.33 42 VAL G CA 1
ATOM 11368 C C . VAL G 1 45 ? 1.140 3.085 45.988 1.00 32.41 42 VAL G C 1
ATOM 11369 O O . VAL G 1 45 ? -0.009 3.227 45.516 1.00 32.43 42 VAL G O 1
ATOM 11373 N N . ALA G 1 46 ? 2.193 3.847 45.672 1.00 33.08 43 ALA G N 1
ATOM 11374 C CA . ALA G 1 46 ? 2.088 4.945 44.685 1.00 34.61 43 ALA G CA 1
ATOM 11375 C C . ALA G 1 46 ? 1.543 4.379 43.368 1.00 35.17 43 ALA G C 1
ATOM 11376 O O . ALA G 1 46 ? 0.624 4.997 42.790 1.00 35.07 43 ALA G O 1
ATOM 11378 N N . TRP G 1 47 ? 2.113 3.255 42.913 1.00 34.13 44 TRP G N 1
ATOM 11379 C CA . TRP G 1 47 ? 1.666 2.605 41.655 1.00 34.15 44 TRP G CA 1
ATOM 11380 C C . TRP G 1 47 ? 0.166 2.264 41.729 1.00 33.47 44 TRP G C 1
ATOM 11381 O O . TRP G 1 47 ? -0.561 2.607 40.780 1.00 33.32 44 TRP G O 1
ATOM 11392 N N . ALA G 1 48 ? -0.275 1.609 42.812 1.00 32.33 45 ALA G N 1
ATOM 11393 C CA . ALA G 1 48 ? -1.695 1.196 42.961 1.00 32.13 45 ALA G CA 1
ATOM 11394 C C . ALA G 1 48 ? -2.632 2.416 42.953 1.00 32.87 45 ALA G C 1
ATOM 11395 O O . ALA G 1 48 ? -3.695 2.343 42.304 1.00 32.54 45 ALA G O 1
ATOM 11397 N N . LEU G 1 49 ? -2.265 3.487 43.661 1.00 33.64 46 LEU G N 1
ATOM 11398 C CA . LEU G 1 49 ? -3.135 4.692 43.724 1.00 35.17 46 LEU G CA 1
ATOM 11399 C C . LEU G 1 49 ? -3.245 5.335 42.341 1.00 36.81 46 LEU G C 1
ATOM 11400 O O . LEU G 1 49 ? -4.333 5.819 42.006 1.00 36.88 46 LEU G O 1
ATOM 11405 N N . GLN G 1 50 ? -2.160 5.294 41.568 1.00 38.13 47 GLN G N 1
ATOM 11406 C CA . GLN G 1 50 ? -2.113 5.928 40.226 1.00 40.91 47 GLN G CA 1
ATOM 11407 C C . GLN G 1 50 ? -2.672 4.997 39.139 1.00 40.16 47 GLN G C 1
ATOM 11408 O O . GLN G 1 50 ? -3.239 5.527 38.173 1.00 41.96 47 GLN G O 1
ATOM 11414 N N . ASN G 1 51 ? -2.583 3.672 39.306 1.00 38.01 48 ASN G N 1
ATOM 11415 C CA . ASN G 1 51 ? -2.934 2.760 38.180 1.00 38.07 48 ASN G CA 1
ATOM 11416 C C . ASN G 1 51 ? -4.155 1.867 38.429 1.00 37.07 48 ASN G C 1
ATOM 11417 O O . ASN G 1 51 ? -4.644 1.306 37.435 1.00 38.70 48 ASN G O 1
ATOM 11422 N N . LEU G 1 52 ? -4.615 1.705 39.670 1.00 34.98 49 LEU G N 1
ATOM 11423 C CA . LEU G 1 52 ? -5.788 0.819 39.910 1.00 34.06 49 LEU G CA 1
ATOM 11424 C C . LEU G 1 52 ? -7.008 1.673 40.263 1.00 34.98 49 LEU G C 1
ATOM 11425 O O . LEU G 1 52 ? -6.837 2.667 40.996 1.00 33.92 49 LEU G O 1
ATOM 11430 N N . GLU G 1 53 ? -8.182 1.260 39.774 1.00 36.58 50 GLU G N 1
ATOM 11431 C CA . GLU G 1 53 ? -9.468 1.980 39.982 1.00 38.63 50 GLU G CA 1
ATOM 11432 C C . GLU G 1 53 ? -9.789 2.180 41.463 1.00 37.08 50 GLU G C 1
ATOM 11433 O O . GLU G 1 53 ? -9.525 1.258 42.269 1.00 36.27 50 GLU G O 1
ATOM 11439 N N . GLY G 1 54 ? -10.397 3.327 41.775 1.00 35.91 51 GLY G N 1
ATOM 11440 C CA . GLY G 1 54 ? -10.906 3.611 43.125 1.00 34.22 51 GLY G CA 1
ATOM 11441 C C . GLY G 1 54 ? -12.289 2.982 43.255 1.00 32.52 51 GLY G C 1
ATOM 11442 O O . GLY G 1 54 ? -12.792 2.421 42.291 1.00 33.97 51 GLY G O 1
ATOM 11443 N N . ALA G 1 55 ? -12.896 3.049 44.438 1.00 30.04 52 ALA G N 1
ATOM 11444 C CA . ALA G 1 55 ? -12.310 3.693 45.595 1.00 28.88 52 ALA G CA 1
ATOM 11445 C C . ALA G 1 55 ? -11.199 2.814 46.175 1.00 26.98 52 ALA G C 1
ATOM 11446 O O . ALA G 1 55 ? -11.258 1.591 46.000 1.00 26.10 52 ALA G O 1
ATOM 11448 N N . HIS G 1 56 ? -10.216 3.443 46.810 1.00 26.68 53 HIS G N 1
ATOM 11449 C CA . HIS G 1 56 ? -9.136 2.709 47.507 1.00 26.55 53 HIS G CA 1
ATOM 11450 C C . HIS G 1 56 ? -9.494 2.624 48.991 1.00 25.62 53 HIS G C 1
ATOM 11451 O O . HIS G 1 56 ? -10.096 3.584 49.514 1.00 25.86 53 HIS G O 1
ATOM 11458 N N . ALA G 1 57 ? -9.139 1.515 49.634 1.00 24.19 54 ALA G N 1
ATOM 11459 C CA . ALA G 1 57 ? -9.370 1.371 51.084 1.00 23.85 54 ALA G CA 1
ATOM 11460 C C . ALA G 1 57 ? -8.283 0.469 51.666 1.00 22.87 54 ALA G C 1
ATOM 11461 O O . ALA G 1 57 ? -7.697 -0.337 50.913 1.00 22.48 54 ALA G O 1
ATOM 11463 N N . VAL G 1 58 ? -7.973 0.670 52.943 1.00 23.04 55 VAL G N 1
ATOM 11464 C CA . VAL G 1 58 ? -6.992 -0.197 53.649 1.00 22.95 55 VAL G CA 1
ATOM 11465 C C . VAL G 1 58 ? -7.721 -0.842 54.828 1.00 22.68 55 VAL G C 1
ATOM 11466 O O . VAL G 1 58 ? -8.495 -0.136 55.490 1.00 23.50 55 VAL G O 1
ATOM 11470 N N . SER G 1 59 ? -7.527 -2.147 55.022 1.00 21.39 56 SER G N 1
ATOM 11471 C CA . SER G 1 59 ? -8.126 -2.851 56.182 1.00 21.47 56 SER G CA 1
ATOM 11472 C C . SER G 1 59 ? -7.038 -3.030 57.236 1.00 21.35 56 SER G C 1
ATOM 11473 O O . SER G 1 59 ? -5.842 -3.155 56.851 1.00 20.89 56 SER G O 1
ATOM 11476 N N . SER G 1 60 ? -7.427 -2.991 58.510 1.00 20.57 57 SER G N 1
ATOM 11477 C CA . SER G 1 60 ? -6.449 -3.241 59.594 1.00 20.89 57 SER G CA 1
ATOM 11478 C C . SER G 1 60 ? -7.157 -3.857 60.796 1.00 20.60 57 SER G C 1
ATOM 11479 O O . SER G 1 60 ? -8.307 -3.496 61.066 1.00 20.56 57 SER G O 1
ATOM 11482 N N A SER G 1 61 ? -6.480 -4.783 61.475 0.50 21.07 58 SER G N 1
ATOM 11483 N N B SER G 1 61 ? -6.479 -4.785 61.466 0.50 21.01 58 SER G N 1
ATOM 11484 C CA A SER G 1 61 ? -7.011 -5.399 62.716 0.50 21.37 58 SER G CA 1
ATOM 11485 C CA B SER G 1 61 ? -7.002 -5.408 62.705 0.50 21.28 58 SER G CA 1
ATOM 11486 C C A SER G 1 61 ? -6.412 -4.646 63.907 0.50 21.45 58 SER G C 1
ATOM 11487 C C B SER G 1 61 ? -6.355 -4.700 63.899 0.50 21.37 58 SER G C 1
ATOM 11488 O O A SER G 1 61 ? -6.785 -4.961 65.046 0.50 22.52 58 SER G O 1
ATOM 11489 O O B SER G 1 61 ? -6.613 -5.123 65.036 0.50 22.22 58 SER G O 1
ATOM 11494 N N . PHE G 1 62 ? -5.517 -3.685 63.630 1.00 21.61 59 PHE G N 1
ATOM 11495 C CA . PHE G 1 62 ? -4.834 -2.884 64.685 1.00 21.11 59 PHE G CA 1
ATOM 11496 C C . PHE G 1 62 ? -4.072 -3.818 65.624 1.00 21.71 59 PHE G C 1
ATOM 11497 O O . PHE G 1 62 ? -4.135 -3.637 66.853 1.00 21.62 59 PHE G O 1
ATOM 11505 N N . GLY G 1 63 ? -3.391 -4.794 65.018 1.00 21.69 60 GLY G N 1
ATOM 11506 C CA . GLY G 1 63 ? -2.546 -5.803 65.674 1.00 22.90 60 GLY G CA 1
ATOM 11507 C C . GLY G 1 63 ? -1.155 -5.269 65.969 1.00 23.63 60 GLY G C 1
ATOM 11508 O O . GLY G 1 63 ? -0.937 -4.033 65.856 1.00 23.79 60 GLY G O 1
ATOM 11509 N N . ILE G 1 64 ? -0.236 -6.181 66.285 1.00 24.05 61 ILE G N 1
ATOM 11510 C CA . ILE G 1 64 ? 1.150 -5.839 66.719 1.00 24.65 61 ILE G CA 1
ATOM 11511 C C . ILE G 1 64 ? 1.829 -4.853 65.768 1.00 24.51 61 ILE G C 1
ATOM 11512 O O . ILE G 1 64 ? 2.373 -3.860 66.278 1.00 24.06 61 ILE G O 1
ATOM 11517 N N . GLN G 1 65 ? 1.765 -5.113 64.461 1.00 23.90 62 GLN G N 1
ATOM 11518 C CA . GLN G 1 65 ? 2.526 -4.334 63.443 1.00 25.31 62 GLN G CA 1
ATOM 11519 C C . GLN G 1 65 ? 1.613 -3.451 62.580 1.00 23.97 62 GLN G C 1
ATOM 11520 O O . GLN G 1 65 ? 2.088 -2.998 61.518 1.00 23.85 62 GLN G O 1
ATOM 11526 N N . ALA G 1 66 ? 0.410 -3.127 63.062 1.00 23.30 63 ALA G N 1
ATOM 11527 C CA . ALA G 1 66 ? -0.592 -2.377 62.262 1.00 22.39 63 ALA G CA 1
ATOM 11528 C C . ALA G 1 66 ? -0.116 -0.988 61.805 1.00 22.42 63 ALA G C 1
ATOM 11529 O O . ALA G 1 66 ? -0.557 -0.564 60.721 1.00 22.09 63 ALA G O 1
ATOM 11531 N N . ALA G 1 67 ? 0.725 -0.299 62.585 1.00 23.09 64 ALA G N 1
ATOM 11532 C CA . ALA G 1 67 ? 1.162 1.082 62.259 1.00 23.68 64 ALA G CA 1
ATOM 11533 C C . ALA G 1 67 ? 1.854 1.167 60.887 1.00 24.06 64 ALA G C 1
ATOM 11534 O O . ALA G 1 67 ? 1.766 2.230 60.261 1.00 23.93 64 ALA G O 1
ATOM 11536 N N . VAL G 1 68 ? 2.488 0.089 60.426 1.00 24.40 65 VAL G N 1
ATOM 11537 C CA . VAL G 1 68 ? 3.224 0.130 59.127 1.00 25.34 65 VAL G CA 1
ATOM 11538 C C . VAL G 1 68 ? 2.257 0.474 57.990 1.00 24.87 65 VAL G C 1
ATOM 11539 O O . VAL G 1 68 ? 2.448 1.531 57.359 1.00 26.23 65 VAL G O 1
ATOM 11543 N N . MET G 1 69 ? 1.295 -0.409 57.719 1.00 24.49 66 MET G N 1
ATOM 11544 C CA . MET G 1 69 ? 0.309 -0.193 56.622 1.00 24.38 66 MET G CA 1
ATOM 11545 C C . MET G 1 69 ? -0.455 1.121 56.810 1.00 23.94 66 MET G C 1
ATOM 11546 O O . MET G 1 69 ? -0.667 1.816 55.800 1.00 23.98 66 MET G O 1
ATOM 11551 N N . LEU G 1 70 ? -0.868 1.439 58.041 1.00 23.44 67 LEU G N 1
ATOM 11552 C CA . LEU G 1 70 ? -1.681 2.666 58.256 1.00 23.65 67 LEU G CA 1
ATOM 11553 C C . LEU G 1 70 ? -0.866 3.912 57.890 1.00 24.32 67 LEU G C 1
ATOM 11554 O O . LEU G 1 70 ? -1.423 4.788 57.196 1.00 25.01 67 LEU G O 1
ATOM 11559 N N . HIS G 1 71 ? 0.401 3.961 58.300 1.00 24.96 68 HIS G N 1
ATOM 11560 C CA . HIS G 1 71 ? 1.293 5.113 57.989 1.00 26.00 68 HIS G CA 1
ATOM 11561 C C . HIS G 1 71 ? 1.623 5.108 56.490 1.00 27.04 68 HIS G C 1
ATOM 11562 O O . HIS G 1 71 ? 1.422 6.140 55.826 1.00 27.49 68 HIS G O 1
ATOM 11569 N N . LEU G 1 72 ? 2.074 3.959 55.985 1.00 27.31 69 LEU G N 1
ATOM 11570 C CA . LEU G 1 72 ? 2.484 3.787 54.564 1.00 28.69 69 LEU G CA 1
ATOM 11571 C C . LEU G 1 72 ? 1.404 4.333 53.619 1.00 28.23 69 LEU G C 1
ATOM 11572 O O . LEU G 1 72 ? 1.732 5.200 52.782 1.00 28.04 69 LEU G O 1
ATOM 11577 N N . VAL G 1 73 ? 0.156 3.878 53.773 1.00 27.15 70 VAL G N 1
ATOM 11578 C CA . VAL G 1 73 ? -0.930 4.301 52.837 1.00 27.46 70 VAL G CA 1
ATOM 11579 C C . VAL G 1 73 ? -1.470 5.694 53.202 1.00 28.31 70 VAL G C 1
ATOM 11580 O O . VAL G 1 73 ? -1.662 6.502 52.259 1.00 29.60 70 VAL G O 1
ATOM 11584 N N . SER G 1 74 ? -1.692 5.996 54.490 1.00 28.02 71 SER G N 1
ATOM 11585 C CA . SER G 1 74 ? -2.285 7.324 54.827 1.00 28.95 71 SER G CA 1
ATOM 11586 C C . SER G 1 74 ? -1.349 8.472 54.414 1.00 30.21 71 SER G C 1
ATOM 11587 O O . SER G 1 74 ? -1.867 9.549 54.085 1.00 30.86 71 SER G O 1
ATOM 11590 N N . LYS G 1 75 ? -0.030 8.262 54.412 1.00 31.29 72 LYS G N 1
ATOM 11591 C CA . LYS G 1 75 ? 0.890 9.365 54.013 1.00 33.65 72 LYS G CA 1
ATOM 11592 C C . LYS G 1 75 ? 0.775 9.625 52.506 1.00 33.75 72 LYS G C 1
ATOM 11593 O O . LYS G 1 75 ? 1.208 10.701 52.089 1.00 35.02 72 LYS G O 1
ATOM 11599 N N . GLN G 1 76 ? 0.208 8.690 51.735 1.00 32.29 73 GLN G N 1
ATOM 11600 C CA . GLN G 1 76 ? 0.050 8.892 50.267 1.00 33.27 73 GLN G CA 1
ATOM 11601 C C . GLN G 1 76 ? -1.397 9.310 49.948 1.00 33.53 73 GLN G C 1
ATOM 11602 O O . GLN G 1 76 ? -1.604 9.927 48.896 1.00 32.67 73 GLN G O 1
ATOM 11608 N N . GLN G 1 77 ? -2.358 8.964 50.813 1.00 32.83 74 GLN G N 1
ATOM 11609 C CA . GLN G 1 77 ? -3.775 9.402 50.642 1.00 33.73 74 GLN G CA 1
ATOM 11610 C C . GLN G 1 77 ? -4.328 9.634 52.054 1.00 32.80 74 GLN G C 1
ATOM 11611 O O . GLN G 1 77 ? -4.765 8.653 52.685 1.00 30.14 74 GLN G O 1
ATOM 11617 N N . ALA G 1 78 ? -4.294 10.890 52.504 1.00 32.57 75 ALA G N 1
ATOM 11618 C CA . ALA G 1 78 ? -4.694 11.314 53.868 1.00 32.77 75 ALA G CA 1
ATOM 11619 C C . ALA G 1 78 ? -6.092 10.814 54.269 1.00 31.94 75 ALA G C 1
ATOM 11620 O O . ALA G 1 78 ? -6.225 10.368 55.421 1.00 30.64 75 ALA G O 1
ATOM 11622 N N . ASP G 1 79 ? -7.076 10.876 53.367 1.00 32.69 76 ASP G N 1
ATOM 11623 C CA . ASP G 1 79 ? -8.480 10.501 53.703 1.00 32.65 76 ASP G CA 1
ATOM 11624 C C . ASP G 1 79 ? -8.812 9.059 53.296 1.00 30.23 76 ASP G C 1
ATOM 11625 O O . ASP G 1 79 ? -10.017 8.733 53.246 1.00 28.30 76 ASP G O 1
ATOM 11630 N N . ILE G 1 80 ? -7.817 8.212 53.033 1.00 29.17 77 ILE G N 1
ATOM 11631 C CA . ILE G 1 80 ? -8.188 6.831 52.600 1.00 28.22 77 ILE G CA 1
ATOM 11632 C C . ILE G 1 80 ? -9.021 6.178 53.701 1.00 26.18 77 ILE G C 1
ATOM 11633 O O . ILE G 1 80 ? -8.678 6.286 54.879 1.00 25.43 77 ILE G O 1
ATOM 11638 N N . PRO G 1 81 ? -10.157 5.526 53.358 1.00 25.25 78 PRO G N 1
ATOM 11639 C CA . PRO G 1 81 ? -10.957 4.814 54.350 1.00 24.10 78 PRO G CA 1
ATOM 11640 C C . PRO G 1 81 ? -10.165 3.655 54.970 1.00 22.80 78 PRO G C 1
ATOM 11641 O O . PRO G 1 81 ? -9.540 2.882 54.239 1.00 22.22 78 PRO G O 1
ATOM 11645 N N . VAL G 1 82 ? -10.177 3.597 56.302 1.00 22.14 79 VAL G N 1
ATOM 11646 C CA . VAL G 1 82 ? -9.504 2.517 57.077 1.00 21.60 79 VAL G CA 1
ATOM 11647 C C . VAL G 1 82 ? -10.629 1.633 57.623 1.00 20.72 79 VAL G C 1
ATOM 11648 O O . VAL G 1 82 ? -11.409 2.125 58.435 1.00 20.05 79 VAL G O 1
ATOM 11652 N N . ILE G 1 83 ? -10.728 0.406 57.120 1.00 20.24 80 ILE G N 1
ATOM 11653 C CA . ILE G 1 83 ? -11.817 -0.522 57.519 1.00 19.61 80 ILE G CA 1
ATOM 11654 C C . ILE G 1 83 ? -11.380 -1.342 58.730 1.00 18.86 80 ILE G C 1
ATOM 11655 O O . ILE G 1 83 ? -10.368 -2.082 58.639 1.00 18.82 80 ILE G O 1
ATOM 11660 N N . LEU G 1 84 ? -12.104 -1.147 59.831 1.00 17.90 81 LEU G N 1
ATOM 11661 C CA . LEU G 1 84 ? -11.947 -1.926 61.075 1.00 17.88 81 LEU G CA 1
ATOM 11662 C C . LEU G 1 84 ? -13.207 -2.777 61.275 1.00 17.69 81 LEU G C 1
ATOM 11663 O O . LEU G 1 84 ? -14.321 -2.197 61.276 1.00 17.64 81 LEU G O 1
ATOM 11668 N N . THR G 1 85 ? -13.040 -4.094 61.421 1.00 17.96 82 THR G N 1
ATOM 11669 C CA . THR G 1 85 ? -14.185 -4.963 61.784 1.00 18.41 82 THR G CA 1
ATOM 11670 C C . THR G 1 85 ? -14.095 -5.165 63.302 1.00 17.70 82 THR G C 1
ATOM 11671 O O . THR G 1 85 ? -13.131 -5.792 63.772 1.00 17.96 82 THR G O 1
ATOM 11675 N N . ASP G 1 86 ? -15.004 -4.549 64.050 1.00 17.07 83 ASP G N 1
ATOM 11676 C CA . ASP G 1 86 ? -14.982 -4.693 65.525 1.00 16.36 83 ASP G CA 1
ATOM 11677 C C . ASP G 1 86 ? -15.799 -5.927 65.905 1.00 17.23 83 ASP G C 1
ATOM 11678 O O . ASP G 1 86 ? -17.033 -5.869 65.778 1.00 18.26 83 ASP G O 1
ATOM 11683 N N . THR G 1 87 ? -15.130 -6.988 66.364 1.00 17.40 84 THR G N 1
ATOM 11684 C CA . THR G 1 87 ? -15.825 -8.223 66.812 1.00 17.84 84 THR G CA 1
ATOM 11685 C C . THR G 1 87 ? -16.615 -7.942 68.090 1.00 17.94 84 THR G C 1
ATOM 11686 O O . THR G 1 87 ? -17.535 -8.722 68.393 1.00 18.75 84 THR G O 1
ATOM 11690 N N . GLY G 1 88 ? -16.269 -6.862 68.797 1.00 16.66 85 GLY G N 1
ATOM 11691 C CA . GLY G 1 88 ? -16.871 -6.537 70.102 1.00 17.02 85 GLY G CA 1
ATOM 11692 C C . GLY G 1 88 ? -16.089 -7.160 71.258 1.00 16.48 85 GLY G C 1
ATOM 11693 O O . GLY G 1 88 ? -16.477 -6.930 72.426 1.00 16.90 85 GLY G O 1
ATOM 11694 N N . TYR G 1 89 ? -14.979 -7.851 70.954 1.00 16.17 86 TYR G N 1
ATOM 11695 C CA . TYR G 1 89 ? -14.171 -8.545 71.988 1.00 16.29 86 TYR G CA 1
ATOM 11696 C C . TYR G 1 89 ? -12.671 -8.295 71.805 1.00 16.50 86 TYR G C 1
ATOM 11697 O O . TYR G 1 89 ? -11.871 -9.148 72.238 1.00 16.40 86 TYR G O 1
ATOM 11706 N N . LEU G 1 90 ? -12.290 -7.179 71.181 1.00 16.04 87 LEU G N 1
ATOM 11707 C CA . LEU G 1 90 ? -10.841 -6.905 71.034 1.00 16.66 87 LEU G CA 1
ATOM 11708 C C . LEU G 1 90 ? -10.252 -6.595 72.410 1.00 17.15 87 LEU G C 1
ATOM 11709 O O . LEU G 1 90 ? -11.022 -6.254 73.341 1.00 16.67 87 LEU G O 1
ATOM 11714 N N . PHE G 1 91 ? -8.937 -6.745 72.550 1.00 18.43 88 PHE G N 1
ATOM 11715 C CA . PHE G 1 91 ? -8.291 -6.392 73.835 1.00 19.46 88 PHE G CA 1
ATOM 11716 C C . PHE G 1 91 ? -8.517 -4.914 74.124 1.00 19.39 88 PHE G C 1
ATOM 11717 O O . PHE G 1 91 ? -8.582 -4.097 73.208 1.00 18.23 88 PHE G O 1
ATOM 11725 N N . PRO G 1 92 ? -8.657 -4.526 75.408 1.00 20.46 89 PRO G N 1
ATOM 11726 C CA . PRO G 1 92 ? -8.756 -3.117 75.769 1.00 21.12 89 PRO G CA 1
ATOM 11727 C C . PRO G 1 92 ? -7.579 -2.344 75.153 1.00 21.33 89 PRO G C 1
ATOM 11728 O O . PRO G 1 92 ? -7.787 -1.258 74.643 1.00 20.76 89 PRO G O 1
ATOM 11732 N N . GLU G 1 93 ? -6.380 -2.948 75.171 1.00 21.15 90 GLU G N 1
ATOM 11733 C CA . GLU G 1 93 ? -5.172 -2.309 74.587 1.00 21.35 90 GLU G CA 1
ATOM 11734 C C . GLU G 1 93 ? -5.349 -2.110 73.074 1.00 20.57 90 GLU G C 1
ATOM 11735 O O . GLU G 1 93 ? -4.734 -1.167 72.528 1.00 21.06 90 GLU G O 1
ATOM 11741 N N . THR G 1 94 ? -6.120 -2.976 72.412 1.00 19.55 91 THR G N 1
ATOM 11742 C CA . THR G 1 94 ? -6.359 -2.792 70.962 1.00 18.78 91 THR G CA 1
ATOM 11743 C C . THR G 1 94 ? -7.263 -1.564 70.783 1.00 18.28 91 THR G C 1
ATOM 11744 O O . THR G 1 94 ? -6.960 -0.724 69.925 1.00 18.01 91 THR G O 1
ATOM 11748 N N . TYR G 1 95 ? -8.348 -1.474 71.554 1.00 18.32 92 TYR G N 1
ATOM 11749 C CA . TYR G 1 95 ? -9.243 -0.288 71.458 1.00 18.46 92 TYR G CA 1
ATOM 11750 C C . TYR G 1 95 ? -8.426 0.991 71.726 1.00 20.24 92 TYR G C 1
ATOM 11751 O O . TYR G 1 95 ? -8.602 1.990 71.003 1.00 20.11 92 TYR G O 1
ATOM 11760 N N . GLN G 1 96 ? -7.546 0.958 72.724 1.00 21.99 93 GLN G N 1
ATOM 11761 C CA . GLN G 1 96 ? -6.662 2.102 73.069 1.00 24.48 93 GLN G CA 1
ATOM 11762 C C . GLN G 1 96 ? -5.738 2.397 71.877 1.00 23.95 93 GLN G C 1
ATOM 11763 O O . GLN G 1 96 ? -5.595 3.588 71.536 1.00 23.74 93 GLN G O 1
ATOM 11769 N N . PHE G 1 97 ? -5.223 1.352 71.214 1.00 22.14 94 PHE G N 1
ATOM 11770 C CA . PHE G 1 97 ? -4.288 1.506 70.061 1.00 22.45 94 PHE G CA 1
ATOM 11771 C C . PHE G 1 97 ? -5.050 2.095 68.864 1.00 21.72 94 PHE G C 1
ATOM 11772 O O . PHE G 1 97 ? -4.506 2.966 68.150 1.00 22.20 94 PHE G O 1
ATOM 11780 N N . ILE G 1 98 ? -6.282 1.637 68.652 1.00 20.59 95 ILE G N 1
ATOM 11781 C CA . ILE G 1 98 ? -7.146 2.167 67.554 1.00 20.16 95 ILE G CA 1
ATOM 11782 C C . ILE G 1 98 ? -7.319 3.678 67.761 1.00 20.66 95 ILE G C 1
ATOM 11783 O O . ILE G 1 98 ? -7.104 4.447 66.803 1.00 20.93 95 ILE G O 1
ATOM 11788 N N . ASP G 1 99 ? -7.683 4.072 68.978 1.00 21.34 96 ASP G N 1
ATOM 11789 C CA . ASP G 1 99 ? -7.930 5.498 69.309 1.00 23.19 96 ASP G CA 1
ATOM 11790 C C . ASP G 1 99 ? -6.626 6.282 69.123 1.00 25.04 96 ASP G C 1
ATOM 11791 O O . ASP G 1 99 ? -6.673 7.356 68.496 1.00 26.34 96 ASP G O 1
ATOM 11796 N N . GLU G 1 100 ? -5.517 5.742 69.632 1.00 26.06 97 GLU G N 1
ATOM 11797 C CA . GLU G 1 100 ? -4.185 6.404 69.554 1.00 29.08 97 GLU G CA 1
ATOM 11798 C C . GLU G 1 100 ? -3.785 6.630 68.088 1.00 28.07 97 GLU G C 1
ATOM 11799 O O . GLU G 1 100 ? -3.430 7.782 67.748 1.00 27.49 97 GLU G O 1
ATOM 11805 N N . LEU G 1 101 ? -3.859 5.592 67.247 1.00 26.65 98 LEU G N 1
ATOM 11806 C CA . LEU G 1 101 ? -3.411 5.743 65.833 1.00 27.12 98 LEU G CA 1
ATOM 11807 C C . LEU G 1 101 ? -4.396 6.598 65.035 1.00 26.83 98 LEU G C 1
ATOM 11808 O O . LEU G 1 101 ? -3.924 7.344 64.148 1.00 26.63 98 LEU G O 1
ATOM 11813 N N . THR G 1 102 ? -5.698 6.478 65.313 1.00 26.23 99 THR G N 1
ATOM 11814 C CA . THR G 1 102 ? -6.712 7.286 64.585 1.00 26.99 99 THR G CA 1
ATOM 11815 C C . THR G 1 102 ? -6.386 8.776 64.763 1.00 29.00 99 THR G C 1
ATOM 11816 O O . THR G 1 102 ? -6.509 9.539 63.783 1.00 29.48 99 THR G O 1
ATOM 11820 N N . LYS G 1 103 ? -5.935 9.151 65.955 1.00 30.77 100 LYS G N 1
ATOM 11821 C CA . LYS G 1 103 ? -5.619 10.567 66.263 1.00 34.24 100 LYS G CA 1
ATOM 11822 C C . LYS G 1 103 ? -4.234 10.946 65.719 1.00 33.56 100 LYS G C 1
ATOM 11823 O O . LYS G 1 103 ? -4.143 11.991 65.031 1.00 34.38 100 LYS G O 1
ATOM 11829 N N . SER G 1 104 ? -3.210 10.125 65.976 1.00 31.93 101 SER G N 1
ATOM 11830 C CA . SER G 1 104 ? -1.825 10.477 65.550 1.00 32.88 101 SER G CA 1
ATOM 11831 C C . SER G 1 104 ? -1.670 10.418 64.021 1.00 32.86 101 SER G C 1
ATOM 11832 O O . SER G 1 104 ? -0.867 11.212 63.496 1.00 34.38 101 SER G O 1
ATOM 11835 N N . LEU G 1 105 ? -2.399 9.533 63.332 1.00 30.66 102 LEU G N 1
ATOM 11836 C CA . LEU G 1 105 ? -2.260 9.430 61.850 1.00 31.24 102 LEU G CA 1
ATOM 11837 C C . LEU G 1 105 ? -3.466 10.066 61.143 1.00 31.27 102 LEU G C 1
ATOM 11838 O O . LEU G 1 105 ? -3.515 9.990 59.889 1.00 31.65 102 LEU G O 1
ATOM 11843 N N . ASN G 1 106 ? -4.381 10.680 61.902 1.00 31.01 103 ASN G N 1
ATOM 11844 C CA . ASN G 1 106 ? -5.575 11.343 61.313 1.00 31.64 103 ASN G CA 1
ATOM 11845 C C . ASN G 1 106 ? -6.259 10.358 60.360 1.00 30.14 103 ASN G C 1
ATOM 11846 O O . ASN G 1 106 ? -6.457 10.700 59.179 1.00 30.41 103 ASN G O 1
ATOM 11851 N N . LEU G 1 107 ? -6.608 9.177 60.866 1.00 27.38 104 LEU G N 1
ATOM 11852 C CA . LEU G 1 107 ? -7.208 8.125 60.009 1.00 26.47 104 LEU G CA 1
ATOM 11853 C C . LEU G 1 107 ? -8.699 8.378 59.774 1.00 26.20 104 LEU G C 1
ATOM 11854 O O . LEU G 1 107 ? -9.400 8.837 60.706 1.00 27.15 104 LEU G O 1
ATOM 11859 N N . ASN G 1 108 ? -9.148 8.066 58.559 1.00 25.63 105 ASN G N 1
ATOM 11860 C CA . ASN G 1 108 ? -10.583 8.116 58.174 1.00 24.46 105 ASN G CA 1
ATOM 11861 C C . ASN G 1 108 ? -11.152 6.735 58.549 1.00 23.02 105 ASN G C 1
ATOM 11862 O O . ASN G 1 108 ? -11.368 5.897 57.650 1.00 21.49 105 ASN G O 1
ATOM 11867 N N . LEU G 1 109 ? -11.351 6.498 59.847 1.00 21.93 106 LEU G N 1
ATOM 11868 C CA . LEU G 1 109 ? -11.755 5.158 60.349 1.00 21.43 106 LEU G CA 1
ATOM 11869 C C . LEU G 1 109 ? -13.220 4.837 60.014 1.00 21.27 106 LEU G C 1
ATOM 11870 O O . LEU G 1 109 ? -14.097 5.644 60.352 1.00 21.34 106 LEU G O 1
ATOM 11875 N N . LYS G 1 110 ? -13.454 3.666 59.412 1.00 20.33 107 LYS G N 1
ATOM 11876 C CA . LYS G 1 110 ? -14.812 3.179 59.052 1.00 20.54 107 LYS G CA 1
ATOM 11877 C C . LYS G 1 110 ? -15.034 1.875 59.825 1.00 18.69 107 LYS G C 1
ATOM 11878 O O . LYS G 1 110 ? -14.378 0.868 59.487 1.00 18.46 107 LYS G O 1
ATOM 11884 N N . VAL G 1 111 ? -15.879 1.918 60.857 1.00 18.00 108 VAL G N 1
ATOM 11885 C CA . VAL G 1 111 ? -16.108 0.730 61.729 1.00 17.34 108 VAL G CA 1
ATOM 11886 C C . VAL G 1 111 ? -17.289 -0.092 61.211 1.00 17.23 108 VAL G C 1
ATOM 11887 O O . VAL G 1 111 ? -18.406 0.476 61.020 1.00 16.89 108 VAL G O 1
ATOM 11891 N N . TYR G 1 112 ? -17.045 -1.389 61.036 1.00 16.31 109 TYR G N 1
ATOM 11892 C CA . TYR G 1 112 ? -18.085 -2.360 60.617 1.00 16.34 109 TYR G CA 1
ATOM 11893 C C . TYR G 1 112 ? -18.143 -3.457 61.679 1.00 15.80 109 TYR G C 1
ATOM 11894 O O . TYR G 1 112 ? -17.100 -3.754 62.319 1.00 16.17 109 TYR G O 1
ATOM 11903 N N . ARG G 1 113 ? -19.337 -4.023 61.850 1.00 15.02 110 ARG G N 1
ATOM 11904 C CA . ARG G 1 113 ? -19.604 -5.082 62.853 1.00 14.28 110 ARG G CA 1
ATOM 11905 C C . ARG G 1 113 ? -20.920 -5.774 62.500 1.00 14.50 110 ARG G C 1
ATOM 11906 O O . ARG G 1 113 ? -21.631 -5.303 61.585 1.00 14.66 110 ARG G O 1
ATOM 11914 N N . ALA G 1 114 ? -21.224 -6.863 63.202 1.00 14.56 111 ALA G N 1
ATOM 11915 C CA . ALA G 1 114 ? -22.498 -7.586 63.020 1.00 14.89 111 ALA G CA 1
ATOM 11916 C C . ALA G 1 114 ? -23.666 -6.654 63.349 1.00 15.40 111 ALA G C 1
ATOM 11917 O O . ALA G 1 114 ? -23.463 -5.658 64.077 1.00 14.90 111 ALA G O 1
ATOM 11919 N N . ASN G 1 115 ? -24.851 -6.967 62.827 1.00 15.99 112 ASN G N 1
ATOM 11920 C CA . ASN G 1 115 ? -26.067 -6.184 63.127 1.00 16.40 112 ASN G CA 1
ATOM 11921 C C . ASN G 1 115 ? -26.405 -6.347 64.618 1.00 16.66 112 ASN G C 1
ATOM 11922 O O . ASN G 1 115 ? -27.096 -5.463 65.170 1.00 16.00 112 ASN G O 1
ATOM 11927 N N . GLU G 1 116 ? -25.947 -7.448 65.225 1.00 16.91 113 GLU G N 1
ATOM 11928 C CA . GLU G 1 116 ? -26.207 -7.771 66.653 1.00 17.67 113 GLU G CA 1
ATOM 11929 C C . GLU G 1 116 ? -24.943 -7.507 67.476 1.00 16.98 113 GLU G C 1
ATOM 11930 O O . GLU G 1 116 ? -23.855 -7.974 67.072 1.00 17.38 113 GLU G O 1
ATOM 11936 N N . SER G 1 117 ? -25.098 -6.808 68.602 1.00 15.78 114 SER G N 1
ATOM 11937 C CA . SER G 1 117 ? -23.988 -6.491 69.536 1.00 15.21 114 SER G CA 1
ATOM 11938 C C . SER G 1 117 ? -23.481 -7.778 70.195 1.00 14.83 114 SER G C 1
ATOM 11939 O O . SER G 1 117 ? -24.155 -8.803 70.085 1.00 15.28 114 SER G O 1
ATOM 11942 N N . ALA G 1 118 ? -22.339 -7.705 70.882 1.00 15.09 115 ALA G N 1
ATOM 11943 C CA . ALA G 1 118 ? -21.795 -8.887 71.593 1.00 15.27 115 ALA G CA 1
ATOM 11944 C C . ALA G 1 118 ? -22.843 -9.459 72.567 1.00 15.69 115 ALA G C 1
ATOM 11945 O O . ALA G 1 118 ? -23.040 -10.677 72.565 1.00 15.46 115 ALA G O 1
ATOM 11947 N N . ASN G 1 119 ? -23.524 -8.611 73.337 1.00 15.56 116 ASN G N 1
ATOM 11948 C CA . ASN G 1 119 ? -24.487 -9.136 74.344 1.00 16.55 116 ASN G CA 1
ATOM 11949 C C . ASN G 1 119 ? -25.703 -9.755 73.641 1.00 16.33 116 ASN G C 1
ATOM 11950 O O . ASN G 1 119 ? -26.234 -10.738 74.155 1.00 16.17 116 ASN G O 1
ATOM 11955 N N . TRP G 1 120 ? -26.090 -9.207 72.495 1.00 15.73 117 TRP G N 1
ATOM 11956 C CA . TRP G 1 120 ? -27.235 -9.738 71.718 1.00 15.96 117 TRP G CA 1
ATOM 11957 C C . TRP G 1 120 ? -26.847 -11.133 71.206 1.00 16.56 117 TRP G C 1
ATOM 11958 O O . TRP G 1 120 ? -27.638 -12.081 71.333 1.00 16.60 117 TRP G O 1
ATOM 11969 N N . GLN G 1 121 ? -25.636 -11.251 70.675 1.00 16.62 118 GLN G N 1
ATOM 11970 C CA . GLN G 1 121 ? -25.143 -12.566 70.186 1.00 17.61 118 GLN G CA 1
ATOM 11971 C C . GLN G 1 121 ? -25.107 -13.590 71.321 1.00 18.54 118 GLN G C 1
ATOM 11972 O O . GLN G 1 121 ? -25.525 -14.733 71.093 1.00 19.55 118 GLN G O 1
ATOM 11978 N N . GLU G 1 122 ? -24.630 -13.199 72.503 1.00 19.08 119 GLU G N 1
ATOM 11979 C CA . GLU G 1 122 ? -24.571 -14.177 73.625 1.00 20.12 119 GLU G CA 1
ATOM 11980 C C . GLU G 1 122 ? -25.998 -14.564 74.047 1.00 20.82 119 GLU G C 1
ATOM 11981 O O . GLU G 1 122 ? -26.224 -15.755 74.367 1.00 21.08 119 GLU G O 1
ATOM 11987 N N . ALA G 1 123 ? -26.937 -13.615 74.002 1.00 20.28 120 ALA G N 1
ATOM 11988 C CA . ALA G 1 123 ? -28.342 -13.915 74.365 1.00 21.03 120 ALA G CA 1
ATOM 11989 C C . ALA G 1 123 ? -28.947 -14.911 73.366 1.00 21.98 120 ALA G C 1
ATOM 11990 O O . ALA G 1 123 ? -29.727 -15.789 73.775 1.00 22.78 120 ALA G O 1
ATOM 11992 N N . ARG G 1 124 ? -28.567 -14.805 72.100 1.00 21.93 121 ARG G N 1
ATOM 11993 C CA . ARG G 1 124 ? -29.172 -15.665 71.049 1.00 24.19 121 ARG G CA 1
ATOM 11994 C C . ARG G 1 124 ? -28.474 -17.034 70.954 1.00 24.72 121 ARG G C 1
ATOM 11995 O O 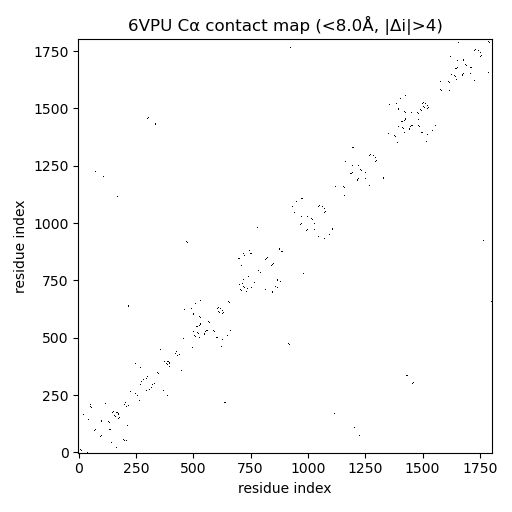. ARG G 1 124 ? -29.177 -18.057 70.861 1.00 24.48 121 ARG G O 1
ATOM 12003 N N . TYR G 1 125 ? -27.149 -17.069 71.081 1.00 24.46 122 TYR G N 1
ATOM 12004 C CA . TYR G 1 125 ? -26.397 -18.327 70.815 1.00 25.58 122 TYR G CA 1
ATOM 12005 C C . TYR G 1 125 ? -25.591 -18.850 72.006 1.00 25.09 122 TYR G C 1
ATOM 12006 O O . TYR G 1 125 ? -25.150 -20.005 71.933 1.00 26.71 122 TYR G O 1
ATOM 12015 N N . GLY G 1 126 ? -25.451 -18.070 73.071 1.00 24.46 123 GLY G N 1
ATOM 12016 C CA . GLY G 1 126 ? -24.490 -18.442 74.122 1.00 24.56 123 GLY G CA 1
ATOM 12017 C C . GLY G 1 126 ? -23.110 -17.985 73.659 1.00 23.51 123 GLY G C 1
ATOM 12018 O O . GLY G 1 126 ? -23.067 -17.049 72.830 1.00 23.50 123 GLY G O 1
ATOM 12019 N N . LYS G 1 127 ? -22.027 -18.606 74.127 1.00 23.43 124 LYS G N 1
ATOM 12020 C CA . LYS G 1 127 ? -20.666 -18.173 73.694 1.00 22.58 124 LYS G CA 1
ATOM 12021 C C . LYS G 1 127 ? -20.216 -19.054 72.521 1.00 20.96 124 LYS G C 1
ATOM 12022 O O . LYS G 1 127 ? -19.752 -20.177 72.763 1.00 20.22 124 LYS G O 1
ATOM 12028 N N . LEU G 1 128 ? -20.339 -18.547 71.293 1.00 20.22 125 LEU G N 1
ATOM 12029 C CA . LEU G 1 128 ? -19.973 -19.360 70.098 1.00 20.32 125 LEU G CA 1
ATOM 12030 C C . LEU G 1 128 ? -18.522 -19.861 70.150 1.00 19.66 125 LEU G C 1
ATOM 12031 O O . LEU G 1 128 ? -18.275 -20.974 69.642 1.00 19.71 125 LEU G O 1
ATOM 12036 N N . TRP G 1 129 ? -17.598 -19.085 70.720 1.00 19.62 126 TRP G N 1
ATOM 12037 C CA . TRP G 1 129 ? -16.168 -19.500 70.737 1.00 19.80 126 TRP G CA 1
ATOM 12038 C C . TRP G 1 129 ? -15.944 -20.727 71.626 1.00 21.44 126 TRP G C 1
ATOM 12039 O O . TRP G 1 129 ? -14.825 -21.283 71.556 1.00 21.24 126 TRP G O 1
ATOM 12050 N N . GLU G 1 130 ? -16.939 -21.117 72.428 1.00 22.63 127 GLU G N 1
ATOM 12051 C CA . GLU G 1 130 ? -16.807 -22.308 73.312 1.00 24.99 127 GLU G CA 1
ATOM 12052 C C . GLU G 1 130 ? -17.553 -23.500 72.701 1.00 24.64 127 GLU G C 1
ATOM 12053 O O . GLU G 1 130 ? -17.677 -24.521 73.405 1.00 25.68 127 GLU G O 1
ATOM 12059 N N . GLN G 1 131 ? -18.013 -23.385 71.449 1.00 23.30 128 GLN G N 1
ATOM 12060 C CA . GLN G 1 131 ? -18.855 -24.450 70.826 1.00 23.62 128 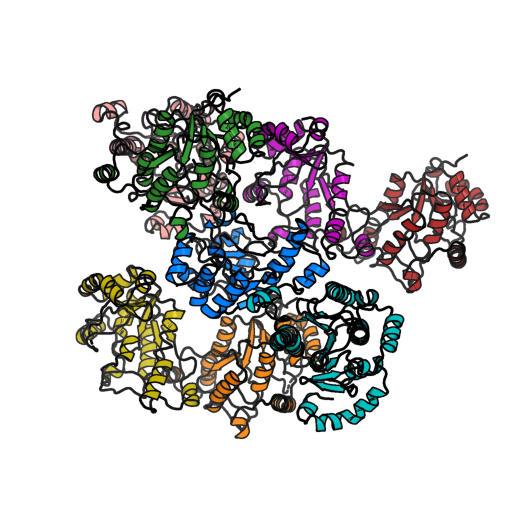GLN G CA 1
ATOM 12061 C C . GLN G 1 131 ? -18.123 -25.149 69.671 1.00 22.64 128 GLN G C 1
ATOM 12062 O O . GLN G 1 131 ? -18.795 -25.581 68.713 1.00 23.78 128 GLN G O 1
ATOM 12068 N N . GLY G 1 132 ? -16.799 -25.227 69.755 1.00 22.10 129 GLY G N 1
ATOM 12069 C CA . GLY G 1 132 ? -15.983 -25.969 68.773 1.00 22.74 129 GLY G CA 1
ATOM 12070 C C . GLY G 1 132 ? -16.024 -25.377 67.377 1.00 21.84 129 GLY G C 1
ATOM 12071 O O . GLY G 1 132 ? -16.396 -24.199 67.217 1.00 20.80 129 GLY G O 1
ATOM 12072 N N . ILE G 1 133 ? -15.630 -26.191 66.401 1.00 23.14 130 ILE G N 1
ATOM 12073 C CA . ILE G 1 133 ? -15.534 -25.778 64.968 1.00 24.29 130 ILE G CA 1
ATOM 12074 C C . ILE G 1 133 ? -16.823 -25.102 64.490 1.00 23.81 130 ILE G C 1
ATOM 12075 O O . ILE G 1 133 ? -16.718 -24.079 63.791 1.00 22.69 130 ILE G O 1
ATOM 12080 N N . GLU G 1 134 ? -17.978 -25.701 64.790 1.00 24.71 131 GLU G N 1
ATOM 12081 C CA . GLU G 1 134 ? -19.278 -25.166 64.299 1.00 26.71 131 GLU G CA 1
ATOM 12082 C C . GLU G 1 134 ? -19.515 -23.760 64.864 1.00 23.91 131 GLU G C 1
ATOM 12083 O O . GLU G 1 134 ? -19.944 -22.871 64.093 1.00 22.86 131 GLU G O 1
ATOM 12089 N N . GLY G 1 135 ? -19.230 -23.571 66.153 1.00 23.18 132 GLY G N 1
ATOM 12090 C CA . GLY G 1 135 ? -19.412 -22.261 66.807 1.00 22.12 132 GLY G CA 1
ATOM 12091 C C . GLY G 1 135 ? -18.434 -21.224 66.284 1.00 21.08 132 GLY G C 1
ATOM 12092 O O . GLY G 1 135 ? -18.873 -20.100 65.972 1.00 22.18 132 GLY G O 1
ATOM 12093 N N . ILE G 1 136 ? -17.156 -21.587 66.189 1.00 22.09 133 ILE G N 1
ATOM 12094 C CA . ILE G 1 136 ? -16.084 -20.669 65.697 1.00 21.68 133 ILE G CA 1
ATOM 12095 C C . ILE G 1 136 ? -16.384 -20.263 64.245 1.00 21.81 133 ILE G C 1
ATOM 12096 O O . ILE G 1 136 ? -16.241 -19.064 63.932 1.00 19.43 133 ILE G O 1
ATOM 12101 N N . GLU G 1 137 ? -16.861 -21.191 63.407 1.00 23.54 134 GLU G N 1
ATOM 12102 C CA . GLU G 1 137 ? -17.142 -20.827 61.993 1.00 25.96 134 GLU G CA 1
ATOM 12103 C C . GLU G 1 137 ? -18.319 -19.842 61.960 1.00 24.59 134 GLU G C 1
ATOM 12104 O O . GLU G 1 137 ? -18.264 -18.890 61.177 1.00 22.50 134 GLU G O 1
ATOM 12110 N N . LYS G 1 138 ? -19.327 -20.057 62.812 1.00 24.06 135 LYS G N 1
ATOM 12111 C CA . LYS G 1 138 ? -20.507 -19.158 62.863 1.00 24.32 135 LYS G CA 1
ATOM 12112 C C . LYS G 1 138 ? -20.055 -17.778 63.362 1.00 21.08 135 LYS G C 1
ATOM 12113 O O . LYS G 1 138 ? -20.451 -16.750 62.761 1.00 19.51 135 LYS G O 1
ATOM 12119 N N . TYR G 1 139 ? -19.231 -17.765 64.407 1.00 18.79 136 TYR G N 1
ATOM 12120 C CA . TYR G 1 139 ? -18.726 -16.499 64.994 1.00 17.73 136 TYR G CA 1
ATOM 12121 C C . TYR G 1 139 ? -17.889 -15.716 63.971 1.00 17.70 136 TYR G C 1
ATOM 12122 O O . TYR G 1 139 ? -18.023 -14.486 63.905 1.00 17.40 136 TYR G O 1
ATOM 12131 N N . ASN G 1 140 ? -17.034 -16.404 63.210 1.00 18.50 137 ASN G N 1
ATOM 12132 C CA . ASN G 1 140 ? -16.149 -15.721 62.226 1.00 19.93 137 ASN G CA 1
ATOM 12133 C C . ASN G 1 140 ? -16.988 -15.118 61.088 1.00 20.48 137 ASN G C 1
ATOM 12134 O O . ASN G 1 140 ? -16.684 -13.995 60.653 1.00 19.46 137 ASN G O 1
ATOM 12139 N N . LYS G 1 141 ? -18.001 -15.841 60.621 1.00 21.86 138 LYS G N 1
ATOM 12140 C CA . LYS G 1 141 ? -18.853 -15.327 59.516 1.00 24.08 138 LYS G CA 1
ATOM 12141 C C . LYS G 1 141 ? -19.613 -14.076 59.983 1.00 22.65 138 LYS G C 1
ATOM 12142 O O . LYS G 1 141 ? -19.649 -13.092 59.255 1.00 22.56 138 LYS G O 1
ATOM 12148 N N . LEU G 1 142 ? -20.156 -14.121 61.190 1.00 21.04 139 LEU G N 1
ATOM 12149 C CA . LEU G 1 142 ? -20.986 -13.042 61.781 1.00 21.62 139 LEU G CA 1
ATOM 12150 C C . LEU G 1 142 ? -20.137 -11.805 62.119 1.00 19.42 139 LEU G C 1
ATOM 12151 O O . LEU G 1 142 ? -20.575 -10.669 61.816 1.00 18.86 139 LEU G O 1
ATOM 12156 N N . ASN G 1 143 ? -18.928 -12.020 62.630 1.00 18.18 140 ASN G N 1
ATOM 12157 C CA . ASN G 1 143 ? -18.137 -10.905 63.214 1.00 18.19 140 ASN G CA 1
ATOM 12158 C C . ASN G 1 143 ? -16.899 -10.525 62.399 1.00 20.14 140 ASN G C 1
ATOM 12159 O O . ASN G 1 143 ? -16.320 -9.468 62.728 1.00 21.80 140 ASN G O 1
ATOM 12164 N N . LYS G 1 144 ? -16.531 -11.294 61.371 1.00 21.09 141 LYS G N 1
ATOM 12165 C CA . LYS G 1 144 ? -15.297 -10.949 60.609 1.00 21.55 141 LYS G CA 1
ATOM 12166 C C . LYS G 1 144 ? -15.586 -10.946 59.108 1.00 21.63 141 LYS G C 1
ATOM 12167 O O . LYS G 1 144 ? -15.289 -9.921 58.460 1.00 22.54 141 LYS G O 1
ATOM 12173 N N . VAL G 1 145 ? -16.178 -12.027 58.590 1.00 22.10 142 VAL G N 1
ATOM 12174 C CA . VAL G 1 145 ? -16.389 -12.175 57.120 1.00 23.25 142 VAL G CA 1
ATOM 12175 C C . VAL G 1 145 ? -17.475 -11.230 56.600 1.00 22.32 142 VAL G C 1
ATOM 12176 O O . VAL G 1 145 ? -17.160 -10.390 55.733 1.00 22.49 142 VAL G O 1
ATOM 12180 N N . GLU G 1 146 ? -18.714 -11.404 57.059 1.00 22.25 143 GLU G N 1
ATOM 12181 C CA . GLU G 1 146 ? -19.844 -10.594 56.541 1.00 22.19 143 GLU G CA 1
ATOM 12182 C C . GLU G 1 146 ? -19.566 -9.100 56.726 1.00 20.30 143 GLU G C 1
ATOM 12183 O O . GLU G 1 146 ? -19.802 -8.329 55.802 1.00 20.78 143 GLU G O 1
ATOM 12189 N N . PRO G 1 147 ? -19.095 -8.603 57.894 1.00 19.06 144 PRO G N 1
ATOM 12190 C CA . PRO G 1 147 ? -18.841 -7.164 58.034 1.00 18.98 144 PRO G CA 1
ATOM 12191 C C . PRO G 1 147 ? -17.793 -6.622 57.041 1.00 19.47 144 PRO G C 1
ATOM 12192 O O . PRO G 1 147 ? -17.951 -5.489 56.566 1.00 19.62 144 PRO G O 1
ATOM 12196 N N . MET G 1 148 ? -16.748 -7.402 56.757 1.00 20.04 145 MET G N 1
ATOM 12197 C CA . MET G 1 148 ? -15.718 -6.962 55.766 1.00 22.27 145 MET G CA 1
ATOM 12198 C C . MET G 1 148 ? -16.347 -6.941 54.359 1.00 22.91 145 MET G C 1
ATOM 12199 O O . MET G 1 148 ? -16.116 -5.955 53.612 1.00 22.63 145 MET G O 1
ATOM 12204 N N A ARG G 1 149 ? -17.117 -7.976 53.997 0.60 24.43 146 ARG G N 1
ATOM 12205 N N B ARG G 1 149 ? -17.131 -7.978 54.020 0.40 23.28 146 ARG G N 1
ATOM 12206 C CA A ARG G 1 149 ? -17.749 -7.982 52.648 0.60 26.41 146 ARG G CA 1
ATOM 12207 C CA B ARG G 1 149 ? -17.817 -8.050 52.699 0.40 24.52 146 ARG G CA 1
ATOM 12208 C C A ARG G 1 149 ? -18.700 -6.786 52.513 0.60 24.72 146 ARG G C 1
ATOM 12209 C C B ARG G 1 149 ? -18.696 -6.809 52.523 0.40 23.81 146 ARG G C 1
ATOM 12210 O O A ARG G 1 149 ? -18.713 -6.176 51.426 0.60 25.20 146 ARG G O 1
ATOM 12211 O O B ARG G 1 149 ? -18.647 -6.195 51.441 0.40 24.42 146 ARG G O 1
ATOM 12226 N N . ARG G 1 150 ? -19.464 -6.469 53.563 1.00 22.88 147 ARG G N 1
ATOM 12227 C CA . ARG G 1 150 ? -20.405 -5.319 53.522 1.00 22.95 147 ARG G CA 1
ATOM 12228 C C . ARG G 1 150 ? -19.612 -4.007 53.455 1.00 21.64 147 ARG G C 1
ATOM 12229 O O . ARG G 1 150 ? -20.038 -3.128 52.706 1.00 21.41 147 ARG G O 1
ATOM 12237 N N . ALA G 1 151 ? -18.503 -3.888 54.191 1.00 20.86 148 ALA G N 1
ATOM 12238 C CA . ALA G 1 151 ? -17.669 -2.656 54.134 1.00 21.49 148 ALA G CA 1
ATOM 12239 C C . ALA G 1 151 ? -17.158 -2.420 52.703 1.00 23.56 148 ALA G C 1
ATOM 12240 O O . ALA G 1 151 ? -17.268 -1.272 52.205 1.00 23.81 148 ALA G O 1
ATOM 12242 N N . LEU G 1 152 ? -16.617 -3.458 52.062 1.00 23.70 149 LEU G N 1
ATOM 12243 C CA . LEU G 1 152 ? -16.091 -3.294 50.676 1.00 25.98 149 LEU G CA 1
ATOM 12244 C C . LEU G 1 152 ? -17.225 -2.856 49.737 1.00 27.20 149 LEU G C 1
ATOM 12245 O O . LEU G 1 152 ? -16.975 -1.995 48.882 1.00 27.21 149 LEU G O 1
ATOM 12250 N N . ASN G 1 153 ? -18.415 -3.433 49.910 1.00 28.53 150 ASN G N 1
ATOM 12251 C CA . ASN G 1 153 ? -19.602 -3.143 49.060 1.00 30.67 150 ASN G CA 1
ATOM 12252 C C . ASN G 1 153 ? -20.092 -1.713 49.314 1.00 29.48 150 ASN G C 1
ATOM 12253 O O . ASN G 1 153 ? -20.200 -0.947 48.345 1.00 28.28 150 ASN G O 1
ATOM 12258 N N . GLU G 1 154 ? -20.346 -1.362 50.578 1.00 27.02 151 GL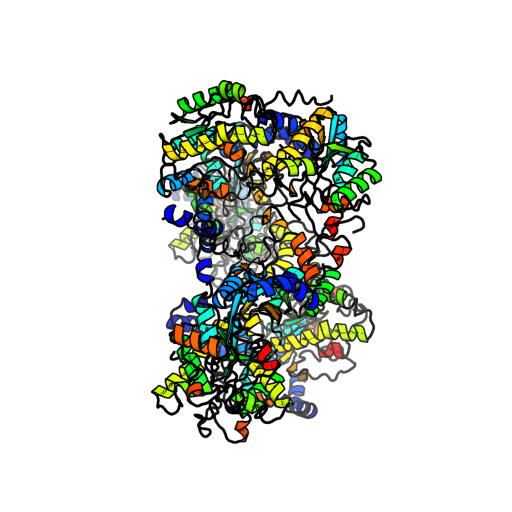U G N 1
ATOM 12259 C CA . GLU G 1 154 ? -20.894 -0.020 50.904 1.00 27.87 151 GLU G CA 1
ATOM 12260 C C . GLU G 1 154 ? -19.903 1.099 50.568 1.00 26.68 151 GLU G C 1
ATOM 12261 O O . GLU G 1 154 ? -20.381 2.179 50.254 1.00 25.67 151 GLU G O 1
ATOM 12267 N N . LEU G 1 155 ? -18.588 0.867 50.680 1.00 25.46 152 LEU G N 1
ATOM 12268 C CA . LEU G 1 155 ? -17.589 1.937 50.382 1.00 25.44 152 LEU G CA 1
ATOM 12269 C C . LEU G 1 155 ? -17.195 1.944 48.891 1.00 25.43 152 LEU G C 1
ATOM 12270 O O . LEU G 1 155 ? -16.305 2.738 48.514 1.00 26.19 152 LEU G O 1
ATOM 12275 N N A ASN G 1 156 ? -17.843 1.098 48.076 0.50 25.54 153 ASN G N 1
ATOM 12276 N N B ASN G 1 156 ? -17.822 1.077 48.087 0.50 25.84 153 ASN G N 1
ATOM 12277 C CA A ASN G 1 156 ? -17.592 0.975 46.610 0.50 26.61 153 ASN G CA 1
ATOM 12278 C CA B ASN G 1 156 ? -17.559 1.026 46.624 0.50 27.10 153 ASN G CA 1
ATOM 12279 C C A ASN G 1 156 ? -16.085 0.767 46.368 0.50 26.86 153 ASN G C 1
ATOM 12280 C C B ASN G 1 156 ? -16.061 0.799 46.384 0.50 27.12 153 ASN G C 1
ATOM 12281 O O A ASN G 1 156 ? -15.557 1.322 45.386 0.50 27.38 153 ASN G O 1
ATOM 12282 O O B ASN G 1 156 ? -15.515 1.375 45.425 0.50 27.61 153 ASN G O 1
ATOM 12291 N N . VAL G 1 157 ? -15.435 -0.022 47.230 1.00 26.16 154 VAL G N 1
ATOM 12292 C CA . VAL G 1 157 ? -13.974 -0.300 47.107 1.00 27.52 154 VAL G CA 1
ATOM 12293 C C . VAL G 1 157 ? -13.717 -1.185 45.884 1.00 29.45 154 VAL G C 1
ATOM 12294 O O . VAL G 1 157 ? -14.413 -2.210 45.736 1.00 29.86 154 VAL G O 1
ATOM 12298 N N . LYS G 1 158 ? -12.724 -0.803 45.077 1.00 27.84 155 LYS G N 1
ATOM 12299 C CA . LYS G 1 158 ? -12.281 -1.588 43.896 1.00 29.61 155 LYS G CA 1
ATOM 12300 C C . LYS G 1 158 ? -10.814 -1.997 44.125 1.00 27.27 155 LYS G C 1
ATOM 12301 O O . LYS G 1 158 ? -10.377 -2.979 43.488 1.00 26.37 155 LYS G O 1
ATOM 12307 N N . THR G 1 159 ? -10.096 -1.274 45.006 1.00 25.47 156 THR G N 1
ATOM 12308 C CA . THR G 1 159 ? -8.683 -1.594 45.358 1.00 24.60 156 THR G CA 1
ATOM 12309 C C . THR G 1 159 ? -8.557 -1.631 46.881 1.00 23.36 156 THR G C 1
ATOM 12310 O O . THR G 1 159 ? -8.696 -0.576 47.537 1.00 22.08 156 THR G O 1
ATOM 12314 N N . TRP G 1 160 ? -8.267 -2.824 47.390 1.00 22.72 157 TRP G N 1
ATOM 12315 C CA . TRP G 1 160 ? -8.167 -3.124 48.834 1.00 23.39 157 TRP G CA 1
ATOM 12316 C C . TRP G 1 160 ? -6.713 -3.384 49.232 1.00 22.84 157 TRP G C 1
ATOM 12317 O O . TRP G 1 160 ? -6.138 -4.373 48.747 1.00 23.14 157 TRP G O 1
ATOM 12328 N N . PHE G 1 161 ? -6.144 -2.480 50.037 1.00 22.12 158 PHE G N 1
ATOM 12329 C CA . PHE G 1 161 ? -4.768 -2.627 50.567 1.00 21.93 158 PHE G CA 1
ATOM 12330 C C . PHE G 1 161 ? -4.809 -3.482 51.837 1.00 21.55 158 PHE G C 1
ATOM 12331 O O . PHE G 1 161 ? -5.652 -3.216 52.714 1.00 20.31 158 PHE G O 1
ATOM 12339 N N . SER G 1 162 ? -3.919 -4.473 51.924 1.00 21.35 159 SER G N 1
ATOM 12340 C CA . SER G 1 162 ? -3.798 -5.374 53.100 1.00 22.17 159 SER G CA 1
ATOM 12341 C C . SER G 1 162 ? -2.323 -5.522 53.492 1.00 22.38 159 SER G C 1
ATOM 12342 O O . SER G 1 162 ? -1.463 -5.542 52.578 1.00 21.00 159 SER G O 1
ATOM 12345 N N . GLY G 1 163 ? -2.047 -5.628 54.800 1.00 22.88 160 GLY G N 1
ATOM 12346 C CA . GLY G 1 163 ? -0.673 -5.768 55.331 1.00 24.51 160 GLY G CA 1
ATOM 12347 C C . GLY G 1 163 ? -0.201 -7.213 55.415 1.00 26.10 160 GLY G C 1
ATOM 12348 O O . GLY G 1 163 ? 0.804 -7.458 56.100 1.00 27.30 160 GLY G O 1
ATOM 12349 N N . LEU G 1 164 ? -0.880 -8.126 54.718 1.00 27.25 161 LEU G N 1
ATOM 12350 C CA . LEU G 1 164 ? -0.539 -9.572 54.710 1.00 29.98 161 LEU G CA 1
ATOM 12351 C C . LEU G 1 164 ? 0.906 -9.769 54.220 1.00 30.04 161 LEU G C 1
ATOM 12352 O O . LEU G 1 164 ? 1.303 -9.089 53.247 1.00 26.45 161 LEU G O 1
ATOM 12357 N N . ARG G 1 165 ? 1.664 -10.648 54.888 1.00 31.24 162 ARG G N 1
ATOM 12358 C CA . ARG G 1 165 ? 3.080 -10.932 54.516 1.00 33.25 162 ARG G CA 1
ATOM 12359 C C . ARG G 1 165 ? 3.287 -12.439 54.297 1.00 35.28 162 ARG G C 1
ATOM 12360 O O . ARG G 1 165 ? 2.761 -13.232 55.096 1.00 36.96 162 ARG G O 1
ATOM 12368 N N . ARG G 1 166 ? 4.025 -12.802 53.237 1.00 35.90 163 ARG G N 1
ATOM 12369 C CA . ARG G 1 166 ? 4.373 -14.217 52.911 1.00 38.84 163 ARG G CA 1
ATOM 12370 C C . ARG G 1 166 ? 4.986 -14.903 54.138 1.00 42.59 163 ARG G C 1
ATOM 12371 O O . ARG G 1 166 ? 4.707 -16.094 54.338 1.00 44.43 163 ARG G O 1
ATOM 12379 N N . GLU G 1 167 ? 5.781 -14.160 54.917 1.00 47.42 164 GLU G N 1
ATOM 12380 C CA . GLU G 1 167 ? 6.454 -14.678 56.143 1.00 56.12 164 GLU G CA 1
ATOM 12381 C C . GLU G 1 167 ? 5.398 -15.213 57.124 1.00 60.65 164 GLU G C 1
ATOM 12382 O O . GLU G 1 167 ? 5.775 -15.990 58.021 1.00 62.80 164 GLU G O 1
ATOM 12388 N N . GLN G 1 168 ? 4.130 -14.813 56.945 1.00 64.71 165 GLN G N 1
ATOM 12389 C CA . GLN G 1 168 ? 2.984 -15.253 57.793 1.00 70.23 165 GLN G CA 1
ATOM 12390 C C . GLN G 1 168 ? 2.274 -16.444 57.125 1.00 77.18 165 GLN G C 1
ATOM 12391 O O . GLN G 1 168 ? 1.152 -16.778 57.559 1.00 81.77 165 GLN G O 1
ATOM 12397 N N . SER G 1 169 ? 2.905 -17.051 56.109 1.00 85.02 166 SER G N 1
ATOM 12398 C CA . SER G 1 169 ? 2.351 -18.207 55.348 1.00 86.59 166 SER G CA 1
ATOM 12399 C C . SER G 1 169 ? 0.917 -17.904 54.898 1.00 84.93 166 SER G C 1
ATOM 12400 O O . SER G 1 169 ? 0.250 -18.856 54.449 1.00 88.02 166 SER G O 1
ATOM 12403 N N . GLY G 1 174 ? 3.960 -17.455 48.068 1.00 60.54 171 GLY G N 1
ATOM 12404 C CA . GLY G 1 174 ? 2.887 -17.730 47.091 1.00 58.79 171 GLY G CA 1
ATOM 12405 C C . GLY G 1 174 ? 1.983 -16.526 46.883 1.00 54.08 171 GLY G C 1
ATOM 12406 O O . GLY G 1 174 ? 1.502 -16.346 45.756 1.00 58.76 171 GLY G O 1
ATOM 12407 N N . LEU G 1 175 ? 1.764 -15.741 47.943 1.00 48.94 172 LEU G N 1
ATOM 12408 C CA . LEU G 1 175 ? 0.904 -14.527 47.917 1.00 42.95 172 LEU G CA 1
ATOM 12409 C C . LEU G 1 175 ? 1.423 -13.516 46.903 1.00 39.09 172 LEU G C 1
ATOM 12410 O O . LEU G 1 175 ? 2.501 -12.953 47.083 1.00 37.15 172 LEU G O 1
ATOM 12415 N N . PRO G 1 176 ? 0.681 -13.241 45.811 1.00 36.92 173 PRO G N 1
ATOM 12416 C CA . PRO G 1 176 ? 1.105 -12.223 44.857 1.00 34.29 173 PRO G CA 1
ATOM 12417 C C . PRO G 1 176 ? 0.802 -10.816 45.395 1.00 30.56 173 PRO G C 1
ATOM 12418 O O . PRO G 1 176 ? -0.102 -10.668 46.209 1.00 28.20 173 PRO G O 1
ATOM 12422 N N . ILE G 1 177 ? 1.562 -9.822 44.934 1.00 29.08 174 ILE G N 1
ATOM 12423 C CA . ILE G 1 177 ? 1.331 -8.405 45.340 1.00 27.86 174 ILE G CA 1
ATOM 12424 C C . ILE G 1 177 ? -0.055 -7.973 44.847 1.00 27.06 174 ILE G C 1
ATOM 12425 O O . ILE G 1 177 ? -0.764 -7.278 45.610 1.00 26.52 174 ILE G O 1
ATOM 12430 N N . LEU G 1 178 ? -0.432 -8.393 43.635 1.00 28.24 175 LEU G N 1
ATOM 12431 C CA . LEU G 1 178 ? -1.737 -7.984 43.039 1.00 27.34 175 LEU G CA 1
ATOM 12432 C C . LEU G 1 178 ? -2.518 -9.214 42.565 1.00 27.95 175 LEU G C 1
ATOM 12433 O O . LEU G 1 178 ? -1.954 -10.029 41.794 1.00 27.49 175 LEU G O 1
ATOM 12438 N N . SER G 1 179 ? -3.781 -9.311 42.989 1.00 27.55 176 SER G N 1
ATOM 12439 C CA . SER G 1 179 ? -4.681 -10.426 42.596 1.00 29.04 176 SER G CA 1
ATOM 12440 C C . SER G 1 179 ? -6.139 -9.972 42.728 1.00 29.55 176 SER G C 1
ATOM 12441 O O . SER G 1 179 ? -6.360 -8.841 43.207 1.00 27.89 176 SER G O 1
ATOM 12444 N N . ILE G 1 180 ? -7.079 -10.813 42.290 1.00 31.30 177 ILE G N 1
ATOM 12445 C CA . ILE G 1 180 ? -8.538 -10.518 42.388 1.00 33.51 177 ILE G CA 1
ATOM 12446 C C . ILE G 1 180 ? -9.106 -11.344 43.544 1.00 35.24 177 ILE G C 1
ATOM 12447 O O . ILE G 1 180 ? -8.936 -12.567 43.527 1.00 35.99 177 ILE G O 1
ATOM 12452 N N . GLN G 1 181 ? -9.754 -10.689 44.508 1.00 38.03 178 GLN G N 1
ATOM 12453 C CA . GLN G 1 181 ? -10.348 -11.405 45.670 1.00 42.64 178 GLN G CA 1
ATOM 12454 C C . GLN G 1 181 ? -11.594 -10.642 46.137 1.00 43.58 178 GLN G C 1
ATOM 12455 O O . GLN G 1 181 ? -11.511 -9.408 46.262 1.00 40.99 178 GLN G O 1
ATOM 12461 N N . ASN G 1 182 ? -12.697 -11.355 46.385 1.00 47.25 179 ASN G N 1
ATOM 12462 C CA . ASN G 1 182 ? -13.968 -10.720 46.834 1.00 49.42 179 ASN G CA 1
ATOM 12463 C C . ASN G 1 182 ? -14.408 -9.684 45.790 1.00 46.43 179 ASN G C 1
ATOM 12464 O O . ASN G 1 182 ? -14.896 -8.611 46.194 1.00 44.98 179 ASN G O 1
ATOM 12469 N N . GLY G 1 183 ? -14.216 -10.000 44.503 1.00 44.43 180 GLY G N 1
ATOM 12470 C CA . GLY G 1 183 ? -14.604 -9.124 43.379 1.00 40.54 180 GLY G CA 1
ATOM 12471 C C . GLY G 1 183 ? -13.808 -7.827 43.328 1.00 37.25 180 GLY G C 1
ATOM 12472 O O . GLY G 1 183 ? -14.244 -6.914 42.623 1.00 36.13 180 GLY G O 1
ATOM 12473 N N . VAL G 1 184 ? -12.668 -7.738 44.026 1.00 34.09 181 VAL G N 1
ATOM 12474 C CA . VAL G 1 184 ? -11.889 -6.461 43.999 1.00 30.89 181 VAL G CA 1
ATOM 12475 C C . VAL G 1 184 ? -10.399 -6.763 43.843 1.00 29.12 181 VAL G C 1
ATOM 12476 O O . VAL G 1 184 ? -10.000 -7.917 44.046 1.00 28.67 181 VAL G O 1
ATOM 12480 N N . PHE G 1 185 ? -9.622 -5.738 43.495 1.00 27.38 182 PHE G N 1
ATOM 12481 C CA . PHE G 1 185 ? -8.150 -5.875 43.466 1.00 27.20 182 PHE G CA 1
ATOM 12482 C C . PHE G 1 185 ? -7.668 -5.954 44.913 1.00 27.21 182 PHE G C 1
ATOM 12483 O O . PHE G 1 185 ? -8.057 -5.058 45.708 1.00 27.08 182 PHE G O 1
ATOM 12491 N N . LYS G 1 186 ? -6.938 -7.018 45.263 1.00 27.01 183 LYS G N 1
ATOM 12492 C CA . LYS G 1 186 ? -6.327 -7.112 46.614 1.00 26.65 183 LYS G CA 1
ATOM 12493 C C . LYS G 1 186 ? -4.834 -6.813 46.418 1.00 26.19 183 LYS G C 1
ATOM 12494 O O . LYS G 1 186 ? -4.187 -7.545 45.636 1.00 26.56 183 LYS G O 1
ATOM 12500 N N . PHE G 1 187 ? -4.334 -5.761 47.076 1.00 24.62 184 PHE G N 1
ATOM 12501 C CA . PHE G 1 187 ? -2.948 -5.271 46.880 1.00 25.08 184 PHE G CA 1
ATOM 12502 C C . PHE G 1 187 ? -2.175 -5.383 48.200 1.00 25.27 184 PHE G C 1
ATOM 12503 O O . PHE G 1 187 ? -2.617 -4.793 49.206 1.00 25.06 184 PHE G O 1
ATOM 12511 N N . LEU G 1 188 ? -1.041 -6.102 48.170 1.00 25.27 185 LEU G N 1
ATOM 12512 C CA . LEU G 1 188 ? -0.205 -6.373 49.375 1.00 24.77 185 LEU G CA 1
ATOM 12513 C C . LEU G 1 188 ? 1.163 -5.709 49.226 1.00 25.14 185 LEU G C 1
ATOM 12514 O O . LEU G 1 188 ? 2.113 -6.358 48.800 1.00 25.23 185 LEU G O 1
ATOM 12519 N N . PRO G 1 189 ? 1.322 -4.421 49.613 1.00 23.97 186 PRO G N 1
ATOM 12520 C CA . PRO G 1 189 ? 2.578 -3.700 49.390 1.00 25.35 186 PRO G CA 1
ATOM 12521 C C . PRO G 1 189 ? 3.767 -4.094 50.286 1.00 26.15 186 PRO G C 1
ATOM 12522 O O . PRO G 1 189 ? 4.876 -3.748 49.923 1.00 27.30 186 PRO G O 1
ATOM 12526 N N . VAL G 1 190 ? 3.532 -4.794 51.399 1.00 24.51 187 VAL G N 1
ATOM 12527 C CA . VAL G 1 190 ? 4.651 -5.240 52.290 1.00 25.71 187 VAL G CA 1
ATOM 12528 C C . VAL G 1 190 ? 4.682 -6.771 52.304 1.00 26.51 187 VAL G C 1
ATOM 12529 O O . VAL G 1 190 ? 5.213 -7.352 53.266 1.00 26.77 187 VAL G O 1
ATOM 12533 N N . VAL G 1 191 ? 4.185 -7.387 51.226 1.00 27.40 188 VAL G N 1
ATOM 12534 C CA . VAL G 1 191 ? 4.032 -8.870 51.141 1.00 27.80 188 VAL G CA 1
ATOM 12535 C C . VAL G 1 191 ? 5.381 -9.576 51.343 1.00 28.96 188 VAL G C 1
ATOM 12536 O O . VAL G 1 191 ? 5.362 -10.684 51.896 1.00 28.80 188 VAL G O 1
ATOM 12540 N N . ASP G 1 192 ? 6.493 -8.962 50.910 1.00 30.12 189 ASP G N 1
ATOM 12541 C CA . ASP G 1 192 ? 7.839 -9.593 51.009 1.00 31.59 189 ASP G CA 1
ATOM 12542 C C . ASP G 1 192 ? 8.631 -9.044 52.205 1.00 32.39 189 ASP G C 1
ATOM 12543 O O . ASP G 1 192 ? 9.845 -9.297 52.251 1.00 32.86 189 ASP G O 1
ATOM 12548 N N . TRP G 1 193 ? 7.976 -8.358 53.147 1.00 30.57 190 TRP G N 1
ATOM 12549 C CA . TRP G 1 193 ? 8.688 -7.780 54.323 1.00 30.77 190 TRP G CA 1
ATOM 12550 C C . TRP G 1 193 ? 8.898 -8.812 55.431 1.00 31.28 190 TRP G C 1
ATOM 12551 O O . TRP G 1 193 ? 8.048 -9.704 55.599 1.00 31.54 190 TRP G O 1
ATOM 12562 N N . SER G 1 194 ? 9.995 -8.646 56.174 1.00 31.88 191 SER G N 1
ATOM 12563 C CA . SER G 1 194 ? 10.322 -9.500 57.341 1.00 32.20 191 SER G CA 1
ATOM 12564 C C . SER G 1 194 ? 9.972 -8.726 58.616 1.00 31.14 191 SER G C 1
ATOM 12565 O O . SER G 1 194 ? 9.657 -7.532 58.506 1.00 28.82 191 SER G O 1
ATOM 12568 N N . ASN G 1 195 ? 10.092 -9.372 59.779 1.00 33.06 192 ASN G N 1
ATOM 12569 C CA . ASN G 1 195 ? 9.871 -8.685 61.079 1.00 33.34 192 ASN G CA 1
ATOM 12570 C C . ASN G 1 195 ? 10.910 -7.561 61.208 1.00 34.83 192 ASN G C 1
ATOM 12571 O O . ASN G 1 195 ? 10.555 -6.493 61.737 1.00 34.16 192 ASN G O 1
ATOM 12576 N N . LYS G 1 196 ? 12.130 -7.783 60.698 1.00 36.56 193 LYS G N 1
ATOM 12577 C CA . LYS G 1 196 ? 13.211 -6.763 60.775 1.00 37.84 193 LYS G CA 1
ATOM 12578 C C . LYS G 1 196 ? 12.807 -5.541 59.938 1.00 34.87 193 LYS G C 1
ATOM 12579 O O . LYS G 1 196 ? 12.941 -4.414 60.455 1.00 35.42 193 LYS G O 1
ATOM 12585 N N . ASP G 1 197 ? 12.348 -5.759 58.698 1.00 33.74 194 ASP G N 1
ATOM 12586 C CA . ASP G 1 197 ? 11.861 -4.658 57.816 1.00 32.29 194 ASP G CA 1
ATOM 12587 C C . ASP G 1 197 ? 10.780 -3.853 58.558 1.00 30.86 194 ASP G C 1
ATOM 12588 O O . ASP G 1 197 ? 10.809 -2.602 58.502 1.00 30.10 194 ASP G O 1
ATOM 12593 N N . VAL G 1 198 ? 9.842 -4.548 59.208 1.00 29.61 195 VAL G N 1
ATOM 12594 C CA . VAL G 1 198 ? 8.774 -3.868 60.001 1.00 28.26 195 VAL G CA 1
ATOM 12595 C C . VAL G 1 198 ? 9.435 -3.011 61.088 1.00 29.77 195 VAL G C 1
ATOM 12596 O O . VAL G 1 198 ? 9.080 -1.823 61.202 1.00 29.34 195 VAL G O 1
ATOM 12600 N N . HIS G 1 199 ? 10.386 -3.588 61.832 1.00 31.86 196 HIS G N 1
ATOM 12601 C CA . HIS G 1 199 ? 11.056 -2.869 62.948 1.00 34.05 196 HIS G CA 1
ATOM 12602 C C . HIS G 1 199 ? 11.722 -1.576 62.458 1.00 34.65 196 HIS G C 1
ATOM 12603 O O . HIS G 1 199 ? 11.486 -0.535 63.092 1.00 34.78 196 HIS G O 1
ATOM 12610 N N . TYR G 1 200 ? 12.493 -1.624 61.365 1.00 36.10 197 TYR G N 1
ATOM 12611 C CA . TYR G 1 200 ? 13.205 -0.390 60.922 1.00 37.49 197 TYR G CA 1
ATOM 12612 C C . TYR G 1 200 ? 12.248 0.632 60.308 1.00 35.78 197 TYR G C 1
ATOM 12613 O O . TYR G 1 200 ? 12.566 1.842 60.406 1.00 36.27 197 TYR G O 1
ATOM 12622 N N . TYR G 1 201 ? 11.114 0.192 59.753 1.00 33.56 198 TYR G N 1
ATOM 12623 C CA . TYR G 1 201 ? 10.144 1.183 59.219 1.00 32.69 198 TYR G CA 1
ATOM 12624 C C . TYR G 1 201 ? 9.528 1.935 60.409 1.00 32.24 198 TYR G C 1
ATOM 12625 O O . TYR G 1 201 ? 9.431 3.172 60.362 1.00 32.98 198 TYR G O 1
ATOM 12634 N N . LEU G 1 202 ? 9.147 1.199 61.456 1.00 31.50 199 LEU G N 1
ATOM 12635 C CA . LEU G 1 202 ? 8.544 1.813 62.670 1.00 31.77 199 LEU G CA 1
ATOM 12636 C C . LEU G 1 202 ? 9.553 2.760 63.327 1.00 34.90 199 LEU G C 1
ATOM 12637 O O . LEU G 1 202 ? 9.148 3.859 63.758 1.00 35.40 199 LEU G O 1
ATOM 12642 N N . LYS G 1 203 ? 10.813 2.330 63.412 1.00 36.99 200 LYS G N 1
ATOM 12643 C CA . LYS G 1 203 ? 11.876 3.141 64.063 1.00 40.05 200 LYS G CA 1
ATOM 12644 C C . LYS G 1 203 ? 12.135 4.405 63.239 1.00 41.37 200 LYS G C 1
ATOM 12645 O O . LYS G 1 203 ? 12.249 5.488 63.840 1.00 43.21 200 LYS G O 1
ATOM 12651 N N . GLU G 1 204 ? 12.218 4.250 61.918 1.00 41.82 201 GLU G N 1
ATOM 12652 C CA . GLU G 1 204 ? 12.493 5.371 60.979 1.00 43.66 201 GLU G CA 1
ATOM 12653 C C . GLU G 1 204 ? 11.417 6.454 61.109 1.00 42.59 201 GLU G C 1
ATOM 12654 O O . GLU G 1 204 ? 11.783 7.646 61.129 1.00 42.54 201 GLU G O 1
ATOM 12660 N N . HIS G 1 205 ? 10.146 6.061 61.229 1.00 39.77 202 HIS G N 1
ATOM 12661 C CA . HIS G 1 205 ? 9.044 7.065 61.257 1.00 40.15 202 HIS G CA 1
ATOM 12662 C C . HIS G 1 205 ? 8.530 7.316 62.683 1.00 39.47 202 HIS G C 1
ATOM 12663 O O . HIS G 1 205 ? 7.514 8.017 62.817 1.00 39.85 202 HIS G O 1
ATOM 12670 N N . GLY G 1 206 ? 9.217 6.794 63.702 1.00 39.85 203 GLY G N 1
ATOM 12671 C CA . GLY G 1 206 ? 8.812 7.004 65.106 1.00 39.43 203 GLY G CA 1
ATOM 12672 C C . GLY G 1 206 ? 7.435 6.443 65.408 1.00 38.13 203 GLY G C 1
ATOM 12673 O O . GLY G 1 206 ? 6.727 7.053 66.229 1.00 39.31 203 GLY G O 1
ATOM 12674 N N . LEU G 1 207 ? 7.071 5.325 64.770 1.00 36.36 204 LEU G N 1
ATOM 12675 C CA . LEU G 1 207 ? 5.748 4.673 64.990 1.00 34.84 204 LEU G CA 1
ATOM 12676 C C . LEU G 1 207 ? 5.869 3.652 66.126 1.00 33.89 204 LEU G C 1
ATOM 12677 O O . LEU G 1 207 ? 6.988 3.164 66.377 1.00 35.19 204 LEU G O 1
ATOM 12682 N N . SER G 1 208 ? 4.743 3.311 66.750 1.00 32.36 205 SER G N 1
ATOM 12683 C CA . SER G 1 208 ? 4.737 2.368 67.892 1.00 31.87 205 SER G CA 1
ATOM 12684 C C . SER G 1 208 ? 4.212 0.990 67.497 1.00 30.07 205 SER G C 1
ATOM 12685 O O . SER G 1 208 ? 3.458 0.884 66.514 1.00 28.14 205 SER G O 1
ATOM 12688 N N . TYR G 1 209 ? 4.661 -0.022 68.235 1.00 30.13 206 TYR G N 1
ATOM 12689 C CA . TYR G 1 209 ? 4.067 -1.375 68.152 1.00 28.75 206 TYR G CA 1
ATOM 12690 C C . TYR G 1 209 ? 2.801 -1.323 69.013 1.00 26.77 206 TYR G C 1
ATOM 12691 O O . TYR G 1 209 ? 2.666 -0.355 69.797 1.00 26.07 206 TYR G O 1
ATOM 12700 N N . HIS G 1 210 ? 1.895 -2.285 68.841 1.00 25.65 207 HIS G N 1
ATOM 12701 C CA . HIS G 1 210 ? 0.700 -2.419 69.717 1.00 24.46 207 HIS G CA 1
ATOM 12702 C C . HIS G 1 210 ? 1.206 -2.467 71.160 1.00 25.12 207 HIS G C 1
ATOM 12703 O O . HIS G 1 210 ? 2.279 -3.021 71.417 1.00 25.50 207 HIS G O 1
ATOM 12710 N N . PRO G 1 211 ? 0.487 -1.895 72.151 1.00 24.31 208 PRO G N 1
ATOM 12711 C CA . PRO G 1 211 ? 0.965 -1.891 73.536 1.00 25.58 208 PRO G CA 1
ATOM 12712 C C . PRO G 1 211 ? 1.269 -3.269 74.146 1.00 25.79 208 PRO G C 1
ATOM 12713 O O . PRO G 1 211 ? 2.056 -3.311 75.078 1.00 27.62 208 PRO G O 1
ATOM 12717 N N . LEU G 1 212 ? 0.671 -4.346 73.620 1.00 24.08 209 LEU G N 1
ATOM 12718 C CA . LEU G 1 212 ? 0.905 -5.695 74.206 1.00 25.11 209 LEU G CA 1
ATOM 12719 C C . LEU G 1 212 ? 2.220 -6.296 73.685 1.00 26.79 209 LEU G C 1
ATOM 12720 O O . LEU G 1 212 ? 2.675 -7.282 74.282 1.00 28.66 209 LEU G O 1
ATOM 12725 N N . TRP G 1 213 ? 2.837 -5.688 72.666 1.00 27.20 210 TRP G N 1
ATOM 12726 C CA . TRP G 1 213 ? 4.145 -6.179 72.154 1.00 30.30 210 TRP G CA 1
ATOM 12727 C C . TRP G 1 213 ? 5.168 -6.154 73.301 1.00 32.30 210 TRP G C 1
ATOM 12728 O O . TRP G 1 213 ? 5.905 -7.140 73.460 1.00 30.26 210 TRP G O 1
ATOM 12739 N N . GLU G 1 214 ? 5.166 -5.081 74.095 1.00 35.85 211 GLU G N 1
ATOM 12740 C CA . GLU G 1 214 ? 6.104 -4.934 75.244 1.00 41.31 211 GLU G CA 1
ATOM 12741 C C . GLU G 1 214 ? 5.780 -5.942 76.349 1.00 40.83 211 GLU G C 1
ATOM 12742 O O . GLU G 1 214 ? 6.601 -6.075 77.255 1.00 42.95 211 GLU G O 1
ATOM 12748 N N . GLN G 1 215 ? 4.623 -6.602 76.282 1.00 39.42 212 GLN G N 1
ATOM 12749 C CA . GLN G 1 215 ? 4.226 -7.566 77.344 1.00 40.75 212 GLN G CA 1
ATOM 12750 C C . GLN G 1 215 ? 4.434 -8.995 76.827 1.00 40.31 212 GLN G C 1
ATOM 12751 O O . GLN G 1 215 ? 3.900 -9.930 77.448 1.00 44.40 212 GLN G O 1
ATOM 12757 N N . GLY G 1 216 ? 5.173 -9.148 75.725 1.00 37.03 213 GLY G N 1
ATOM 12758 C CA . GLY G 1 216 ? 5.500 -10.482 75.183 1.00 36.36 213 GLY G CA 1
ATOM 12759 C C . GLY G 1 216 ? 4.438 -11.075 74.269 1.00 33.41 213 GLY G C 1
ATOM 12760 O O . GLY G 1 216 ? 4.595 -12.259 73.924 1.00 32.21 213 GLY G O 1
ATOM 12761 N N . TYR G 1 217 ? 3.401 -10.317 73.878 1.00 29.67 214 TYR G N 1
ATOM 12762 C CA . TYR G 1 217 ? 2.380 -10.888 72.954 1.00 28.98 214 TYR G CA 1
ATOM 12763 C C . TYR G 1 217 ? 2.957 -10.996 71.539 1.00 28.67 214 TYR G C 1
ATOM 12764 O O . TYR G 1 217 ? 3.522 -10.009 71.054 1.00 28.90 214 TYR G O 1
ATOM 12773 N N . LEU G 1 218 ? 2.801 -12.161 70.910 1.00 29.46 215 LEU G N 1
ATOM 12774 C CA . LEU G 1 218 ? 3.273 -12.383 69.516 1.00 31.86 215 LEU G CA 1
ATOM 12775 C C . LEU G 1 218 ? 2.086 -12.220 68.561 1.00 31.45 215 LEU G C 1
ATOM 12776 O O . LEU G 1 218 ? 2.310 -12.101 67.340 1.00 32.56 215 LEU G O 1
ATOM 12781 N N . SER G 1 219 ? 0.867 -12.227 69.106 1.00 30.83 216 SER G N 1
ATOM 12782 C CA . SER G 1 219 ? -0.359 -12.022 68.292 1.00 30.55 216 SER G CA 1
ATOM 12783 C C . SER G 1 219 ? -1.456 -11.445 69.182 1.00 27.37 216 SER G C 1
ATOM 12784 O O . SER G 1 219 ? -1.432 -11.698 70.398 1.00 25.86 216 SER G O 1
ATOM 12787 N N . VAL G 1 220 ? -2.355 -10.663 68.592 1.00 25.95 217 VAL G N 1
ATOM 12788 C CA . VAL G 1 220 ? -3.501 -10.111 69.364 1.00 25.48 217 VAL G CA 1
ATOM 12789 C C . VAL G 1 220 ? -4.762 -10.276 68.515 1.00 24.88 217 VAL G C 1
ATOM 12790 O O . VAL G 1 220 ? -4.720 -9.979 67.313 1.00 30.48 217 VAL G O 1
ATOM 12794 N N . GLY G 1 221 ? -5.840 -10.705 69.148 1.00 22.64 218 GLY G N 1
ATOM 12795 C CA . GLY G 1 221 ? -7.143 -10.862 68.484 1.00 21.36 218 GLY G CA 1
ATOM 12796 C C . GLY G 1 221 ? -8.241 -10.600 69.493 1.00 20.04 218 GLY G C 1
ATOM 12797 O O . GLY G 1 221 ? -8.229 -9.512 70.102 1.00 20.49 218 GLY G O 1
ATOM 12798 N N . ASP G 1 222 ? -9.143 -11.566 69.663 1.00 19.22 219 ASP G N 1
ATOM 12799 C CA . ASP G 1 222 ? -10.239 -11.460 70.655 1.00 18.86 219 ASP G CA 1
ATOM 12800 C C . ASP G 1 222 ? -9.715 -11.924 72.013 1.00 19.00 219 ASP G C 1
ATOM 12801 O O . ASP G 1 222 ? -8.869 -12.845 72.052 1.00 19.33 219 ASP G O 1
ATOM 12806 N N . THR G 1 223 ? -10.218 -11.316 73.083 1.00 19.09 220 THR G N 1
ATOM 12807 C CA . THR G 1 223 ? -9.801 -11.679 74.460 1.00 19.96 220 THR G CA 1
ATOM 12808 C C . THR G 1 223 ? -10.055 -13.165 74.741 1.00 21.60 220 THR G C 1
ATOM 12809 O O . THR G 1 223 ? -9.222 -13.796 75.418 1.00 22.64 220 THR G O 1
ATOM 12813 N N . HIS G 1 224 ? -11.130 -13.718 74.188 1.00 20.75 221 HIS G N 1
ATOM 12814 C CA . HIS G 1 224 ? -11.532 -15.111 74.514 1.00 21.69 221 HIS G CA 1
ATOM 12815 C C . HIS G 1 224 ? -10.800 -16.174 73.683 1.00 22.81 221 HIS G C 1
ATOM 12816 O O . HIS G 1 224 ? -10.903 -17.355 74.068 1.00 24.21 221 HIS G O 1
ATOM 12823 N N . THR G 1 225 ? -10.054 -15.794 72.639 1.00 21.83 222 THR G N 1
ATOM 12824 C CA . THR G 1 225 ? -9.487 -16.833 71.735 1.00 23.40 222 THR G CA 1
ATOM 12825 C C . THR G 1 225 ? -7.980 -16.650 71.506 1.00 24.12 222 THR G C 1
ATOM 12826 O O . THR G 1 225 ? -7.332 -17.633 71.091 1.00 27.30 222 THR G O 1
ATOM 12830 N N . THR G 1 226 ? -7.431 -15.477 71.805 1.00 24.02 223 THR G N 1
ATOM 12831 C CA . THR G 1 226 ? -5.995 -15.224 71.525 1.00 24.44 223 THR G CA 1
ATOM 12832 C C . THR G 1 226 ? -5.065 -16.126 72.348 1.00 27.72 223 THR G C 1
ATOM 12833 O O . THR G 1 226 ? -5.279 -16.274 73.568 1.00 28.66 223 THR G O 1
ATOM 12837 N N . GLN G 1 227 ? -4.058 -16.686 71.674 1.00 28.69 224 GLN G N 1
ATOM 12838 C CA . GLN G 1 227 ? -2.971 -17.478 72.304 1.00 32.74 224 GLN G CA 1
ATOM 12839 C C . GLN G 1 227 ? -1.752 -16.551 72.241 1.00 31.87 224 GLN G C 1
ATOM 12840 O O . GLN G 1 227 ? -1.174 -16.410 71.150 1.00 32.13 224 GLN G O 1
ATOM 12846 N N . LYS G 1 228 ? -1.406 -15.918 73.359 1.00 32.05 225 LYS G N 1
ATOM 12847 C CA . LYS G 1 228 ? -0.365 -14.856 73.311 1.00 34.89 225 LYS G CA 1
ATOM 12848 C C . LYS G 1 228 ? 0.970 -15.368 72.756 1.00 36.95 225 LYS G C 1
ATOM 12849 O O . LYS G 1 228 ? 1.695 -14.521 72.192 1.00 34.89 225 LYS G O 1
ATOM 12855 N N . TRP G 1 229 ? 1.250 -16.676 72.832 1.00 40.36 226 TRP G N 1
ATOM 12856 C CA . TRP G 1 229 ? 2.568 -17.203 72.361 1.00 45.76 226 TRP G CA 1
ATOM 12857 C C . TRP G 1 229 ? 2.456 -17.877 70.982 1.00 48.77 226 TRP G C 1
ATOM 12858 O O . TRP G 1 229 ? 3.389 -18.627 70.642 1.00 51.20 226 TRP G O 1
ATOM 12869 N N . GLU G 1 230 ? 1.391 -17.634 70.207 1.00 50.23 227 GLU G N 1
ATOM 12870 C CA . GLU G 1 230 ? 1.247 -18.322 68.887 1.00 53.86 227 GLU G CA 1
ATOM 12871 C C . GLU G 1 230 ? 0.916 -17.292 67.806 1.00 58.10 227 GLU G C 1
ATOM 12872 O O . GLU G 1 230 ? -0.215 -16.820 67.728 1.00 66.91 227 GLU G O 1
ATOM 12878 N N . PRO G 1 231 ? 1.875 -16.939 66.916 1.00 61.21 228 PRO G N 1
ATOM 12879 C CA . PRO G 1 231 ? 1.654 -15.900 65.905 1.00 62.37 228 PRO G CA 1
ATOM 12880 C C . PRO G 1 231 ? 1.033 -16.284 64.548 1.00 67.99 228 PRO G C 1
ATOM 12881 O O . PRO G 1 231 ? 0.531 -15.391 63.888 1.00 69.83 228 PRO G O 1
ATOM 12885 N N . GLY G 1 232 ? 1.075 -17.566 64.164 1.00 74.04 229 GLY G N 1
ATOM 12886 C CA . GLY G 1 232 ? 0.549 -18.027 62.858 1.00 77.60 229 GLY G CA 1
ATOM 12887 C C . GLY G 1 232 ? -0.906 -17.642 62.617 1.00 77.77 229 GLY G C 1
ATOM 12888 O O . GLY G 1 232 ? -1.630 -17.413 63.604 1.00 76.66 229 GLY G O 1
ATOM 12889 N N . MET G 1 233 ? -1.316 -17.578 61.342 1.00 75.65 230 MET G N 1
ATOM 12890 C CA . MET G 1 233 ? -2.714 -17.235 60.948 1.00 73.52 230 MET G CA 1
ATOM 12891 C C . MET G 1 233 ? -3.301 -18.350 60.071 1.00 69.66 230 MET G C 1
ATOM 12892 O O . MET G 1 233 ? -2.542 -18.924 59.266 1.00 67.69 230 MET G O 1
ATOM 12897 N N . SER G 1 234 ? -4.608 -18.608 60.200 1.00 67.34 231 SER G N 1
ATOM 12898 C CA . SER G 1 234 ? -5.314 -19.612 59.356 1.00 67.35 231 SER G CA 1
ATOM 12899 C C . SER G 1 234 ? -5.553 -19.005 57.966 1.00 66.36 231 SER G C 1
ATOM 12900 O O . SER G 1 234 ? -5.316 -17.792 57.816 1.00 60.81 231 SER G O 1
ATOM 12903 N N . GLU G 1 235 ? -6.004 -19.807 56.992 1.00 71.72 232 GLU G N 1
ATOM 12904 C CA . GLU G 1 235 ? -6.278 -19.276 55.625 1.00 76.96 232 GLU G CA 1
ATOM 12905 C C . GLU G 1 235 ? -7.451 -18.291 55.672 1.00 73.43 232 GLU G C 1
ATOM 12906 O O . GLU G 1 235 ? -7.392 -17.287 54.938 1.00 70.94 232 GLU G O 1
ATOM 12912 N N . GLU G 1 236 ? -8.465 -18.577 56.497 1.00 74.73 233 GLU G N 1
ATOM 12913 C CA . GLU G 1 236 ? -9.662 -17.696 56.613 1.00 73.61 233 GLU G CA 1
ATOM 12914 C C . GLU G 1 236 ? -9.233 -16.332 57.169 1.00 69.51 233 GLU G C 1
ATOM 12915 O O . GLU G 1 236 ? -9.754 -15.306 56.687 1.00 70.49 233 GLU G O 1
ATOM 12921 N N . GLU G 1 237 ? -8.316 -16.331 58.140 1.00 66.62 234 GLU G N 1
ATOM 12922 C CA . GLU G 1 237 ? -7.814 -15.067 58.745 1.00 67.42 234 GLU G CA 1
ATOM 12923 C C . GLU G 1 237 ? -7.065 -14.241 57.688 1.00 63.91 234 GLU G C 1
ATOM 12924 O O . GLU G 1 237 ? -7.291 -13.020 57.639 1.00 60.31 234 GLU G O 1
ATOM 12930 N N . THR G 1 238 ? -6.229 -14.890 56.866 1.00 61.79 235 THR G N 1
ATOM 12931 C CA . THR G 1 238 ? -5.418 -14.191 55.827 1.00 64.12 235 THR G CA 1
ATOM 12932 C C . THR G 1 238 ? -6.304 -13.648 54.690 1.00 65.94 235 THR G C 1
ATOM 12933 O O . THR G 1 238 ? -5.948 -12.585 54.142 1.00 66.93 235 THR G O 1
ATOM 12937 N N . ARG G 1 239 ? -7.412 -14.328 54.362 1.00 67.11 236 ARG G N 1
ATOM 12938 C CA . ARG G 1 239 ? -8.286 -13.900 53.226 1.00 74.51 236 ARG G CA 1
ATOM 12939 C C . ARG G 1 239 ? -9.082 -12.622 53.539 1.00 71.81 236 ARG G C 1
ATOM 12940 O O . ARG G 1 239 ? -9.634 -12.048 52.575 1.00 70.17 236 ARG G O 1
ATOM 12948 N N . PHE G 1 240 ? -9.164 -12.194 54.805 1.00 65.39 237 PHE G N 1
ATOM 12949 C CA . PHE G 1 240 ? -9.928 -10.955 55.132 1.00 64.14 237 PHE G CA 1
ATOM 12950 C C . PHE G 1 240 ? -9.054 -10.011 55.972 1.00 58.79 237 PHE G C 1
ATOM 12951 O O . PHE G 1 240 ? -9.577 -9.022 56.515 1.00 57.60 237 PHE G O 1
ATOM 12959 N N . PHE G 1 241 ? -7.749 -10.298 56.022 1.00 58.67 238 PHE G N 1
ATOM 12960 C CA . PHE G 1 241 ? -6.757 -9.476 56.762 1.00 61.61 238 PHE G CA 1
ATOM 12961 C C . PHE G 1 241 ? -6.190 -8.419 55.804 1.00 61.63 238 PHE G C 1
ATOM 12962 O O . PHE G 1 241 ? -6.105 -7.233 56.129 1.00 66.91 238 PHE G O 1
ATOM 12970 N N . THR H 1 11 ? -11.899 35.305 39.926 1.00 97.51 8 THR H N 1
ATOM 12971 C CA . THR H 1 11 ? -10.543 35.766 39.487 1.00 95.69 8 THR H CA 1
ATOM 12972 C C . THR H 1 11 ? -9.824 34.608 38.774 1.00 91.69 8 THR H C 1
ATOM 12973 O O . THR H 1 11 ? -9.297 33.713 39.475 1.00 94.20 8 THR H O 1
ATOM 12977 N N . LEU H 1 12 ? -9.824 34.626 37.431 1.00 83.99 9 LEU H N 1
ATOM 12978 C CA . LEU H 1 12 ? -9.179 33.568 36.599 1.00 70.39 9 LEU H CA 1
ATOM 12979 C C . LEU H 1 12 ? -7.708 33.933 36.366 1.00 63.84 9 LEU H C 1
ATOM 12980 O O . LEU H 1 12 ? -7.442 34.918 35.636 1.00 57.81 9 LEU H O 1
ATOM 12985 N N . GLN H 1 13 ? -6.800 33.149 36.955 1.00 55.72 10 GLN H N 1
ATOM 12986 C CA . GLN H 1 13 ? -5.340 33.396 36.847 1.00 51.69 10 GLN H CA 1
ATOM 12987 C C . GLN H 1 13 ? -4.713 32.362 35.910 1.00 44.12 10 GLN H C 1
ATOM 12988 O O . GLN H 1 13 ? -4.622 31.170 36.288 1.00 39.98 10 GLN H O 1
ATOM 12994 N N . LEU H 1 14 ? -4.272 32.826 34.744 1.00 38.65 11 LEU H N 1
ATOM 12995 C CA . LEU H 1 14 ? -3.629 31.941 33.744 1.00 38.64 11 LEU H CA 1
ATOM 12996 C C . LEU H 1 14 ? -2.412 31.268 34.405 1.00 37.25 11 LEU H C 1
ATOM 12997 O O . LEU H 1 14 ? -2.116 30.101 34.074 1.00 34.94 11 LEU H O 1
ATOM 13002 N N . SER H 1 15 ? -1.793 31.953 35.374 1.00 35.87 12 SER H N 1
ATOM 13003 C CA . SER H 1 15 ? -0.604 31.447 36.110 1.00 38.79 12 SER H CA 1
ATOM 13004 C C . SER H 1 15 ? -0.945 30.166 36.882 1.00 46.16 12 SER H C 1
ATOM 13005 O O . SER H 1 15 ? -0.030 29.318 37.052 1.00 50.56 12 SER H O 1
ATOM 13008 N N . GLU H 1 16 ? -2.201 30.037 37.327 1.00 46.04 13 GLU H N 1
ATOM 13009 C CA . GLU H 1 16 ? -2.660 28.852 38.105 1.00 49.89 13 GLU H CA 1
ATOM 13010 C C . GLU H 1 16 ? -3.293 27.837 37.144 1.00 47.29 13 GLU H C 1
ATOM 13011 O O . GLU H 1 16 ? -2.871 26.663 37.172 1.00 46.94 13 GLU H O 1
ATOM 13017 N N . LEU H 1 17 ? -4.251 28.286 36.323 1.00 40.23 14 LEU H N 1
ATOM 13018 C CA . LEU H 1 17 ? -4.947 27.430 35.322 1.00 40.86 14 LEU H CA 1
ATOM 13019 C C . LEU H 1 17 ? -3.949 26.656 34.456 1.00 39.02 14 LEU H C 1
ATOM 13020 O O . LEU H 1 17 ? -4.269 25.500 34.098 1.00 37.44 14 LEU H O 1
ATOM 13025 N N . LEU H 1 18 ? -2.789 27.250 34.140 1.00 37.55 15 LEU H N 1
ATOM 13026 C CA . LEU H 1 18 ? -1.793 26.559 33.268 1.00 37.00 15 LEU H CA 1
ATOM 13027 C C . LEU H 1 18 ? -1.074 25.448 34.045 1.00 36.17 15 LEU H C 1
ATOM 13028 O O . LEU H 1 18 ? -0.393 24.640 33.393 1.00 39.42 15 LEU H O 1
ATOM 13033 N N . SER H 1 19 ? -1.210 25.414 35.370 1.00 37.76 16 SER H N 1
ATOM 13034 C CA . SER H 1 19 ? -0.588 24.322 36.170 1.00 43.79 16 SER H CA 1
ATOM 13035 C C . SER H 1 19 ? -1.607 23.195 36.391 1.00 43.24 16 SER H C 1
ATOM 13036 O O . SER H 1 19 ? -1.275 22.228 37.104 1.00 41.64 16 SER H O 1
ATOM 13039 N N . LEU H 1 20 ? -2.791 23.308 35.777 1.00 41.65 17 LEU H N 1
ATOM 13040 C CA . LEU H 1 20 ? -3.848 22.270 35.919 1.00 40.87 17 LEU H CA 1
ATOM 13041 C C . LEU H 1 20 ? -3.935 21.436 34.637 1.00 41.20 17 LEU H C 1
ATOM 13042 O O . LEU H 1 20 ? -3.582 21.958 33.552 1.00 41.21 17 LEU H O 1
ATOM 13047 N N . THR H 1 21 ? -4.361 20.176 34.768 1.00 40.03 18 THR H N 1
ATOM 13048 C CA . THR H 1 21 ? -4.586 19.311 33.583 1.00 41.52 18 THR H CA 1
ATOM 13049 C C . THR H 1 21 ? -5.790 19.883 32.822 1.00 38.20 18 THR H C 1
ATOM 13050 O O . THR H 1 21 ? -6.515 20.711 33.415 1.00 34.28 18 THR H O 1
ATOM 13054 N N . LYS H 1 22 ? -5.994 19.469 31.570 1.00 41.62 19 LYS H N 1
ATOM 13055 C CA . LYS H 1 22 ? -7.163 19.949 30.789 1.00 45.01 19 LYS H CA 1
ATOM 13056 C C . LYS H 1 22 ? -8.447 19.581 31.552 1.00 43.60 19 LYS H C 1
ATOM 13057 O O . LYS H 1 22 ? -9.367 20.416 31.583 1.00 40.09 19 LYS H O 1
ATOM 13063 N N . ALA H 1 23 ? -8.487 18.393 32.172 1.00 42.96 20 ALA H N 1
ATOM 13064 C CA . ALA H 1 23 ? -9.673 17.945 32.946 1.00 44.15 20 ALA H CA 1
ATOM 13065 C C . ALA H 1 23 ? -9.927 18.903 34.118 1.00 41.53 20 ALA H C 1
ATOM 13066 O O . ALA H 1 23 ? -11.090 19.275 34.339 1.00 39.52 20 ALA H O 1
ATOM 13068 N N . GLU H 1 24 ? -8.870 19.288 34.840 1.00 38.39 21 GLU H N 1
ATOM 13069 C CA . GLU H 1 24 ? -9.005 20.218 35.997 1.00 38.07 21 GLU H CA 1
ATOM 13070 C C . GLU H 1 24 ? -9.415 21.620 35.515 1.00 33.75 21 GLU H C 1
ATOM 13071 O O . GLU H 1 24 ? -10.109 22.324 36.278 1.00 34.47 21 GLU H O 1
ATOM 13077 N N . GLN H 1 25 ? -8.981 22.025 34.317 1.00 39.81 22 GLN H N 1
ATOM 13078 C CA . GLN H 1 25 ? -9.359 23.360 33.780 1.00 37.88 22 GLN H CA 1
ATOM 13079 C C . GLN H 1 25 ? -10.873 23.374 33.509 1.00 36.95 22 GLN H C 1
ATOM 13080 O O . GLN H 1 25 ? -11.533 24.363 33.881 1.00 35.38 22 GLN H O 1
ATOM 13086 N N . SER H 1 26 ? -11.395 22.291 32.922 1.00 37.17 23 SER H N 1
ATOM 13087 C CA . SER H 1 26 ? -12.842 22.164 32.602 1.00 36.66 23 SER H CA 1
ATOM 13088 C C . SER H 1 26 ? -13.690 22.351 33.865 1.00 36.99 23 SER H C 1
ATOM 13089 O O . SER H 1 26 ? -14.714 23.068 33.803 1.00 36.98 23 SER H O 1
ATOM 13092 N N . ILE H 1 27 ? -13.287 21.708 34.962 1.00 36.91 24 ILE H N 1
ATOM 13093 C CA . ILE H 1 27 ? -14.034 21.811 36.249 1.00 37.31 24 ILE H CA 1
ATOM 13094 C C . ILE H 1 27 ? -13.956 23.256 36.748 1.00 35.97 24 ILE H C 1
ATOM 13095 O O . ILE H 1 27 ? -14.991 23.790 37.174 1.00 35.02 24 ILE H O 1
ATOM 13100 N N . ARG H 1 28 ? -12.765 23.855 36.684 1.00 36.19 25 ARG H N 1
ATOM 13101 C CA . ARG H 1 28 ? -12.561 25.246 37.172 1.00 37.54 25 ARG H CA 1
ATOM 13102 C C . ARG H 1 28 ? -13.403 26.249 36.366 1.00 34.08 25 ARG H C 1
ATOM 13103 O O . ARG H 1 28 ? -13.897 27.204 36.985 1.00 33.16 25 ARG H O 1
ATOM 13111 N N . LEU H 1 29 ? -13.550 26.037 35.051 1.00 32.41 26 LEU H N 1
ATOM 13112 C CA . LEU H 1 29 ? -14.302 26.973 34.158 1.00 31.67 26 LEU H CA 1
ATOM 13113 C C . LEU H 1 29 ? -15.741 26.491 33.893 1.00 31.57 26 LEU H C 1
ATOM 13114 O O . LEU H 1 29 ? -16.423 27.130 33.055 1.00 30.53 26 LEU H O 1
ATOM 13119 N N . ALA H 1 30 ? -16.206 25.451 34.596 1.00 32.01 27 ALA H N 1
ATOM 13120 C CA . ALA H 1 30 ? -17.560 24.888 34.342 1.00 31.87 27 ALA H CA 1
ATOM 13121 C C . ALA H 1 30 ? -18.660 25.909 34.645 1.00 32.48 27 ALA H C 1
ATOM 13122 O O . ALA H 1 30 ? -19.533 26.129 33.778 1.00 32.84 27 ALA H O 1
ATOM 13124 N N . GLU H 1 31 ? -18.640 26.482 35.847 1.00 32.26 28 GLU H N 1
ATOM 13125 C CA . GLU H 1 31 ? -19.704 27.425 36.274 1.00 33.11 28 GLU H CA 1
ATOM 13126 C C . GLU H 1 31 ? -19.714 28.669 35.374 1.00 31.64 28 GLU H C 1
ATOM 13127 O O . GLU H 1 31 ? -20.808 29.082 34.926 1.00 30.40 28 GLU H O 1
ATOM 13133 N N A ILE H 1 32 ? -18.538 29.245 35.113 0.50 30.65 29 ILE H N 1
ATOM 13134 N N B ILE H 1 32 ? -18.539 29.245 35.103 0.50 30.37 29 ILE H N 1
ATOM 13135 C CA A ILE H 1 32 ? -18.444 30.452 34.239 0.50 30.38 29 ILE H CA 1
ATOM 13136 C CA B ILE H 1 32 ? -18.497 30.466 34.244 0.50 29.92 29 ILE H CA 1
ATOM 13137 C C A ILE H 1 32 ? -19.012 30.136 32.847 0.50 29.66 29 ILE H C 1
ATOM 13138 C C B ILE H 1 32 ? -19.032 30.134 32.842 0.50 29.40 29 ILE H C 1
ATOM 13139 O O A ILE H 1 32 ? -19.752 30.980 32.321 0.50 29.28 29 ILE H O 1
ATOM 13140 O O B ILE H 1 32 ? -19.768 30.970 32.298 0.50 29.07 29 ILE H O 1
ATOM 13149 N N . ASN H 1 33 ? -18.697 28.961 32.290 1.00 29.09 30 ASN H N 1
ATOM 13150 C CA . ASN H 1 33 ? -19.199 28.573 30.940 1.00 29.16 30 ASN H CA 1
ATOM 13151 C C . ASN H 1 33 ? -20.731 28.462 30.923 1.00 29.55 30 ASN H C 1
ATOM 13152 O O . ASN H 1 33 ? -21.325 28.904 29.912 1.00 28.94 30 ASN H O 1
ATOM 13157 N N . VAL H 1 34 ? -21.352 27.916 31.974 1.00 30.56 31 VAL H N 1
ATOM 13158 C CA . VAL H 1 34 ? -22.844 27.842 32.006 1.00 31.18 31 VAL H CA 1
ATOM 13159 C C . VAL H 1 34 ? -23.406 29.272 32.034 1.00 31.29 31 VAL H C 1
ATOM 13160 O O . VAL H 1 34 ? -24.408 29.522 31.340 1.00 30.86 31 VAL H O 1
ATOM 13164 N N . GLU H 1 35 ? -22.775 30.172 32.791 1.00 31.91 32 GLU H N 1
ATOM 13165 C CA . GLU H 1 35 ? -23.236 31.586 32.903 1.00 34.11 32 GLU H CA 1
ATOM 13166 C C . GLU H 1 35 ? -23.117 32.281 31.542 1.00 32.78 32 GLU H C 1
ATOM 13167 O O . GLU H 1 35 ? -24.068 32.978 31.137 1.00 32.27 32 GLU H O 1
ATOM 13173 N N . LEU H 1 36 ? -21.986 32.075 30.865 1.00 31.61 33 LEU H N 1
ATOM 13174 C CA . LEU H 1 36 ? -21.719 32.740 29.560 1.00 31.29 33 LEU H CA 1
ATOM 13175 C C . LEU H 1 36 ? -22.738 32.282 28.503 1.00 31.58 33 LEU H C 1
ATOM 13176 O O . LEU H 1 36 ? -23.144 33.127 27.685 1.00 30.03 33 LEU H O 1
ATOM 13181 N N . GLU H 1 37 ? -23.162 31.011 28.547 1.00 33.72 34 GLU H N 1
ATOM 13182 C CA . GLU H 1 37 ? -24.146 30.453 27.574 1.00 35.04 34 GLU H CA 1
ATOM 13183 C C . GLU H 1 37 ? -25.434 31.284 27.593 1.00 35.36 34 GLU H C 1
ATOM 13184 O O . GLU H 1 37 ? -26.035 31.462 26.519 1.00 34.36 34 GLU H O 1
ATOM 13190 N N . MET H 1 38 ? -25.824 31.777 28.772 1.00 35.72 35 MET H N 1
ATOM 13191 C CA . MET H 1 38 ? -27.079 32.555 28.967 1.00 37.85 35 MET H CA 1
ATOM 13192 C C . MET H 1 38 ? -26.925 33.992 28.449 1.00 34.77 35 MET H C 1
ATOM 13193 O O . MET H 1 38 ? -27.948 34.633 28.233 1.00 34.38 35 MET H O 1
ATOM 13198 N N . LEU H 1 39 ? -25.697 34.487 28.280 1.00 32.10 36 LEU H N 1
ATOM 13199 C CA . LEU H 1 39 ? -25.502 35.875 27.784 1.00 30.89 36 LEU H CA 1
ATOM 13200 C C . LEU H 1 39 ? -25.544 35.908 26.251 1.00 29.34 36 LEU H C 1
ATOM 13201 O O . LEU H 1 39 ? -25.424 34.841 25.607 1.00 29.05 36 LEU H O 1
ATOM 13206 N N . SER H 1 40 ? -25.729 37.105 25.697 1.00 28.06 37 SER H N 1
ATOM 13207 C CA . SER H 1 40 ? -25.657 37.333 24.235 1.00 27.60 37 SER H CA 1
ATOM 13208 C C . SER H 1 40 ? -24.179 37.422 23.824 1.00 26.40 37 SER H C 1
ATOM 13209 O O . SER H 1 40 ? -23.330 37.579 24.724 1.00 25.28 37 SER H O 1
ATOM 13212 N N . ALA H 1 41 ? -23.889 37.359 22.519 1.00 25.85 38 ALA H N 1
ATOM 13213 C CA . ALA H 1 41 ? -22.501 37.519 22.016 1.00 25.23 38 ALA H CA 1
ATOM 13214 C C . ALA H 1 41 ? -21.924 38.855 22.499 1.00 25.20 38 ALA H C 1
ATOM 13215 O O . ALA H 1 41 ? -20.740 38.882 22.911 1.00 24.73 38 ALA H O 1
ATOM 13217 N N . GLN H 1 42 ? -22.724 39.924 22.452 1.00 26.18 39 GLN H N 1
ATOM 13218 C CA . GLN H 1 42 ? -22.251 41.266 22.888 1.00 26.94 39 GLN H CA 1
ATOM 13219 C C . GLN H 1 42 ? -21.871 41.229 24.375 1.00 26.41 39 GLN H C 1
ATOM 13220 O O . GLN H 1 42 ? -20.783 41.749 24.725 1.00 25.66 39 GLN H O 1
ATOM 13226 N N . GLU H 1 43 ? -22.732 40.635 25.211 1.00 26.59 40 GLU H N 1
ATOM 13227 C CA . GLU H 1 43 ? -22.504 40.550 26.683 1.00 26.82 40 GLU H CA 1
ATOM 13228 C C . GLU H 1 43 ? -21.277 39.672 26.960 1.00 25.63 40 GLU H C 1
ATOM 13229 O O . GLU H 1 43 ? -20.524 39.986 27.909 1.00 25.39 40 GLU H O 1
ATOM 13235 N N . ARG H 1 44 ? -21.081 38.624 26.152 1.00 24.94 41 ARG H N 1
ATOM 13236 C CA . ARG H 1 44 ? -19.928 37.698 26.310 1.00 24.25 41 ARG H CA 1
ATOM 13237 C C . ARG H 1 44 ? -18.632 38.468 26.065 1.00 23.79 41 ARG H C 1
ATOM 13238 O O . ARG H 1 44 ? -17.725 38.353 26.897 1.00 23.10 41 ARG H O 1
ATOM 13246 N N . VAL H 1 45 ? -18.567 39.218 24.959 1.00 23.87 42 VAL H N 1
ATOM 13247 C CA . VAL H 1 45 ? -17.360 40.028 24.630 1.00 23.87 42 VAL H CA 1
ATOM 13248 C C . VAL H 1 45 ? -17.129 41.031 25.766 1.00 24.58 42 VAL H C 1
ATOM 13249 O O . VAL H 1 45 ? -15.957 41.185 26.191 1.00 24.20 42 VAL H O 1
ATOM 13253 N N . ALA H 1 46 ? -18.200 41.652 26.270 1.00 25.21 43 ALA H N 1
ATOM 13254 C CA . ALA H 1 46 ? -18.070 42.643 27.367 1.00 25.95 43 ALA H CA 1
ATOM 13255 C C . ALA H 1 46 ? -17.435 41.967 28.590 1.00 26.21 43 ALA H C 1
ATOM 13256 O O . ALA H 1 46 ? -16.470 42.532 29.166 1.00 26.14 43 ALA H O 1
ATOM 13258 N N . TRP H 1 47 ? -17.934 40.782 28.942 1.00 26.02 44 TRP H N 1
ATOM 13259 C CA . TRP H 1 47 ? -17.423 40.028 30.113 1.00 25.88 44 TRP H CA 1
ATOM 13260 C C . TRP H 1 47 ? -15.937 39.709 29.905 1.00 25.07 44 TRP H C 1
ATOM 13261 O O . TRP H 1 47 ? -15.139 39.968 30.842 1.00 24.92 44 TRP H O 1
ATOM 13272 N N . ALA H 1 48 ? -15.575 39.217 28.710 1.00 24.00 45 ALA H N 1
ATOM 13273 C CA . ALA H 1 48 ? -14.169 38.841 28.427 1.00 23.69 45 ALA H CA 1
ATOM 13274 C C . ALA H 1 48 ? -13.241 40.056 28.567 1.00 23.81 45 ALA H C 1
ATOM 13275 O O . ALA H 1 48 ? -12.147 39.887 29.138 1.00 23.45 45 ALA H O 1
ATOM 13277 N N . LEU H 1 49 ? -13.639 41.214 28.034 1.00 24.13 46 LEU H N 1
ATOM 13278 C CA . LEU H 1 49 ? -12.777 42.425 28.116 1.00 25.23 46 LEU H CA 1
ATOM 13279 C C . LEU H 1 49 ? -12.610 42.852 29.577 1.00 26.81 46 LEU H C 1
ATOM 13280 O O . LEU H 1 49 ? -11.526 43.336 29.920 1.00 26.40 46 LEU H O 1
ATOM 13285 N N . GLN H 1 50 ? -13.646 42.640 30.393 1.00 28.17 47 GLN H N 1
ATOM 13286 C CA . GLN H 1 50 ? -13.643 43.074 31.818 1.00 30.60 47 GLN H CA 1
ATOM 13287 C C . GLN H 1 50 ? -13.013 42.034 32.759 1.00 29.99 47 GLN H C 1
ATOM 13288 O O . GLN H 1 50 ? -12.464 42.458 33.779 1.00 31.57 47 GLN H O 1
ATOM 13294 N N . ASN H 1 51 ? -13.017 40.742 32.411 1.00 29.65 48 ASN H N 1
ATOM 13295 C CA . ASN H 1 51 ? -12.648 39.712 33.426 1.00 29.24 48 ASN H CA 1
ATOM 13296 C C . ASN H 1 51 ? -11.451 38.847 33.027 1.00 28.93 48 ASN H C 1
ATOM 13297 O O . ASN H 1 51 ? -10.932 38.159 33.922 1.00 29.50 48 ASN H O 1
ATOM 13302 N N . LEU H 1 52 ? -11.017 38.883 31.766 1.00 27.92 49 LEU H N 1
ATOM 13303 C CA . LEU H 1 52 ? -9.865 38.038 31.356 1.00 27.63 49 LEU H CA 1
ATOM 13304 C C . LEU H 1 52 ? -8.635 38.924 31.163 1.00 27.62 49 LEU H C 1
ATOM 13305 O O . LEU H 1 52 ? -8.777 40.048 30.618 1.00 26.83 49 LEU H O 1
ATOM 13310 N N . GLU H 1 53 ? -7.478 38.405 31.579 1.00 28.21 50 GLU H N 1
ATOM 13311 C CA . GLU H 1 53 ? -6.170 39.100 31.465 1.00 28.93 50 GLU H CA 1
ATOM 13312 C C . GLU H 1 53 ? -5.892 39.484 30.008 1.00 28.11 50 GLU H C 1
ATOM 13313 O O . GLU H 1 53 ? -6.184 38.671 29.107 1.00 28.40 50 GLU H O 1
ATOM 13319 N N . GLY H 1 54 ? -5.378 40.697 29.798 1.00 27.60 51 GLY H N 1
ATOM 13320 C CA . GLY H 1 54 ? -4.983 41.174 28.460 1.00 27.12 51 GLY H CA 1
ATOM 13321 C C . GLY H 1 54 ? -3.552 40.737 28.147 1.00 26.85 51 GLY H C 1
ATOM 13322 O O . GLY H 1 54 ? -2.903 40.113 28.990 1.00 27.62 51 GLY H O 1
ATOM 13323 N N . ALA H 1 55 ? -3.049 41.084 26.955 1.00 24.97 52 ALA H N 1
ATOM 13324 C CA . ALA H 1 55 ? -3.780 41.868 25.977 1.00 24.48 52 ALA H CA 1
ATOM 13325 C C . ALA H 1 55 ? -4.840 41.011 25.278 1.00 23.63 52 ALA H C 1
ATOM 13326 O O . ALA H 1 55 ? -4.703 39.767 25.237 1.00 23.03 52 ALA H O 1
ATOM 13328 N N . HIS H 1 56 ? -5.863 41.683 24.763 1.00 23.85 53 HIS H N 1
ATOM 13329 C CA . HIS H 1 56 ? -6.963 41.029 24.015 1.00 24.13 53 HIS H CA 1
ATOM 13330 C C . HIS H 1 56 ? -6.695 41.212 22.525 1.00 23.27 53 HIS H C 1
ATOM 13331 O O . HIS H 1 56 ? -6.225 42.302 22.144 1.00 23.82 53 HIS H O 1
ATOM 13338 N N . ALA H 1 57 ? -6.949 40.176 21.734 1.00 22.40 54 ALA H N 1
ATOM 13339 C CA . ALA H 1 57 ? -6.775 40.291 20.272 1.00 22.31 54 ALA H CA 1
ATOM 13340 C C . ALA H 1 57 ? -7.820 39.419 19.574 1.00 22.23 54 ALA H C 1
ATOM 13341 O O . ALA H 1 57 ? -8.325 38.453 20.183 1.00 22.56 54 ALA H O 1
ATOM 13343 N N . VAL H 1 58 ? -8.141 39.774 18.339 1.00 22.66 55 VAL H N 1
ATOM 13344 C CA . VAL H 1 58 ? -9.058 38.944 17.518 1.00 23.09 55 VAL H CA 1
ATOM 13345 C C . VAL H 1 58 ? -8.273 38.504 16.280 1.00 23.21 55 VAL H C 1
ATOM 13346 O O . VAL H 1 58 ? -7.514 39.321 15.736 1.00 23.42 55 VAL H O 1
ATOM 13350 N N . SER H 1 59 ? -8.388 37.234 15.907 1.00 23.06 56 SER H N 1
ATOM 13351 C CA . SER H 1 59 ? -7.712 36.772 14.673 1.00 23.28 56 SER H CA 1
ATOM 13352 C C . SER H 1 59 ? -8.779 36.665 13.587 1.00 23.64 56 SER H C 1
ATOM 13353 O O . SER H 1 59 ? -9.962 36.457 13.937 1.00 23.40 56 SER H O 1
ATOM 13356 N N . SER H 1 60 ? -8.395 36.830 12.323 1.00 22.98 57 SER H N 1
ATOM 13357 C CA . SER H 1 60 ? -9.407 36.688 11.251 1.00 23.28 57 SER H CA 1
ATOM 13358 C C . SER H 1 60 ? -8.721 36.301 9.944 1.00 23.68 57 SER H C 1
ATOM 13359 O O . SER H 1 60 ? -7.615 36.812 9.677 1.00 23.25 57 SER H O 1
ATOM 13362 N N . SER H 1 61 ? -9.356 35.413 9.185 1.00 25.04 58 SER H N 1
ATOM 13363 C CA . SER H 1 61 ? -8.843 35.026 7.846 1.00 25.75 58 SER H CA 1
ATOM 13364 C C . SER H 1 61 ? -9.612 35.846 6.800 1.00 25.62 58 SER H C 1
ATOM 13365 O O . SER H 1 61 ? -9.389 35.647 5.600 1.00 25.98 58 SER H O 1
ATOM 13368 N N . PHE H 1 62 ? -10.472 36.759 7.267 1.00 25.09 59 PHE H N 1
ATOM 13369 C CA . PHE H 1 62 ? -11.276 37.641 6.379 1.00 25.26 59 PHE H CA 1
ATOM 13370 C C . PHE H 1 62 ? -12.044 36.790 5.360 1.00 25.99 59 PHE H C 1
ATOM 13371 O O . PHE H 1 62 ? -12.098 37.167 4.164 1.00 25.87 59 PHE H O 1
ATOM 13379 N N . GLY H 1 63 ? -12.623 35.686 5.849 1.00 26.15 60 GLY H N 1
ATOM 13380 C CA . GLY H 1 63 ? -13.450 34.747 5.062 1.00 27.23 60 GLY H CA 1
ATOM 13381 C C . GLY H 1 63 ? -14.868 35.262 4.838 1.00 27.96 60 GLY H C 1
ATOM 13382 O O . GLY H 1 63 ? -15.134 36.445 5.115 1.00 27.62 60 GLY H O 1
ATOM 13383 N N . ILE H 1 64 ? -15.757 34.379 4.377 1.00 29.02 61 ILE H N 1
ATOM 13384 C CA . ILE H 1 64 ? -17.165 34.729 4.018 1.00 29.61 61 ILE H CA 1
ATOM 13385 C C . ILE H 1 64 ? -17.859 35.553 5.119 1.00 28.73 61 ILE H C 1
ATOM 13386 O O . ILE H 1 64 ? -18.367 36.639 4.788 1.00 28.97 61 ILE H O 1
ATOM 13391 N N . GLN H 1 65 ? -17.831 35.084 6.370 1.00 28.35 62 GLN H N 1
ATOM 13392 C CA . GLN H 1 65 ? -18.606 35.692 7.494 1.00 28.45 62 GLN H CA 1
ATOM 13393 C C . GLN H 1 65 ? -17.718 36.477 8.469 1.00 27.43 62 GLN H C 1
ATOM 13394 O O . GLN H 1 65 ? -18.176 36.709 9.611 1.00 26.79 62 GLN H O 1
ATOM 13400 N N . ALA H 1 66 ? -16.554 36.939 8.010 1.00 26.20 63 ALA H N 1
ATOM 13401 C CA . ALA H 1 66 ? -15.561 37.638 8.866 1.00 25.84 63 ALA H CA 1
ATOM 13402 C C . ALA H 1 66 ? -16.092 38.942 9.474 1.00 25.59 63 ALA H C 1
ATOM 13403 O O . ALA H 1 66 ? -15.640 39.292 10.583 1.00 25.25 63 ALA H O 1
ATOM 13405 N N . ALA H 1 67 ? -17.006 39.637 8.793 1.00 25.69 64 ALA H N 1
ATOM 13406 C CA . ALA H 1 67 ? -17.476 40.954 9.288 1.00 25.83 64 ALA H CA 1
ATOM 13407 C C . ALA H 1 67 ? -18.120 40.835 10.676 1.00 25.73 64 ALA H C 1
ATOM 13408 O O . ALA H 1 67 ? -18.026 41.805 11.438 1.00 24.66 64 ALA H O 1
ATOM 13410 N N . VAL H 1 68 ? -18.740 39.690 10.997 1.00 26.02 65 VAL H N 1
ATOM 13411 C CA . VAL H 1 68 ? -19.417 39.524 12.320 1.00 26.22 65 VAL H CA 1
ATOM 13412 C C . VAL H 1 68 ? -18.430 39.762 13.472 1.00 25.67 65 VAL H C 1
ATOM 13413 O O . VAL H 1 68 ? -18.654 40.716 14.241 1.00 26.23 65 VAL H O 1
ATOM 13417 N N . MET H 1 69 ? -17.398 38.919 13.603 1.00 25.23 66 MET H N 1
ATOM 13418 C CA . MET H 1 69 ? -16.438 39.029 14.739 1.00 25.11 66 MET H CA 1
ATOM 13419 C C . MET H 1 69 ? -15.729 40.388 14.733 1.00 24.13 66 MET H C 1
ATOM 13420 O O . MET H 1 69 ? -15.571 40.981 15.829 1.00 22.93 66 MET H O 1
ATOM 13425 N N . LEU H 1 70 ? -15.357 40.870 13.548 1.00 23.49 67 LEU H N 1
ATOM 13426 C CA . LEU H 1 70 ? -14.578 42.135 13.444 1.00 23.44 67 LEU H CA 1
ATOM 13427 C C . LEU H 1 70 ? -15.421 43.307 13.936 1.00 23.98 67 LEU H C 1
ATOM 13428 O O . LEU H 1 70 ? -14.888 44.126 14.700 1.00 24.30 67 LEU H O 1
ATOM 13433 N N . HIS H 1 71 ? -16.697 43.335 13.554 1.00 24.55 68 HIS H N 1
ATOM 13434 C CA . HIS H 1 71 ? -17.622 44.406 14.007 1.00 25.41 68 HIS H CA 1
ATOM 13435 C C . HIS H 1 71 ? -17.930 44.240 15.504 1.00 25.03 68 HIS H C 1
ATOM 13436 O O . HIS H 1 71 ? -17.778 45.216 16.245 1.00 25.25 68 HIS H O 1
ATOM 13443 N N . LEU H 1 72 ? -18.316 43.030 15.916 1.00 24.91 69 LEU H N 1
ATOM 13444 C CA . LEU H 1 72 ? -18.694 42.710 17.320 1.00 25.14 69 LEU H CA 1
ATOM 13445 C C . LEU H 1 72 ? -17.612 43.170 18.306 1.00 25.03 69 LEU H C 1
ATOM 13446 O O . LEU H 1 72 ? -17.953 43.868 19.279 1.00 24.78 69 LEU H O 1
ATOM 13451 N N . VAL H 1 73 ? -16.356 42.798 18.060 1.00 24.60 70 VAL H N 1
ATOM 13452 C CA . VAL H 1 73 ? -15.278 43.134 19.033 1.00 24.84 70 VAL H CA 1
ATOM 13453 C C . VAL H 1 73 ? -14.789 44.583 18.857 1.00 25.07 70 VAL H C 1
ATOM 13454 O O . VAL H 1 73 ? -14.570 45.229 19.896 1.00 25.33 70 VAL H O 1
ATOM 13458 N N . SER H 1 74 ? -14.641 45.092 17.623 1.00 25.31 71 SER H N 1
ATOM 13459 C CA . SER H 1 74 ? -14.107 46.475 17.443 1.00 25.72 71 SER H CA 1
ATOM 13460 C C . SER H 1 74 ? -15.091 47.523 17.988 1.00 27.09 71 SER H C 1
ATOM 13461 O O . SER H 1 74 ? -14.619 48.599 18.413 1.00 27.19 71 SER H O 1
ATOM 13464 N N . LYS H 1 75 ? -16.398 47.236 17.989 1.00 28.16 72 LYS H N 1
ATOM 13465 C CA . LYS H 1 75 ? -17.352 48.235 18.542 1.00 30.31 72 LYS H CA 1
ATOM 13466 C C . LYS H 1 75 ? -17.195 48.313 20.065 1.00 29.95 72 LYS H C 1
ATOM 13467 O O . LYS H 1 75 ? -17.674 49.304 20.624 1.00 31.70 72 LYS H O 1
ATOM 13473 N N . GLN H 1 76 ? -16.536 47.333 20.705 1.00 28.63 73 GLN H N 1
ATOM 13474 C CA . GLN H 1 76 ? -16.359 47.383 22.185 1.00 28.53 73 GLN H CA 1
ATOM 13475 C C . GLN H 1 76 ? -14.922 47.786 22.537 1.00 28.54 73 GLN H C 1
ATOM 13476 O O . GLN H 1 76 ? -14.700 48.205 23.686 1.00 28.37 73 GLN H O 1
ATOM 13482 N N . GLN H 1 77 ? -13.982 47.581 21.614 1.00 28.56 74 GLN H N 1
ATOM 13483 C CA . GLN H 1 77 ? -12.576 48.037 21.786 1.00 28.74 74 GLN H CA 1
ATOM 13484 C C . GLN H 1 77 ? -12.096 48.434 20.392 1.00 28.56 74 GLN H C 1
ATOM 13485 O O . GLN H 1 77 ? -11.630 47.551 19.637 1.00 27.17 74 GLN H O 1
ATOM 13491 N N . ALA H 1 78 ? -12.234 49.723 20.072 1.00 29.28 75 ALA H N 1
ATOM 13492 C CA . ALA H 1 78 ? -11.915 50.263 18.731 1.00 30.32 75 ALA H CA 1
ATOM 13493 C C . ALA H 1 78 ? -10.495 49.898 18.277 1.00 30.61 75 ALA H C 1
ATOM 13494 O O . ALA H 1 78 ? -10.348 49.595 17.077 1.00 31.74 75 ALA H O 1
ATOM 13496 N N . ASP H 1 79 ? -9.502 49.914 19.178 1.00 30.33 76 ASP H N 1
ATOM 13497 C CA . ASP H 1 79 ? -8.085 49.646 18.787 1.00 30.18 76 ASP H CA 1
ATOM 13498 C C . ASP H 1 79 ? -7.698 48.178 19.031 1.00 28.43 76 ASP H C 1
ATOM 13499 O O . ASP H 1 79 ? -6.488 47.892 19.076 1.00 28.11 76 ASP H O 1
ATOM 13504 N N . ILE H 1 80 ? -8.661 47.265 19.161 1.00 26.51 77 ILE H N 1
ATOM 13505 C CA . ILE H 1 80 ? -8.238 45.860 19.430 1.00 25.56 77 ILE H CA 1
ATOM 13506 C C . ILE H 1 80 ? -7.378 45.373 18.265 1.00 24.10 77 ILE H C 1
ATOM 13507 O O . ILE H 1 80 ? -7.687 45.632 17.104 1.00 23.05 77 ILE H O 1
ATOM 13512 N N . PRO H 1 81 ? -6.223 44.731 18.536 1.00 23.65 78 PRO H N 1
ATOM 13513 C CA . PRO H 1 81 ? -5.379 44.203 17.466 1.00 23.10 78 PRO H CA 1
ATOM 13514 C C . PRO H 1 81 ? -6.110 43.116 16.670 1.00 22.61 78 PRO H C 1
ATOM 13515 O O . PRO H 1 81 ? -6.677 42.218 17.277 1.00 22.34 78 PRO H O 1
ATOM 13519 N N . VAL H 1 82 ? -6.127 43.269 15.347 1.00 22.26 79 VAL H N 1
ATOM 13520 C CA . VAL H 1 82 ? -6.741 42.272 14.421 1.00 21.94 79 VAL H CA 1
ATOM 13521 C C . VAL H 1 82 ? -5.573 41.550 13.750 1.00 21.40 79 VAL H C 1
ATOM 13522 O O . VAL H 1 82 ? -4.873 42.184 12.917 1.00 20.96 79 VAL H O 1
ATOM 13526 N N . ILE H 1 83 ? -5.353 40.293 14.135 1.00 20.72 80 ILE H N 1
ATOM 13527 C CA . ILE H 1 83 ? -4.201 39.498 13.623 1.00 20.40 80 ILE H CA 1
ATOM 13528 C C . ILE H 1 83 ? -4.571 38.818 12.303 1.00 20.65 80 ILE H C 1
ATOM 13529 O O . ILE H 1 83 ? -5.515 37.984 12.303 1.00 20.42 80 ILE H O 1
ATOM 13534 N N . LEU H 1 84 ? -3.850 39.178 11.236 1.00 20.29 81 LEU H N 1
ATOM 13535 C CA . LEU H 1 84 ? -3.994 38.558 9.892 1.00 21.23 81 LEU H CA 1
ATOM 13536 C C . LEU H 1 84 ? -2.693 37.839 9.530 1.00 21.12 81 LEU H C 1
ATOM 13537 O O . LEU H 1 84 ? -1.625 38.507 9.529 1.00 21.07 81 LEU H O 1
ATOM 13542 N N . THR H 1 85 ? -2.769 36.537 9.265 1.00 21.34 82 THR H N 1
ATOM 13543 C CA . THR H 1 85 ? -1.580 35.815 8.751 1.00 21.29 82 THR H CA 1
ATOM 13544 C C . THR H 1 85 ? -1.722 35.800 7.229 1.00 21.04 82 THR H C 1
ATOM 13545 O O . THR H 1 85 ? -2.641 35.108 6.730 1.00 21.74 82 THR H O 1
ATOM 13549 N N . ASP H 1 86 ? -0.924 36.618 6.537 1.00 20.00 83 ASP H N 1
ATOM 13550 C CA . ASP H 1 86 ? -0.991 36.656 5.054 1.00 19.75 83 ASP H CA 1
ATOM 13551 C C . ASP H 1 86 ? -0.127 35.521 4.509 1.00 19.83 83 ASP H C 1
ATOM 13552 O O . ASP H 1 86 ? 1.105 35.624 4.593 1.00 19.35 83 ASP H O 1
ATOM 13557 N N . THR H 1 87 ? -0.767 34.485 3.967 1.00 19.80 84 THR H N 1
ATOM 13558 C CA . THR H 1 87 ? -0.042 33.329 3.380 1.00 20.02 84 THR H CA 1
ATOM 13559 C C . THR H 1 87 ? 0.700 33.746 2.103 1.00 19.77 84 THR H C 1
ATOM 13560 O O . THR H 1 87 ? 1.606 33.021 1.686 1.00 19.67 84 THR H O 1
ATOM 13564 N N . GLY H 1 88 ? 0.325 34.888 1.523 1.00 19.83 85 GLY H N 1
ATOM 13565 C CA . GLY H 1 88 ? 0.868 35.334 0.221 1.00 19.86 85 GLY H CA 1
ATOM 13566 C C . GLY H 1 88 ? 0.040 34.806 -0.948 1.00 20.41 85 GLY H C 1
ATOM 13567 O O . GLY H 1 88 ? 0.362 35.166 -2.108 1.00 20.70 85 GLY H O 1
ATOM 13568 N N . TYR H 1 89 ? -1.041 34.051 -0.668 1.00 20.36 86 TYR H N 1
ATOM 13569 C CA . TYR H 1 89 ? -1.856 33.429 -1.751 1.00 21.20 86 TYR H CA 1
ATOM 13570 C C . TYR H 1 89 ? -3.361 33.579 -1.497 1.00 21.61 86 TYR H C 1
ATOM 13571 O O . TYR H 1 89 ? -4.132 32.741 -1.997 1.00 21.82 86 TYR H O 1
ATOM 13580 N N . LEU H 1 90 ? -3.774 34.610 -0.762 1.00 21.71 87 LEU H N 1
ATOM 13581 C CA . LEU H 1 90 ? -5.236 34.781 -0.534 1.00 22.46 87 LEU H CA 1
ATOM 13582 C C . LEU H 1 90 ? -5.901 35.208 -1.851 1.00 23.28 87 LEU H C 1
ATOM 13583 O O . LEU H 1 90 ? -5.185 35.671 -2.770 1.00 23.17 87 LEU H O 1
ATOM 13588 N N . PHE H 1 91 ? -7.222 35.044 -1.962 1.00 23.95 88 PHE H N 1
ATOM 13589 C CA . PHE H 1 91 ? -7.891 35.479 -3.210 1.00 24.96 88 PHE H CA 1
ATOM 13590 C C . PHE H 1 91 ? -7.750 36.986 -3.380 1.00 25.09 88 PHE H C 1
ATOM 13591 O O . PHE H 1 91 ? -7.689 37.733 -2.403 1.00 24.55 88 PHE H O 1
ATOM 13599 N N . PRO H 1 92 ? -7.660 37.472 -4.635 1.00 25.66 89 PRO H N 1
ATOM 13600 C CA . PRO H 1 92 ? -7.614 38.907 -4.890 1.00 25.92 89 PRO H CA 1
ATOM 13601 C C . PRO H 1 92 ? -8.782 39.574 -4.145 1.00 25.94 89 PRO H C 1
ATOM 13602 O O . PRO H 1 92 ? -8.569 40.620 -3.521 1.00 25.43 89 PRO H O 1
ATOM 13606 N N . GLU H 1 93 ? -9.970 38.949 -4.219 1.00 26.47 90 GLU H N 1
ATOM 13607 C CA . GLU H 1 93 ? -11.190 39.478 -3.544 1.00 26.87 90 GLU H CA 1
ATOM 13608 C C . GLU H 1 93 ? -10.982 39.514 -2.023 1.00 25.78 90 GLU H C 1
ATOM 13609 O O . GLU H 1 93 ? -11.579 40.397 -1.393 1.00 26.42 90 GLU H O 1
ATOM 13615 N N . THR H 1 94 ? -10.184 38.595 -1.455 1.00 24.93 91 THR H N 1
ATOM 13616 C CA . THR H 1 94 ? -9.927 38.589 0.014 1.00 23.85 91 THR H CA 1
ATOM 13617 C C . THR H 1 94 ? -9.073 39.812 0.363 1.00 23.27 91 THR H C 1
ATOM 13618 O O . THR H 1 94 ? -9.398 40.492 1.344 1.00 22.61 91 THR H O 1
ATOM 13622 N N . TYR H 1 95 ? -8.022 40.077 -0.420 1.00 23.14 92 TYR H N 1
ATOM 13623 C CA . TYR H 1 95 ? -7.192 41.286 -0.188 1.00 22.94 92 TYR H CA 1
ATOM 13624 C C . TYR H 1 95 ? -8.077 42.545 -0.302 1.00 23.72 92 TYR H C 1
ATOM 13625 O O . TYR H 1 95 ? -7.983 43.430 0.556 1.00 23.07 92 TYR H O 1
ATOM 13634 N N . GLN H 1 96 ? -8.945 42.613 -1.317 1.00 25.22 93 GLN H N 1
ATOM 13635 C CA . GLN H 1 96 ? -9.870 43.771 -1.473 1.00 26.84 93 GLN H CA 1
ATOM 13636 C C . GLN H 1 96 ? -10.789 43.881 -0.238 1.00 26.09 93 GLN H C 1
ATOM 13637 O O . GLN H 1 96 ? -11.036 45.019 0.218 1.00 26.59 93 GLN H O 1
ATOM 13643 N N . PHE H 1 97 ? -11.220 42.748 0.322 1.00 25.62 94 PHE H N 1
ATOM 13644 C CA . PHE H 1 97 ? -12.146 42.705 1.494 1.00 25.46 94 PHE H CA 1
ATOM 13645 C C . PHE H 1 97 ? -11.398 43.160 2.753 1.00 24.56 94 PHE H C 1
ATOM 13646 O O . PHE H 1 97 ? -11.953 43.927 3.564 1.00 24.27 94 PHE H O 1
ATOM 13654 N N . ILE H 1 98 ? -10.161 42.695 2.907 1.00 24.19 95 ILE H N 1
ATOM 13655 C CA . ILE H 1 98 ? -9.294 43.121 4.044 1.00 23.73 95 ILE H CA 1
ATOM 13656 C C . ILE H 1 98 ? -9.191 44.648 4.032 1.00 24.14 95 ILE H C 1
ATOM 13657 O O . ILE H 1 98 ? -9.411 45.264 5.086 1.00 24.19 95 ILE H O 1
ATOM 13662 N N . ASP H 1 99 ? -8.862 45.220 2.871 1.00 25.17 96 ASP H N 1
ATOM 13663 C CA . ASP H 1 99 ? -8.701 46.693 2.703 1.00 26.55 96 ASP H CA 1
ATOM 13664 C C . ASP H 1 99 ? -10.051 47.378 2.977 1.00 27.14 96 ASP H C 1
ATOM 13665 O O . ASP H 1 99 ? -10.075 48.403 3.688 1.00 25.85 96 ASP H O 1
ATOM 13670 N N . GLU H 1 100 ? -11.135 46.800 2.460 1.00 28.50 97 GLU H N 1
ATOM 13671 C CA . GLU H 1 100 ? -12.506 47.359 2.634 1.00 29.89 97 GLU H CA 1
ATOM 13672 C C . GLU H 1 100 ? -12.880 47.416 4.126 1.00 28.66 97 GLU H C 1
ATOM 13673 O O . GLU H 1 100 ? -13.300 48.495 4.569 1.00 29.58 97 GLU H O 1
ATOM 13679 N N . LEU H 1 101 ? -12.739 46.310 4.869 1.00 27.65 98 LEU H N 1
ATOM 13680 C CA . LEU H 1 101 ? -13.141 46.279 6.309 1.00 27.52 98 LEU H CA 1
ATOM 13681 C C . LEU H 1 101 ? -12.155 47.088 7.162 1.00 27.03 98 LEU H C 1
ATOM 13682 O O . LEU H 1 101 ? -12.604 47.725 8.138 1.00 26.60 98 LEU H O 1
ATOM 13687 N N . THR H 1 102 ? -10.866 47.051 6.827 1.00 26.71 99 THR H N 1
ATOM 13688 C CA . THR H 1 102 ? -9.880 47.844 7.604 1.00 26.81 99 THR H CA 1
ATOM 13689 C C . THR H 1 102 ? -10.323 49.320 7.591 1.00 28.26 99 THR H C 1
ATOM 13690 O O . THR H 1 102 ? -10.302 49.958 8.667 1.00 28.16 99 THR H O 1
ATOM 13694 N N . LYS H 1 103 ? -10.735 49.834 6.428 1.00 29.82 100 LYS H N 1
ATOM 13695 C CA . LYS H 1 103 ? -11.191 51.247 6.319 1.00 32.30 100 LYS H CA 1
ATOM 13696 C C . LYS H 1 103 ? -12.569 51.441 6.969 1.00 30.78 100 LYS H C 1
ATOM 13697 O O . LYS H 1 103 ? -12.685 52.320 7.836 1.00 30.64 100 LYS H O 1
ATOM 13703 N N . SER H 1 104 ? -13.568 50.644 6.575 1.00 30.35 101 SER H N 1
ATOM 13704 C CA . SER H 1 104 ? -14.962 50.859 7.062 1.00 30.66 101 SER H CA 1
ATOM 13705 C C . SER H 1 104 ? -15.083 50.643 8.572 1.00 29.87 101 SER H C 1
ATOM 13706 O O . SER H 1 104 ? -15.900 51.349 9.171 1.00 30.49 101 SER H O 1
ATOM 13709 N N . LEU H 1 105 ? -14.325 49.711 9.164 1.00 28.43 102 LEU H N 1
ATOM 13710 C CA . LEU H 1 105 ? -14.441 49.464 10.633 1.00 28.33 102 LEU H CA 1
ATOM 13711 C C . LEU H 1 105 ? -13.260 50.101 11.382 1.00 28.56 102 LEU H C 1
ATOM 13712 O O . LEU H 1 105 ? -13.226 49.972 12.623 1.00 28.80 102 LEU H O 1
ATOM 13717 N N . ASN H 1 106 ? -12.344 50.760 10.663 1.00 28.77 103 ASN H N 1
ATOM 13718 C CA . ASN H 1 106 ? -11.150 51.410 11.276 1.00 29.38 103 ASN H CA 1
ATOM 13719 C C . ASN H 1 106 ? -10.404 50.356 12.109 1.00 27.30 103 ASN H C 1
ATOM 13720 O O . ASN H 1 106 ? -10.174 50.593 13.311 1.00 26.03 103 ASN H O 1
ATOM 13725 N N . LEU H 1 107 ? -10.037 49.236 11.478 1.00 25.67 104 LEU H N 1
ATOM 13726 C CA . LEU H 1 107 ? -9.385 48.125 12.217 1.00 24.83 104 LEU H CA 1
ATOM 13727 C C . LEU H 1 107 ? -7.899 48.406 12.434 1.00 24.20 104 LEU H C 1
ATOM 13728 O O . LEU H 1 107 ? -7.261 49.027 11.558 1.00 23.89 104 LEU H O 1
ATOM 13733 N N . ASN H 1 108 ? -7.408 47.955 13.587 1.00 23.73 105 ASN H N 1
ATOM 13734 C CA . ASN H 1 108 ? -5.977 48.017 13.970 1.00 23.66 105 ASN H CA 1
ATOM 13735 C C . ASN H 1 108 ? -5.376 46.711 13.436 1.00 22.64 105 ASN H C 1
ATOM 13736 O O . ASN H 1 108 ? -5.175 45.795 14.219 1.00 22.49 105 ASN H O 1
ATOM 13741 N N . LEU H 1 109 ? -5.186 46.641 12.124 1.00 22.37 106 LEU H N 1
ATOM 13742 C CA . LEU H 1 109 ? -4.712 45.419 11.423 1.00 22.61 106 LEU H CA 1
ATOM 13743 C C . LEU H 1 109 ? -3.231 45.143 11.707 1.00 22.54 106 LEU H C 1
ATOM 13744 O O . LEU H 1 109 ? -2.396 46.033 11.459 1.00 22.93 106 LEU H O 1
ATOM 13749 N N . LYS H 1 110 ? -2.934 43.935 12.180 1.00 22.29 107 LYS H N 1
ATOM 13750 C CA . LYS H 1 110 ? -1.540 43.511 12.475 1.00 22.65 107 LYS H CA 1
ATOM 13751 C C . LYS H 1 110 ? -1.231 42.374 11.502 1.00 21.67 107 LYS H C 1
ATOM 13752 O O . LYS H 1 110 ? -1.751 41.264 11.716 1.00 20.91 107 LYS H O 1
ATOM 13758 N N . VAL H 1 111 ? -0.424 42.667 10.480 1.00 21.19 108 VAL H N 1
ATOM 13759 C CA . VAL H 1 111 ? -0.136 41.692 9.392 1.00 21.34 108 VAL H CA 1
ATOM 13760 C C . VAL H 1 111 ? 1.114 40.879 9.737 1.00 20.84 108 VAL H C 1
ATOM 13761 O O . VAL H 1 111 ? 2.179 41.490 9.956 1.00 20.06 108 VAL H O 1
ATOM 13765 N N . TYR H 1 112 ? 0.973 39.552 9.767 1.00 20.46 109 TYR H N 1
ATOM 13766 C CA . TYR H 1 112 ? 2.113 38.635 10.036 1.00 20.63 109 TYR H CA 1
ATOM 13767 C C . TYR H 1 112 ? 2.282 37.680 8.858 1.00 20.25 109 TYR H C 1
ATOM 13768 O O . TYR H 1 112 ? 1.279 37.329 8.202 1.00 20.01 109 TYR H O 1
ATOM 13777 N N . ARG H 1 113 ? 3.528 37.277 8.604 1.00 19.60 110 ARG H N 1
ATOM 13778 C CA . ARG H 1 113 ? 3.805 36.365 7.467 1.00 19.19 110 ARG H CA 1
ATOM 13779 C C . ARG H 1 113 ? 5.176 35.717 7.642 1.00 18.60 110 ARG H C 1
ATOM 13780 O O . ARG H 1 113 ? 5.926 36.121 8.549 1.00 17.95 110 ARG H O 1
ATOM 13788 N N . ALA H 1 114 ? 5.473 34.748 6.780 1.00 18.56 111 ALA H N 1
ATOM 13789 C CA . ALA H 1 114 ? 6.777 34.053 6.788 1.00 18.49 111 ALA H CA 1
ATOM 13790 C C . ALA H 1 114 ? 7.893 35.061 6.494 1.00 18.37 111 ALA H C 1
ATOM 13791 O O . ALA H 1 114 ? 7.610 36.126 5.905 1.00 17.83 111 ALA H O 1
ATOM 13793 N N . ASN H 1 115 ? 9.112 34.732 6.921 1.00 18.50 112 ASN H N 1
ATOM 13794 C CA . ASN H 1 115 ? 10.311 35.554 6.646 1.00 18.94 112 ASN H CA 1
ATOM 13795 C C . ASN H 1 115 ? 10.594 35.517 5.134 1.00 19.08 112 ASN H C 1
ATOM 13796 O O . ASN H 1 115 ? 11.220 36.464 4.629 1.00 19.14 112 ASN H O 1
ATOM 13801 N N . GLU H 1 116 ? 10.154 34.454 4.463 1.00 19.40 113 GLU H N 1
ATOM 13802 C CA . GLU H 1 116 ? 10.371 34.234 3.009 1.00 20.29 113 GLU H CA 1
ATOM 13803 C C . GLU H 1 116 ? 9.072 34.503 2.252 1.00 19.83 113 GLU H C 1
ATOM 13804 O O . GLU H 1 116 ? 8.040 33.945 2.657 1.00 19.28 113 GLU H O 1
ATOM 13810 N N . SER H 1 117 ? 9.143 35.311 1.191 1.00 19.33 114 SER H N 1
ATOM 13811 C CA . SER H 1 117 ? 7.968 35.632 0.342 1.00 19.14 114 SER H CA 1
ATOM 13812 C C . SER H 1 117 ? 7.494 34.378 -0.406 1.00 19.16 114 SER H C 1
ATOM 13813 O O . SER H 1 117 ? 8.232 33.356 -0.411 1.00 18.92 114 SER H O 1
ATOM 13816 N N . ALA H 1 118 ? 6.306 34.461 -1.023 1.00 19.06 115 ALA H N 1
ATOM 13817 C CA . ALA H 1 118 ? 5.762 33.328 -1.809 1.00 19.37 115 ALA H CA 1
ATOM 13818 C C . ALA H 1 118 ? 6.770 32.891 -2.883 1.00 19.58 115 ALA H C 1
ATOM 13819 O O . ALA H 1 118 ? 7.028 31.668 -2.996 1.00 19.79 115 ALA H O 1
ATOM 13821 N N . ASN H 1 119 ? 7.373 33.846 -3.602 1.00 19.46 116 ASN H N 1
ATOM 13822 C CA . ASN H 1 119 ? 8.300 33.495 -4.714 1.00 19.78 116 ASN H CA 1
ATOM 13823 C C . ASN H 1 119 ? 9.588 32.895 -4.144 1.00 19.60 116 ASN H C 1
ATOM 13824 O O . ASN H 1 119 ? 10.159 31.999 -4.799 1.00 19.91 116 ASN H O 1
ATOM 13829 N N . TRP H 1 120 ? 9.986 33.331 -2.948 1.00 19.00 117 TRP H N 1
ATOM 13830 C CA . TRP H 1 120 ? 11.182 32.775 -2.267 1.00 18.90 117 TRP H CA 1
ATOM 13831 C C . TRP H 1 120 ? 10.881 31.315 -1.899 1.00 19.16 117 TRP H C 1
ATOM 13832 O O . TRP H 1 120 ? 11.713 30.435 -2.177 1.00 19.25 117 TRP H O 1
ATOM 13843 N N . GLN H 1 121 ? 9.724 31.076 -1.265 1.00 19.18 118 GLN H N 1
ATOM 13844 C CA . GLN H 1 121 ? 9.324 29.697 -0.888 1.00 19.63 118 GLN H CA 1
ATOM 13845 C C . GLN H 1 121 ? 9.262 28.813 -2.144 1.00 20.39 118 GLN H C 1
ATOM 13846 O O . GLN H 1 121 ? 9.756 27.671 -2.070 1.00 20.71 118 GLN H O 1
ATOM 13852 N N . GLU H 1 122 ? 8.718 29.322 -3.256 1.00 20.83 119 GLU H N 1
ATOM 13853 C CA . GLU H 1 122 ? 8.592 28.490 -4.493 1.00 21.95 119 GLU H CA 1
ATOM 13854 C C . GLU H 1 122 ? 9.992 28.202 -5.064 1.00 22.42 119 GLU H C 1
ATOM 13855 O O . GLU H 1 122 ? 10.219 27.082 -5.577 1.00 22.89 119 GLU H O 1
ATOM 13861 N N . ALA H 1 123 ? 10.918 29.147 -4.922 1.00 22.21 120 ALA H N 1
ATOM 13862 C CA . ALA H 1 123 ? 12.284 28.932 -5.448 1.00 22.78 120 ALA H CA 1
ATOM 13863 C C . ALA H 1 123 ? 13.003 27.889 -4.592 1.00 23.12 120 ALA H C 1
ATOM 13864 O O . ALA H 1 123 ? 13.741 27.073 -5.140 1.00 23.43 120 ALA H O 1
ATOM 13866 N N . ARG H 1 124 ? 12.732 27.879 -3.292 1.00 23.30 121 ARG H N 1
ATOM 13867 C CA . ARG H 1 124 ? 13.444 26.958 -2.372 1.00 24.37 121 ARG H CA 1
ATOM 13868 C C . ARG H 1 124 ? 12.800 25.561 -2.345 1.00 25.39 121 ARG H C 1
ATOM 13869 O O . ARG H 1 124 ? 13.566 24.573 -2.304 1.00 25.72 121 ARG H O 1
ATOM 13877 N N . TYR H 1 125 ? 11.466 25.464 -2.429 1.00 25.62 122 TYR H N 1
ATOM 13878 C CA . TYR H 1 125 ? 10.808 24.143 -2.219 1.00 26.84 122 TYR H CA 1
ATOM 13879 C C . TYR H 1 125 ? 9.960 23.644 -3.395 1.00 27.43 122 TYR H C 1
ATOM 13880 O O . TYR H 1 125 ? 9.597 22.448 -3.383 1.00 27.98 122 TYR H O 1
ATOM 13889 N N . GLY H 1 126 ? 9.672 24.501 -4.372 1.00 27.39 123 GLY H N 1
ATOM 13890 C CA . GLY H 1 126 ? 8.701 24.223 -5.441 1.00 27.79 123 GLY H CA 1
ATOM 13891 C C . GLY H 1 126 ? 7.330 24.570 -4.880 1.00 27.57 123 GLY H C 1
ATOM 13892 O O . GLY H 1 126 ? 7.289 25.393 -3.934 1.00 26.74 123 GLY H O 1
ATOM 13893 N N . LYS H 1 127 ? 6.261 23.928 -5.349 1.00 28.02 124 LYS H N 1
ATOM 13894 C CA . LYS H 1 127 ? 4.902 24.258 -4.845 1.00 27.96 124 LYS H CA 1
ATOM 13895 C C . LYS H 1 127 ? 4.521 23.264 -3.742 1.00 27.47 124 LYS H C 1
ATOM 13896 O O . LYS H 1 127 ? 4.033 22.163 -4.072 1.00 27.62 124 LYS H O 1
ATOM 13902 N N . LEU H 1 128 ? 4.728 23.671 -2.482 1.00 26.42 125 LEU H N 1
ATOM 13903 C CA . LEU H 1 128 ? 4.476 22.808 -1.293 1.00 26.45 125 LEU H CA 1
ATOM 13904 C C . LEU H 1 128 ? 3.055 22.236 -1.294 1.00 26.59 125 LEU H C 1
ATOM 13905 O O . LEU H 1 128 ? 2.910 21.092 -0.846 1.00 26.80 125 LEU H O 1
ATOM 13910 N N . TRP H 1 129 ? 2.065 22.990 -1.778 1.00 26.62 126 TRP H N 1
ATOM 13911 C CA . TRP H 1 129 ? 0.662 22.486 -1.771 1.00 27.16 126 TRP H CA 1
ATOM 13912 C C . TRP H 1 129 ? 0.487 21.329 -2.763 1.00 29.09 126 TRP H C 1
ATOM 13913 O O . TRP H 1 129 ? -0.554 20.657 -2.689 1.00 29.41 126 TRP H O 1
ATOM 13924 N N . GLU H 1 130 ? 1.449 21.116 -3.666 1.00 29.62 127 GLU H N 1
ATOM 13925 C CA . GLU H 1 130 ? 1.353 19.986 -4.633 1.00 31.73 127 GLU H CA 1
ATOM 13926 C C . GLU H 1 130 ? 2.157 18.785 -4.113 1.00 32.00 127 GLU H C 1
ATOM 13927 O O . GLU H 1 130 ? 2.228 17.781 -4.849 1.00 33.06 127 GLU H O 1
ATOM 13933 N N . GLN H 1 131 ? 2.672 18.852 -2.876 1.00 30.77 128 GLN H N 1
ATOM 13934 C CA . GLN H 1 131 ? 3.578 17.783 -2.368 1.00 31.49 128 GLN H CA 1
ATOM 13935 C C . GLN H 1 131 ? 2.936 16.999 -1.214 1.00 31.96 128 GLN H C 1
ATOM 13936 O O . GLN H 1 131 ? 3.677 16.565 -0.312 1.00 31.82 128 GLN H O 1
ATOM 13942 N N . GLY H 1 132 ? 1.614 16.819 -1.264 1.00 31.55 129 GLY H N 1
ATOM 13943 C CA . GLY H 1 132 ? 0.882 15.995 -0.285 1.00 32.37 129 GLY H CA 1
ATOM 13944 C C . GLY H 1 132 ? 0.922 16.537 1.131 1.00 31.20 129 GLY H C 1
ATOM 13945 O O . GLY H 1 132 ? 1.352 17.689 1.331 1.00 29.08 129 GLY H O 1
ATOM 13946 N N . ILE H 1 133 ? 0.495 15.700 2.081 1.00 32.00 130 ILE H N 1
ATOM 13947 C CA . ILE H 1 133 ? 0.417 16.066 3.528 1.00 32.36 130 ILE H CA 1
ATOM 13948 C C . ILE H 1 133 ? 1.756 16.643 4.011 1.00 32.34 130 ILE H C 1
ATOM 13949 O O . ILE H 1 133 ? 1.723 17.644 4.748 1.00 30.94 130 ILE H O 1
ATOM 13954 N N . GLU H 1 134 ? 2.883 16.049 3.613 1.00 29.20 131 GLU H N 1
ATOM 13955 C CA . GLU H 1 134 ? 4.205 16.539 4.097 1.00 31.68 131 GLU H CA 1
ATOM 13956 C C . GLU H 1 134 ? 4.405 17.999 3.665 1.00 28.72 131 GLU H C 1
ATOM 13957 O O . GLU H 1 134 ? 4.701 18.849 4.534 1.00 27.58 131 GLU H O 1
ATOM 13963 N N . GLY H 1 135 ? 4.210 18.282 2.374 1.00 27.72 132 GLY H N 1
ATOM 13964 C CA . GLY H 1 135 ? 4.375 19.650 1.847 1.00 26.10 132 GLY H CA 1
ATOM 13965 C C . GLY H 1 135 ? 3.375 20.612 2.457 1.00 24.57 132 GLY H C 1
ATOM 13966 O O . GLY H 1 135 ? 3.775 21.720 2.836 1.00 23.17 132 GLY H O 1
ATOM 13967 N N . ILE H 1 136 ? 2.112 20.197 2.565 1.00 24.81 133 ILE H N 1
ATOM 13968 C CA . ILE H 1 136 ? 1.051 21.069 3.152 1.00 25.28 133 ILE H CA 1
ATOM 13969 C C . ILE H 1 136 ? 1.400 21.384 4.613 1.00 25.31 133 ILE H C 1
ATOM 13970 O O . ILE H 1 136 ? 1.164 22.533 5.039 1.00 23.30 133 ILE H O 1
ATOM 13975 N N . GLU H 1 137 ? 1.943 20.405 5.344 1.00 27.70 134 GLU H N 1
ATOM 13976 C CA . GLU H 1 137 ? 2.335 20.615 6.764 1.00 30.02 134 GLU H CA 1
ATOM 13977 C C . GLU H 1 137 ? 3.428 21.689 6.829 1.00 27.97 134 GLU H C 1
ATOM 13978 O O . GLU H 1 137 ? 3.322 22.600 7.680 1.00 24.67 134 GLU H O 1
ATOM 13984 N N . LYS H 1 138 ? 4.452 21.570 5.977 1.00 28.03 135 LYS H N 1
ATOM 13985 C CA . LYS H 1 138 ? 5.566 22.558 5.958 1.00 28.78 135 LYS H CA 1
ATOM 13986 C C . LYS H 1 138 ? 5.005 23.928 5.546 1.00 25.60 135 LYS H C 1
ATOM 13987 O O . LYS H 1 138 ? 5.377 24.919 6.184 1.00 24.28 135 LYS H O 1
ATOM 13993 N N . TYR H 1 139 ? 4.088 23.969 4.571 1.00 23.31 136 TYR H N 1
ATOM 13994 C CA . TYR H 1 139 ? 3.467 25.244 4.130 1.00 23.04 136 TYR H CA 1
ATOM 13995 C C . TYR H 1 139 ? 2.661 25.898 5.270 1.00 23.05 136 TYR H C 1
ATOM 13996 O O . TYR H 1 139 ? 2.772 27.137 5.449 1.00 21.82 136 TYR H O 1
ATOM 14005 N N . ASN H 1 140 ? 1.849 25.113 5.987 1.00 24.04 137 ASN H N 1
ATOM 14006 C CA . ASN H 1 140 ? 1.021 25.638 7.110 1.00 24.98 137 ASN H CA 1
ATOM 14007 C C . ASN H 1 140 ? 1.938 26.154 8.231 1.00 25.86 137 ASN H C 1
ATOM 14008 O O . ASN H 1 140 ? 1.632 27.221 8.805 1.00 25.00 137 ASN H O 1
ATOM 14013 N N . LYS H 1 141 ? 3.033 25.443 8.504 1.00 27.62 138 LYS H N 1
ATOM 14014 C CA . LYS H 1 141 ? 4.008 25.853 9.551 1.00 30.74 138 LYS H CA 1
ATOM 14015 C C . LYS H 1 141 ? 4.579 27.239 9.200 1.00 27.31 138 LYS H C 1
ATOM 14016 O O . LYS H 1 141 ? 4.533 28.139 10.043 1.00 26.98 138 LYS H O 1
ATOM 14022 N N . LEU H 1 142 ? 5.064 27.398 7.969 1.00 26.84 139 LEU H N 1
ATOM 14023 C CA . LEU H 1 142 ? 5.701 28.657 7.497 1.00 26.21 139 LEU H CA 1
ATOM 14024 C C . LEU H 1 142 ? 4.723 29.830 7.436 1.00 22.44 139 LEU H C 1
ATOM 14025 O O . LEU H 1 142 ? 5.096 30.934 7.869 1.00 20.47 139 LEU H O 1
ATOM 14030 N N . ASN H 1 143 ? 3.540 29.584 6.875 1.00 20.57 140 ASN H N 1
ATOM 14031 C CA . ASN H 1 143 ? 2.599 30.666 6.494 1.00 21.15 140 ASN H CA 1
ATOM 14032 C C . ASN H 1 143 ? 1.432 30.872 7.471 1.00 22.03 140 ASN H C 1
ATOM 14033 O O . ASN H 1 143 ? 0.760 31.916 7.321 1.00 23.43 140 ASN H O 1
ATOM 14038 N N . LYS H 1 144 ? 1.215 29.972 8.435 1.00 22.54 141 LYS H N 1
ATOM 14039 C CA . LYS H 1 144 ? 0.047 30.135 9.349 1.00 24.09 141 LYS H CA 1
ATOM 14040 C C . LYS H 1 144 ? 0.436 29.962 10.821 1.00 23.89 141 LYS H C 1
ATOM 14041 O O . LYS H 1 144 ? 0.122 30.869 11.607 1.00 25.14 141 LYS H O 1
ATOM 14047 N N . VAL H 1 145 ? 1.092 28.851 11.171 1.00 24.11 142 VAL H N 1
ATOM 14048 C CA . VAL H 1 145 ? 1.403 28.525 12.598 1.00 24.90 142 VAL H CA 1
ATOM 14049 C C . VAL H 1 145 ? 2.485 29.455 13.166 1.00 25.58 142 VAL H C 1
ATOM 14050 O O . VAL H 1 145 ? 2.204 30.146 14.180 1.00 24.88 142 VAL H O 1
ATOM 14054 N N . GLU H 1 146 ? 3.673 29.473 12.559 1.00 24.08 143 GLU H N 1
ATOM 14055 C CA . GLU H 1 146 ? 4.788 30.286 13.121 1.00 25.04 143 GLU H CA 1
ATOM 14056 C C . GLU H 1 146 ? 4.391 31.762 13.180 1.00 23.24 143 GLU H C 1
ATOM 14057 O O . GLU H 1 146 ? 4.588 32.386 14.219 1.00 22.78 143 GLU H O 1
ATOM 14063 N N . PRO H 1 147 ? 3.841 32.378 12.103 1.00 21.50 144 PRO H N 1
ATOM 14064 C CA . PRO H 1 147 ? 3.443 33.788 12.155 1.00 21.52 144 PRO H CA 1
ATOM 14065 C C . PRO H 1 147 ? 2.422 34.101 13.260 1.00 21.96 144 PRO H C 1
ATOM 14066 O O . PRO H 1 147 ? 2.536 35.150 13.871 1.00 20.54 144 PRO H O 1
ATOM 14070 N N . MET H 1 148 ? 1.453 33.202 13.480 1.00 22.86 145 MET H N 1
ATOM 14071 C CA . MET H 1 148 ? 0.433 33.400 14.546 1.00 24.68 145 MET H CA 1
ATOM 14072 C C . MET H 1 148 ? 1.108 33.371 15.926 1.00 25.11 145 MET H C 1
ATOM 14073 O O . MET H 1 148 ? 0.730 34.199 16.787 1.00 25.30 145 MET H O 1
ATOM 14078 N N . ARG H 1 149 ? 2.049 32.445 16.141 1.00 26.19 146 ARG H N 1
ATOM 14079 C CA . ARG H 1 149 ? 2.772 32.347 17.442 1.00 28.26 146 ARG H CA 1
ATOM 14080 C C . ARG H 1 149 ? 3.562 33.642 17.677 1.00 26.28 146 ARG H C 1
ATOM 14081 O O . ARG H 1 149 ? 3.532 34.176 18.809 1.00 25.72 146 ARG H O 1
ATOM 14089 N N . ARG H 1 150 ? 4.201 34.156 16.629 1.00 23.42 147 ARG H N 1
ATOM 14090 C CA . ARG H 1 150 ? 5.027 35.387 16.747 1.00 23.26 147 ARG H CA 1
ATOM 14091 C C . ARG H 1 150 ? 4.093 36.571 17.039 1.00 22.72 147 ARG H C 1
ATOM 14092 O O . ARG H 1 150 ? 4.469 37.443 17.858 1.00 22.54 147 ARG H O 1
ATOM 14100 N N . ALA H 1 151 ? 2.908 36.588 16.421 1.00 21.51 148 ALA H N 1
ATOM 14101 C CA . ALA H 1 151 ? 1.914 37.660 16.668 1.00 21.98 148 ALA H CA 1
ATOM 14102 C C . ALA H 1 151 ? 1.484 37.642 18.140 1.00 22.88 148 ALA H C 1
ATOM 14103 O O . ALA H 1 151 ? 1.432 38.713 18.767 1.00 22.45 148 ALA H O 1
ATOM 14105 N N . LEU H 1 152 ? 1.194 36.457 18.674 1.00 24.30 149 LEU H N 1
ATOM 14106 C CA . LEU H 1 152 ? 0.731 36.356 20.080 1.00 26.88 149 LEU H CA 1
ATOM 14107 C C . LEU H 1 152 ? 1.842 36.856 21.017 1.00 26.62 149 LEU H C 1
ATOM 14108 O O . LEU H 1 152 ? 1.509 37.546 21.998 1.00 26.67 149 LEU H O 1
ATOM 14113 N N . ASN H 1 153 ? 3.110 36.568 20.687 1.00 25.95 150 ASN H N 1
ATOM 14114 C CA . ASN H 1 153 ? 4.267 37.004 21.518 1.00 26.15 150 ASN H CA 1
ATOM 14115 C C . ASN H 1 153 ? 4.443 38.528 21.448 1.00 25.61 150 ASN H C 1
ATOM 14116 O O . ASN H 1 153 ? 4.549 39.155 22.521 1.00 26.43 150 ASN H O 1
ATOM 14121 N N . GLU H 1 154 ? 4.481 39.100 20.240 1.00 24.10 151 GLU H N 1
ATOM 14122 C CA . GLU H 1 154 ? 4.758 40.556 20.071 1.00 24.15 151 GLU H CA 1
ATOM 14123 C C . GLU H 1 154 ? 3.596 41.434 20.551 1.00 24.31 151 GLU H C 1
ATOM 14124 O O . GLU H 1 154 ? 3.869 42.603 20.948 1.00 23.71 151 GLU H O 1
ATOM 14130 N N . LEU H 1 155 ? 2.363 40.927 20.476 1.00 23.36 152 LEU H N 1
ATOM 14131 C CA . LEU H 1 155 ? 1.157 41.705 20.880 1.00 24.18 152 LEU H CA 1
ATOM 14132 C C . LEU H 1 155 ? 0.762 41.405 22.336 1.00 24.96 152 LEU H C 1
ATOM 14133 O O . LEU H 1 155 ? -0.264 41.975 22.783 1.00 25.12 152 LEU H O 1
ATOM 14138 N N . ASN H 1 156 ? 1.528 40.551 23.033 1.00 26.12 153 ASN H N 1
ATOM 14139 C CA . ASN H 1 156 ? 1.312 40.264 24.480 1.00 27.02 153 ASN H CA 1
ATOM 14140 C C . ASN H 1 156 ? -0.103 39.704 24.711 1.00 26.97 153 ASN H C 1
ATOM 14141 O O . ASN H 1 156 ? -0.714 40.029 25.759 1.00 24.75 153 ASN H O 1
ATOM 14146 N N . VAL H 1 157 ? -0.569 38.833 23.812 1.00 25.16 154 VAL H N 1
ATOM 14147 C CA . VAL H 1 157 ? -1.965 38.312 23.868 1.00 25.22 154 VAL H CA 1
ATOM 14148 C C . VAL H 1 157 ? -2.151 37.229 24.941 1.00 25.67 154 VAL H C 1
ATOM 14149 O O . VAL H 1 157 ? -1.425 36.222 24.904 1.00 27.36 154 VAL H O 1
ATOM 14153 N N . LYS H 1 158 ? -3.145 37.419 25.816 1.00 25.56 155 LYS H N 1
ATOM 14154 C CA . LYS H 1 158 ? -3.511 36.428 26.872 1.00 26.61 155 LYS H CA 1
ATOM 14155 C C . LYS H 1 158 ? -4.983 36.033 26.667 1.00 25.14 155 LYS H C 1
ATOM 14156 O O . LYS H 1 158 ? -5.407 34.992 27.227 1.00 24.98 155 LYS H O 1
ATOM 14162 N N . THR H 1 159 ? -5.728 36.850 25.915 1.00 23.09 156 THR H N 1
ATOM 14163 C CA . THR H 1 159 ? -7.144 36.533 25.571 1.00 23.02 156 THR H CA 1
ATOM 14164 C C . THR H 1 159 ? -7.288 36.619 24.055 1.00 21.98 156 THR H C 1
ATOM 14165 O O . THR H 1 159 ? -7.146 37.716 23.485 1.00 21.62 156 THR H O 1
ATOM 14169 N N A TRP H 1 160 ? -7.589 35.476 23.443 0.50 22.43 157 TRP H N 1
ATOM 14170 N N B TRP H 1 160 ? -7.573 35.470 23.446 0.50 22.00 157 TRP H N 1
ATOM 14171 C CA A TRP H 1 160 ? -7.702 35.337 21.972 0.50 22.57 157 TRP H CA 1
ATOM 14172 C CA B TRP H 1 160 ? -7.707 35.323 21.978 0.50 21.85 157 TRP H CA 1
ATOM 14173 C C A TRP H 1 160 ? -9.166 35.114 21.564 0.50 22.11 157 TRP H C 1
ATOM 14174 C C B TRP H 1 160 ? -9.179 35.124 21.589 0.50 21.66 157 TRP H C 1
ATOM 14175 O O A TRP H 1 160 ? -9.725 34.049 21.893 0.50 22.54 157 TRP H O 1
ATOM 14176 O O B TRP H 1 160 ? -9.758 34.082 21.957 0.50 22.03 157 TRP H O 1
ATOM 14197 N N . PHE H 1 161 ? -9.763 36.125 20.922 1.00 21.57 158 PHE H N 1
ATOM 14198 C CA . PHE H 1 161 ? -11.162 36.053 20.427 1.00 21.54 158 PHE H CA 1
ATOM 14199 C C . PHE H 1 161 ? -11.153 35.388 19.054 1.00 22.71 158 PHE H C 1
ATOM 14200 O O . PHE H 1 161 ? -10.358 35.811 18.181 1.00 22.46 158 PHE H O 1
ATOM 14208 N N . SER H 1 162 ? -12.042 34.418 18.864 1.00 23.21 159 SER H N 1
ATOM 14209 C CA . SER H 1 162 ? -12.149 33.672 17.589 1.00 25.73 159 SER H CA 1
ATOM 14210 C C . SER H 1 162 ? -13.628 33.502 17.212 1.00 25.03 159 SER H C 1
ATOM 14211 O O . SER H 1 162 ? -14.467 33.411 18.136 1.00 24.07 159 SER H O 1
ATOM 14214 N N . GLY H 1 163 ? -13.911 33.416 15.906 1.00 26.03 160 GLY H N 1
ATOM 14215 C CA . GLY H 1 163 ? -15.285 33.282 15.377 1.00 27.94 160 GLY H CA 1
ATOM 14216 C C . GLY H 1 163 ? -15.730 31.844 15.164 1.00 29.49 160 GLY H C 1
ATOM 14217 O O . GLY H 1 163 ? -16.748 31.657 14.463 1.00 32.58 160 GLY H O 1
ATOM 14218 N N . LEU H 1 164 ? -15.030 30.867 15.751 1.00 30.90 161 LEU H N 1
ATOM 14219 C CA . LEU H 1 164 ? -15.421 29.435 15.621 1.00 34.96 161 LEU H CA 1
ATOM 14220 C C . LEU H 1 164 ? -16.864 29.231 16.098 1.00 34.48 161 LEU H C 1
ATOM 14221 O O . LEU H 1 164 ? -17.228 29.806 17.137 1.00 32.87 161 LEU H O 1
ATOM 14226 N N . ARG H 1 165 ? -17.632 28.422 15.356 1.00 35.15 162 ARG H N 1
ATOM 14227 C CA . ARG H 1 165 ? -19.044 28.106 15.703 1.00 36.35 162 ARG H CA 1
ATOM 14228 C C . ARG H 1 165 ? -19.205 26.580 15.735 1.00 38.52 162 ARG H C 1
ATOM 14229 O O . ARG H 1 165 ? -18.606 25.898 14.880 1.00 39.42 162 ARG H O 1
ATOM 14237 N N . ARG H 1 166 ? -19.960 26.075 16.709 1.00 39.19 163 ARG H N 1
ATOM 14238 C CA . ARG H 1 166 ? -20.206 24.612 16.854 1.00 44.32 163 ARG H CA 1
ATOM 14239 C C . ARG H 1 166 ? -20.814 24.042 15.565 1.00 48.14 163 ARG H C 1
ATOM 14240 O O . ARG H 1 166 ? -20.446 22.918 15.194 1.00 49.83 163 ARG H O 1
ATOM 14248 N N . GLU H 1 167 ? -21.669 24.820 14.896 1.00 51.99 164 GLU H N 1
ATOM 14249 C CA . GLU H 1 167 ? -22.391 24.392 13.661 1.00 61.49 164 GLU H CA 1
ATOM 14250 C C . GLU H 1 167 ? -21.446 24.205 12.461 1.00 64.04 164 GLU H C 1
ATOM 14251 O O . GLU H 1 167 ? -21.791 23.393 11.579 1.00 66.10 164 GLU H O 1
ATOM 14257 N N . GLN H 1 168 ? -20.309 24.908 12.426 1.00 64.62 165 GLN H N 1
ATOM 14258 C CA . GLN H 1 168 ? -19.361 24.829 11.277 1.00 69.82 165 GLN H CA 1
ATOM 14259 C C . GLN H 1 168 ? -18.732 23.436 11.152 1.00 78.38 165 GLN H C 1
ATOM 14260 O O . GLN H 1 168 ? -18.325 23.088 10.026 1.00 82.55 165 GLN H O 1
ATOM 14266 N N . SER H 1 169 ? -18.643 22.679 12.250 1.00 85.60 166 SER H N 1
ATOM 14267 C CA . SER H 1 169 ? -18.034 21.323 12.189 1.00 94.76 166 SER H CA 1
ATOM 14268 C C . SER H 1 169 ? -18.592 20.439 13.311 1.00 101.18 166 SER H C 1
ATOM 14269 O O . SER H 1 169 ? -18.603 20.892 14.471 1.00 101.21 166 SER H O 1
ATOM 14272 N N . GLN H 1 170 ? -19.027 19.222 12.965 1.00 112.21 167 GLN H N 1
ATOM 14273 C CA . GLN H 1 170 ? -19.581 18.255 13.955 1.00 116.06 167 GLN H CA 1
ATOM 14274 C C . GLN H 1 170 ? -18.460 17.835 14.920 1.00 117.20 167 GLN H C 1
ATOM 14275 O O . GLN H 1 170 ? -18.783 17.328 16.015 1.00 118.86 167 GLN H O 1
ATOM 14281 N N . SER H 1 171 ? -17.198 18.051 14.523 1.00 116.50 168 SER H N 1
ATOM 14282 C CA . SER H 1 171 ? -16.020 17.766 15.387 1.00 114.87 168 SER H CA 1
ATOM 14283 C C . SER H 1 171 ? -15.804 18.954 16.335 1.00 110.35 168 SER H C 1
ATOM 14284 O O . SER H 1 171 ? -14.866 18.898 17.153 1.00 112.03 168 SER H O 1
ATOM 14287 N N . ARG H 1 172 ? -16.644 19.988 16.200 1.00 111.94 169 ARG H N 1
ATOM 14288 C CA . ARG H 1 172 ? -16.598 21.218 17.036 1.00 102.57 169 ARG H CA 1
ATOM 14289 C C . ARG H 1 172 ? -17.931 21.382 17.779 1.00 96.01 169 ARG H C 1
ATOM 14290 O O . ARG H 1 172 ? -18.160 22.470 18.345 1.00 93.42 169 ARG H O 1
ATOM 14298 N N . ALA H 1 173 ? -18.764 20.335 17.790 1.00 93.20 170 ALA H N 1
ATOM 14299 C CA . ALA H 1 173 ? -20.109 20.385 18.418 1.00 88.87 170 ALA H CA 1
ATOM 14300 C C . ALA H 1 173 ? -20.024 20.572 19.942 1.00 83.09 170 ALA H C 1
ATOM 14301 O O . ALA H 1 173 ? -21.081 20.849 20.545 1.00 84.98 170 ALA H O 1
ATOM 14303 N N . GLY H 1 174 ? -18.831 20.437 20.540 1.00 77.27 171 GLY H N 1
ATOM 14304 C CA . GLY H 1 174 ? -18.676 20.581 22.004 1.00 72.20 171 GLY H CA 1
ATOM 14305 C C . GLY H 1 174 ? -17.700 21.683 22.398 1.00 65.46 171 GLY H C 1
ATOM 14306 O O . GLY H 1 174 ? -17.146 21.598 23.509 1.00 67.98 171 GLY H O 1
ATOM 14307 N N . LEU H 1 175 ? -17.507 22.685 21.533 1.00 57.94 172 LEU H N 1
ATOM 14308 C CA . LEU H 1 175 ? -16.575 23.811 21.816 1.00 48.37 172 LEU H CA 1
ATOM 14309 C C . LEU H 1 175 ? -17.146 24.715 22.903 1.00 41.74 172 LEU H C 1
ATOM 14310 O O . LEU H 1 175 ? -18.212 25.306 22.738 1.00 39.57 172 LEU H O 1
ATOM 14315 N N . PRO H 1 176 ? -16.445 24.874 24.044 1.00 35.37 173 PRO H N 1
ATOM 14316 C CA . PRO H 1 176 ? -16.909 25.773 25.098 1.00 32.80 173 PRO H CA 1
ATOM 14317 C C . PRO H 1 176 ? -16.609 27.239 24.745 1.00 29.33 173 PRO H C 1
ATOM 14318 O O . PRO H 1 176 ? -15.687 27.483 23.974 1.00 29.35 173 PRO H O 1
ATOM 14322 N N . ILE H 1 177 ? -17.399 28.173 25.283 1.00 26.65 174 ILE H N 1
ATOM 14323 C CA . ILE H 1 177 ? -17.161 29.623 25.029 1.00 25.43 174 ILE H CA 1
ATOM 14324 C C . ILE H 1 177 ? -15.765 29.993 25.567 1.00 25.35 174 ILE H C 1
ATOM 14325 O O . ILE H 1 177 ? -15.029 30.735 24.865 1.00 24.74 174 ILE H O 1
ATOM 14330 N N . LEU H 1 178 ? -15.416 29.472 26.751 1.00 25.50 175 LEU H N 1
ATOM 14331 C CA . LEU H 1 178 ? -14.118 29.790 27.411 1.00 25.20 175 LEU H CA 1
ATOM 14332 C C . LEU H 1 178 ? -13.326 28.512 27.722 1.00 27.11 175 LEU H C 1
ATOM 14333 O O . LEU H 1 178 ? -13.861 27.614 28.422 1.00 27.81 175 LEU H O 1
ATOM 14338 N N . SER H 1 179 ? -12.082 28.461 27.235 1.00 26.60 176 SER H N 1
ATOM 14339 C CA . SER H 1 179 ? -11.153 27.332 27.491 1.00 28.07 176 SER H CA 1
ATOM 14340 C C . SER H 1 179 ? -9.724 27.866 27.391 1.00 28.14 176 SER H C 1
ATOM 14341 O O . SER H 1 179 ? -9.567 29.080 27.104 1.00 25.96 176 SER H O 1
ATOM 14344 N N . ILE H 1 180 ? -8.739 27.000 27.643 1.00 31.91 177 ILE H N 1
ATOM 14345 C CA . ILE H 1 180 ? -7.294 27.360 27.551 1.00 33.67 177 ILE H CA 1
ATOM 14346 C C . ILE H 1 180 ? -6.699 26.644 26.338 1.00 37.29 177 ILE H C 1
ATOM 14347 O O . ILE H 1 180 ? -6.986 25.443 26.176 1.00 38.34 177 ILE H O 1
ATOM 14352 N N . GLN H 1 181 ? -5.917 27.360 25.527 1.00 40.50 178 GLN H N 1
ATOM 14353 C CA . GLN H 1 181 ? -5.220 26.779 24.346 1.00 46.93 178 GLN H CA 1
ATOM 14354 C C . GLN H 1 181 ? -3.994 27.637 24.020 1.00 48.06 178 GLN H C 1
ATOM 14355 O O . GLN H 1 181 ? -4.095 28.874 24.139 1.00 45.25 178 GLN H O 1
ATOM 14361 N N . ASN H 1 182 ? -2.873 26.990 23.673 1.00 49.90 179 ASN H N 1
ATOM 14362 C CA . ASN H 1 182 ? -1.620 27.699 23.292 1.00 51.41 179 ASN H CA 1
ATOM 14363 C C . ASN H 1 182 ? -1.178 28.612 24.443 1.00 49.11 179 ASN H C 1
ATOM 14364 O O . ASN H 1 182 ? -0.553 29.660 24.161 1.00 47.49 179 ASN H O 1
ATOM 14369 N N . GLY H 1 183 ? -1.509 28.226 25.682 1.00 45.03 180 GLY H N 1
ATOM 14370 C CA . GLY H 1 183 ? -1.136 28.997 26.884 1.00 41.95 180 GLY H CA 1
ATOM 14371 C C . GLY H 1 183 ? -1.940 30.278 27.061 1.00 37.09 180 GLY H C 1
ATOM 14372 O O . GLY H 1 183 ? -1.519 31.111 27.882 1.00 36.64 180 GLY H O 1
ATOM 14373 N N . VAL H 1 184 ? -3.063 30.441 26.348 1.00 33.52 181 VAL H N 1
ATOM 14374 C CA . VAL H 1 184 ? -3.871 31.690 26.496 1.00 29.86 181 VAL H CA 1
ATOM 14375 C C . VAL H 1 184 ? -5.359 31.334 26.594 1.00 27.86 181 VAL H C 1
ATOM 14376 O O . VAL H 1 184 ? -5.725 30.178 26.314 1.00 28.28 181 VAL H O 1
ATOM 14380 N N . PHE H 1 185 ? -6.180 32.300 26.998 1.00 25.54 182 PHE H N 1
ATOM 14381 C CA . PHE H 1 185 ? -7.642 32.070 27.020 1.00 24.76 182 PHE H CA 1
ATOM 14382 C C . PHE H 1 185 ? -8.161 32.142 25.584 1.00 24.65 182 PHE H C 1
ATOM 14383 O O . PHE H 1 185 ? -7.828 33.136 24.880 1.00 23.96 182 PHE H O 1
ATOM 14391 N N . LYS H 1 186 ? -8.914 31.118 25.169 1.00 25.02 183 LYS H N 1
ATOM 14392 C CA . LYS H 1 186 ? -9.584 31.095 23.845 1.00 25.29 183 LYS H CA 1
ATOM 14393 C C . LYS H 1 186 ? -11.068 31.406 24.102 1.00 24.95 183 LYS H C 1
ATOM 14394 O O . LYS H 1 186 ? -11.724 30.636 24.854 1.00 23.75 183 LYS H O 1
ATOM 14400 N N . PHE H 1 187 ? -11.562 32.505 23.528 1.00 23.78 184 PHE H N 1
ATOM 14401 C CA . PHE H 1 187 ? -12.941 32.982 23.801 1.00 22.43 184 PHE H CA 1
ATOM 14402 C C . PHE H 1 187 ? -13.741 33.017 22.497 1.00 22.55 184 PHE H C 1
ATOM 14403 O O . PHE H 1 187 ? -13.334 33.729 21.565 1.00 22.07 184 PHE H O 1
ATOM 14411 N N . LEU H 1 188 ? -14.837 32.249 22.463 1.00 22.38 185 LEU H N 1
ATOM 14412 C CA . LEU H 1 188 ? -15.715 32.076 21.276 1.00 23.37 185 LEU H CA 1
ATOM 14413 C C . LEU H 1 188 ? -17.084 32.696 21.568 1.00 22.26 185 LEU H C 1
ATOM 14414 O O . LEU H 1 188 ? -18.027 31.998 21.934 1.00 21.47 185 LEU H O 1
ATOM 14419 N N . PRO H 1 189 ? -17.249 34.023 21.388 1.00 21.16 186 PRO H N 1
ATOM 14420 C CA . PRO H 1 189 ? -18.497 34.693 21.748 1.00 21.86 186 PRO H CA 1
ATOM 14421 C C . PRO H 1 189 ? -19.708 34.343 20.868 1.00 22.43 186 PRO H C 1
ATOM 14422 O O . PRO H 1 189 ? -20.798 34.608 21.312 1.00 23.59 186 PRO H O 1
ATOM 14426 N N . VAL H 1 190 ? -19.503 33.801 19.659 1.00 26.83 187 VAL H N 1
ATOM 14427 C CA . VAL H 1 190 ? -20.662 33.431 18.789 1.00 27.43 187 VAL H CA 1
ATOM 14428 C C . VAL H 1 190 ? -20.659 31.915 18.571 1.00 28.08 187 VAL H C 1
ATOM 14429 O O . VAL H 1 190 ? -21.244 31.470 17.571 1.00 28.24 187 VAL H O 1
ATOM 14433 N N . VAL H 1 191 ? -20.100 31.159 19.522 1.00 27.93 188 VAL H N 1
ATOM 14434 C CA . VAL H 1 191 ? -19.935 29.680 19.377 1.00 28.36 188 VAL H CA 1
ATOM 14435 C C . VAL H 1 191 ? -21.285 28.973 19.162 1.00 28.60 188 VAL H C 1
ATOM 14436 O O . VAL H 1 191 ? -21.269 27.910 18.526 1.00 27.39 188 VAL H O 1
ATOM 14440 N N . ASP H 1 192 ? -22.392 29.537 19.660 1.00 28.85 189 ASP H N 1
ATOM 14441 C CA . ASP H 1 192 ? -23.717 28.861 19.556 1.00 29.94 189 ASP H CA 1
ATOM 14442 C C . ASP H 1 192 ? -24.548 29.466 18.417 1.00 30.39 189 ASP H C 1
ATOM 14443 O O . ASP H 1 192 ? -25.719 29.070 18.280 1.00 30.91 189 ASP H O 1
ATOM 14448 N N . TRP H 1 193 ? -23.951 30.343 17.606 1.00 30.50 190 TRP H N 1
ATOM 14449 C CA . TRP H 1 193 ? -24.679 31.007 16.489 1.00 30.71 190 TRP H CA 1
ATOM 14450 C C . TRP H 1 193 ? -24.849 30.078 15.284 1.00 31.55 190 TRP H C 1
ATOM 14451 O O . TRP H 1 193 ? -23.962 29.238 15.031 1.00 31.08 190 TRP H O 1
ATOM 14462 N N . SER H 1 194 ? -25.938 30.290 14.545 1.00 32.48 191 SER H N 1
ATOM 14463 C CA . SER H 1 194 ? -26.232 29.530 13.305 1.00 33.75 191 SER H CA 1
ATOM 14464 C C . SER H 1 194 ? -25.935 30.434 12.107 1.00 35.03 191 SER H C 1
ATOM 14465 O O . SER H 1 194 ? -25.732 31.647 12.331 1.00 33.75 191 SER H O 1
ATOM 14468 N N . ASN H 1 195 ? -25.921 29.871 10.892 1.00 36.45 192 ASN H N 1
ATOM 14469 C CA . ASN H 1 195 ? -25.735 30.702 9.670 1.00 36.83 192 ASN H CA 1
ATOM 14470 C C . ASN H 1 195 ? -26.833 31.769 9.664 1.00 36.40 192 ASN H C 1
ATOM 14471 O O . ASN H 1 195 ? -26.581 32.893 9.179 1.00 36.39 192 ASN H O 1
ATOM 14476 N N . LYS H 1 196 ? -27.993 31.425 10.223 1.00 36.68 193 LYS H N 1
ATOM 14477 C CA . LYS H 1 196 ? -29.132 32.374 10.288 1.00 38.12 193 LYS H CA 1
ATOM 14478 C C . LYS H 1 196 ? -28.730 33.563 11.187 1.00 35.04 193 LYS H C 1
ATOM 14479 O O . LYS H 1 196 ? -28.862 34.778 10.754 1.00 34.22 193 LYS H O 1
ATOM 14485 N N . ASP H 1 197 ? -28.217 33.250 12.381 1.00 33.85 194 ASP H N 1
ATOM 14486 C CA . ASP H 1 197 ? -27.785 34.301 13.340 1.00 33.00 194 ASP H CA 1
ATOM 14487 C C . ASP H 1 197 ? -26.788 35.241 12.642 1.00 31.48 194 ASP H C 1
ATOM 14488 O O . ASP H 1 197 ? -26.899 36.486 12.813 1.00 31.14 194 ASP H O 1
ATOM 14493 N N . VAL H 1 198 ? -25.863 34.666 11.871 1.00 29.99 195 VAL H N 1
ATOM 14494 C CA . VAL H 1 198 ? -24.839 35.475 11.146 1.00 29.57 195 VAL H CA 1
ATOM 14495 C C . VAL H 1 198 ? -25.574 36.399 10.173 1.00 29.81 195 VAL H C 1
ATOM 14496 O O . VAL H 1 198 ? -25.294 37.618 10.185 1.00 28.62 195 VAL H O 1
ATOM 14500 N N . HIS H 1 199 ? -26.491 35.821 9.391 1.00 30.27 196 HIS H N 1
ATOM 14501 C CA . HIS H 1 199 ? -27.278 36.568 8.372 1.00 32.12 196 HIS H CA 1
ATOM 14502 C C . HIS H 1 199 ? -27.994 37.753 9.022 1.00 31.30 196 HIS H C 1
ATOM 14503 O O . HIS H 1 199 ? -27.890 38.880 8.482 1.00 30.48 196 HIS H O 1
ATOM 14510 N N . TYR H 1 200 ? -28.689 37.498 10.134 1.00 30.57 197 TYR H N 1
ATOM 14511 C CA . TYR H 1 200 ? -29.424 38.574 10.841 1.00 31.01 197 TYR H CA 1
ATOM 14512 C C . TYR H 1 200 ? -28.448 39.650 11.343 1.00 30.01 197 TYR H C 1
ATOM 14513 O O . TYR H 1 200 ? -28.772 40.841 11.192 1.00 30.40 197 TYR H O 1
ATOM 14522 N N . TYR H 1 201 ? -27.282 39.261 11.877 1.00 29.22 198 TYR H N 1
ATOM 14523 C CA . TYR H 1 201 ? -26.339 40.271 12.435 1.00 28.80 198 TYR H CA 1
ATOM 14524 C C . TYR H 1 201 ? -25.775 41.149 11.308 1.00 29.09 198 TYR H C 1
ATOM 14525 O O . TYR H 1 201 ? -25.722 42.377 11.474 1.00 28.96 198 TYR H O 1
ATOM 14534 N N . LEU H 1 202 ? -25.381 40.536 10.190 1.00 29.55 199 LEU H N 1
ATOM 14535 C CA . LEU H 1 202 ? -24.805 41.300 9.050 1.00 30.28 199 LEU H CA 1
ATOM 14536 C C . LEU H 1 202 ? -25.840 42.294 8.516 1.00 32.03 199 LEU H C 1
ATOM 14537 O O . LEU H 1 202 ? -25.479 43.467 8.283 1.00 31.36 199 LEU H O 1
ATOM 14542 N N . LYS H 1 203 ? -27.077 41.829 8.327 1.00 34.19 200 LYS H N 1
ATOM 14543 C CA . LYS H 1 203 ? -28.153 42.698 7.788 1.00 36.16 200 LYS H CA 1
ATOM 14544 C C . LYS H 1 203 ? -28.439 43.821 8.790 1.00 36.48 200 LYS H C 1
ATOM 14545 O O . LYS H 1 203 ? -28.565 44.990 8.367 1.00 36.93 200 LYS H O 1
ATOM 14551 N N . GLU H 1 204 ? -28.494 43.474 10.075 1.00 36.56 201 GLU H N 1
ATOM 14552 C CA . GLU H 1 204 ? -28.809 44.467 11.132 1.00 38.03 201 GLU H CA 1
ATOM 14553 C C . GLU H 1 204 ? -27.796 45.615 11.148 1.00 36.81 201 GLU H C 1
ATOM 14554 O O . GLU H 1 204 ? -28.226 46.761 11.329 1.00 36.74 201 GLU H O 1
ATOM 14560 N N . HIS H 1 205 ? -26.507 45.320 10.960 1.00 35.19 202 HIS H N 1
ATOM 14561 C CA . HIS H 1 205 ? -25.469 46.382 11.081 1.00 34.60 202 HIS H CA 1
ATOM 14562 C C . HIS H 1 205 ? -24.966 46.852 9.711 1.00 34.87 202 HIS H C 1
ATOM 14563 O O . HIS H 1 205 ? -23.929 47.540 9.686 1.00 34.58 202 HIS H O 1
ATOM 14570 N N . GLY H 1 206 ? -25.675 46.510 8.629 1.00 34.98 203 GLY H N 1
ATOM 14571 C CA . GLY H 1 206 ? -25.286 46.939 7.268 1.00 35.18 203 GLY H CA 1
ATOM 14572 C C . GLY H 1 206 ? -23.907 46.443 6.870 1.00 33.64 203 GLY H C 1
ATOM 14573 O O . GLY H 1 206 ? -23.224 47.154 6.119 1.00 33.82 203 GLY H O 1
ATOM 14574 N N . LEU H 1 207 ? -23.524 45.262 7.355 1.00 32.65 204 LEU H N 1
ATOM 14575 C CA . LEU H 1 207 ? -22.196 44.667 7.057 1.00 31.81 204 LEU H CA 1
ATOM 14576 C C . LEU H 1 207 ? -22.296 43.808 5.799 1.00 32.78 204 LEU H C 1
ATOM 14577 O O . LEU H 1 207 ? -23.403 43.330 5.491 1.00 33.25 204 LEU H O 1
ATOM 14582 N N . SER H 1 208 ? -21.173 43.620 5.111 1.00 32.88 205 SER H N 1
ATOM 14583 C CA . SER H 1 208 ? -21.170 42.819 3.864 1.00 33.99 205 SER H CA 1
ATOM 14584 C C . SER H 1 208 ? -20.566 41.436 4.089 1.00 32.70 205 SER H C 1
ATOM 14585 O O . SER H 1 208 ? -19.800 41.247 5.052 1.00 30.56 205 SER H O 1
ATOM 14588 N N . TYR H 1 209 ? -20.990 40.497 3.248 1.00 33.48 206 TYR H N 1
ATOM 14589 C CA . TYR H 1 209 ? -20.355 39.166 3.172 1.00 33.38 206 TYR H CA 1
ATOM 14590 C C . TYR H 1 209 ? -19.107 39.374 2.304 1.00 32.41 206 TYR H C 1
ATOM 14591 O O . TYR H 1 209 ? -19.009 40.432 1.633 1.00 32.75 206 TYR H O 1
ATOM 14600 N N . HIS H 1 210 ? -18.165 38.438 2.342 1.00 30.31 207 HIS H N 1
ATOM 14601 C CA . HIS H 1 210 ? -16.984 38.490 1.440 1.00 29.14 207 HIS H CA 1
ATOM 14602 C C . HIS H 1 210 ? -17.487 38.691 0.007 1.00 30.22 207 HIS H C 1
ATOM 14603 O O . HIS H 1 210 ? -18.539 38.166 -0.352 1.00 30.22 207 HIS H O 1
ATOM 14610 N N . PRO H 1 211 ? -16.790 39.457 -0.863 1.00 31.26 208 PRO H N 1
ATOM 14611 C CA . PRO H 1 211 ? -17.250 39.661 -2.244 1.00 32.50 208 PRO H CA 1
ATOM 14612 C C . PRO H 1 211 ? -17.572 38.377 -3.026 1.00 33.09 208 PRO H C 1
ATOM 14613 O O . PRO H 1 211 ? -18.480 38.394 -3.854 1.00 34.80 208 PRO H O 1
ATOM 14617 N N . LEU H 1 212 ? -16.858 37.288 -2.735 1.00 32.74 209 LEU H N 1
ATOM 14618 C CA . LEU H 1 212 ? -17.088 36.028 -3.495 1.00 33.83 209 LEU H CA 1
ATOM 14619 C C . LEU H 1 212 ? -18.398 35.356 -3.074 1.00 35.32 209 LEU H C 1
ATOM 14620 O O . LEU H 1 212 ? -18.839 34.457 -3.813 1.00 34.56 209 LEU H O 1
ATOM 14625 N N . TRP H 1 213 ? -19.006 35.789 -1.964 1.00 36.70 210 TRP H N 1
ATOM 14626 C CA . TRP H 1 213 ? -20.311 35.216 -1.528 1.00 39.84 210 TRP H CA 1
ATOM 14627 C C . TRP H 1 213 ? -21.337 35.379 -2.658 1.00 43.08 210 TRP H C 1
ATOM 14628 O O . TRP H 1 213 ? -22.064 34.411 -2.944 1.00 43.83 210 TRP H O 1
ATOM 14639 N N . GLU H 1 214 ? -21.372 36.558 -3.288 1.00 46.97 211 GLU H N 1
ATOM 14640 C CA . GLU H 1 214 ? -22.318 36.834 -4.405 1.00 51.36 211 GLU H CA 1
ATOM 14641 C C . GLU H 1 214 ? -21.950 35.996 -5.638 1.00 51.18 211 GLU H C 1
ATOM 14642 O O . GLU H 1 214 ? -22.754 35.979 -6.585 1.00 52.10 211 GLU H O 1
ATOM 14648 N N . GLN H 1 215 ? -20.777 35.349 -5.637 1.00 49.31 212 GLN H N 1
ATOM 14649 C CA . GLN H 1 215 ? -20.350 34.532 -6.808 1.00 50.88 212 GLN H CA 1
ATOM 14650 C C . GLN H 1 215 ? -20.457 33.035 -6.486 1.00 48.90 212 GLN H C 1
ATOM 14651 O O . GLN H 1 215 ? -19.834 32.239 -7.207 1.00 50.71 212 GLN H O 1
ATOM 14657 N N . GLY H 1 216 ? -21.179 32.673 -5.423 1.00 46.32 213 GLY H N 1
ATOM 14658 C CA . GLY H 1 216 ? -21.422 31.249 -5.113 1.00 45.74 213 GLY H CA 1
ATOM 14659 C C . GLY H 1 216 ? -20.363 30.578 -4.250 1.00 44.28 213 GLY H C 1
ATOM 14660 O O . GLY H 1 216 ? -20.507 29.354 -4.042 1.00 43.18 213 GLY H O 1
ATOM 14661 N N . TYR H 1 217 ? -19.334 31.302 -3.777 1.00 41.50 214 TYR H N 1
ATOM 14662 C CA . TYR H 1 217 ? -18.321 30.672 -2.883 1.00 40.70 214 TYR H CA 1
ATOM 14663 C C . TYR H 1 217 ? -18.913 30.497 -1.477 1.00 40.91 214 TYR H C 1
ATOM 14664 O O . TYR H 1 217 ? -19.530 31.458 -0.967 1.00 40.20 214 TYR H O 1
ATOM 14673 N N . LEU H 1 218 ? -18.723 29.316 -0.874 1.00 42.13 215 LEU H N 1
ATOM 14674 C CA . LEU H 1 218 ? -19.214 29.028 0.504 1.00 43.43 215 LEU H CA 1
ATOM 14675 C C . LEU H 1 218 ? -18.034 29.116 1.473 1.00 42.34 215 LEU H C 1
ATOM 14676 O O . LEU H 1 218 ? -18.267 29.231 2.694 1.00 38.61 215 LEU H O 1
ATOM 14681 N N . SER H 1 219 ? -16.814 29.083 0.934 1.00 42.19 216 SER H N 1
ATOM 14682 C CA . SER H 1 219 ? -15.587 29.221 1.757 1.00 40.44 216 SER H CA 1
ATOM 14683 C C . SER H 1 219 ? -14.495 29.865 0.905 1.00 37.47 216 SER H C 1
ATOM 14684 O O . SER H 1 219 ? -14.559 29.747 -0.331 1.00 35.29 216 SER H O 1
ATOM 14687 N N . VAL H 1 220 ? -13.538 30.520 1.557 1.00 35.58 217 VAL H N 1
ATOM 14688 C CA . VAL H 1 220 ? -12.397 31.151 0.838 1.00 34.81 217 VAL H CA 1
ATOM 14689 C C . VAL H 1 220 ? -11.139 30.930 1.671 1.00 32.95 217 VAL H C 1
ATOM 14690 O O . VAL H 1 220 ? -11.200 31.068 2.905 1.00 35.39 217 VAL H O 1
ATOM 14694 N N . GLY H 1 221 ? -10.044 30.612 0.991 1.00 30.64 218 GLY H N 1
ATOM 14695 C CA . GLY H 1 221 ? -8.725 30.434 1.617 1.00 27.85 218 GLY H CA 1
ATOM 14696 C C . GLY H 1 221 ? -7.652 30.824 0.617 1.00 26.50 218 GLY H C 1
ATOM 14697 O O . GLY H 1 221 ? -7.749 31.939 0.060 1.00 25.43 218 GLY H O 1
ATOM 14698 N N . ASP H 1 222 ? -6.684 29.935 0.388 1.00 25.11 219 ASP H N 1
ATOM 14699 C CA . ASP H 1 222 ? -5.614 30.191 -0.608 1.00 24.84 219 ASP H CA 1
ATOM 14700 C C . ASP H 1 222 ? -6.144 29.825 -2.000 1.00 25.49 219 ASP H C 1
ATOM 14701 O O . ASP H 1 222 ? -6.892 28.820 -2.124 1.00 25.73 219 ASP H O 1
ATOM 14706 N N . THR H 1 223 ? -5.778 30.619 -3.005 1.00 25.28 220 THR H N 1
ATOM 14707 C CA . THR H 1 223 ? -6.213 30.382 -4.410 1.00 26.64 220 THR H CA 1
ATOM 14708 C C . THR H 1 223 ? -5.838 28.969 -4.877 1.00 27.94 220 THR H C 1
ATOM 14709 O O . THR H 1 223 ? -6.614 28.382 -5.652 1.00 27.59 220 THR H O 1
ATOM 14713 N N . HIS H 1 224 ? -4.708 28.434 -4.401 1.00 27.77 221 HIS H N 1
ATOM 14714 C CA . HIS H 1 224 ? -4.221 27.111 -4.880 1.00 28.92 221 HIS H CA 1
ATOM 14715 C C . HIS H 1 224 ? -4.883 25.926 -4.167 1.00 30.48 221 HIS H C 1
ATOM 14716 O O . HIS H 1 224 ? -4.655 24.788 -4.636 1.00 31.30 221 HIS H O 1
ATOM 14723 N N . THR H 1 225 ? -5.696 26.156 -3.128 1.00 30.85 222 THR H N 1
ATOM 14724 C CA . THR H 1 225 ? -6.235 24.995 -2.361 1.00 32.10 222 THR H CA 1
ATOM 14725 C C . THR H 1 225 ? -7.754 25.074 -2.139 1.00 33.53 222 THR H C 1
ATOM 14726 O O . THR H 1 225 ? -8.355 23.998 -1.939 1.00 35.33 222 THR H O 1
ATOM 14730 N N . THR H 1 226 ? -8.361 26.262 -2.223 1.00 32.81 223 THR H N 1
ATOM 14731 C CA . THR H 1 226 ? -9.823 26.430 -1.959 1.00 33.37 223 THR H CA 1
ATOM 14732 C C . THR H 1 226 ? -10.713 25.628 -2.930 1.00 35.60 223 THR H C 1
ATOM 14733 O O . THR H 1 226 ? -10.417 25.581 -4.135 1.00 35.84 223 THR H O 1
ATOM 14737 N N . GLN H 1 227 ? -11.781 25.035 -2.387 1.00 36.22 224 GLN H N 1
ATOM 14738 C CA . GLN H 1 227 ? -12.821 24.294 -3.147 1.00 39.66 224 GLN H CA 1
ATOM 14739 C C . GLN H 1 227 ? -14.100 25.134 -3.046 1.00 40.06 224 GLN H C 1
ATOM 14740 O O . GLN H 1 227 ? -14.777 25.066 -2.003 1.00 40.00 224 GLN H O 1
ATOM 14746 N N . LYS H 1 228 ? -14.343 25.950 -4.073 1.00 42.02 225 LYS H N 1
ATOM 14747 C CA . LYS H 1 228 ? -15.484 26.894 -4.196 1.00 46.02 225 LYS H CA 1
ATOM 14748 C C . LYS H 1 228 ? -16.777 26.315 -3.601 1.00 49.07 225 LYS H C 1
ATOM 14749 O O . LYS H 1 228 ? -17.366 26.974 -2.712 1.00 48.76 225 LYS H O 1
ATOM 14755 N N . TRP H 1 229 ? -17.187 25.129 -4.065 1.00 52.06 226 TRP H N 1
ATOM 14756 C CA . TRP H 1 229 ? -18.484 24.510 -3.665 1.00 54.64 226 TRP H CA 1
ATOM 14757 C C . TRP H 1 229 ? -18.438 23.816 -2.293 1.00 54.71 226 TRP H C 1
ATOM 14758 O O . TRP H 1 229 ? -19.477 23.229 -1.921 1.00 56.69 226 TRP H O 1
ATOM 14769 N N . GLU H 1 230 ? -17.314 23.877 -1.570 1.00 55.09 227 GLU H N 1
ATOM 14770 C CA . GLU H 1 230 ? -17.207 23.202 -0.243 1.00 56.12 227 GLU H CA 1
ATOM 14771 C C . GLU H 1 230 ? -16.875 24.244 0.831 1.00 56.84 227 GLU H C 1
ATOM 14772 O O . GLU H 1 230 ? -17.659 24.335 1.798 1.00 60.05 227 GLU H O 1
ATOM 14778 N N . GLU H 1 236 ? -25.257 9.695 5.650 1.00 76.18 233 GLU H N 1
ATOM 14779 C CA . GLU H 1 236 ? -26.520 9.312 6.343 1.00 78.14 233 GLU H CA 1
ATOM 14780 C C . GLU H 1 236 ? -26.190 8.635 7.681 1.00 77.92 233 GLU H C 1
ATOM 14781 O O . GLU H 1 236 ? -26.834 7.615 8.009 1.00 82.14 233 GLU H O 1
ATOM 14787 N N . GLU H 1 237 ? -25.242 9.208 8.429 1.00 71.19 234 GLU H N 1
ATOM 14788 C CA . GLU H 1 237 ? -24.811 8.662 9.745 1.00 72.91 234 GLU H CA 1
ATOM 14789 C C . GLU H 1 237 ? -25.967 8.752 10.752 1.00 68.64 234 GLU H C 1
ATOM 14790 O O . GLU H 1 237 ? -26.371 9.885 11.087 1.00 65.99 234 GLU H O 1
ATOM 14796 N N . THR H 1 238 ? -26.478 7.599 11.203 1.00 60.79 235 THR H N 1
ATOM 14797 C CA . THR H 1 238 ? -27.567 7.552 12.217 1.00 57.81 235 THR H CA 1
ATOM 14798 C C . THR H 1 238 ? -26.954 7.924 13.573 1.00 56.09 235 THR H C 1
ATOM 14799 O O . THR H 1 238 ? -26.111 7.142 14.067 1.00 54.73 235 THR H O 1
ATOM 14803 N N . ARG H 1 239 ? -27.357 9.061 14.152 1.00 54.11 236 ARG H N 1
ATOM 14804 C CA . ARG H 1 239 ? -26.750 9.519 15.432 1.00 58.71 236 ARG H CA 1
ATOM 14805 C C . ARG H 1 239 ? -27.768 9.370 16.573 1.00 53.42 236 ARG H C 1
ATOM 14806 O O . ARG H 1 239 ? -27.354 9.509 17.746 1.00 50.91 236 ARG H O 1
ATOM 14814 N N . PHE H 1 240 ? -29.038 9.091 16.249 1.00 46.06 237 PHE H N 1
ATOM 14815 C CA . PHE H 1 240 ? -30.085 8.963 17.301 1.00 45.97 237 PHE H CA 1
ATOM 14816 C C . PHE H 1 240 ? -30.951 7.715 17.070 1.00 47.97 237 PHE H C 1
ATOM 14817 O O . PHE H 1 240 ? -31.193 7.334 15.903 1.00 40.69 237 PHE H O 1
ATOM 14825 N N . PHE H 1 241 ? -31.394 7.101 18.175 1.00 49.40 238 PHE H N 1
ATOM 14826 C CA . PHE H 1 241 ? -32.261 5.891 18.162 1.00 52.02 238 PHE H CA 1
ATOM 14827 C C . PHE H 1 241 ? -32.843 5.673 19.564 1.00 51.81 238 PHE H C 1
ATOM 14828 O O . PHE H 1 241 ? -32.082 5.407 20.498 1.00 48.79 238 PHE H O 1
#

Solvent-accessible surface area: 83512 Å² total; per-residue (Å²): 153,69,32,102,4,81,80,1,83,94,49,74,108,38,78,16,49,36,111,3,6,70,31,21,40,75,3,62,100,58,51,3,61,61,4,0,16,59,0,42,116,40,3,50,10,26,23,0,1,24,19,84,0,12,15,40,15,0,4,13,1,20,3,0,8,113,51,54,77,83,1,21,1,2,1,31,2,10,6,15,16,21,63,46,2,0,82,1,0,38,87,5,36,176,75,16,122,16,47,40,52,24,25,34,4,81,25,19,20,57,3,7,51,16,90,32,33,99,3,48,126,55,44,155,50,0,86,80,40,6,43,44,39,2,85,30,59,0,19,84,75,0,11,84,100,33,36,5,52,0,6,0,7,26,18,7,58,31,53,27,79,76,78,41,70,30,49,0,1,15,11,9,40,33,8,0,19,0,0,0,3,0,66,39,36,4,94,60,2,24,131,10,0,124,58,71,70,22,57,32,2,49,4,53,166,102,12,37,13,52,22,31,8,58,39,87,15,96,99,13,20,53,94,76,156,40,19,71,8,80,68,0,92,93,49,89,144,68,81,23,67,124,100,2,50,144,34,22,101,109,2,24,154,58,46,2,36,42,5,0,11,58,0,37,118,36,2,21,6,19,27,0,1,14,7,48,0,11,1,14,11,0,4,13,1,18,3,0,6,97,32,70,75,72,3,27,1,1,1,34,2,10,6,16,16,23,61,44,2,1,81,1,0,35,85,5,36,177,77,14,119,14,51,35,61,23,25,35,4,80,23,18,19,60,3,7,52,20,93,88,36,98,8,41,123,82,45,136,121,1,70,98,100,6,38,85,39,1,70,2,59,0,6,103,73,0,13,113,100,32,52,9,50,0,4,0,5,5,17,22,37,139,141,76,151,97,48,35,30,0,1,19,18,71,71,38,10,0,20,0,4,0,3,0,64,35,33,71,145,62,1,70,110,15,3,125,56,65,68,29,55,47,2,42,3,83,160,110,46,36,60,16,25,23,9,71,50,72,27,95,63,165,95,102,37,35,30,40,121,93,46,164,59,158,32,163,63,17,78,8,79,70,0,54,94,54,50,111,50,82,23,52,52,94,4,4,73,32,25,42,78,2,73,114,60,52,3,68,94,6,0,24,60,0,39,130,44,2,39,30,39,23,0,1,21,9,68,0,11,6,15,3,0,4,1,1,18,3,0,6,126,70,55,76,95,1,22,1,2,7,31,15,9,38,28,19,33,75,47,2,71,113,1,9,103,84,4,36,181,77,16,120,13,49,46,72,61,26,118,12,132,25,69,25,118,129,7,51,91,120,36,36,98,5,38,125,83,44,131,95,0,62,88,45,6,40,125,31,1,85,62,63,0,30,74,74,0,15,113,99,33,104,8,74,0,23,0,8,3,54,12,82,60,20,93,120,44,52,1,1,18,21,66,61,8,12,0,30,0,4,0,3,0,65,39,37,16,42,48,3,15,71,9,4,114,91,72,72,28,57,33,1,52,5,23,135,91,3,29,10,50,23,38,9,73,51,118,154,48,24,74,4,84,95,0,83,106,69,85,174,66,81,22,68,135,120,4,53,135,28,22,102,81,2,29,151,57,51,2,73,93,5,0,47,58,0,44,136,37,3,39,31,40,21,0,1,8,8,53,0,11,1,17,12,0,4,14,1,13,4,0,10,150,71,54,73,93,1,21,0,0,1,22,2,10,6,15,16,21,62,44,2,1,83,3,0,36,95,5,37,184,79,28,122,14,50,36,71,23,24,34,6,83,24,18,21,57,3,7,51,19,88,85,35,97,6,42,127,80,41,130,118,1,72,97,120,7,46,139,42,2,58,42,65,0,19,148,75,0,12,114,96,32,109,9,76,0,6,0,3,8,15,13,22,109,176,120,61,71,152,96,55,32,29,0,1,20,21,76,111,34,9,0,21,0,5,0,4,0,67,37,53,68,145,62,4,84,113,13,4,146,138,67,72,32,60,45,2,49,4,85,165,115,49,38,60,16,26,28,10,71,49,73,28,99,75,171,97,103,38,37,17,40,118,92,62,232,84,110,3,84,84,0,83,91,53,83,125,39,81,14,50,37,113,5,5,69,22,23,41,69,0,48,68,37,25,3,77,57,1,0,49,47,0,44,149,66,7,85,36,42,20,0,1,17,20,84,0,13,12,44,16,0,4,13,1,18,4,0,6,129,68,51,71,98,1,21,0,0,1,24,2,9,6,16,16,24,61,44,2,0,83,0,0,35,79,5,38,174,78,15,116,14,50,39,70,23,21,34,5,82,22,18,20,58,2,7,51,16,93,58,34,97,7,40,115,73,9,8,155,5,25,97,83,6,26,124,35,2,84,77,56,0,35,135,75,0,11,113,101,38,109,6,75,0,22,0,10,26,54,8,48,89,100,34,144,116,80,80,65,32,49,0,1,20,10,73,112,37,9,0,18,0,2,0,5,0,50,38,38,81,71,53,3,49,57,11,4,102,130,72,70,32,56,52,1,45,5,90,156,101,49,38,97,77,29,31,10,68,49,69,33,58,126,46,59,111,53,64,70,95,3,34,96,4,66,88,60,88,170,70,80,22,69,135,111,4,52,131,28,23,92,90,0,61,160,59,52,2,73,93,2,0,46,52,0,41,154,64,9,55,27,15,22,0,0,5,15,56,0,16,23,39,15,0,4,12,1,18,4,0,7,129,69,50,76,95,1,21,0,0,1,25,2,10,6,16,17,23,60,46,2,1,79,0,0,39,82,5,35,167,79,15,124,13,51,36,71,24,23,34,4,82,24,18,19,57,2,8,50,14,91,72,36,97,7,45,125,87,42,151,149,4,72,82,89,6,30,109,43,2,80,8,81,0,8,133,80,0,12,74,75,31,17,6,32,0,0,0,0,11,5,10,52,88,60,15,165,117,135,63,37,32,50,0,1,34,31,41,56,38,12,0,7,0,6,0,4,0,67,35,39,83,133,53,2,74,127,12,3,159,130,76,68,32,56,36,2,45,4,110,154,106,41,41,102,27,25,29,8,68,51,77,33,107,68,204,109,79,61,43,69,112,60,86,18,99,20,54,74,88,3,56,80,0,84,72,58,80,161,68,80,18,70,136,118,4,52,132,28,21,95,96,0,58,146,58,56,5,121,90,4,0,47,51,0,42,153,71,7,52,26,40,22,0,1,5,15,58,0,15,21,44,15,0,4,11,1,18,6,0,7,128,62,52,74,94,1,20,0,0,0,26,2,10,6,15,16,24,62,46,2,0,85,0,0,37,82,5,38,179,80,15,116,14,49,36,70,25,26,34,4,79,24,16,19,56,2,7,51,16,90,61,35,97,8,43,124,88,43,150,149,3,73,111,90,7,18,136,37,2,64,10,70,0,7,129,73,0,8,102,92,37,32,4,53,0,0,0,0,13,4,10,79,101,43,104,110,50,52,0,1,30,24,44,55,38,10,0,4,0,5,0,4,0,67,39,38,86,145,67,3,69,112,27,4,140,131,79,68,31,57,37,1,45,5,108,152,107,34,39,102,28,26,30,9,72,51,74,32,106,59,166,107,86,64,45,64,125,55,79,8,128,27,59,136,16,78,6,93,120,4,86,98,67,86,162,49,79,20,52,40,97,4,7,64,24,21,44,65,1,50,58,45,28,2,75,59,1,0,48,51,0,44,150,65,7,76,33,37,22,0,1,28,20,83,0,13,14,42,15,0,4,13,1,18,4,0,7,126,68,52,74,94,1,18,0,2,6,32,16,8,39,29,18,23,75,45,2,70,114,0,6,80,83,5,35,165,81,16,118,14,50,44,69,63,23,117,10,134,23,70,25,119,130,7,49,91,119,57,34,98,3,46,124,88,38,23,138,3,67,45,90,8,42,107,35,2,88,90,75,0,25,100,77,0,8,94,107,29,107,6,76,0,31,0,12,27,42,8,57,97,88,35,155,101,79,58,72,38,50,0,1,23,19,65,89,33,8,0,31,0,4,0,3,0,55,36,34,70,51,49,3,42,57,11,3,100,127,72,70,29,58,45,1,39,4,69,135,104,17,39,78,43,22,30,11,67,49,76,33,74,70,75,77,64,117,8,116,10,40

Nearest PDB structures (foldseek):
  6vpu-assembly12_D  TM=1.004E+00  e=5.705E-52  Vibrio vulnificus CMCP6
  6vpu-assembly3_C  TM=9.927E-01  e=1.284E-45  Vibrio vulnificus CMCP6
  6vpu-assembly8_H  TM=9.729E-01  e=2.459E-45  Vibrio vulnificus CMCP6
  1sur-assembly1_A-2  TM=9.480E-01  e=2.839E-36  Escherichia coli
  2o8v-assembly1_A  TM=9.517E-01  e=3.358E-35  Escherichia coli

Organism: Vibrio vulnificus (strain CMCP6) (NCBI:txid216895)

Secondary structure (DSSP, 8-state):
--B-HHHHHTS-HHHHHHHTHHHHHHHHTS-HHHHHHHHHHHBPSPEEEE----TTTHHHHHHHHTT-TT-EEEEE--S-B-HHHHHHHHHHHHHTT-EEEEE--SS-HHHHHHHHS-GGGSHHHHHHHHHIIIIIHHHHHHHHHTT-SEEE----GGG-GGGTT--SEEEETTEEEE-TTTT--HHHHHHHHHHTT----TTGGGT-S---BTTTS---STT-/-PBPHHHHHSS-HHHHHHHTHHHHHHHHTS-HHHHHHHHHHHB-S-EEEE----TTTHHHHHHHHTT-TT-EEEEE--S-B-HHHHHHHHHHHHHHT-EEEEE--SS-HHHHHHHHS-GGGSHHHHHHHHHIIIIIHHHHHHHHHTT-SEEE--------TTTS-SEEEETTEEEE-TTTT--HHHHHHHHHHTT----GGGGGT-S---BTTT--TTS---SPPPP----/-PBPHHHHHTS-HHHHHHHTHHHHHHHHHS-HHHHHHHHHHHB-S-EEEE----TTTHHHHHHHHTT-TT-EEEEE--S-B-HHHHHHHHHHHHHTT-EEEEE--SS-HHHHHHHHS-GGGSHHHHHHHHHIIIIIHHHHHHHHHTT-SEEE----GGG----SEEEETTEEEE-TTTT--HHHHHHHHHHTT----GGGGGT-S---BTT-/-PBPHHHHHTS-HHHHHHHHHHHHHHHHTS-HHHHHHHHHHHB-S-EEEE----TTTHHHHHHHHTTSTT-EEEEE--S-B-HHHHHHHHHHHHHTT-EEEEE--SS-HHHHHHHHS-GGGSHHHHHHHHHIIIIIHHHHHHHHHTT-SEEE-----TTT--TTTS-SEEEETTEEEE-TTTT--HHHHHHHHHHTT----GGGGGT-S---BTTT--TTS---SPP---/--HHHHTTS-HHHHHHHTHHHHHHHHTS-HHHHHHHHHHHS-S-EEEE----TTTHHHHHHHHTT-TT-EEEEE--S-B-HHHHHHHHHHHHHTT-EEEEE--SS-HHHHHHHHS-GGGSHHHHHHHHHIIIIIHHHHHHHHHTT-SEEE----TTT-TT-----SEEEETTEEEE-TTTT--HHHHHHHHHHHT----GGGGGT-S---BTTT--------/--HHHHHTS-HHHHHHHHHHHHHHHHTS-HHHHHHHHHHHSPSPEEEE----TTTHHHHHHHHTT-TT-EEEEE--S-B-HHHHHHHHHHHHHHT-EEEEE--SS-HHHHHHHHS-GGGSHHHHHHHHHIIIIIHHHHHHHHHTT-SEEE----TTT-TT-----SEEEETTEEEE-TTTT--HHHHHHHHHHTT----TTGGGT-S---BTTT--TT-----HHHHHT-/--HHHHHTS-HHHHHHHHHHHHHHHHHS-HHHHHHHHHHHS-S-EEEE----TTTHHHHHHHHTT-TT-EEEEE--S-B-HHHHHHHHHHHHHTT-EEEEE--SS-HHHHHHHHS-GGGSHHHHHHHHHIIIIIHHHHHHHHHTT-SEEE----GGG----SEEEETTEEEE-TTTT--HHHHHHHHHHTT----TTGGGT-S---BTTT--TT-----HHHHHT-/---HHHHTTS-HHHHHHHTHHHHHHHHHS-HHHHHHHHHHHS-S-EEEE----TTTHHHHHHHHTT-TT-EEEEE--S-B-HHHHHHHHHHHHHTT-EEEEE--SS-HHHHHHHHS-GGGSHHHHHHHHHIIIIIHHHHHHHHHTT-SEEE----GGG-GGGTT--SEEEETTEEEE-TTTT--HHHHHHHHHHTT----GGGGGT-S---BTTT--TT-------

Radius of gyration: 43.07 Å; Cα contacts (8 Å, |Δi|>4): 3035; chains: 8; bounding box: 122×95×111 Å

Sequence (1801 aa):
STLQLSELLSLTKAEQSIRLAEEIINVELEEMLSAQERVAWALQQNLEGAHAVSSSFGIQAAVMLHLVSKQQADIPVILTDTGYLFPETYQFIDELTKSLNLNLKVYRANESANWQEARYGKLWEQGIEGIEKYNKLNKVEPMRRALNNELNVKTWFSGLRREQSQSRAGLPILSIQNGVFKFLPVVDWSNKDVHYYLKEHGLSYHPLWEQGYLSVGDTHTTQKWEPGMSTLQLSELLSLTKAEQSIRLAEINVELEMLSAQERVAWALQNLEGAHAVSSSSFGIQAAVMLHLVSKQQADIPVILTDTGYLFPETYQFIDELTKSLNLNLKVYRANESANWQEARYGKLWEQGIEGIEKYNKLNKVEPMRRALNELNVKTWFSGLRREQSRAGLPILSIQNGVFKFLPVVDWSNKDVHYYLKEHGLSYHPLWEQGYLSVGDTHTTQKWEPGMSEEETRFFGSTLQLSEELLSLTKAEQSIRLAEINVELEMMLSAQERVAWALQNLEGAHAVSSSSFGIQAAVMLHLVSKQQADIPVILTDTGYLFPETYQFIDELTKSLNNLNLKVYRANESANWQEARYGKLWEQGIEEGIEKYNKLNKVEPMRRALNELNVKTWFSGLRREQSGLPILSIQNGVFKFLPVVDWSNKDVHYYLKKEHGLSSYHPLWEQGYLSVGDTHTSTLQLSELLSLTKAEQSIRLAEINVELEEMLSAQERVAWALQNLEGAHAVSSSSFGIQAAVMLHLVSKQQADIPVILTDTGYLFPETYQFIDEELTKSLNLNLKVYRANESANWQEARYGKLWEQGIEGIEKYNKKLNKVEPMRRALNELNVKTWFSGLLRREQSQSRAGLPILSIQNGVFKFLPVVDWSNKDVHYYLKEHGLSYHPLWEQGYLSVGDTHTTQKWEPGMSEEETRLQLSELLSLTKAEQSIRLAEINVELEMMLSAQERVAWALQNLEEGAHAVSSSFGIQAAVMLHLVSKQQADIPVILTDTGYLFPETYQFIDELTKSLNLNLKVYRANESANWQEARYGKLWEQGIEGIEKYNKKLNKVEPMRRALNNELNVKTWFSGLRREQSQSRAGLPILSIQNGVFKFLPVVDWSNKDVHYYLKEHGLSYHPLWEQGYLSVGDTHTTQKWEPGMLQLSELLSLTKAEQSIRLAEINVELEMLSAQERVAWALQNLEGAHAVSSSFGIQAAVMLHLVSKQQADIPVILTDTGYLFPETYQFIDELTKSLNLNLKVYRANESANWQEARYGKLWEQGIEGIEKYNKLNKVEPMRRALNELNVKTWFSGLRREQSQSRAGLPILSIQNGVFKFLPVVDWSNKDVHYYLKEHGLSYHPLWEQGYLSVGDTHTTQKWEPGMSEEETRFFLQLSELLSLTKAEQSIRLAEINVELEMLSAQERVAWALQNLEGAHAVSSSSFGIQAAVMLHLVSKQQADIPVILTDTGYLFPETYQFIDELTKSLNLNLKVYRANESANWQEARYGKLWEQGIEGIEKYNKLNKVEPMRRRALNELNNVKTWFSGLRREQSGLPILSIQNGVFKFLPVVDWSNKDVHYYLKEHGLSYHPLWEQGYLSVGDTHTTQKWEPGMSEEETRFFTLQLSELLSLTKAEQSIRLAEIINVELEMLSAQERVAWALQNLEGAHAVSSSFGIQAAVMLHLVSKQQADIPVILTDTGYLFPETYQFIDELTKSLNLNLKVYRANESANWQEARYGKLWEQGIEGIEKYNKLNKVEPMRRALNELNVKTWWFSGLRREQSQSRAGLPILSIQNGVFKFLPVVDWSNKDVHYYLKEHGLSYHPLWEQGYLSVGDTHTTQKWEEETRFF

Foldseek 3Di:
DADDLVVLVVDDQVVQCVVCVVVLVVLVPDALLVLLVCCVPHYDDDEAEEAQQKFLRLLQLQSNCVVPVAHEYEYQCLLFFDPLSVVSVVVCCVVSVYNYDYFAAPAHPVRCCVVPNQLVPVPPVSVVVSCVHRPVVRVLVCCVVRVGQEYEYQAELQPDVVLVPPTQWGADPSHIYGHSCRDPDPVNSVCSCVVVVHGTRVCVVVQQPITDGPVPRDPRDPPD/DADELVVLVVPDQVVQCVVCVVVLVVLVPDALLVLLVCCVVHYDDDEAEEAQLKFLRLLQLQSNCVVPVAHEYEYQCLLFFPPLSVVSVVVCCVVSVYNYDYFFAPAHPVRCCVPPNQLVPVPPRSVVVSLVRRPAVRVLVVCVVRVGQEYEYQAAPCQDCSRPTQWHADSSHTYGHSCRHPDVVNSVVSCVVVVHHTRVCVVVQFQITDGPVDGPRPDHDRTGDDRDHDD/DADELVVQVVDDQVVNCVVCVVVLVVLVPDALLVLLLCCVVHYDDDEAEEAQQKFLRLLQLQSNCVNPVAHEYEYQCLLFFDPLSVVSVVVCCVVSVYNYDYFFAPAHPVRCCVVPNQLVVVPPRSVVVSCVHRPVVRVLVCCVVRVGQEYEYQAAPQPDVPGQWHADSSHTYGHSCNDPDPVNSVCSCVVVVHHTRVCVVVVDPTTDGPVD/DADELVVLLVDDQVVQCVVCVVVLVVLVPDALLVLLVCCVVHYDDDEAEEAQLKFLRLLQLQSNCVVPVAHEYEYQCLLFFPPLSVVSCVVCCVVSVYNYDYFFAPAHPVRCCVVPNQLVVVPPRSVVVSLVRRPVVRVLVVCVVRVGQEYEYQAAPAPDADCSRPTQWGADSSHTYGHSCRHPYVVNSVVSCVVVVHHTRPCVVVQFQITHGPVDGDRPDHDRTGDDRD/DDLVVLVVDDQVVQCVVCVVVLVVLVPDALLVLLVCCVVPPDDDEAEEAQQKFLRLLQLQSNCVVPVAHEYEYQCLLFFPPLSVVSCVVCCVVSVYNYDYFAAPAHPVRCCVVPNQLVPPPPVSVVVSCCRRPVVRVLVVCVVRVGQEYEYQAELQVDVVRVPDTQWGADSSHTYGHSCRDPDVVNSVVSCVVVVHHTRVCVVVQAPITDGPVPDDSDDDDD/DELVVLVVDDQVVNCVVCVVVLVVLVPDALLVLLVCCVVPFDDDEAEEAQQKFLRLLQLQSNCVVPVAHEYEYQCLLFFDPLSVVSVVVCCVVSVYNYDYFFAPAHPVRVCVVPNQLVVVPPVSVVVSCVRRPVVRLLVVCVVRVGQEYEYQAALVQPVVPSPDTQWGAASSHTYGHSCRDPDVVNSVCSCVVVVHHTRVCVVVQAQITDGPVDDDRNDHHDDPVRSSRD/DALVVLVVDDQVVNCVVCVVVLVVLVPDALLVLLVCCVVPPDDDEAEEAQQKQLRLLQLQSNCVVPVAHEYEYQCLLFFPPLSVVSCVVCCVVSVYNYDYFFAPAHPVRCCVVPNQLVVVPPVSVVVSCCRRFVVRLLVVCVVRVGQEYEYCAACVLPPDTQWGAASSHIYGHSCNDPDVVNSVVSCVVVVHHTRVCVVVQALITDGPVDGDRPDNHDDPSRRRRD/DDDLVVLVVDDQVVNCVVCVVVLVVLVPDALLVLLVCCVVPFDDDEAEEAQQKQLRLLQLQSNCVVPVAHEYEYQCLLFFDPLSVVSVVVCCVVSVYNYDYFAAPAHPVRCCVVPNQLVVVPPVSVVVSCVRRPVVRVLVCCVVRVGQEYEYQAELVVDVVSVPPTQWGADPSHIYGHSCRDPDVVNSVVSCVVVVHHTRPCVVVQAPITDGPVDDDRPDPDDPDD

B-factor: mean 30.65, std 15.01, range [11.52, 132.31]